Protein AF-0000000084468101 (afdb_homodimer)

Organism: NCBI:txid879819

Structure (mmCIF, N/CA/C/O backbone):
data_AF-0000000084468101-model_v1
#
loop_
_entity.id
_entity.type
_entity.pdbx_description
1 polymer 'FAS1 domain-containing protein'
#
loop_
_atom_site.group_PDB
_atom_site.id
_atom_site.type_symbol
_atom_site.label_atom_id
_atom_site.label_alt_id
_atom_site.label_comp_id
_atom_site.label_asym_id
_atom_site.label_entity_id
_atom_site.label_seq_id
_atom_site.pdbx_PDB_ins_code
_atom_site.Cartn_x
_atom_site.Cartn_y
_atom_site.Cartn_z
_atom_site.occupancy
_atom_site.B_iso_or_equiv
_atom_site.auth_seq_id
_atom_site.auth_comp_id
_atom_site.auth_asym_id
_atom_site.auth_atom_id
_atom_site.pdbx_PDB_model_num
ATOM 1 N N . MET A 1 1 ? 9.148 99.188 70.125 1 25.77 1 MET A N 1
ATOM 2 C CA . MET A 1 1 ? 8.969 97.75 70.062 1 25.77 1 MET A CA 1
ATOM 3 C C . MET A 1 1 ? 7.957 97.312 71.125 1 25.77 1 MET A C 1
ATOM 5 O O . MET A 1 1 ? 8.203 97.438 72.312 1 25.77 1 MET A O 1
ATOM 9 N N . GLU A 1 2 ? 6.754 97.625 70.938 1 32.28 2 GLU A N 1
ATOM 10 C CA . GLU A 1 2 ? 5.68 97.438 71.938 1 32.28 2 GLU A CA 1
ATOM 11 C C . GLU A 1 2 ? 5.645 96.062 72.5 1 32.28 2 GLU A C 1
ATOM 13 O O . GLU A 1 2 ? 5.836 95.062 71.75 1 32.28 2 GLU A O 1
ATOM 18 N N . SER A 1 3 ? 5.938 95.875 73.688 1 40.66 3 SER A N 1
ATOM 19 C CA . SER A 1 3 ? 6.164 94.625 74.5 1 40.66 3 SER A CA 1
ATOM 20 C C . SER A 1 3 ? 4.941 93.75 74.438 1 40.66 3 SER A C 1
ATOM 22 O O . SER A 1 3 ? 3.869 94.125 74.938 1 40.66 3 SER A O 1
ATOM 24 N N . TYR A 1 4 ? 4.566 93.062 73.438 1 49.31 4 TYR A N 1
ATOM 25 C CA . TYR A 1 4 ? 3.484 92.062 73.375 1 49.31 4 TYR A CA 1
ATOM 26 C C . TYR A 1 4 ? 3.615 91.062 74.5 1 49.31 4 TYR A C 1
ATOM 28 O O . TYR A 1 4 ? 4.684 90.5 74.75 1 49.31 4 TYR A O 1
ATOM 36 N N . SER A 1 5 ? 2.881 91.062 75.562 1 61.69 5 SER A N 1
ATOM 37 C CA . SER A 1 5 ? 2.975 90.188 76.688 1 61.69 5 SER A CA 1
ATOM 38 C C . SER A 1 5 ? 2.463 88.812 76.375 1 61.69 5 SER A C 1
ATOM 40 O O . SER A 1 5 ? 2.781 87.812 77.062 1 61.69 5 SER A O 1
ATOM 42 N N . GLU A 1 6 ? 1.654 88.438 75.312 1 78.44 6 GLU A N 1
ATOM 43 C CA . GLU A 1 6 ? 1.039 87.188 75.125 1 78.44 6 GLU A CA 1
ATOM 44 C C . GLU A 1 6 ? 1.898 86.312 74.188 1 78.44 6 GLU A C 1
ATOM 46 O O . GLU A 1 6 ? 2.627 86.812 73.312 1 78.44 6 GLU A O 1
ATOM 51 N N . THR A 1 7 ? 1.947 85 74.438 1 84.38 7 THR A N 1
ATOM 52 C CA . THR A 1 7 ? 2.646 84.062 73.625 1 84.38 7 THR A CA 1
ATOM 53 C C . THR A 1 7 ? 1.667 83.312 72.688 1 84.38 7 THR A C 1
ATOM 55 O O . THR A 1 7 ? 0.452 83.5 72.812 1 84.38 7 THR A O 1
ATOM 58 N N . LEU A 1 8 ? 2.047 82.625 71.688 1 89.25 8 LEU A N 1
ATOM 59 C CA . LEU A 1 8 ? 1.233 81.812 70.75 1 89.25 8 LEU A CA 1
ATOM 60 C C . LEU A 1 8 ? 0.279 80.938 71.5 1 89.25 8 LEU A C 1
ATOM 62 O O . LEU A 1 8 ? -0.917 80.875 71.188 1 89.25 8 LEU A O 1
ATOM 66 N N . MET A 1 9 ? 0.77 80.25 72.5 1 87.88 9 MET A N 1
ATOM 67 C CA . MET A 1 9 ? -0.043 79.25 73.25 1 87.88 9 MET A CA 1
ATOM 68 C C . MET A 1 9 ? -1.073 80 74.125 1 87.88 9 MET A C 1
ATOM 70 O O . MET A 1 9 ? -2.217 79.562 74.188 1 87.88 9 MET A O 1
ATOM 74 N N . SER A 1 10 ? -0.692 81.125 74.688 1 85.81 10 SER A N 1
ATOM 75 C CA . SER A 1 10 ? -1.627 81.875 75.5 1 85.81 10 SER A CA 1
ATOM 76 C C . SER A 1 10 ? -2.775 82.438 74.688 1 85.81 10 SER A C 1
ATOM 78 O O . SER A 1 10 ? -3.922 82.438 75.125 1 85.81 10 SER A O 1
ATOM 80 N N . ALA A 1 11 ? -2.436 82.875 73.562 1 87.81 11 ALA A N 1
ATOM 81 C CA . ALA A 1 11 ? -3.479 83.375 72.688 1 87.81 11 ALA A CA 1
ATOM 82 C C . ALA A 1 11 ? -4.457 82.25 72.25 1 87.81 11 ALA A C 1
ATOM 84 O O . ALA A 1 11 ? -5.668 82.5 72.25 1 87.81 11 ALA A O 1
ATOM 85 N N . LEU A 1 12 ? -3.961 81.125 71.938 1 90.31 12 LEU A N 1
ATOM 86 C CA . LEU A 1 12 ? -4.797 80 71.562 1 90.31 12 LEU A CA 1
ATOM 87 C C . LEU A 1 12 ? -5.645 79.5 72.688 1 90.31 12 LEU A C 1
ATOM 89 O O . LEU A 1 12 ? -6.812 79.125 72.5 1 90.31 12 LEU A O 1
ATOM 93 N N . THR A 1 13 ? -5.078 79.438 73.875 1 87.06 13 THR A N 1
ATOM 94 C CA . THR A 1 13 ? -5.809 78.938 75 1 87.06 13 THR A CA 1
ATOM 95 C C . THR A 1 13 ? -6.895 79.938 75.438 1 87.06 13 THR A C 1
ATOM 97 O O . THR A 1 13 ? -7.926 79.5 76 1 87.06 13 THR A O 1
ATOM 100 N N . ALA A 1 14 ? -6.648 81.188 75.188 1 86.56 14 ALA A N 1
ATOM 101 C CA . ALA A 1 14 ? -7.609 82.25 75.562 1 86.56 14 ALA A CA 1
ATOM 102 C C . ALA A 1 14 ? -8.781 82.25 74.562 1 86.56 14 ALA A C 1
ATOM 104 O O . ALA A 1 14 ? -9.844 82.812 74.875 1 86.56 14 ALA A O 1
ATOM 105 N N . SER A 1 15 ? -8.586 81.688 73.438 1 88.06 15 SER A N 1
ATOM 106 C CA . SER A 1 15 ? -9.641 81.688 72.438 1 88.06 15 SER A CA 1
ATOM 107 C C . SER A 1 15 ? -10.711 80.688 72.812 1 88.06 15 SER A C 1
ATOM 109 O O . SER A 1 15 ? -10.398 79.562 73.25 1 88.06 15 SER A O 1
ATOM 111 N N . SER A 1 16 ? -11.961 81 72.625 1 87.44 16 SER A N 1
ATOM 112 C CA . SER A 1 16 ? -13.07 80.062 72.875 1 87.44 16 SER A CA 1
ATOM 113 C C . SER A 1 16 ? -13.32 79.125 71.75 1 87.44 16 SER A C 1
ATOM 115 O O . SER A 1 16 ? -14.078 78.188 71.875 1 87.44 16 SER A O 1
ATOM 117 N N . LYS A 1 17 ? -12.656 79.312 70.688 1 91.25 17 LYS A N 1
ATOM 118 C CA . LYS A 1 17 ? -12.992 78.5 69.5 1 91.25 17 LYS A CA 1
ATOM 119 C C . LYS A 1 17 ? -11.836 77.625 69.125 1 91.25 17 LYS A C 1
ATOM 121 O O . LYS A 1 17 ? -11.875 76.938 68.062 1 91.25 17 LYS A O 1
ATOM 126 N N . HIS A 1 18 ? -10.781 77.5 69.812 1 92.88 18 HIS A N 1
ATOM 127 C CA . HIS A 1 18 ? -9.617 76.75 69.438 1 92.88 18 HIS A CA 1
ATOM 128 C C . HIS A 1 18 ? -9.266 75.688 70.5 1 92.88 18 HIS A C 1
ATOM 130 O O . HIS A 1 18 ? -8.086 75.375 70.688 1 92.88 18 HIS A O 1
ATOM 136 N N . GLY A 1 19 ? -10.25 75.188 71.188 1 88.25 19 GLY A N 1
ATOM 137 C CA . GLY A 1 19 ? -10.023 74.188 72.188 1 88.25 19 GLY A CA 1
ATOM 138 C C . GLY A 1 19 ? -9.516 72.875 71.688 1 88.25 19 GLY A C 1
ATOM 139 O O . GLY A 1 19 ? -8.602 72.312 72.25 1 88.25 19 GLY A O 1
ATOM 140 N N . THR A 1 20 ? -10.07 72.438 70.688 1 91.12 20 THR A N 1
ATOM 141 C CA . THR A 1 20 ? -9.68 71.188 70.062 1 91.12 20 THR A CA 1
ATOM 142 C C . THR A 1 20 ? -8.234 71.25 69.625 1 91.12 20 THR A C 1
ATOM 144 O O . THR A 1 20 ? -7.465 70.312 69.812 1 91.12 20 THR A O 1
ATOM 147 N N . PHE A 1 21 ? -7.852 72.25 68.875 1 92.81 21 PHE A N 1
ATOM 148 C CA . PHE A 1 21 ? -6.508 72.375 68.375 1 92.81 21 PHE A CA 1
ATOM 149 C C . PHE A 1 21 ? -5.473 72.375 69.5 1 92.81 21 PHE A C 1
ATOM 151 O O . PHE A 1 21 ? -4.422 71.75 69.375 1 92.81 21 PHE A O 1
ATOM 158 N N . VAL A 1 22 ? -5.789 73.125 70.562 1 89.69 22 VAL A N 1
ATOM 159 C CA . VAL A 1 22 ? -4.887 73.188 71.688 1 89.69 22 VAL A CA 1
ATOM 160 C C . VAL A 1 22 ? -4.699 71.75 72.312 1 89.69 22 VAL A C 1
ATOM 162 O O . VAL A 1 22 ? -3.58 71.375 72.625 1 89.69 22 VAL A O 1
ATOM 165 N N . HIS A 1 23 ? -5.762 71.062 72.375 1 88.38 23 HIS A N 1
ATOM 166 C CA . HIS A 1 23 ? -5.672 69.688 72.875 1 88.38 23 HIS A CA 1
ATOM 167 C C . HIS A 1 23 ? -4.812 68.812 72 1 88.38 23 HIS A C 1
ATOM 169 O O . HIS A 1 23 ? -4.035 68 72.5 1 88.38 23 HIS A O 1
ATOM 175 N N . LEU A 1 24 ? -4.965 68.938 70.812 1 88.38 24 LEU A N 1
ATOM 176 C CA . LEU A 1 24 ? -4.184 68.125 69.875 1 88.38 24 LEU A CA 1
ATOM 177 C C . LEU A 1 24 ? -2.707 68.5 69.938 1 88.38 24 LEU A C 1
ATOM 179 O O . LEU A 1 24 ? -1.838 67.625 69.812 1 88.38 24 LEU A O 1
ATOM 183 N N . LEU A 1 25 ? -2.412 69.75 70 1 89.19 25 LEU A N 1
ATOM 184 C CA . LEU A 1 25 ? -1.032 70.188 70.125 1 89.19 25 LEU A CA 1
ATOM 185 C C . LEU A 1 25 ? -0.401 69.625 71.438 1 89.19 25 LEU A C 1
ATOM 187 O O . LEU A 1 25 ? 0.773 69.25 71.438 1 89.19 25 LEU A O 1
ATOM 191 N N . GLN A 1 26 ? -1.194 69.562 72.438 1 84.38 26 GLN A N 1
ATOM 192 C CA . GLN A 1 26 ? -0.723 69 73.688 1 84.38 26 GLN A CA 1
ATOM 193 C C . GLN A 1 26 ? -0.44 67.5 73.5 1 84.38 26 GLN A C 1
ATOM 195 O O . GLN A 1 26 ? 0.603 67 74 1 84.38 26 GLN A O 1
ATOM 200 N N . ARG A 1 27 ? -1.341 66.938 72.875 1 82.19 27 ARG A N 1
ATOM 201 C CA . ARG A 1 27 ? -1.179 65.5 72.688 1 82.19 27 ARG A CA 1
ATOM 202 C C . ARG A 1 27 ? 0.028 65.188 71.812 1 82.19 27 ARG A C 1
ATOM 204 O O . ARG A 1 27 ? 0.701 64.188 71.938 1 82.19 27 ARG A O 1
ATOM 211 N N . ALA A 1 28 ? 0.291 66 70.875 1 83 28 ALA A N 1
ATOM 212 C CA . ALA A 1 28 ? 1.426 65.875 70 1 83 28 ALA A CA 1
ATOM 213 C C . ALA A 1 28 ? 2.723 66.312 70.625 1 83 28 ALA A C 1
ATOM 215 O O . ALA A 1 28 ? 3.801 66.25 70.062 1 83 28 ALA A O 1
ATOM 216 N N . LYS A 1 29 ? 2.641 66.875 71.875 1 79.81 29 LYS A N 1
ATOM 217 C CA . LYS A 1 29 ? 3.777 67.375 72.625 1 79.81 29 LYS A CA 1
ATOM 218 C C . LYS A 1 29 ? 4.516 68.5 71.875 1 79.81 29 LYS A C 1
ATOM 220 O O . LYS A 1 29 ? 5.746 68.5 71.812 1 79.81 29 LYS A O 1
ATOM 225 N N . LEU A 1 30 ? 3.777 69.375 71.312 1 87.06 30 LEU A N 1
ATOM 226 C CA . LEU A 1 30 ? 4.367 70.438 70.562 1 87.06 30 LEU A CA 1
ATOM 227 C C . LEU A 1 30 ? 4.316 71.75 71.312 1 87.06 30 LEU A C 1
ATOM 229 O O . LEU A 1 30 ? 4.832 72.812 70.875 1 87.06 30 LEU A O 1
ATOM 233 N N . VAL A 1 31 ? 3.795 71.812 72.5 1 85 31 VAL A N 1
ATOM 234 C CA . VAL A 1 31 ? 3.598 73 73.25 1 85 31 VAL A CA 1
ATOM 235 C C . VAL A 1 31 ? 4.949 73.625 73.625 1 85 31 VAL A C 1
ATOM 237 O O . VAL A 1 31 ? 5.172 74.812 73.5 1 85 31 VAL A O 1
ATOM 240 N N . PRO A 1 32 ? 5.867 72.75 74.125 1 80.31 32 PRO A N 1
ATOM 241 C CA . PRO A 1 32 ? 7.172 73.312 74.5 1 80.31 32 PRO A CA 1
ATOM 242 C C . PRO A 1 32 ? 7.871 73.938 73.25 1 80.31 32 PRO A C 1
ATOM 244 O O . PRO A 1 32 ? 8.57 74.938 73.375 1 80.31 32 PRO A O 1
ATOM 247 N N . MET A 1 33 ? 7.676 73.375 72.125 1 83.94 33 MET A N 1
ATOM 248 C CA . MET A 1 33 ? 8.258 73.938 70.938 1 83.94 33 MET A CA 1
ATOM 249 C C . MET A 1 33 ? 7.629 75.25 70.562 1 83.94 33 MET A C 1
ATOM 251 O O . MET A 1 33 ? 8.336 76.188 70.25 1 83.94 33 MET A O 1
ATOM 255 N N . LEU A 1 34 ? 6.398 75.375 70.688 1 86.12 34 LEU A N 1
ATOM 256 C CA . LEU A 1 34 ? 5.676 76.562 70.312 1 86.12 34 LEU A CA 1
ATOM 257 C C . LEU A 1 34 ? 6.031 77.75 71.25 1 86.12 34 LEU A C 1
ATOM 259 O O . LEU A 1 34 ? 5.973 78.875 70.875 1 86.12 34 LEU A O 1
ATOM 263 N N . SER A 1 35 ? 6.477 77.375 72.5 1 78.88 35 SER A N 1
ATOM 264 C CA . SER A 1 35 ? 6.859 78.438 73.5 1 78.88 35 SER A CA 1
ATOM 265 C C . SER A 1 35 ? 8.211 79.062 73.125 1 78.88 35 SER A C 1
ATOM 267 O O . SER A 1 35 ? 8.5 80.188 73.5 1 78.88 35 SER A O 1
ATOM 269 N N . ARG A 1 36 ? 8.914 78.312 72.375 1 79.25 36 ARG A N 1
ATOM 270 C CA . ARG A 1 36 ? 10.242 78.812 72 1 79.25 36 ARG A CA 1
ATOM 271 C C . ARG A 1 36 ? 10.281 79.25 70.562 1 79.25 36 ARG A C 1
ATOM 273 O O . ARG A 1 36 ? 11.273 79.812 70.125 1 79.25 36 ARG A O 1
ATOM 280 N N . LEU A 1 37 ? 9.266 79 69.938 1 83.5 37 LEU A N 1
ATOM 281 C CA . LEU A 1 37 ? 9.219 79.25 68.5 1 83.5 37 LEU A CA 1
ATOM 282 C C . LEU A 1 37 ? 8.742 80.688 68.188 1 83.5 37 LEU A C 1
ATOM 284 O O . LEU A 1 37 ? 7.824 81.188 68.875 1 83.5 37 LEU A O 1
ATOM 288 N N . ASN A 1 38 ? 9.445 81.438 67.375 1 84.12 38 ASN A N 1
ATOM 289 C CA . ASN A 1 38 ? 8.898 82.625 66.75 1 84.12 38 ASN A CA 1
ATOM 290 C C . ASN A 1 38 ? 8.328 82.312 65.375 1 84.12 38 ASN A C 1
ATOM 292 O O . ASN A 1 38 ? 9.062 82.25 64.375 1 84.12 38 ASN A O 1
ATOM 296 N N . GLY A 1 39 ? 7.066 82 65.438 1 89.31 39 GLY A N 1
ATOM 297 C CA . GLY A 1 39 ? 6.551 81.562 64.125 1 89.31 39 GLY A CA 1
ATOM 298 C C . GLY A 1 39 ? 5.086 81.875 63.938 1 89.31 39 GLY A C 1
ATOM 299 O O . GLY A 1 39 ? 4.543 82.75 64.625 1 89.31 39 GLY A O 1
ATOM 300 N N . THR A 1 40 ? 4.445 81.312 62.844 1 92.62 40 THR A N 1
ATOM 301 C CA . THR A 1 40 ? 3.043 81.5 62.469 1 92.62 40 THR A CA 1
ATOM 302 C C . THR A 1 40 ? 2.291 80.188 62.656 1 92.62 40 THR A C 1
ATOM 304 O O . THR A 1 40 ? 2.791 79.062 62.312 1 92.62 40 THR A O 1
ATOM 307 N N . ILE A 1 41 ? 1.211 80.188 63.312 1 93.81 41 ILE A N 1
ATOM 308 C CA . ILE A 1 41 ? 0.389 79 63.5 1 93.81 41 ILE A CA 1
ATOM 309 C C . ILE A 1 41 ? -0.978 79.25 62.844 1 93.81 41 ILE A C 1
ATOM 311 O O . ILE A 1 41 ? -1.64 80.25 63.094 1 93.81 41 ILE A O 1
ATOM 315 N N . PHE A 1 42 ? -1.278 78.375 61.938 1 94.81 42 PHE A N 1
ATOM 316 C CA . PHE A 1 42 ? -2.629 78.312 61.406 1 94.81 42 PHE A CA 1
ATOM 317 C C . PHE A 1 42 ? -3.535 77.438 62.25 1 94.81 42 PHE A C 1
ATOM 319 O O . PHE A 1 42 ? -3.4 76.25 62.25 1 94.81 42 PHE A O 1
ATOM 326 N N . ALA A 1 43 ? -4.426 78.062 62.875 1 94.38 43 ALA A N 1
ATOM 327 C CA . ALA A 1 43 ? -5.227 77.312 63.875 1 94.38 43 ALA A CA 1
ATOM 328 C C . ALA A 1 43 ? -6.648 77.125 63.375 1 94.38 43 ALA A C 1
ATOM 330 O O . ALA A 1 43 ? -7.445 78.062 63.312 1 94.38 43 ALA A O 1
ATOM 331 N N . PRO A 1 44 ? -6.871 75.875 63.062 1 95.06 44 PRO A N 1
ATOM 332 C CA . PRO A 1 44 ? -8.258 75.625 62.688 1 95.06 44 PRO A CA 1
ATOM 333 C C . PRO A 1 44 ? -9.227 75.75 63.875 1 95.06 44 PRO A C 1
ATOM 335 O O . PRO A 1 44 ? -8.891 75.438 65 1 95.06 44 PRO A O 1
ATOM 338 N N . THR A 1 45 ? -10.414 76.188 63.562 1 93.62 45 THR A N 1
ATOM 339 C CA . THR A 1 45 ? -11.445 76.375 64.562 1 93.62 45 THR A CA 1
ATOM 340 C C . THR A 1 45 ? -12.039 75.062 65 1 93.62 45 THR A C 1
ATOM 342 O O . THR A 1 45 ? -11.812 74 64.312 1 93.62 45 THR A O 1
ATOM 345 N N . ASP A 1 46 ? -12.711 74.938 66.062 1 90.25 46 ASP A N 1
ATOM 346 C CA . ASP A 1 46 ? -13.375 73.75 66.562 1 90.25 46 ASP A CA 1
ATOM 347 C C . ASP A 1 46 ? -14.398 73.25 65.5 1 90.25 46 ASP A C 1
ATOM 349 O O . ASP A 1 46 ? -14.555 72.062 65.312 1 90.25 46 ASP A O 1
ATOM 353 N N . GLU A 1 47 ? -15.008 74.188 64.938 1 91 47 GLU A N 1
ATOM 354 C CA . GLU A 1 47 ? -15.953 73.812 63.875 1 91 47 GLU A CA 1
ATOM 355 C C . GLU A 1 47 ? -15.242 73.188 62.656 1 91 47 GLU A C 1
ATOM 357 O O . GLU A 1 47 ? -15.758 72.25 62.062 1 91 47 GLU A O 1
ATOM 362 N N . ALA A 1 48 ? -14.141 73.75 62.406 1 93.19 48 ALA A N 1
ATOM 363 C CA . ALA A 1 48 ? -13.344 73.188 61.312 1 93.19 48 ALA A CA 1
ATOM 364 C C . ALA A 1 48 ? -12.914 71.75 61.625 1 93.19 48 ALA A C 1
ATOM 366 O O . ALA A 1 48 ? -12.953 70.875 60.719 1 93.19 48 ALA A O 1
ATOM 367 N N . TRP A 1 49 ? -12.5 71.375 62.719 1 91.94 49 TRP A N 1
ATOM 368 C CA . TRP A 1 49 ? -12.094 70.062 63.125 1 91.94 49 TRP A CA 1
ATOM 369 C C . TRP A 1 49 ? -13.281 69.062 63.125 1 91.94 49 TRP A C 1
ATOM 371 O O . TRP A 1 49 ? -13.141 67.938 62.75 1 91.94 49 TRP A O 1
ATOM 381 N N . GLN A 1 50 ? -14.414 69.625 63.5 1 87.62 50 GLN A N 1
ATOM 382 C CA . GLN A 1 50 ? -15.617 68.75 63.438 1 87.62 50 GLN A CA 1
ATOM 383 C C . GLN A 1 50 ? -15.969 68.438 62 1 87.62 50 GLN A C 1
ATOM 385 O O . GLN A 1 50 ? -16.328 67.25 61.719 1 87.62 50 GLN A O 1
ATOM 390 N N . ALA A 1 51 ? -15.906 69.375 61.25 1 88.19 51 ALA A N 1
ATOM 391 C CA . ALA A 1 51 ? -16.172 69.125 59.844 1 88.19 51 ALA A CA 1
ATOM 392 C C . ALA A 1 51 ? -15.148 68.188 59.281 1 88.19 51 ALA A C 1
ATOM 394 O O . ALA A 1 51 ? -15.492 67.312 58.469 1 88.19 51 ALA A O 1
ATOM 395 N N . TRP A 1 52 ? -13.922 68.312 59.594 1 88.19 52 TRP A N 1
ATOM 396 C CA . TRP A 1 52 ? -12.844 67.438 59.156 1 88.19 52 TRP A CA 1
ATOM 397 C C . TRP A 1 52 ? -13.07 66 59.625 1 88.19 52 TRP A C 1
ATOM 399 O O . TRP A 1 52 ? -12.852 65.062 58.906 1 88.19 52 TRP A O 1
ATOM 409 N N . GLU A 1 53 ? -13.484 65.812 60.812 1 85.56 53 GLU A N 1
ATOM 410 C CA . GLU A 1 53 ? -13.812 64.5 61.344 1 85.56 53 GLU A CA 1
ATOM 411 C C . GLU A 1 53 ? -14.93 63.844 60.562 1 85.56 53 GLU A C 1
ATOM 413 O O . GLU A 1 53 ? -14.867 62.625 60.25 1 85.56 53 GLU A O 1
ATOM 418 N N . GLU A 1 54 ? -15.859 64.562 60.25 1 82.19 54 GLU A N 1
ATOM 419 C CA . GLU A 1 54 ? -17 64.062 59.5 1 82.19 54 GLU A CA 1
ATOM 420 C C . GLU A 1 54 ? -16.578 63.594 58.125 1 82.19 54 GLU A C 1
ATOM 422 O O . GLU A 1 54 ? -17.078 62.594 57.594 1 82.19 54 GLU A O 1
ATOM 427 N N . ALA A 1 55 ? -15.695 64.312 57.625 1 80.06 55 ALA A N 1
ATOM 428 C CA . ALA A 1 55 ? -15.266 64.062 56.25 1 80.06 55 ALA A CA 1
ATOM 429 C C . ALA A 1 55 ? -14.289 62.875 56.219 1 80.06 55 ALA A C 1
ATOM 431 O O . ALA A 1 55 ? -14.172 62.188 55.219 1 80.06 55 ALA A O 1
ATOM 432 N N . HIS A 1 56 ? -13.555 62.594 57.312 1 77.06 56 HIS A N 1
ATOM 433 C CA . HIS A 1 56 ? -12.484 61.594 57.281 1 77.06 56 HIS A CA 1
ATOM 434 C C . HIS A 1 56 ? -12.797 60.406 58.188 1 77.06 56 HIS A C 1
ATOM 436 O O . HIS A 1 56 ? -11.922 59.594 58.469 1 77.06 56 HIS A O 1
ATOM 442 N N . LYS A 1 57 ? -13.891 60.344 58.688 1 69.62 57 LYS A N 1
ATOM 443 C CA . LYS A 1 57 ? -14.281 59.219 59.531 1 69.62 57 LYS A CA 1
ATOM 444 C C . LYS A 1 57 ? -14.219 57.906 58.75 1 69.62 57 LYS A C 1
ATOM 446 O O . LYS A 1 57 ? -14.625 57.844 57.594 1 69.62 57 LYS A O 1
ATOM 451 N N . PRO A 1 58 ? -13.273 56.969 59.25 1 62.84 58 PRO A N 1
ATOM 452 C CA . PRO A 1 58 ? -13.172 55.688 58.594 1 62.84 58 PRO A CA 1
ATOM 453 C C . PRO A 1 58 ? -14.531 55.062 58.281 1 62.84 58 PRO A C 1
ATOM 455 O O . PRO A 1 58 ? -15.492 55.281 59 1 62.84 58 PRO A O 1
ATOM 458 N N . ASP A 1 59 ? -14.836 54.812 57.031 1 55.16 59 ASP A N 1
ATOM 459 C CA . ASP A 1 59 ? -16.078 54.156 56.625 1 55.16 59 ASP A CA 1
ATOM 460 C C . ASP A 1 59 ? -16.25 52.812 57.344 1 55.16 59 ASP A C 1
ATOM 462 O O . ASP A 1 59 ? -15.297 52.281 57.906 1 55.16 59 ASP A O 1
ATOM 466 N N . THR A 1 60 ? -17.531 52.406 57.469 1 50.62 60 THR A N 1
ATOM 467 C CA . THR A 1 60 ? -17.906 51.125 58.062 1 50.62 60 THR A CA 1
ATOM 468 C C . THR A 1 60 ? -17.016 50 57.562 1 50.62 60 THR A C 1
ATOM 470 O O . THR A 1 60 ? -16.938 48.938 58.156 1 50.62 60 THR A O 1
ATOM 473 N N . ALA A 1 61 ? -16.484 50.125 56.375 1 49.94 61 ALA A N 1
ATOM 474 C CA . ALA A 1 61 ? -15.727 49.031 55.781 1 49.94 61 ALA A CA 1
ATOM 475 C C . ALA A 1 61 ? -14.266 49.094 56.219 1 49.94 61 ALA A C 1
ATOM 477 O O . ALA A 1 61 ? -13.438 48.312 55.75 1 49.94 61 ALA A O 1
ATOM 478 N N . GLY A 1 62 ? -13.719 49.844 57.25 1 47.06 62 GLY A N 1
ATOM 479 C CA . GLY A 1 62 ? -12.445 49.812 57.938 1 47.06 62 GLY A CA 1
ATOM 480 C C . GLY A 1 62 ? -11.391 50.688 57.281 1 47.06 62 GLY A C 1
ATOM 481 O O . GLY A 1 62 ? -10.203 50.562 57.594 1 47.06 62 GLY A O 1
ATOM 482 N N . ARG A 1 63 ? -11.602 51.375 56.312 1 48.12 63 ARG A N 1
ATOM 483 C CA . ARG A 1 63 ? -10.492 52.094 55.688 1 48.12 63 ARG A CA 1
ATOM 484 C C . ARG A 1 63 ? -10.156 53.375 56.438 1 48.12 63 ARG A C 1
ATOM 486 O O . ARG A 1 63 ? -11.031 54.188 56.719 1 48.12 63 ARG A O 1
ATOM 493 N N . VAL A 1 64 ? -9.117 53.375 57.156 1 49.38 64 VAL A N 1
ATOM 494 C CA . VAL A 1 64 ? -8.578 54.438 57.969 1 49.38 64 VAL A CA 1
ATOM 495 C C . VAL A 1 64 ? -7.949 55.5 57.094 1 49.38 64 VAL A C 1
ATOM 497 O O . VAL A 1 64 ? -7.16 55.219 56.188 1 49.38 64 VAL A O 1
ATOM 500 N N . HIS A 1 65 ? -8.719 56.625 56.969 1 54.25 65 HIS A N 1
ATOM 501 C CA . HIS A 1 65 ? -8.094 57.75 56.281 1 54.25 65 HIS A CA 1
ATOM 502 C C . HIS A 1 65 ? -7.309 58.656 57.25 1 54.25 65 HIS A C 1
ATOM 504 O O . HIS A 1 65 ? -7.902 59.344 58.062 1 54.25 65 HIS A O 1
ATOM 510 N N . GLY A 1 66 ? -5.996 58.5 57.344 1 63.03 66 GLY A N 1
ATOM 511 C CA . GLY A 1 66 ? -5.105 59.312 58.156 1 63.03 66 GLY A CA 1
ATOM 512 C C . GLY A 1 66 ? -4.801 58.719 59.5 1 63.03 66 GLY A C 1
ATOM 513 O O . GLY A 1 66 ? -4.648 57.5 59.625 1 63.03 66 GLY A O 1
ATOM 514 N N . TRP A 1 67 ? -4.734 59.625 60.5 1 74.25 67 TRP A N 1
ATOM 515 C CA . TRP A 1 67 ? -4.355 59.188 61.844 1 74.25 67 TRP A CA 1
ATOM 516 C C . TRP A 1 67 ? -5.578 59.062 62.75 1 74.25 67 TRP A C 1
ATOM 518 O O . TRP A 1 67 ? -5.465 58.656 63.906 1 74.25 67 TRP A O 1
ATOM 528 N N . LEU A 1 68 ? -6.797 59.25 62.094 1 73.88 68 LEU A N 1
ATOM 529 C CA . LEU A 1 68 ? -8.016 59.219 62.906 1 73.88 68 LEU A CA 1
ATOM 530 C C . LEU A 1 68 ? -8.484 57.781 63.094 1 73.88 68 LEU A C 1
ATOM 532 O O . LEU A 1 68 ? -8.656 57.031 62.125 1 73.88 68 LEU A O 1
ATOM 536 N N . GLY A 1 69 ? -8.484 57.281 64.188 1 63 69 GLY A N 1
ATOM 537 C CA . GLY A 1 69 ? -9 55.938 64.438 1 63 69 GLY A CA 1
ATOM 538 C C . GLY A 1 69 ? -10.516 55.875 64.438 1 63 69 GLY A C 1
ATOM 539 O O . GLY A 1 69 ? -11.18 56.844 64.125 1 63 69 GLY A O 1
ATOM 540 N N . PRO A 1 70 ? -11.031 54.812 64.688 1 64.62 70 PRO A N 1
ATOM 541 C CA . PRO A 1 70 ? -12.477 54.562 64.625 1 64.62 70 PRO A CA 1
ATOM 542 C C . PRO A 1 70 ? -13.258 55.438 65.562 1 64.62 70 PRO A C 1
ATOM 544 O O . PRO A 1 70 ? -14.438 55.719 65.375 1 64.62 70 PRO A O 1
ATOM 547 N N . SER A 1 71 ? -12.672 55.906 66.688 1 67.69 71 SER A N 1
ATOM 548 C CA . SER A 1 71 ? -13.375 56.719 67.688 1 67.69 71 SER A CA 1
ATOM 549 C C . SER A 1 71 ? -13.305 58.188 67.312 1 67.69 71 SER A C 1
ATOM 551 O O . SER A 1 71 ? -13.938 59.031 68 1 67.69 71 SER A O 1
ATOM 553 N N . GLY A 1 72 ? -12.664 58.469 66.25 1 72.88 72 GLY A N 1
ATOM 554 C CA . GLY A 1 72 ? -12.594 59.844 65.812 1 72.88 72 GLY A CA 1
ATOM 555 C C . GLY A 1 72 ? -11.68 60.719 66.625 1 72.88 72 GLY A C 1
ATOM 556 O O . GLY A 1 72 ? -10.711 60.219 67.25 1 72.88 72 GLY A O 1
ATOM 557 N N . LEU A 1 73 ? -11.984 62.062 66.75 1 80.56 73 LEU A N 1
ATOM 558 C CA . LEU A 1 73 ? -11.172 63.031 67.438 1 80.56 73 LEU A CA 1
ATOM 559 C C . LEU A 1 73 ? -11.305 62.844 68.938 1 80.56 73 LEU A C 1
ATOM 561 O O . LEU A 1 73 ? -10.445 63.281 69.75 1 80.56 73 LEU A O 1
ATOM 565 N N . SER A 1 74 ? -12.477 62.188 69.375 1 74.94 74 SER A N 1
ATOM 566 C CA . SER A 1 74 ? -12.742 62 70.75 1 74.94 74 SER A CA 1
ATOM 567 C C . SER A 1 74 ? -11.672 61.156 71.438 1 74.94 74 SER A C 1
ATOM 569 O O . SER A 1 74 ? -11.414 61.281 72.625 1 74.94 74 SER A O 1
ATOM 571 N N . GLU A 1 75 ? -11.07 60.375 70.625 1 70.56 75 GLU A N 1
ATOM 572 C CA . GLU A 1 75 ? -10.008 59.531 71.125 1 70.56 75 GLU A CA 1
ATOM 573 C C . GLU A 1 75 ? -8.82 60.375 71.625 1 70.56 75 GLU A C 1
ATOM 575 O O . GLU A 1 75 ? -8.094 59.969 72.562 1 70.56 75 GLU A O 1
ATOM 580 N N . TRP A 1 76 ? -8.703 61.5 71 1 73.56 76 TRP A N 1
ATOM 581 C CA . TRP A 1 76 ? -7.527 62.344 71.25 1 73.56 76 TRP A CA 1
ATOM 582 C C . TRP A 1 76 ? -7.84 63.438 72.25 1 73.56 76 TRP A C 1
ATOM 584 O O . TRP A 1 76 ? -6.938 64.125 72.75 1 73.56 76 TRP A O 1
ATOM 594 N N . LEU A 1 77 ? -9.117 63.656 72.5 1 71.81 77 LEU A N 1
ATOM 595 C CA . LEU A 1 77 ? -9.531 64.75 73.375 1 71.81 77 LEU A CA 1
ATOM 596 C C . LEU A 1 77 ? -9.633 64.25 74.812 1 71.81 77 LEU A C 1
ATOM 598 O O . LEU A 1 77 ? -9.977 65 75.688 1 71.81 77 LEU A O 1
ATOM 602 N N . LEU A 1 78 ? -9.266 62.938 75 1 64 78 LEU A N 1
ATOM 603 C CA . LEU A 1 78 ? -9.258 62.406 76.375 1 64 78 LEU A CA 1
ATOM 604 C C . LEU A 1 78 ? -8.055 62.906 77.188 1 64 78 LEU A C 1
ATOM 606 O O . LEU A 1 78 ? -7.02 63.25 76.562 1 64 78 LEU A O 1
ATOM 610 N N . SER A 1 79 ? -8.109 63.312 78.438 1 59.62 79 SER A N 1
ATOM 611 C CA . SER A 1 79 ? -6.996 63.719 79.25 1 59.62 79 SER A CA 1
ATOM 612 C C . SER A 1 79 ? -5.848 62.719 79.188 1 59.62 79 SER A C 1
ATOM 614 O O . SER A 1 79 ? -6.051 61.562 78.875 1 59.62 79 SER A O 1
ATOM 616 N N . ASP A 1 80 ? -4.559 63.156 79.188 1 55.31 80 ASP A N 1
ATOM 617 C CA . ASP A 1 80 ? -3.377 62.281 79.125 1 55.31 80 ASP A CA 1
ATOM 618 C C . ASP A 1 80 ? -3.572 61 79.875 1 55.31 80 ASP A C 1
ATOM 620 O O . ASP A 1 80 ? -3.195 59.906 79.438 1 55.31 80 ASP A O 1
ATOM 624 N N . ILE A 1 81 ? -4.133 61.094 81.062 1 56.09 81 ILE A N 1
ATOM 625 C CA . ILE A 1 81 ? -4.336 59.969 81.938 1 56.09 81 ILE A CA 1
ATOM 626 C C . ILE A 1 81 ? -5.371 59.031 81.312 1 56.09 81 ILE A C 1
ATOM 628 O O . ILE A 1 81 ? -5.18 57.812 81.312 1 56.09 81 ILE A O 1
ATOM 632 N N . ASP A 1 82 ? -6.297 59.594 80.75 1 58.97 82 ASP A N 1
ATOM 633 C CA . ASP A 1 82 ? -7.367 58.75 80.188 1 58.97 82 ASP A CA 1
ATOM 634 C C . ASP A 1 82 ? -6.957 58.125 78.875 1 58.97 82 ASP A C 1
ATOM 636 O O . ASP A 1 82 ? -7.348 57 78.562 1 58.97 82 ASP A O 1
ATOM 640 N N . ALA A 1 83 ? -6.168 58.844 78.188 1 59.72 83 ALA A N 1
ATOM 641 C CA . ALA A 1 83 ? -5.691 58.312 76.875 1 59.72 83 ALA A CA 1
ATOM 642 C C . ALA A 1 83 ? -4.727 57.156 77.062 1 59.72 83 ALA A C 1
ATOM 644 O O . ALA A 1 83 ? -4.793 56.125 76.375 1 59.72 83 ALA A O 1
ATOM 645 N N . GLU A 1 84 ? -3.869 57.406 78 1 60.91 84 GLU A N 1
ATOM 646 C CA . GLU A 1 84 ? -2.973 56.312 78.375 1 60.91 84 GLU A CA 1
ATOM 647 C C . GLU A 1 84 ? -3.75 55.125 78.875 1 60.91 84 GLU A C 1
ATOM 649 O O . GLU A 1 84 ? -3.422 53.969 78.562 1 60.91 84 GLU A O 1
ATOM 654 N N . ALA A 1 85 ? -4.699 55.438 79.625 1 59.12 85 ALA A N 1
ATOM 655 C CA . ALA A 1 85 ? -5.543 54.375 80.125 1 59.12 85 ALA A CA 1
ATOM 656 C C . ALA A 1 85 ? -6.312 53.688 79 1 59.12 85 ALA A C 1
ATOM 658 O O . ALA A 1 85 ? -6.438 52.438 79 1 59.12 85 ALA A O 1
ATOM 659 N N . ALA A 1 86 ? -6.73 54.406 78.125 1 59.38 86 ALA A N 1
ATOM 660 C CA . ALA A 1 86 ? -7.449 53.844 77 1 59.38 86 ALA A CA 1
ATOM 661 C C . ALA A 1 86 ? -6.516 53 76.125 1 59.38 86 ALA A C 1
ATOM 663 O O . ALA A 1 86 ? -6.879 51.906 75.688 1 59.38 86 ALA A O 1
ATOM 664 N N . LEU A 1 87 ? -5.438 53.5 75.938 1 63 87 LEU A N 1
ATOM 665 C CA . LEU A 1 87 ? -4.445 52.75 75.188 1 63 87 LEU A CA 1
ATOM 666 C C . LEU A 1 87 ? -4.027 51.5 75.938 1 63 87 LEU A C 1
ATOM 668 O O . LEU A 1 87 ? -3.875 50.438 75.375 1 63 87 LEU A O 1
ATOM 672 N N . ALA A 1 88 ? -3.828 51.781 77.125 1 61.31 88 ALA A N 1
ATOM 673 C CA . ALA A 1 88 ? -3.488 50.625 78 1 61.31 88 ALA A CA 1
ATOM 674 C C . ALA A 1 88 ? -4.586 49.562 77.938 1 61.31 88 ALA A C 1
ATOM 676 O O . ALA A 1 88 ? -4.301 48.375 77.875 1 61.31 88 ALA A O 1
ATOM 677 N N . ARG A 1 89 ? -5.719 50.031 77.812 1 61.47 89 ARG A N 1
ATOM 678 C CA . ARG A 1 89 ? -6.828 49.094 77.688 1 61.47 89 ARG A CA 1
ATOM 679 C C . ARG A 1 89 ? -6.836 48.406 76.375 1 61.47 89 ARG A C 1
ATOM 681 O O . ARG A 1 89 ? -7.078 47.188 76.25 1 61.47 89 ARG A O 1
ATOM 688 N N . ARG A 1 90 ? -6.586 49.094 75.438 1 64.5 90 ARG A N 1
ATOM 689 C CA . ARG A 1 90 ? -6.523 48.5 74.062 1 64.5 90 ARG A CA 1
ATOM 690 C C . ARG A 1 90 ? -5.355 47.531 73.938 1 64.5 90 ARG A C 1
ATOM 692 O O . ARG A 1 90 ? -5.477 46.469 73.312 1 64.5 90 ARG A O 1
ATOM 699 N N . LEU A 1 91 ? -4.344 47.969 74.625 1 64.62 91 LEU A N 1
ATOM 700 C CA . LEU A 1 91 ? -3.17 47.094 74.625 1 64.62 91 LEU A CA 1
ATOM 701 C C . LEU A 1 91 ? -3.42 45.844 75.438 1 64.62 91 LEU A C 1
ATOM 703 O O . LEU A 1 91 ? -2.998 44.75 75.062 1 64.62 91 LEU A O 1
ATOM 707 N N . ALA A 1 92 ? -4.082 46.094 76.5 1 62.69 92 ALA A N 1
ATOM 708 C CA . ALA A 1 92 ? -4.426 44.969 77.375 1 62.69 92 ALA A CA 1
ATOM 709 C C . ALA A 1 92 ? -5.387 44.031 76.625 1 62.69 92 ALA A C 1
ATOM 711 O O . ALA A 1 92 ? -5.301 42.812 76.812 1 62.69 92 ALA A O 1
ATOM 712 N N . ALA A 1 93 ? -6.172 44.594 75.812 1 61.97 93 ALA A N 1
ATOM 713 C CA . ALA A 1 93 ? -7.16 43.781 75.062 1 61.97 93 ALA A CA 1
ATOM 714 C C . ALA A 1 93 ? -6.551 43.156 73.812 1 61.97 93 ALA A C 1
ATOM 716 O O . ALA A 1 93 ? -7.07 42.188 73.312 1 61.97 93 ALA A O 1
ATOM 717 N N . ALA A 1 94 ? -5.543 43.781 73.375 1 62.16 94 ALA A N 1
ATOM 718 C CA . ALA A 1 94 ? -4.969 43.344 72.062 1 62.16 94 ALA A CA 1
ATOM 719 C C . ALA A 1 94 ? -4.188 42.031 72.25 1 62.16 94 ALA A C 1
ATOM 721 O O . ALA A 1 94 ? -3.906 41.344 71.25 1 62.16 94 ALA A O 1
ATOM 722 N N . GLY A 1 95 ? -4.168 41.438 73.312 1 59.22 95 GLY A N 1
ATOM 723 C CA . GLY A 1 95 ? -3.496 40.156 73.562 1 59.22 95 GLY A CA 1
ATOM 724 C C . GLY A 1 95 ? -2.133 40.062 72.875 1 59.22 95 GLY A C 1
ATOM 725 O O . GLY A 1 95 ? -1.235 40.844 73.188 1 59.22 95 GLY A O 1
ATOM 726 N N . GLU A 1 96 ? -2.031 39.125 71.875 1 63.31 96 GLU A N 1
ATOM 727 C CA . GLU A 1 96 ? -0.814 38.844 71.125 1 63.31 96 GLU A CA 1
ATOM 728 C C . GLU A 1 96 ? -0.475 39.969 70.188 1 63.31 96 GLU A C 1
ATOM 730 O O . GLU A 1 96 ? 0.669 40.094 69.75 1 63.31 96 GLU A O 1
ATOM 735 N N . ASN A 1 97 ? -1.394 40.812 69.875 1 62.25 97 ASN A N 1
ATOM 736 C CA . ASN A 1 97 ? -1.199 41.875 68.875 1 62.25 97 ASN A CA 1
ATOM 737 C C . ASN A 1 97 ? -0.843 43.188 69.562 1 62.25 97 ASN A C 1
ATOM 739 O O . ASN A 1 97 ? -1.044 44.25 68.938 1 62.25 97 ASN A O 1
ATOM 743 N N . ARG A 1 98 ? -0.331 43.125 70.75 1 62.62 98 ARG A N 1
ATOM 744 C CA . ARG A 1 98 ? -0.011 44.312 71.562 1 62.62 98 ARG A CA 1
ATOM 745 C C . ARG A 1 98 ? 0.998 45.188 70.812 1 62.62 98 ARG A C 1
ATOM 747 O O . ARG A 1 98 ? 0.857 46.406 70.812 1 62.62 98 ARG A O 1
ATOM 754 N N . GLU A 1 99 ? 1.926 44.469 70.375 1 63.09 99 GLU A N 1
ATOM 755 C CA . GLU A 1 99 ? 2.961 45.219 69.688 1 63.09 99 GLU A CA 1
ATOM 756 C C . GLU A 1 99 ? 2.396 45.906 68.438 1 63.09 99 GLU A C 1
ATOM 758 O O . GLU A 1 99 ? 2.777 47.031 68.125 1 63.09 99 GLU A O 1
ATOM 763 N N . GLN A 1 100 ? 1.495 45.344 67.938 1 64.44 100 GLN A N 1
ATOM 764 C CA . GLN A 1 100 ? 0.901 45.906 66.75 1 64.44 100 GLN A CA 1
ATOM 765 C C . GLN A 1 100 ? 0.005 47.094 67.062 1 64.44 100 GLN A C 1
ATOM 767 O O . GLN A 1 100 ? 0.033 48.125 66.375 1 64.44 100 GLN A O 1
ATOM 772 N N . VAL A 1 101 ? -0.703 46.844 68.125 1 64.44 101 VAL A N 1
ATOM 773 C CA . VAL A 1 101 ? -1.607 47.938 68.562 1 64.44 101 VAL A CA 1
ATOM 774 C C . VAL A 1 101 ? -0.801 49.125 69 1 64.44 101 VAL A C 1
ATOM 776 O O . VAL A 1 101 ? -1.151 50.281 68.75 1 64.44 101 VAL A O 1
ATOM 779 N N . GLN A 1 102 ? 0.184 48.844 69.812 1 64.25 102 GLN A N 1
ATOM 780 C CA . GLN A 1 102 ? 1.056 49.938 70.25 1 64.25 102 GLN A CA 1
ATOM 781 C C . GLN A 1 102 ? 1.719 50.594 69 1 64.25 102 GLN A C 1
ATOM 783 O O . GLN A 1 102 ? 1.81 51.844 68.938 1 64.25 102 GLN A O 1
ATOM 788 N N . ALA A 1 103 ? 2.127 49.781 68.188 1 64.88 103 ALA A N 1
ATOM 789 C CA . ALA A 1 103 ? 2.758 50.312 67 1 64.88 103 ALA A CA 1
ATOM 790 C C . ALA A 1 103 ? 1.771 51.156 66.188 1 64.88 103 ALA A C 1
ATOM 792 O O . ALA A 1 103 ? 2.131 52.219 65.625 1 64.88 103 ALA A O 1
ATOM 793 N N . GLU A 1 104 ? 0.659 50.75 66.25 1 65.31 104 GLU A N 1
ATOM 794 C CA . GLU A 1 104 ? -0.375 51.5 65.5 1 65.31 104 GLU A CA 1
ATOM 795 C C . GLU A 1 104 ? -0.674 52.844 66.188 1 65.31 104 GLU A C 1
ATOM 797 O O . GLU A 1 104 ? -0.84 53.844 65.5 1 65.31 104 GLU A O 1
ATOM 802 N N . ALA A 1 105 ? -0.812 52.75 67.438 1 64.69 105 ALA A N 1
ATOM 803 C CA . ALA A 1 105 ? -1.09 53.969 68.188 1 64.69 105 ALA A CA 1
ATOM 804 C C . ALA A 1 105 ? 0.053 54.969 68.062 1 64.69 105 ALA A C 1
ATOM 806 O O . ALA A 1 105 ? -0.181 56.188 67.875 1 64.69 105 ALA A O 1
ATOM 807 N N . ASP A 1 106 ? 1.178 54.469 68.125 1 65.19 106 ASP A N 1
ATOM 808 C CA . ASP A 1 106 ? 2.344 55.312 68 1 65.19 106 ASP A CA 1
ATOM 809 C C . ASP A 1 106 ? 2.402 55.906 66.562 1 65.19 106 ASP A C 1
ATOM 811 O O . ASP A 1 106 ? 2.748 57.062 66.375 1 65.19 106 ASP A O 1
ATOM 815 N N . ASN A 1 107 ? 2.031 55.094 65.75 1 68.44 107 ASN A N 1
ATOM 816 C CA . ASN A 1 107 ? 2.021 55.562 64.312 1 68.44 107 ASN A CA 1
ATOM 817 C C . ASN A 1 107 ? 0.97 56.656 64.125 1 68.44 107 ASN A C 1
ATOM 819 O O . ASN A 1 107 ? 1.207 57.594 63.375 1 68.44 107 ASN A O 1
ATOM 823 N N . GLN A 1 108 ? -0.055 56.438 64.875 1 72.44 108 GLN A N 1
ATOM 824 C CA . GLN A 1 108 ? -1.101 57.438 64.688 1 72.44 108 GLN A CA 1
ATOM 825 C C . GLN A 1 108 ? -0.67 58.781 65.312 1 72.44 108 GLN A C 1
ATOM 827 O O . GLN A 1 108 ? -0.928 59.844 64.75 1 72.44 108 GLN A O 1
ATOM 832 N N . ASN A 1 109 ? -0.106 58.594 66.5 1 77.31 109 ASN A N 1
ATOM 833 C CA . ASN A 1 109 ? 0.382 59.812 67.125 1 77.31 109 ASN A CA 1
ATOM 834 C C . ASN A 1 109 ? 1.452 60.5 66.25 1 77.31 109 ASN A C 1
ATOM 836 O O . ASN A 1 109 ? 1.486 61.75 66.188 1 77.31 109 ASN A O 1
ATOM 840 N N . TRP A 1 110 ? 2.168 59.656 65.75 1 78.06 110 TRP A N 1
ATOM 841 C CA . TRP A 1 110 ? 3.199 60.188 64.812 1 78.06 110 TRP A CA 1
ATOM 842 C C . TRP A 1 110 ? 2.578 60.875 63.625 1 78.06 110 TRP A C 1
ATOM 844 O O . TRP A 1 110 ? 2.984 62 63.25 1 78.06 110 TRP A O 1
ATOM 854 N N . ALA A 1 111 ? 1.659 60.281 63.094 1 81.69 111 ALA A N 1
ATOM 855 C CA . ALA A 1 111 ? 0.977 60.844 61.906 1 81.69 111 ALA A CA 1
ATOM 856 C C . ALA A 1 111 ? 0.269 62.156 62.281 1 81.69 111 ALA A C 1
ATOM 858 O O . ALA A 1 111 ? 0.266 63.094 61.5 1 81.69 111 ALA A O 1
ATOM 859 N N . MET A 1 112 ? -0.332 62.125 63.406 1 85.38 112 MET A N 1
ATOM 860 C CA . MET A 1 112 ? -0.995 63.344 63.875 1 85.38 112 MET A CA 1
ATOM 861 C C . MET A 1 112 ? 0.014 64.5 64.125 1 85.38 112 MET A C 1
ATOM 863 O O . MET A 1 112 ? -0.252 65.625 63.75 1 85.38 112 MET A O 1
ATOM 867 N N . ARG A 1 113 ? 1.04 64.125 64.688 1 85.75 113 ARG A N 1
ATOM 868 C CA . ARG A 1 113 ? 2.09 65.125 64.875 1 85.75 113 ARG A CA 1
ATOM 869 C C . ARG A 1 113 ? 2.529 65.688 63.562 1 85.75 113 ARG A C 1
ATOM 871 O O . ARG A 1 113 ? 2.699 66.938 63.438 1 85.75 113 ARG A O 1
ATOM 878 N N . GLN A 1 114 ? 2.744 64.938 62.594 1 86.25 114 GLN A N 1
ATOM 879 C CA . GLN A 1 114 ? 3.123 65.375 61.281 1 86.25 114 GLN A CA 1
ATOM 880 C C . GLN A 1 114 ? 2.057 66.312 60.719 1 86.25 114 GLN A C 1
ATOM 882 O O . GLN A 1 114 ? 2.379 67.375 60.125 1 86.25 114 GLN A O 1
ATOM 887 N N . HIS A 1 115 ? 0.884 66 60.938 1 89.5 115 HIS A N 1
ATOM 888 C CA . HIS A 1 115 ? -0.228 66.812 60.438 1 89.5 115 HIS A CA 1
ATOM 889 C C . HIS A 1 115 ? -0.233 68.188 61.125 1 89.5 115 HIS A C 1
ATOM 891 O O . HIS A 1 115 ? -0.452 69.188 60.469 1 89.5 115 HIS A O 1
ATOM 897 N N . MET A 1 116 ? 0.043 68.188 62.375 1 90.81 116 MET A N 1
ATOM 898 C CA . MET A 1 116 ? 0.045 69.438 63.125 1 90.81 116 MET A CA 1
ATOM 899 C C . MET A 1 116 ? 1.212 70.375 62.688 1 90.81 116 MET A C 1
ATOM 901 O O . MET A 1 116 ? 1.083 71.562 62.656 1 90.81 116 MET A O 1
ATOM 905 N N . LEU A 1 117 ? 2.25 69.688 62.438 1 90.5 117 LEU A N 1
ATOM 906 C CA . LEU A 1 117 ? 3.43 70.438 62.031 1 90.5 117 LEU A CA 1
ATOM 907 C C . LEU A 1 117 ? 3.189 71.125 60.688 1 90.5 117 LEU A C 1
ATOM 909 O O . LEU A 1 117 ? 3.834 72.125 60.406 1 90.5 117 LEU A O 1
ATOM 913 N N . TYR A 1 118 ? 2.332 70.688 59.938 1 93.12 118 TYR A N 1
ATOM 914 C CA . TYR A 1 118 ? 1.998 71.312 58.656 1 93.12 118 TYR A CA 1
ATOM 915 C C . TYR A 1 118 ? 1.25 72.625 58.875 1 93.12 118 TYR A C 1
ATOM 917 O O . TYR A 1 118 ? 1.212 73.438 58 1 93.12 118 TYR A O 1
ATOM 925 N N . HIS A 1 119 ? 0.706 72.875 60.062 1 94.25 119 HIS A N 1
ATOM 926 C CA . HIS A 1 119 ? -0.042 74.062 60.375 1 94.25 119 HIS A CA 1
ATOM 927 C C . HIS A 1 119 ? 0.875 75.125 60.938 1 94.25 119 HIS A C 1
ATOM 929 O O . HIS A 1 119 ? 0.411 76.25 61.312 1 94.25 119 HIS A O 1
ATOM 935 N N . ILE A 1 120 ? 2.145 74.875 61 1 93.12 120 ILE A N 1
ATOM 936 C CA . ILE A 1 120 ? 3.041 75.75 61.719 1 93.12 120 ILE A CA 1
ATOM 937 C C . ILE A 1 120 ? 4.18 76.188 60.781 1 93.12 120 ILE A C 1
ATOM 939 O O . ILE A 1 120 ? 4.766 75.375 60.094 1 93.12 120 ILE A O 1
ATOM 943 N N . LEU A 1 121 ? 4.426 77.5 60.75 1 91.62 121 LEU A N 1
ATOM 944 C CA . LEU A 1 121 ? 5.586 78.062 60.062 1 91.62 121 LEU A CA 1
ATOM 945 C C . LEU A 1 121 ? 6.66 78.5 61.062 1 91.62 121 LEU A C 1
ATOM 947 O O . LEU A 1 121 ? 6.348 78.875 62.188 1 91.62 121 LEU A O 1
ATOM 951 N N . ASN A 1 122 ? 7.918 78.438 60.688 1 85.62 122 ASN A N 1
ATOM 952 C CA . ASN A 1 122 ? 9 78.75 61.594 1 85.62 122 ASN A CA 1
ATOM 953 C C . ASN A 1 122 ? 9.352 80.25 61.469 1 85.62 122 ASN A C 1
ATOM 955 O O . ASN A 1 122 ? 10.422 80.688 61.906 1 85.62 122 ASN A O 1
ATOM 959 N N . TYR A 1 123 ? 8.547 80.938 60.844 1 87.56 123 TYR A N 1
ATOM 960 C CA . TYR A 1 123 ? 8.711 82.375 60.781 1 87.56 123 TYR A CA 1
ATOM 961 C C . TYR A 1 123 ? 7.371 83.125 60.906 1 87.56 123 TYR A C 1
ATOM 963 O O . TYR A 1 123 ? 6.32 82.5 60.656 1 87.56 123 TYR A O 1
ATOM 971 N N . THR A 1 124 ? 7.469 84.375 61.281 1 87.81 124 THR A N 1
ATOM 972 C CA . THR A 1 124 ? 6.262 85.188 61.5 1 87.81 124 THR A CA 1
ATOM 973 C C . THR A 1 124 ? 5.836 85.875 60.25 1 87.81 124 THR A C 1
ATOM 975 O O . THR A 1 124 ? 6.641 86.625 59.625 1 87.81 124 THR A O 1
ATOM 978 N N . LEU A 1 125 ? 4.684 85.562 59.844 1 88.5 125 LEU A N 1
ATOM 979 C CA . LEU A 1 125 ? 4.121 86.312 58.719 1 88.5 125 LEU A CA 1
ATOM 980 C C . LEU A 1 125 ? 3.787 87.75 59.156 1 88.5 125 LEU A C 1
ATOM 982 O O . LEU A 1 125 ? 3.162 88 60.188 1 88.5 125 LEU A O 1
ATOM 986 N N . THR A 1 126 ? 4.281 88.625 58.312 1 84.38 126 THR A N 1
ATOM 987 C CA . THR A 1 126 ? 4.055 90.062 58.625 1 84.38 126 THR A CA 1
ATOM 988 C C . THR A 1 126 ? 2.797 90.562 57.938 1 84.38 126 THR A C 1
ATOM 990 O O . THR A 1 126 ? 2.201 89.875 57.125 1 84.38 126 THR A O 1
ATOM 993 N N . GLU A 1 127 ? 2.404 91.75 58.375 1 77.94 127 GLU A N 1
ATOM 994 C CA . GLU A 1 127 ? 1.229 92.375 57.781 1 77.94 127 GLU A CA 1
ATOM 995 C C . GLU A 1 127 ? 1.422 92.625 56.281 1 77.94 127 GLU A C 1
ATOM 997 O O . GLU A 1 127 ? 0.462 92.562 55.5 1 77.94 127 GLU A O 1
ATOM 1002 N N . GLU A 1 128 ? 2.611 92.812 55.969 1 76.81 128 GLU A N 1
ATOM 1003 C CA . GLU A 1 128 ? 2.926 93 54.531 1 76.81 128 GLU A CA 1
ATOM 1004 C C . GLU A 1 128 ? 2.75 91.75 53.75 1 76.81 128 GLU A C 1
ATOM 1006 O O . GLU A 1 128 ? 2.43 91.75 52.562 1 76.81 128 GLU A O 1
ATOM 1011 N N . ASP A 1 129 ? 2.83 90.688 54.406 1 79.19 129 ASP A N 1
ATOM 1012 C CA . ASP A 1 129 ? 2.713 89.375 53.75 1 79.19 129 ASP A CA 1
ATOM 1013 C C . ASP A 1 129 ? 1.259 89.062 53.406 1 79.19 129 ASP A C 1
ATOM 1015 O O . ASP A 1 129 ? 0.986 88.188 52.562 1 79.19 129 ASP A O 1
ATOM 1019 N N . TRP A 1 130 ? 0.426 89.688 54.031 1 76.62 130 TRP A N 1
ATOM 1020 C CA . TRP A 1 130 ? -0.997 89.5 53.781 1 76.62 130 TRP A CA 1
ATOM 1021 C C . TRP A 1 130 ? -1.562 90.562 52.875 1 76.62 130 TRP A C 1
ATOM 1023 O O . TRP A 1 130 ? -2.771 90.625 52.625 1 76.62 130 TRP A O 1
ATOM 1033 N N . ALA A 1 131 ? -0.672 91.5 52.438 1 73.69 131 ALA A N 1
ATOM 1034 C CA . ALA A 1 131 ? -1.126 92.562 51.562 1 73.69 131 ALA A CA 1
ATOM 1035 C C . ALA A 1 131 ? -1.06 92.125 50.094 1 73.69 131 ALA A C 1
ATOM 1037 O O . ALA A 1 131 ? -0.172 91.375 49.719 1 73.69 131 ALA A O 1
ATOM 1038 N N . PRO A 1 132 ? -2.115 92.375 49.312 1 70.75 132 PRO A N 1
ATOM 1039 C CA . PRO A 1 132 ? -2.131 92 47.906 1 70.75 132 PRO A CA 1
ATOM 1040 C C . PRO A 1 132 ? -0.93 92.562 47.156 1 70.75 132 PRO A C 1
ATOM 1042 O O . PRO A 1 132 ? -0.505 93.688 47.406 1 70.75 132 PRO A O 1
ATOM 1045 N N . ARG A 1 133 ? -0.111 91.688 46.531 1 69.06 133 ARG A N 1
ATOM 1046 C CA . ARG A 1 133 ? 1.044 92.125 45.75 1 69.06 133 ARG A CA 1
ATOM 1047 C C . ARG A 1 133 ? 0.698 92.188 44.25 1 69.06 133 ARG A C 1
ATOM 1049 O O . ARG A 1 133 ? -0.26 91.562 43.812 1 69.06 133 ARG A O 1
ATOM 1056 N N . GLU A 1 134 ? 1.293 93.188 43.531 1 61.62 134 GLU A N 1
ATOM 1057 C CA . GLU A 1 134 ? 1.082 93.438 42.094 1 61.62 134 GLU A CA 1
ATOM 1058 C C . GLU A 1 134 ? 1.437 92.188 41.281 1 61.62 134 GLU A C 1
ATOM 1060 O O . GLU A 1 134 ? 0.785 91.875 40.25 1 61.62 134 GLU A O 1
ATOM 1065 N N . GLU A 1 135 ? 2.363 91.375 41.656 1 64.25 135 GLU A N 1
ATOM 1066 C CA . GLU A 1 135 ? 2.848 90.375 40.75 1 64.25 135 GLU A CA 1
ATOM 1067 C C . GLU A 1 135 ? 2.057 89.062 40.938 1 64.25 135 GLU A C 1
ATOM 1069 O O . GLU A 1 135 ? 1.641 88.438 39.969 1 64.25 135 GLU A O 1
ATOM 1074 N N . SER A 1 136 ? 1.999 88.5 42.219 1 75.19 136 SER A N 1
ATOM 1075 C CA . SER A 1 136 ? 1.224 87.25 42.469 1 75.19 136 SER A CA 1
ATOM 1076 C C . SER A 1 136 ? 0.486 87.375 43.781 1 75.19 136 SER A C 1
ATOM 1078 O O . SER A 1 136 ? 1.041 87.812 44.781 1 75.19 136 SER A O 1
ATOM 1080 N N . ASN A 1 137 ? -0.817 87.062 43.625 1 81.75 137 ASN A N 1
ATOM 1081 C CA . ASN A 1 137 ? -1.636 87 44.844 1 81.75 137 ASN A CA 1
ATOM 1082 C C . ASN A 1 137 ? -1.469 85.75 45.625 1 81.75 137 ASN A C 1
ATOM 1084 O O . ASN A 1 137 ? -2.184 85.5 46.594 1 81.75 137 ASN A O 1
ATOM 1088 N N . ILE A 1 138 ? -0.555 84.875 45.094 1 85.94 138 ILE A N 1
ATOM 1089 C CA . ILE A 1 138 ? -0.32 83.625 45.75 1 85.94 138 ILE A CA 1
ATOM 1090 C C . ILE A 1 138 ? 1.133 83.562 46.219 1 85.94 138 ILE A C 1
ATOM 1092 O O . ILE A 1 138 ? 2.051 83.875 45.469 1 85.94 138 ILE A O 1
ATOM 1096 N N . THR A 1 139 ? 1.342 83.312 47.406 1 86.44 139 THR A N 1
ATOM 1097 C CA . THR A 1 139 ? 2.686 83.125 47.938 1 86.44 139 THR A CA 1
ATOM 1098 C C . THR A 1 139 ? 2.848 81.688 48.438 1 86.44 139 THR A C 1
ATOM 1100 O O . THR A 1 139 ? 1.882 81.062 48.875 1 86.44 139 THR A O 1
ATOM 1103 N N . ILE A 1 140 ? 4.008 81.125 48.312 1 89.31 140 ILE A N 1
ATOM 1104 C CA . ILE A 1 140 ? 4.32 79.812 48.781 1 89.31 140 ILE A CA 1
ATOM 1105 C C . ILE A 1 140 ? 5.133 79.875 50.062 1 89.31 140 ILE A C 1
ATOM 1107 O O . ILE A 1 140 ? 6.168 80.562 50.125 1 89.31 140 ILE A O 1
ATOM 1111 N N . GLU A 1 141 ? 4.66 79.25 51.031 1 91.19 141 GLU A N 1
ATOM 1112 C CA . GLU A 1 141 ? 5.328 79.25 52.312 1 91.19 141 GLU A CA 1
ATOM 1113 C C . GLU A 1 141 ? 5.809 77.812 52.656 1 91.19 141 GLU A C 1
ATOM 1115 O O . GLU A 1 141 ? 5.324 76.875 52.094 1 91.19 141 GLU A O 1
ATOM 1120 N N . THR A 1 142 ? 6.742 77.75 53.531 1 90.56 142 THR A N 1
ATOM 1121 C CA . THR A 1 142 ? 7.289 76.438 53.969 1 90.56 142 THR A CA 1
ATOM 1122 C C . THR A 1 142 ? 6.871 76.125 55.406 1 90.56 142 THR A C 1
ATOM 1124 O O . THR A 1 142 ? 7.109 76.938 56.312 1 90.56 142 THR A O 1
ATOM 1127 N N . SER A 1 143 ? 6.309 75.062 55.562 1 92.06 143 SER A N 1
ATOM 1128 C CA . SER A 1 143 ? 5.863 74.625 56.875 1 92.06 143 SER A CA 1
ATOM 1129 C C . SER A 1 143 ? 6.973 73.938 57.656 1 92.06 143 SER A C 1
ATOM 1131 O O . SER A 1 143 ? 8.055 73.688 57.094 1 92.06 143 SER A O 1
ATOM 1133 N N . LEU A 1 144 ? 6.711 73.562 58.875 1 89.88 144 LEU A N 1
ATOM 1134 C CA . LEU A 1 144 ? 7.672 72.875 59.719 1 89.88 144 LEU A CA 1
ATOM 1135 C C . LEU A 1 144 ? 7.555 71.375 59.531 1 89.88 144 LEU A C 1
ATOM 1137 O O . LEU A 1 144 ? 8.25 70.625 60.219 1 89.88 144 LEU A O 1
ATOM 1141 N N . LEU A 1 145 ? 6.703 71.062 58.656 1 90 145 LEU A N 1
ATOM 1142 C CA . LEU A 1 145 ? 6.574 69.625 58.375 1 90 145 LEU A CA 1
ATOM 1143 C C . LEU A 1 145 ? 7.691 69.125 57.438 1 90 145 LEU A C 1
ATOM 1145 O O . LEU A 1 145 ? 7.801 69.625 56.312 1 90 145 LEU A O 1
ATOM 1149 N N . PHE A 1 146 ? 8.508 68.312 57.906 1 87.5 146 PHE A N 1
ATOM 1150 C CA . PHE A 1 146 ? 9.461 67.5 57.125 1 87.5 146 PHE A CA 1
ATOM 1151 C C . PHE A 1 146 ? 8.977 66.062 56.938 1 87.5 146 PHE A C 1
ATOM 1153 O O . PHE A 1 146 ? 9.219 65.188 57.781 1 87.5 146 PHE A O 1
ATOM 1160 N N . PRO A 1 147 ? 8.32 65.938 55.781 1 86.88 147 PRO A N 1
ATOM 1161 C CA . PRO A 1 147 ? 7.668 64.625 55.625 1 86.88 147 PRO A CA 1
ATOM 1162 C C . PRO A 1 147 ? 8.648 63.5 55.719 1 86.88 147 PRO A C 1
ATOM 1164 O O . PRO A 1 147 ? 9.75 63.562 55.156 1 86.88 147 PRO A O 1
ATOM 1167 N N . MET A 1 148 ? 8.242 62.469 56.469 1 79.75 148 MET A N 1
ATOM 1168 C CA . MET A 1 148 ? 9.008 61.219 56.625 1 79.75 148 MET A CA 1
ATOM 1169 C C . MET A 1 148 ? 8.195 60.031 56.156 1 79.75 148 MET A C 1
ATOM 1171 O O . MET A 1 148 ? 6.98 59.969 56.344 1 79.75 148 MET A O 1
ATOM 1175 N N . GLY A 1 149 ? 8.766 59.188 55.312 1 70.12 149 GLY A N 1
ATOM 1176 C CA . GLY A 1 149 ? 8.078 58 54.844 1 70.12 149 GLY A CA 1
ATOM 1177 C C . GLY A 1 149 ? 7.723 57 55.938 1 70.12 149 GLY A C 1
ATOM 1178 O O . GLY A 1 149 ? 6.668 56.375 55.906 1 70.12 149 GLY A O 1
ATOM 1179 N N . ARG A 1 150 ? 8.625 56.719 56.781 1 67.75 150 ARG A N 1
ATOM 1180 C CA . ARG A 1 150 ? 8.422 55.812 57.906 1 67.75 150 ARG A CA 1
ATOM 1181 C C . ARG A 1 150 ? 8.773 56.5 59.219 1 67.75 150 ARG A C 1
ATOM 1183 O O . ARG A 1 150 ? 9.586 57.406 59.281 1 67.75 150 ARG A O 1
ATOM 1190 N N . ALA A 1 151 ? 8.008 56.125 60.281 1 66.38 151 ALA A N 1
ATOM 1191 C CA . ALA A 1 151 ? 8.289 56.594 61.625 1 66.38 151 ALA A CA 1
ATOM 1192 C C . ALA A 1 151 ? 9.719 56.281 62.031 1 66.38 151 ALA A C 1
ATOM 1194 O O . ALA A 1 151 ? 10.188 55.156 61.844 1 66.38 151 ALA A O 1
ATOM 1195 N N . PRO A 1 152 ? 10.539 57.281 62.219 1 59.06 152 PRO A N 1
ATOM 1196 C CA . PRO A 1 152 ? 11.906 57 62.656 1 59.06 152 PRO A CA 1
ATOM 1197 C C . PRO A 1 152 ? 11.969 56.062 63.875 1 59.06 152 PRO A C 1
ATOM 1199 O O . PRO A 1 152 ? 11.07 56.094 64.688 1 59.06 152 PRO A O 1
ATOM 1202 N N . THR A 1 153 ? 12.805 55.031 63.75 1 58.47 153 THR A N 1
ATOM 1203 C CA . THR A 1 153 ? 13.047 54.219 64.938 1 58.47 153 THR A CA 1
ATOM 1204 C C . THR A 1 153 ? 13.602 55.031 66.062 1 58.47 153 THR A C 1
ATOM 1206 O O . THR A 1 153 ? 14.5 55.875 65.875 1 58.47 153 THR A O 1
ATOM 1209 N N . PRO A 1 154 ? 12.93 55.125 67.188 1 50.25 154 PRO A N 1
ATOM 1210 C CA . PRO A 1 154 ? 13.398 55.938 68.312 1 50.25 154 PRO A CA 1
ATOM 1211 C C . PRO A 1 154 ? 14.859 55.656 68.625 1 50.25 154 PRO A C 1
ATOM 1213 O O . PRO A 1 154 ? 15.266 54.5 68.75 1 50.25 154 PRO A O 1
ATOM 1216 N N . SER A 1 155 ? 15.789 56.5 68.25 1 50.47 155 SER A N 1
ATOM 1217 C CA . SER A 1 155 ? 17.156 56.312 68.75 1 50.47 155 SER A CA 1
ATOM 1218 C C . SER A 1 155 ? 17.203 56.344 70.25 1 50.47 155 SER A C 1
ATOM 1220 O O . SER A 1 155 ? 16.5 57.094 70.875 1 50.47 155 SER A O 1
ATOM 1222 N N . PRO A 1 156 ? 17.828 55.406 70.938 1 48.38 156 PRO A N 1
ATOM 1223 C CA . PRO A 1 156 ? 17.938 55.438 72.375 1 48.38 156 PRO A CA 1
ATOM 1224 C C . PRO A 1 156 ? 18.547 56.719 72.938 1 48.38 156 PRO A C 1
ATOM 1226 O O . PRO A 1 156 ? 18.375 57.062 74.062 1 48.38 156 PRO A O 1
ATOM 1229 N N . ILE A 1 157 ? 19.641 57.344 72.25 1 49.06 157 ILE A N 1
ATOM 1230 C CA . ILE A 1 157 ? 20.297 58.562 72.75 1 49.06 157 ILE A CA 1
ATOM 1231 C C . ILE A 1 157 ? 19.578 59.781 72.188 1 49.06 157 ILE A C 1
ATOM 1233 O O . ILE A 1 157 ? 19.531 59.969 71 1 49.06 157 ILE A O 1
ATOM 1237 N N . PRO A 1 158 ? 18.906 60.5 73.062 1 45.28 158 PRO A N 1
ATOM 1238 C CA . PRO A 1 158 ? 18.188 61.688 72.562 1 45.28 158 PRO A CA 1
ATOM 1239 C C . PRO A 1 158 ? 19.109 62.688 71.875 1 45.28 158 PRO A C 1
ATOM 1241 O O . PRO A 1 158 ? 20.219 62.938 72.312 1 45.28 158 PRO A O 1
ATOM 1244 N N . GLU A 1 159 ? 19.156 62.969 70.688 1 49.12 159 GLU A N 1
ATOM 1245 C CA . GLU A 1 159 ? 20 63.938 70 1 49.12 159 GLU A CA 1
ATOM 1246 C C . GLU A 1 159 ? 19.969 65.312 70.75 1 49.12 159 GLU A C 1
ATOM 1248 O O . GLU A 1 159 ? 18.938 65.688 71.312 1 49.12 159 GLU A O 1
ATOM 1253 N N . PRO A 1 160 ? 21.125 66 71.062 1 47.81 160 PRO A N 1
ATOM 1254 C CA . PRO A 1 160 ? 21.344 67.188 71.875 1 47.81 160 PRO A CA 1
ATOM 1255 C C . PRO A 1 160 ? 20.672 68.438 71.25 1 47.81 160 PRO A C 1
ATOM 1257 O O . PRO A 1 160 ? 21.031 68.875 70.125 1 47.81 160 PRO A O 1
ATOM 1260 N N . GLY A 1 161 ? 19.422 68.688 70.812 1 46.53 161 GLY A N 1
ATOM 1261 C CA . GLY A 1 161 ? 18.594 69.812 70.5 1 46.53 161 GLY A CA 1
ATOM 1262 C C . GLY A 1 161 ? 17.234 69.812 71.125 1 46.53 161 GLY A C 1
ATOM 1263 O O . GLY A 1 161 ? 16.953 68.938 72 1 46.53 161 GLY A O 1
ATOM 1264 N N . THR A 1 162 ? 16.547 71.062 71.125 1 46.53 162 THR A N 1
ATOM 1265 C CA . THR A 1 162 ? 15.234 71.062 71.75 1 46.53 162 THR A CA 1
ATOM 1266 C C . THR A 1 162 ? 14.445 69.812 71.375 1 46.53 162 THR A C 1
ATOM 1268 O O . THR A 1 162 ? 14.336 69.438 70.25 1 46.53 162 THR A O 1
ATOM 1271 N N . PRO A 1 163 ? 14.227 69.125 72.312 1 48.03 163 PRO A N 1
ATOM 1272 C CA . PRO A 1 163 ? 13.383 67.938 72.188 1 48.03 163 PRO A CA 1
ATOM 1273 C C . PRO A 1 163 ? 12.094 68.188 71.438 1 48.03 163 PRO A C 1
ATOM 1275 O O . PRO A 1 163 ? 11.5 69.25 71.562 1 48.03 163 PRO A O 1
ATOM 1278 N N . TRP A 1 164 ? 11.836 67.75 70.25 1 57.28 164 TRP A N 1
ATOM 1279 C CA . TRP A 1 164 ? 10.57 67.625 69.5 1 57.28 164 TRP A CA 1
ATOM 1280 C C . TRP A 1 164 ? 10.594 68.562 68.25 1 57.28 164 TRP A C 1
ATOM 1282 O O . TRP A 1 164 ? 9.57 68.688 67.562 1 57.28 164 TRP A O 1
ATOM 1292 N N . THR A 1 165 ? 11.594 69.438 68.188 1 59.94 165 THR A N 1
ATOM 1293 C CA . THR A 1 165 ? 11.656 70.188 66.938 1 59.94 165 THR A CA 1
ATOM 1294 C C . THR A 1 165 ? 12.055 69.312 65.75 1 59.94 165 THR A C 1
ATOM 1296 O O . THR A 1 165 ? 12.938 68.438 65.875 1 59.94 165 THR A O 1
ATOM 1299 N N . PRO A 1 166 ? 11.266 69.312 64.75 1 65.69 166 PRO A N 1
ATOM 1300 C CA . PRO A 1 166 ? 11.57 68.375 63.625 1 65.69 166 PRO A CA 1
ATOM 1301 C C . PRO A 1 166 ? 13 68.562 63.125 1 65.69 166 PRO A C 1
ATOM 1303 O O . PRO A 1 166 ? 13.539 69.688 63.125 1 65.69 166 PRO A O 1
ATOM 1306 N N . ALA A 1 167 ? 13.938 67.5 63.188 1 58.03 167 ALA A N 1
ATOM 1307 C CA . ALA A 1 167 ? 15.344 67.438 62.812 1 58.03 167 ALA A CA 1
ATOM 1308 C C . ALA A 1 167 ? 15.492 67.688 61.312 1 58.03 167 ALA A C 1
ATOM 1310 O O . ALA A 1 167 ? 14.695 67.25 60.5 1 58.03 167 ALA A O 1
ATOM 1311 N N . HIS A 1 168 ? 16.406 68.625 60.938 1 59.34 168 HIS A N 1
ATOM 1312 C CA . HIS A 1 168 ? 16.875 68.938 59.594 1 59.34 168 HIS A CA 1
ATOM 1313 C C . HIS A 1 168 ? 17.641 67.812 59 1 59.34 168 HIS A C 1
ATOM 1315 O O . HIS A 1 168 ? 18.25 67 59.719 1 59.34 168 HIS A O 1
ATOM 1321 N N . GLY A 1 169 ? 17.344 67.25 57.656 1 60.09 169 GLY A N 1
ATOM 1322 C CA . GLY A 1 169 ? 18.234 66.438 56.875 1 60.09 169 GLY A CA 1
ATOM 1323 C C . GLY A 1 169 ? 17.625 65.062 56.5 1 60.09 169 GLY A C 1
ATOM 1324 O O . GLY A 1 169 ? 18.094 64.438 55.594 1 60.09 169 GLY A O 1
ATOM 1325 N N . HIS A 1 170 ? 16.641 64.562 57.281 1 67.31 170 HIS A N 1
ATOM 1326 C CA . HIS A 1 170 ? 16.281 63.156 57.031 1 67.31 170 HIS A CA 1
ATOM 1327 C C . HIS A 1 170 ? 14.922 63.062 56.344 1 67.31 170 HIS A C 1
ATOM 1329 O O . HIS A 1 170 ? 14.398 61.969 56.156 1 67.31 170 HIS A O 1
ATOM 1335 N N . GLY A 1 171 ? 14.383 64.062 55.938 1 76.88 171 GLY A N 1
ATOM 1336 C CA . GLY A 1 171 ? 13.039 63.938 55.375 1 76.88 171 GLY A CA 1
ATOM 1337 C C . GLY A 1 171 ? 13.023 63.656 53.906 1 76.88 171 GLY A C 1
ATOM 1338 O O . GLY A 1 171 ? 14.078 63.656 53.25 1 76.88 171 GLY A O 1
ATOM 1339 N N . LEU A 1 172 ? 11.867 63.344 53.344 1 87.62 172 LEU A N 1
ATOM 1340 C CA . LEU A 1 172 ? 11.656 63.031 51.938 1 87.62 172 LEU A CA 1
ATOM 1341 C C . LEU A 1 172 ? 11.938 64.25 51.062 1 87.62 172 LEU A C 1
ATOM 1343 O O . LEU A 1 172 ? 12.156 64.125 49.875 1 87.62 172 LEU A O 1
ATOM 1347 N N . LEU A 1 173 ? 11.953 65.438 51.688 1 89.06 173 LEU A N 1
ATOM 1348 C CA . LEU A 1 173 ? 12.195 66.688 50.938 1 89.06 173 LEU A CA 1
ATOM 1349 C C . LEU A 1 173 ? 13.562 67.25 51.281 1 89.06 173 LEU A C 1
ATOM 1351 O O . LEU A 1 173 ? 13.789 68.438 51.125 1 89.06 173 LEU A O 1
ATOM 1355 N N . GLY A 1 174 ? 14.414 66.375 51.875 1 80.31 174 GLY A N 1
ATOM 1356 C CA . GLY A 1 174 ? 15.727 66.875 52.312 1 80.31 174 GLY A CA 1
ATOM 1357 C C . GLY A 1 174 ? 15.672 67.688 53.562 1 80.31 174 GLY A C 1
ATOM 1358 O O . GLY A 1 174 ? 15.078 67.312 54.562 1 80.31 174 GLY A O 1
ATOM 1359 N N . ASP A 1 175 ? 16.188 68.938 53.438 1 81.12 175 ASP A N 1
ATOM 1360 C CA . ASP A 1 175 ? 16.203 69.812 54.594 1 81.12 175 ASP A CA 1
ATOM 1361 C C . ASP A 1 175 ? 15.133 70.938 54.438 1 81.12 175 ASP A C 1
ATOM 1363 O O . ASP A 1 175 ? 15.18 71.938 55.125 1 81.12 175 ASP A O 1
ATOM 1367 N N . HIS A 1 176 ? 14.258 70.562 53.625 1 87.44 176 HIS A N 1
ATOM 1368 C CA . HIS A 1 176 ? 13.211 71.562 53.406 1 87.44 176 HIS A CA 1
ATOM 1369 C C . HIS A 1 176 ? 11.867 71.062 53.938 1 87.44 176 HIS A C 1
ATOM 1371 O O . HIS A 1 176 ? 11.578 69.875 53.875 1 87.44 176 HIS A O 1
ATOM 1377 N N . GLY A 1 177 ? 11.094 71.938 54.438 1 88.25 177 GLY A N 1
ATOM 1378 C CA . GLY A 1 177 ? 9.75 71.625 54.906 1 88.25 177 GLY A CA 1
ATOM 1379 C C . GLY A 1 177 ? 8.742 71.562 53.781 1 88.25 177 GLY A C 1
ATOM 1380 O O . GLY A 1 177 ? 9.023 72 52.656 1 88.25 177 GLY A O 1
ATOM 1381 N N . GLN A 1 178 ? 7.68 71 54.094 1 91.75 178 GLN A N 1
ATOM 1382 C CA . GLN A 1 178 ? 6.598 70.938 53.125 1 91.75 178 GLN A CA 1
ATOM 1383 C C . GLN A 1 178 ? 6.043 72.312 52.781 1 91.75 178 GLN A C 1
ATOM 1385 O O . GLN A 1 178 ? 5.941 73.188 53.625 1 91.75 178 GLN A O 1
ATOM 1390 N N . ARG A 1 179 ? 5.652 72.438 51.562 1 91.62 179 ARG A N 1
ATOM 1391 C CA . ARG A 1 179 ? 5.215 73.75 51.062 1 91.62 179 ARG A CA 1
ATOM 1392 C C . ARG A 1 179 ? 3.701 73.938 51.156 1 91.62 179 ARG A C 1
ATOM 1394 O O . ARG A 1 179 ? 2.973 72.938 51.156 1 91.62 179 ARG A O 1
ATOM 1401 N N . LEU A 1 180 ? 3.266 75.125 51.344 1 91.75 180 LEU A N 1
ATOM 1402 C CA . LEU A 1 180 ? 1.856 75.5 51.469 1 91.75 180 LEU A CA 1
ATOM 1403 C C . LEU A 1 180 ? 1.572 76.812 50.688 1 91.75 180 LEU A C 1
ATOM 1405 O O . LEU A 1 180 ? 2.379 77.75 50.719 1 91.75 180 LEU A O 1
ATOM 1409 N N . ARG A 1 181 ? 0.435 76.875 50.094 1 91.19 181 ARG A N 1
ATOM 1410 C CA . ARG A 1 181 ? 0.039 78 49.312 1 91.19 181 ARG A CA 1
ATOM 1411 C C . ARG A 1 181 ? -0.843 78.938 50.125 1 91.19 181 ARG A C 1
ATOM 1413 O O . ARG A 1 181 ? -1.696 78.5 50.906 1 91.19 181 ARG A O 1
ATOM 1420 N N . LEU A 1 182 ? -0.54 80.25 49.969 1 90.19 182 LEU A N 1
ATOM 1421 C CA . LEU A 1 182 ? -1.327 81.312 50.594 1 90.19 182 LEU A CA 1
ATOM 1422 C C . LEU A 1 182 ? -1.852 82.312 49.562 1 90.19 182 LEU A C 1
ATOM 1424 O O . LEU A 1 182 ? -1.094 82.812 48.75 1 90.19 182 LEU A O 1
ATOM 1428 N N . ALA A 1 183 ? -3.086 82.438 49.656 1 89.44 183 ALA A N 1
ATOM 1429 C CA . ALA A 1 183 ? -3.705 83.5 48.781 1 89.44 183 ALA A CA 1
ATOM 1430 C C . ALA A 1 183 ? -4.098 84.688 49.594 1 89.44 183 ALA A C 1
ATOM 1432 O O . ALA A 1 183 ? -4.656 84.625 50.688 1 89.44 183 ALA A O 1
ATOM 1433 N N . MET A 1 184 ? -3.891 85.75 49.062 1 87.69 184 MET A N 1
ATOM 1434 C CA . MET A 1 184 ? -4.07 87 49.75 1 87.69 184 MET A CA 1
ATOM 1435 C C . MET A 1 184 ? -5.543 87.375 49.812 1 87.69 184 MET A C 1
ATOM 1437 O O . MET A 1 184 ? -6.289 87.125 48.875 1 87.69 184 MET A O 1
ATOM 1441 N N . PRO A 1 185 ? -5.816 88.062 50.969 1 84 185 PRO A N 1
ATOM 1442 C CA . PRO A 1 185 ? -7.195 88.5 51.094 1 84 185 PRO A CA 1
ATOM 1443 C C . PRO A 1 185 ? -7.547 89.562 50.062 1 84 185 PRO A C 1
ATOM 1445 O O . PRO A 1 185 ? -6.715 90.438 49.75 1 84 185 PRO A O 1
ATOM 1448 N N . GLY A 1 186 ? -8.781 89.562 49.594 1 78.25 186 GLY A N 1
ATOM 1449 C CA . GLY A 1 186 ? -9.25 90.5 48.625 1 78.25 186 GLY A CA 1
ATOM 1450 C C . GLY A 1 186 ? -8.93 90.125 47.188 1 78.25 186 GLY A C 1
ATOM 1451 O O . GLY A 1 186 ? -9.375 90.812 46.281 1 78.25 186 GLY A O 1
ATOM 1452 N N . SER A 1 187 ? -8.141 89.188 47.094 1 80.62 187 SER A N 1
ATOM 1453 C CA . SER A 1 187 ? -7.805 88.75 45.75 1 80.62 187 SER A CA 1
ATOM 1454 C C . SER A 1 187 ? -8.836 87.75 45.25 1 80.62 187 SER A C 1
ATOM 1456 O O . SER A 1 187 ? -9.688 87.25 46 1 80.62 187 SER A O 1
ATOM 1458 N N . ALA A 1 188 ? -8.797 87.5 43.969 1 79.94 188 ALA A N 1
ATOM 1459 C CA . ALA A 1 188 ? -9.719 86.562 43.344 1 79.94 188 ALA A CA 1
ATOM 1460 C C . ALA A 1 188 ? -9.516 85.188 43.906 1 79.94 188 ALA A C 1
ATOM 1462 O O . ALA A 1 188 ? -10.477 84.438 44.094 1 79.94 188 ALA A O 1
ATOM 1463 N N . GLU A 1 189 ? -8.273 84.812 44.312 1 80.69 189 GLU A N 1
ATOM 1464 C CA . GLU A 1 189 ? -7.961 83.5 44.812 1 80.69 189 GLU A CA 1
ATOM 1465 C C . GLU A 1 189 ? -8.211 83.375 46.312 1 80.69 189 GLU A C 1
ATOM 1467 O O . GLU A 1 189 ? -8.586 82.312 46.781 1 80.69 189 GLU A O 1
ATOM 1472 N N . GLY A 1 190 ? -7.945 84.375 47.031 1 83.25 190 GLY A N 1
ATOM 1473 C CA . GLY A 1 190 ? -7.996 84.375 48.469 1 83.25 190 GLY A CA 1
ATOM 1474 C C . GLY A 1 190 ? -9.359 84.75 49.031 1 83.25 190 GLY A C 1
ATOM 1475 O O . GLY A 1 190 ? -9.617 84.562 50.219 1 83.25 190 GLY A O 1
ATOM 1476 N N . GLY A 1 191 ? -10.227 85.188 48.188 1 80.56 191 GLY A N 1
ATOM 1477 C CA . GLY A 1 191 ? -11.523 85.625 48.688 1 80.56 191 GLY A CA 1
ATOM 1478 C C . GLY A 1 191 ? -11.461 86.812 49.594 1 80.56 191 GLY A C 1
ATOM 1479 O O . GLY A 1 191 ? -10.555 87.625 49.438 1 80.56 191 GLY A O 1
ATOM 1480 N N . GLU A 1 192 ? -12.312 86.938 50.531 1 82.31 192 GLU A N 1
ATOM 1481 C CA . GLU A 1 192 ? -12.453 88.125 51.375 1 82.31 192 GLU A CA 1
ATOM 1482 C C . GLU A 1 192 ? -11.391 88.125 52.469 1 82.31 192 GLU A C 1
ATOM 1484 O O . GLU A 1 192 ? -10.828 89.188 52.781 1 82.31 192 GLU A O 1
ATOM 1489 N N . ARG A 1 193 ? -11.133 87.062 53.031 1 87.19 193 ARG A N 1
ATOM 1490 C CA . ARG A 1 193 ? -10.289 87.062 54.219 1 87.19 193 ARG A CA 1
ATOM 1491 C C . ARG A 1 193 ? -8.984 86.312 53.969 1 87.19 193 ARG A C 1
ATOM 1493 O O . ARG A 1 193 ? -8.102 86.312 54.844 1 87.19 193 ARG A O 1
ATOM 1500 N N . GLY A 1 194 ? -8.789 85.75 52.781 1 87 194 GLY A N 1
ATOM 1501 C CA . GLY A 1 194 ? -7.59 85 52.5 1 87 194 GLY A CA 1
ATOM 1502 C C . GLY A 1 194 ? -7.809 83.5 52.5 1 87 194 GLY A C 1
ATOM 1503 O O . GLY A 1 194 ? -8.758 83 53.125 1 87 194 GLY A O 1
ATOM 1504 N N . LEU A 1 195 ? -7.016 82.75 51.812 1 90.19 195 LEU A N 1
ATOM 1505 C CA . LEU A 1 195 ? -7.094 81.312 51.688 1 90.19 195 LEU A CA 1
ATOM 1506 C C . LEU A 1 195 ? -5.73 80.625 51.938 1 90.19 195 LEU A C 1
ATOM 1508 O O . LEU A 1 195 ? -4.715 81.125 51.438 1 90.19 195 LEU A O 1
ATOM 1512 N N . VAL A 1 196 ? -5.727 79.562 52.75 1 92.5 196 VAL A N 1
ATOM 1513 C CA . VAL A 1 196 ? -4.465 78.875 53.094 1 92.5 196 VAL A CA 1
ATOM 1514 C C . VAL A 1 196 ? -4.535 77.438 52.719 1 92.5 196 VAL A C 1
ATOM 1516 O O . VAL A 1 196 ? -5.555 76.75 52.938 1 92.5 196 VAL A O 1
ATOM 1519 N N . GLY A 1 197 ? -3.398 76.938 52.125 1 91.19 197 GLY A N 1
ATOM 1520 C CA . GLY A 1 197 ? -3.219 75.5 51.938 1 91.19 197 GLY A CA 1
ATOM 1521 C C . GLY A 1 197 ? -4.043 74.938 50.781 1 91.19 197 GLY A C 1
ATOM 1522 O O . GLY A 1 197 ? -4.523 73.812 50.844 1 91.19 197 GLY A O 1
ATOM 1523 N N . PHE A 1 198 ? -4.383 75.625 49.812 1 87.81 198 PHE A N 1
ATOM 1524 C CA . PHE A 1 198 ? -5.168 75.125 48.688 1 87.81 198 PHE A CA 1
ATOM 1525 C C . PHE A 1 198 ? -4.273 74.438 47.688 1 87.81 198 PHE A C 1
ATOM 1527 O O . PHE A 1 198 ? -3.055 74.625 47.688 1 87.81 198 PHE A O 1
ATOM 1534 N N . ASP A 1 199 ? -4.855 73.562 47 1 84.81 199 ASP A N 1
ATOM 1535 C CA . ASP A 1 199 ? -4.117 72.75 46.031 1 84.81 199 ASP A CA 1
ATOM 1536 C C . ASP A 1 199 ? -3.854 73.5 44.75 1 84.81 199 ASP A C 1
ATOM 1538 O O . ASP A 1 199 ? -4.148 74.688 44.688 1 84.81 199 ASP A O 1
ATOM 1542 N N . HIS A 1 200 ? -3.207 72.875 43.781 1 81.38 200 HIS A N 1
ATOM 1543 C CA . HIS A 1 200 ? -2.787 73.5 42.562 1 81.38 200 HIS A CA 1
ATOM 1544 C C . HIS A 1 200 ? -3.988 73.938 41.719 1 81.38 200 HIS A C 1
ATOM 1546 O O . HIS A 1 200 ? -3.879 74.812 40.844 1 81.38 200 HIS A O 1
ATOM 1552 N N . PHE A 1 201 ? -5.105 73.312 41.969 1 79.56 201 PHE A N 1
ATOM 1553 C CA . PHE A 1 201 ? -6.328 73.688 41.25 1 79.56 201 PHE A CA 1
ATOM 1554 C C . PHE A 1 201 ? -7.082 74.812 42 1 79.56 201 PHE A C 1
ATOM 1556 O O . PHE A 1 201 ? -8.117 75.25 41.5 1 79.56 201 PHE A O 1
ATOM 1563 N N . GLY A 1 202 ? -6.57 75.188 43.062 1 78.5 202 GLY A N 1
ATOM 1564 C CA . GLY A 1 202 ? -7.23 76.188 43.875 1 78.5 202 GLY A CA 1
ATOM 1565 C C . GLY A 1 202 ? -8.312 75.625 44.781 1 78.5 202 GLY A C 1
ATOM 1566 O O . GLY A 1 202 ? -9.109 76.375 45.344 1 78.5 202 GLY A O 1
ATOM 1567 N N . ALA A 1 203 ? -8.25 74.312 44.875 1 80.56 203 ALA A N 1
ATOM 1568 C CA . ALA A 1 203 ? -9.297 73.688 45.688 1 80.56 203 ALA A CA 1
ATOM 1569 C C . ALA A 1 203 ? -8.75 73.188 47.031 1 80.56 203 ALA A C 1
ATOM 1571 O O . ALA A 1 203 ? -7.535 73.188 47.219 1 80.56 203 ALA A O 1
ATOM 1572 N N . ASN A 1 204 ? -9.57 73.062 48.062 1 80.5 204 ASN A N 1
ATOM 1573 C CA . ASN A 1 204 ? -9.312 72.375 49.344 1 80.5 204 ASN A CA 1
ATOM 1574 C C . ASN A 1 204 ? -8.492 73.312 50.25 1 80.5 204 ASN A C 1
ATOM 1576 O O . ASN A 1 204 ? -7.637 72.812 51 1 80.5 204 ASN A O 1
ATOM 1580 N N . GLY A 1 205 ? -8.648 74.5 50.125 1 87.69 205 GLY A N 1
ATOM 1581 C CA . GLY A 1 205 ? -7.996 75.438 51 1 87.69 205 GLY A CA 1
ATOM 1582 C C . GLY A 1 205 ? -8.852 75.812 52.188 1 87.69 205 GLY A C 1
ATOM 1583 O O . GLY A 1 205 ? -10.047 75.5 52.25 1 87.69 205 GLY A O 1
ATOM 1584 N N . ALA A 1 206 ? -8.172 76.375 53.219 1 92.56 206 ALA A N 1
ATOM 1585 C CA . ALA A 1 206 ? -8.867 76.875 54.406 1 92.56 206 ALA A CA 1
ATOM 1586 C C . ALA A 1 206 ? -8.922 78.375 54.438 1 92.56 206 ALA A C 1
ATOM 1588 O O . ALA A 1 206 ? -7.887 79.062 54.344 1 92.56 206 ALA A O 1
ATOM 1589 N N . ALA A 1 207 ? -10.102 78.938 54.531 1 91.88 207 ALA A N 1
ATOM 1590 C CA . ALA A 1 207 ? -10.258 80.375 54.562 1 91.88 207 ALA A CA 1
ATOM 1591 C C . ALA A 1 207 ? -9.891 80.938 55.938 1 91.88 207 ALA A C 1
ATOM 1593 O O . ALA A 1 207 ? -10.086 80.25 56.969 1 91.88 207 ALA A O 1
ATOM 1594 N N . VAL A 1 208 ? -9.375 82.062 55.969 1 91.88 208 VAL A N 1
ATOM 1595 C CA . VAL A 1 208 ? -9.055 82.688 57.219 1 91.88 208 VAL A CA 1
ATOM 1596 C C . VAL A 1 208 ? -10.344 83.062 57.969 1 91.88 208 VAL A C 1
ATOM 1598 O O . VAL A 1 208 ? -11.281 83.625 57.375 1 91.88 208 VAL A O 1
ATOM 1601 N N . TRP A 1 209 ? -10.422 82.75 59.188 1 90.25 209 TRP A N 1
ATOM 1602 C CA . TRP A 1 209 ? -11.57 82.875 60.062 1 90.25 209 TRP A CA 1
ATOM 1603 C C . TRP A 1 209 ? -11.836 84.312 60.406 1 90.25 209 TRP A C 1
ATOM 1605 O O . TRP A 1 209 ? -10.969 85.188 60.25 1 90.25 209 TRP A O 1
ATOM 1615 N N . ASP A 1 210 ? -13.023 84.688 60.906 1 84.69 210 ASP A N 1
ATOM 1616 C CA . ASP A 1 210 ? -13.461 86.062 61.156 1 84.69 210 ASP A CA 1
ATOM 1617 C C . ASP A 1 210 ? -12.93 86.562 62.5 1 84.69 210 ASP A C 1
ATOM 1619 O O . ASP A 1 210 ? -12.992 87.75 62.781 1 84.69 210 ASP A O 1
ATOM 1623 N N . GLY A 1 211 ? -12.391 85.75 63.344 1 81.81 211 GLY A N 1
ATOM 1624 C CA . GLY A 1 211 ? -11.797 86.188 64.562 1 81.81 211 GLY A CA 1
ATOM 1625 C C . GLY A 1 211 ? -12.805 86.375 65.688 1 81.81 211 GLY A C 1
ATOM 1626 O O . GLY A 1 211 ? -12.492 87 66.75 1 81.81 211 GLY A O 1
ATOM 1627 N N . SER A 1 212 ? -14.031 86.062 65.625 1 79.5 212 SER A N 1
ATOM 1628 C CA . SER A 1 212 ? -15.109 86.25 66.562 1 79.5 212 SER A CA 1
ATOM 1629 C C . SER A 1 212 ? -14.805 85.625 67.938 1 79.5 212 SER A C 1
ATOM 1631 O O . SER A 1 212 ? -15.359 86 68.938 1 79.5 212 SER A O 1
ATOM 1633 N N . GLY A 1 213 ? -13.898 84.75 68.062 1 77.94 213 GLY A N 1
ATOM 1634 C CA . GLY A 1 213 ? -13.656 84.062 69.312 1 77.94 213 GLY A CA 1
ATOM 1635 C C . GLY A 1 213 ? -12.445 84.562 70.125 1 77.94 213 GLY A C 1
ATOM 1636 O O . GLY A 1 213 ? -12.133 84.062 71.188 1 77.94 213 GLY A O 1
ATOM 1637 N N . TRP A 1 214 ? -11.797 85.688 69.625 1 80.31 214 TRP A N 1
ATOM 1638 C CA . TRP A 1 214 ? -10.656 86.312 70.375 1 80.31 214 TRP A CA 1
ATOM 1639 C C . TRP A 1 214 ? -11.117 87.125 71.562 1 80.31 214 TRP A C 1
ATOM 1641 O O . TRP A 1 214 ? -12.164 87.812 71.438 1 80.31 214 TRP A O 1
ATOM 1651 N N . ASP A 1 215 ? -10.539 87.312 72.875 1 71.38 215 ASP A N 1
ATOM 1652 C CA . ASP A 1 215 ? -10.875 88.125 74 1 71.38 215 ASP A CA 1
ATOM 1653 C C . ASP A 1 215 ? -10.68 89.625 73.688 1 71.38 215 ASP A C 1
ATOM 1655 O O . ASP A 1 215 ? -9.727 89.938 73 1 71.38 215 ASP A O 1
ATOM 1659 N N . LYS A 1 216 ? -11.594 90.562 73.938 1 58.72 216 LYS A N 1
ATOM 1660 C CA . LYS A 1 216 ? -11.68 92 73.625 1 58.72 216 LYS A CA 1
ATOM 1661 C C . LYS A 1 216 ? -10.625 92.75 74.438 1 58.72 216 LYS A C 1
ATOM 1663 O O . LYS A 1 216 ? -10.719 94 74.562 1 58.72 216 LYS A O 1
ATOM 1668 N N . GLU A 1 217 ? -9.625 92.375 75.188 1 50 217 GLU A N 1
ATOM 1669 C CA . GLU A 1 217 ? -8.867 93.375 75.938 1 50 217 GLU A CA 1
ATOM 1670 C C . GLU A 1 217 ? -8.266 94.438 75 1 50 217 GLU A C 1
ATOM 1672 O O . GLU A 1 217 ? -7.891 94.125 73.875 1 50 217 GLU A O 1
ATOM 1677 N N . PRO A 1 218 ? -8.234 95.875 75.5 1 41.28 218 PRO A N 1
ATOM 1678 C CA . PRO A 1 218 ? -7.871 97.125 74.812 1 41.28 218 PRO A CA 1
ATOM 1679 C C . PRO A 1 218 ? -6.547 96.938 74.062 1 41.28 218 PRO A C 1
ATOM 1681 O O . PRO A 1 218 ? -6.367 97.562 73 1 41.28 218 PRO A O 1
ATOM 1684 N N . ASN A 1 219 ? -5.398 96.875 74.875 1 36.28 219 ASN A N 1
ATOM 1685 C CA . ASN A 1 219 ? -4.117 97.188 74.25 1 36.28 219 ASN A CA 1
ATOM 1686 C C . ASN A 1 219 ? -3.799 96.312 73.062 1 36.28 219 ASN A C 1
ATOM 1688 O O . ASN A 1 219 ? -2.652 96.25 72.625 1 36.28 219 ASN A O 1
ATOM 1692 N N . ASN A 1 220 ? -4.234 95.25 73.062 1 34.78 220 ASN A N 1
ATOM 1693 C CA . ASN A 1 220 ? -3.691 94.375 72.062 1 34.78 220 ASN A CA 1
ATOM 1694 C C . ASN A 1 220 ? -3.979 94.938 70.625 1 34.78 220 ASN A C 1
ATOM 1696 O O . ASN A 1 220 ? -5.125 95.25 70.312 1 34.78 220 ASN A O 1
ATOM 1700 N N . THR A 1 221 ? -2.844 95.5 70.062 1 35.94 221 THR A N 1
ATOM 1701 C CA . THR A 1 221 ? -2.658 96.125 68.75 1 35.94 221 THR A CA 1
ATOM 1702 C C . THR A 1 221 ? -3.457 95.375 67.688 1 35.94 221 THR A C 1
ATOM 1704 O O . THR A 1 221 ? -3.158 94.188 67.375 1 35.94 221 THR A O 1
ATOM 1707 N N . HIS A 1 222 ? -4.645 95.5 67.75 1 34.97 222 HIS A N 1
ATOM 1708 C CA . HIS A 1 222 ? -5.234 95.375 66.438 1 34.97 222 HIS A CA 1
ATOM 1709 C C . HIS A 1 222 ? -4.441 96.188 65.375 1 34.97 222 HIS A C 1
ATOM 1711 O O . HIS A 1 222 ? -3.883 97.25 65.688 1 34.97 222 HIS A O 1
ATOM 1717 N N . ILE A 1 223 ? -3.811 95.562 64.5 1 35.31 223 ILE A N 1
ATOM 1718 C CA . ILE A 1 223 ? -3.371 96.25 63.281 1 35.31 223 ILE A CA 1
ATOM 1719 C C . ILE A 1 223 ? -4.422 97.312 62.875 1 35.31 223 ILE A C 1
ATOM 1721 O O . ILE A 1 223 ? -5.5 96.938 62.406 1 35.31 223 ILE A O 1
ATOM 1725 N N . ARG A 1 224 ? -4.719 98.312 63.812 1 33.25 224 ARG A N 1
ATOM 1726 C CA . ARG A 1 224 ? -5.43 99.438 63.219 1 33.25 224 ARG A CA 1
ATOM 1727 C C . ARG A 1 224 ? -4.621 100 62.094 1 33.25 224 ARG A C 1
ATOM 1729 O O . ARG A 1 224 ? -3.502 100.5 62.281 1 33.25 224 ARG A O 1
ATOM 1736 N N . ALA A 1 225 ? -4.676 99.438 60.844 1 32.41 225 ALA A N 1
ATOM 1737 C CA . ALA A 1 225 ? -4.316 100.375 59.781 1 32.41 225 ALA A CA 1
ATOM 1738 C C . ALA A 1 225 ? -4.906 101.75 60.031 1 32.41 225 ALA A C 1
ATOM 1740 O O . ALA A 1 225 ? -6.109 101.875 60.25 1 32.41 225 ALA A O 1
ATOM 1741 N N . GLU A 1 226 ? -4.281 102.562 60.688 1 32.59 226 GLU A N 1
ATOM 1742 C CA . GLU A 1 226 ? -4.555 104 60.719 1 32.59 226 GLU A CA 1
ATOM 1743 C C . GLU A 1 226 ? -4.918 104.5 59.312 1 32.59 226 GLU A C 1
ATOM 1745 O O . GLU A 1 226 ? -4.055 105 58.594 1 32.59 226 GLU A O 1
ATOM 1750 N N . ALA A 1 227 ? -5.477 103.688 58.312 1 30.38 227 ALA A N 1
ATOM 1751 C CA . ALA A 1 227 ? -5.871 104.562 57.219 1 30.38 227 ALA A CA 1
ATOM 1752 C C . ALA A 1 227 ? -6.773 105.688 57.719 1 30.38 227 ALA A C 1
ATOM 1754 O O . ALA A 1 227 ? -7.473 105.562 58.719 1 30.38 227 ALA A O 1
ATOM 1755 N N . GLU A 1 228 ? -6.605 107 57.344 1 33.03 228 GLU A N 1
ATOM 1756 C CA . GLU A 1 228 ? -7.418 108.188 57.438 1 33.03 228 GLU A CA 1
ATOM 1757 C C . GLU A 1 228 ? -8.906 107.875 57.5 1 33.03 228 GLU A C 1
ATOM 1759 O O . GLU A 1 228 ? -9.312 106.75 57.156 1 33.03 228 GLU A O 1
ATOM 1764 N N . ASP A 1 229 ? -9.859 108.938 57.594 1 33.78 229 ASP A N 1
ATOM 1765 C CA . ASP A 1 229 ? -11.266 109.188 57.906 1 33.78 229 ASP A CA 1
ATOM 1766 C C . ASP A 1 229 ? -12.172 108.188 57.156 1 33.78 229 ASP A C 1
ATOM 1768 O O . ASP A 1 229 ? -13.25 107.875 57.656 1 33.78 229 ASP A O 1
ATOM 1772 N N . LYS A 1 230 ? -12.219 108.25 55.719 1 37.69 230 LYS A N 1
ATOM 1773 C CA . LYS A 1 230 ? -13.516 108.062 55.062 1 37.69 230 LYS A CA 1
ATOM 1774 C C . LYS A 1 230 ? -13.992 106.625 55.25 1 37.69 230 LYS A C 1
ATOM 1776 O O . LYS A 1 230 ? -15.164 106.375 55.562 1 37.69 230 LYS A O 1
ATOM 1781 N N . ASP A 1 231 ? -13.477 105.625 54.469 1 33.97 231 ASP A N 1
ATOM 1782 C CA . ASP A 1 231 ? -14.203 104.375 54.281 1 33.97 231 ASP A CA 1
ATOM 1783 C C . ASP A 1 231 ? -13.844 103.375 55.375 1 33.97 231 ASP A C 1
ATOM 1785 O O . ASP A 1 231 ? -12.961 102.5 55.188 1 33.97 231 ASP A O 1
ATOM 1789 N N . LYS A 1 232 ? -13.797 103.625 56.625 1 39.59 232 LYS A N 1
ATOM 1790 C CA . LYS A 1 232 ? -13.57 102.938 57.875 1 39.59 232 LYS A CA 1
ATOM 1791 C C . LYS A 1 232 ? -14.438 101.688 57.969 1 39.59 232 LYS A C 1
ATOM 1793 O O . LYS A 1 232 ? -14.188 100.812 58.781 1 39.59 232 LYS A O 1
ATOM 1798 N N . ASP A 1 233 ? -15.57 101.688 57.469 1 37.19 233 ASP A N 1
ATOM 1799 C CA . ASP A 1 233 ? -16.594 100.688 57.75 1 37.19 233 ASP A CA 1
ATOM 1800 C C . ASP A 1 233 ? -16.219 99.375 57.156 1 37.19 233 ASP A C 1
ATOM 1802 O O . ASP A 1 233 ? -16.828 98.312 57.5 1 37.19 233 ASP A O 1
ATOM 1806 N N . LYS A 1 234 ? -15.516 99.25 56 1 41.19 234 LYS A N 1
ATOM 1807 C CA . LYS A 1 234 ? -15.609 98 55.25 1 41.19 234 LYS A CA 1
ATOM 1808 C C . LYS A 1 234 ? -14.516 97 55.688 1 41.19 234 LYS A C 1
ATOM 1810 O O . LYS A 1 234 ? -14.312 96 55.031 1 41.19 234 LYS A O 1
ATOM 1815 N N . GLN A 1 235 ? -13.555 97.312 56.406 1 42.41 235 GLN A N 1
ATOM 1816 C CA . GLN A 1 235 ? -12.57 96.25 56.5 1 42.41 235 GLN A CA 1
ATOM 1817 C C . GLN A 1 235 ? -13.008 95.188 57.5 1 42.41 235 GLN A C 1
ATOM 1819 O O . GLN A 1 235 ? -13.195 95.5 58.688 1 42.41 235 GLN A O 1
ATOM 1824 N N . LYS A 1 236 ? -13.688 94.188 57.094 1 53.53 236 LYS A N 1
ATOM 1825 C CA . LYS A 1 236 ? -14.211 93.062 57.875 1 53.53 236 LYS A CA 1
ATOM 1826 C C . LYS A 1 236 ? -13.117 92.438 58.75 1 53.53 236 LYS A C 1
ATOM 1828 O O . LYS A 1 236 ? -11.953 92.438 58.344 1 53.53 236 LYS A O 1
ATOM 1833 N N . GLU A 1 237 ? -13.297 92.25 60.031 1 61.56 237 GLU A N 1
ATOM 1834 C CA . GLU A 1 237 ? -12.469 91.688 61.094 1 61.56 237 GLU A CA 1
ATOM 1835 C C . GLU A 1 237 ? -11.867 90.312 60.688 1 61.56 237 GLU A C 1
ATOM 1837 O O . GLU A 1 237 ? -12.547 89.5 60.062 1 61.56 237 GLU A O 1
ATOM 1842 N N . ARG A 1 238 ? -10.461 90.25 60.562 1 75.62 238 ARG A N 1
ATOM 1843 C CA . ARG A 1 238 ? -9.719 89 60.219 1 75.62 238 ARG A CA 1
ATOM 1844 C C . ARG A 1 238 ? -9.211 88.312 61.469 1 75.62 238 ARG A C 1
ATOM 1846 O O . ARG A 1 238 ? -8.836 88.938 62.438 1 75.62 238 ARG A O 1
ATOM 1853 N N . GLY A 1 239 ? -9.391 87 61.469 1 81.69 239 GLY A N 1
ATOM 1854 C CA . GLY A 1 239 ? -8.969 86.188 62.562 1 81.69 239 GLY A CA 1
ATOM 1855 C C . GLY A 1 239 ? -7.461 86 62.656 1 81.69 239 GLY A C 1
ATOM 1856 O O . GLY A 1 239 ? -6.965 84.938 62.812 1 81.69 239 GLY A O 1
ATOM 1857 N N . VAL A 1 240 ? -6.629 87.188 62.469 1 87.56 240 VAL A N 1
ATOM 1858 C CA . VAL A 1 240 ? -5.176 87.188 62.625 1 87.56 240 VAL A CA 1
ATOM 1859 C C . VAL A 1 240 ? -4.785 87.938 63.875 1 87.56 240 VAL A C 1
ATOM 1861 O O . VAL A 1 240 ? -5.234 89.062 64.125 1 87.56 240 VAL A O 1
ATOM 1864 N N . ARG A 1 241 ? -4.105 87.25 64.688 1 86.56 241 ARG A N 1
ATOM 1865 C CA . ARG A 1 241 ? -3.678 87.875 65.938 1 86.56 241 ARG A CA 1
ATOM 1866 C C . ARG A 1 241 ? -2.16 87.812 66.062 1 86.56 241 ARG A C 1
ATOM 1868 O O . ARG A 1 241 ? -1.569 86.75 66.125 1 86.56 241 ARG A O 1
ATOM 1875 N N . TRP A 1 242 ? -1.499 88.938 66.188 1 86.94 242 TRP A N 1
ATOM 1876 C CA . TRP A 1 242 ? -0.056 89 66.375 1 86.94 242 TRP A CA 1
ATOM 1877 C C . TRP A 1 242 ? 0.296 89 67.812 1 86.94 242 TRP A C 1
ATOM 1879 O O . TRP A 1 242 ? -0.314 89.688 68.625 1 86.94 242 TRP A O 1
ATOM 1889 N N . VAL A 1 243 ? 1.139 88.188 68.25 1 87.06 243 VAL A N 1
ATOM 1890 C CA . VAL A 1 243 ? 1.566 88.062 69.625 1 87.06 243 VAL A CA 1
ATOM 1891 C C . VAL A 1 243 ? 3.072 88.25 69.75 1 87.06 243 VAL A C 1
ATOM 1893 O O . VAL A 1 243 ? 3.723 88.625 68.75 1 87.06 243 VAL A O 1
ATOM 1896 N N . ARG A 1 244 ? 3.643 88.188 70.938 1 83.75 244 ARG A N 1
ATOM 1897 C CA . ARG A 1 244 ? 5.043 88.5 71.188 1 83.75 244 ARG A CA 1
ATOM 1898 C C . ARG A 1 244 ? 5.969 87.625 70.312 1 83.75 244 ARG A C 1
ATOM 1900 O O . ARG A 1 244 ? 6.965 88.125 69.812 1 83.75 244 ARG A O 1
ATOM 1907 N N . ASN A 1 245 ? 5.633 86.375 70.25 1 86.56 245 ASN A N 1
ATOM 1908 C CA . ASN A 1 245 ? 6.551 85.5 69.562 1 86.56 245 ASN A CA 1
ATOM 1909 C C . ASN A 1 245 ? 5.98 85 68.25 1 86.56 245 ASN A C 1
ATOM 1911 O O . ASN A 1 245 ? 6.332 83.938 67.75 1 86.56 245 ASN A O 1
ATOM 1915 N N . GLY A 1 246 ? 5.082 85.688 67.688 1 89.06 246 GLY A N 1
ATOM 1916 C CA . GLY A 1 246 ? 4.617 85.312 66.375 1 89.06 246 GLY A CA 1
ATOM 1917 C C . GLY A 1 246 ? 3.211 85.75 66.062 1 89.06 246 GLY A C 1
ATOM 1918 O O . GLY A 1 246 ? 2.793 86.812 66.562 1 89.06 246 GLY A O 1
ATOM 1919 N N . VAL A 1 247 ? 2.502 85 65.062 1 90.81 247 VAL A N 1
ATOM 1920 C CA . VAL A 1 247 ? 1.146 85.375 64.688 1 90.81 247 VAL A CA 1
ATOM 1921 C C . VAL A 1 247 ? 0.275 84.125 64.688 1 90.81 247 VAL A C 1
ATOM 1923 O O . VAL A 1 247 ? 0.724 83.062 64.25 1 90.81 247 VAL A O 1
ATOM 1926 N N . VAL A 1 248 ? -0.925 84.125 65.25 1 91.69 248 VAL A N 1
ATOM 1927 C CA . VAL A 1 248 ? -1.923 83.062 65.188 1 91.69 248 VAL A CA 1
ATOM 1928 C C . VAL A 1 248 ? -3 83.438 64.188 1 91.69 248 VAL A C 1
ATOM 1930 O O . VAL A 1 248 ? -3.666 84.5 64.312 1 91.69 248 VAL A O 1
ATOM 1933 N N . VAL A 1 249 ? -3.092 82.625 63.156 1 92.69 249 VAL A N 1
ATOM 1934 C CA . VAL A 1 249 ? -4.102 82.812 62.125 1 92.69 249 VAL A CA 1
ATOM 1935 C C . VAL A 1 249 ? -5.207 81.812 62.281 1 92.69 249 VAL A C 1
ATOM 1937 O O . VAL A 1 249 ? -4.98 80.625 62.094 1 92.69 249 VAL A O 1
ATOM 1940 N N . GLY A 1 250 ? -6.363 82.25 62.688 1 92.06 250 GLY A N 1
ATOM 1941 C CA . GLY A 1 250 ? -7.496 81.312 62.719 1 92.06 250 GLY A CA 1
ATOM 1942 C C . GLY A 1 250 ? -8.008 81 61.312 1 92.06 250 GLY A C 1
ATOM 1943 O O . GLY A 1 250 ? -8.156 81.875 60.469 1 92.06 250 GLY A O 1
ATOM 1944 N N . VAL A 1 251 ? -8.156 79.75 61.094 1 93.69 251 VAL A N 1
ATOM 1945 C CA . VAL A 1 251 ? -8.625 79.25 59.781 1 93.69 251 VAL A CA 1
ATOM 1946 C C . VAL A 1 251 ? -9.891 78.438 59.969 1 93.69 251 VAL A C 1
ATOM 1948 O O . VAL A 1 251 ? -10.094 77.812 61 1 93.69 251 VAL A O 1
ATOM 1951 N N . ASP A 1 252 ? -10.766 78.375 58.969 1 91.81 252 ASP A N 1
ATOM 1952 C CA . ASP A 1 252 ? -12.047 77.625 59.031 1 91.81 252 ASP A CA 1
ATOM 1953 C C . ASP A 1 252 ? -11.945 76.25 58.406 1 91.81 252 ASP A C 1
ATOM 1955 O O . ASP A 1 252 ? -12.953 75.688 58.031 1 91.81 252 ASP A O 1
ATOM 1959 N N . GLY A 1 253 ? -10.797 75.812 58.25 1 91.12 253 GLY A N 1
ATOM 1960 C CA . GLY A 1 253 ? -10.547 74.5 57.719 1 91.12 253 GLY A CA 1
ATOM 1961 C C . GLY A 1 253 ? -9.242 73.875 58.219 1 91.12 253 GLY A C 1
ATOM 1962 O O . GLY A 1 253 ? -8.344 74.625 58.656 1 91.12 253 GLY A O 1
ATOM 1963 N N . VAL A 1 254 ? -9.211 72.5 58.125 1 92.25 254 VAL A N 1
ATOM 1964 C CA . VAL A 1 254 ? -7.988 71.812 58.531 1 92.25 254 VAL A CA 1
ATOM 1965 C C . VAL A 1 254 ? -7.062 71.688 57.312 1 92.25 254 VAL A C 1
ATOM 1967 O O . VAL A 1 254 ? -7.492 71.25 56.25 1 92.25 254 VAL A O 1
ATOM 1970 N N . LEU A 1 255 ? -5.895 72.125 57.469 1 92.06 255 LEU A N 1
ATOM 1971 C CA . LEU A 1 255 ? -4.922 72 56.375 1 92.06 255 LEU A CA 1
ATOM 1972 C C . LEU A 1 255 ? -4.469 70.562 56.219 1 92.06 255 LEU A C 1
ATOM 1974 O O . LEU A 1 255 ? -4.121 69.875 57.188 1 92.06 255 LEU A O 1
ATOM 1978 N N . THR A 1 256 ? -4.543 70.062 55.062 1 88.31 256 THR A N 1
ATOM 1979 C CA . THR A 1 256 ? -4.129 68.688 54.75 1 88.31 256 THR A CA 1
ATOM 1980 C C . THR A 1 256 ? -2.793 68.688 54.031 1 88.31 256 THR A C 1
ATOM 1982 O O . THR A 1 256 ? -2.635 69.312 53 1 88.31 256 THR A O 1
ATOM 1985 N N . PRO A 1 257 ? -1.832 67.875 54.562 1 89.19 257 PRO A N 1
ATOM 1986 C CA . PRO A 1 257 ? -0.545 67.812 53.844 1 89.19 257 PRO A CA 1
ATOM 1987 C C . PRO A 1 257 ? -0.655 67.125 52.5 1 89.19 257 PRO A C 1
ATOM 1989 O O . PRO A 1 257 ? -1.585 66.312 52.281 1 89.19 257 PRO A O 1
ATOM 1992 N N . PRO A 1 258 ? 0.245 67.438 51.594 1 90.31 258 PRO A N 1
ATOM 1993 C CA . PRO A 1 258 ? 0.255 66.812 50.281 1 90.31 258 PRO A CA 1
ATOM 1994 C C . PRO A 1 258 ? 0.381 65.312 50.375 1 90.31 258 PRO A C 1
ATOM 1996 O O . PRO A 1 258 ? 1.051 64.812 51.281 1 90.31 258 PRO A O 1
ATOM 1999 N N . LEU A 1 259 ? -0.262 64.625 49.438 1 88.06 259 LEU A N 1
ATOM 2000 C CA . LEU A 1 259 ? -0.28 63.156 49.375 1 88.06 259 LEU A CA 1
ATOM 2001 C C . LEU A 1 259 ? 1.03 62.594 48.812 1 88.06 259 LEU A C 1
ATOM 2003 O O . LEU A 1 259 ? 1.881 63.375 48.375 1 88.06 259 LEU A O 1
ATOM 2007 N N . SER A 1 260 ? 1.119 61.219 48.938 1 88.25 260 SER A N 1
ATOM 2008 C CA . SER A 1 260 ? 2.266 60.562 48.312 1 88.25 260 SER A CA 1
ATOM 2009 C C . SER A 1 260 ? 2.277 60.75 46.812 1 88.25 260 SER A C 1
ATOM 2011 O O . SER A 1 260 ? 1.272 61.188 46.219 1 88.25 260 SER A O 1
ATOM 2013 N N . LEU A 1 261 ? 3.383 60.562 46.25 1 90.75 261 LEU A N 1
ATOM 2014 C CA . LEU A 1 261 ? 3.525 60.75 44.812 1 90.75 261 LEU A CA 1
ATOM 2015 C C . LEU A 1 261 ? 2.523 59.875 44.031 1 90.75 261 LEU A C 1
ATOM 2017 O O . LEU A 1 261 ? 1.849 60.375 43.125 1 90.75 261 LEU A O 1
ATOM 2021 N N . LEU A 1 262 ? 2.385 58.594 44.312 1 88.88 262 LEU A N 1
ATOM 2022 C CA . LEU A 1 262 ? 1.494 57.688 43.625 1 88.88 262 LEU A CA 1
ATOM 2023 C C . LEU A 1 262 ? 0.036 58.062 43.844 1 88.88 262 LEU A C 1
ATOM 2025 O O . LEU A 1 262 ? -0.761 58 42.906 1 88.88 262 LEU A O 1
ATOM 2029 N N . ASP A 1 263 ? -0.315 58.406 45.031 1 86.88 263 ASP A N 1
ATOM 2030 C CA . ASP A 1 263 ? -1.688 58.812 45.312 1 86.88 263 ASP A CA 1
ATOM 2031 C C . ASP A 1 263 ? -2.037 60.125 44.562 1 86.88 263 ASP A C 1
ATOM 2033 O O . ASP A 1 263 ? -3.176 60.281 44.125 1 86.88 263 ASP A O 1
ATOM 2037 N N . THR A 1 264 ? -1.067 60.969 44.531 1 90.25 264 THR A N 1
ATOM 2038 C CA . THR A 1 264 ? -1.283 62.188 43.781 1 90.25 264 THR A CA 1
ATOM 2039 C C . THR A 1 264 ? -1.501 61.906 42.312 1 90.25 264 THR A C 1
ATOM 2041 O O . THR A 1 264 ? -2.371 62.5 41.656 1 90.25 264 THR A O 1
ATOM 2044 N N . LEU A 1 265 ? -0.75 61 41.812 1 91.5 265 LEU A N 1
ATOM 2045 C CA . LEU A 1 265 ? -0.91 60.594 40.406 1 91.5 265 LEU A CA 1
ATOM 2046 C C . LEU A 1 265 ? -2.293 60 40.156 1 91.5 265 LEU A C 1
ATOM 2048 O O . LEU A 1 265 ? -2.938 60.312 39.156 1 91.5 265 LEU A O 1
ATOM 2052 N N . ARG A 1 266 ? -2.793 59.219 41.031 1 87.88 266 ARG A N 1
ATOM 2053 C CA . ARG A 1 266 ? -4.086 58.531 40.938 1 87.88 266 ARG A CA 1
ATOM 2054 C C . ARG A 1 266 ? -5.23 59.562 40.969 1 87.88 266 ARG A C 1
ATOM 2056 O O . ARG A 1 266 ? -6.262 59.344 40.312 1 87.88 266 ARG A O 1
ATOM 2063 N N . ASN A 1 267 ? -4.996 60.562 41.656 1 85.75 267 ASN A N 1
ATOM 2064 C CA . ASN A 1 267 ? -6.066 61.531 41.844 1 85.75 267 ASN A CA 1
ATOM 2065 C C . ASN A 1 267 ? -6.008 62.656 40.812 1 85.75 267 ASN A C 1
ATOM 2067 O O . ASN A 1 267 ? -6.801 63.594 40.875 1 85.75 267 ASN A O 1
ATOM 2071 N N . THR A 1 268 ? -5.062 62.594 39.969 1 88.38 268 THR A N 1
ATOM 2072 C CA . THR A 1 268 ? -4.969 63.594 38.906 1 88.38 268 THR A CA 1
ATOM 2073 C C . THR A 1 268 ? -5.453 63.031 37.594 1 88.38 268 THR A C 1
ATOM 2075 O O . THR A 1 268 ? -4.766 62.188 36.969 1 88.38 268 THR A O 1
ATOM 2078 N N . PRO A 1 269 ? -6.562 63.375 37.125 1 87.56 269 PRO A N 1
ATOM 2079 C CA . PRO A 1 269 ? -7.172 62.781 35.906 1 87.56 269 PRO A CA 1
ATOM 2080 C C . PRO A 1 269 ? -6.262 62.875 34.688 1 87.56 269 PRO A C 1
ATOM 2082 O O . PRO A 1 269 ? -6.262 61.969 33.875 1 87.56 269 PRO A O 1
ATOM 2085 N N . GLN A 1 270 ? -5.5 63.969 34.562 1 89.56 270 GLN A N 1
ATOM 2086 C CA . GLN A 1 270 ? -4.629 64.125 33.406 1 89.56 270 GLN A CA 1
ATOM 2087 C C . GLN A 1 270 ? -3.498 63.094 33.406 1 89.56 270 GLN A C 1
ATOM 2089 O O . GLN A 1 270 ? -2.852 62.875 32.375 1 89.56 270 GLN A O 1
ATOM 2094 N N . LEU A 1 271 ? -3.295 62.531 34.562 1 92.31 271 LEU A N 1
ATOM 2095 C CA . LEU A 1 271 ? -2.18 61.594 34.719 1 92.31 271 LEU A CA 1
ATOM 2096 C C . LEU A 1 271 ? -2.684 60.188 35 1 92.31 271 LEU A C 1
ATOM 2098 O O . LEU A 1 271 ? -1.958 59.375 35.594 1 92.31 271 LEU A O 1
ATOM 2102 N N . ALA A 1 272 ? -3.844 59.938 34.656 1 89 272 ALA A N 1
ATOM 2103 C CA . ALA A 1 272 ? -4.461 58.656 34.969 1 89 272 ALA A CA 1
ATOM 2104 C C . ALA A 1 272 ? -3.705 57.531 34.312 1 89 272 ALA A C 1
ATOM 2106 O O . ALA A 1 272 ? -3.518 56.469 34.906 1 89 272 ALA A O 1
ATOM 2107 N N . TYR A 1 273 ? -3.322 57.656 33.062 1 90.56 273 TYR A N 1
ATOM 2108 C CA . TYR A 1 273 ? -2.6 56.594 32.312 1 90.56 273 TYR A CA 1
ATOM 2109 C C . TYR A 1 273 ? -1.26 56.312 33 1 90.56 273 TYR A C 1
ATOM 2111 O O . TYR A 1 273 ? -0.877 55.156 33.156 1 90.56 273 TYR A O 1
ATOM 2119 N N . LEU A 1 274 ? -0.566 57.375 33.344 1 90.62 274 LEU A N 1
ATOM 2120 C CA . LEU A 1 274 ? 0.724 57.219 34 1 90.62 274 LEU A CA 1
ATOM 2121 C C . LEU A 1 274 ? 0.558 56.5 35.344 1 90.62 274 LEU A C 1
ATOM 2123 O O . LEU A 1 274 ? 1.387 55.688 35.719 1 90.62 274 LEU A O 1
ATOM 2127 N N . ALA A 1 275 ? -0.488 56.844 36.094 1 89.06 275 ALA A N 1
ATOM 2128 C CA . ALA A 1 275 ? -0.765 56.188 37.344 1 89.06 275 ALA A CA 1
ATOM 2129 C C . ALA A 1 275 ? -0.963 54.688 37.188 1 89.06 275 ALA A C 1
ATOM 2131 O O . ALA A 1 275 ? -0.485 53.906 37.969 1 89.06 275 ALA A O 1
ATOM 2132 N N . GLN A 1 276 ? -1.621 54.406 36.156 1 87.75 276 GLN A N 1
ATOM 2133 C CA . GLN A 1 276 ? -1.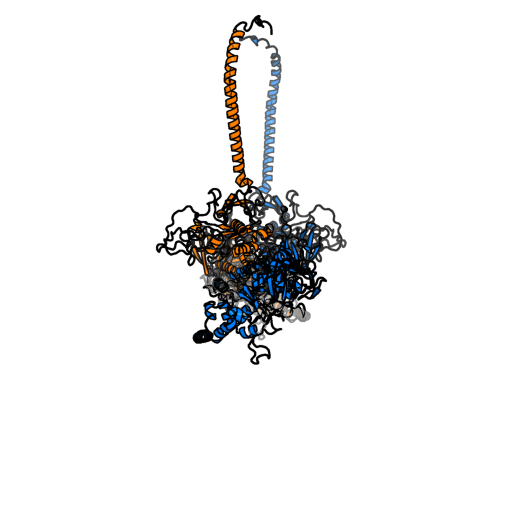877 53 35.844 1 87.75 276 GLN A CA 1
ATOM 2134 C C . GLN A 1 276 ? -0.581 52.25 35.531 1 87.75 276 GLN A C 1
ATOM 2136 O O . GLN A 1 276 ? -0.417 51.094 35.906 1 87.75 276 GLN A O 1
ATOM 2141 N N . LEU A 1 277 ? 0.317 52.844 34.844 1 88.88 277 LEU A N 1
ATOM 2142 C CA . LEU A 1 277 ? 1.576 52.219 34.438 1 88.88 277 LEU A CA 1
ATOM 2143 C C . LEU A 1 277 ? 2.482 52 35.625 1 88.88 277 LEU A C 1
ATOM 2145 O O . LEU A 1 277 ? 3.215 51.031 35.688 1 88.88 277 LEU A O 1
ATOM 2149 N N . ILE A 1 278 ? 2.453 52.938 36.531 1 86.19 278 ILE A N 1
ATOM 2150 C CA . ILE A 1 278 ? 3.389 52.906 37.656 1 86.19 278 ILE A CA 1
ATOM 2151 C C . ILE A 1 278 ? 2.836 52 38.75 1 86.19 278 ILE A C 1
ATOM 2153 O O . ILE A 1 278 ? 3.596 51.469 39.562 1 86.19 278 ILE A O 1
ATOM 2157 N N . ASP A 1 279 ? 1.543 51.875 38.688 1 78.5 279 ASP A N 1
ATOM 2158 C CA . ASP A 1 279 ? 0.903 51.094 39.719 1 78.5 279 ASP A CA 1
ATOM 2159 C C . ASP A 1 279 ? 1.098 49.594 39.5 1 78.5 279 ASP A C 1
ATOM 2161 O O . ASP A 1 279 ? 0.131 48.875 39.25 1 78.5 279 ASP A O 1
ATOM 2165 N N . VAL A 1 280 ? 2.248 49.188 39.312 1 71.81 280 VAL A N 1
ATOM 2166 C CA . VAL A 1 280 ? 2.553 47.781 39.125 1 71.81 280 VAL A CA 1
ATOM 2167 C C . VAL A 1 280 ? 3.4 47.281 40.312 1 71.81 280 VAL A C 1
ATOM 2169 O O . VAL A 1 280 ? 4.219 48.031 40.844 1 71.81 280 VAL A O 1
ATOM 2172 N N . PRO A 1 281 ? 3.094 46.125 40.656 1 65.06 281 PRO A N 1
ATOM 2173 C CA . PRO A 1 281 ? 3.783 45.562 41.844 1 65.06 281 PRO A CA 1
ATOM 2174 C C . PRO A 1 281 ? 5.25 45.25 41.562 1 65.06 281 PRO A C 1
ATOM 2176 O O . PRO A 1 281 ? 5.98 44.844 42.469 1 65.06 281 PRO A O 1
ATOM 2179 N N . GLN A 1 282 ? 5.766 45.594 40.5 1 74.88 282 GLN A N 1
ATOM 2180 C CA . GLN A 1 282 ? 7.148 45.281 40.188 1 74.88 282 GLN A CA 1
ATOM 2181 C C . GLN A 1 282 ? 8.07 46.469 40.469 1 74.88 282 GLN A C 1
ATOM 2183 O O . GLN A 1 282 ? 7.652 47.625 40.344 1 74.88 282 GLN A O 1
ATOM 2188 N N . GLU A 1 283 ? 9.273 46.125 40.844 1 79.62 283 GLU A N 1
ATOM 2189 C CA . GLU A 1 283 ? 10.281 47.125 41.094 1 79.62 283 GLU A CA 1
ATOM 2190 C C . GLU A 1 283 ? 10.789 47.75 39.781 1 79.62 283 GLU A C 1
ATOM 2192 O O . GLU A 1 283 ? 10.953 47.031 38.781 1 79.62 283 GLU A O 1
ATOM 2197 N N . MET A 1 284 ? 10.859 48.969 39.812 1 84.06 284 MET A N 1
ATOM 2198 C CA . MET A 1 284 ? 11.383 49.656 38.625 1 84.06 284 MET A CA 1
ATOM 2199 C C . MET A 1 284 ? 12.875 49.375 38.469 1 84.06 284 MET A C 1
ATOM 2201 O O . MET A 1 284 ? 13.633 49.406 39.438 1 84.06 284 MET A O 1
ATOM 2205 N N . PRO A 1 285 ? 13.25 49.031 37.312 1 81.88 285 PRO A N 1
ATOM 2206 C CA . PRO A 1 285 ? 14.68 48.812 37.062 1 81.88 285 PRO A CA 1
ATOM 2207 C C . PRO A 1 285 ? 15.477 50.125 37 1 81.88 285 PRO A C 1
ATOM 2209 O O . PRO A 1 285 ? 14.898 51.219 36.938 1 81.88 285 PRO A O 1
ATOM 2212 N N . LEU A 1 286 ? 16.875 49.969 37.031 1 81.75 286 LEU A N 1
ATOM 2213 C CA . LEU A 1 286 ? 17.781 51.125 36.938 1 81.75 286 LEU A CA 1
ATOM 2214 C C . LEU A 1 286 ? 17.578 51.844 35.625 1 81.75 286 LEU A C 1
ATOM 2216 O O . LEU A 1 286 ? 17.266 51.219 34.594 1 81.75 286 LEU A O 1
ATOM 2220 N N . PRO A 1 287 ? 17.484 53.094 35.75 1 83.25 287 PRO A N 1
ATOM 2221 C CA . PRO A 1 287 ? 18.109 54.031 36.656 1 83.25 287 PRO A CA 1
ATOM 2222 C C . PRO A 1 287 ? 17.109 54.625 37.656 1 83.25 287 PRO A C 1
ATOM 2224 O O . PRO A 1 287 ? 17.469 55.438 38.5 1 83.25 287 PRO A O 1
ATOM 2227 N N . LEU A 1 288 ? 16.031 54.188 37.625 1 87.25 288 LEU A N 1
ATOM 2228 C CA . LEU A 1 288 ? 15.047 54.719 38.562 1 87.25 288 LEU A CA 1
ATOM 2229 C C . LEU A 1 288 ? 15.055 53.938 39.875 1 87.25 288 LEU A C 1
ATOM 2231 O O . LEU A 1 288 ? 15.461 52.781 39.875 1 87.25 288 LEU A O 1
ATOM 2235 N N . PRO A 1 289 ? 14.727 54.656 40.938 1 85.88 289 PRO A N 1
ATOM 2236 C CA . PRO A 1 289 ? 14.602 53.906 42.188 1 85.88 289 PRO A CA 1
ATOM 2237 C C . PRO A 1 289 ? 13.5 52.875 42.125 1 85.88 289 PRO A C 1
ATOM 2239 O O . PRO A 1 289 ? 12.57 52.969 41.312 1 85.88 289 PRO A O 1
ATOM 2242 N N . PRO A 1 290 ? 13.648 51.781 42.906 1 86.25 290 PRO A N 1
ATOM 2243 C CA . PRO A 1 290 ? 12.672 50.688 42.875 1 86.25 290 PRO A CA 1
ATOM 2244 C C . PRO A 1 290 ? 11.242 51.156 43.094 1 86.25 290 PRO A C 1
ATOM 2246 O O . PRO A 1 290 ? 10.305 50.594 42.5 1 86.25 290 PRO A O 1
ATOM 2249 N N . SER A 1 291 ? 11.086 52.219 43.969 1 87 291 SER A N 1
ATOM 2250 C CA . SER A 1 291 ? 9.766 52.812 44.156 1 87 291 SER A CA 1
ATOM 2251 C C . SER A 1 291 ? 9.852 54.344 44.125 1 87 291 SER A C 1
ATOM 2253 O O . SER A 1 291 ? 10.602 54.938 44.906 1 87 291 SER A O 1
ATOM 2255 N N . LEU A 1 292 ? 9.117 54.844 43.188 1 86.62 292 LEU A N 1
ATOM 2256 C CA . LEU A 1 292 ? 9.117 56.281 43.094 1 86.62 292 LEU A CA 1
ATOM 2257 C C . LEU A 1 292 ? 8.398 56.906 44.312 1 86.62 292 LEU A C 1
ATOM 2259 O O . LEU A 1 292 ? 8.664 58.062 44.656 1 86.62 292 LEU A O 1
ATOM 2263 N N . ASP A 1 293 ? 7.551 56.156 44.844 1 84.81 293 ASP A N 1
ATOM 2264 C CA . ASP A 1 293 ? 6.77 56.656 45.969 1 84.81 293 ASP A CA 1
ATOM 2265 C C . ASP A 1 293 ? 7.637 56.781 47.219 1 84.81 293 ASP A C 1
ATOM 2267 O O . ASP A 1 293 ? 7.367 57.594 48.094 1 84.81 293 ASP A O 1
ATOM 2271 N N . GLU A 1 294 ? 8.617 56.031 47.281 1 82.88 294 GLU A N 1
ATOM 2272 C CA . GLU A 1 294 ? 9.469 56 48.469 1 82.88 294 GLU A CA 1
ATOM 2273 C C . GLU A 1 294 ? 10.781 56.75 48.219 1 82.88 294 GLU A C 1
ATOM 2275 O O . GLU A 1 294 ? 11.578 56.938 49.156 1 82.88 294 GLU A O 1
ATOM 2280 N N . ALA A 1 295 ? 10.938 57.188 47.094 1 88.62 295 ALA A N 1
ATOM 2281 C CA . ALA A 1 295 ? 12.172 57.875 46.75 1 88.62 295 ALA A CA 1
ATOM 2282 C C . ALA A 1 295 ? 12.195 59.281 47.375 1 88.62 295 ALA A C 1
ATOM 2284 O O . ALA A 1 295 ? 11.141 59.844 47.656 1 88.62 295 ALA A O 1
ATOM 2285 N N . LYS A 1 296 ? 13.461 59.844 47.562 1 88.75 296 LYS A N 1
ATOM 2286 C CA . LYS A 1 296 ? 13.617 61.156 48.188 1 88.75 296 LYS A CA 1
ATOM 2287 C C . LYS A 1 296 ? 13.836 62.25 47.125 1 88.75 296 LYS A C 1
ATOM 2289 O O . LYS A 1 296 ? 14.469 62 46.094 1 88.75 296 LYS A O 1
ATOM 2294 N N . HIS A 1 297 ? 13.328 63.438 47.375 1 90.19 297 HIS A N 1
ATOM 2295 C CA . HIS A 1 297 ? 13.57 64.625 46.594 1 90.19 297 HIS A CA 1
ATOM 2296 C C . HIS A 1 297 ? 13.234 64.438 45.125 1 90.19 297 HIS A C 1
ATOM 2298 O O . HIS A 1 297 ? 14.039 64.75 44.25 1 90.19 297 HIS A O 1
ATOM 2304 N N . VAL A 1 298 ? 12.125 63.875 44.875 1 92.5 298 VAL A N 1
ATOM 2305 C CA . VAL A 1 298 ? 11.766 63.5 43.5 1 92.5 298 VAL A CA 1
ATOM 2306 C C . VAL A 1 298 ? 11.172 64.688 42.781 1 92.5 298 VAL A C 1
ATOM 2308 O O . VAL A 1 298 ? 10.305 65.375 43.344 1 92.5 298 VAL A O 1
ATOM 2311 N N . THR A 1 299 ? 11.625 65.062 41.719 1 93.94 299 THR A N 1
ATOM 2312 C CA . THR A 1 299 ? 11 66 40.75 1 93.94 299 THR A CA 1
ATOM 2313 C C . THR A 1 299 ? 10.586 65.25 39.5 1 93.94 299 THR A C 1
ATOM 2315 O O . THR A 1 299 ? 11.438 64.75 38.75 1 93.94 299 THR A O 1
ATOM 2318 N N . LEU A 1 300 ? 9.406 65.062 39.281 1 94.69 300 LEU A N 1
ATOM 2319 C CA . LEU A 1 300 ? 8.898 64.312 38.156 1 94.69 300 LEU A CA 1
ATOM 2320 C C . LEU A 1 300 ? 8.227 65.188 37.125 1 94.69 300 LEU A C 1
ATOM 2322 O O . LEU A 1 300 ? 7.262 65.875 37.438 1 94.69 300 LEU A O 1
ATOM 2326 N N . PHE A 1 301 ? 8.75 65.312 36.031 1 94.12 301 PHE A N 1
ATOM 2327 C CA . PHE A 1 301 ? 8.055 65.875 34.875 1 94.12 301 PHE A CA 1
ATOM 2328 C C . PHE A 1 301 ? 7.156 64.875 34.188 1 94.12 301 PHE A C 1
ATOM 2330 O O . PHE A 1 301 ? 7.598 64.125 33.312 1 94.12 301 PHE A O 1
ATOM 2337 N N . ALA A 1 302 ? 5.93 64.75 34.625 1 94.31 302 ALA A N 1
ATOM 2338 C CA . ALA A 1 302 ? 4.977 63.75 34.219 1 94.31 302 ALA A CA 1
ATOM 2339 C C . ALA A 1 302 ? 4.246 64.188 32.938 1 94.31 302 ALA A C 1
ATOM 2341 O O . ALA A 1 302 ? 3.701 65.25 32.875 1 94.31 302 ALA A O 1
ATOM 2342 N N . ALA A 1 303 ? 4.293 63.281 32 1 93.81 303 ALA A N 1
ATOM 2343 C CA . ALA A 1 303 ? 3.578 63.531 30.75 1 93.81 303 ALA A CA 1
ATOM 2344 C C . ALA A 1 303 ? 2.08 63.281 30.906 1 93.81 303 ALA A C 1
ATOM 2346 O O . ALA A 1 303 ? 1.667 62.375 31.625 1 93.81 303 ALA A O 1
ATOM 2347 N N . SER A 1 304 ? 1.271 64.125 30.234 1 92.69 304 SER A N 1
ATOM 2348 C CA . SER A 1 304 ? -0.181 63.969 30.266 1 92.69 304 SER A CA 1
ATOM 2349 C C . SER A 1 304 ? -0.632 62.75 29.469 1 92.69 304 SER A C 1
ATOM 2351 O O . SER A 1 304 ? 0.143 62.188 28.703 1 92.69 304 SER A O 1
ATOM 2353 N N . GLU A 1 305 ? -1.849 62.312 29.75 1 91.19 305 GLU A N 1
ATOM 2354 C CA . GLU A 1 305 ? -2.432 61.188 29.016 1 91.19 305 GLU A CA 1
ATOM 2355 C C . GLU A 1 305 ? -2.412 61.438 27.516 1 91.19 305 GLU A C 1
ATOM 2357 O O . GLU A 1 305 ? -2.133 60.5 26.734 1 91.19 305 GLU A O 1
ATOM 2362 N N . ASP A 1 306 ? -2.678 62.656 27.094 1 90.5 306 ASP A N 1
ATOM 2363 C CA . ASP A 1 306 ? -2.662 63.031 25.688 1 90.5 306 ASP A CA 1
ATOM 2364 C C . ASP A 1 306 ? -1.252 62.906 25.109 1 90.5 306 ASP A C 1
ATOM 2366 O O . ASP A 1 306 ? -1.077 62.562 23.938 1 90.5 306 ASP A O 1
ATOM 2370 N N . ALA A 1 307 ? -0.347 63.281 25.938 1 92.5 307 ALA A N 1
ATOM 2371 C CA . ALA A 1 307 ? 1.043 63.188 25.5 1 92.5 307 ALA A CA 1
ATOM 2372 C C . ALA A 1 307 ? 1.441 61.75 25.234 1 92.5 307 ALA A C 1
ATOM 2374 O O . ALA A 1 307 ? 2.15 61.469 24.266 1 92.5 307 ALA A O 1
ATOM 2375 N N . PHE A 1 308 ? 0.994 60.812 26.047 1 92.38 308 PHE A N 1
ATOM 2376 C CA . PHE A 1 308 ? 1.297 59.406 25.859 1 92.38 308 PHE A CA 1
ATOM 2377 C C . PHE A 1 308 ? 0.638 58.875 24.594 1 92.38 308 PHE A C 1
ATOM 2379 O O . PHE A 1 308 ? 1.237 58.094 23.844 1 92.38 308 PHE A O 1
ATOM 2386 N N . THR A 1 309 ? -0.586 59.156 24.359 1 90 309 THR A N 1
ATOM 2387 C CA . THR A 1 309 ? -1.321 58.719 23.172 1 90 309 THR A CA 1
ATOM 2388 C C . THR A 1 309 ? -0.679 59.281 21.906 1 90 309 THR A C 1
ATOM 2390 O O . THR A 1 309 ? -0.726 58.625 20.859 1 90 309 THR A O 1
ATOM 2393 N N . ALA A 1 310 ? -0.088 60.438 22.031 1 88.12 310 ALA A N 1
ATOM 2394 C CA . ALA A 1 310 ? 0.577 61.062 20.875 1 88.12 310 ALA A CA 1
ATOM 2395 C C . ALA A 1 310 ? 1.951 60.438 20.641 1 88.12 310 ALA A C 1
ATOM 2397 O O . ALA A 1 310 ? 2.408 60.344 19.5 1 88.12 310 ALA A O 1
ATOM 2398 N N . ALA A 1 311 ? 2.568 60.062 21.656 1 89.5 311 ALA A N 1
ATOM 2399 C CA . ALA A 1 311 ? 3.949 59.594 21.562 1 89.5 311 ALA A CA 1
ATOM 2400 C C . ALA A 1 311 ? 4.008 58.094 21.219 1 89.5 311 ALA A C 1
ATOM 2402 O O . ALA A 1 311 ? 4.957 57.656 20.562 1 89.5 311 ALA A O 1
ATOM 2403 N N . PHE A 1 312 ? 3.111 57.344 21.672 1 89.19 312 PHE A N 1
ATOM 2404 C CA . PHE A 1 312 ? 3.195 55.906 21.5 1 89.19 312 PHE A CA 1
ATOM 2405 C C . PHE A 1 312 ? 1.949 55.344 20.812 1 89.19 312 PHE A C 1
ATOM 2407 O O . PHE A 1 312 ? 0.837 55.812 21.078 1 89.19 312 PHE A O 1
ATOM 2414 N N . ASP A 1 313 ? 2.17 54.406 19.859 1 81.88 313 ASP A N 1
ATOM 2415 C CA . ASP A 1 313 ? 1.045 53.781 19.188 1 81.88 313 ASP A CA 1
ATOM 2416 C C . ASP A 1 313 ? 0.395 52.719 20.078 1 81.88 313 ASP A C 1
ATOM 2418 O O . ASP A 1 313 ? 0.813 52.531 21.219 1 81.88 313 ASP A O 1
ATOM 2422 N N . ASP A 1 314 ? -0.625 52.188 19.609 1 78.19 314 ASP A N 1
ATOM 2423 C CA . ASP A 1 314 ? -1.41 51.25 20.422 1 78.19 314 ASP A CA 1
ATOM 2424 C C . ASP A 1 314 ? -0.577 50.031 20.828 1 78.19 314 ASP A C 1
ATOM 2426 O O . ASP A 1 314 ? -0.718 49.531 21.953 1 78.19 314 ASP A O 1
ATOM 2430 N N . LEU A 1 315 ? 0.27 49.656 20 1 75.44 315 LEU A N 1
ATOM 2431 C CA . LEU A 1 315 ? 1.111 48.5 20.297 1 75.44 315 LEU A CA 1
ATOM 2432 C C . LEU A 1 315 ? 2.092 48.844 21.422 1 75.44 315 LEU A C 1
ATOM 2434 O O . LEU A 1 315 ? 2.314 48 22.312 1 75.44 315 LEU A O 1
ATOM 2438 N N . GLU A 1 316 ? 2.637 49.938 21.266 1 82.56 316 GLU A N 1
ATOM 2439 C CA . GLU A 1 316 ? 3.605 50.375 22.266 1 82.56 316 GLU A CA 1
ATOM 2440 C C . GLU A 1 316 ? 2.939 50.594 23.625 1 82.56 316 GLU A C 1
ATOM 2442 O O . GLU A 1 316 ? 3.502 50.219 24.656 1 82.56 316 GLU A O 1
ATOM 2447 N N . ARG A 1 317 ? 1.798 51.125 23.547 1 83.62 317 ARG A N 1
ATOM 2448 C CA . ARG A 1 317 ? 1.074 51.344 24.797 1 83.62 317 ARG A CA 1
ATOM 2449 C C . ARG A 1 317 ? 0.678 50 25.438 1 83.62 317 ARG A C 1
ATOM 2451 O O . ARG A 1 317 ? 0.696 49.875 26.656 1 83.62 317 ARG A O 1
ATOM 2458 N N . GLY A 1 318 ? 0.371 49.156 24.547 1 77.62 318 GLY A N 1
ATOM 2459 C CA . GLY A 1 318 ? 0.069 47.844 25.062 1 77.62 318 GLY A CA 1
ATOM 2460 C C . GLY A 1 318 ? 1.251 47.188 25.766 1 77.62 318 GLY A C 1
ATOM 2461 O O . GLY A 1 318 ? 1.084 46.5 26.766 1 77.62 318 GLY A O 1
ATOM 2462 N N . TYR A 1 319 ? 2.414 47.375 25.188 1 80.94 319 TYR A N 1
ATOM 2463 C CA . TYR A 1 319 ? 3.635 46.875 25.812 1 80.94 319 TYR A CA 1
ATOM 2464 C C . TYR A 1 319 ? 3.867 47.5 27.172 1 80.94 319 TYR A C 1
ATOM 2466 O O . TYR A 1 319 ? 4.215 46.812 28.125 1 80.94 319 TYR A O 1
ATOM 2474 N N . LEU A 1 320 ? 3.645 48.781 27.188 1 85.19 320 LEU A N 1
ATOM 2475 C CA . LEU A 1 320 ? 3.891 49.5 28.438 1 85.19 320 LEU A CA 1
ATOM 2476 C C . LEU A 1 320 ? 2.936 49.031 29.531 1 85.19 320 LEU A C 1
ATOM 2478 O O . LEU A 1 320 ? 3.295 49 30.719 1 85.19 320 LEU A O 1
ATOM 2482 N N . GLN A 1 321 ? 1.774 48.625 29.141 1 79.44 321 GLN A N 1
ATOM 2483 C CA . GLN A 1 321 ? 0.771 48.188 30.094 1 79.44 321 GLN A CA 1
ATOM 2484 C C . GLN A 1 321 ? 0.964 46.719 30.453 1 79.44 321 GLN A C 1
ATOM 2486 O O . GLN A 1 321 ? 0.44 46.25 31.469 1 79.44 321 GLN A O 1
ATOM 2491 N N . GLY A 1 322 ? 1.74 46.125 29.656 1 72.62 322 GLY A N 1
ATOM 2492 C CA . GLY A 1 322 ? 1.893 44.688 29.859 1 72.62 322 GLY A CA 1
ATOM 2493 C C . GLY A 1 322 ? 2.826 44.344 31 1 72.62 322 GLY A C 1
ATOM 2494 O O . GLY A 1 322 ? 3.49 45.219 31.562 1 72.62 322 GLY A O 1
ATOM 2495 N N . MET A 1 323 ? 2.85 43.062 31.359 1 67.19 323 MET A N 1
ATOM 2496 C CA . MET A 1 323 ? 3.619 42.531 32.5 1 67.19 323 MET A CA 1
ATOM 2497 C C . MET A 1 323 ? 5.117 42.719 32.25 1 67.19 323 MET A C 1
ATOM 2499 O O . MET A 1 323 ? 5.891 42.812 33.219 1 67.19 323 MET A O 1
ATOM 2503 N N . PHE A 1 324 ? 5.516 42.938 31 1 71 324 PHE A N 1
ATOM 2504 C CA . PHE A 1 324 ? 6.941 43 30.703 1 71 324 PHE A CA 1
ATOM 2505 C C . PHE A 1 324 ? 7.344 44.406 30.297 1 71 324 PHE A C 1
ATOM 2507 O O . PHE A 1 324 ? 8.469 44.656 29.844 1 71 324 PHE A O 1
ATOM 2514 N N . GLY A 1 325 ? 6.496 45.25 30.516 1 77.12 325 GLY A N 1
ATOM 2515 C CA . GLY A 1 325 ? 6.73 46.625 30.062 1 77.12 325 GLY A CA 1
ATOM 2516 C C . GLY A 1 325 ? 7.449 47.469 31.078 1 77.12 325 GLY A C 1
ATOM 2517 O O . GLY A 1 325 ? 7.738 48.656 30.812 1 77.12 325 GLY A O 1
ATOM 2518 N N . VAL A 1 326 ? 7.863 46.906 32.281 1 80.62 326 VAL A N 1
ATOM 2519 C CA . VAL A 1 326 ? 8.414 47.688 33.344 1 80.62 326 VAL A CA 1
ATOM 2520 C C . VAL A 1 326 ? 9.758 48.312 32.938 1 80.62 326 VAL A C 1
ATOM 2522 O O . VAL A 1 326 ? 10.078 49.438 33.281 1 80.62 326 VAL A O 1
ATOM 2525 N N . GLU A 1 327 ? 10.469 47.5 32.219 1 80.12 327 GLU A N 1
ATOM 2526 C CA . GLU A 1 327 ? 11.742 48.031 31.719 1 80.12 327 GLU A CA 1
ATOM 2527 C C . GLU A 1 327 ? 11.516 49.188 30.766 1 80.12 327 GLU A C 1
ATOM 2529 O O . GLU A 1 327 ? 12.25 50.188 30.812 1 80.12 327 GLU A O 1
ATOM 2534 N N . GLY A 1 328 ? 10.594 49.062 29.891 1 83.88 328 GLY A N 1
ATOM 2535 C CA . GLY A 1 328 ? 10.258 50.156 28.984 1 83.88 328 GLY A CA 1
ATOM 2536 C C . GLY A 1 328 ? 9.75 51.406 29.703 1 83.88 328 GLY A C 1
ATOM 2537 O O . GLY A 1 328 ? 10.07 52.531 29.312 1 83.88 328 GLY A O 1
ATOM 2538 N N . LEU A 1 329 ? 9.016 51.094 30.688 1 88.12 329 LEU A N 1
ATOM 2539 C CA . LEU A 1 329 ? 8.492 52.219 31.484 1 88.12 329 LEU A CA 1
ATOM 2540 C C . LEU A 1 329 ? 9.617 52.969 32.156 1 88.12 329 LEU A C 1
ATOM 2542 O O . LEU A 1 329 ? 9.602 54.219 32.188 1 88.12 329 LEU A O 1
ATOM 2546 N N . SER A 1 330 ? 10.523 52.25 32.719 1 88.19 330 SER A N 1
ATOM 2547 C CA . SER A 1 330 ? 11.664 52.906 33.344 1 88.19 330 SER A CA 1
ATOM 2548 C C . SER A 1 330 ? 12.438 53.781 32.375 1 88.19 330 SER A C 1
ATOM 2550 O O . SER A 1 330 ? 12.859 54.875 32.688 1 88.19 330 SER A O 1
ATOM 2552 N N . ARG A 1 331 ? 12.508 53.344 31.219 1 87.44 331 ARG A N 1
ATOM 2553 C CA . ARG A 1 331 ? 13.234 54.094 30.203 1 87.44 331 ARG A CA 1
ATOM 2554 C C . ARG A 1 331 ? 12.461 55.344 29.781 1 87.44 331 ARG A C 1
ATOM 2556 O O . ARG A 1 331 ? 13.055 56.344 29.422 1 87.44 331 ARG A O 1
ATOM 2563 N N . VAL A 1 332 ? 11.211 55.219 29.781 1 90.25 332 VAL A N 1
ATOM 2564 C CA . VAL A 1 332 ? 10.359 56.312 29.359 1 90.25 332 VAL A CA 1
ATOM 2565 C C . VAL A 1 332 ? 10.312 57.375 30.453 1 90.25 332 VAL A C 1
ATOM 2567 O O . VAL A 1 332 ? 10.289 58.594 30.172 1 90.25 332 VAL A O 1
ATOM 2570 N N . LEU A 1 333 ? 10.359 56.938 31.688 1 90.69 333 LEU A N 1
ATOM 2571 C CA . LEU A 1 333 ? 10.18 57.844 32.812 1 90.69 333 LEU A CA 1
ATOM 2572 C C . LEU A 1 333 ? 11.508 58.438 33.25 1 90.69 333 LEU A C 1
ATOM 2574 O O . LEU A 1 333 ? 11.547 59.531 33.844 1 90.69 333 LEU A O 1
ATOM 2578 N N . ALA A 1 334 ? 12.562 57.844 33.031 1 90.25 334 ALA A N 1
ATOM 2579 C CA . ALA A 1 334 ? 13.867 58.219 33.562 1 90.25 334 ALA A CA 1
ATOM 2580 C C . ALA A 1 334 ? 14.289 59.594 33.062 1 90.25 334 ALA A C 1
ATOM 2582 O O . ALA A 1 334 ? 14.773 60.406 33.844 1 90.25 334 ALA A O 1
ATOM 2583 N N . PRO A 1 335 ? 14.055 59.875 31.859 1 89.44 335 PRO A N 1
ATOM 2584 C CA . PRO A 1 335 ? 14.492 61.219 31.391 1 89.44 335 PRO A CA 1
ATOM 2585 C C . PRO A 1 335 ? 13.727 62.344 32.062 1 89.44 335 PRO A C 1
ATOM 2587 O O . PRO A 1 335 ? 14.258 63.469 32.219 1 89.44 335 PRO A O 1
ATOM 2590 N N . GLY A 1 336 ? 12.578 62.125 32.5 1 90.81 336 GLY A N 1
ATOM 2591 C CA . GLY A 1 336 ? 11.766 63.156 33.125 1 90.81 336 GLY A CA 1
ATOM 2592 C C . GLY A 1 336 ? 11.789 63.125 34.625 1 90.81 336 GLY A C 1
ATOM 2593 O O . GLY A 1 336 ? 11.031 63.844 35.281 1 90.81 336 GLY A O 1
ATOM 2594 N N . THR A 1 337 ? 12.633 62.375 35.188 1 92.06 337 THR A N 1
ATOM 2595 C CA . THR A 1 337 ? 12.695 62.25 36.656 1 92.06 337 THR A CA 1
ATOM 2596 C C . THR A 1 337 ? 14.039 62.75 37.188 1 92.06 337 THR A C 1
ATOM 2598 O O . THR A 1 337 ? 15.094 62.312 36.75 1 92.06 337 THR A O 1
ATOM 2601 N N . ILE A 1 338 ? 13.922 63.656 38.094 1 91 338 ILE A N 1
ATOM 2602 C CA . ILE A 1 338 ? 15.109 64.188 38.781 1 91 338 ILE A CA 1
ATOM 2603 C C . ILE A 1 338 ? 15.078 63.75 40.25 1 91 338 ILE A C 1
ATOM 2605 O O . ILE A 1 338 ? 14.102 64 40.938 1 91 338 ILE A O 1
ATOM 2609 N N . LEU A 1 339 ? 16 63.094 40.812 1 87.5 339 LEU A N 1
ATOM 2610 C CA . LEU A 1 339 ? 16.031 62.594 42.188 1 87.5 339 LEU A CA 1
ATOM 2611 C C . LEU A 1 339 ? 16.734 63.594 43.125 1 87.5 339 LEU A C 1
ATOM 2613 O O . LEU A 1 339 ? 16.469 63.625 44.312 1 87.5 339 LEU A O 1
ATOM 2617 N N . GLN A 1 340 ? 17.609 64.312 42.688 1 84.88 340 GLN A N 1
ATOM 2618 C CA . GLN A 1 340 ? 18.281 65.375 43.469 1 84.88 340 GLN A CA 1
ATOM 2619 C C . GLN A 1 340 ? 18.781 66.5 42.562 1 84.88 340 GLN A C 1
ATOM 2621 O O . GLN A 1 340 ? 19.688 66.25 41.75 1 84.88 340 GLN A O 1
ATOM 2626 N N . LEU A 1 341 ? 18.109 67.5 42.625 1 83.69 341 LEU A N 1
ATOM 2627 C CA . LEU A 1 341 ? 18.484 68.625 41.75 1 83.69 341 LEU A CA 1
ATOM 2628 C C . LEU A 1 341 ? 19.812 69.25 42.188 1 83.69 341 LEU A C 1
ATOM 2630 O O . LEU A 1 341 ? 20.781 69.25 41.438 1 83.69 341 LEU A O 1
ATOM 2634 N N . ASP A 1 342 ? 19.859 69.812 43.406 1 79.44 342 ASP A N 1
ATOM 2635 C CA . ASP A 1 342 ? 21.062 70.438 43.969 1 79.44 342 ASP A CA 1
ATOM 2636 C C . ASP A 1 342 ? 21.078 70.312 45.469 1 79.44 342 ASP A C 1
ATOM 2638 O O . ASP A 1 342 ? 20.125 69.75 46.062 1 79.44 342 ASP A O 1
ATOM 2642 N N . GLU A 1 343 ? 22.188 70.625 46.062 1 77.56 343 GLU A N 1
ATOM 2643 C CA . GLU A 1 343 ? 22.344 70.562 47.5 1 77.56 343 GLU A CA 1
ATOM 2644 C C . GLU A 1 343 ? 21.453 71.625 48.188 1 77.56 343 GLU A C 1
ATOM 2646 O O . GLU A 1 343 ? 20.906 71.312 49.281 1 77.56 343 GLU A O 1
ATOM 2651 N N . LYS A 1 344 ? 21.297 72.75 47.5 1 77.69 344 LYS A N 1
ATOM 2652 C CA . LYS A 1 344 ? 20.516 73.812 48.094 1 77.69 344 LYS A CA 1
ATOM 2653 C C . LYS A 1 344 ? 19.016 73.625 47.875 1 77.69 344 LYS A C 1
ATOM 2655 O O . LYS A 1 344 ? 18.203 73.875 48.75 1 77.69 344 LYS A O 1
ATOM 2660 N N . HIS A 1 345 ? 18.672 73.25 46.719 1 80.81 345 HIS A N 1
ATOM 2661 C CA . HIS A 1 345 ? 17.297 72.938 46.344 1 80.81 345 HIS A CA 1
ATOM 2662 C C . HIS A 1 345 ? 17.172 71.5 45.875 1 80.81 345 HIS A C 1
ATOM 2664 O O . HIS A 1 345 ? 17.172 71.25 44.656 1 80.81 345 HIS A O 1
ATOM 2670 N N . PRO A 1 346 ? 17.016 70.625 46.781 1 87.06 346 PRO A N 1
ATOM 2671 C CA . PRO A 1 346 ? 16.969 69.188 46.375 1 87.06 346 PRO A CA 1
ATOM 2672 C C . PRO A 1 346 ? 15.75 68.875 45.5 1 87.06 346 PRO A C 1
ATOM 2674 O O . PRO A 1 346 ? 15.805 67.938 44.688 1 87.06 346 PRO A O 1
ATOM 2677 N N . VAL A 1 347 ? 14.68 69.562 45.656 1 91.69 347 VAL A N 1
ATOM 2678 C CA . VAL A 1 347 ? 13.461 69.375 44.875 1 91.69 347 VAL A CA 1
ATOM 2679 C C . VAL A 1 347 ? 13.305 70.5 43.875 1 91.69 347 VAL A C 1
ATOM 2681 O O . VAL A 1 347 ? 13.609 71.688 44.188 1 91.69 347 VAL A O 1
ATOM 2684 N N . GLY A 1 348 ? 12.844 70.125 42.688 1 89.56 348 GLY A N 1
ATOM 2685 C CA . GLY A 1 348 ? 12.75 71.125 41.594 1 89.56 348 GLY A CA 1
ATOM 2686 C C . GLY A 1 348 ? 11.422 71.875 41.562 1 89.56 348 GLY A C 1
ATOM 2687 O O . GLY A 1 348 ? 10.711 71.812 40.562 1 89.56 348 GLY A O 1
ATOM 2688 N N . TRP A 1 349 ? 11.086 72.625 42.594 1 90.19 349 TRP A N 1
ATOM 2689 C CA . TRP A 1 349 ? 9.922 73.5 42.594 1 90.19 349 TRP A CA 1
ATOM 2690 C C . TRP A 1 349 ? 10.094 74.625 41.531 1 90.19 349 TRP A C 1
ATOM 2692 O O . TRP A 1 349 ? 11.203 74.875 41.062 1 90.19 349 TRP A O 1
ATOM 2702 N N . SER A 1 350 ? 9.07 75.25 41.125 1 88.56 350 SER A N 1
ATOM 2703 C CA . SER A 1 350 ? 9.125 76.25 40.094 1 88.56 350 SER A CA 1
ATOM 2704 C C . SER A 1 350 ? 10.109 77.375 40.438 1 88.56 350 SER A C 1
ATOM 2706 O O . SER A 1 350 ? 10.734 77.938 39.562 1 88.56 350 SER A O 1
ATOM 2708 N N . ASP A 1 351 ? 10.273 77.688 41.75 1 84.25 351 ASP A N 1
ATOM 2709 C CA . ASP A 1 351 ? 11.125 78.812 42.156 1 84.25 351 ASP A CA 1
ATOM 2710 C C . ASP A 1 351 ? 12.586 78.375 42.25 1 84.25 351 ASP A C 1
ATOM 2712 O O . ASP A 1 351 ? 13.469 79.188 42.469 1 84.25 351 ASP A O 1
ATOM 2716 N N . ALA A 1 352 ? 12.836 77.125 42.156 1 85.31 352 ALA A N 1
ATOM 2717 C CA . ALA A 1 352 ? 14.211 76.625 42.25 1 85.31 352 ALA A CA 1
ATOM 2718 C C . ALA A 1 352 ? 14.953 76.812 40.938 1 85.31 352 ALA A C 1
ATOM 2720 O O . ALA A 1 352 ? 16.188 76.75 40.906 1 85.31 352 ALA A O 1
ATOM 2721 N N . TRP A 1 353 ? 14.164 77.188 39.969 1 87.44 353 TRP A N 1
ATOM 2722 C CA . TRP A 1 353 ? 14.766 77.312 38.625 1 87.44 353 TRP A CA 1
ATOM 2723 C C . TRP A 1 353 ? 15 78.75 38.25 1 87.44 353 TRP A C 1
ATOM 2725 O O . TRP A 1 353 ? 14.172 79.625 38.562 1 87.44 353 TRP A O 1
ATOM 2735 N N . GLY A 1 354 ? 16.141 79.125 37.719 1 79.69 354 GLY A N 1
ATOM 2736 C CA . GLY A 1 354 ? 16.484 80.5 37.312 1 79.69 354 GLY A CA 1
ATOM 2737 C C . GLY A 1 354 ? 16.047 80.812 35.906 1 79.69 354 GLY A C 1
ATOM 2738 O O . GLY A 1 354 ? 15.617 79.938 35.156 1 79.69 354 GLY A O 1
ATOM 2739 N N . LYS A 1 355 ? 16.156 82.062 35.562 1 76 355 LYS A N 1
ATOM 2740 C CA . LYS A 1 355 ? 15.758 82.625 34.281 1 76 355 LYS A CA 1
ATOM 2741 C C . LYS A 1 355 ? 16.719 82.188 33.156 1 76 355 LYS A C 1
ATOM 2743 O O . LYS A 1 355 ? 16.328 82.125 32 1 76 355 LYS A O 1
ATOM 2748 N N . LYS A 1 356 ? 18.016 82 33.406 1 74.06 356 LYS A N 1
ATOM 2749 C CA . LYS A 1 356 ? 18.984 81.688 32.375 1 74.06 356 LYS A CA 1
ATOM 2750 C C . LYS A 1 356 ? 19.016 80.188 32.094 1 74.06 356 LYS A C 1
ATOM 2752 O O . LYS A 1 356 ? 19.781 79.75 31.234 1 74.06 356 LYS A O 1
ATOM 2757 N N . GLY A 1 357 ? 18.062 79.438 32.312 1 71.56 357 GLY A N 1
ATOM 2758 C CA . GLY A 1 357 ? 18 78.062 32.031 1 71.56 357 GLY A CA 1
ATOM 2759 C C . GLY A 1 357 ? 19.078 77.25 32.719 1 71.56 357 GLY A C 1
ATOM 2760 O O . GLY A 1 357 ? 20.188 77.75 32.938 1 71.56 357 GLY A O 1
ATOM 2761 N N . SER A 1 358 ? 18.797 76.125 33.375 1 77.12 358 SER A N 1
ATOM 2762 C CA . SER A 1 358 ? 19.75 75.188 34.031 1 77.12 358 SER A CA 1
ATOM 2763 C C . SER A 1 358 ? 19.688 73.812 33.406 1 77.12 358 SER A C 1
ATOM 2765 O O . SER A 1 358 ? 18.609 73.25 33.156 1 77.12 358 SER A O 1
ATOM 2767 N N . ASN A 1 359 ? 20.859 73.375 32.938 1 77.31 359 ASN A N 1
ATOM 2768 C CA . ASN A 1 359 ? 20.969 72 32.469 1 77.31 359 ASN A CA 1
ATOM 2769 C C . ASN A 1 359 ? 21.125 71.062 33.656 1 77.31 359 ASN A C 1
ATOM 2771 O O . ASN A 1 359 ? 22.062 71.188 34.469 1 77.31 359 ASN A O 1
ATOM 2775 N N . VAL A 1 360 ? 20.109 70.25 33.812 1 80.81 360 VAL A N 1
ATOM 2776 C CA . VAL A 1 360 ? 20.125 69.312 34.969 1 80.81 360 VAL A CA 1
ATOM 2777 C C . VAL A 1 360 ? 20.172 67.875 34.469 1 80.81 360 VAL A C 1
ATOM 2779 O O . VAL A 1 360 ? 19.609 67.562 33.406 1 80.81 360 VAL A O 1
ATOM 2782 N N . THR A 1 361 ? 20.875 67.188 35.219 1 75.5 361 THR A N 1
ATOM 2783 C CA . THR A 1 361 ? 20.969 65.75 34.875 1 75.5 361 THR A CA 1
ATOM 2784 C C . THR A 1 361 ? 19.797 65 35.469 1 75.5 361 THR A C 1
ATOM 2786 O O . THR A 1 361 ? 19.547 65 36.656 1 75.5 361 THR A O 1
ATOM 2789 N N . SER A 1 362 ? 19.016 64.5 34.625 1 75.88 362 SER A N 1
ATOM 2790 C CA . SER A 1 362 ? 17.953 63.562 35.031 1 75.88 362 SER A CA 1
ATOM 2791 C C . SER A 1 362 ? 18.5 62.156 35.312 1 75.88 362 SER A C 1
ATOM 2793 O O . SER A 1 362 ? 19.719 61.969 35.344 1 75.88 362 SER A O 1
ATOM 2795 N N . ALA A 1 363 ? 17.562 61.188 35.625 1 75.38 363 ALA A N 1
ATOM 2796 C CA . ALA A 1 363 ? 17.984 59.812 35.906 1 75.38 363 ALA A CA 1
ATOM 2797 C C . ALA A 1 363 ? 18.703 59.219 34.719 1 75.38 363 ALA A C 1
ATOM 2799 O O . ALA A 1 363 ? 19.531 58.312 34.875 1 75.38 363 ALA A O 1
ATOM 2800 N N . SER A 1 364 ? 18.5 59.688 33.5 1 72 364 SER A N 1
ATOM 2801 C CA . SER A 1 364 ? 19.141 59.031 32.344 1 72 364 SER A CA 1
ATOM 2802 C C . SER A 1 364 ? 19.641 60.062 31.344 1 72 364 SER A C 1
ATOM 2804 O O . SER A 1 364 ? 20.391 59.719 30.422 1 72 364 SER A O 1
ATOM 2806 N N . ASP A 1 365 ? 19.188 61.375 31.469 1 80.38 365 ASP A N 1
ATOM 2807 C CA . ASP A 1 365 ? 19.484 62.344 30.422 1 80.38 365 ASP A CA 1
ATOM 2808 C C . ASP A 1 365 ? 19.734 63.719 31.031 1 80.38 365 ASP A C 1
ATOM 2810 O O . ASP A 1 365 ? 19.859 63.875 32.25 1 80.38 365 ASP A O 1
ATOM 2814 N N . THR A 1 366 ? 19.922 64.688 30.109 1 85 366 THR A N 1
ATOM 2815 C CA . THR A 1 366 ? 20.062 66.062 30.516 1 85 366 THR A CA 1
ATOM 2816 C C . THR A 1 366 ? 18.859 66.875 30.062 1 85 366 THR A C 1
ATOM 2818 O O . THR A 1 366 ? 18.391 66.75 28.938 1 85 366 THR A O 1
ATOM 2821 N N . LEU A 1 367 ? 18.328 67.625 31 1 88.5 367 LEU A N 1
ATOM 2822 C CA . LEU A 1 367 ? 17.156 68.438 30.719 1 88.5 367 LEU A CA 1
ATOM 2823 C C . LEU A 1 367 ? 17.484 69.938 30.844 1 88.5 367 LEU A C 1
ATOM 2825 O O . LEU A 1 367 ? 18.266 70.312 31.719 1 88.5 367 LEU A O 1
ATOM 2829 N N . GLU A 1 368 ? 16.953 70.625 29.938 1 88.38 368 GLU A N 1
ATOM 2830 C CA . GLU A 1 368 ? 17.016 72.062 30.047 1 88.38 368 GLU A CA 1
ATOM 2831 C C . GLU A 1 368 ? 15.727 72.625 30.641 1 88.38 368 GLU A C 1
ATOM 2833 O O . GLU A 1 368 ? 14.656 72.5 30.047 1 88.38 368 GLU A O 1
ATOM 2838 N N . VAL A 1 369 ? 15.867 73.188 31.812 1 91.12 369 VAL A N 1
ATOM 2839 C CA . VAL A 1 369 ? 14.688 73.75 32.469 1 91.12 369 VAL A CA 1
ATOM 2840 C C . VAL A 1 369 ? 14.852 75.25 32.656 1 91.12 369 VAL A C 1
ATOM 2842 O O . VAL A 1 369 ? 15.906 75.75 33.125 1 91.12 369 VAL A O 1
ATOM 2845 N N . VAL A 1 370 ? 13.852 76 32.25 1 89.56 370 VAL A N 1
ATOM 2846 C CA . VAL A 1 370 ? 13.859 77.438 32.375 1 89.56 370 VAL A CA 1
ATOM 2847 C C . VAL A 1 370 ? 12.664 77.875 33.219 1 89.56 370 VAL A C 1
ATOM 2849 O O . VAL A 1 370 ? 11.531 77.438 33 1 89.56 370 VAL A O 1
ATOM 2852 N N . GLY A 1 371 ? 12.961 78.562 34.312 1 86.25 371 GLY A N 1
ATOM 2853 C CA . GLY A 1 371 ? 11.906 79.125 35.156 1 86.25 371 GLY A CA 1
ATOM 2854 C C . GLY A 1 371 ? 11.75 80.625 35.062 1 86.25 371 GLY A C 1
ATOM 2855 O O . GLY A 1 371 ? 12.742 81.375 35.031 1 86.25 371 GLY A O 1
ATOM 2856 N N . LYS A 1 372 ? 10.57 81.062 34.625 1 77.5 372 LYS A N 1
ATOM 2857 C CA . LYS A 1 372 ? 10.273 82.5 34.594 1 77.5 372 LYS A CA 1
ATOM 2858 C C . LYS A 1 372 ? 8.977 82.812 35.312 1 77.5 372 LYS A C 1
ATOM 2860 O O . LYS A 1 372 ? 7.895 82.438 34.875 1 77.5 372 LYS A O 1
ATOM 2865 N N . HIS A 1 373 ? 8.977 83.75 36.219 1 69.75 373 HIS A N 1
ATOM 2866 C CA . HIS A 1 373 ? 7.828 84.375 36.906 1 69.75 373 HIS A CA 1
ATOM 2867 C C . HIS A 1 373 ? 6.754 83.312 37.156 1 69.75 373 HIS A C 1
ATOM 2869 O O . HIS A 1 373 ? 5.586 83.5 36.812 1 69.75 373 HIS A O 1
ATOM 2875 N N . GLY A 1 374 ? 7.098 82 37.688 1 73.31 374 GLY A N 1
ATOM 2876 C CA . GLY A 1 374 ? 6.117 81 38.031 1 73.31 374 GLY A CA 1
ATOM 2877 C C . GLY A 1 374 ? 5.879 80 36.906 1 73.31 374 GLY A C 1
ATOM 2878 O O . GLY A 1 374 ? 5.168 79 37.094 1 73.31 374 GLY A O 1
ATOM 2879 N N . SER A 1 375 ? 6.316 80.312 35.781 1 83.38 375 SER A N 1
ATOM 2880 C CA . SER A 1 375 ? 6.188 79.375 34.656 1 83.38 375 SER A CA 1
ATOM 2881 C C . SER A 1 375 ? 7.484 78.625 34.406 1 83.38 375 SER A C 1
ATOM 2883 O O . SER A 1 375 ? 8.57 79.125 34.719 1 83.38 375 SER A O 1
ATOM 2885 N N . LEU A 1 376 ? 7.309 77.375 33.969 1 90.31 376 LEU A N 1
ATOM 2886 C CA . LEU A 1 376 ? 8.453 76.5 33.719 1 90.31 376 LEU A CA 1
ATOM 2887 C C . LEU A 1 376 ? 8.445 76 32.281 1 90.31 376 LEU A C 1
ATOM 2889 O O . LEU A 1 376 ? 7.383 75.688 31.734 1 90.31 376 LEU A O 1
ATOM 2893 N N . SER A 1 377 ? 9.516 76 31.688 1 91.81 377 SER A N 1
ATOM 2894 C CA . SER A 1 377 ? 9.695 75.375 30.375 1 91.81 377 SER A CA 1
ATOM 2895 C C . SER A 1 377 ? 10.773 74.25 30.438 1 91.81 377 SER A C 1
ATOM 2897 O O . SER A 1 377 ? 11.797 74.438 31.094 1 91.81 377 SER A O 1
ATOM 2899 N N . VAL A 1 378 ? 10.453 73.125 29.891 1 91.25 378 VAL A N 1
ATOM 2900 C CA . VAL A 1 378 ? 11.398 72.062 29.844 1 91.25 378 VAL A CA 1
ATOM 2901 C C . VAL A 1 378 ? 11.742 71.75 28.391 1 91.25 378 VAL A C 1
ATOM 2903 O O . VAL A 1 378 ? 10.852 71.438 27.578 1 91.25 378 VAL A O 1
ATOM 2906 N N . ASN A 1 379 ? 13.047 71.688 28.047 1 89.25 379 ASN A N 1
ATOM 2907 C CA . ASN A 1 379 ? 13.516 71.438 26.688 1 89.25 379 ASN A CA 1
ATOM 2908 C C . ASN A 1 379 ? 12.734 72.25 25.656 1 89.25 379 ASN A C 1
ATOM 2910 O O . ASN A 1 379 ? 12.32 71.75 24.625 1 89.25 379 ASN A O 1
ATOM 2914 N N . GLY A 1 380 ? 12.305 73.438 26.031 1 82.94 380 GLY A N 1
ATOM 2915 C CA . GLY A 1 380 ? 11.648 74.375 25.125 1 82.94 380 GLY A CA 1
ATOM 2916 C C . GLY A 1 380 ? 10.141 74.25 25.141 1 82.94 380 GLY A C 1
ATOM 2917 O O . GLY A 1 380 ? 9.445 75.062 24.484 1 82.94 380 GLY A O 1
ATOM 2918 N N . THR A 1 381 ? 9.641 73.312 25.859 1 89.62 381 THR A N 1
ATOM 2919 C CA . THR A 1 381 ? 8.195 73.125 25.953 1 89.62 381 THR A CA 1
ATOM 2920 C C . THR A 1 381 ? 7.676 73.688 27.281 1 89.62 381 THR A C 1
ATOM 2922 O O . THR A 1 381 ? 8.25 73.438 28.344 1 89.62 381 THR A O 1
ATOM 2925 N N . GLN A 1 382 ? 6.625 74.375 27.141 1 91.12 382 GLN A N 1
ATOM 2926 C CA . GLN A 1 382 ? 6.031 74.938 28.328 1 91.12 382 GLN A CA 1
ATOM 2927 C C . GLN A 1 382 ? 5.297 73.938 29.156 1 91.12 382 GLN A C 1
ATOM 2929 O O . GLN A 1 382 ? 4.543 73.125 28.625 1 91.12 382 GLN A O 1
ATOM 2934 N N . VAL A 1 383 ? 5.559 73.938 30.391 1 93.06 383 VAL A N 1
ATOM 2935 C CA . VAL A 1 383 ? 4.906 73 31.344 1 93.06 383 VAL A CA 1
ATOM 2936 C C . VAL A 1 383 ? 3.441 73.375 31.5 1 93.06 383 VAL A C 1
ATOM 2938 O O . VAL A 1 383 ? 3.117 74.562 31.578 1 93.06 383 VAL A O 1
ATOM 2941 N N . GLU A 1 384 ? 2.518 72.438 31.469 1 91.75 384 GLU A N 1
ATOM 2942 C CA . GLU A 1 384 ? 1.082 72.688 31.547 1 91.75 384 GLU A CA 1
ATOM 2943 C C . GLU A 1 384 ? 0.668 73.062 32.969 1 91.75 384 GLU A C 1
ATOM 2945 O O . GLU A 1 384 ? -0.099 74 33.188 1 91.75 384 GLU A O 1
ATOM 2950 N N . VAL A 1 385 ? 1.009 72.312 33.906 1 91.88 385 VAL A N 1
ATOM 2951 C CA . VAL A 1 385 ? 0.707 72.5 35.312 1 91.88 385 VAL A CA 1
ATOM 2952 C C . VAL A 1 385 ? 1.996 72.5 36.125 1 91.88 385 VAL A C 1
ATOM 2954 O O . VAL A 1 385 ? 2.789 71.562 36 1 91.88 385 VAL A O 1
ATOM 2957 N N . VAL A 1 386 ? 2.162 73.562 36.875 1 91.88 386 VAL A N 1
ATOM 2958 C CA . VAL A 1 386 ? 3.4 73.688 37.625 1 91.88 386 VAL A CA 1
ATOM 2959 C C . VAL A 1 386 ? 3.117 73.438 39.125 1 91.88 386 VAL A C 1
ATOM 2961 O O . VAL A 1 386 ? 2.039 73.812 39.594 1 91.88 386 VAL A O 1
ATOM 2964 N N . ASP A 1 387 ? 4.07 72.75 39.75 1 91.62 387 ASP A N 1
ATOM 2965 C CA . ASP A 1 387 ? 4.164 72.625 41.188 1 91.62 387 ASP A CA 1
ATOM 2966 C C . ASP A 1 387 ? 2.975 71.875 41.781 1 91.62 387 ASP A C 1
ATOM 2968 O O . ASP A 1 387 ? 2.193 72.438 42.562 1 91.62 387 ASP A O 1
ATOM 2972 N N . ILE A 1 388 ? 2.826 70.75 41.438 1 93.94 388 ILE A N 1
ATOM 2973 C CA . ILE A 1 388 ? 1.966 69.812 42.188 1 93.94 388 ILE A CA 1
ATOM 2974 C C . ILE A 1 388 ? 2.758 69.188 43.344 1 93.94 388 ILE A C 1
ATOM 2976 O O . ILE A 1 388 ? 3.6 68.312 43.125 1 93.94 388 ILE A O 1
ATOM 2980 N N . PHE A 1 389 ? 2.516 69.688 44.531 1 93.88 389 PHE A N 1
ATOM 2981 C CA . PHE A 1 389 ? 3.309 69.25 45.688 1 93.88 389 PHE A CA 1
ATOM 2982 C C . PHE A 1 389 ? 2.961 67.812 46.094 1 93.88 389 PHE A C 1
ATOM 2984 O O . PHE A 1 389 ? 1.792 67.438 46.094 1 93.88 389 PHE A O 1
ATOM 2991 N N . THR A 1 390 ? 3.975 67 46.281 1 93.06 390 THR A N 1
ATOM 2992 C CA . THR A 1 390 ? 3.838 65.688 46.844 1 93.06 390 THR A CA 1
ATOM 2993 C C . THR A 1 390 ? 4.637 65.562 48.156 1 93.06 390 THR A C 1
ATOM 2995 O O . THR A 1 390 ? 5.418 66.438 48.5 1 93.06 390 THR A O 1
ATOM 2998 N N . ALA A 1 391 ? 4.363 64.5 48.812 1 90.44 391 ALA A N 1
ATOM 2999 C CA . ALA A 1 391 ? 5.051 64.25 50.062 1 90.44 391 ALA A CA 1
ATOM 3000 C C . ALA A 1 391 ? 6.559 64.125 49.875 1 90.44 391 ALA A C 1
ATOM 3002 O O . ALA A 1 391 ? 7.336 64.562 50.719 1 90.44 391 ALA A O 1
ATOM 3003 N N . ASN A 1 392 ? 6.949 63.594 48.781 1 92.19 392 ASN A N 1
ATOM 3004 C CA . ASN A 1 392 ? 8.383 63.344 48.594 1 92.19 392 ASN A CA 1
ATOM 3005 C C . ASN A 1 392 ? 8.961 64.25 47.5 1 92.19 392 ASN A C 1
ATOM 3007 O O . ASN A 1 392 ? 10.109 64.062 47.094 1 92.19 392 ASN A O 1
ATOM 3011 N N . GLY A 1 393 ? 8.148 65.125 47 1 93.31 393 GLY A N 1
ATOM 3012 C CA . GLY A 1 393 ? 8.688 66 45.938 1 93.31 393 GLY A CA 1
ATOM 3013 C C . GLY A 1 393 ? 7.633 66.812 45.25 1 93.31 393 GLY A C 1
ATOM 3014 O O . GLY A 1 393 ? 6.77 67.375 45.938 1 93.31 393 GLY A O 1
ATOM 3015 N N . VAL A 1 394 ? 7.855 67 43.875 1 94.56 394 VAL A N 1
ATOM 3016 C CA . VAL A 1 394 ? 6.957 67.812 43.125 1 94.56 394 VAL A CA 1
ATOM 3017 C C . VAL A 1 394 ? 6.727 67.188 41.75 1 94.56 394 VAL A C 1
ATOM 3019 O O . VAL A 1 394 ? 7.602 66.562 41.188 1 94.56 394 VAL A O 1
ATOM 3022 N N . ILE A 1 395 ? 5.582 67.312 41.219 1 95.25 395 ILE A N 1
ATOM 3023 C CA . ILE A 1 395 ? 5.215 66.875 39.906 1 95.25 395 ILE A CA 1
ATOM 3024 C C . ILE A 1 395 ? 4.906 68.062 39 1 95.25 395 ILE A C 1
ATOM 3026 O O . ILE A 1 395 ? 4.203 69 39.438 1 95.25 395 ILE A O 1
ATOM 3030 N N . HIS A 1 396 ? 5.488 68.188 37.906 1 94.56 396 HIS A N 1
ATOM 3031 C CA . HIS A 1 396 ? 5.145 69.125 36.844 1 94.56 396 HIS A CA 1
ATOM 3032 C C . HIS A 1 396 ? 4.551 68.438 35.656 1 94.56 396 HIS A C 1
ATOM 3034 O O . HIS A 1 396 ? 5.129 67.438 35.156 1 94.56 396 HIS A O 1
ATOM 3040 N N . ILE A 1 397 ? 3.385 68.75 35.188 1 95.38 397 ILE A N 1
ATOM 3041 C CA . ILE A 1 397 ? 2.756 68.062 34.031 1 95.38 397 ILE A CA 1
ATOM 3042 C C . ILE A 1 397 ? 3.248 68.688 32.75 1 95.38 397 ILE A C 1
ATOM 3044 O O . ILE A 1 397 ? 3.178 69.938 32.562 1 95.38 397 ILE A O 1
ATOM 3048 N N . VAL A 1 398 ? 3.734 67.875 31.891 1 94.44 398 VAL A N 1
ATOM 3049 C CA . VAL A 1 398 ? 4.266 68.312 30.609 1 94.44 398 VAL A CA 1
ATOM 3050 C C . VAL A 1 398 ? 3.381 67.812 29.469 1 94.44 398 VAL A C 1
ATOM 3052 O O . VAL A 1 398 ? 2.803 66.75 29.562 1 94.44 398 VAL A O 1
ATOM 3055 N N . PRO A 1 399 ? 3.252 68.562 28.438 1 92.62 399 PRO A N 1
ATOM 3056 C CA . PRO A 1 399 ? 2.391 68.188 27.312 1 92.62 399 PRO A CA 1
ATOM 3057 C C . PRO A 1 399 ? 3.076 67.188 26.344 1 92.62 399 PRO A C 1
ATOM 3059 O O . PRO A 1 399 ? 2.445 66.75 25.391 1 92.62 399 PRO A O 1
ATOM 3062 N N . ARG A 1 400 ? 4.316 66.875 26.516 1 92.25 400 ARG A N 1
ATOM 3063 C CA . ARG A 1 400 ? 5.055 65.938 25.688 1 92.25 400 ARG A CA 1
ATOM 3064 C C . ARG A 1 400 ? 5.895 65 26.531 1 92.25 400 ARG A C 1
ATOM 3066 O O . ARG A 1 400 ? 6.461 65.375 27.547 1 92.25 400 ARG A O 1
ATOM 3073 N N . VAL A 1 401 ? 5.848 63.719 26.047 1 92.81 401 VAL A N 1
ATOM 3074 C CA . VAL A 1 401 ? 6.699 62.75 26.75 1 92.81 401 VAL A CA 1
ATOM 3075 C C . VAL A 1 401 ? 8.164 63.094 26.484 1 92.81 401 VAL A C 1
ATOM 3077 O O . VAL A 1 401 ? 8.562 63.312 25.344 1 92.81 401 VAL A O 1
ATOM 3080 N N . ILE A 1 402 ? 8.961 63.188 27.516 1 91.12 402 ILE A N 1
ATOM 3081 C CA . ILE A 1 402 ? 10.383 63.5 27.391 1 91.12 402 ILE A CA 1
ATOM 3082 C C . ILE A 1 402 ? 11.164 62.219 27.109 1 91.12 402 ILE A C 1
ATOM 3084 O O . ILE A 1 402 ? 11.359 61.375 28 1 91.12 402 ILE A O 1
ATOM 3088 N N . LEU A 1 403 ? 11.555 62.062 25.859 1 89.12 403 LEU A N 1
ATOM 3089 C CA . LEU A 1 403 ? 12.281 60.875 25.438 1 89.12 403 LEU A CA 1
ATOM 3090 C C . LEU A 1 403 ? 13.672 61.25 24.938 1 89.12 403 LEU A C 1
ATOM 3092 O O . LEU A 1 403 ? 13.891 62.344 24.438 1 89.12 403 LEU A O 1
ATOM 3096 N N . PRO A 1 404 ? 14.625 60.281 25.188 1 82.44 404 PRO A N 1
ATOM 3097 C CA . PRO A 1 404 ? 15.953 60.531 24.625 1 82.44 404 PRO A CA 1
ATOM 3098 C C . PRO A 1 404 ? 15.961 60.531 23.094 1 82.44 404 PRO A C 1
ATOM 3100 O O . PRO A 1 404 ? 15 60.094 22.469 1 82.44 404 PRO A O 1
ATOM 3103 N N . GLU A 1 405 ? 16.984 61.156 22.562 1 79.19 405 GLU A N 1
ATOM 3104 C CA . GLU A 1 405 ? 17.125 61.156 21.109 1 79.19 405 GLU A CA 1
ATOM 3105 C C . GLU A 1 405 ? 17.234 59.75 20.562 1 79.19 405 GLU A C 1
ATOM 3107 O O . GLU A 1 405 ? 17.953 58.906 21.109 1 79.19 405 GLU A O 1
ATOM 3112 N N . GLY A 1 406 ? 16.5 59.469 19.547 1 76.69 406 GLY A N 1
ATOM 3113 C CA . GLY A 1 406 ? 16.547 58.156 18.906 1 76.69 406 GLY A CA 1
ATOM 3114 C C . GLY A 1 406 ? 15.859 57.062 19.719 1 76.69 406 GLY A C 1
ATOM 3115 O O . GLY A 1 406 ? 16.188 55.906 19.594 1 76.69 406 GLY A O 1
ATOM 3116 N N . PHE A 1 407 ? 14.969 57.406 20.531 1 81.75 407 PHE A N 1
ATOM 3117 C CA . PHE A 1 407 ? 14.289 56.469 21.422 1 81.75 407 PHE A CA 1
ATOM 3118 C C . PHE A 1 407 ? 13.375 55.531 20.641 1 81.75 407 PHE A C 1
ATOM 3120 O O . PHE A 1 407 ? 12.609 55.969 19.781 1 81.75 407 PHE A O 1
ATOM 3127 N N . GLU A 1 408 ? 13.656 54.156 20.781 1 78.69 408 GLU A N 1
ATOM 3128 C CA . GLU A 1 408 ? 12.75 53.125 20.312 1 78.69 408 GLU A CA 1
ATOM 3129 C C . GLU A 1 408 ? 12.297 52.219 21.453 1 78.69 408 GLU A C 1
ATOM 3131 O O . GLU A 1 408 ? 13.102 51.5 22.047 1 78.69 408 GLU A O 1
ATOM 3136 N N . LEU A 1 409 ? 10.977 52.375 21.719 1 80.81 409 LEU A N 1
ATOM 3137 C CA . LEU A 1 409 ? 10.477 51.594 22.828 1 80.81 409 LEU A CA 1
ATOM 3138 C C . LEU A 1 409 ? 10.648 50.094 22.562 1 80.81 409 LEU A C 1
ATOM 3140 O O . LEU A 1 409 ? 11.164 49.344 23.406 1 80.81 409 LEU A O 1
ATOM 3144 N N . LEU A 1 410 ? 10.156 49.688 21.359 1 77.81 410 LEU A N 1
ATOM 3145 C CA . LEU A 1 410 ? 10.258 48.281 20.969 1 77.81 410 LEU A CA 1
ATOM 3146 C C . LEU A 1 410 ? 11.523 48.031 20.156 1 77.81 410 LEU A C 1
ATOM 3148 O O . LEU A 1 410 ? 11.453 47.719 18.969 1 77.81 410 LEU A O 1
ATOM 3152 N N . ASN A 1 411 ? 12.719 48.062 20.828 1 73.56 411 ASN A N 1
ATOM 3153 C CA . ASN A 1 411 ? 14.008 48.031 20.156 1 73.56 411 ASN A CA 1
ATOM 3154 C C . ASN A 1 411 ? 14.523 46.594 20 1 73.56 411 ASN A C 1
ATOM 3156 O O . ASN A 1 411 ? 15.695 46.375 19.672 1 73.56 411 ASN A O 1
ATOM 3160 N N . SER A 1 412 ? 13.758 45.656 20.391 1 76.81 412 SER A N 1
ATOM 3161 C CA . SER A 1 412 ? 14.156 44.25 20.234 1 76.81 412 SER A CA 1
ATOM 3162 C C . SER A 1 412 ? 12.977 43.406 19.781 1 76.81 412 SER A C 1
ATOM 3164 O O . SER A 1 412 ? 11.82 43.75 20.031 1 76.81 412 SER A O 1
ATOM 3166 N N . ALA A 1 413 ? 13.398 42.312 19.125 1 82.75 413 ALA A N 1
ATOM 3167 C CA . ALA A 1 413 ? 12.359 41.375 18.688 1 82.75 413 ALA A CA 1
ATOM 3168 C C . ALA A 1 413 ? 11.617 40.781 19.875 1 82.75 413 ALA A C 1
ATOM 3170 O O . ALA A 1 413 ? 10.414 40.531 19.797 1 82.75 413 ALA A O 1
ATOM 3171 N N . GLU A 1 414 ? 12.32 40.625 20.906 1 81.88 414 GLU A N 1
ATOM 3172 C CA . GLU A 1 414 ? 11.703 40.062 22.094 1 81.88 414 GLU A CA 1
ATOM 3173 C C . GLU A 1 414 ? 10.594 40.969 22.625 1 81.88 414 GLU A C 1
ATOM 3175 O O . GLU A 1 414 ? 9.516 40.5 22.984 1 81.88 414 GLU A O 1
ATOM 3180 N N . LYS A 1 415 ? 10.836 42.219 22.688 1 79.19 415 LYS A N 1
ATOM 3181 C CA . LYS A 1 415 ? 9.852 43.156 23.219 1 79.19 415 LYS A CA 1
ATOM 3182 C C . LYS A 1 415 ? 8.625 43.219 22.312 1 79.19 415 LYS A C 1
ATOM 3184 O O . LYS A 1 415 ? 7.5 43.375 22.797 1 79.19 415 LYS A O 1
ATOM 3189 N N . VAL A 1 416 ? 8.938 43.156 21.078 1 81.56 416 VAL A N 1
ATOM 3190 C CA . VAL A 1 416 ? 7.828 43.156 20.141 1 81.56 416 VAL A CA 1
ATOM 3191 C C . VAL A 1 416 ? 6.953 41.906 20.359 1 81.56 416 VAL A C 1
ATOM 3193 O O . VAL A 1 416 ? 5.727 42 20.359 1 81.56 416 VAL A O 1
ATOM 3196 N N . LEU A 1 417 ? 7.57 40.844 20.516 1 87.19 417 LEU A N 1
ATOM 3197 C CA . LEU A 1 417 ? 6.852 39.594 20.719 1 87.19 417 LEU A CA 1
ATOM 3198 C C . LEU A 1 417 ? 6.047 39.625 22.016 1 87.19 417 LEU A C 1
ATOM 3200 O O . LEU A 1 417 ? 4.91 39.156 22.062 1 87.19 417 LEU A O 1
ATOM 3204 N N . LEU A 1 418 ? 6.59 40.125 23 1 78.44 418 LEU A N 1
ATOM 3205 C CA . LEU A 1 418 ? 5.914 40.219 24.297 1 78.44 418 LEU A CA 1
ATOM 3206 C C . LEU A 1 418 ? 4.727 41.188 24.219 1 78.44 418 LEU A C 1
ATOM 3208 O O . LEU A 1 418 ? 3.732 41 24.922 1 78.44 418 LEU A O 1
ATOM 3212 N N . SER A 1 419 ? 4.848 42.094 23.312 1 76.44 419 SER A N 1
ATOM 3213 C CA . SER A 1 419 ? 3.795 43.094 23.188 1 76.44 419 SER A CA 1
ATOM 3214 C C . SER A 1 419 ? 2.609 42.562 22.391 1 76.44 419 SER A C 1
ATOM 3216 O O . SER A 1 419 ? 1.492 43.062 22.516 1 76.44 419 SER A O 1
ATOM 3218 N N . ARG A 1 420 ? 2.82 41.656 21.516 1 77.94 420 ARG A N 1
ATOM 3219 C CA . ARG A 1 420 ? 1.786 41.188 20.609 1 77.94 420 ARG A CA 1
ATOM 3220 C C . ARG A 1 420 ? 1.3 39.812 21.031 1 77.94 420 ARG A C 1
ATOM 3222 O O . ARG A 1 420 ? 1.053 38.938 20.172 1 77.94 420 ARG A O 1
ATOM 3229 N N . ASN A 1 421 ? 1.068 39.562 22.219 1 76.31 421 ASN A N 1
ATOM 3230 C CA . ASN A 1 421 ? 0.484 38.312 22.734 1 76.31 421 ASN A CA 1
ATOM 3231 C C . ASN A 1 421 ? 1.273 37.094 22.281 1 76.31 421 ASN A C 1
ATOM 3233 O O . ASN A 1 421 ? 0.69 36.094 21.844 1 76.31 421 ASN A O 1
ATOM 3237 N N . ALA A 1 422 ? 2.539 37.188 22.109 1 87.25 422 ALA A N 1
ATOM 3238 C CA . ALA A 1 422 ? 3.402 36.031 21.812 1 87.25 422 ALA A CA 1
ATOM 3239 C C . ALA A 1 422 ? 4.352 35.75 22.969 1 87.25 422 ALA A C 1
ATOM 3241 O O . ALA A 1 422 ? 5.543 35.5 22.766 1 87.25 422 ALA A O 1
ATOM 3242 N N . THR A 1 423 ? 3.83 35.781 24.156 1 80.88 423 THR A N 1
ATOM 3243 C CA . THR A 1 423 ? 4.641 35.625 25.344 1 80.88 423 THR A CA 1
ATOM 3244 C C . THR A 1 423 ? 5.082 34.156 25.5 1 80.88 423 THR A C 1
ATOM 3246 O O . THR A 1 423 ? 6.207 33.906 25.922 1 80.88 423 THR A O 1
ATOM 3249 N N . ARG A 1 424 ? 4.207 33.312 25.219 1 83.19 424 ARG A N 1
ATOM 3250 C CA . ARG A 1 424 ? 4.527 31.891 25.344 1 83.19 424 ARG A CA 1
ATOM 3251 C C . ARG A 1 424 ? 5.609 31.484 24.344 1 83.19 424 ARG A C 1
ATOM 3253 O O . ARG A 1 424 ? 6.434 30.609 24.641 1 83.19 424 ARG A O 1
ATOM 3260 N N . PHE A 1 425 ? 5.578 32.094 23.234 1 90 425 PHE A N 1
ATOM 3261 C CA . PHE A 1 425 ? 6.613 31.812 22.25 1 90 425 PHE A CA 1
ATOM 3262 C C . PHE A 1 425 ? 7.984 32.219 22.781 1 90 425 PHE A C 1
ATOM 3264 O O . PHE A 1 425 ? 8.961 31.484 22.594 1 90 425 PHE A O 1
ATOM 3271 N N . VAL A 1 426 ? 8.031 33.312 23.359 1 85.19 426 VAL A N 1
ATOM 3272 C CA . VAL A 1 426 ? 9.289 33.781 23.938 1 85.19 426 VAL A CA 1
ATOM 3273 C C . VAL A 1 426 ? 9.742 32.812 25.031 1 85.19 426 VAL A C 1
ATOM 3275 O O . VAL A 1 426 ? 10.93 32.5 25.141 1 85.19 426 VAL A O 1
ATOM 3278 N N . SER A 1 427 ? 8.773 32.375 25.812 1 80.12 427 SER A N 1
ATOM 3279 C CA . SER A 1 427 ? 9.086 31.406 26.859 1 80.12 427 SER A CA 1
ATOM 3280 C C . SER A 1 427 ? 9.664 30.125 26.266 1 80.12 427 SER A C 1
ATOM 3282 O O . SER A 1 427 ? 10.578 29.516 26.844 1 80.12 427 SER A O 1
ATOM 3284 N N . LEU A 1 428 ? 9.117 29.688 25.219 1 84.19 428 LEU A N 1
ATOM 3285 C CA . LEU A 1 428 ? 9.609 28.484 24.547 1 84.19 428 LEU A CA 1
ATOM 3286 C C . LEU A 1 428 ? 11.008 28.703 24 1 84.19 428 LEU A C 1
ATOM 3288 O O . LEU A 1 428 ? 11.859 27.812 24.062 1 84.19 428 LEU A O 1
ATOM 3292 N N . MET A 1 429 ? 11.266 29.828 23.453 1 87.31 429 MET A N 1
ATOM 3293 C CA . MET A 1 429 ? 12.578 30.141 22.906 1 87.31 429 MET A CA 1
ATOM 3294 C C . MET A 1 429 ? 13.641 30.172 24 1 87.31 429 MET A C 1
ATOM 3296 O O . MET A 1 429 ? 14.766 29.734 23.797 1 87.31 429 MET A O 1
ATOM 3300 N N . ARG A 1 430 ? 13.234 30.641 25.062 1 78.44 430 ARG A N 1
ATOM 3301 C CA . ARG A 1 430 ? 14.148 30.672 26.188 1 78.44 430 ARG A CA 1
ATOM 3302 C C . ARG A 1 430 ? 14.438 29.266 26.703 1 78.44 430 ARG A C 1
ATOM 3304 O O . ARG A 1 430 ? 15.586 28.938 27.016 1 78.44 430 ARG A O 1
ATOM 3311 N N . SER A 1 431 ? 13.391 28.5 26.781 1 76.5 431 SER A N 1
ATOM 3312 C CA . SER A 1 431 ? 13.539 27.125 27.266 1 76.5 431 SER A CA 1
ATOM 3313 C C . SER A 1 431 ? 14.461 26.328 26.344 1 76.5 431 SER A C 1
ATOM 3315 O O . SER A 1 431 ? 15.156 25.422 26.797 1 76.5 431 SER A O 1
ATOM 3317 N N . ALA A 1 432 ? 14.438 26.688 25.109 1 83.56 432 ALA A N 1
ATOM 3318 C CA . ALA A 1 432 ? 15.266 25.969 24.141 1 83.56 432 ALA A CA 1
ATOM 3319 C C . ALA A 1 432 ? 16.625 26.656 23.969 1 83.56 432 ALA A C 1
ATOM 3321 O O . ALA A 1 432 ? 17.438 26.234 23.141 1 83.56 432 ALA A O 1
ATOM 3322 N N . ASN A 1 433 ? 16.906 27.656 24.734 1 81 433 ASN A N 1
ATOM 3323 C CA . ASN A 1 433 ? 18.156 28.406 24.703 1 81 433 ASN A CA 1
ATOM 3324 C C . ASN A 1 433 ? 18.422 29 23.312 1 81 433 ASN A C 1
ATOM 3326 O O . ASN A 1 433 ? 19.531 28.922 22.797 1 81 433 ASN A O 1
ATOM 3330 N N . LEU A 1 434 ? 17.328 29.5 22.656 1 87 434 LEU A N 1
ATOM 3331 C CA . LEU A 1 434 ? 17.453 30.078 21.312 1 87 434 LEU A CA 1
ATOM 3332 C C . LEU A 1 434 ? 17.188 31.578 21.359 1 87 434 LEU A C 1
ATOM 3334 O O . LEU A 1 434 ? 17.391 32.281 20.359 1 87 434 LEU A O 1
ATOM 3338 N N . SER A 1 435 ? 16.766 32.094 22.453 1 81.38 435 SER A N 1
ATOM 3339 C CA . SER A 1 435 ? 16.359 33.469 22.547 1 81.38 435 SER A CA 1
ATOM 3340 C C . SER A 1 435 ? 17.516 34.438 22.25 1 81.38 435 SER A C 1
ATOM 3342 O O . SER A 1 435 ? 17.344 35.406 21.516 1 81.38 435 SER A O 1
ATOM 3344 N N . ALA A 1 436 ? 18.656 34.188 22.781 1 74.81 436 ALA A N 1
ATOM 3345 C CA . ALA A 1 436 ? 19.797 35.062 22.609 1 74.81 436 ALA A CA 1
ATOM 3346 C C . ALA A 1 436 ? 20.219 35.156 21.141 1 74.81 436 ALA A C 1
ATOM 3348 O O . ALA A 1 436 ? 20.609 36.219 20.672 1 74.81 436 ALA A O 1
ATOM 3349 N N . ARG A 1 437 ? 20.062 34.125 20.469 1 80.81 437 ARG A N 1
ATOM 3350 C CA . ARG A 1 437 ? 20.531 34.062 19.094 1 80.81 437 ARG A CA 1
ATOM 3351 C C . ARG A 1 437 ? 19.531 34.75 18.156 1 80.81 437 ARG A C 1
ATOM 3353 O O . ARG A 1 437 ? 19.938 35.469 17.234 1 80.81 437 ARG A O 1
ATOM 3360 N N . TYR A 1 438 ? 18.281 34.531 18.391 1 86.12 438 TYR A N 1
ATOM 3361 C CA . TYR A 1 438 ? 17.312 34.906 17.375 1 86.12 438 TYR A CA 1
ATOM 3362 C C . TYR A 1 438 ? 16.484 36.094 17.812 1 86.12 438 TYR A C 1
ATOM 3364 O O . TYR A 1 438 ? 16.031 36.906 16.984 1 86.12 438 TYR A O 1
ATOM 3372 N N . ILE A 1 439 ? 16.172 36.188 19.047 1 78 439 ILE A N 1
ATOM 3373 C CA . ILE A 1 439 ? 15.234 37.219 19.453 1 78 439 ILE A CA 1
ATOM 3374 C C . ILE A 1 439 ? 16 38.344 20.172 1 78 439 ILE A C 1
ATOM 3376 O O . ILE A 1 439 ? 15.477 39.438 20.359 1 78 439 ILE A O 1
ATOM 3380 N N . GLY A 1 440 ? 17.234 38.25 20.281 1 65.19 440 GLY A N 1
ATOM 3381 C CA . GLY A 1 440 ? 18.047 39.281 20.875 1 65.19 440 GLY A CA 1
ATOM 3382 C C . GLY A 1 440 ? 18.031 39.281 22.391 1 65.19 440 GLY A C 1
ATOM 3383 O O . GLY A 1 440 ? 17.219 38.594 23 1 65.19 440 GLY A O 1
ATOM 3384 N N . GLU A 1 441 ? 19.094 39.5 23.016 1 54.72 441 GLU A N 1
ATOM 3385 C CA . GLU A 1 441 ? 19.188 39.719 24.453 1 54.72 441 GLU A CA 1
ATOM 3386 C C . GLU A 1 441 ? 18.453 40.969 24.875 1 54.72 441 GLU A C 1
ATOM 3388 O O . GLU A 1 441 ? 18.203 41.844 24.062 1 54.72 441 GLU A O 1
ATOM 3393 N N . ALA A 1 442 ? 17.938 40.906 26.141 1 45.03 442 ALA A N 1
ATOM 3394 C CA . ALA A 1 442 ? 17.406 42.125 26.703 1 45.03 442 ALA A CA 1
ATOM 3395 C C . ALA A 1 442 ? 18.312 43.312 26.391 1 45.03 442 ALA A C 1
ATOM 3397 O O . ALA A 1 442 ? 19.469 43.344 26.797 1 45.03 442 ALA A O 1
ATOM 3398 N N . GLY A 1 443 ? 17.938 44.281 25.453 1 46.88 443 GLY A N 1
ATOM 3399 C CA . GLY A 1 443 ? 18.625 45.531 25.125 1 46.88 443 GLY A CA 1
ATOM 3400 C C . GLY A 1 443 ? 19.438 45.438 23.859 1 46.88 443 GLY A C 1
ATOM 3401 O O . GLY A 1 443 ? 20.031 46.438 23.422 1 46.88 443 GLY A O 1
ATOM 3402 N N . GLY A 1 444 ? 19.734 44.219 23.25 1 51.31 444 GLY A N 1
ATOM 3403 C CA . GLY A 1 444 ? 20.625 44.219 22.109 1 51.31 444 GLY A CA 1
ATOM 3404 C C . GLY A 1 444 ? 19.969 43.719 20.828 1 51.31 444 GLY A C 1
ATOM 3405 O O . GLY A 1 444 ? 18.891 43.125 20.875 1 51.31 444 GLY A O 1
ATOM 3406 N N . LYS A 1 445 ? 20.453 44.312 19.609 1 53.75 445 LYS A N 1
ATOM 3407 C CA . LYS A 1 445 ? 20 44 18.266 1 53.75 445 LYS A CA 1
ATOM 3408 C C . LYS A 1 445 ? 20.344 42.531 17.906 1 53.75 445 LYS A C 1
ATOM 3410 O O . LYS A 1 445 ? 21.344 42 18.375 1 53.75 445 LYS A O 1
ATOM 3415 N N . ALA A 1 446 ? 19.375 41.812 17.391 1 56.78 446 ALA A N 1
ATOM 3416 C CA . ALA A 1 446 ? 19.672 40.469 16.844 1 56.78 446 ALA A CA 1
ATOM 3417 C C . ALA A 1 446 ? 20.875 40.531 15.906 1 56.78 446 ALA A C 1
ATOM 3419 O O . ALA A 1 446 ? 21.141 41.562 15.273 1 56.78 446 ALA A O 1
ATOM 3420 N N . LYS A 1 447 ? 21.875 39.594 16.062 1 56.81 447 LYS A N 1
ATOM 3421 C CA . LYS A 1 447 ? 23.125 39.531 15.312 1 56.81 447 LYS A CA 1
ATOM 3422 C C . LYS A 1 447 ? 22.875 39.5 13.805 1 56.81 447 LYS A C 1
ATOM 3424 O O . LYS A 1 447 ? 23.672 40.031 13.023 1 56.81 447 LYS A O 1
ATOM 3429 N N . ARG A 1 448 ? 21.797 38.844 13.32 1 68.38 448 ARG A N 1
ATOM 3430 C CA . ARG A 1 448 ? 21.531 38.656 11.898 1 68.38 448 ARG A CA 1
ATOM 3431 C C . ARG A 1 448 ? 20.062 38.938 11.578 1 68.38 448 ARG A C 1
ATOM 3433 O O . ARG A 1 448 ? 19.234 39.062 12.477 1 68.38 448 ARG A O 1
ATOM 3440 N N . ASP A 1 449 ? 19.906 39.219 10.305 1 81.94 449 ASP A N 1
ATOM 3441 C CA . ASP A 1 449 ? 18.578 39.5 9.805 1 81.94 449 ASP A CA 1
ATOM 3442 C C . ASP A 1 449 ? 17.75 38.219 9.68 1 81.94 449 ASP A C 1
ATOM 3444 O O . ASP A 1 449 ? 18.156 37.281 9.016 1 81.94 449 ASP A O 1
ATOM 3448 N N . TYR A 1 450 ? 16.75 38.094 10.562 1 90.44 450 TYR A N 1
ATOM 3449 C CA . TYR A 1 450 ? 15.867 36.938 10.523 1 90.44 450 TYR A CA 1
ATOM 3450 C C . TYR A 1 450 ? 14.422 37.375 10.32 1 90.44 450 TYR A C 1
ATOM 3452 O O . TYR A 1 450 ? 14.102 38.562 10.414 1 90.44 450 TYR A O 1
ATOM 3460 N N . THR A 1 451 ? 13.656 36.469 9.859 1 94.75 451 THR A N 1
ATOM 3461 C CA . THR A 1 451 ? 12.203 36.594 9.938 1 94.75 451 THR A CA 1
ATOM 3462 C C . THR A 1 451 ? 11.648 35.594 10.945 1 94.75 451 THR A C 1
ATOM 3464 O O . THR A 1 451 ? 11.93 34.375 10.867 1 94.75 451 THR A O 1
ATOM 3467 N N . ILE A 1 452 ? 10.945 36.094 11.891 1 94.56 452 ILE A N 1
ATOM 3468 C CA . ILE A 1 452 ? 10.414 35.25 12.953 1 94.56 452 ILE A CA 1
ATOM 3469 C C . ILE A 1 452 ? 8.93 35 12.719 1 94.56 452 ILE A C 1
ATOM 3471 O O . ILE A 1 452 ? 8.156 35.938 12.539 1 94.56 452 ILE A O 1
ATOM 3475 N N . LEU A 1 453 ? 8.594 33.75 12.641 1 95.56 453 LEU A N 1
ATOM 3476 C CA . LEU A 1 453 ? 7.203 33.344 12.586 1 95.56 453 LEU A CA 1
ATOM 3477 C C . LEU A 1 453 ? 6.703 32.938 13.969 1 95.56 453 LEU A C 1
ATOM 3479 O O . LEU A 1 453 ? 6.828 31.766 14.359 1 95.56 453 LEU A O 1
ATOM 3483 N N . ALA A 1 454 ? 6.078 33.844 14.609 1 93.94 454 ALA A N 1
ATOM 3484 C CA . ALA A 1 454 ? 5.734 33.625 16.016 1 93.94 454 ALA A CA 1
ATOM 3485 C C . ALA A 1 454 ? 4.262 33.281 16.172 1 93.94 454 ALA A C 1
ATOM 3487 O O . ALA A 1 454 ? 3.381 34.062 15.82 1 93.94 454 ALA A O 1
ATOM 3488 N N . PRO A 1 455 ? 4.051 32.062 16.688 1 90.88 455 PRO A N 1
ATOM 3489 C CA . PRO A 1 455 ? 2.652 31.75 17 1 90.88 455 PRO A CA 1
ATOM 3490 C C . PRO A 1 455 ? 2.107 32.594 18.156 1 90.88 455 PRO A C 1
ATOM 3492 O O . PRO A 1 455 ? 2.828 32.875 19.109 1 90.88 455 PRO A O 1
ATOM 3495 N N . THR A 1 456 ? 0.895 32.969 17.984 1 84.38 456 THR A N 1
ATOM 3496 C CA . THR A 1 456 ? 0.25 33.719 19.047 1 84.38 456 THR A CA 1
ATOM 3497 C C . THR A 1 456 ? -0.065 32.844 20.25 1 84.38 456 THR A C 1
ATOM 3499 O O . THR A 1 456 ? -0.027 31.609 20.141 1 84.38 456 THR A O 1
ATOM 3502 N N . ASP A 1 457 ? -0.276 33.438 21.391 1 82.38 457 ASP A N 1
ATOM 3503 C CA . ASP A 1 457 ? -0.658 32.688 22.578 1 82.38 457 ASP A CA 1
ATOM 3504 C C . ASP A 1 457 ? -1.945 31.906 22.344 1 82.38 457 ASP A C 1
ATOM 3506 O O . ASP A 1 457 ? -2.104 30.797 22.844 1 82.38 457 ASP A O 1
ATOM 3510 N N . ASP A 1 458 ? -2.789 32.5 21.547 1 74.56 458 ASP A N 1
ATOM 3511 C CA . ASP A 1 458 ? -4.031 31.812 21.203 1 74.56 458 ASP A CA 1
ATOM 3512 C C . ASP A 1 458 ? -3.748 30.531 20.422 1 74.56 458 ASP A C 1
ATOM 3514 O O . ASP A 1 458 ? -4.414 29.5 20.625 1 74.56 458 ASP A O 1
ATOM 3518 N N . ALA A 1 459 ? -2.834 30.656 19.516 1 81 459 ALA A N 1
ATOM 3519 C CA . ALA A 1 459 ? -2.463 29.5 18.703 1 81 459 ALA A CA 1
ATOM 3520 C C . ALA A 1 459 ? -1.892 28.391 19.578 1 81 459 ALA A C 1
ATOM 3522 O O . ALA A 1 459 ? -2.188 27.203 19.375 1 81 459 ALA A O 1
ATOM 3523 N N . ILE A 1 460 ? -1.139 28.75 20.484 1 79.56 460 ILE A N 1
ATOM 3524 C CA . ILE A 1 460 ? -0.501 27.781 21.375 1 79.56 460 ILE A CA 1
ATOM 3525 C C . ILE A 1 460 ? -1.542 27.172 22.312 1 79.56 460 ILE A C 1
ATOM 3527 O O . ILE A 1 460 ? -1.483 25.984 22.625 1 79.56 460 ILE A O 1
ATOM 3531 N N . ASP A 1 461 ? -2.482 27.969 22.719 1 74.56 461 ASP A N 1
ATOM 3532 C CA . ASP A 1 461 ? -3.564 27.469 23.562 1 74.56 461 ASP A CA 1
ATOM 3533 C C . ASP A 1 461 ? -4.422 26.453 22.812 1 74.56 461 ASP A C 1
ATOM 3535 O O . ASP A 1 461 ? -4.863 25.469 23.375 1 74.56 461 ASP A O 1
ATOM 3539 N N . TYR A 1 462 ? -4.676 26.781 21.609 1 75.25 462 TYR A N 1
ATOM 3540 C CA . TYR A 1 462 ? -5.445 25.859 20.797 1 75.25 462 TYR A CA 1
ATOM 3541 C C . TYR A 1 462 ? -4.734 24.516 20.656 1 75.25 462 TYR A C 1
ATOM 3543 O O . TYR A 1 462 ? -5.371 23.469 20.688 1 75.25 462 TYR A O 1
ATOM 3551 N N . MET A 1 463 ? -3.508 24.547 20.5 1 76.81 463 MET A N 1
ATOM 3552 C CA . MET A 1 463 ? -2.742 23.312 20.391 1 76.81 463 MET A CA 1
ATOM 3553 C C . MET A 1 463 ? -2.822 22.516 21.688 1 76.81 463 MET A C 1
ATOM 3555 O O . MET A 1 463 ? -2.85 21.281 21.672 1 76.81 463 MET A O 1
ATOM 3559 N N . GLY A 1 464 ? -2.795 23.25 22.734 1 68.75 464 GLY A N 1
ATOM 3560 C CA . GLY A 1 464 ? -3 22.594 24.016 1 68.75 464 GLY A CA 1
ATOM 3561 C C . GLY A 1 464 ? -4.355 21.922 24.141 1 68.75 464 GLY A C 1
ATOM 3562 O O . GLY A 1 464 ? -4.469 20.828 24.672 1 68.75 464 GLY A O 1
ATOM 3563 N N . TYR A 1 465 ? -5.266 22.625 23.625 1 69.19 465 TYR A N 1
ATOM 3564 C CA . TYR A 1 465 ? -6.609 22.062 23.594 1 69.19 465 TYR A CA 1
ATOM 3565 C C . TYR A 1 465 ? -6.652 20.766 22.781 1 69.19 465 TYR A C 1
ATOM 3567 O O . TYR A 1 465 ? -7.227 19.766 23.219 1 69.19 465 TYR A O 1
ATOM 3575 N N . LEU A 1 466 ? -6 20.766 21.672 1 71.62 466 LEU A N 1
ATOM 3576 C CA . LEU A 1 466 ? -5.969 19.578 20.812 1 71.62 466 LEU A CA 1
ATOM 3577 C C . LEU A 1 466 ? -5.258 18.422 21.516 1 71.62 466 LEU A C 1
ATOM 3579 O O . LEU A 1 466 ? -5.656 17.266 21.375 1 71.62 466 LEU A O 1
ATOM 3583 N N . GLY A 1 467 ? -4.223 18.766 22.125 1 66.69 467 GLY A N 1
ATOM 3584 C CA . GLY A 1 467 ? -3.518 17.75 22.891 1 66.69 467 GLY A CA 1
ATOM 3585 C C . GLY A 1 467 ? -4.383 17.094 23.969 1 66.69 467 GLY A C 1
ATOM 3586 O O . GLY A 1 467 ? -4.305 15.891 24.172 1 66.69 467 GLY A O 1
ATOM 3587 N N . SER A 1 468 ? -5.211 17.844 24.484 1 64.69 468 SER A N 1
ATOM 3588 C CA . SER A 1 468 ? -6.098 17.328 25.531 1 64.69 468 SER A CA 1
ATOM 3589 C C . SER A 1 468 ? -7.148 16.391 24.938 1 64.69 468 SER A C 1
ATOM 3591 O O . SER A 1 468 ? -7.648 15.492 25.609 1 64.69 468 SER A O 1
ATOM 3593 N N . GLN A 1 469 ? -7.363 16.672 23.703 1 63.5 469 GLN A N 1
ATOM 3594 C CA . GLN A 1 469 ? -8.344 15.82 23.031 1 63.5 469 GLN A CA 1
ATOM 3595 C C . GLN A 1 469 ? -7.676 14.633 22.344 1 63.5 469 GLN A C 1
ATOM 3597 O O . GLN A 1 469 ? -8.352 13.789 21.75 1 63.5 469 GLN A O 1
ATOM 3602 N N . GLY A 1 470 ? -6.359 14.578 22.469 1 61.12 470 GLY A N 1
ATOM 3603 C CA . GLY A 1 470 ? -5.621 13.461 21.891 1 61.12 470 GLY A CA 1
ATOM 3604 C C . GLY A 1 470 ? -5.477 13.547 20.391 1 61.12 470 GLY A C 1
ATOM 3605 O O . GLY A 1 470 ? -5.285 12.531 19.719 1 61.12 470 GLY A O 1
ATOM 3606 N N . VAL A 1 471 ? -5.703 14.789 19.844 1 62.91 471 VAL A N 1
ATOM 3607 C CA . VAL A 1 471 ? -5.656 14.914 18.391 1 62.91 471 VAL A CA 1
ATOM 3608 C C . VAL A 1 471 ? -4.469 15.781 17.984 1 62.91 471 VAL A C 1
ATOM 3610 O O . VAL A 1 471 ? -4.418 16.297 16.859 1 62.91 471 VAL A O 1
ATOM 3613 N N . LEU A 1 472 ? -3.561 15.898 18.938 1 66.44 472 LEU A N 1
ATOM 3614 C CA . LEU A 1 472 ? -2.367 16.672 18.594 1 66.44 472 LEU A CA 1
ATOM 3615 C C . LEU A 1 472 ? -1.515 15.914 17.578 1 66.44 472 LEU A C 1
ATOM 3617 O O . LEU A 1 472 ? -1.277 14.711 17.719 1 66.44 472 LEU A O 1
ATOM 3621 N N . PRO A 1 473 ? -1.156 16.641 16.562 1 61.75 473 PRO A N 1
ATOM 3622 C CA . PRO A 1 473 ? -0.278 15.977 15.594 1 61.75 473 PRO A CA 1
ATOM 3623 C C . PRO A 1 473 ? 0.97 15.375 16.25 1 61.75 473 PRO A C 1
ATOM 3625 O O . PRO A 1 473 ? 1.542 15.977 17.156 1 61.75 473 PRO A O 1
ATOM 3628 N N . LEU A 1 474 ? 1.189 14.188 15.906 1 55.41 474 LEU A N 1
ATOM 3629 C CA . LEU A 1 474 ? 2.305 13.445 16.484 1 55.41 474 LEU A CA 1
ATOM 3630 C C . LEU A 1 474 ? 3.604 14.234 16.359 1 55.41 474 LEU A C 1
ATOM 3632 O O . LEU A 1 474 ? 4.438 14.203 17.266 1 55.41 474 LEU A O 1
ATOM 3636 N N . GLU A 1 475 ? 3.654 15.023 15.297 1 61.41 475 GLU A N 1
ATOM 3637 C CA . GLU A 1 475 ? 4.859 15.82 15.086 1 61.41 475 GLU A CA 1
ATOM 3638 C C . GLU A 1 475 ? 5.078 16.797 16.234 1 61.41 475 GLU A C 1
ATOM 3640 O O . GLU A 1 475 ? 6.219 17.094 16.609 1 61.41 475 GLU A O 1
ATOM 3645 N N . LEU A 1 476 ? 4.008 17.203 16.734 1 63.56 476 LEU A N 1
ATOM 3646 C CA . LEU A 1 476 ? 4.086 18.203 17.797 1 63.56 476 LEU A CA 1
ATOM 3647 C C . LEU A 1 476 ? 4.133 17.531 19.172 1 63.56 476 LEU A C 1
ATOM 3649 O O . LEU A 1 476 ? 4.809 18.031 20.078 1 63.56 476 LEU A O 1
ATOM 3653 N N . SER A 1 477 ? 3.514 16.375 19.219 1 57.69 477 SER A N 1
ATOM 3654 C CA . SER A 1 477 ? 3.451 15.695 20.5 1 57.69 477 SER A CA 1
ATOM 3655 C C . SER A 1 477 ? 4.832 15.211 20.938 1 57.69 477 SER A C 1
ATOM 3657 O O . SER A 1 477 ? 5.148 15.219 22.125 1 57.69 477 SER A O 1
ATOM 3659 N N . THR A 1 478 ? 5.605 14.891 19.922 1 55.66 478 THR A N 1
ATOM 3660 C CA . THR A 1 478 ? 6.938 14.391 20.25 1 55.66 478 THR A CA 1
ATOM 3661 C C . THR A 1 478 ? 7.906 15.547 20.5 1 55.66 478 THR A C 1
ATOM 3663 O O . THR A 1 478 ? 8.883 15.391 21.234 1 55.66 478 THR A O 1
ATOM 3666 N N . LEU A 1 479 ? 7.633 16.641 19.891 1 57.75 479 LEU A N 1
ATOM 3667 C CA . LEU A 1 479 ? 8.578 17.766 19.922 1 57.75 479 LEU A CA 1
ATOM 3668 C C . LEU A 1 479 ? 8.297 18.672 21.125 1 57.75 479 LEU A C 1
ATOM 3670 O O . LEU A 1 479 ? 9.195 19.359 21.594 1 57.75 479 LEU A O 1
ATOM 3674 N N . LEU A 1 480 ? 7.012 18.641 21.531 1 57.75 480 LEU A N 1
ATOM 3675 C CA . LEU A 1 480 ? 6.672 19.516 22.641 1 57.75 480 LEU A CA 1
ATOM 3676 C C . LEU A 1 480 ? 6.812 18.781 23.969 1 57.75 480 LEU A C 1
ATOM 3678 O O . LEU A 1 480 ? 6.316 17.656 24.125 1 57.75 480 LEU A O 1
ATOM 3682 N N . PRO A 1 481 ? 7.934 19 24.797 1 46.94 481 PRO A N 1
ATOM 3683 C CA . PRO A 1 481 ? 8.086 18.328 26.094 1 46.94 481 PRO A CA 1
ATOM 3684 C C . PRO A 1 481 ? 6.758 18.188 26.844 1 46.94 481 PRO A C 1
ATOM 3686 O O . PRO A 1 481 ? 5.879 19.047 26.703 1 46.94 481 PRO A O 1
ATOM 3689 N N . GLN A 1 482 ? 6.488 17 27.344 1 46.34 482 GLN A N 1
ATOM 3690 C CA . GLN A 1 482 ? 5.293 16.719 28.125 1 46.34 482 GLN A CA 1
ATOM 3691 C C . GLN A 1 482 ? 4.996 17.859 29.109 1 46.34 482 GLN A C 1
ATOM 3693 O O . GLN A 1 482 ? 3.832 18.188 29.344 1 46.34 482 GLN A O 1
ATOM 3698 N N . SER A 1 483 ? 6.039 18.312 29.719 1 41.19 483 SER A N 1
ATOM 3699 C CA . SER A 1 483 ? 5.922 19.359 30.719 1 41.19 483 SER A CA 1
ATOM 3700 C C . SER A 1 483 ? 5.391 20.656 30.094 1 41.19 483 SER A C 1
ATOM 3702 O O . SER A 1 483 ? 4.613 21.375 30.734 1 41.19 483 SER A O 1
ATOM 3704 N N . VAL A 1 484 ? 5.883 20.938 29.062 1 43.91 484 VAL A N 1
ATOM 3705 C CA . VAL A 1 484 ? 5.426 22.141 28.391 1 43.91 484 VAL A CA 1
ATOM 3706 C C . VAL A 1 484 ? 3.977 21.969 27.938 1 43.91 484 VAL A C 1
ATOM 3708 O O . VAL A 1 484 ? 3.17 22.906 28.031 1 43.91 484 VAL A O 1
ATOM 3711 N N . ALA A 1 485 ? 3.678 20.719 27.438 1 43 485 ALA A N 1
ATOM 3712 C CA . ALA A 1 485 ? 2.295 20.438 27.062 1 43 485 ALA A CA 1
ATOM 3713 C C . ALA A 1 485 ? 1.359 20.562 28.25 1 43 485 ALA A C 1
ATOM 3715 O O . ALA A 1 485 ? 0.249 21.078 28.141 1 43 485 ALA A O 1
ATOM 3716 N N . ARG A 1 486 ? 1.721 20.031 29.531 1 38.81 486 ARG A N 1
ATOM 3717 C CA . ARG A 1 486 ? 0.998 20.234 30.781 1 38.81 486 ARG A CA 1
ATOM 3718 C C . ARG A 1 486 ? 1.087 21.672 31.25 1 38.81 486 ARG A C 1
ATOM 3720 O O . ARG A 1 486 ? 0.129 22.219 31.797 1 38.81 486 ARG A O 1
ATOM 3727 N N . THR A 1 487 ? 2.271 22.281 31.188 1 34.16 487 THR A N 1
ATOM 3728 C CA . THR A 1 487 ? 2.51 23.641 31.672 1 34.16 487 THR A CA 1
ATOM 3729 C C . THR A 1 487 ? 1.875 24.656 30.734 1 34.16 487 THR A C 1
ATOM 3731 O O . THR A 1 487 ? 1.636 25.812 31.125 1 34.16 487 THR A O 1
ATOM 3734 N N . LEU A 1 488 ? 1.856 24.422 29.484 1 36.62 488 LEU A N 1
ATOM 3735 C CA . LEU A 1 488 ? 1.09 25.375 28.688 1 36.62 488 LEU A CA 1
ATOM 3736 C C . LEU A 1 488 ? -0.337 25.5 29.203 1 36.62 488 LEU A C 1
ATOM 3738 O O . LEU A 1 488 ? -1.057 26.422 28.844 1 36.62 488 LEU A O 1
ATOM 3742 N N . GLY A 1 489 ? -1.03 24.656 29.812 1 30.16 489 GLY A N 1
ATOM 3743 C CA . GLY A 1 489 ? -2.223 24.938 30.609 1 30.16 489 GLY A CA 1
ATOM 3744 C C . GLY A 1 489 ? -1.954 25.828 31.797 1 30.16 489 GLY A C 1
ATOM 3745 O O . GLY A 1 489 ? -2.848 26.547 32.25 1 30.16 489 GLY A O 1
ATOM 3746 N N . VAL A 1 490 ? -1.176 25.422 32.844 1 26.66 490 VAL A N 1
ATOM 3747 C CA . VAL A 1 490 ? -1.098 26.156 34.094 1 26.66 490 VAL A CA 1
ATOM 3748 C C . VAL A 1 490 ? -0.135 27.344 33.938 1 26.66 490 VAL A C 1
ATOM 3750 O O . VAL A 1 490 ? 1.059 27.141 33.688 1 26.66 490 VAL A O 1
ATOM 3753 N N . ALA A 1 491 ? -0.547 28.531 33.562 1 30.78 491 ALA A N 1
ATOM 3754 C CA . ALA A 1 491 ? 0.058 29.844 33.75 1 30.78 491 ALA A CA 1
ATOM 3755 C C . ALA A 1 491 ? 0.857 29.891 35.062 1 30.78 491 ALA A C 1
ATOM 3757 O O . ALA A 1 491 ? 0.315 30.219 36.125 1 30.78 491 ALA A O 1
ATOM 3758 N N . THR A 1 492 ? 1.467 28.906 35.656 1 26.91 492 THR A N 1
ATOM 3759 C CA . THR A 1 492 ? 2.068 29.406 36.906 1 26.91 492 THR A CA 1
ATOM 3760 C C . THR A 1 492 ? 3.029 30.547 36.594 1 26.91 492 THR A C 1
ATOM 3762 O O . THR A 1 492 ? 3.596 30.625 35.5 1 26.91 492 THR A O 1
ATOM 3765 N N . ASP A 1 493 ? 2.934 31.688 37.406 1 27.73 493 ASP A N 1
ATOM 3766 C CA . ASP A 1 493 ? 3.58 32.969 37.625 1 27.73 493 ASP A CA 1
ATOM 3767 C C . ASP A 1 493 ? 5.094 32.875 37.469 1 27.73 493 ASP A C 1
ATOM 3769 O O . ASP A 1 493 ? 5.801 33.875 37.438 1 27.73 493 ASP A O 1
ATOM 3773 N N . ASP A 1 494 ? 5.691 31.703 37.875 1 26.48 494 ASP A N 1
ATOM 3774 C CA . ASP A 1 494 ? 7.109 31.828 38.219 1 26.48 494 ASP A CA 1
ATOM 3775 C C . ASP A 1 494 ? 7.973 31.828 36.969 1 26.48 494 ASP A C 1
ATOM 3777 O O . ASP A 1 494 ? 8.766 30.906 36.75 1 26.48 494 ASP A O 1
ATOM 3781 N N . THR A 1 495 ? 7.52 31.984 35.906 1 31.12 495 THR A N 1
ATOM 3782 C CA . THR A 1 495 ? 8.391 32 34.75 1 31.12 495 THR A CA 1
ATOM 3783 C C . THR A 1 495 ? 9.469 33.094 34.875 1 31.12 495 THR A C 1
ATOM 3785 O O . THR A 1 495 ? 9.969 33.625 33.906 1 31.12 495 THR A O 1
ATOM 3788 N N . ARG A 1 496 ? 9.602 33.656 36.188 1 25.08 496 ARG A N 1
ATOM 3789 C CA . ARG A 1 496 ? 10.609 34.719 36.312 1 25.08 496 ARG A CA 1
ATOM 3790 C C . ARG A 1 496 ? 11.891 34.344 35.594 1 25.08 496 ARG A C 1
ATOM 3792 O O . ARG A 1 496 ? 12.305 35 34.656 1 25.08 496 ARG A O 1
ATOM 3799 N N . THR A 1 497 ? 12.953 34.156 36.344 1 26.06 497 THR A N 1
ATOM 3800 C CA . THR A 1 497 ? 14.367 34.5 36.25 1 26.06 497 THR A CA 1
ATOM 3801 C C . THR A 1 497 ? 15.156 33.375 35.594 1 26.06 497 THR A C 1
ATOM 3803 O O . THR A 1 497 ? 16.281 33.062 36.031 1 26.06 497 THR A O 1
ATOM 3806 N N . SER A 1 498 ? 14.555 32.406 34.969 1 30.36 498 SER A N 1
ATOM 3807 C CA . SER A 1 498 ? 15.672 31.516 34.656 1 30.36 498 SER A CA 1
ATOM 3808 C C . SER A 1 498 ? 16.719 32.25 33.812 1 30.36 498 SER A C 1
ATOM 3810 O O . SER A 1 498 ? 16.375 32.969 32.875 1 30.36 498 SER A O 1
ATOM 3812 N N . THR A 1 499 ? 17.859 32.531 34.375 1 28.02 499 THR A N 1
ATOM 3813 C CA . THR A 1 499 ? 19.094 33.062 33.781 1 28.02 499 THR A CA 1
ATOM 3814 C C . THR A 1 499 ? 19.406 32.375 32.469 1 28.02 499 THR A C 1
ATOM 3816 O O . THR A 1 499 ? 19.281 31.141 32.344 1 28.02 499 THR A O 1
ATOM 3819 N N . PRO A 1 500 ? 19.469 33.125 31.438 1 31.5 500 PRO A N 1
ATOM 3820 C CA . PRO A 1 500 ? 19.938 32.625 30.141 1 31.5 500 PRO A CA 1
ATOM 3821 C C . PRO A 1 500 ? 21.188 31.781 30.219 1 31.5 500 PRO A C 1
ATOM 3823 O O . PRO A 1 500 ? 22.172 32.188 30.844 1 31.5 500 PRO A O 1
ATOM 3826 N N . ARG A 1 501 ? 21.125 30.484 30.484 1 31.89 501 ARG A N 1
ATOM 3827 C CA . ARG A 1 501 ? 22.328 29.656 30.391 1 31.89 501 ARG A CA 1
ATOM 3828 C C . ARG A 1 501 ? 23 29.828 29.016 1 31.89 501 ARG A C 1
ATOM 3830 O O . ARG A 1 501 ? 22.328 30.172 28.031 1 31.89 501 ARG A O 1
ATOM 3837 N N . PRO A 1 502 ? 24.312 29.672 28.828 1 33.44 502 PRO A N 1
ATOM 3838 C CA . PRO A 1 502 ? 25.062 29.766 27.578 1 33.44 502 PRO A CA 1
ATOM 3839 C C . PRO A 1 502 ? 24.5 28.875 26.469 1 33.44 502 PRO A C 1
ATOM 3841 O O . PRO A 1 502 ? 23.906 27.828 26.766 1 33.44 502 PRO A O 1
ATOM 3844 N N . PRO A 1 503 ? 24.484 29.297 25.141 1 38.41 503 PRO A N 1
ATOM 3845 C CA . PRO A 1 503 ? 23.922 28.75 23.906 1 38.41 503 PRO A CA 1
ATOM 3846 C C . PRO A 1 503 ? 24.391 27.312 23.641 1 38.41 503 PRO A C 1
ATOM 3848 O O . PRO A 1 503 ? 25.562 27.094 23.312 1 38.41 503 PRO A O 1
ATOM 3851 N N . VAL A 1 504 ? 24.391 26.438 24.5 1 39.94 504 VAL A N 1
ATOM 3852 C CA . VAL A 1 504 ? 24.734 25.109 24 1 39.94 504 VAL A CA 1
ATOM 3853 C C . VAL A 1 504 ? 23.766 24.688 22.906 1 39.94 504 VAL A C 1
ATOM 3855 O O . VAL A 1 504 ? 22.562 25 22.969 1 39.94 504 VAL A O 1
ATOM 3858 N N . ASP A 1 505 ? 24.203 24.406 21.609 1 48.75 505 ASP A N 1
ATOM 3859 C CA . ASP A 1 505 ? 23.484 23.906 20.453 1 48.75 505 ASP A CA 1
ATOM 3860 C C . ASP A 1 505 ? 22.5 22.812 20.844 1 48.75 505 ASP A C 1
ATOM 3862 O O . ASP A 1 505 ? 22.891 21.688 21.172 1 48.75 505 ASP A O 1
ATOM 3866 N N . ASP A 1 506 ? 21.391 23.141 21.375 1 57.53 506 ASP A N 1
ATOM 3867 C CA . ASP A 1 506 ? 20.312 22.234 21.812 1 57.53 506 ASP A CA 1
ATOM 3868 C C . ASP A 1 506 ? 19.688 21.531 20.625 1 57.53 506 ASP A C 1
ATOM 3870 O O . ASP A 1 506 ? 19.203 22.172 19.688 1 57.53 506 ASP A O 1
ATOM 3874 N N . THR A 1 507 ? 20.094 20.281 20.375 1 66.75 507 THR A N 1
ATOM 3875 C CA . THR A 1 507 ? 19.547 19.438 19.328 1 66.75 507 THR A CA 1
ATOM 3876 C C . THR A 1 507 ? 18.266 18.75 19.797 1 66.75 507 THR A C 1
ATOM 3878 O O . THR A 1 507 ? 17.875 17.703 19.266 1 66.75 507 THR A O 1
ATOM 3881 N N . SER A 1 508 ? 17.625 19.375 20.781 1 78.19 508 SER A N 1
ATOM 3882 C CA . SER A 1 508 ? 16.375 18.812 21.312 1 78.19 508 SER A CA 1
ATOM 3883 C C . SER A 1 508 ? 15.242 18.953 20.297 1 78.19 508 SER A C 1
ATOM 3885 O O . SER A 1 508 ? 15.312 19.766 19.375 1 78.19 508 SER A O 1
ATOM 3887 N N . PRO A 1 509 ? 14.273 18.109 20.375 1 81.5 509 PRO A N 1
ATOM 3888 C CA . PRO A 1 509 ? 13.109 18.203 19.484 1 81.5 509 PRO A CA 1
ATOM 3889 C C . PRO A 1 509 ? 12.438 19.578 19.547 1 81.5 509 PRO A C 1
ATOM 3891 O O . PRO A 1 509 ? 11.945 20.078 18.531 1 81.5 509 PRO A O 1
ATOM 3894 N N . LEU A 1 510 ? 12.461 20.219 20.703 1 84.81 510 LEU A N 1
ATOM 3895 C CA . LEU A 1 510 ? 11.867 21.547 20.812 1 84.81 510 LEU A CA 1
ATOM 3896 C C . LEU A 1 510 ? 12.68 22.562 20.031 1 84.81 510 LEU A C 1
ATOM 3898 O O . LEU A 1 510 ? 12.109 23.453 19.391 1 84.81 510 LEU A O 1
ATOM 3902 N N . ALA A 1 511 ? 13.969 22.469 20.203 1 88.38 511 ALA A N 1
ATOM 3903 C CA . ALA A 1 511 ? 14.82 23.391 19.469 1 88.38 511 ALA A CA 1
ATOM 3904 C C . ALA A 1 511 ? 14.594 23.266 17.953 1 88.38 511 ALA A C 1
ATOM 3906 O O . ALA A 1 511 ? 14.602 24.266 17.234 1 88.38 511 ALA A O 1
ATOM 3907 N N . GLN A 1 512 ? 14.438 22.062 17.5 1 88.94 512 GLN A N 1
ATOM 3908 C CA . GLN A 1 512 ? 14.188 21.828 16.078 1 88.94 512 GLN A CA 1
ATOM 3909 C C . GLN A 1 512 ? 12.867 22.453 15.648 1 88.94 512 GLN A C 1
ATOM 3911 O O . GLN A 1 512 ? 12.781 23.078 14.586 1 88.94 512 GLN A O 1
ATOM 3916 N N . LEU A 1 513 ? 11.852 22.266 16.484 1 89.81 513 LEU A N 1
ATOM 3917 C CA . LEU A 1 513 ? 10.547 22.828 16.203 1 89.81 513 LEU A CA 1
ATOM 3918 C C . LEU A 1 513 ? 10.633 24.359 16.094 1 89.81 513 LEU A C 1
ATOM 3920 O O . LEU A 1 513 ? 10.086 24.938 15.148 1 89.81 513 LEU A O 1
ATOM 3924 N N . LEU A 1 514 ? 11.375 24.984 17.016 1 91.62 514 LEU A N 1
ATOM 3925 C CA . LEU A 1 514 ? 11.43 26.438 17.062 1 91.62 514 LEU A CA 1
ATOM 3926 C C . LEU A 1 514 ? 12.305 27 15.945 1 91.62 514 LEU A C 1
ATOM 3928 O O . LEU A 1 514 ? 12.047 28.078 15.422 1 91.62 514 LEU A O 1
ATOM 3932 N N . ARG A 1 515 ? 13.328 26.281 15.602 1 93.5 515 ARG A N 1
ATOM 3933 C CA . ARG A 1 515 ? 14.164 26.703 14.484 1 93.5 515 ARG A CA 1
ATOM 3934 C C . ARG A 1 515 ? 13.375 26.703 13.18 1 93.5 515 ARG A C 1
ATOM 3936 O O . ARG A 1 515 ? 13.719 27.422 12.234 1 93.5 515 ARG A O 1
ATOM 3943 N N . TYR A 1 516 ? 12.344 25.859 13.117 1 94.44 516 TYR A N 1
ATOM 3944 C CA . TYR A 1 516 ? 11.469 25.828 11.953 1 94.44 516 TYR A CA 1
ATOM 3945 C C . TYR A 1 516 ? 10.578 27.062 11.906 1 94.44 516 TYR A C 1
ATOM 3947 O O . TYR A 1 516 ? 9.977 27.375 10.875 1 94.44 516 TYR A O 1
ATOM 3955 N N . HIS A 1 517 ? 10.578 27.859 12.953 1 95.56 517 HIS A N 1
ATOM 3956 C CA . HIS A 1 517 ? 9.812 29.094 13.031 1 95.56 517 HIS A CA 1
ATOM 3957 C C . HIS A 1 517 ? 10.688 30.312 12.695 1 95.56 517 HIS A C 1
ATOM 3959 O O . HIS A 1 517 ? 10.219 31.453 12.742 1 95.56 517 HIS A O 1
ATOM 3965 N N . ILE A 1 518 ? 11.93 30.078 12.422 1 95.56 518 ILE A N 1
ATOM 3966 C CA . ILE A 1 518 ? 12.859 31.141 12.094 1 95.56 518 ILE A CA 1
ATOM 3967 C C . ILE A 1 518 ? 13.328 31 10.648 1 95.56 518 ILE A C 1
ATOM 3969 O O . ILE A 1 518 ? 13.945 30 10.289 1 95.56 518 ILE A O 1
ATOM 3973 N N . LEU A 1 519 ? 12.977 32 9.867 1 96.44 519 LEU A N 1
ATOM 3974 C CA . LEU A 1 519 ? 13.422 31.969 8.484 1 96.44 519 LEU A CA 1
ATOM 3975 C C . LEU A 1 519 ? 14.828 32.562 8.359 1 96.44 519 LEU A C 1
ATOM 3977 O O . LEU A 1 519 ? 15.172 33.5 9.047 1 96.44 519 LEU A O 1
ATOM 3981 N N . ALA A 1 520 ? 15.617 31.906 7.445 1 93.25 520 ALA A N 1
ATOM 3982 C CA . ALA A 1 520 ? 16.969 32.406 7.195 1 93.25 520 ALA A CA 1
ATOM 3983 C C . ALA A 1 520 ? 16.953 33.625 6.301 1 93.25 520 ALA A C 1
ATOM 3985 O O . ALA A 1 520 ? 16.891 33.531 5.074 1 93.25 520 ALA A O 1
ATOM 3986 N N . GLY A 1 521 ? 16.844 34.781 6.816 1 90.06 521 GLY A N 1
ATOM 3987 C CA . GLY A 1 521 ? 16.812 36.031 6.082 1 90.06 521 GLY A CA 1
ATOM 3988 C C . GLY A 1 521 ? 15.625 36.906 6.461 1 90.06 521 GLY A C 1
ATOM 3989 O O . GLY A 1 521 ? 14.727 36.469 7.176 1 90.06 521 GLY A O 1
ATOM 3990 N N . SER A 1 522 ? 15.656 38.094 6.055 1 91.19 522 SER A N 1
ATOM 3991 C CA . SER A 1 522 ? 14.578 39.062 6.289 1 91.19 522 SER A CA 1
ATOM 3992 C C . SER A 1 522 ? 13.641 39.125 5.082 1 91.19 522 SER A C 1
ATOM 3994 O O . SER A 1 522 ? 14.07 39.5 3.988 1 91.19 522 SER A O 1
ATOM 3996 N N . TYR A 1 523 ? 12.43 38.75 5.297 1 92.81 523 TYR A N 1
ATOM 3997 C CA . TYR A 1 523 ? 11.453 38.719 4.207 1 92.81 523 TYR A CA 1
ATOM 3998 C C . TYR A 1 523 ? 10.289 39.656 4.504 1 92.81 523 TYR A C 1
ATOM 4000 O O . TYR A 1 523 ? 9.508 39.406 5.426 1 92.81 523 TYR A O 1
ATOM 4008 N N . ASP A 1 524 ? 10.188 40.625 3.66 1 89.19 524 ASP A N 1
ATOM 4009 C CA . ASP A 1 524 ? 9.023 41.5 3.734 1 89.19 524 ASP A CA 1
ATOM 4010 C C . ASP A 1 524 ? 7.836 40.906 2.984 1 89.19 524 ASP A C 1
ATOM 4012 O O . ASP A 1 524 ? 8.008 40.031 2.133 1 89.19 524 ASP A O 1
ATOM 4016 N N . PRO A 1 525 ? 6.629 41.312 3.312 1 86.44 525 PRO A N 1
ATOM 4017 C CA . PRO A 1 525 ? 5.453 40.781 2.635 1 86.44 525 PRO A CA 1
ATOM 4018 C C . PRO A 1 525 ? 5.555 40.844 1.114 1 86.44 525 PRO A C 1
ATOM 4020 O O . PRO A 1 525 ? 5.043 40 0.408 1 86.44 525 PRO A O 1
ATOM 4023 N N . ASP A 1 526 ? 6.219 41.844 0.605 1 84.81 526 ASP A N 1
ATOM 4024 C CA . ASP A 1 526 ? 6.336 42.031 -0.838 1 84.81 526 ASP A CA 1
ATOM 4025 C C . ASP A 1 526 ? 7.312 41 -1.44 1 84.81 526 ASP A C 1
ATOM 4027 O O . ASP A 1 526 ? 7.27 40.75 -2.643 1 84.81 526 ASP A O 1
ATOM 4031 N N . ASP A 1 527 ? 8.195 40.531 -0.564 1 89.19 527 ASP A N 1
ATOM 4032 C CA . ASP A 1 527 ? 9.188 39.562 -1.029 1 89.19 527 ASP A CA 1
ATOM 4033 C C . ASP A 1 527 ? 8.578 38.156 -1.149 1 89.19 527 ASP A C 1
ATOM 4035 O O . ASP A 1 527 ? 9.148 37.281 -1.795 1 89.19 527 ASP A O 1
ATOM 4039 N N . ILE A 1 528 ? 7.453 37.938 -0.574 1 90.75 528 ILE A N 1
ATOM 4040 C CA . ILE A 1 528 ? 6.863 36.625 -0.487 1 90.75 528 ILE A CA 1
ATOM 4041 C C . ILE A 1 528 ? 5.938 36.375 -1.678 1 90.75 528 ILE A C 1
ATOM 4043 O O . ILE A 1 528 ? 5.023 37.188 -1.925 1 90.75 528 ILE A O 1
ATOM 4047 N N . LYS A 1 529 ? 6.219 35.406 -2.445 1 87.75 529 LYS A N 1
ATOM 4048 C CA . LYS A 1 529 ? 5.402 35 -3.588 1 87.75 529 LYS A CA 1
ATOM 4049 C C . LYS A 1 529 ? 4.676 33.688 -3.316 1 87.75 529 LYS A C 1
ATOM 4051 O O . LYS A 1 529 ? 5.094 32.906 -2.457 1 87.75 529 LYS A O 1
ATOM 4056 N N . ASP A 1 530 ? 3.592 33.5 -4.051 1 85.88 530 ASP A N 1
ATOM 4057 C CA . ASP A 1 530 ? 2.812 32.281 -3.877 1 85.88 530 ASP A CA 1
ATOM 4058 C C . ASP A 1 530 ? 3.621 31.062 -4.277 1 85.88 530 ASP A C 1
ATOM 4060 O O . ASP A 1 530 ? 4.172 31 -5.379 1 85.88 530 ASP A O 1
ATOM 4064 N N . GLY A 1 531 ? 3.676 30.094 -3.371 1 86.5 531 GLY A N 1
ATOM 4065 C CA . GLY A 1 531 ? 4.371 28.844 -3.646 1 86.5 531 GLY A CA 1
ATOM 4066 C C . GLY A 1 531 ? 5.863 28.922 -3.377 1 86.5 531 GLY A C 1
ATOM 4067 O O . GLY A 1 531 ? 6.582 27.938 -3.564 1 86.5 531 GLY A O 1
ATOM 4068 N N . MET A 1 532 ? 6.297 30.016 -2.898 1 92.38 532 MET A N 1
ATOM 4069 C CA . MET A 1 532 ? 7.715 30.234 -2.627 1 92.38 532 MET A CA 1
ATOM 4070 C C . MET A 1 532 ? 8.203 29.312 -1.512 1 92.38 532 MET A C 1
ATOM 4072 O O . MET A 1 532 ? 7.492 29.094 -0.527 1 92.38 532 MET A O 1
ATOM 4076 N N . LEU A 1 533 ? 9.352 28.672 -1.751 1 95.56 533 LEU A N 1
ATOM 4077 C CA . LEU A 1 533 ? 10.016 27.875 -0.72 1 95.56 533 LEU A CA 1
ATOM 4078 C C . LEU A 1 533 ? 11.094 28.688 -0.022 1 95.56 533 LEU A C 1
ATOM 4080 O O . LEU A 1 533 ? 12.062 29.125 -0.657 1 95.56 533 LEU A O 1
ATOM 4084 N N . ILE A 1 534 ? 10.945 28.875 1.262 1 96.19 534 ILE A N 1
ATOM 4085 C CA . ILE A 1 534 ? 11.867 29.703 2.031 1 96.19 534 ILE A CA 1
ATOM 4086 C C . ILE A 1 534 ? 12.648 28.828 3.014 1 96.19 534 ILE A C 1
ATOM 4088 O O . ILE A 1 534 ? 12.055 28.062 3.77 1 96.19 534 ILE A O 1
ATOM 4092 N N . PRO A 1 535 ? 13.977 28.938 2.986 1 95.94 535 PRO A N 1
ATOM 4093 C CA . PRO A 1 535 ? 14.773 28.141 3.926 1 95.94 535 PRO A CA 1
ATOM 4094 C C . PRO A 1 535 ? 14.609 28.609 5.371 1 95.94 535 PRO A C 1
ATOM 4096 O O . PRO A 1 535 ? 14.57 29.812 5.641 1 95.94 535 PRO A O 1
ATOM 4099 N N . THR A 1 536 ? 14.406 27.672 6.258 1 97.19 536 THR A N 1
ATOM 4100 C CA . THR A 1 536 ? 14.352 27.969 7.688 1 97.19 536 THR A CA 1
ATOM 4101 C C . THR A 1 536 ? 15.703 27.688 8.344 1 97.19 536 THR A C 1
ATOM 4103 O O . THR A 1 536 ? 16.625 27.219 7.691 1 97.19 536 THR A O 1
ATOM 4106 N N . GLU A 1 537 ? 15.805 27.938 9.594 1 94.38 537 GLU A N 1
ATOM 4107 C CA . GLU A 1 537 ? 17.047 27.703 10.328 1 94.38 537 GLU A CA 1
ATOM 4108 C C . GLU A 1 537 ? 17.141 26.25 10.812 1 94.38 537 GLU A C 1
ATOM 4110 O O . GLU A 1 537 ? 18.125 25.875 11.438 1 94.38 537 GLU A O 1
ATOM 4115 N N . LEU A 1 538 ? 16.141 25.469 10.539 1 94.75 538 LEU A N 1
ATOM 4116 C CA . LEU A 1 538 ? 16.203 24.062 10.875 1 94.75 538 LEU A CA 1
ATOM 4117 C C . LEU A 1 538 ? 17.141 23.312 9.93 1 94.75 538 LEU A C 1
ATOM 4119 O O . LEU A 1 538 ? 16.844 23.188 8.742 1 94.75 538 LEU A O 1
ATOM 4123 N N . GLN A 1 539 ? 18.297 22.844 10.43 1 93.19 539 GLN A N 1
ATOM 4124 C CA . GLN A 1 539 ? 19.281 22.031 9.727 1 93.19 539 GLN A CA 1
ATOM 4125 C C . GLN A 1 539 ? 19.469 20.688 10.406 1 93.19 539 GLN A C 1
ATOM 4127 O O . GLN A 1 539 ? 19.828 20.625 11.586 1 93.19 539 GLN A O 1
ATOM 4132 N N . THR A 1 540 ? 19.125 19.688 9.703 1 90.06 540 THR A N 1
ATOM 4133 C CA . THR A 1 540 ? 19.234 18.359 10.273 1 90.06 540 THR A CA 1
ATOM 4134 C C . THR A 1 540 ? 20.156 17.484 9.422 1 90.06 540 THR A C 1
ATOM 4136 O O . THR A 1 540 ? 20.438 17.812 8.273 1 90.06 540 THR A O 1
ATOM 4139 N N . ALA A 1 541 ? 20.609 16.344 10 1 89.62 541 ALA A N 1
ATOM 4140 C CA . ALA A 1 541 ? 21.422 15.352 9.289 1 89.62 541 ALA A CA 1
ATOM 4141 C C . ALA A 1 541 ? 20.609 14.664 8.195 1 89.62 541 ALA A C 1
ATOM 4143 O O . ALA A 1 541 ? 21.172 14.195 7.207 1 89.62 541 ALA A O 1
ATOM 4144 N N . ASP A 1 542 ? 19.266 14.727 8.352 1 92.19 542 ASP A N 1
ATOM 4145 C CA . ASP A 1 542 ? 18.375 14.062 7.406 1 92.19 542 ASP A CA 1
ATOM 4146 C C . ASP A 1 542 ? 18.359 14.789 6.062 1 92.19 542 ASP A C 1
ATOM 4148 O O . ASP A 1 542 ? 17.969 14.219 5.047 1 92.19 542 ASP A O 1
ATOM 4152 N N . LEU A 1 543 ? 18.797 16.062 6.074 1 95.31 543 LEU A N 1
ATOM 4153 C CA . LEU A 1 543 ? 18.891 16.844 4.836 1 95.31 543 LEU A CA 1
ATOM 4154 C C . LEU A 1 543 ? 20.344 17.141 4.484 1 95.31 543 LEU A C 1
ATOM 4156 O O . LEU A 1 543 ? 20.625 18.078 3.742 1 95.31 543 LEU A O 1
ATOM 4160 N N . ASN A 1 544 ? 21.312 16.375 5.059 1 93.94 544 ASN A N 1
ATOM 4161 C CA . ASN A 1 544 ? 22.75 16.531 4.84 1 93.94 544 ASN A CA 1
ATOM 4162 C C . ASN A 1 544 ? 23.203 17.969 5.148 1 93.94 544 ASN A C 1
ATOM 4164 O O . ASN A 1 544 ? 24 18.547 4.402 1 93.94 544 ASN A O 1
ATOM 4168 N N . GLY A 1 545 ? 22.531 18.562 6.117 1 92 545 GLY A N 1
ATOM 4169 C CA . GLY A 1 545 ? 22.938 19.875 6.582 1 92 545 GLY A CA 1
ATOM 4170 C C . GLY A 1 545 ? 22.219 21.016 5.859 1 92 545 GLY A C 1
ATOM 4171 O O . GLY A 1 545 ? 22.422 22.188 6.191 1 92 545 GLY A O 1
ATOM 4172 N N . ALA A 1 546 ? 21.422 20.703 4.902 1 94.5 546 ALA A N 1
ATOM 4173 C CA . ALA A 1 546 ? 20.656 21.734 4.207 1 94.5 546 ALA A CA 1
ATOM 4174 C C . ALA A 1 546 ? 19.531 22.266 5.082 1 94.5 546 ALA A C 1
ATOM 4176 O O . ALA A 1 546 ? 19.094 21.578 6.016 1 94.5 546 ALA A O 1
ATOM 4177 N N . ARG A 1 547 ? 19.094 23.453 4.852 1 95.88 547 ARG A N 1
ATOM 4178 C CA . ARG A 1 547 ? 18 24.062 5.598 1 95.88 547 ARG A CA 1
ATOM 4179 C C . ARG A 1 547 ? 16.656 23.516 5.137 1 95.88 547 ARG A C 1
ATOM 4181 O O . ARG A 1 547 ? 16.438 23.344 3.939 1 95.88 547 ARG A O 1
ATOM 4188 N N . GLN A 1 548 ? 15.828 23.219 6.078 1 96.38 548 GLN A N 1
ATOM 4189 C CA . GLN A 1 548 ? 14.477 22.781 5.762 1 96.38 548 GLN A CA 1
ATOM 4190 C C . GLN A 1 548 ? 13.625 23.938 5.25 1 96.38 548 GLN A C 1
ATOM 4192 O O . GLN A 1 548 ? 13.477 24.953 5.93 1 96.38 548 GLN A O 1
ATOM 4197 N N . PRO A 1 549 ? 13.109 23.844 4.094 1 96.88 549 PRO A N 1
ATOM 4198 C CA . PRO A 1 549 ? 12.289 24.938 3.578 1 96.88 549 PRO A CA 1
ATOM 4199 C C . PRO A 1 549 ? 10.859 24.906 4.117 1 96.88 549 PRO A C 1
ATOM 4201 O O . PRO A 1 549 ? 10.406 23.875 4.613 1 96.88 549 PRO A O 1
ATOM 4204 N N . ILE A 1 550 ? 10.188 25.984 4.066 1 95.62 550 ILE A N 1
ATOM 4205 C CA . ILE A 1 550 ? 8.766 26.125 4.355 1 95.62 550 ILE A CA 1
ATOM 4206 C C . ILE A 1 550 ? 8.062 26.781 3.168 1 95.62 550 ILE A C 1
ATOM 4208 O O . ILE A 1 550 ? 8.633 27.656 2.512 1 95.62 550 ILE A O 1
ATOM 4212 N N . GLN A 1 551 ? 6.914 26.297 2.867 1 92.62 551 GLN A N 1
ATOM 4213 C CA . GLN A 1 551 ? 6.188 26.812 1.713 1 92.62 551 GLN A CA 1
ATOM 4214 C C . GLN A 1 551 ? 5.301 28 2.105 1 92.62 551 GLN A C 1
ATOM 4216 O O . GLN A 1 551 ? 4.566 27.922 3.092 1 92.62 551 GLN A O 1
ATOM 4221 N N . ALA A 1 552 ? 5.438 29.078 1.349 1 91.38 552 ALA A N 1
ATOM 4222 C CA . ALA A 1 552 ? 4.602 30.25 1.561 1 91.38 552 ALA A CA 1
ATOM 4223 C C . ALA A 1 552 ? 3.471 30.312 0.535 1 91.38 552 ALA A C 1
ATOM 4225 O O . ALA A 1 552 ? 3.656 29.938 -0.625 1 91.38 552 ALA A O 1
ATOM 4226 N N . GLU A 1 553 ? 2.336 30.672 0.983 1 84.12 553 GLU A N 1
ATOM 4227 C CA . GLU A 1 553 ? 1.175 30.844 0.115 1 84.12 553 GLU A CA 1
ATOM 4228 C C . GLU A 1 553 ? 0.618 32.25 0.21 1 84.12 553 GLU A C 1
ATOM 4230 O O . GLU A 1 553 ? 0.569 32.844 1.296 1 84.12 553 GLU A O 1
ATOM 4235 N N . VAL A 1 554 ? 0.447 32.875 -0.963 1 81 554 VAL A N 1
ATOM 4236 C CA . VAL A 1 554 ? -0.104 34.219 -1.006 1 81 554 VAL A CA 1
ATOM 4237 C C . VAL A 1 554 ? -1.428 34.219 -1.768 1 81 554 VAL A C 1
ATOM 4239 O O . VAL A 1 554 ? -1.511 33.688 -2.877 1 81 554 VAL A O 1
ATOM 4242 N N . SER A 1 555 ? -2.498 34.469 -1.168 1 68.94 555 SER A N 1
ATOM 4243 C CA . SER A 1 555 ? -3.801 34.531 -1.823 1 68.94 555 SER A CA 1
ATOM 4244 C C . SER A 1 555 ? -3.99 35.812 -2.59 1 68.94 555 SER A C 1
ATOM 4246 O O . SER A 1 555 ? -3.482 36.875 -2.182 1 68.94 555 SER A O 1
ATOM 4248 N N . GLU A 1 556 ? -4.062 35.781 -3.992 1 56.28 556 GLU A N 1
ATOM 4249 C CA . GLU A 1 556 ? -4.312 36.969 -4.809 1 56.28 556 GLU A CA 1
ATOM 4250 C C . GLU A 1 556 ? -5.535 37.719 -4.312 1 56.28 556 GLU A C 1
ATOM 4252 O O . GLU A 1 556 ? -6.613 37.156 -4.145 1 56.28 556 GLU A O 1
ATOM 4257 N N . ARG A 1 557 ? -5.344 38.531 -3.531 1 48.06 557 ARG A N 1
ATOM 4258 C CA . ARG A 1 557 ? -6.477 39.375 -3.164 1 48.06 557 ARG A CA 1
ATOM 4259 C C . ARG A 1 557 ? -7.172 39.938 -4.402 1 48.06 557 ARG A C 1
ATOM 4261 O O . ARG A 1 557 ? -6.512 40.344 -5.359 1 48.06 557 ARG A O 1
ATOM 4268 N N . ARG A 1 558 ? -8.258 39.469 -4.723 1 43.22 558 ARG A N 1
ATOM 4269 C CA . ARG A 1 558 ? -9.062 40.312 -5.602 1 43.22 558 ARG A CA 1
ATOM 4270 C C . ARG A 1 558 ? -8.969 41.781 -5.184 1 43.22 558 ARG A C 1
ATOM 4272 O O . ARG A 1 558 ? -8.727 42.062 -4.016 1 43.22 558 ARG A O 1
ATOM 4279 N N . LYS A 1 559 ? -9.023 42.719 -6.188 1 38.62 559 LYS A N 1
ATOM 4280 C CA . LYS A 1 559 ? -9.055 44.156 -6.07 1 38.62 559 LYS A CA 1
ATOM 4281 C C . LYS A 1 559 ? -9.797 44.594 -4.809 1 38.62 559 LYS A C 1
ATOM 4283 O O . LYS A 1 559 ? -10.961 44.219 -4.609 1 38.62 559 LYS A O 1
ATOM 4288 N N . PRO A 1 560 ? -9.055 44.812 -3.773 1 35.34 560 PRO A N 1
ATOM 4289 C CA . PRO A 1 560 ? -9.719 45.5 -2.666 1 35.34 560 PRO A CA 1
ATOM 4290 C C . PRO A 1 560 ? -10.68 46.594 -3.137 1 35.34 560 PRO A C 1
ATOM 4292 O O . PRO A 1 560 ? -10.445 47.219 -4.172 1 35.34 560 PRO A O 1
ATOM 4295 N N . ASP A 1 561 ? -11.844 46.656 -3.027 1 33.16 561 ASP A N 1
ATOM 4296 C CA . ASP A 1 561 ? -12.242 48 -2.697 1 33.16 561 ASP A CA 1
ATOM 4297 C C . ASP A 1 561 ? -11.211 48.688 -1.794 1 33.16 561 ASP A C 1
ATOM 4299 O O . ASP A 1 561 ? -10.492 48 -1.052 1 33.16 561 ASP A O 1
ATOM 4303 N N . SER A 1 562 ? -10.703 50.031 -1.991 1 33.34 562 SER A N 1
ATOM 4304 C CA . SER A 1 562 ? -9.688 50.969 -1.555 1 33.34 562 SER A CA 1
ATOM 4305 C C . SER A 1 562 ? -9.352 50.781 -0.079 1 33.34 562 SER A C 1
ATOM 4307 O O . SER A 1 562 ? -8.414 51.406 0.433 1 33.34 562 SER A O 1
ATOM 4309 N N . LYS A 1 563 ? -10.297 50.562 0.73 1 35.62 563 LYS A N 1
ATOM 4310 C CA . LYS A 1 563 ? -9.969 51.094 2.057 1 35.62 563 LYS A CA 1
ATOM 4311 C C . LYS A 1 563 ? -8.992 50.156 2.773 1 35.62 563 LYS A C 1
ATOM 4313 O O . LYS A 1 563 ? -8.594 50.406 3.91 1 35.62 563 LYS A O 1
ATOM 4318 N N . TRP A 1 564 ? -9.008 48.812 2.453 1 35.94 564 TRP A N 1
ATOM 4319 C CA . TRP A 1 564 ? -8.156 48.094 3.391 1 35.94 564 TRP A CA 1
ATOM 4320 C C . TRP A 1 564 ? -6.77 47.844 2.805 1 35.94 564 TRP A C 1
ATOM 4322 O O . TRP A 1 564 ? -6.633 47.531 1.626 1 35.94 564 TRP A O 1
ATOM 4332 N N . ASP A 1 565 ? -5.703 48.438 3.262 1 36.34 565 ASP A N 1
ATOM 4333 C CA . ASP A 1 565 ? -4.273 48.406 2.979 1 36.34 565 ASP A CA 1
ATOM 4334 C C . ASP A 1 565 ? -3.799 46.969 2.768 1 36.34 565 ASP A C 1
ATOM 4336 O O . ASP A 1 565 ? -4.293 46.031 3.418 1 36.34 565 ASP A O 1
ATOM 4340 N N . VAL A 1 566 ? -3.238 46.531 1.607 1 39.34 566 VAL A N 1
ATOM 4341 C CA . VAL A 1 566 ? -2.6 45.375 0.952 1 39.34 566 VAL A CA 1
ATOM 4342 C C . VAL A 1 566 ? -2 44.438 2.002 1 39.34 566 VAL A C 1
ATOM 4344 O O . VAL A 1 566 ? -1.858 43.25 1.766 1 39.34 566 VAL A O 1
ATOM 4347 N N . GLY A 1 567 ? -1.456 44.688 3.221 1 43.53 567 GLY A N 1
ATOM 4348 C CA . GLY A 1 567 ? -0.557 43.938 4.074 1 43.53 567 GLY A CA 1
ATOM 4349 C C . GLY A 1 567 ? -1.281 42.969 4.984 1 43.53 567 GLY A C 1
ATOM 4350 O O . GLY A 1 567 ? -0.648 42.219 5.754 1 43.53 567 GLY A O 1
ATOM 4351 N N . GLU A 1 568 ? -2.543 42.75 5.215 1 49.19 568 GLU A N 1
ATOM 4352 C CA . GLU A 1 568 ? -3.189 42.062 6.316 1 49.19 568 GLU A CA 1
ATOM 4353 C C . GLU A 1 568 ? -3.807 40.75 5.844 1 49.19 568 GLU A C 1
ATOM 4355 O O . GLU A 1 568 ? -4.598 40.719 4.895 1 49.19 568 GLU A O 1
ATOM 4360 N N . GLY A 1 569 ? -3.406 39.469 6.316 1 55.09 569 GLY A N 1
ATOM 4361 C CA . GLY A 1 569 ? -4.012 38.156 6.352 1 55.09 569 GLY A CA 1
ATOM 4362 C C . GLY A 1 569 ? -3.82 37.375 5.062 1 55.09 569 GLY A C 1
ATOM 4363 O O . GLY A 1 569 ? -4.27 36.219 4.945 1 55.09 569 GLY A O 1
ATOM 4364 N N . GLU A 1 570 ? -2.969 37.844 4.121 1 66.31 570 GLU A N 1
ATOM 4365 C CA . GLU A 1 570 ? -2.928 37.219 2.801 1 66.31 570 GLU A CA 1
ATOM 4366 C C . GLU A 1 570 ? -1.799 36.219 2.705 1 66.31 570 GLU A C 1
ATOM 4368 O O . GLU A 1 570 ? -1.777 35.375 1.79 1 66.31 570 GLU A O 1
ATOM 4373 N N . ILE A 1 571 ? -1.04 36.125 3.717 1 81.06 571 ILE A N 1
ATOM 4374 C CA . ILE A 1 571 ? 0.149 35.312 3.598 1 81.06 571 ILE A CA 1
ATOM 4375 C C . ILE A 1 571 ? 0.051 34.125 4.566 1 81.06 571 ILE A C 1
ATOM 4377 O O . ILE A 1 571 ? -0.398 34.281 5.703 1 81.06 571 ILE A O 1
ATOM 4381 N N . ALA A 1 572 ? 0.301 32.969 4.145 1 84.31 572 ALA A N 1
ATOM 4382 C CA . ALA A 1 572 ? 0.385 31.766 4.977 1 84.31 572 ALA A CA 1
ATOM 4383 C C . ALA A 1 572 ? 1.743 31.078 4.824 1 84.31 572 ALA A C 1
ATOM 4385 O O . ALA A 1 572 ? 2.338 31.109 3.744 1 84.31 572 ALA A O 1
ATOM 4386 N N . PHE A 1 573 ? 2.242 30.562 5.898 1 90.12 573 PHE A N 1
ATOM 4387 C CA . PHE A 1 573 ? 3.463 29.766 5.898 1 90.12 573 PHE A CA 1
ATOM 4388 C C . PHE A 1 573 ? 3.184 28.344 6.367 1 90.12 573 PHE A C 1
ATOM 4390 O O . PHE A 1 573 ? 2.631 28.141 7.449 1 90.12 573 PHE A O 1
ATOM 4397 N N . GLY A 1 574 ? 3.592 27.375 5.633 1 84.81 574 GLY A N 1
ATOM 4398 C CA . GLY A 1 574 ? 3.381 26 6.02 1 84.81 574 GLY A CA 1
ATOM 4399 C C . GLY A 1 574 ? 1.93 25.672 6.316 1 84.81 574 GLY A C 1
ATOM 4400 O O . GLY A 1 574 ? 1.633 24.922 7.25 1 84.81 574 GLY A O 1
ATOM 4401 N N . GLY A 1 575 ? 1.073 26.406 5.727 1 76.19 575 GLY A N 1
ATOM 4402 C CA . GLY A 1 575 ? -0.348 26.172 5.934 1 76.19 575 GLY A CA 1
ATOM 4403 C C . GLY A 1 575 ? -0.938 27.031 7.035 1 76.19 575 GLY A C 1
ATOM 4404 O O . GLY A 1 575 ? -2.158 27.125 7.172 1 76.19 575 GLY A O 1
ATOM 4405 N N . ALA A 1 576 ? -0.077 27.641 7.816 1 80.69 576 ALA A N 1
ATOM 4406 C CA . ALA A 1 576 ? -0.533 28.516 8.898 1 80.69 576 ALA A CA 1
ATOM 4407 C C . ALA A 1 576 ? -0.682 29.953 8.422 1 80.69 576 ALA A C 1
ATOM 4409 O O . ALA A 1 576 ? 0.214 30.484 7.766 1 80.69 576 ALA A O 1
ATOM 4410 N N . ASN A 1 577 ? -1.698 30.609 8.805 1 78.38 577 ASN A N 1
ATOM 4411 C CA . ASN A 1 577 ? -1.976 31.953 8.336 1 78.38 577 ASN A CA 1
ATOM 4412 C C . ASN A 1 577 ? -1.31 33 9.227 1 78.38 577 ASN A C 1
ATOM 4414 O O . ASN A 1 577 ? -1.129 32.781 10.422 1 78.38 577 ASN A O 1
ATOM 4418 N N . VAL A 1 578 ? -0.966 34.094 8.586 1 83.62 578 VAL A N 1
ATOM 4419 C CA . VAL A 1 578 ? -0.444 35.25 9.32 1 83.62 578 VAL A CA 1
ATOM 4420 C C . VAL A 1 578 ? -1.599 36.062 9.906 1 83.62 578 VAL A C 1
ATOM 4422 O O . VAL A 1 578 ? -2.625 36.25 9.25 1 83.62 578 VAL A O 1
ATOM 4425 N N . VAL A 1 579 ? -1.442 36.344 11.172 1 75.88 579 VAL A N 1
ATOM 4426 C CA . VAL A 1 579 ? -2.457 37.125 11.867 1 75.88 579 VAL A CA 1
ATOM 4427 C C . VAL A 1 579 ? -1.973 38.562 12.039 1 75.88 579 VAL A C 1
ATOM 4429 O O . VAL A 1 579 ? -0.933 38.781 12.656 1 75.88 579 VAL A O 1
ATOM 4432 N N . GLY A 1 580 ? -2.684 39.5 11.508 1 71.44 580 GLY A N 1
ATOM 4433 C CA . GLY A 1 580 ? -2.309 40.875 11.664 1 71.44 580 GLY A CA 1
ATOM 4434 C C . GLY A 1 580 ? -1.199 41.312 10.719 1 71.44 580 GLY A C 1
ATOM 4435 O O . GLY A 1 580 ? -0.825 40.562 9.812 1 71.44 580 GLY A O 1
ATOM 4436 N N . GLN A 1 581 ? -0.688 42.5 10.961 1 75.19 581 GLN A N 1
ATOM 4437 C CA . GLN A 1 581 ? 0.397 43.031 10.133 1 75.19 581 GLN A CA 1
ATOM 4438 C C . GLN A 1 581 ? 1.758 42.656 10.711 1 75.19 581 GLN A C 1
ATOM 4440 O O . GLN A 1 581 ? 1.932 42.625 11.93 1 75.19 581 GLN A O 1
ATOM 4445 N N . PRO A 1 582 ? 2.594 42.344 9.781 1 85.25 582 PRO A N 1
ATOM 4446 C CA . PRO A 1 582 ? 3.947 42.062 10.273 1 85.25 582 PRO A CA 1
ATOM 4447 C C . PRO A 1 582 ? 4.598 43.281 10.922 1 85.25 582 PRO A C 1
ATOM 4449 O O . PRO A 1 582 ? 4.328 44.406 10.523 1 85.25 582 PRO A O 1
ATOM 4452 N N . VAL A 1 583 ? 5.375 43 11.938 1 81.12 583 VAL A N 1
ATOM 4453 C CA . VAL A 1 583 ? 6.059 44.062 12.664 1 81.12 583 VAL A CA 1
ATOM 4454 C C . VAL A 1 583 ? 7.562 43.969 12.422 1 81.12 583 VAL A C 1
ATOM 4456 O O . VAL A 1 583 ? 8.125 42.875 12.391 1 81.12 583 VAL A O 1
ATOM 4459 N N . LYS A 1 584 ? 8.102 45.125 12.148 1 80.88 584 LYS A N 1
ATOM 4460 C CA . LYS A 1 584 ? 9.539 45.156 11.922 1 80.88 584 LYS A CA 1
ATOM 4461 C C . LYS A 1 584 ? 10.281 45.688 13.148 1 80.88 584 LYS A C 1
ATOM 4463 O O . LYS A 1 584 ? 9.844 46.656 13.781 1 80.88 584 LYS A O 1
ATOM 4468 N N . SER A 1 585 ? 11.188 44.938 13.609 1 77.94 585 SER A N 1
ATOM 4469 C CA . SER A 1 585 ? 12.141 45.375 14.641 1 77.94 585 SER A CA 1
ATOM 4470 C C . SER A 1 585 ? 13.562 45.375 14.102 1 77.94 585 SER A C 1
ATOM 4472 O O . SER A 1 585 ? 14.234 44.344 14.086 1 77.94 585 SER A O 1
ATOM 4474 N N . GLY A 1 586 ? 14.086 46.531 13.789 1 74.56 586 GLY A N 1
ATOM 4475 C CA . GLY A 1 586 ? 15.359 46.562 13.094 1 74.56 586 GLY A CA 1
ATOM 4476 C C . GLY A 1 586 ? 15.32 45.875 11.742 1 74.56 586 GLY A C 1
ATOM 4477 O O . GLY A 1 586 ? 14.492 46.25 10.891 1 74.56 586 GLY A O 1
ATOM 4478 N N . ASP A 1 587 ? 16.188 44.906 11.664 1 78.56 587 ASP A N 1
ATOM 4479 C CA . ASP A 1 587 ? 16.219 44.156 10.406 1 78.56 587 ASP A CA 1
ATOM 4480 C C . ASP A 1 587 ? 15.422 42.844 10.508 1 78.56 587 ASP A C 1
ATOM 4482 O O . ASP A 1 587 ? 15.312 42.125 9.531 1 78.56 587 ASP A O 1
ATOM 4486 N N . THR A 1 588 ? 14.906 42.656 11.633 1 86.19 588 THR A N 1
ATOM 4487 C CA . THR A 1 588 ? 14.109 41.438 11.852 1 86.19 588 THR A CA 1
ATOM 4488 C C . THR A 1 588 ? 12.633 41.719 11.57 1 86.19 588 THR A C 1
ATOM 4490 O O . THR A 1 588 ? 12.102 42.75 11.961 1 86.19 588 THR A O 1
ATOM 4493 N N . VAL A 1 589 ? 12.078 40.906 10.758 1 90.12 589 VAL A N 1
ATOM 4494 C CA . VAL A 1 589 ? 10.641 40.969 10.477 1 90.12 589 VAL A CA 1
ATOM 4495 C C . VAL A 1 589 ? 9.898 39.906 11.266 1 90.12 589 VAL A C 1
ATOM 4497 O O . VAL A 1 589 ? 10.344 38.75 11.328 1 90.12 589 VAL A O 1
ATOM 4500 N N . ILE A 1 590 ? 8.805 40.25 11.914 1 91.12 590 ILE A N 1
ATOM 4501 C CA . ILE A 1 590 ? 8.062 39.312 12.75 1 91.12 590 ILE A CA 1
ATOM 4502 C C . ILE A 1 590 ? 6.648 39.156 12.195 1 91.12 590 ILE A C 1
ATOM 4504 O O . ILE A 1 590 ? 5.926 40.125 12.008 1 91.12 590 ILE A O 1
ATOM 4508 N N . TYR A 1 591 ? 6.363 37.938 11.82 1 91.19 591 TYR A N 1
ATOM 4509 C CA . TYR A 1 591 ? 5.004 37.562 11.453 1 91.19 591 TYR A CA 1
ATOM 4510 C C . TYR A 1 591 ? 4.324 36.812 12.594 1 91.19 591 TYR A C 1
ATOM 4512 O O . TYR A 1 591 ? 4.934 35.938 13.227 1 91.19 591 TYR A O 1
ATOM 4520 N N . PHE A 1 592 ? 3.137 37.188 12.914 1 88.12 592 PHE A N 1
ATOM 4521 C CA . PHE A 1 592 ? 2.375 36.469 13.922 1 88.12 592 PHE A CA 1
ATOM 4522 C C . PHE A 1 592 ? 1.489 35.406 13.273 1 88.12 592 PHE A C 1
ATOM 4524 O O . PHE A 1 592 ? 0.758 35.688 12.328 1 88.12 592 PHE A O 1
ATOM 4531 N N . MET A 1 593 ? 1.653 34.219 13.844 1 87.44 593 MET A N 1
ATOM 4532 C CA . MET A 1 593 ? 1.045 33.062 13.18 1 87.44 593 MET A CA 1
ATOM 4533 C C . MET A 1 593 ? -0.183 32.594 13.945 1 87.44 593 MET A C 1
ATOM 4535 O O . MET A 1 593 ? -0.236 32.688 15.172 1 87.44 593 MET A O 1
ATOM 4539 N N . SER A 1 594 ? -1.03 31.953 13.219 1 76.06 594 SER A N 1
ATOM 4540 C CA . SER A 1 594 ? -2.262 31.422 13.797 1 76.06 594 SER A CA 1
ATOM 4541 C C . SER A 1 594 ? -2.037 30.031 14.391 1 76.06 594 SER A C 1
ATOM 4543 O O . SER A 1 594 ? -2.863 29.547 15.164 1 76.06 594 SER A O 1
ATOM 4545 N N . GLU A 1 595 ? -0.931 29.375 14.008 1 79.19 595 GLU A N 1
ATOM 4546 C CA . GLU A 1 595 ? -0.629 28.031 14.484 1 79.19 595 GLU A CA 1
ATOM 4547 C C . GLU A 1 595 ? 0.875 27.828 14.641 1 79.19 595 GLU A C 1
ATOM 4549 O O . GLU A 1 595 ? 1.671 28.594 14.086 1 79.19 595 GLU A O 1
ATOM 4554 N N . ILE A 1 596 ? 1.073 26.766 15.461 1 83.75 596 ILE A N 1
ATOM 4555 C CA . ILE A 1 596 ? 2.473 26.359 15.547 1 83.75 596 ILE A CA 1
ATOM 4556 C C . ILE A 1 596 ? 2.867 25.594 14.289 1 83.75 596 ILE A C 1
ATOM 4558 O O . ILE A 1 596 ? 2.094 24.781 13.781 1 83.75 596 ILE A O 1
ATOM 4562 N N . LEU A 1 597 ? 3.949 25.875 13.805 1 89.31 597 LEU A N 1
ATOM 4563 C CA . LEU A 1 597 ? 4.434 25.234 12.586 1 89.31 597 LEU A CA 1
ATOM 4564 C C . LEU A 1 597 ? 5.172 23.938 12.914 1 89.31 597 LEU A C 1
ATOM 4566 O O . LEU A 1 597 ? 6.094 23.938 13.734 1 89.31 597 LEU A O 1
ATOM 4570 N N . ALA A 1 598 ? 4.707 22.891 12.352 1 83.44 598 ALA A N 1
ATOM 4571 C CA . ALA A 1 598 ? 5.371 21.594 12.539 1 83.44 598 ALA A CA 1
ATOM 4572 C C . ALA A 1 598 ? 6.273 21.266 11.352 1 83.44 598 ALA A C 1
ATOM 4574 O O . ALA A 1 598 ? 5.91 21.516 10.195 1 83.44 598 ALA A O 1
ATOM 4575 N N . PRO A 1 599 ? 7.465 20.75 11.68 1 89.44 599 PRO A N 1
ATOM 4576 C CA . PRO A 1 599 ? 8.32 20.312 10.578 1 89.44 599 PRO A CA 1
ATOM 4577 C C . PRO A 1 599 ? 7.707 19.141 9.797 1 89.44 599 PRO A C 1
ATOM 4579 O O . PRO A 1 599 ? 6.828 18.453 10.312 1 89.44 599 PRO A O 1
ATOM 4582 N N . PRO A 1 600 ? 8.141 18.953 8.57 1 90.06 600 PRO A N 1
ATOM 4583 C CA . PRO A 1 600 ? 7.594 17.875 7.75 1 90.06 600 PRO A CA 1
ATOM 4584 C C . PRO A 1 600 ? 7.895 16.484 8.312 1 90.06 600 PRO A C 1
ATOM 4586 O O . PRO A 1 600 ? 8.891 16.312 9.023 1 90.06 600 PRO A O 1
ATOM 4589 N N . LEU A 1 601 ? 7.047 15.508 7.941 1 87.38 601 LEU A N 1
ATOM 4590 C CA . LEU A 1 601 ? 7.203 14.117 8.352 1 87.38 601 LEU A CA 1
ATOM 4591 C C . LEU A 1 601 ? 8.141 13.375 7.41 1 87.38 601 LEU A C 1
ATOM 4593 O O . LEU A 1 601 ? 8.602 13.938 6.414 1 87.38 601 LEU A O 1
ATOM 4597 N N . ASP A 1 602 ? 8.492 12.102 7.789 1 89.25 602 ASP A N 1
ATOM 4598 C CA . ASP A 1 602 ? 9.344 11.305 6.91 1 89.25 602 ASP A CA 1
ATOM 4599 C C . ASP A 1 602 ? 8.633 11 5.59 1 89.25 602 ASP A C 1
ATOM 4601 O O . ASP A 1 602 ? 7.422 11.195 5.469 1 89.25 602 ASP A O 1
ATOM 4605 N N . THR A 1 603 ? 9.383 10.57 4.672 1 93.31 603 THR A N 1
ATOM 4606 C CA . THR A 1 603 ? 8.914 10.391 3.299 1 93.31 603 THR A CA 1
ATOM 4607 C C . THR A 1 603 ? 7.746 9.406 3.248 1 93.31 603 THR A C 1
ATOM 4609 O O . THR A 1 603 ? 6.758 9.648 2.551 1 93.31 603 THR A O 1
ATOM 4612 N N . LEU A 1 604 ? 7.809 8.305 3.959 1 90 604 LEU A N 1
ATOM 4613 C CA . LEU A 1 604 ? 6.773 7.277 3.904 1 90 604 LEU A CA 1
ATOM 4614 C C . LEU A 1 604 ? 5.48 7.773 4.547 1 90 604 LEU A C 1
ATOM 4616 O O . LEU A 1 604 ? 4.391 7.543 4.016 1 90 604 LEU A O 1
ATOM 4620 N N . GLN A 1 605 ? 5.543 8.461 5.605 1 84.62 605 GLN A N 1
ATOM 4621 C CA . GLN A 1 605 ? 4.355 8.984 6.277 1 84.62 605 GLN A CA 1
ATOM 4622 C C . GLN A 1 605 ? 3.693 10.078 5.445 1 84.62 605 GLN A C 1
ATOM 4624 O O . GLN A 1 605 ? 2.467 10.203 5.441 1 84.62 605 GLN A O 1
ATOM 4629 N N . THR A 1 606 ? 4.555 10.852 4.887 1 88.94 606 THR A N 1
ATOM 4630 C CA . THR A 1 606 ? 4.012 11.883 4.008 1 88.94 606 THR A CA 1
ATOM 4631 C C . THR A 1 606 ? 3.258 11.258 2.838 1 88.94 606 THR A C 1
ATOM 463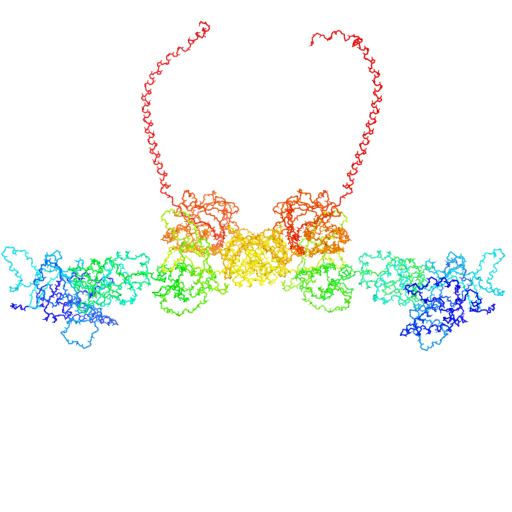3 O O . THR A 1 606 ? 2.182 11.727 2.467 1 88.94 606 THR A O 1
ATOM 4636 N N . ALA A 1 607 ? 3.766 10.195 2.293 1 92 607 ALA A N 1
ATOM 4637 C CA . ALA A 1 607 ? 3.15 9.523 1.153 1 92 607 ALA A CA 1
ATOM 4638 C C . ALA A 1 607 ? 1.874 8.797 1.569 1 92 607 ALA A C 1
ATOM 4640 O O . ALA A 1 607 ? 0.904 8.75 0.809 1 92 607 ALA A O 1
ATOM 4641 N N . VAL A 1 608 ? 1.827 8.195 2.748 1 85.5 608 VAL A N 1
ATOM 4642 C CA . VAL A 1 608 ? 0.687 7.434 3.25 1 85.5 608 VAL A CA 1
ATOM 4643 C C . VAL A 1 608 ? -0.532 8.352 3.365 1 85.5 608 VAL A C 1
ATOM 4645 O O . VAL A 1 608 ? -1.667 7.906 3.168 1 85.5 608 VAL A O 1
ATOM 4648 N N . GLY A 1 609 ? -0.26 9.609 3.588 1 81.19 609 GLY A N 1
ATOM 4649 C CA . GLY A 1 609 ? -1.345 10.562 3.76 1 81.19 609 GLY A CA 1
ATOM 4650 C C . GLY A 1 609 ? -2.055 10.898 2.461 1 81.19 609 GLY A C 1
ATOM 4651 O O . GLY A 1 609 ? -3.137 11.484 2.473 1 81.19 609 GLY A O 1
ATOM 4652 N N . ASP A 1 610 ? -1.479 10.477 1.4 1 87.56 610 ASP A N 1
ATOM 4653 C CA . ASP A 1 610 ? -2.062 10.695 0.081 1 87.56 610 ASP A CA 1
ATOM 4654 C C . ASP A 1 610 ? -2.541 9.383 -0.534 1 87.56 610 ASP A C 1
ATOM 4656 O O . ASP A 1 610 ? -1.729 8.562 -0.974 1 87.56 610 ASP A O 1
ATOM 4660 N N . LEU A 1 611 ? -3.848 9.195 -0.694 1 86.31 611 LEU A N 1
ATOM 4661 C CA . LEU A 1 611 ? -4.457 7.934 -1.108 1 86.31 611 LEU A CA 1
ATOM 4662 C C . LEU A 1 611 ? -4.082 7.598 -2.549 1 86.31 611 LEU A C 1
ATOM 4664 O O . LEU A 1 611 ? -4.211 6.445 -2.975 1 86.31 611 LEU A O 1
ATOM 4668 N N . GLN A 1 612 ? -3.609 8.555 -3.295 1 90.19 612 GLN A N 1
ATOM 4669 C CA . GLN A 1 612 ? -3.25 8.273 -4.68 1 90.19 612 GLN A CA 1
ATOM 4670 C C . GLN A 1 612 ? -1.879 7.609 -4.77 1 90.19 612 GLN A C 1
ATOM 4672 O O . GLN A 1 612 ? -1.454 7.188 -5.848 1 90.19 612 GLN A O 1
ATOM 4677 N N . LEU A 1 613 ? -1.19 7.504 -3.629 1 94.56 613 LEU A N 1
ATOM 4678 C CA . LEU A 1 613 ? 0.159 6.949 -3.643 1 94.56 613 LEU A CA 1
ATOM 4679 C C . LEU A 1 613 ? 0.2 5.605 -2.928 1 94.56 613 LEU A C 1
ATOM 4681 O O . LEU A 1 613 ? 1.277 5.109 -2.588 1 94.56 613 LEU A O 1
ATOM 4685 N N . SER A 1 614 ? -0.936 4.961 -2.74 1 91.75 614 SER A N 1
ATOM 4686 C CA . SER A 1 614 ? -1.014 3.732 -1.958 1 91.75 614 SER A CA 1
ATOM 4687 C C . SER A 1 614 ? -0.287 2.588 -2.654 1 91.75 614 SER A C 1
ATOM 4689 O O . SER A 1 614 ? 0.33 1.746 -1.997 1 91.75 614 SER A O 1
ATOM 4691 N N . THR A 1 615 ? -0.385 2.506 -3.99 1 93.31 615 THR A N 1
ATOM 4692 C CA . THR A 1 615 ? 0.295 1.436 -4.711 1 93.31 615 THR A CA 1
ATOM 4693 C C . THR A 1 615 ? 1.808 1.548 -4.547 1 93.31 615 THR A C 1
ATOM 4695 O O . THR A 1 615 ? 2.5 0.537 -4.418 1 93.31 615 THR A O 1
ATOM 4698 N N . TYR A 1 616 ? 2.354 2.838 -4.609 1 96.38 616 TYR A N 1
ATOM 4699 C CA . TYR A 1 616 ? 3.777 3.039 -4.367 1 96.38 616 TYR A CA 1
ATOM 4700 C C . TYR A 1 616 ? 4.172 2.529 -2.986 1 96.38 616 TYR A C 1
ATOM 4702 O O . TYR A 1 616 ? 5.211 1.879 -2.83 1 96.38 616 TYR A O 1
ATOM 4710 N N . ILE A 1 617 ? 3.375 2.814 -1.98 1 92.81 617 ILE A N 1
ATOM 4711 C CA . ILE A 1 617 ? 3.664 2.395 -0.613 1 92.81 617 ILE A CA 1
ATOM 4712 C C . ILE A 1 617 ? 3.67 0.871 -0.532 1 92.81 617 ILE A C 1
ATOM 4714 O O . ILE A 1 617 ? 4.582 0.278 0.048 1 92.81 617 ILE A O 1
ATOM 4718 N N . ALA A 1 618 ? 2.682 0.251 -1.126 1 89.44 618 ALA A N 1
ATOM 4719 C CA . ALA A 1 618 ? 2.621 -1.208 -1.147 1 89.44 618 ALA A CA 1
ATOM 4720 C C . ALA A 1 618 ? 3.84 -1.799 -1.849 1 89.44 618 ALA A C 1
ATOM 4722 O O . ALA A 1 618 ? 4.387 -2.814 -1.41 1 89.44 618 ALA A O 1
ATOM 4723 N N . ALA A 1 619 ? 4.238 -1.184 -2.951 1 94.25 619 ALA A N 1
ATOM 4724 C CA . ALA A 1 619 ? 5.391 -1.647 -3.717 1 94.25 619 ALA A CA 1
ATOM 4725 C C . ALA A 1 619 ? 6.672 -1.541 -2.895 1 94.25 619 ALA A C 1
ATOM 4727 O O . ALA A 1 619 ? 7.527 -2.426 -2.951 1 94.25 619 ALA A O 1
ATOM 4728 N N . VAL A 1 620 ? 6.867 -0.408 -2.115 1 95.19 620 VAL A N 1
ATOM 4729 C CA . VAL A 1 620 ? 8.055 -0.192 -1.29 1 95.19 620 VAL A CA 1
ATOM 4730 C C . VAL A 1 620 ? 8.172 -1.313 -0.261 1 95.19 620 VAL A C 1
ATOM 4732 O O . VAL A 1 620 ? 9.266 -1.859 -0.057 1 95.19 620 VAL A O 1
ATOM 4735 N N . TYR A 1 621 ? 7.078 -1.678 0.3 1 86.5 621 TYR A N 1
ATOM 4736 C CA . TYR A 1 621 ? 7.105 -2.725 1.316 1 86.5 621 TYR A CA 1
ATOM 4737 C C . TYR A 1 621 ? 7.324 -4.094 0.684 1 86.5 621 TYR A C 1
ATOM 4739 O O . TYR A 1 621 ? 8.062 -4.922 1.221 1 86.5 621 TYR A O 1
ATOM 4747 N N . ALA A 1 622 ? 6.703 -4.32 -0.494 1 86.81 622 ALA A N 1
ATOM 4748 C CA . ALA A 1 622 ? 6.906 -5.578 -1.207 1 86.81 622 ALA A CA 1
ATOM 4749 C C . ALA A 1 622 ? 8.367 -5.75 -1.609 1 86.81 622 ALA A C 1
ATOM 4751 O O . ALA A 1 622 ? 8.883 -6.871 -1.629 1 86.81 622 ALA A O 1
ATOM 4752 N N . ALA A 1 623 ? 9.016 -4.625 -1.944 1 92.75 623 ALA A N 1
ATOM 4753 C CA . ALA A 1 623 ? 10.406 -4.645 -2.381 1 92.75 623 ALA A CA 1
ATOM 4754 C C . ALA A 1 623 ? 11.359 -4.684 -1.188 1 92.75 623 ALA A C 1
ATOM 4756 O O . ALA A 1 623 ? 12.555 -4.922 -1.348 1 92.75 623 ALA A O 1
ATOM 4757 N N . GLY A 1 624 ? 10.914 -4.465 0.058 1 88.75 624 GLY A N 1
ATOM 4758 C CA . GLY A 1 624 ? 11.75 -4.418 1.245 1 88.75 624 GLY A CA 1
ATOM 4759 C C . GLY A 1 624 ? 12.602 -3.162 1.325 1 88.75 624 GLY A C 1
ATOM 4760 O O . GLY A 1 624 ? 13.75 -3.209 1.772 1 88.75 624 GLY A O 1
ATOM 4761 N N . LEU A 1 625 ? 12.055 -2.029 0.838 1 94.31 625 LEU A N 1
ATOM 4762 C CA . LEU A 1 625 ? 12.828 -0.795 0.774 1 94.31 625 LEU A CA 1
ATOM 4763 C C . LEU A 1 625 ? 12.305 0.227 1.779 1 94.31 625 LEU A C 1
ATOM 4765 O O . LEU A 1 625 ? 12.641 1.411 1.696 1 94.31 625 LEU A O 1
ATOM 4769 N N . GLU A 1 626 ? 11.484 -0.122 2.82 1 91.06 626 GLU A N 1
ATOM 4770 C CA . GLU A 1 626 ? 10.844 0.813 3.744 1 91.06 626 GLU A CA 1
ATOM 4771 C C . GLU A 1 626 ? 11.891 1.608 4.527 1 91.06 626 GLU A C 1
ATOM 4773 O O . GLU A 1 626 ? 11.734 2.816 4.719 1 91.06 626 GLU A O 1
ATOM 4778 N N . ARG A 1 627 ? 12.977 1.004 4.934 1 90.75 627 ARG A N 1
ATOM 4779 C CA . ARG A 1 627 ? 14 1.683 5.719 1 90.75 627 ARG A CA 1
ATOM 4780 C C . ARG A 1 627 ? 14.75 2.709 4.871 1 90.75 627 ARG A C 1
ATOM 4782 O O . ARG A 1 627 ? 15 3.828 5.324 1 90.75 627 ARG A O 1
ATOM 4789 N N . SER A 1 628 ? 15.031 2.295 3.656 1 93 628 SER A N 1
ATOM 4790 C CA . SER A 1 628 ? 15.742 3.199 2.76 1 93 628 SER A CA 1
ATOM 4791 C C . SER A 1 628 ? 14.898 4.422 2.422 1 93 628 SER A C 1
ATOM 4793 O O . SER A 1 628 ? 15.391 5.555 2.463 1 93 628 SER A O 1
ATOM 4795 N N . VAL A 1 629 ? 13.672 4.246 2.127 1 94.44 629 VAL A N 1
ATOM 4796 C CA . VAL A 1 629 ? 12.789 5.34 1.728 1 94.44 629 VAL A CA 1
ATOM 4797 C C . VAL A 1 629 ? 12.547 6.27 2.916 1 94.44 629 VAL A C 1
ATOM 4799 O O . VAL A 1 629 ? 12.438 7.484 2.748 1 94.44 629 VAL A O 1
ATOM 4802 N N . LYS A 1 630 ? 12.531 5.711 4.109 1 90 630 LYS A N 1
ATOM 4803 C CA . LYS A 1 630 ? 12.266 6.488 5.316 1 90 630 LYS A CA 1
ATOM 4804 C C . LYS A 1 630 ? 13.508 7.27 5.75 1 90 630 LYS A C 1
ATOM 4806 O O . LYS A 1 630 ? 13.398 8.383 6.266 1 90 630 LYS A O 1
ATOM 4811 N N . ARG A 1 631 ? 14.742 6.793 5.469 1 91.38 631 ARG A N 1
ATOM 4812 C CA . ARG A 1 631 ? 15.891 7.312 6.195 1 91.38 631 ARG A CA 1
ATOM 4813 C C . ARG A 1 631 ? 16.938 7.887 5.242 1 91.38 631 ARG A C 1
ATOM 4815 O O . ARG A 1 631 ? 17.828 8.633 5.656 1 91.38 631 ARG A O 1
ATOM 4822 N N . ASN A 1 632 ? 16.859 7.59 3.988 1 94 632 ASN A N 1
ATOM 4823 C CA . ASN A 1 632 ? 17.859 8.125 3.074 1 94 632 ASN A CA 1
ATOM 4824 C C . ASN A 1 632 ? 17.875 9.656 3.107 1 94 632 ASN A C 1
ATOM 4826 O O . ASN A 1 632 ? 16.859 10.305 2.859 1 94 632 ASN A O 1
ATOM 4830 N N . PRO A 1 633 ? 19 10.266 3.385 1 95.44 633 PRO A N 1
ATOM 4831 C CA . PRO A 1 633 ? 19.078 11.719 3.549 1 95.44 633 PRO A CA 1
ATOM 4832 C C . PRO A 1 633 ? 19.062 12.461 2.217 1 95.44 633 PRO A C 1
ATOM 4834 O O . PRO A 1 633 ? 19.531 11.938 1.206 1 95.44 633 PRO A O 1
ATOM 4837 N N . ALA A 1 634 ? 18.562 13.672 2.207 1 97 634 ALA A N 1
ATOM 4838 C CA . ALA A 1 634 ? 18.594 14.609 1.087 1 97 634 ALA A CA 1
ATOM 4839 C C . ALA A 1 634 ? 18.234 13.914 -0.223 1 97 634 ALA A C 1
ATOM 4841 O O . ALA A 1 634 ? 18.984 13.984 -1.197 1 97 634 ALA A O 1
ATOM 4842 N N . THR A 1 635 ? 17.078 13.258 -0.228 1 97.5 635 THR A N 1
ATOM 4843 C CA . THR A 1 635 ? 16.656 12.469 -1.381 1 97.5 635 THR A CA 1
ATOM 4844 C C . THR A 1 635 ? 15.367 13.031 -1.979 1 97.5 635 THR A C 1
ATOM 4846 O O . THR A 1 635 ? 14.461 13.445 -1.247 1 97.5 635 THR A O 1
ATOM 4849 N N . THR A 1 636 ? 15.312 13.156 -3.262 1 98.31 636 THR A N 1
ATOM 4850 C CA . THR A 1 636 ? 14.117 13.531 -4 1 98.31 636 THR A CA 1
ATOM 4851 C C . THR A 1 636 ? 13.445 12.297 -4.594 1 98.31 636 THR A C 1
ATOM 4853 O O . THR A 1 636 ? 14.086 11.492 -5.273 1 98.31 636 THR A O 1
ATOM 4856 N N . TYR A 1 637 ? 12.203 12.102 -4.309 1 98.38 637 TYR A N 1
ATOM 4857 C CA . TYR A 1 637 ? 11.438 10.977 -4.836 1 98.38 637 TYR A CA 1
ATOM 4858 C C . TYR A 1 637 ? 10.43 11.438 -5.883 1 98.38 637 TYR A C 1
ATOM 4860 O O . TYR A 1 637 ? 9.672 12.375 -5.648 1 98.38 637 TYR A O 1
ATOM 4868 N N . PHE A 1 638 ? 10.445 10.883 -7.066 1 98.31 638 PHE A N 1
ATOM 4869 C CA . PHE A 1 638 ? 9.414 11.031 -8.086 1 98.31 638 PHE A CA 1
ATOM 4870 C C . PHE A 1 638 ? 8.414 9.883 -8.016 1 98.31 638 PHE A C 1
ATOM 4872 O O . PHE A 1 638 ? 8.625 8.828 -8.625 1 98.31 638 PHE A O 1
ATOM 4879 N N . ILE A 1 639 ? 7.32 10.047 -7.273 1 98.06 639 ILE A N 1
ATOM 4880 C CA . ILE A 1 639 ? 6.422 8.945 -6.941 1 98.06 639 ILE A CA 1
ATOM 4881 C C . ILE A 1 639 ? 5.25 8.93 -7.922 1 98.06 639 ILE A C 1
ATOM 4883 O O . ILE A 1 639 ? 4.516 9.914 -8.039 1 98.06 639 ILE A O 1
ATOM 4887 N N . PRO A 1 640 ? 5.07 7.801 -8.656 1 97.19 640 PRO A N 1
ATOM 4888 C CA . PRO A 1 640 ? 3.926 7.695 -9.562 1 97.19 640 PRO A CA 1
ATOM 4889 C C . PRO A 1 640 ? 2.605 7.488 -8.828 1 97.19 640 PRO A C 1
ATOM 4891 O O . PRO A 1 640 ? 2.58 6.867 -7.762 1 97.19 640 PRO A O 1
ATOM 4894 N N . ARG A 1 641 ? 1.571 7.938 -9.406 1 95.31 641 ARG A N 1
ATOM 4895 C CA . ARG A 1 641 ? 0.23 7.754 -8.859 1 95.31 641 ARG A CA 1
ATOM 4896 C C . ARG A 1 641 ? -0.25 6.32 -9.062 1 95.31 641 ARG A C 1
ATOM 4898 O O . ARG A 1 641 ? 0.329 5.57 -9.852 1 95.31 641 ARG A O 1
ATOM 4905 N N . ASN A 1 642 ? -1.335 5.938 -8.352 1 93.5 642 ASN A N 1
ATOM 4906 C CA . ASN A 1 642 ? -1.908 4.602 -8.461 1 93.5 642 ASN A CA 1
ATOM 4907 C C . ASN A 1 642 ? -2.244 4.254 -9.906 1 93.5 642 ASN A C 1
ATOM 4909 O O . ASN A 1 642 ? -1.982 3.137 -10.359 1 93.5 642 ASN A O 1
ATOM 4913 N N . LYS A 1 643 ? -2.824 5.184 -10.625 1 91.5 643 LYS A N 1
ATOM 4914 C CA . LYS A 1 643 ? -3.213 4.941 -12.008 1 91.5 643 LYS A CA 1
ATOM 4915 C C . LYS A 1 643 ? -1.998 4.613 -12.875 1 91.5 643 LYS A C 1
ATOM 4917 O O . LYS A 1 643 ? -2.088 3.811 -13.805 1 91.5 643 LYS A O 1
ATOM 4922 N N . ALA A 1 644 ? -0.876 5.281 -12.586 1 94.31 644 ALA A N 1
ATOM 4923 C CA . ALA A 1 644 ? 0.358 5.031 -13.328 1 94.31 644 ALA A CA 1
ATOM 4924 C C . ALA A 1 644 ? 0.801 3.58 -13.188 1 94.31 644 ALA A C 1
ATOM 4926 O O . ALA A 1 644 ? 1.199 2.945 -14.164 1 94.31 644 ALA A O 1
ATOM 4927 N N . PHE A 1 645 ? 0.722 3.025 -12.008 1 94.19 645 PHE A N 1
ATOM 4928 C CA . PHE A 1 645 ? 1.098 1.638 -11.766 1 94.19 645 PHE A CA 1
ATOM 4929 C C . PHE A 1 645 ? 0.112 0.685 -12.43 1 94.19 645 PHE A C 1
ATOM 4931 O O . PHE A 1 645 ? 0.505 -0.366 -12.938 1 94.19 645 PHE A O 1
ATOM 4938 N N . ASN A 1 646 ? -1.144 1.024 -12.344 1 91 646 ASN A N 1
ATOM 4939 C CA . ASN A 1 646 ? -2.166 0.21 -12.992 1 91 646 ASN A CA 1
ATOM 4940 C C . ASN A 1 646 ? -1.936 0.113 -14.5 1 91 646 ASN A C 1
ATOM 4942 O O . ASN A 1 646 ? -2.232 -0.913 -15.117 1 91 646 ASN A O 1
ATOM 4946 N N . ASN A 1 647 ? -1.405 1.164 -15.086 1 91.12 647 ASN A N 1
ATOM 4947 C CA . ASN A 1 647 ? -1.177 1.215 -16.516 1 91.12 647 ASN A CA 1
ATOM 4948 C C . ASN A 1 647 ? -0.06 0.265 -16.953 1 91.12 647 ASN A C 1
ATOM 4950 O O . ASN A 1 647 ? 0.055 -0.077 -18.125 1 91.12 647 ASN A O 1
ATOM 4954 N N . LEU A 1 648 ? 0.757 -0.192 -16.031 1 92.75 648 LEU A N 1
ATOM 4955 C CA . LEU A 1 648 ? 1.798 -1.163 -16.344 1 92.75 648 LEU A CA 1
ATOM 4956 C C . LEU A 1 648 ? 1.198 -2.545 -16.578 1 92.75 648 LEU A C 1
ATOM 4958 O O . LEU A 1 648 ? 1.86 -3.428 -17.141 1 92.75 648 LEU A O 1
ATOM 4962 N N . GLY A 1 649 ? -0.036 -2.793 -16.141 1 91.69 649 GLY A N 1
ATOM 4963 C CA . GLY A 1 649 ? -0.757 -4.027 -16.406 1 91.69 649 GLY A CA 1
ATOM 4964 C C . GLY A 1 649 ? -0.063 -5.254 -15.844 1 91.69 649 GLY A C 1
ATOM 4965 O O . GLY A 1 649 ? 0.27 -5.301 -14.664 1 91.69 649 GLY A O 1
ATOM 4966 N N . LEU A 1 650 ? 0.297 -6.211 -16.734 1 93.75 650 LEU A N 1
ATOM 4967 C CA . LEU A 1 650 ? 0.878 -7.488 -16.328 1 93.75 650 LEU A CA 1
ATOM 4968 C C . LEU A 1 650 ? 2.305 -7.301 -15.828 1 93.75 650 LEU A C 1
ATOM 4970 O O . LEU A 1 650 ? 2.787 -8.094 -15.008 1 93.75 650 LEU A O 1
ATOM 4974 N N . ALA A 1 651 ? 2.953 -6.27 -16.266 1 93.75 651 ALA A N 1
ATOM 4975 C CA . ALA A 1 651 ? 4.297 -5.984 -15.773 1 93.75 651 ALA A CA 1
ATOM 4976 C C . ALA A 1 651 ? 4.277 -5.691 -14.281 1 93.75 651 ALA A C 1
ATOM 4978 O O . ALA A 1 651 ? 5.117 -6.203 -13.531 1 93.75 651 ALA A O 1
ATOM 4979 N N . MET A 1 652 ? 3.305 -4.871 -13.938 1 94.38 652 MET A N 1
ATOM 4980 C CA . MET A 1 652 ? 3.215 -4.539 -12.516 1 94.38 652 MET A CA 1
ATOM 4981 C C . MET A 1 652 ? 2.811 -5.762 -11.695 1 94.38 652 MET A C 1
ATOM 4983 O O . MET A 1 652 ? 3.297 -5.957 -10.586 1 94.38 652 MET A O 1
ATOM 4987 N N . LYS A 1 653 ? 1.891 -6.492 -12.242 1 91.25 653 LYS A N 1
ATOM 4988 C CA . LYS A 1 653 ? 1.458 -7.703 -11.547 1 91.25 653 LYS A CA 1
ATOM 4989 C C . LYS A 1 653 ? 2.631 -8.648 -11.305 1 91.25 653 LYS A C 1
ATOM 4991 O O . LYS A 1 653 ? 2.713 -9.297 -10.258 1 91.25 653 LYS A O 1
ATOM 4996 N N . TYR A 1 654 ? 3.543 -8.797 -12.289 1 91.94 654 TYR A N 1
ATOM 4997 C CA . TYR A 1 654 ? 4.738 -9.617 -12.125 1 91.94 654 TYR A CA 1
ATOM 4998 C C . TYR A 1 654 ? 5.668 -9.023 -11.07 1 91.94 654 TYR A C 1
ATOM 5000 O O . TYR A 1 654 ? 6.195 -9.742 -10.227 1 91.94 654 TYR A O 1
ATOM 5008 N N . LEU A 1 655 ? 5.844 -7.684 -11.141 1 93.19 655 LEU A N 1
ATOM 5009 C CA . LEU A 1 655 ? 6.793 -7.008 -10.266 1 93.19 655 LEU A CA 1
ATOM 5010 C C . LEU A 1 655 ? 6.398 -7.184 -8.797 1 93.19 655 LEU A C 1
ATOM 5012 O O . LEU A 1 655 ? 7.254 -7.148 -7.914 1 93.19 655 LEU A O 1
ATOM 5016 N N . LEU A 1 656 ? 5.129 -7.371 -8.57 1 89.25 656 LEU A N 1
ATOM 5017 C CA . LEU A 1 656 ? 4.641 -7.469 -7.195 1 89.25 656 LEU A CA 1
ATOM 5018 C C . LEU A 1 656 ? 4.738 -8.906 -6.684 1 89.25 656 LEU A C 1
ATOM 5020 O O . LEU A 1 656 ? 4.523 -9.156 -5.496 1 89.25 656 LEU A O 1
ATOM 5024 N N . LEU A 1 657 ? 5.102 -9.82 -7.59 1 84.5 657 LEU A N 1
ATOM 5025 C CA . LEU A 1 657 ? 5.34 -11.195 -7.16 1 84.5 657 LEU A CA 1
ATOM 5026 C C . LEU A 1 657 ? 6.711 -11.336 -6.508 1 84.5 657 LEU A C 1
ATOM 5028 O O . LEU A 1 657 ? 7.602 -10.508 -6.742 1 84.5 657 LEU A O 1
ATOM 5032 N N . PRO A 1 658 ? 6.891 -12.375 -5.672 1 78.5 658 PRO A N 1
ATOM 5033 C CA . PRO A 1 658 ? 8.18 -12.547 -5.004 1 78.5 658 PRO A CA 1
ATOM 5034 C C . PRO A 1 658 ? 9.336 -12.727 -5.988 1 78.5 658 PRO A C 1
ATOM 5036 O O . PRO A 1 658 ? 10.445 -12.25 -5.734 1 78.5 658 PRO A O 1
ATOM 5039 N N . GLU A 1 659 ? 9.055 -13.352 -7.137 1 80.38 659 GLU A N 1
ATOM 5040 C CA . GLU A 1 659 ? 10.117 -13.578 -8.117 1 80.38 659 GLU A CA 1
ATOM 5041 C C . GLU A 1 659 ? 10.484 -12.281 -8.836 1 80.38 659 GLU A C 1
ATOM 5043 O O . GLU A 1 659 ? 11.57 -12.172 -9.414 1 80.38 659 GLU A O 1
ATOM 5048 N N . GLY A 1 660 ? 9.609 -11.289 -8.789 1 89 660 GLY A N 1
ATOM 5049 C CA . GLY A 1 660 ? 9.867 -10.016 -9.445 1 89 660 GLY A CA 1
ATOM 5050 C C . GLY A 1 660 ? 10.445 -8.969 -8.516 1 89 660 GLY A C 1
ATOM 5051 O O . GLY A 1 660 ? 10.57 -7.797 -8.883 1 89 660 GLY A O 1
ATOM 5052 N N . ARG A 1 661 ? 10.891 -9.336 -7.297 1 88.5 661 ARG A N 1
ATOM 5053 C CA . ARG A 1 661 ? 11.297 -8.406 -6.246 1 88.5 661 ARG A CA 1
ATOM 5054 C C . ARG A 1 661 ? 12.523 -7.602 -6.676 1 88.5 661 ARG A C 1
ATOM 5056 O O . ARG A 1 661 ? 12.602 -6.402 -6.41 1 88.5 661 ARG A O 1
ATOM 5063 N N . ASP A 1 662 ? 13.469 -8.258 -7.336 1 90.5 662 ASP A N 1
ATOM 5064 C CA . ASP A 1 662 ? 14.68 -7.559 -7.754 1 90.5 662 ASP A CA 1
ATOM 5065 C C . ASP A 1 662 ? 14.375 -6.512 -8.82 1 90.5 662 ASP A C 1
ATOM 5067 O O . ASP A 1 662 ? 14.93 -5.414 -8.797 1 90.5 662 ASP A O 1
ATOM 5071 N N . GLU A 1 663 ? 13.539 -6.875 -9.75 1 93.25 663 GLU A N 1
ATOM 5072 C CA . GLU A 1 663 ? 13.148 -5.91 -10.773 1 93.25 663 GLU A CA 1
ATOM 5073 C C . GLU A 1 663 ? 12.344 -4.758 -10.164 1 93.25 663 GLU A C 1
ATOM 5075 O O . GLU A 1 663 ? 12.492 -3.607 -10.578 1 93.25 663 GLU A O 1
ATOM 5080 N N . LEU A 1 664 ? 11.484 -5.086 -9.18 1 95.31 664 LEU A N 1
ATOM 5081 C CA . LEU A 1 664 ? 10.711 -4.051 -8.508 1 95.31 664 LEU A CA 1
ATOM 5082 C C . LEU A 1 664 ? 11.625 -3.066 -7.793 1 95.31 664 LEU A C 1
ATOM 5084 O O . LEU A 1 664 ? 11.398 -1.854 -7.836 1 95.31 664 LEU A O 1
ATOM 5088 N N . ARG A 1 665 ? 12.68 -3.533 -7.141 1 96 665 ARG A N 1
ATOM 5089 C CA . ARG A 1 665 ? 13.664 -2.686 -6.477 1 96 665 ARG A CA 1
ATOM 5090 C C . ARG A 1 665 ? 14.328 -1.737 -7.469 1 96 665 ARG A C 1
ATOM 5092 O O . ARG A 1 665 ? 14.523 -0.556 -7.176 1 96 665 ARG A O 1
ATOM 5099 N N . LYS A 1 666 ? 14.609 -2.287 -8.625 1 95.44 666 LYS A N 1
ATOM 5100 C CA . LYS A 1 666 ? 15.227 -1.472 -9.664 1 95.44 666 LYS A CA 1
ATOM 5101 C C . LYS A 1 666 ? 14.305 -0.33 -10.086 1 95.44 666 LYS A C 1
ATOM 5103 O O . LYS A 1 666 ? 14.75 0.811 -10.227 1 95.44 666 LYS A O 1
ATOM 5108 N N . VAL A 1 667 ? 13.102 -0.666 -10.281 1 96.62 667 VAL A N 1
ATOM 5109 C CA . VAL A 1 667 ? 12.125 0.326 -10.727 1 96.62 667 VAL A CA 1
ATOM 5110 C C . VAL A 1 667 ? 11.961 1.409 -9.664 1 96.62 667 VAL A C 1
ATOM 5112 O O . VAL A 1 667 ? 11.969 2.602 -9.984 1 96.62 667 VAL A O 1
ATOM 5115 N N . LEU A 1 668 ? 11.82 1.062 -8.383 1 97.75 668 LEU A N 1
ATOM 5116 C CA . LEU A 1 668 ? 11.594 2.018 -7.305 1 97.75 668 LEU A CA 1
ATOM 5117 C C . LEU A 1 668 ? 12.836 2.875 -7.074 1 97.75 668 LEU A C 1
ATOM 5119 O O . LEU A 1 668 ? 12.727 4.082 -6.852 1 97.75 668 LEU A O 1
ATOM 5123 N N . ARG A 1 669 ? 14.016 2.293 -7.164 1 97.12 669 ARG A N 1
ATOM 5124 C CA . ARG A 1 669 ? 15.266 3.033 -6.984 1 97.12 669 ARG A CA 1
ATOM 5125 C C . ARG A 1 669 ? 15.5 3.994 -8.148 1 97.12 669 ARG A C 1
ATOM 5127 O O . ARG A 1 669 ? 16.141 5.031 -7.977 1 97.12 669 ARG A O 1
ATOM 5134 N N . TYR A 1 670 ? 14.938 3.654 -9.312 1 97.06 670 TYR A N 1
ATOM 5135 C CA . TYR A 1 670 ? 15.055 4.52 -10.477 1 97.06 670 TYR A CA 1
ATOM 5136 C C . TYR A 1 670 ? 14.234 5.789 -10.305 1 97.06 670 TYR A C 1
ATOM 5138 O O . TYR A 1 670 ? 14.461 6.793 -10.984 1 97.06 670 TYR A O 1
ATOM 5146 N N . HIS A 1 671 ? 13.352 5.82 -9.352 1 98 671 HIS A N 1
ATOM 5147 C CA . HIS A 1 671 ? 12.5 6.969 -9.094 1 98 671 HIS A CA 1
ATOM 5148 C C . HIS A 1 671 ? 12.992 7.766 -7.891 1 98 671 HIS A C 1
ATOM 5150 O O . HIS A 1 671 ? 12.258 8.586 -7.336 1 98 671 HIS A O 1
ATOM 5156 N N . ALA A 1 672 ? 14.195 7.523 -7.426 1 97.94 672 ALA A N 1
ATOM 5157 C CA . ALA A 1 672 ? 14.812 8.227 -6.309 1 97.94 672 ALA A CA 1
ATOM 5158 C C . ALA A 1 672 ? 16.172 8.812 -6.707 1 97.94 672 ALA A C 1
ATOM 5160 O O . ALA A 1 672 ? 16.969 8.148 -7.367 1 97.94 672 ALA A O 1
ATOM 5161 N N . VAL A 1 673 ? 16.391 10.086 -6.395 1 97.44 673 VAL A N 1
ATOM 5162 C CA . VAL A 1 673 ? 17.641 10.781 -6.652 1 97.44 673 VAL A CA 1
ATOM 5163 C C . VAL A 1 673 ? 18.203 11.336 -5.348 1 97.44 673 VAL A C 1
ATOM 5165 O O . VAL A 1 673 ? 17.531 12.062 -4.629 1 97.44 673 VAL A O 1
ATOM 5168 N N . GLU A 1 674 ? 19.469 11.047 -4.996 1 95.12 674 GLU A N 1
ATOM 5169 C CA . GLU A 1 674 ? 20.094 11.508 -3.762 1 95.12 674 GLU A CA 1
ATOM 5170 C C . GLU A 1 674 ? 20.578 12.953 -3.904 1 95.12 674 GLU A C 1
ATOM 5172 O O . GLU A 1 674 ? 21.781 13.219 -3.77 1 95.12 674 GLU A O 1
ATOM 5177 N N . GLN A 1 675 ? 19.719 13.82 -4.211 1 95.31 675 GLN A N 1
ATOM 5178 C CA . GLN A 1 675 ? 19.859 15.266 -4.32 1 95.31 675 GLN A CA 1
ATOM 5179 C C . GLN A 1 675 ? 18.547 15.969 -4.008 1 95.31 675 GLN A C 1
ATOM 5181 O O . GLN A 1 675 ? 17.469 15.43 -4.273 1 95.31 675 GLN A O 1
ATOM 5186 N N . LEU A 1 676 ? 18.688 17.141 -3.35 1 96.38 676 LEU A N 1
ATOM 5187 C CA . LEU A 1 676 ? 17.484 17.938 -3.105 1 96.38 676 LEU A CA 1
ATOM 5188 C C . LEU A 1 676 ? 17.109 18.75 -4.34 1 96.38 676 LEU A C 1
ATOM 5190 O O . LEU A 1 676 ? 17.859 19.656 -4.742 1 96.38 676 LEU A O 1
ATOM 5194 N N . ILE A 1 677 ? 16.031 18.391 -4.926 1 96.19 677 ILE A N 1
ATOM 5195 C CA . ILE A 1 677 ? 15.578 19.062 -6.141 1 96.19 677 ILE A CA 1
ATOM 5196 C C . ILE A 1 677 ? 14.211 19.703 -5.902 1 96.19 677 ILE A C 1
ATOM 5198 O O . ILE A 1 677 ? 13.18 19.031 -6.02 1 96.19 677 ILE A O 1
ATOM 5202 N N . TYR A 1 678 ? 14.211 21 -5.664 1 95.88 678 TYR A N 1
ATOM 5203 C CA . TYR A 1 678 ? 12.977 21.766 -5.562 1 95.88 678 TYR A CA 1
ATOM 5204 C C . TYR A 1 678 ? 12.633 22.438 -6.891 1 95.88 678 TYR A C 1
ATOM 5206 O O . TYR A 1 678 ? 13.531 22.766 -7.68 1 95.88 678 TYR A O 1
ATOM 5214 N N . THR A 1 679 ? 11.383 22.562 -7.227 1 93 679 THR A N 1
ATOM 5215 C CA . THR A 1 679 ? 10.945 23.016 -8.539 1 93 679 THR A CA 1
ATOM 5216 C C . THR A 1 679 ? 11.547 24.391 -8.867 1 93 679 THR A C 1
ATOM 5218 O O . THR A 1 679 ? 11.906 24.656 -10.016 1 93 679 THR A O 1
ATOM 5221 N N . PRO A 1 680 ? 11.68 25.297 -7.902 1 89.31 680 PRO A N 1
ATOM 5222 C CA . PRO A 1 680 ? 12.266 26.594 -8.25 1 89.31 680 PRO A CA 1
ATOM 5223 C C . PRO A 1 680 ? 13.734 26.484 -8.633 1 89.31 680 PRO A C 1
ATOM 5225 O O . PRO A 1 680 ? 14.258 27.375 -9.32 1 89.31 680 PRO A O 1
ATOM 5228 N N . ASP A 1 681 ? 14.438 25.453 -8.227 1 88.5 681 ASP A N 1
ATOM 5229 C CA . ASP A 1 681 ? 15.867 25.297 -8.477 1 88.5 681 ASP A CA 1
ATOM 5230 C C . ASP A 1 681 ? 16.125 24.641 -9.828 1 88.5 681 ASP A C 1
ATOM 5232 O O . ASP A 1 681 ? 17.266 24.578 -10.297 1 88.5 681 ASP A O 1
ATOM 5236 N N . ILE A 1 682 ? 15.008 24.188 -10.453 1 92.25 682 ILE A N 1
ATOM 5237 C CA . ILE A 1 682 ? 15.172 23.5 -11.727 1 92.25 682 ILE A CA 1
ATOM 5238 C C . ILE A 1 682 ? 15.289 24.516 -12.852 1 92.25 682 ILE A C 1
ATOM 5240 O O . ILE A 1 682 ? 14.398 25.359 -13.031 1 92.25 682 ILE A O 1
ATOM 5244 N N . GLU A 1 683 ? 16.375 24.484 -13.586 1 90.62 683 GLU A N 1
ATOM 5245 C CA . GLU A 1 683 ? 16.594 25.391 -14.703 1 90.62 683 GLU A CA 1
ATOM 5246 C C . GLU A 1 683 ? 15.781 24.969 -15.93 1 90.62 683 GLU A C 1
ATOM 5248 O O . GLU A 1 683 ? 15.438 23.797 -16.078 1 90.62 683 GLU A O 1
ATOM 5253 N N . VAL A 1 684 ? 15.477 25.922 -16.688 1 92.5 684 VAL A N 1
ATOM 5254 C CA . VAL A 1 684 ? 14.781 25.609 -17.938 1 92.5 684 VAL A CA 1
ATOM 5255 C C . VAL A 1 684 ? 15.688 24.781 -18.844 1 92.5 684 VAL A C 1
ATOM 5257 O O . VAL A 1 684 ? 16.875 25.062 -18.953 1 92.5 684 VAL A O 1
ATOM 5260 N N . GLY A 1 685 ? 15.102 23.734 -19.375 1 91.56 685 GLY A N 1
ATOM 5261 C CA . GLY A 1 685 ? 15.859 22.828 -20.219 1 91.56 685 GLY A CA 1
ATOM 5262 C C . GLY A 1 685 ? 16.016 21.438 -19.609 1 91.56 685 GLY A C 1
ATOM 5263 O O . GLY A 1 685 ? 15.25 21.047 -18.734 1 91.56 685 GLY A O 1
ATOM 5264 N N . LEU A 1 686 ? 17 20.734 -20.203 1 90.56 686 LEU A N 1
ATOM 5265 C CA . LEU A 1 686 ? 17.172 19.328 -19.844 1 90.56 686 LEU A CA 1
ATOM 5266 C C . LEU A 1 686 ? 18.234 19.172 -18.75 1 90.56 686 LEU A C 1
ATOM 5268 O O . LEU A 1 686 ? 19.312 19.766 -18.844 1 90.56 686 LEU A O 1
ATOM 5272 N N . SER A 1 687 ? 17.875 18.516 -17.688 1 92.19 687 SER A N 1
ATOM 5273 C CA . SER A 1 687 ? 18.797 18.156 -16.609 1 92.19 687 SER A CA 1
ATOM 5274 C C . SER A 1 687 ? 18.938 16.641 -16.5 1 92.19 687 SER A C 1
ATOM 5276 O O . SER A 1 687 ? 17.953 15.898 -16.609 1 92.19 687 SER A O 1
ATOM 5278 N N . VAL A 1 688 ? 20.172 16.188 -16.406 1 92.56 688 VAL A N 1
ATOM 5279 C CA . VAL A 1 688 ? 20.453 14.766 -16.25 1 92.56 688 VAL A CA 1
ATOM 5280 C C . VAL A 1 688 ? 20.656 14.438 -14.773 1 92.56 688 VAL A C 1
ATOM 5282 O O . VAL A 1 688 ? 21.516 15.023 -14.117 1 92.56 688 VAL A O 1
ATOM 5285 N N . LEU A 1 689 ? 19.875 13.57 -14.242 1 94.62 689 LEU A N 1
ATOM 5286 C CA . LEU A 1 689 ? 19.938 13.172 -12.844 1 94.62 689 LEU A CA 1
ATOM 5287 C C . LEU A 1 689 ? 20.391 11.727 -12.703 1 94.62 689 LEU A C 1
ATOM 5289 O O . LEU A 1 689 ? 19.969 10.859 -13.469 1 94.62 689 LEU A O 1
ATOM 5293 N N . LYS A 1 690 ? 21.25 11.516 -11.781 1 94.62 690 LYS A N 1
ATOM 5294 C CA . LYS A 1 690 ? 21.656 10.148 -11.469 1 94.62 690 LYS A CA 1
ATOM 5295 C C . LYS A 1 690 ? 20.766 9.547 -10.391 1 94.62 690 LYS A C 1
ATOM 5297 O O . LYS A 1 690 ? 20.688 10.078 -9.273 1 94.62 690 LYS A O 1
ATOM 5302 N N . THR A 1 691 ? 20.094 8.445 -10.664 1 96.25 691 THR A N 1
ATOM 5303 C CA . THR A 1 691 ? 19.156 7.836 -9.727 1 96.25 691 THR A CA 1
ATOM 5304 C C . THR A 1 691 ? 19.891 6.914 -8.758 1 96.25 691 THR A C 1
ATOM 5306 O O . THR A 1 691 ? 21.094 6.645 -8.922 1 96.25 691 THR A O 1
ATOM 5309 N N . THR A 1 692 ? 19.25 6.469 -7.707 1 95.31 692 THR A N 1
ATOM 5310 C CA . THR A 1 692 ? 19.844 5.559 -6.73 1 95.31 692 THR A CA 1
ATOM 5311 C C . THR A 1 692 ? 20.031 4.168 -7.328 1 95.31 692 THR A C 1
ATOM 5313 O O . THR A 1 692 ? 20.766 3.348 -6.785 1 95.31 692 THR A O 1
ATOM 5316 N N . GLU A 1 693 ? 19.234 3.883 -8.398 1 92.31 693 GLU A N 1
ATOM 5317 C CA . GLU A 1 693 ? 19.438 2.646 -9.148 1 92.31 693 GLU A CA 1
ATOM 5318 C C . GLU A 1 693 ? 20.766 2.664 -9.906 1 92.31 693 GLU A C 1
ATOM 5320 O O . GLU A 1 693 ? 21.375 1.614 -10.125 1 92.31 693 GLU A O 1
ATOM 5325 N N . GLY A 1 694 ? 21.25 3.758 -10.312 1 90.75 694 GLY A N 1
ATOM 5326 C CA . GLY A 1 694 ? 22.484 3.9 -11.062 1 90.75 694 GLY A CA 1
ATOM 5327 C C . GLY A 1 694 ? 22.281 4.441 -12.461 1 90.75 694 GLY A C 1
ATOM 5328 O O . GLY A 1 694 ? 23.203 4.988 -13.062 1 90.75 694 GLY A O 1
ATOM 5329 N N . GLY A 1 695 ? 21.062 4.359 -12.977 1 89.44 695 GLY A N 1
ATOM 5330 C CA . GLY A 1 695 ? 20.766 4.883 -14.297 1 89.44 695 GLY A CA 1
ATOM 5331 C C . GLY A 1 695 ? 20.453 6.367 -14.297 1 89.44 695 GLY A C 1
ATOM 5332 O O . GLY A 1 695 ? 20.203 6.953 -13.242 1 89.44 695 GLY A O 1
ATOM 5333 N N . ASN A 1 696 ? 20.469 6.961 -15.523 1 91.5 696 ASN A N 1
ATOM 5334 C CA . ASN A 1 696 ? 20.188 8.383 -15.664 1 91.5 696 ASN A CA 1
ATOM 5335 C C . ASN A 1 696 ? 18.703 8.633 -15.914 1 91.5 696 ASN A C 1
ATOM 5337 O O . ASN A 1 696 ? 18.047 7.855 -16.594 1 91.5 696 ASN A O 1
ATOM 5341 N N . LEU A 1 697 ? 18.203 9.609 -15.297 1 93.25 697 LEU A N 1
ATOM 5342 C CA . LEU A 1 697 ? 16.859 10.125 -15.484 1 93.25 697 LEU A CA 1
ATOM 5343 C C . LEU A 1 697 ? 16.875 11.555 -16.016 1 93.25 697 LEU A C 1
ATOM 5345 O O . LEU A 1 697 ? 17.641 12.391 -15.523 1 93.25 697 LEU A O 1
ATOM 5349 N N . LEU A 1 698 ? 16.156 11.828 -17.078 1 93.06 698 LEU A N 1
ATOM 5350 C CA . LEU A 1 698 ? 16.125 13.156 -17.688 1 93.06 698 LEU A CA 1
ATOM 5351 C C . LEU A 1 698 ? 14.938 13.969 -17.172 1 93.06 698 LEU A C 1
ATOM 5353 O O . LEU A 1 698 ? 13.789 13.523 -17.266 1 93.06 698 LEU A O 1
ATOM 5357 N N . LEU A 1 699 ? 15.242 15.07 -16.594 1 95.38 699 LEU A N 1
ATOM 5358 C CA . LEU A 1 699 ? 14.234 16.031 -16.125 1 95.38 699 LEU A CA 1
ATOM 5359 C C . LEU A 1 699 ? 14.219 17.266 -17.031 1 95.38 699 LEU A C 1
ATOM 5361 O O . LEU A 1 699 ? 15.25 17.906 -17.219 1 95.38 699 LEU A O 1
ATOM 5365 N N . ASP A 1 700 ? 13.016 17.5 -17.578 1 93.5 700 ASP A N 1
ATOM 5366 C CA . ASP A 1 700 ? 12.867 18.625 -18.5 1 93.5 700 ASP A CA 1
ATOM 5367 C C . ASP A 1 700 ? 11.875 19.656 -17.953 1 93.5 700 ASP A C 1
ATOM 5369 O O . ASP A 1 700 ? 10.773 19.297 -17.531 1 93.5 700 ASP A O 1
ATOM 5373 N N . ARG A 1 701 ? 12.32 20.891 -17.906 1 94.06 701 ARG A N 1
ATOM 5374 C CA . ARG A 1 701 ? 11.43 22.016 -17.562 1 94.06 701 ARG A CA 1
ATOM 5375 C C . ARG A 1 701 ? 11.148 22.875 -18.781 1 94.06 701 ARG A C 1
ATOM 5377 O O . ARG A 1 701 ? 12.078 23.375 -19.422 1 94.06 701 ARG A O 1
ATOM 5384 N N . SER A 1 702 ? 9.922 23.016 -19.031 1 91.06 702 SER A N 1
ATOM 5385 C CA . SER A 1 702 ? 9.531 23.859 -20.156 1 91.06 702 SER A CA 1
ATOM 5386 C C . SER A 1 702 ? 9.477 25.328 -19.75 1 91.06 702 SER A C 1
ATOM 5388 O O . SER A 1 702 ? 9.562 25.656 -18.562 1 91.06 702 SER A O 1
ATOM 5390 N N . ASP A 1 703 ? 9.289 26.172 -20.75 1 85.31 703 ASP A N 1
ATOM 5391 C CA . ASP A 1 703 ? 9.156 27.594 -20.516 1 85.31 703 ASP A CA 1
ATOM 5392 C C . ASP A 1 703 ? 7.871 27.922 -19.75 1 85.31 703 ASP A C 1
ATOM 5394 O O . ASP A 1 703 ? 7.805 28.906 -19.016 1 85.31 703 ASP A O 1
ATOM 5398 N N . SER A 1 704 ? 6.922 27.016 -19.906 1 84.38 704 SER A N 1
ATOM 5399 C CA . SER A 1 704 ? 5.645 27.203 -19.219 1 84.38 704 SER A CA 1
ATOM 5400 C C . SER A 1 704 ? 5.645 26.547 -17.844 1 84.38 704 SER A C 1
ATOM 5402 O O . SER A 1 704 ? 4.586 26.375 -17.234 1 84.38 704 SER A O 1
ATOM 5404 N N . ASN A 1 705 ? 6.781 26.156 -17.359 1 85.94 705 ASN A N 1
ATOM 5405 C CA . ASN A 1 705 ? 6.984 25.594 -16.031 1 85.94 705 ASN A CA 1
ATOM 5406 C C . ASN A 1 705 ? 6.324 24.219 -15.891 1 85.94 705 ASN A C 1
ATOM 5408 O O . ASN A 1 705 ? 5.746 23.906 -14.844 1 85.94 705 ASN A O 1
ATOM 5412 N N . ASN A 1 706 ? 6.27 23.578 -17.062 1 92 706 ASN A N 1
ATOM 5413 C CA . ASN A 1 706 ? 5.898 22.172 -17.016 1 92 706 ASN A CA 1
ATOM 5414 C C . ASN A 1 706 ? 7.121 21.266 -16.844 1 92 706 ASN A C 1
ATOM 5416 O O . ASN A 1 706 ? 8.172 21.531 -17.438 1 92 706 ASN A O 1
ATOM 5420 N N . PHE A 1 707 ? 6.98 20.281 -15.992 1 95.62 707 PHE A N 1
ATOM 5421 C CA . PHE A 1 707 ? 8.086 19.391 -15.688 1 95.62 707 PHE A CA 1
ATOM 5422 C C . PHE A 1 707 ? 7.801 17.984 -16.203 1 95.62 707 PHE A C 1
ATOM 5424 O O . PHE A 1 707 ? 6.723 17.438 -15.969 1 95.62 707 PHE A O 1
ATOM 5431 N N . THR A 1 708 ? 8.711 17.422 -16.984 1 94.62 708 THR A N 1
ATOM 5432 C CA . THR A 1 708 ? 8.555 16.078 -17.516 1 94.62 708 THR A CA 1
ATOM 5433 C C . THR A 1 708 ? 9.789 15.227 -17.219 1 94.62 708 THR A C 1
ATOM 5435 O O . THR A 1 708 ? 10.891 15.766 -17.078 1 94.62 708 THR A O 1
ATOM 5438 N N . LEU A 1 709 ? 9.594 13.969 -17 1 95.19 709 LEU A N 1
ATOM 5439 C CA . LEU A 1 709 ? 10.648 13 -16.75 1 95.19 709 LEU A CA 1
ATOM 5440 C C . LEU A 1 709 ? 10.656 11.914 -17.828 1 95.19 709 LEU A C 1
ATOM 5442 O O . LEU A 1 709 ? 9.602 11.469 -18.266 1 95.19 709 LEU A O 1
ATOM 5446 N N . ARG A 1 710 ? 11.844 11.492 -18.281 1 91.38 710 ARG A N 1
ATOM 5447 C CA . ARG A 1 710 ? 11.969 10.398 -19.234 1 91.38 710 ARG A CA 1
ATOM 5448 C C . ARG A 1 710 ? 13.32 9.703 -19.094 1 91.38 710 ARG A C 1
ATOM 5450 O O . ARG A 1 710 ? 14.25 10.242 -18.5 1 91.38 710 ARG A O 1
ATOM 5457 N N . SER A 1 711 ? 13.312 8.477 -19.594 1 88.5 711 SER A N 1
ATOM 5458 C CA . SER A 1 711 ? 14.586 7.754 -19.688 1 88.5 711 SER A CA 1
ATOM 5459 C C . SER A 1 711 ? 15.438 8.281 -20.828 1 88.5 711 SER A C 1
ATOM 5461 O O . SER A 1 711 ? 14.922 8.852 -21.781 1 88.5 711 SER A O 1
ATOM 5463 N N . PRO A 1 712 ? 16.75 8.117 -20.703 1 85.44 712 PRO A N 1
ATOM 5464 C CA . PRO A 1 712 ? 17.625 8.609 -21.75 1 85.44 712 PRO A CA 1
ATOM 5465 C C . PRO A 1 712 ? 17.469 7.844 -23.062 1 85.44 712 PRO A C 1
ATOM 5467 O O . PRO A 1 712 ? 16.984 6.703 -23.062 1 85.44 712 PRO A O 1
ATOM 5470 N N . SER A 1 713 ? 17.812 8.586 -24.047 1 73.94 713 SER A N 1
ATOM 5471 C CA . SER A 1 713 ? 17.766 7.973 -25.375 1 73.94 713 SER A CA 1
ATOM 5472 C C . SER A 1 713 ? 19 7.125 -25.641 1 73.94 713 SER A C 1
ATOM 5474 O O . SER A 1 713 ? 19.016 6.281 -26.531 1 73.94 713 SER A O 1
ATOM 5476 N N . LYS A 1 714 ? 20.047 7.453 -24.844 1 65.56 714 LYS A N 1
ATOM 5477 C CA . LYS A 1 714 ? 21.312 6.73 -25 1 65.56 714 LYS A CA 1
ATOM 5478 C C . LYS A 1 714 ? 21.625 5.895 -23.781 1 65.56 714 LYS A C 1
ATOM 5480 O O . LYS A 1 714 ? 21.469 6.352 -22.641 1 65.56 714 LYS A O 1
ATOM 5485 N N . TRP A 1 715 ? 21.688 4.711 -23.953 1 64.44 715 TRP A N 1
ATOM 5486 C CA . TRP A 1 715 ? 22.094 3.781 -22.891 1 64.44 715 TRP A CA 1
ATOM 5487 C C . TRP A 1 715 ? 23.312 2.977 -23.328 1 64.44 715 TRP A C 1
ATOM 5489 O O . TRP A 1 715 ? 23.609 2.879 -24.516 1 64.44 715 TRP A O 1
ATOM 5499 N N . PRO A 1 716 ? 24.141 2.699 -22.25 1 57.09 716 PRO A N 1
ATOM 5500 C CA . PRO A 1 716 ? 25.344 1.99 -22.703 1 57.09 716 PRO A CA 1
ATOM 5501 C C . PRO A 1 716 ? 25.047 0.951 -23.781 1 57.09 716 PRO A C 1
ATOM 5503 O O . PRO A 1 716 ? 24.172 0.102 -23.594 1 57.09 716 PRO A O 1
ATOM 5506 N N . LYS A 1 717 ? 25.547 1.021 -24.766 1 56.44 717 LYS A N 1
ATOM 5507 C CA . LYS A 1 717 ? 25.531 0.118 -25.922 1 56.44 717 LYS A CA 1
ATOM 5508 C C . LYS A 1 717 ? 24.266 0.322 -26.75 1 56.44 717 LYS A C 1
ATOM 5510 O O . LYS A 1 717 ? 23.984 -0.447 -27.672 1 56.44 717 LYS A O 1
ATOM 5515 N N . HIS A 1 718 ? 23.422 1.315 -26.234 1 60.59 718 HIS A N 1
ATOM 5516 C CA . HIS A 1 718 ? 22.203 1.524 -27 1 60.59 718 HIS A CA 1
ATOM 5517 C C . HIS A 1 718 ? 21.938 3.01 -27.234 1 60.59 718 HIS A C 1
ATOM 5519 O O . HIS A 1 718 ? 22.062 3.818 -26.312 1 60.59 718 HIS A O 1
ATOM 5525 N N . ASP A 1 719 ? 21.984 3.367 -28.469 1 59.53 719 ASP A N 1
ATOM 5526 C CA . ASP A 1 719 ? 21.719 4.75 -28.859 1 59.53 719 ASP A CA 1
ATOM 5527 C C . ASP A 1 719 ? 20.562 4.828 -29.844 1 59.53 719 ASP A C 1
ATOM 5529 O O . ASP A 1 719 ? 20.609 4.227 -30.922 1 59.53 719 ASP A O 1
ATOM 5533 N N . SER A 1 720 ? 19.406 5.398 -29.328 1 59.78 720 SER A N 1
ATOM 5534 C CA . SER A 1 720 ? 18.234 5.484 -30.203 1 59.78 720 SER A CA 1
ATOM 5535 C C . SER A 1 720 ? 18.484 6.465 -31.344 1 59.78 720 SER A C 1
ATOM 5537 O O . SER A 1 720 ? 17.594 6.715 -32.156 1 59.78 720 SER A O 1
ATOM 5539 N N . GLY A 1 721 ? 19.703 6.891 -31.438 1 52.84 721 GLY A N 1
ATOM 5540 C CA . GLY A 1 721 ? 20.109 7.734 -32.562 1 52.84 721 GLY A CA 1
ATOM 5541 C C . GLY A 1 721 ? 19.344 9.047 -32.625 1 52.84 721 GLY A C 1
ATOM 5542 O O . GLY A 1 721 ? 19.109 9.688 -31.578 1 52.84 721 GLY A O 1
ATOM 5543 N N . SER A 1 722 ? 18.984 9.383 -33.812 1 48.5 722 SER A N 1
ATOM 5544 C CA . SER A 1 722 ? 18.375 10.672 -34.125 1 48.5 722 SER A CA 1
ATOM 5545 C C . SER A 1 722 ? 16.938 10.742 -33.625 1 48.5 722 SER A C 1
ATOM 5547 O O . SER A 1 722 ? 16.375 11.828 -33.469 1 48.5 722 SER A O 1
ATOM 5549 N N . ALA A 1 723 ? 16.359 9.547 -33.312 1 51.47 723 ALA A N 1
ATOM 5550 C CA . ALA A 1 723 ? 14.93 9.539 -32.969 1 51.47 723 ALA A CA 1
ATOM 5551 C C . ALA A 1 723 ? 14.727 9.945 -31.5 1 51.47 723 ALA A C 1
ATOM 5553 O O . ALA A 1 723 ? 13.625 10.359 -31.125 1 51.47 723 ALA A O 1
ATOM 5554 N N . SER A 1 724 ? 15.797 10.008 -30.844 1 61.44 724 SER A N 1
ATOM 5555 C CA . SER A 1 724 ? 15.789 10.414 -29.438 1 61.44 724 SER A CA 1
ATOM 5556 C C . SER A 1 724 ? 14.664 9.727 -28.672 1 61.44 724 SER A C 1
ATOM 5558 O O . SER A 1 724 ? 13.945 10.375 -27.906 1 61.44 724 SER A O 1
ATOM 5560 N N . LEU A 1 725 ? 14.43 8.43 -29.094 1 69.56 725 LEU A N 1
ATOM 5561 C CA . LEU A 1 725 ? 13.445 7.66 -28.344 1 69.56 725 LEU A CA 1
ATOM 5562 C C . LEU A 1 725 ? 14.023 7.184 -27.016 1 69.56 725 LEU A C 1
ATOM 5564 O O . LEU A 1 725 ? 15.195 6.793 -26.953 1 69.56 725 LEU A O 1
ATOM 5568 N N . PRO A 1 726 ? 13.086 7.223 -26.047 1 78.25 726 PRO A N 1
ATOM 5569 C CA . PRO A 1 726 ? 13.578 6.73 -24.766 1 78.25 726 PRO A CA 1
ATOM 5570 C C . PRO A 1 726 ? 14 5.266 -24.812 1 78.25 726 PRO A C 1
ATOM 5572 O O . PRO A 1 726 ? 13.344 4.453 -25.469 1 78.25 726 PRO A O 1
ATOM 5575 N N . SER A 1 727 ? 15.008 4.945 -24.172 1 72.75 727 SER A N 1
ATOM 5576 C CA . SER A 1 727 ? 15.633 3.627 -24.234 1 72.75 727 SER A CA 1
ATOM 5577 C C . SER A 1 727 ? 14.727 2.561 -23.625 1 72.75 727 SER A C 1
ATOM 5579 O O . SER A 1 727 ? 14.922 1.366 -23.844 1 72.75 727 SER A O 1
ATOM 5581 N N . ASN A 1 728 ? 13.742 2.959 -22.875 1 75.88 728 ASN A N 1
ATOM 5582 C CA . ASN A 1 728 ? 12.844 1.992 -22.25 1 75.88 728 ASN A CA 1
ATOM 5583 C C . ASN A 1 728 ? 11.562 1.802 -23.062 1 75.88 728 ASN A C 1
ATOM 5585 O O . ASN A 1 728 ? 10.695 1.016 -22.688 1 75.88 728 ASN A O 1
ATOM 5589 N N . GLY A 1 729 ? 11.438 2.539 -24.141 1 76.62 729 GLY A N 1
ATOM 5590 C CA . GLY A 1 729 ? 10.289 2.371 -25.016 1 76.62 729 GLY A CA 1
ATOM 5591 C C . GLY A 1 729 ? 9.078 3.174 -24.562 1 76.62 729 GLY A C 1
ATOM 5592 O O . GLY A 1 729 ? 8.008 3.066 -25.172 1 76.62 729 GLY A O 1
ATOM 5593 N N . ASP A 1 730 ? 9.234 3.99 -23.516 1 80 730 ASP A N 1
ATOM 5594 C CA . ASP A 1 730 ? 8.141 4.844 -23.078 1 80 730 ASP A CA 1
ATOM 5595 C C . ASP A 1 730 ? 7.922 6.008 -24.031 1 80 730 ASP A C 1
ATOM 5597 O O . ASP A 1 730 ? 8.656 6.996 -24 1 80 730 ASP A O 1
ATOM 5601 N N . LEU A 1 731 ? 6.922 5.996 -24.828 1 75.31 731 LEU A N 1
ATOM 5602 C CA . LEU A 1 731 ? 6.723 6.98 -25.875 1 75.31 731 LEU A CA 1
ATOM 5603 C C . LEU A 1 731 ? 6.277 8.32 -25.297 1 75.31 731 LEU A C 1
ATOM 5605 O O . LEU A 1 731 ? 6.449 9.367 -25.922 1 75.31 731 LEU A O 1
ATOM 5609 N N . ARG A 1 732 ? 5.688 8.289 -24.172 1 82.94 732 ARG A N 1
ATOM 5610 C CA . ARG A 1 732 ? 5.246 9.508 -23.516 1 82.94 732 ARG A CA 1
ATOM 5611 C C . ARG A 1 732 ? 6.016 9.742 -22.219 1 82.94 732 ARG A C 1
ATOM 5613 O O . ARG A 1 732 ? 6.16 8.82 -21.406 1 82.94 732 ARG A O 1
ATOM 5620 N N . PRO A 1 733 ? 6.562 10.945 -22.125 1 89.88 733 PRO A N 1
ATOM 5621 C CA . PRO A 1 733 ? 7.25 11.234 -20.859 1 89.88 733 PRO A CA 1
ATOM 5622 C C . PRO A 1 733 ? 6.289 11.336 -19.672 1 89.88 733 PRO A C 1
ATOM 5624 O O . PRO A 1 733 ? 5.094 11.57 -19.859 1 89.88 733 PRO A O 1
ATOM 5627 N N . ALA A 1 734 ? 6.82 11.109 -18.531 1 94.56 734 ALA A N 1
ATOM 5628 C CA . ALA A 1 734 ? 6.043 11.297 -17.312 1 94.56 734 ALA A CA 1
ATOM 5629 C C . ALA A 1 734 ? 5.914 12.773 -16.969 1 94.56 734 ALA A C 1
ATOM 5631 O O . ALA A 1 734 ? 6.879 13.531 -17.062 1 94.56 734 ALA A O 1
ATOM 5632 N N . VAL A 1 735 ? 4.754 13.219 -16.594 1 95.88 735 VAL A N 1
ATOM 5633 C CA . VAL A 1 735 ? 4.504 14.609 -16.234 1 95.88 735 VAL A CA 1
ATOM 5634 C C . VAL A 1 735 ? 4.355 14.734 -14.719 1 95.88 735 VAL A C 1
ATOM 5636 O O . VAL A 1 735 ? 3.709 13.906 -14.078 1 95.88 735 VAL A O 1
ATOM 5639 N N . MET A 1 736 ? 5.016 15.734 -14.18 1 95.94 736 MET A N 1
ATOM 5640 C CA . MET A 1 736 ? 4.84 16.016 -12.758 1 95.94 736 MET A CA 1
ATOM 5641 C C . MET A 1 736 ? 3.506 16.719 -12.508 1 95.94 736 MET A C 1
ATOM 5643 O O . MET A 1 736 ? 3.256 17.797 -13.047 1 95.94 736 MET A O 1
ATOM 5647 N N . ARG A 1 737 ? 2.678 16.141 -11.68 1 93.62 737 ARG A N 1
ATOM 5648 C CA . ARG A 1 737 ? 1.336 16.656 -11.453 1 93.62 737 ARG A CA 1
ATOM 5649 C C . ARG A 1 737 ? 1.265 17.438 -10.141 1 93.62 737 ARG A C 1
ATOM 5651 O O . ARG A 1 737 ? 0.441 18.344 -9.992 1 93.62 737 ARG A O 1
ATOM 5658 N N . ALA A 1 738 ? 1.948 17.062 -9.148 1 92.06 738 ALA A N 1
ATOM 5659 C CA . ALA A 1 738 ? 2.078 17.766 -7.871 1 92.06 738 ALA A CA 1
ATOM 5660 C C . ALA A 1 738 ? 3.543 17.906 -7.469 1 92.06 738 ALA A C 1
ATOM 5662 O O . ALA A 1 738 ? 4.344 17 -7.691 1 92.06 738 ALA A O 1
ATOM 5663 N N . HIS A 1 739 ? 3.818 19.125 -6.883 1 92.31 739 HIS A N 1
ATOM 5664 C CA . HIS A 1 739 ? 5.227 19.438 -6.672 1 92.31 739 HIS A CA 1
ATOM 5665 C C . HIS A 1 739 ? 5.504 19.75 -5.207 1 92.31 739 HIS A C 1
ATOM 5667 O O . HIS A 1 739 ? 4.609 20.203 -4.48 1 92.31 739 HIS A O 1
ATOM 5673 N N . ASN A 1 740 ? 6.758 19.438 -4.832 1 94.88 740 ASN A N 1
ATOM 5674 C CA . ASN A 1 740 ? 7.375 19.969 -3.619 1 94.88 740 ASN A CA 1
ATOM 5675 C C . ASN A 1 740 ? 6.613 19.531 -2.369 1 94.88 740 ASN A C 1
ATOM 5677 O O . ASN A 1 740 ? 6.285 20.375 -1.521 1 94.88 740 ASN A O 1
ATOM 5681 N N . ALA A 1 741 ? 6.168 18.328 -2.281 1 94.31 741 ALA A N 1
ATOM 5682 C CA . ALA A 1 741 ? 5.75 17.812 -0.982 1 94.31 741 ALA A CA 1
ATOM 5683 C C . ALA A 1 741 ? 6.953 17.578 -0.071 1 94.31 741 ALA A C 1
ATOM 5685 O O . ALA A 1 741 ? 7.715 16.641 -0.264 1 94.31 741 ALA A O 1
ATOM 5686 N N . LEU A 1 742 ? 7.129 18.484 0.872 1 95.38 742 LEU A N 1
ATOM 5687 C CA . LEU A 1 742 ? 8.312 18.484 1.719 1 95.38 742 LEU A CA 1
ATOM 5688 C C . LEU A 1 742 ? 8.281 17.328 2.709 1 95.38 742 LEU A C 1
ATOM 5690 O O . LEU A 1 742 ? 7.215 16.969 3.225 1 95.38 742 LEU A O 1
ATOM 5694 N N . THR A 1 743 ? 9.406 16.672 2.898 1 94.75 743 THR A N 1
ATOM 5695 C CA . THR A 1 743 ? 9.562 15.594 3.873 1 94.75 743 THR A CA 1
ATOM 5696 C C . THR A 1 743 ? 10.766 15.859 4.777 1 94.75 743 THR A C 1
ATOM 5698 O O . THR A 1 743 ? 11.547 16.781 4.527 1 94.75 743 THR A O 1
ATOM 5701 N N . GLU A 1 744 ? 10.875 15.117 5.812 1 92.75 744 GLU A N 1
ATOM 5702 C CA . GLU A 1 744 ? 11.977 15.234 6.762 1 92.75 744 GLU A CA 1
ATOM 5703 C C . GLU A 1 744 ? 13.32 14.977 6.082 1 92.75 744 GLU A C 1
ATOM 5705 O O . GLU A 1 744 ? 14.32 15.609 6.418 1 92.75 744 GLU A O 1
ATOM 5710 N N . THR A 1 745 ? 13.312 14.094 5.074 1 95.69 745 THR A N 1
ATOM 5711 C CA . THR A 1 745 ? 14.57 13.648 4.477 1 95.69 745 THR A CA 1
ATOM 5712 C C . THR A 1 745 ? 14.727 14.211 3.066 1 95.69 745 THR A C 1
ATOM 5714 O O . THR A 1 745 ? 15.727 13.953 2.398 1 95.69 745 THR A O 1
ATOM 5717 N N . GLY A 1 746 ? 13.711 14.945 2.602 1 97 746 GLY A N 1
ATOM 5718 C CA . GLY A 1 746 ? 13.828 15.508 1.264 1 97 746 GLY A CA 1
ATOM 5719 C C . GLY A 1 746 ? 12.516 16.031 0.712 1 97 746 GLY A C 1
ATOM 5720 O O . GLY A 1 746 ? 11.836 16.812 1.364 1 97 746 GLY A O 1
ATOM 5721 N N . VAL A 1 747 ? 12.195 15.602 -0.577 1 97.5 747 VAL A N 1
ATOM 5722 C CA . VAL A 1 747 ? 11.016 16.156 -1.234 1 97.5 747 VAL A CA 1
ATOM 5723 C C . VAL A 1 747 ? 10.398 15.102 -2.15 1 97.5 747 VAL A C 1
ATOM 5725 O O . VAL A 1 747 ? 11.102 14.242 -2.691 1 97.5 747 VAL A O 1
ATOM 5728 N N . ILE A 1 748 ? 9.062 15.094 -2.234 1 97.75 748 ILE A N 1
ATOM 5729 C CA . ILE A 1 748 ? 8.32 14.195 -3.105 1 97.75 748 ILE A CA 1
ATOM 5730 C C . ILE A 1 748 ? 7.695 14.992 -4.254 1 97.75 748 ILE A C 1
ATOM 5732 O O . ILE A 1 748 ? 7.074 16.031 -4.031 1 97.75 748 ILE A O 1
ATOM 5736 N N . HIS A 1 749 ? 7.934 14.609 -5.461 1 97.94 749 HIS A N 1
ATOM 5737 C CA . HIS A 1 749 ? 7.188 15.047 -6.637 1 97.94 749 HIS A CA 1
ATOM 5738 C C . HIS A 1 749 ? 6.301 13.93 -7.172 1 97.94 749 HIS A C 1
ATOM 5740 O O . HIS A 1 749 ? 6.754 12.789 -7.336 1 97.94 749 HIS A O 1
ATOM 5746 N N . ILE A 1 750 ? 5.02 14.188 -7.418 1 97.69 750 ILE A N 1
ATOM 5747 C CA . ILE A 1 750 ? 4.094 13.164 -7.887 1 97.69 750 ILE A CA 1
ATOM 5748 C C . ILE A 1 750 ? 4.027 13.188 -9.414 1 97.69 750 ILE A C 1
ATOM 5750 O O . ILE A 1 750 ? 3.848 14.25 -10.016 1 97.69 750 ILE A O 1
ATOM 5754 N N . ILE A 1 751 ? 4.176 12 -10.031 1 97.56 751 ILE A N 1
ATOM 5755 C CA . ILE A 1 751 ? 4.191 11.922 -11.492 1 97.56 751 ILE A CA 1
ATOM 5756 C C . ILE A 1 751 ? 3.039 11.039 -11.969 1 97.56 751 ILE A C 1
ATOM 5758 O O . ILE A 1 751 ? 2.455 10.289 -11.188 1 97.56 751 ILE A O 1
ATOM 5762 N N . ASP A 1 752 ? 2.727 11.109 -13.266 1 95.75 752 ASP A N 1
ATOM 5763 C CA . ASP A 1 752 ? 1.514 10.461 -13.766 1 95.75 752 ASP A CA 1
ATOM 5764 C C . ASP A 1 752 ? 1.843 9.18 -14.523 1 95.75 752 ASP A C 1
ATOM 5766 O O . ASP A 1 752 ? 0.949 8.523 -15.062 1 95.75 752 ASP A O 1
ATOM 5770 N N . SER A 1 753 ? 3.115 8.828 -14.594 1 94.5 753 SER A N 1
ATOM 5771 C CA . SER A 1 753 ? 3.535 7.602 -15.266 1 94.5 753 SER A CA 1
ATOM 5772 C C . SER A 1 753 ? 4.781 7.012 -14.617 1 94.5 753 SER A C 1
ATOM 5774 O O . SER A 1 753 ? 5.621 7.746 -14.094 1 94.5 753 SER A O 1
ATOM 5776 N N . VAL A 1 754 ? 4.824 5.656 -14.641 1 95.56 754 VAL A N 1
ATOM 5777 C CA . VAL A 1 754 ? 6.035 5 -14.156 1 95.56 754 VAL A CA 1
ATOM 5778 C C . VAL A 1 754 ? 7.117 5.047 -15.234 1 95.56 754 VAL A C 1
ATOM 5780 O O . VAL A 1 754 ? 6.855 4.742 -16.391 1 95.56 754 VAL A O 1
ATOM 5783 N N . VAL A 1 755 ? 8.289 5.535 -14.891 1 95.12 755 VAL A N 1
ATOM 5784 C CA . VAL A 1 755 ? 9.414 5.547 -15.82 1 95.12 755 VAL A CA 1
ATOM 5785 C C . VAL A 1 755 ? 10.281 4.309 -15.594 1 95.12 755 VAL A C 1
ATOM 5787 O O . VAL A 1 755 ? 10.953 4.191 -14.57 1 95.12 755 VAL A O 1
ATOM 5790 N N . LEU A 1 756 ? 10.281 3.438 -16.547 1 92.56 756 LEU A N 1
ATOM 5791 C CA . LEU A 1 756 ? 11.055 2.207 -16.406 1 92.56 756 LEU A CA 1
ATOM 5792 C C . LEU A 1 756 ? 12.523 2.451 -16.75 1 92.56 756 LEU A C 1
ATOM 5794 O O . LEU A 1 756 ? 12.836 3.232 -17.641 1 92.56 756 LEU A O 1
ATOM 5798 N N . PRO A 1 757 ? 13.391 1.788 -15.945 1 91.69 757 PRO A N 1
ATOM 5799 C CA . PRO A 1 757 ? 14.812 1.892 -16.297 1 91.69 757 PRO A CA 1
ATOM 5800 C C . PRO A 1 757 ? 15.141 1.223 -17.641 1 91.69 757 PRO A C 1
ATOM 5802 O O . PRO A 1 757 ? 14.453 0.28 -18.047 1 91.69 757 PRO A O 1
ATOM 5805 N N . SER A 1 758 ? 16.172 1.642 -18.219 1 83.69 758 SER A N 1
ATOM 5806 C CA . SER A 1 758 ? 16.547 1.135 -19.531 1 83.69 758 SER A CA 1
ATOM 5807 C C . SER A 1 758 ? 17.016 -0.313 -19.453 1 83.69 758 SER A C 1
ATOM 5809 O O . SER A 1 758 ? 16.906 -1.064 -20.422 1 83.69 758 SER A O 1
ATOM 5811 N N . ASP A 1 759 ? 17.469 -0.706 -18.328 1 83.25 759 ASP A N 1
ATOM 5812 C CA . ASP A 1 759 ? 18.078 -2.033 -18.219 1 83.25 759 ASP A CA 1
ATOM 5813 C C . ASP A 1 759 ? 17.094 -3.031 -17.594 1 83.25 759 ASP A C 1
ATOM 5815 O O . ASP A 1 759 ? 17.484 -4.137 -17.219 1 83.25 759 ASP A O 1
ATOM 5819 N N . ILE A 1 760 ? 15.875 -2.621 -17.516 1 88.69 760 ILE A N 1
ATOM 5820 C CA . ILE A 1 760 ? 14.898 -3.555 -16.953 1 88.69 760 ILE A CA 1
ATOM 5821 C C . ILE A 1 760 ? 14.664 -4.699 -17.938 1 88.69 760 ILE A C 1
ATOM 5823 O O . ILE A 1 760 ? 14.695 -4.496 -19.156 1 88.69 760 ILE A O 1
ATOM 5827 N N . ASN A 1 761 ? 14.594 -5.887 -17.453 1 87.94 761 ASN A N 1
ATOM 5828 C CA . ASN A 1 761 ? 14.328 -7.059 -18.281 1 87.94 761 ASN A CA 1
ATOM 5829 C C . ASN A 1 761 ? 12.945 -7.648 -18 1 87.94 761 ASN A C 1
ATOM 5831 O O . ASN A 1 761 ? 12.797 -8.484 -17.094 1 87.94 761 ASN A O 1
ATOM 5835 N N . LEU A 1 762 ? 12 -7.281 -18.734 1 91.12 762 LEU A N 1
ATOM 5836 C CA . LEU A 1 762 ? 10.656 -7.84 -18.703 1 91.12 762 LEU A CA 1
ATOM 5837 C C . LEU A 1 762 ? 10.391 -8.703 -19.922 1 91.12 762 LEU A C 1
ATOM 5839 O O . LEU A 1 762 ? 9.992 -8.188 -20.984 1 91.12 762 LEU A O 1
ATOM 5843 N N . SER A 1 763 ? 10.5 -9.992 -19.781 1 89.94 763 SER A N 1
ATOM 5844 C CA . SER A 1 763 ? 10.281 -10.914 -20.891 1 89.94 763 SER A CA 1
ATOM 5845 C C . SER A 1 763 ? 8.812 -11.32 -20.984 1 89.94 763 SER A C 1
ATOM 5847 O O . SER A 1 763 ? 8.023 -11.031 -20.078 1 89.94 763 SER A O 1
ATOM 5849 N N . ILE A 1 764 ? 8.547 -11.945 -22.047 1 92.06 764 ILE A N 1
ATOM 5850 C CA . ILE A 1 764 ? 7.184 -12.438 -22.25 1 92.06 764 ILE A CA 1
ATOM 5851 C C . ILE A 1 764 ? 6.844 -13.484 -21.203 1 92.06 764 ILE A C 1
ATOM 5853 O O . ILE A 1 764 ? 5.723 -13.523 -20.688 1 92.06 764 ILE A O 1
ATOM 5857 N N . ALA A 1 765 ? 7.824 -14.273 -20.859 1 88.56 765 ALA A N 1
ATOM 5858 C CA . ALA A 1 765 ? 7.621 -15.289 -19.828 1 88.56 765 ALA A CA 1
ATOM 5859 C C . ALA A 1 765 ? 7.238 -14.641 -18.5 1 88.56 765 ALA A C 1
ATOM 5861 O O . ALA A 1 765 ? 6.359 -15.141 -17.797 1 88.56 765 ALA A O 1
ATOM 5862 N N . LYS A 1 766 ? 7.914 -13.602 -18.188 1 90.44 766 LYS A N 1
ATOM 5863 C CA . LYS A 1 766 ? 7.656 -12.891 -16.938 1 90.44 766 LYS A CA 1
ATOM 5864 C C . LYS A 1 766 ? 6.277 -12.242 -16.953 1 90.44 766 LYS A C 1
ATOM 5866 O O . LYS A 1 766 ? 5.582 -12.234 -15.93 1 90.44 766 LYS A O 1
ATOM 5871 N N . LEU A 1 767 ? 5.879 -11.734 -18.078 1 93.44 767 LEU A N 1
ATOM 5872 C CA . LEU A 1 767 ? 4.559 -11.133 -18.188 1 93.44 767 LEU A CA 1
ATOM 5873 C C . LEU A 1 767 ? 3.461 -12.18 -18.047 1 93.44 767 LEU A C 1
ATOM 5875 O O . LEU A 1 767 ? 2.432 -11.922 -17.422 1 93.44 767 LEU A O 1
ATOM 5879 N N . ILE A 1 768 ? 3.688 -13.305 -18.625 1 91.62 768 ILE A N 1
ATOM 5880 C CA . ILE A 1 768 ? 2.697 -14.367 -18.5 1 91.62 768 ILE A CA 1
ATOM 5881 C C . ILE A 1 768 ? 2.592 -14.812 -17.047 1 91.62 768 ILE A C 1
ATOM 5883 O O . ILE A 1 768 ? 1.503 -15.141 -16.562 1 91.62 768 ILE A O 1
ATOM 5887 N N . ARG A 1 769 ? 3.697 -14.859 -16.422 1 86.06 769 ARG A N 1
ATOM 5888 C CA . ARG A 1 769 ? 3.672 -15.18 -15.008 1 86.06 769 ARG A CA 1
ATOM 5889 C C . ARG A 1 769 ? 2.809 -14.188 -14.234 1 86.06 769 ARG A C 1
ATOM 5891 O O . ARG A 1 769 ? 2.174 -14.547 -13.242 1 86.06 769 ARG A O 1
ATOM 5898 N N . GLY A 1 770 ? 2.906 -12.977 -14.617 1 87.19 770 GLY A N 1
ATOM 5899 C CA . GLY A 1 770 ? 2.086 -11.953 -14 1 87.19 770 GLY A CA 1
ATOM 5900 C C . GLY A 1 770 ? 0.597 -12.195 -14.172 1 87.19 770 GLY A C 1
ATOM 5901 O O . GLY A 1 770 ? -0.204 -11.797 -13.32 1 87.19 770 GLY A O 1
ATOM 5902 N N . SER A 1 771 ? 0.252 -12.828 -15.25 1 88.94 771 SER A N 1
ATOM 5903 C CA . SER A 1 771 ? -1.152 -13.133 -15.508 1 88.94 771 SER A CA 1
ATOM 5904 C C . SER A 1 771 ? -1.608 -14.352 -14.727 1 88.94 771 SER A C 1
ATOM 5906 O O . SER A 1 771 ? -2.807 -14.625 -14.633 1 88.94 771 SER A O 1
ATOM 5908 N N . LYS A 1 772 ? -0.691 -15.133 -14.164 1 77.69 772 LYS A N 1
ATOM 5909 C CA . LYS A 1 772 ? -0.934 -16.328 -13.367 1 77.69 772 LYS A CA 1
ATOM 5910 C C . LYS A 1 772 ? -1.524 -17.453 -14.219 1 77.69 772 LYS A C 1
ATOM 5912 O O . LYS A 1 772 ? -2.229 -18.328 -13.711 1 77.69 772 LYS A O 1
ATOM 5917 N N . GLN A 1 773 ? -1.272 -17.266 -15.578 1 81.81 773 GLN A N 1
ATOM 5918 C CA . GLN A 1 773 ? -1.657 -18.344 -16.484 1 81.81 773 GLN A CA 1
ATOM 5919 C C . GLN A 1 773 ? -0.501 -19.312 -16.688 1 81.81 773 GLN A C 1
ATOM 5921 O O . GLN A 1 773 ? 0.657 -18.906 -16.781 1 81.81 773 GLN A O 1
ATOM 5926 N N . HIS A 1 774 ? -0.82 -20.625 -16.875 1 76.5 774 HIS A N 1
ATOM 5927 C CA . HIS A 1 774 ? 0.266 -21.594 -16.922 1 76.5 774 HIS A CA 1
ATOM 5928 C C . HIS A 1 774 ? 0.158 -22.484 -18.156 1 76.5 774 HIS A C 1
ATOM 5930 O O . HIS A 1 774 ? 1.156 -23.062 -18.609 1 76.5 774 HIS A O 1
ATOM 5936 N N . THR A 1 775 ? -0.987 -22.578 -18.703 1 80.19 775 THR A N 1
ATOM 5937 C CA . THR A 1 775 ? -1.199 -23.547 -19.781 1 80.19 775 THR A CA 1
ATOM 5938 C C . THR A 1 775 ? -0.492 -23.109 -21.062 1 80.19 775 THR A C 1
ATOM 5940 O O . THR A 1 775 ? 0.217 -23.906 -21.688 1 80.19 775 THR A O 1
ATOM 5943 N N . MET A 1 776 ? -0.623 -21.891 -21.375 1 89 776 MET A N 1
ATOM 5944 C CA . MET A 1 776 ? -0.087 -21.406 -22.656 1 89 776 MET A CA 1
ATOM 5945 C C . MET A 1 776 ? 1.434 -21.516 -22.672 1 89 776 MET A C 1
ATOM 5947 O O . MET A 1 776 ? 2.006 -22.016 -23.641 1 89 776 MET A O 1
ATOM 5951 N N . PRO A 1 777 ? 2.117 -21.047 -21.719 1 87.81 777 PRO A N 1
ATOM 5952 C CA . PRO A 1 777 ? 3.576 -21.156 -21.797 1 87.81 777 PRO A CA 1
ATOM 5953 C C . PRO A 1 777 ? 4.066 -22.594 -21.828 1 87.81 777 PRO A C 1
ATOM 5955 O O . PRO A 1 777 ? 5.086 -22.891 -22.469 1 87.81 777 PRO A O 1
ATOM 5958 N N . GLU A 1 778 ? 3.42 -23.453 -21.219 1 81.12 778 GLU A N 1
ATOM 5959 C CA . GLU A 1 778 ? 3.779 -24.875 -21.297 1 81.12 778 GLU A CA 1
ATOM 5960 C C . GLU A 1 778 ? 3.625 -25.406 -22.719 1 81.12 778 GLU A C 1
ATOM 5962 O O . GLU A 1 778 ? 4.488 -26.125 -23.219 1 81.12 778 GLU A O 1
ATOM 5967 N N . LEU A 1 779 ? 2.502 -25.094 -23.25 1 86.12 779 LEU A N 1
ATOM 5968 C CA . LEU A 1 779 ? 2.25 -25.531 -24.625 1 86.12 779 LEU A CA 1
ATOM 5969 C C . LEU A 1 779 ? 3.273 -24.938 -25.578 1 86.12 779 LEU A C 1
ATOM 5971 O O . LEU A 1 779 ? 3.693 -25.578 -26.547 1 86.12 779 LEU A O 1
ATOM 5975 N N . LEU A 1 780 ? 3.662 -23.75 -25.359 1 91.31 780 LEU A N 1
ATOM 5976 C CA . LEU A 1 780 ? 4.641 -23.078 -26.219 1 91.31 780 LEU A CA 1
ATOM 5977 C C . LEU A 1 780 ? 5.988 -23.781 -26.156 1 91.31 780 LEU A C 1
ATOM 5979 O O . LEU A 1 780 ? 6.645 -23.984 -27.188 1 91.31 780 LEU A O 1
ATOM 5983 N N . VAL A 1 781 ? 6.387 -24.125 -25.016 1 84.44 781 VAL A N 1
ATOM 5984 C CA . VAL A 1 781 ? 7.664 -24.812 -24.859 1 84.44 781 VAL A CA 1
ATOM 5985 C C . VAL A 1 781 ? 7.59 -26.203 -25.516 1 84.44 781 VAL A C 1
ATOM 5987 O O . VAL A 1 781 ? 8.531 -26.609 -26.203 1 84.44 781 VAL A O 1
ATOM 5990 N N . LYS A 1 782 ? 6.488 -26.859 -25.312 1 81 782 LYS A N 1
ATOM 5991 C CA . LYS A 1 782 ? 6.309 -28.188 -25.875 1 81 782 LYS A CA 1
ATOM 5992 C C . LYS A 1 782 ? 6.348 -28.156 -27.406 1 81 782 LYS A C 1
ATOM 5994 O O . LYS A 1 782 ? 6.859 -29.078 -28.047 1 81 782 LYS A O 1
ATOM 5999 N N . ALA A 1 783 ? 5.785 -27.125 -27.938 1 89.19 783 ALA A N 1
ATOM 6000 C CA . ALA A 1 783 ? 5.68 -27.016 -29.391 1 89.19 783 ALA A CA 1
ATOM 6001 C C . ALA A 1 783 ? 6.957 -26.453 -30 1 89.19 783 ALA A C 1
ATOM 6003 O O . ALA A 1 783 ? 7.117 -26.422 -31.219 1 89.19 783 ALA A O 1
ATOM 6004 N N . GLY A 1 784 ? 7.852 -25.938 -29.172 1 87.19 784 GLY A N 1
ATOM 6005 C CA . GLY A 1 784 ? 9.125 -25.438 -29.672 1 87.19 784 GLY A CA 1
ATOM 6006 C C . GLY A 1 784 ? 9.172 -23.922 -29.781 1 87.19 784 GLY A C 1
ATOM 6007 O O . GLY A 1 784 ? 10.055 -23.375 -30.453 1 87.19 784 GLY A O 1
ATOM 6008 N N . PHE A 1 785 ? 8.242 -23.25 -29.203 1 92.06 785 PHE A N 1
ATOM 6009 C CA . PHE A 1 785 ? 8.219 -21.781 -29.234 1 92.06 785 PHE A CA 1
ATOM 6010 C C . PHE A 1 785 ? 8.906 -21.203 -28.016 1 92.06 785 PHE A C 1
ATOM 6012 O O . PHE A 1 785 ? 8.703 -20.031 -27.672 1 92.06 785 PHE A O 1
ATOM 6019 N N . GLY A 1 786 ? 9.758 -21.875 -27.297 1 87.31 786 GLY A N 1
ATOM 6020 C CA . GLY A 1 786 ? 10.398 -21.422 -26.078 1 87.31 786 GLY A CA 1
ATOM 6021 C C . GLY A 1 786 ? 11.219 -20.156 -26.25 1 87.31 786 GLY A C 1
ATOM 6022 O O . GLY A 1 786 ? 11.344 -19.359 -25.328 1 87.31 786 GLY A O 1
ATOM 6023 N N . TRP A 1 787 ? 11.711 -19.969 -27.484 1 86.69 787 TRP A N 1
ATOM 6024 C CA . TRP A 1 787 ? 12.555 -18.812 -27.75 1 86.69 787 TRP A CA 1
ATOM 6025 C C . TRP A 1 787 ? 11.758 -17.516 -27.641 1 86.69 787 TRP A C 1
ATOM 6027 O O . TRP A 1 787 ? 12.305 -16.469 -27.297 1 86.69 787 TRP A O 1
ATOM 6037 N N . ILE A 1 788 ? 10.484 -17.516 -27.844 1 90.44 788 ILE A N 1
ATOM 6038 C CA . ILE A 1 788 ? 9.633 -16.344 -27.703 1 90.44 788 ILE A CA 1
ATOM 6039 C C . ILE A 1 788 ? 9.5 -15.977 -26.219 1 90.44 788 ILE A C 1
ATOM 6041 O O . ILE A 1 788 ? 9.508 -14.789 -25.875 1 90.44 788 ILE A O 1
ATOM 6045 N N . LEU A 1 789 ? 9.367 -16.953 -25.359 1 89.38 789 LEU A N 1
ATOM 6046 C CA . LEU A 1 789 ? 9.242 -16.719 -23.922 1 89.38 789 LEU A CA 1
ATOM 6047 C C . LEU A 1 789 ? 10.531 -16.141 -23.344 1 89.38 789 LEU A C 1
ATOM 6049 O O . LEU A 1 789 ? 10.492 -15.297 -22.438 1 89.38 789 LEU A O 1
ATOM 6053 N N . GLU A 1 790 ? 11.602 -16.531 -23.938 1 82.88 790 GLU A N 1
ATOM 6054 C CA . GLU A 1 790 ? 12.906 -16.094 -23.453 1 82.88 790 GLU A CA 1
ATOM 6055 C C . GLU A 1 790 ? 13.297 -14.742 -24.047 1 82.88 790 GLU A C 1
ATOM 6057 O O . GLU A 1 790 ? 14.164 -14.055 -23.5 1 82.88 790 GLU A O 1
ATOM 6062 N N . GLY A 1 791 ? 12.703 -14.445 -25.047 1 79.56 791 GLY A N 1
ATOM 6063 C CA . GLY A 1 791 ? 13.055 -13.203 -25.719 1 79.56 791 GLY A CA 1
ATOM 6064 C C . GLY A 1 791 ? 14.305 -13.32 -26.578 1 79.56 791 GLY A C 1
ATOM 6065 O O . GLY A 1 791 ? 15.023 -12.336 -26.766 1 79.56 791 GLY A O 1
ATOM 6066 N N . ARG A 1 792 ? 14.57 -14.539 -27.031 1 79.25 792 ARG A N 1
ATOM 6067 C CA . ARG A 1 792 ? 15.734 -14.734 -27.875 1 79.25 792 ARG A CA 1
ATOM 6068 C C . ARG A 1 792 ? 15.312 -15.062 -29.312 1 79.25 792 ARG A C 1
ATOM 6070 O O . ARG A 1 792 ? 14.141 -15.32 -29.578 1 79.25 792 ARG A O 1
ATOM 6077 N N . GLU A 1 793 ? 16.297 -15.055 -30.156 1 79.44 793 GLU A N 1
ATOM 6078 C CA . GLU A 1 793 ? 16.047 -15.469 -31.531 1 79.44 793 GLU A CA 1
ATOM 6079 C C . GLU A 1 793 ? 16.047 -16.984 -31.656 1 79.44 793 GLU A C 1
ATOM 6081 O O . GLU A 1 793 ? 16.812 -17.672 -30.969 1 79.44 793 GLU A O 1
ATOM 6086 N N . PRO A 1 794 ? 15.172 -17.469 -32.5 1 85.88 794 PRO A N 1
ATOM 6087 C CA . PRO A 1 794 ? 15.133 -18.922 -32.688 1 85.88 794 PRO A CA 1
ATOM 6088 C C . PRO A 1 794 ? 16.359 -19.453 -33.438 1 85.88 794 PRO A C 1
ATOM 6090 O O . PRO A 1 794 ? 16.922 -18.75 -34.281 1 85.88 794 PRO A O 1
ATOM 6093 N N . THR A 1 795 ? 16.75 -20.641 -33.156 1 82.62 795 THR A N 1
ATOM 6094 C CA . THR A 1 795 ? 17.797 -21.344 -33.906 1 82.62 795 THR A CA 1
ATOM 6095 C C . THR A 1 795 ? 17.266 -21.891 -35.219 1 82.62 795 THR A C 1
ATOM 6097 O O . THR A 1 795 ? 16.062 -21.938 -35.438 1 82.62 795 THR A O 1
ATOM 6100 N N . ASP A 1 796 ? 18.125 -22.25 -36.062 1 82 796 ASP A N 1
ATOM 6101 C CA . ASP A 1 796 ? 17.719 -22.812 -37.344 1 82 796 ASP A CA 1
ATOM 6102 C C . ASP A 1 796 ? 16.922 -24.094 -37.156 1 82 796 ASP A C 1
ATOM 6104 O O . ASP A 1 796 ? 15.984 -24.359 -37.906 1 82 796 ASP A O 1
ATOM 6108 N N . GLU A 1 797 ? 17.297 -24.766 -36.25 1 82.88 797 GLU A N 1
ATOM 6109 C CA . GLU A 1 797 ? 16.594 -26.016 -35.969 1 82.88 797 GLU A CA 1
ATOM 6110 C C . GLU A 1 797 ? 15.164 -25.75 -35.469 1 82.88 797 GLU A C 1
ATOM 6112 O O . GLU A 1 797 ? 14.234 -26.469 -35.844 1 82.88 797 GLU A O 1
ATOM 6117 N N . GLU A 1 798 ? 15.078 -24.734 -34.781 1 87.44 798 GLU A N 1
ATOM 6118 C CA . GLU A 1 798 ? 13.758 -24.391 -34.25 1 87.44 798 GLU A CA 1
ATOM 6119 C C . GLU A 1 798 ? 12.852 -23.844 -35.344 1 87.44 798 GLU A C 1
ATOM 6121 O O . GLU A 1 798 ? 11.656 -24.156 -35.375 1 87.44 798 GLU A O 1
ATOM 6126 N N . VAL A 1 799 ? 13.398 -23.062 -36.219 1 87.12 799 VAL A N 1
ATOM 6127 C CA . VAL A 1 799 ? 12.641 -22.5 -37.344 1 87.12 799 VAL A CA 1
ATOM 6128 C C . VAL A 1 799 ? 12.172 -23.625 -38.25 1 87.12 799 VAL A C 1
ATOM 6130 O O . VAL A 1 799 ? 11.023 -23.625 -38.719 1 87.12 799 VAL A O 1
ATOM 6133 N N . ALA A 1 800 ? 13.016 -24.562 -38.438 1 84.69 800 ALA A N 1
ATOM 6134 C CA . ALA A 1 800 ? 12.672 -25.688 -39.281 1 84.69 800 ALA A CA 1
ATOM 6135 C C . ALA A 1 800 ? 11.609 -26.578 -38.656 1 84.69 800 ALA A C 1
ATOM 6137 O O . ALA A 1 800 ? 10.695 -27.047 -39.312 1 84.69 800 ALA A O 1
ATOM 6138 N N . HIS A 1 801 ? 11.805 -26.703 -37.406 1 87.88 801 HIS A N 1
ATOM 6139 C CA . HIS A 1 801 ? 10.859 -27.531 -36.656 1 87.88 801 HIS A CA 1
ATOM 6140 C C . HIS A 1 801 ? 9.453 -26.938 -36.688 1 87.88 801 HIS A C 1
ATOM 6142 O O . HIS A 1 801 ? 8.469 -27.672 -36.719 1 87.88 801 HIS A O 1
ATOM 6148 N N . LEU A 1 802 ? 9.375 -25.625 -36.812 1 90.31 802 LEU A N 1
ATOM 6149 C CA . LEU A 1 802 ? 8.086 -24.953 -36.719 1 90.31 802 LEU A CA 1
ATOM 6150 C C . LEU A 1 802 ? 7.551 -24.656 -38.125 1 90.31 802 LEU A C 1
ATOM 6152 O O . LEU A 1 802 ? 6.434 -24.156 -38.281 1 90.31 802 LEU A O 1
ATOM 6156 N N . GLY A 1 803 ? 8.273 -25.031 -39.125 1 83.38 803 GLY A N 1
ATOM 6157 C CA . GLY A 1 803 ? 7.836 -24.828 -40.5 1 83.38 803 GLY A CA 1
ATOM 6158 C C . GLY A 1 803 ? 7.781 -23.359 -40.906 1 83.38 803 GLY A C 1
ATOM 6159 O O . GLY A 1 803 ? 6.91 -22.953 -41.656 1 83.38 803 GLY A O 1
ATOM 6160 N N . LEU A 1 804 ? 8.562 -22.562 -40.312 1 84.31 804 LEU A N 1
ATOM 6161 C CA . LEU A 1 804 ? 8.625 -21.141 -40.656 1 84.31 804 LEU A CA 1
ATOM 6162 C C . LEU A 1 804 ? 9.586 -20.906 -41.812 1 84.31 804 LEU A C 1
ATOM 6164 O O . LEU A 1 804 ? 10.484 -21.719 -42.062 1 84.31 804 LEU A O 1
ATOM 6168 N N . PRO A 1 805 ? 9.195 -19.875 -42.531 1 75.5 805 PRO A N 1
ATOM 6169 C CA . PRO A 1 805 ? 10.086 -19.609 -43.656 1 75.5 805 PRO A CA 1
ATOM 6170 C C . PRO A 1 805 ? 11.523 -19.344 -43.219 1 75.5 805 PRO A C 1
ATOM 6172 O O . PRO A 1 805 ? 11.758 -18.859 -42.125 1 75.5 805 PRO A O 1
ATOM 6175 N N . GLU A 1 806 ? 12.359 -19.781 -44 1 62 806 GLU A N 1
ATOM 6176 C CA . GLU A 1 806 ? 13.789 -19.672 -43.719 1 62 806 GLU A CA 1
ATOM 6177 C C . GLU A 1 806 ? 14.188 -18.219 -43.469 1 62 806 GLU A C 1
ATOM 6179 O O . GLU A 1 806 ? 15.133 -17.953 -42.719 1 62 806 GLU A O 1
ATOM 6184 N N . ASP A 1 807 ? 13.539 -17.312 -44.094 1 58.38 807 ASP A N 1
ATOM 6185 C CA . ASP A 1 807 ? 13.883 -15.898 -43.969 1 58.38 807 ASP A CA 1
ATOM 6186 C C . ASP A 1 807 ? 13.312 -15.312 -42.656 1 58.38 807 ASP A C 1
ATOM 6188 O O . ASP A 1 807 ? 13.391 -14.102 -42.438 1 58.38 807 ASP A O 1
ATOM 6192 N N . PHE A 1 808 ? 12.836 -16.281 -42 1 61.72 808 PHE A N 1
ATOM 6193 C CA . PHE A 1 808 ? 12.234 -15.828 -40.75 1 61.72 808 PHE A CA 1
ATOM 6194 C C . PHE A 1 808 ? 13.297 -15.289 -39.812 1 61.72 808 PHE A C 1
ATOM 6196 O O . PHE A 1 808 ? 13.023 -14.406 -39 1 61.72 808 PHE A O 1
ATOM 6203 N N . ARG A 1 809 ? 14.57 -16 -40.031 1 53.94 809 ARG A N 1
ATOM 6204 C CA . ARG A 1 809 ? 15.703 -15.5 -39.25 1 53.94 809 ARG A CA 1
ATOM 6205 C C . ARG A 1 809 ? 16.281 -14.234 -39.875 1 53.94 809 ARG A C 1
ATOM 6207 O O . ARG A 1 809 ? 17.016 -14.312 -40.875 1 53.94 809 ARG A O 1
ATOM 6214 N N . ILE A 1 810 ? 15.75 -13.344 -40.062 1 42 810 ILE A N 1
ATOM 6215 C CA . ILE A 1 810 ? 16.25 -12.234 -40.875 1 42 810 ILE A CA 1
ATOM 6216 C C . ILE A 1 810 ? 17.75 -12.055 -40.625 1 42 810 ILE A C 1
ATOM 6218 O O . ILE A 1 810 ? 18.516 -11.844 -41.562 1 42 810 ILE A O 1
ATOM 6222 N N . LEU A 1 811 ? 18.375 -11.82 -39.375 1 42.25 811 LEU A N 1
ATOM 6223 C CA . LEU A 1 811 ? 19.516 -10.93 -39.594 1 42.25 811 LEU A CA 1
ATOM 6224 C C . LEU A 1 811 ? 20.75 -11.703 -40.031 1 42.25 811 LEU A C 1
ATOM 6226 O O . LEU A 1 811 ? 21.609 -11.164 -40.719 1 42.25 811 LEU A O 1
ATOM 6230 N N . GLY A 1 812 ? 21.203 -13.008 -39.438 1 39.5 812 GLY A N 1
ATOM 6231 C CA . GLY A 1 812 ? 22.641 -13.234 -39.5 1 39.5 812 GLY A CA 1
ATOM 6232 C C . GLY A 1 812 ? 23.078 -14 -40.719 1 39.5 812 GLY A C 1
ATOM 6233 O O . GLY A 1 812 ? 24.281 -14.273 -40.906 1 39.5 812 GLY A O 1
ATOM 6234 N N . LYS A 1 813 ? 22.359 -14.719 -41.438 1 37.75 813 LYS A N 1
ATOM 6235 C CA . LYS A 1 813 ? 23.094 -15.641 -42.281 1 37.75 813 LYS A CA 1
ATOM 6236 C C . LYS A 1 813 ? 23.875 -14.883 -43.375 1 37.75 813 LYS A C 1
ATOM 6238 O O . LYS A 1 813 ? 24.672 -15.469 -44.094 1 37.75 813 LYS A O 1
ATOM 6243 N N . ASN A 1 814 ? 23.453 -13.805 -43.906 1 33.16 814 ASN A N 1
ATOM 6244 C CA . ASN A 1 814 ? 24.312 -13.539 -45.062 1 33.16 814 ASN A CA 1
ATOM 6245 C C . ASN A 1 814 ? 25.719 -13.18 -44.625 1 33.16 814 ASN A C 1
ATOM 6247 O O . ASN A 1 814 ? 26.172 -12.055 -44.844 1 33.16 814 ASN A O 1
ATOM 6251 N N . GLY A 1 815 ? 26.297 -13.562 -43.531 1 34.06 815 GLY A N 1
ATOM 6252 C CA . GLY A 1 815 ? 27.703 -13.258 -43.406 1 34.06 815 GLY A CA 1
ATOM 6253 C C . GLY A 1 815 ? 28.578 -13.969 -44.438 1 34.06 815 GLY A C 1
ATOM 6254 O O . GLY A 1 815 ? 29.781 -14.148 -44.219 1 34.06 815 GLY A O 1
ATOM 6255 N N . LYS A 1 816 ? 28.25 -14.656 -45.375 1 33.19 816 LYS A N 1
ATOM 6256 C CA . LYS A 1 816 ? 29.484 -15.008 -46.094 1 33.19 816 LYS A CA 1
ATOM 6257 C C . LYS A 1 816 ? 30.266 -13.758 -46.469 1 33.19 816 LYS A C 1
ATOM 6259 O O . LYS A 1 816 ? 31.5 -13.781 -46.531 1 33.19 816 LYS A O 1
ATOM 6264 N N . GLY A 1 817 ? 29.938 -13.031 -47.625 1 30.25 817 GLY A N 1
ATOM 6265 C CA . GLY A 1 817 ? 30.938 -12.109 -48.094 1 30.25 817 GLY A CA 1
ATOM 6266 C C . GLY A 1 817 ? 31.312 -11.031 -47.094 1 30.25 817 GLY A C 1
ATOM 6267 O O . GLY A 1 817 ? 30.562 -10.789 -46.156 1 30.25 817 GLY A O 1
ATOM 6268 N N . GLU A 1 818 ? 32.75 -10.523 -46.969 1 33.31 818 GLU A N 1
ATOM 6269 C CA . GLU A 1 818 ? 33.406 -9.406 -46.312 1 33.31 818 GLU A CA 1
ATOM 6270 C C . GLU A 1 818 ? 32.438 -8.227 -46.125 1 33.31 818 GLU A C 1
ATOM 6272 O O . GLU A 1 818 ? 32.562 -7.48 -45.156 1 33.31 818 GLU A O 1
ATOM 6277 N N . ASP A 1 819 ? 31.953 -7.73 -47.406 1 30.55 819 ASP A N 1
ATOM 6278 C CA . ASP A 1 819 ? 31.266 -6.441 -47.5 1 30.55 819 ASP A CA 1
ATOM 6279 C C . ASP A 1 819 ? 29.891 -6.5 -46.812 1 30.55 819 ASP A C 1
ATOM 6281 O O . ASP A 1 819 ? 28.891 -6.766 -47.469 1 30.55 819 ASP A O 1
ATOM 6285 N N . ASP A 1 820 ? 29.703 -7.285 -45.969 1 34.28 820 ASP A N 1
ATOM 6286 C CA . ASP A 1 820 ? 28.438 -7.344 -45.219 1 34.28 820 ASP A CA 1
ATOM 6287 C C . ASP A 1 820 ? 27.984 -5.949 -44.812 1 34.28 820 ASP A C 1
ATOM 6289 O O . ASP A 1 820 ? 28.469 -5.395 -43.844 1 34.28 820 ASP A O 1
ATOM 6293 N N . ASP A 1 821 ? 27.812 -5.07 -45.906 1 33.41 821 ASP A N 1
ATOM 6294 C CA . ASP A 1 821 ? 27.141 -3.777 -45.812 1 33.41 821 ASP A CA 1
ATOM 6295 C C . ASP A 1 821 ? 25.859 -3.885 -45.031 1 33.41 821 ASP A C 1
ATOM 6297 O O . ASP A 1 821 ? 24.859 -4.453 -45.469 1 33.41 821 ASP A O 1
ATOM 6301 N N . SER A 1 822 ? 25.875 -4.172 -43.781 1 36.78 822 SER A N 1
ATOM 6302 C CA . SER A 1 822 ? 24.781 -3.908 -42.844 1 36.78 822 SER A CA 1
ATOM 6303 C C . SER A 1 822 ? 24.031 -2.629 -43.219 1 36.78 822 SER A C 1
ATOM 6305 O O . SER A 1 822 ? 24.609 -1.536 -43.156 1 36.78 822 SER A O 1
ATOM 6307 N N . HIS A 1 823 ? 23.297 -2.717 -44.344 1 34.81 823 HIS A N 1
ATOM 6308 C CA . HIS A 1 823 ? 22.5 -1.531 -44.656 1 34.81 823 HIS A CA 1
ATOM 6309 C C . HIS A 1 823 ? 21.859 -0.972 -43.375 1 34.81 823 HIS A C 1
ATOM 6311 O O . HIS A 1 823 ? 21.5 -1.728 -42.469 1 34.81 823 HIS A O 1
ATOM 6317 N N . PRO A 1 824 ? 22.188 0.29 -43.094 1 36.09 824 PRO A N 1
ATOM 6318 C CA . PRO A 1 824 ? 21.656 1.037 -41.969 1 36.09 824 PRO A CA 1
ATOM 6319 C C . PRO A 1 824 ? 20.203 0.685 -41.656 1 36.09 824 PRO A C 1
ATOM 6321 O O . PRO A 1 824 ? 19.719 0.955 -40.531 1 36.09 824 PRO A O 1
ATOM 6324 N N . ASP A 1 825 ? 19.469 0.473 -42.75 1 34.84 825 ASP A N 1
ATOM 6325 C CA . ASP A 1 825 ? 18.047 0.173 -42.594 1 34.84 825 ASP A CA 1
ATOM 6326 C C . ASP A 1 825 ? 17.828 -1.222 -42.031 1 34.84 825 ASP A C 1
ATOM 6328 O O . ASP A 1 825 ? 16.734 -1.763 -42.062 1 34.84 825 ASP A O 1
ATOM 6332 N N . ASP A 1 826 ? 18.672 -2 -41.875 1 40.97 826 ASP A N 1
ATOM 6333 C CA . ASP A 1 826 ? 18.484 -3.379 -41.438 1 40.97 826 ASP A CA 1
ATOM 6334 C C . ASP A 1 826 ? 17.766 -3.434 -40.094 1 40.97 826 ASP A C 1
ATOM 6336 O O . ASP A 1 826 ? 18.141 -2.736 -39.156 1 40.97 826 ASP A O 1
ATOM 6340 N N . LEU A 1 827 ? 16.438 -3.791 -40.062 1 42.78 827 LEU A N 1
ATOM 6341 C CA . LEU A 1 827 ? 15.25 -3.865 -39.219 1 42.78 827 LEU A CA 1
ATOM 6342 C C . LEU A 1 827 ? 15.586 -4.438 -37.844 1 42.78 827 LEU A C 1
ATOM 6344 O O . LEU A 1 827 ? 16.531 -5.223 -37.688 1 42.78 827 LEU A O 1
ATOM 6348 N N . ALA A 1 828 ? 15.008 -3.717 -36.656 1 53.53 828 ALA A N 1
ATOM 6349 C CA . ALA A 1 828 ? 14.852 -4.078 -35.25 1 53.53 828 ALA A CA 1
ATOM 6350 C C . ALA A 1 828 ? 14.5 -5.555 -35.094 1 53.53 828 ALA A C 1
ATOM 6352 O O . ALA A 1 828 ? 13.977 -6.172 -36.031 1 53.53 828 ALA A O 1
ATOM 6353 N N . LEU A 1 829 ? 15.195 -6.27 -34.094 1 63.44 829 LEU A N 1
ATOM 6354 C CA . LEU A 1 829 ? 14.828 -7.641 -33.719 1 63.44 829 LEU A CA 1
ATOM 6355 C C . LEU A 1 829 ? 13.312 -7.785 -33.625 1 63.44 829 LEU A C 1
ATOM 6357 O O . LEU A 1 829 ? 12.648 -6.898 -33.062 1 63.44 829 LEU A O 1
ATOM 6361 N N . PRO A 1 830 ? 12.828 -8.719 -34.406 1 72.62 830 PRO A N 1
ATOM 6362 C CA . PRO A 1 830 ? 11.383 -8.898 -34.281 1 72.62 830 PRO A CA 1
ATOM 6363 C C . PRO A 1 830 ? 10.914 -9.125 -32.875 1 72.62 830 PRO A C 1
ATOM 6365 O O . PRO A 1 830 ? 11.664 -9.648 -32.031 1 72.62 830 PRO A O 1
ATOM 6368 N N . ALA A 1 831 ? 9.859 -8.492 -32.562 1 83.44 831 ALA A N 1
ATOM 6369 C CA . ALA A 1 831 ? 9.188 -8.719 -31.281 1 83.44 831 ALA A CA 1
ATOM 6370 C C . ALA A 1 831 ? 7.852 -9.43 -31.484 1 83.44 831 ALA A C 1
ATOM 6372 O O . ALA A 1 831 ? 7.305 -9.438 -32.594 1 83.44 831 ALA A O 1
ATOM 6373 N N . TYR A 1 832 ? 7.395 -10.086 -30.5 1 90.56 832 TYR A N 1
ATOM 6374 C CA . TYR A 1 832 ? 6.188 -10.898 -30.609 1 90.56 832 TYR A CA 1
ATOM 6375 C C . TYR A 1 832 ? 5.203 -10.578 -29.5 1 90.56 832 TYR A C 1
ATOM 6377 O O . TYR A 1 832 ? 5.605 -10.344 -28.344 1 90.56 832 TYR A O 1
ATOM 6385 N N . THR A 1 833 ? 4 -10.461 -29.875 1 94 833 THR A N 1
ATOM 6386 C CA . THR A 1 833 ? 2.92 -10.367 -28.906 1 94 833 THR A CA 1
ATOM 6387 C C . THR A 1 833 ? 2.152 -11.68 -28.812 1 94 833 THR A C 1
ATOM 6389 O O . THR A 1 833 ? 1.679 -12.195 -29.828 1 94 833 THR A O 1
ATOM 6392 N N . VAL A 1 834 ? 2.09 -12.195 -27.672 1 96.56 834 VAL A N 1
ATOM 6393 C CA . VAL A 1 834 ? 1.425 -13.484 -27.469 1 96.56 834 VAL A CA 1
ATOM 6394 C C . VAL A 1 834 ? 0.045 -13.258 -26.859 1 96.56 834 VAL A C 1
ATOM 6396 O O . VAL A 1 834 ? -0.083 -12.594 -25.828 1 96.56 834 VAL A O 1
ATOM 6399 N N . LEU A 1 835 ? -0.989 -13.719 -27.531 1 96.88 835 LEU A N 1
ATOM 6400 C CA . LEU A 1 835 ? -2.322 -13.781 -26.938 1 96.88 835 LEU A CA 1
ATOM 6401 C C . LEU A 1 835 ? -2.461 -15 -26.031 1 96.88 835 LEU A C 1
ATOM 6403 O O . LEU A 1 835 ? -2.4 -16.141 -26.5 1 96.88 835 LEU A O 1
ATOM 6407 N N . VAL A 1 836 ? -2.629 -14.727 -24.766 1 96.12 836 VAL A N 1
ATOM 6408 C CA . VAL A 1 836 ? -2.637 -15.805 -23.781 1 96.12 836 VAL A CA 1
ATOM 6409 C C . VAL A 1 836 ? -4.059 -16.031 -23.281 1 96.12 836 VAL A C 1
ATOM 6411 O O . VAL A 1 836 ? -4.574 -15.242 -22.484 1 96.12 836 VAL A O 1
ATOM 6414 N N . PRO A 1 837 ? -4.676 -17.109 -23.75 1 93.12 837 PRO A N 1
ATOM 6415 C CA . PRO A 1 837 ? -5.977 -17.438 -23.156 1 93.12 837 PRO A CA 1
ATOM 6416 C C . PRO A 1 837 ? -5.879 -17.844 -21.688 1 93.12 837 PRO A C 1
ATOM 6418 O O . PRO A 1 837 ? -4.848 -18.375 -21.266 1 93.12 837 PRO A O 1
ATOM 6421 N N . THR A 1 838 ? -6.941 -17.625 -21.047 1 88 838 THR A N 1
ATOM 6422 C CA . THR A 1 838 ? -6.984 -18.062 -19.656 1 88 838 THR A CA 1
ATOM 6423 C C . THR A 1 838 ? -6.945 -19.578 -19.562 1 88 838 THR A C 1
ATOM 6425 O O . THR A 1 838 ? -7.316 -20.281 -20.5 1 88 838 THR A O 1
ATOM 6428 N N . ASP A 1 839 ? -6.418 -20.047 -18.469 1 79.69 839 ASP A N 1
ATOM 6429 C CA . ASP A 1 839 ? -6.371 -21.5 -18.266 1 79.69 839 ASP A CA 1
ATOM 6430 C C . ASP A 1 839 ? -7.77 -22.109 -18.328 1 79.69 839 ASP A C 1
ATOM 6432 O O . ASP A 1 839 ? -7.941 -23.234 -18.812 1 79.69 839 ASP A O 1
ATOM 6436 N N . LYS A 1 840 ? -8.742 -21.391 -17.875 1 73.38 840 LYS A N 1
ATOM 6437 C CA . LYS A 1 840 ? -10.125 -21.844 -17.953 1 73.38 840 LYS A CA 1
ATOM 6438 C C . LYS A 1 840 ? -10.578 -21.984 -19.406 1 73.38 840 LYS A C 1
ATOM 6440 O O . LYS A 1 840 ? -11.367 -22.875 -19.734 1 73.38 840 LYS A O 1
ATOM 6445 N N . ALA A 1 841 ? -10.102 -21.094 -20.25 1 82.12 841 ALA A N 1
ATOM 6446 C CA . ALA A 1 841 ? -10.469 -21.141 -21.656 1 82.12 841 ALA A CA 1
ATOM 6447 C C . ALA A 1 841 ? -9.977 -22.422 -22.312 1 82.12 841 ALA A C 1
ATOM 6449 O O . ALA A 1 841 ? -10.633 -22.953 -23.219 1 82.12 841 ALA A O 1
ATOM 6450 N N . PHE A 1 842 ? -8.875 -22.938 -21.891 1 80.5 842 PHE A N 1
ATOM 6451 C CA . PHE A 1 842 ? -8.297 -24.141 -22.484 1 80.5 842 PHE A CA 1
ATOM 6452 C C . PHE A 1 842 ? -9.109 -25.375 -22.094 1 80.5 842 PHE A C 1
ATOM 6454 O O . PHE A 1 842 ? -9.016 -26.422 -22.766 1 80.5 842 PHE A O 1
ATOM 6461 N N . SER A 1 843 ? -9.836 -25.266 -21.078 1 68.38 843 SER A N 1
ATOM 6462 C CA . SER A 1 843 ? -10.688 -26.391 -20.672 1 68.38 843 SER A CA 1
ATOM 6463 C C . SER A 1 843 ? -11.852 -26.562 -21.641 1 68.38 843 SER A C 1
ATOM 6465 O O . SER A 1 843 ? -12.461 -27.641 -21.703 1 68.38 843 SER A O 1
ATOM 6467 N N . ARG A 1 844 ? -12.07 -25.516 -22.438 1 70 844 ARG A N 1
ATOM 6468 C CA . ARG A 1 844 ? -13.18 -25.547 -23.391 1 70 844 ARG A CA 1
ATOM 6469 C C . ARG A 1 844 ? -12.734 -26.094 -24.734 1 70 844 ARG A C 1
ATOM 6471 O O . ARG A 1 844 ? -13.547 -26.25 -25.656 1 70 844 ARG A O 1
ATOM 6478 N N . VAL A 1 845 ? -11.453 -26.422 -24.812 1 73.62 845 VAL A N 1
ATOM 6479 C CA . VAL A 1 845 ? -10.875 -26.938 -26.047 1 73.62 845 VAL A CA 1
ATOM 6480 C C . VAL A 1 845 ? -10.383 -28.359 -25.828 1 73.62 845 VAL A C 1
ATOM 6482 O O . VAL A 1 845 ? -10.031 -28.734 -24.703 1 73.62 845 VAL A O 1
ATOM 6485 N N . ASN A 1 846 ? -10.445 -29.156 -26.859 1 66.62 846 ASN A N 1
ATOM 6486 C CA . ASN A 1 846 ? -9.953 -30.531 -26.797 1 66.62 846 ASN A CA 1
ATOM 6487 C C . ASN A 1 846 ? -8.43 -30.578 -26.734 1 66.62 846 ASN A C 1
ATOM 6489 O O . ASN A 1 846 ? -7.77 -30.766 -27.766 1 66.62 846 ASN A O 1
ATOM 6493 N N . MET A 1 847 ? -7.957 -30.578 -25.594 1 71.69 847 MET A N 1
ATOM 6494 C CA . MET A 1 847 ? -6.508 -30.5 -25.406 1 71.69 847 MET A CA 1
ATOM 6495 C C . MET A 1 847 ? -5.844 -31.828 -25.734 1 71.69 847 MET A C 1
ATOM 6497 O O . MET A 1 847 ? -4.68 -31.859 -26.141 1 71.69 847 MET A O 1
ATOM 6501 N N . THR A 1 848 ? -6.59 -32.906 -25.578 1 62.41 848 THR A N 1
ATOM 6502 C CA . THR A 1 848 ? -6.031 -34.219 -25.906 1 62.41 848 THR A CA 1
ATOM 6503 C C . THR A 1 848 ? -5.668 -34.312 -27.375 1 62.41 848 THR A C 1
ATOM 6505 O O . THR A 1 848 ? -4.621 -34.844 -27.734 1 62.41 848 THR A O 1
ATOM 6508 N N . TYR A 1 849 ? -6.586 -33.75 -28.141 1 68.44 849 TYR A N 1
ATOM 6509 C CA . TYR A 1 849 ? -6.32 -33.719 -29.578 1 68.44 849 TYR A CA 1
ATOM 6510 C C . TYR A 1 849 ? -5.055 -32.938 -29.875 1 68.44 849 TYR A C 1
ATOM 6512 O O . TYR A 1 849 ? -4.168 -33.406 -30.578 1 68.44 849 TYR A O 1
ATOM 6520 N N . TYR A 1 850 ? -4.883 -31.844 -29.359 1 78.44 850 TYR A N 1
ATOM 6521 C CA . TYR A 1 850 ? -3.771 -30.969 -29.672 1 78.44 850 TYR A CA 1
ATOM 6522 C C . TYR A 1 850 ? -2.469 -31.484 -29.078 1 78.44 850 TYR A C 1
ATOM 6524 O O . TYR A 1 850 ? -1.393 -31.281 -29.656 1 78.44 850 TYR A O 1
ATOM 6532 N N . LEU A 1 851 ? -2.602 -32.219 -28.062 1 71.81 851 LEU A N 1
ATOM 6533 C CA . LEU A 1 851 ? -1.39 -32.719 -27.453 1 71.81 851 LEU A CA 1
ATOM 6534 C C . LEU A 1 851 ? -0.913 -34 -28.156 1 71.81 851 LEU A C 1
ATOM 6536 O O . LEU A 1 851 ? 0.273 -34.312 -28.109 1 71.81 851 LEU A O 1
ATOM 6540 N N . SER A 1 852 ? -1.89 -34.656 -28.781 1 68.38 852 SER A N 1
ATOM 6541 C CA . SER A 1 852 ? -1.532 -35.875 -29.5 1 68.38 852 SER A CA 1
ATOM 6542 C C . SER A 1 852 ? -1.033 -35.594 -30.906 1 68.38 852 SER A C 1
ATOM 6544 O O . SER A 1 852 ? -0.244 -36.344 -31.469 1 68.38 852 SER A O 1
ATOM 6546 N N . ASP A 1 853 ? -1.507 -34.469 -31.453 1 77.44 853 ASP A N 1
ATOM 6547 C CA . ASP A 1 853 ? -1.11 -34.031 -32.781 1 77.44 853 ASP A CA 1
ATOM 6548 C C . ASP A 1 853 ? -0.221 -32.812 -32.75 1 77.44 853 ASP A C 1
ATOM 6550 O O . ASP A 1 853 ? -0.719 -31.672 -32.688 1 77.44 853 ASP A O 1
ATOM 6554 N N . PRO A 1 854 ? 1.064 -33.031 -32.938 1 86.5 854 PRO A N 1
ATOM 6555 C CA . PRO A 1 854 ? 1.974 -31.891 -32.812 1 86.5 854 PRO A CA 1
ATOM 6556 C C . PRO A 1 854 ? 1.732 -30.828 -33.906 1 86.5 854 PRO A C 1
ATOM 6558 O O . PRO A 1 854 ? 1.934 -29.641 -33.656 1 86.5 854 PRO A O 1
ATOM 6561 N N . GLU A 1 855 ? 1.344 -31.234 -35.062 1 88.94 855 GLU A N 1
ATOM 6562 C CA . GLU A 1 855 ? 1.117 -30.234 -36.125 1 88.94 855 GLU A CA 1
ATOM 6563 C C . GLU A 1 855 ? -0.115 -29.391 -35.812 1 88.94 855 GLU A C 1
ATOM 6565 O O . GLU A 1 855 ? -0.126 -28.188 -36.094 1 88.94 855 GLU A O 1
ATOM 6570 N N . ALA A 1 856 ? -1.088 -30.047 -35.312 1 88.5 856 ALA A N 1
ATOM 6571 C CA . ALA A 1 856 ? -2.283 -29.297 -34.938 1 88.5 856 ALA A CA 1
ATOM 6572 C C . ALA A 1 856 ? -1.982 -28.328 -33.812 1 88.5 856 ALA A C 1
ATOM 6574 O O . ALA A 1 856 ? -2.529 -27.219 -33.75 1 88.5 856 ALA A O 1
ATOM 6575 N N . LEU A 1 857 ? -1.155 -28.75 -32.938 1 90.25 857 LEU A N 1
ATOM 6576 C CA . LEU A 1 857 ? -0.778 -27.891 -31.828 1 90.25 857 LEU A CA 1
ATOM 6577 C C . LEU A 1 857 ? -0.001 -26.672 -32.312 1 90.25 857 LEU A C 1
ATOM 6579 O O . LEU A 1 857 ? -0.226 -25.547 -31.844 1 90.25 857 LEU A O 1
ATOM 6583 N N . LYS A 1 858 ? 0.882 -26.906 -33.25 1 93.69 858 LYS A N 1
ATOM 6584 C CA . LYS A 1 858 ? 1.656 -25.797 -33.812 1 93.69 858 LYS A CA 1
ATOM 6585 C C . LYS A 1 858 ? 0.746 -24.766 -34.469 1 93.69 858 LYS A C 1
ATOM 6587 O O . LYS A 1 858 ? 0.936 -23.562 -34.312 1 93.69 858 LYS A O 1
ATOM 6592 N N . ARG A 1 859 ? -0.235 -25.25 -35.188 1 92.44 859 ARG A N 1
ATOM 6593 C CA . ARG A 1 859 ? -1.153 -24.344 -35.875 1 92.44 859 ARG A CA 1
ATOM 6594 C C . ARG A 1 859 ? -1.983 -23.547 -34.875 1 92.44 859 ARG A C 1
ATOM 6596 O O . ARG A 1 859 ? -2.209 -22.344 -35.094 1 92.44 859 ARG A O 1
ATOM 6603 N N . LEU A 1 860 ? -2.414 -24.203 -33.938 1 93.06 860 LEU A N 1
ATOM 6604 C CA . LEU A 1 860 ? -3.188 -23.531 -32.906 1 93.06 860 LEU A CA 1
ATOM 6605 C C . LEU A 1 860 ? -2.379 -22.422 -32.25 1 93.06 860 LEU A C 1
ATOM 6607 O O . LEU A 1 860 ? -2.885 -21.297 -32.094 1 93.06 860 LEU A O 1
ATOM 6611 N N . LEU A 1 861 ? -1.131 -22.688 -31.906 1 95.62 861 LEU A N 1
ATOM 6612 C CA . LEU A 1 861 ? -0.298 -21.734 -31.188 1 95.62 861 LEU A CA 1
ATOM 6613 C C . LEU A 1 861 ? 0.14 -20.594 -32.125 1 95.62 861 LEU A C 1
ATOM 6615 O O . LEU A 1 861 ? 0.273 -19.453 -31.688 1 95.62 861 LEU A O 1
ATOM 6619 N N . LYS A 1 862 ? 0.377 -20.891 -33.375 1 94.31 862 LYS A N 1
ATOM 6620 C CA . LYS A 1 862 ? 0.743 -19.859 -34.344 1 94.31 862 LYS A CA 1
ATOM 6621 C C . LYS A 1 862 ? -0.356 -18.812 -34.5 1 94.31 862 LYS A C 1
ATOM 6623 O O . LYS A 1 862 ? -0.074 -17.641 -34.75 1 94.31 862 LYS A O 1
ATOM 6628 N N . LEU A 1 863 ? -1.555 -19.219 -34.25 1 94.38 863 LEU A N 1
ATOM 6629 C CA . LEU A 1 863 ? -2.688 -18.312 -34.344 1 94.38 863 LEU A CA 1
ATOM 6630 C C . LEU A 1 863 ? -2.711 -17.344 -33.156 1 94.38 863 LEU A C 1
ATOM 6632 O O . LEU A 1 863 ? -3.371 -16.297 -33.219 1 94.38 863 LEU A O 1
ATOM 6636 N N . HIS A 1 864 ? -1.973 -17.594 -32.156 1 96.81 864 HIS A N 1
ATOM 6637 C CA . HIS A 1 864 ? -1.976 -16.766 -30.938 1 96.81 864 HIS A CA 1
ATOM 6638 C C . HIS A 1 864 ? -0.708 -15.922 -30.844 1 96.81 864 HIS A C 1
ATOM 6640 O O . HIS A 1 864 ? -0.437 -15.32 -29.797 1 96.81 864 HIS A O 1
ATOM 6646 N N . ILE A 1 865 ? 0.114 -15.922 -31.828 1 95 865 ILE A N 1
ATOM 6647 C CA . ILE A 1 865 ? 1.36 -15.164 -31.828 1 95 865 ILE A CA 1
ATOM 6648 C C . ILE A 1 865 ? 1.336 -14.117 -32.938 1 95 865 ILE A C 1
ATOM 6650 O O . ILE A 1 865 ? 1.214 -14.461 -34.125 1 95 865 ILE A O 1
ATOM 6654 N N . ILE A 1 866 ? 1.411 -12.844 -32.5 1 91.56 866 ILE A N 1
ATOM 6655 C CA . ILE A 1 866 ? 1.403 -11.727 -33.438 1 91.56 866 ILE A CA 1
ATOM 6656 C C . ILE A 1 866 ? 2.799 -11.109 -33.531 1 91.56 866 ILE A C 1
ATOM 6658 O O . ILE A 1 866 ? 3.293 -10.547 -32.531 1 91.56 866 ILE A O 1
ATOM 6662 N N . PRO A 1 867 ? 3.396 -11.117 -34.594 1 85.81 867 PRO A N 1
ATOM 6663 C CA . PRO A 1 867 ? 4.699 -10.461 -34.75 1 85.81 867 PRO A CA 1
ATOM 6664 C C . PRO A 1 867 ? 4.578 -8.961 -34.969 1 85.81 867 PRO A C 1
ATOM 6666 O O . PRO A 1 867 ? 3.617 -8.508 -35.594 1 85.81 867 PRO A O 1
ATOM 6669 N N . SER A 1 868 ? 5.211 -8.133 -34.25 1 70 868 SER A N 1
ATOM 6670 C CA . SER A 1 868 ? 5.137 -6.688 -34.406 1 70 868 SER A CA 1
ATOM 6671 C C . SER A 1 868 ? 5.609 -6.254 -35.781 1 70 868 SER A C 1
ATOM 6673 O O . SER A 1 868 ? 4.969 -5.43 -36.438 1 70 868 SER A O 1
ATOM 6675 N N . ASP A 1 869 ? 7 -6.133 -36.188 1 57.34 869 ASP A N 1
ATOM 6676 C CA . ASP A 1 869 ? 7.504 -5.609 -37.438 1 57.34 869 ASP A CA 1
ATOM 6677 C C . ASP A 1 869 ? 7.988 -6.738 -38.344 1 57.34 869 ASP A C 1
ATOM 6679 O O . ASP A 1 869 ? 9.109 -7.23 -38.188 1 57.34 869 ASP A O 1
ATOM 6683 N N . LEU A 1 870 ? 7.059 -7.531 -38.688 1 44.88 870 LEU A N 1
ATOM 6684 C CA . LEU A 1 870 ? 7.715 -8.562 -39.5 1 44.88 870 LEU A CA 1
ATOM 6685 C C . LEU A 1 870 ? 8.172 -8.008 -40.844 1 44.88 870 LEU A C 1
ATOM 6687 O O . LEU A 1 870 ? 7.379 -7.406 -41.562 1 44.88 870 LEU A O 1
ATOM 6691 N N . GLY A 1 871 ? 9.148 -7.535 -40.906 1 41.94 871 GLY A N 1
ATOM 6692 C CA . GLY A 1 871 ? 9.805 -7.242 -42.156 1 41.94 871 GLY A CA 1
ATOM 6693 C C . GLY A 1 871 ? 8.922 -7.488 -43.375 1 41.94 871 GLY A C 1
ATOM 6694 O O . GLY A 1 871 ? 7.711 -7.645 -43.25 1 41.94 871 GLY A O 1
ATOM 6695 N N . ALA A 1 872 ? 9.445 -7.57 -44.594 1 40.69 872 ALA A N 1
ATOM 6696 C CA . ALA A 1 872 ? 8.93 -7.715 -45.938 1 40.69 872 ALA A CA 1
ATOM 6697 C C . ALA A 1 872 ? 8.086 -8.977 -46.094 1 40.69 872 ALA A C 1
ATOM 6699 O O . ALA A 1 872 ? 7.355 -9.141 -47.062 1 40.69 872 ALA A O 1
ATOM 6700 N N . SER A 1 873 ? 8.18 -9.984 -45.219 1 43.75 873 SER A N 1
ATOM 6701 C CA . SER A 1 873 ? 7.609 -11.273 -45.594 1 43.75 873 SER A CA 1
ATOM 6702 C C . SER A 1 873 ? 6.18 -11.414 -45.094 1 43.75 873 SER A C 1
ATOM 6704 O O . SER A 1 873 ? 5.5 -12.398 -45.406 1 43.75 873 SER A O 1
ATOM 6706 N N . LEU A 1 874 ? 5.656 -10.609 -44.156 1 50.16 874 LEU A N 1
ATOM 6707 C CA . LEU A 1 874 ? 4.289 -10.812 -43.688 1 50.16 874 LEU A CA 1
ATOM 6708 C C . LEU A 1 874 ? 3.309 -9.992 -44.531 1 50.16 874 LEU A C 1
ATOM 6710 O O . LEU A 1 874 ? 3.631 -8.883 -44.969 1 50.16 874 LEU A O 1
ATOM 6714 N N . PRO A 1 875 ? 2.299 -10.641 -45.062 1 48.38 875 PRO A N 1
ATOM 6715 C CA . PRO A 1 875 ? 1.303 -9.867 -45.781 1 48.38 875 PRO A CA 1
ATOM 6716 C C . PRO A 1 875 ? 0.842 -8.625 -45.031 1 48.38 875 PRO A C 1
ATOM 6718 O O . PRO A 1 875 ? 0.594 -8.688 -43.844 1 48.38 875 PRO A O 1
ATOM 6721 N N . LYS A 1 876 ? 1.273 -7.547 -45.438 1 50.19 876 LYS A N 1
ATOM 6722 C CA . LYS A 1 876 ? 0.916 -6.258 -44.844 1 50.19 876 LYS A CA 1
ATOM 6723 C C . LYS A 1 876 ? -0.599 -6.086 -44.781 1 50.19 876 LYS A C 1
ATOM 6725 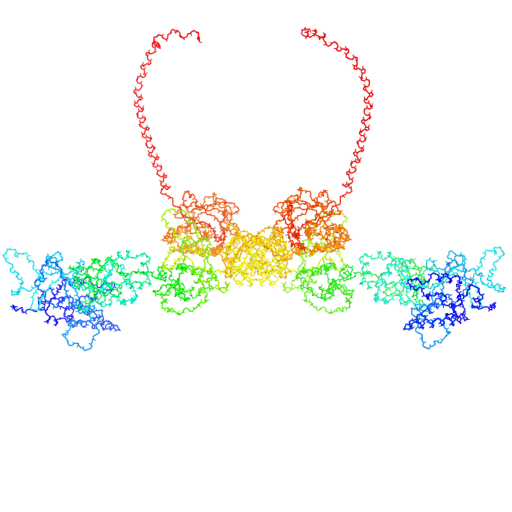O O . LYS A 1 876 ? -1.305 -6.367 -45.75 1 50.19 876 LYS A O 1
ATOM 6730 N N . ALA A 1 877 ? -1.201 -6.102 -43.5 1 51.78 877 ALA A N 1
ATOM 6731 C CA . ALA A 1 877 ? -2.613 -5.75 -43.375 1 51.78 877 ALA A CA 1
ATOM 6732 C C . ALA A 1 877 ? -2.971 -4.602 -44.344 1 51.78 877 ALA A C 1
ATOM 6734 O O . ALA A 1 877 ? -2.125 -3.762 -44.656 1 51.78 877 ALA A O 1
ATOM 6735 N N . SER A 1 878 ? -4.039 -4.664 -45.031 1 54.84 878 SER A N 1
ATOM 6736 C CA . SER A 1 878 ? -4.52 -3.568 -45.875 1 54.84 878 SER A CA 1
ATOM 6737 C C . SER A 1 878 ? -4.465 -2.24 -45.125 1 54.84 878 SER A C 1
ATOM 6739 O O . SER A 1 878 ? -4.586 -2.205 -43.906 1 54.84 878 SER A O 1
ATOM 6741 N N . SER A 1 879 ? -3.814 -1.181 -45.688 1 60.03 879 SER A N 1
ATOM 6742 C CA . SER A 1 879 ? -3.635 0.175 -45.156 1 60.03 879 SER A CA 1
ATOM 6743 C C . SER A 1 879 ? -4.879 0.659 -44.438 1 60.03 879 SER A C 1
ATOM 6745 O O . SER A 1 879 ? -4.781 1.438 -43.469 1 60.03 879 SER A O 1
ATOM 6747 N N . GLU A 1 880 ? -6.035 0.063 -44.719 1 67.69 880 GLU A N 1
ATOM 6748 C CA . GLU A 1 880 ? -7.273 0.535 -44.125 1 67.69 880 GLU A CA 1
ATOM 6749 C C . GLU A 1 880 ? -7.445 -0.034 -42.719 1 67.69 880 GLU A C 1
ATOM 6751 O O . GLU A 1 880 ? -8.062 0.598 -41.844 1 67.69 880 GLU A O 1
ATOM 6756 N N . HIS A 1 881 ? -6.762 -1.104 -42.406 1 80.31 881 HIS A N 1
ATOM 6757 C CA . HIS A 1 881 ? -6.984 -1.752 -41.094 1 80.31 881 HIS A CA 1
ATOM 6758 C C . HIS A 1 881 ? -5.715 -1.746 -40.25 1 80.31 881 HIS A C 1
ATOM 6760 O O . HIS A 1 881 ? -5.566 -2.562 -39.344 1 80.31 881 HIS A O 1
ATOM 6766 N N . ALA A 1 882 ? -4.84 -0.818 -40.594 1 77.56 882 ALA A N 1
ATOM 6767 C CA . ALA A 1 882 ? -3.619 -0.667 -39.812 1 77.56 882 ALA A CA 1
ATOM 6768 C C . ALA A 1 882 ? -3.809 0.359 -38.719 1 77.56 882 ALA A C 1
ATOM 6770 O O . ALA A 1 882 ? -4.609 1.288 -38.844 1 77.56 882 ALA A O 1
ATOM 6771 N N . PRO A 1 883 ? -3.064 0.158 -37.594 1 79.31 883 PRO A N 1
ATOM 6772 C CA . PRO A 1 883 ? -3.209 1.111 -36.5 1 79.31 883 PRO A CA 1
ATOM 6773 C C . PRO A 1 883 ? -2.727 2.514 -36.875 1 79.31 883 PRO A C 1
ATOM 6775 O O . PRO A 1 883 ? -1.714 2.662 -37.562 1 79.31 883 PRO A O 1
ATOM 6778 N N . ARG A 1 884 ? -3.402 3.516 -36.469 1 71.19 884 ARG A N 1
ATOM 6779 C CA . ARG A 1 884 ? -3.104 4.914 -36.75 1 71.19 884 ARG A CA 1
ATOM 6780 C C . ARG A 1 884 ? -2.115 5.488 -35.75 1 71.19 884 ARG A C 1
ATOM 6782 O O . ARG A 1 884 ? -1.438 6.48 -36.031 1 71.19 884 ARG A O 1
ATOM 6789 N N . TYR A 1 885 ? -2.193 4.918 -34.469 1 73 885 TYR A N 1
ATOM 6790 C CA . TYR A 1 885 ? -1.354 5.418 -33.375 1 73 885 TYR A CA 1
ATOM 6791 C C . TYR A 1 885 ? -0.502 4.297 -32.781 1 73 885 TYR A C 1
ATOM 6793 O O . TYR A 1 885 ? -0.85 3.121 -32.906 1 73 885 TYR A O 1
ATOM 6801 N N . PRO A 1 886 ? 0.694 4.754 -32.281 1 76.38 886 PRO A N 1
ATOM 6802 C CA . PRO A 1 886 ? 1.474 3.744 -31.578 1 76.38 886 PRO A CA 1
ATOM 6803 C C . PRO A 1 886 ? 0.784 3.268 -30.297 1 76.38 886 PRO A C 1
ATOM 6805 O O . PRO A 1 886 ? -0.151 3.914 -29.812 1 76.38 886 PRO A O 1
ATOM 6808 N N . PRO A 1 887 ? 1.215 2.15 -29.844 1 80.69 887 PRO A N 1
ATOM 6809 C CA . PRO A 1 887 ? 0.609 1.642 -28.609 1 80.69 887 PRO A CA 1
ATOM 6810 C C . PRO A 1 887 ? 0.793 2.59 -27.422 1 80.69 887 PRO A C 1
ATOM 6812 O O . PRO A 1 887 ? 1.849 3.213 -27.281 1 80.69 887 PRO A O 1
ATOM 6815 N N . ALA A 1 888 ? -0.318 2.76 -26.734 1 73.88 888 ALA A N 1
ATOM 6816 C CA . ALA A 1 888 ? -0.292 3.656 -25.578 1 73.88 888 ALA A CA 1
ATOM 6817 C C . ALA A 1 888 ? -0.264 2.871 -24.266 1 73.88 888 ALA A C 1
ATOM 6819 O O . ALA A 1 888 ? -0.632 1.693 -24.234 1 73.88 888 ALA A O 1
ATOM 6820 N N . ASP A 1 889 ? 0.197 3.477 -23.188 1 73.25 889 ASP A N 1
ATOM 6821 C CA . ASP A 1 889 ? 0.047 3.061 -21.797 1 73.25 889 ASP A CA 1
ATOM 6822 C C . ASP A 1 889 ? 0.61 1.659 -21.578 1 73.25 889 ASP A C 1
ATOM 6824 O O . ASP A 1 889 ? -0.027 0.822 -20.938 1 73.25 889 ASP A O 1
ATOM 6828 N N . ASN A 1 890 ? 1.722 1.302 -22.203 1 81.88 890 ASN A N 1
ATOM 6829 C CA . ASN A 1 890 ? 2.469 0.068 -21.984 1 81.88 890 ASN A CA 1
ATOM 6830 C C . ASN A 1 890 ? 1.708 -1.147 -22.5 1 81.88 890 ASN A C 1
ATOM 6832 O O . ASN A 1 890 ? 1.829 -2.244 -21.953 1 81.88 890 ASN A O 1
ATOM 6836 N N . THR A 1 891 ? 0.887 -0.92 -23.469 1 87.31 891 THR A N 1
ATOM 6837 C CA . THR A 1 891 ? 0.276 -2.025 -24.188 1 87.31 891 THR A CA 1
ATOM 6838 C C . THR A 1 891 ? 1.177 -2.482 -25.344 1 87.31 891 THR A C 1
ATOM 6840 O O . THR A 1 891 ? 1.879 -1.671 -25.938 1 87.31 891 THR A O 1
ATOM 6843 N N . PRO A 1 892 ? 1.099 -3.742 -25.562 1 89.88 892 PRO A N 1
ATOM 6844 C CA . PRO A 1 892 ? 2.014 -4.25 -26.578 1 89.88 892 PRO A CA 1
ATOM 6845 C C . PRO A 1 892 ? 1.554 -3.916 -28 1 89.88 892 PRO A C 1
ATOM 6847 O O . PRO A 1 892 ? 2.373 -3.855 -28.922 1 89.88 892 PRO A O 1
ATOM 6850 N N . LEU A 1 893 ? 0.217 -3.748 -28.219 1 88.69 893 LEU A N 1
ATOM 6851 C CA . LEU A 1 893 ? -0.343 -3.463 -29.547 1 88.69 893 LEU A CA 1
ATOM 6852 C C . LEU A 1 893 ? -1.236 -2.229 -29.5 1 88.69 893 LEU A C 1
ATOM 6854 O O . LEU A 1 893 ? -1.848 -1.936 -28.469 1 88.69 893 LEU A O 1
ATOM 6858 N N . ALA A 1 894 ? -1.161 -1.568 -30.625 1 86.38 894 ALA A N 1
ATOM 6859 C CA . ALA A 1 894 ? -2.141 -0.494 -30.766 1 86.38 894 ALA A CA 1
ATOM 6860 C C . ALA A 1 894 ? -3.527 -1.053 -31.078 1 86.38 894 ALA A C 1
ATOM 6862 O O . ALA A 1 894 ? -3.717 -1.745 -32.094 1 86.38 894 ALA A O 1
ATOM 6863 N N . LEU A 1 895 ? -4.434 -0.901 -30.141 1 86.69 895 LEU A N 1
ATOM 6864 C CA . LEU A 1 895 ? -5.77 -1.46 -30.328 1 86.69 895 LEU A CA 1
ATOM 6865 C C . LEU A 1 895 ? -6.785 -0.361 -30.625 1 86.69 895 LEU A C 1
ATOM 6867 O O . LEU A 1 895 ? -6.934 0.581 -29.844 1 86.69 895 LEU A O 1
ATOM 6871 N N . GLU A 1 896 ? -7.246 -0.36 -31.781 1 85.31 896 GLU A N 1
ATOM 6872 C CA . GLU A 1 896 ? -8.328 0.504 -32.25 1 85.31 896 GLU A CA 1
ATOM 6873 C C . GLU A 1 896 ? -9.453 -0.31 -32.906 1 85.31 896 GLU A C 1
ATOM 6875 O O . GLU A 1 896 ? -9.336 -1.528 -33.031 1 85.31 896 GLU A O 1
ATOM 6880 N N . ASP A 1 897 ? -10.547 0.334 -33.156 1 87.19 897 ASP A N 1
ATOM 6881 C CA . ASP A 1 897 ? -11.672 -0.381 -33.781 1 87.19 897 ASP A CA 1
ATOM 6882 C C . ASP A 1 897 ? -11.352 -0.803 -35.219 1 87.19 897 ASP A C 1
ATOM 6884 O O . ASP A 1 897 ? -10.867 0.003 -36 1 87.19 897 ASP A O 1
ATOM 6888 N N . ASP A 1 898 ? -11.523 -2.016 -35.5 1 86.38 898 ASP A N 1
ATOM 6889 C CA . ASP A 1 898 ? -11.438 -2.607 -36.844 1 86.38 898 ASP A CA 1
ATOM 6890 C C . ASP A 1 898 ? -9.984 -2.693 -37.312 1 86.38 898 ASP A C 1
ATOM 6892 O O . ASP A 1 898 ? -9.68 -2.357 -38.469 1 86.38 898 ASP A O 1
ATOM 6896 N N . ILE A 1 899 ? -9.117 -3.062 -36.469 1 88.75 899 ILE A N 1
ATOM 6897 C CA . ILE A 1 899 ? -7.719 -3.291 -36.844 1 88.75 899 ILE A CA 1
ATOM 6898 C C . ILE A 1 899 ? -7.48 -4.781 -37.062 1 88.75 899 ILE A C 1
ATOM 6900 O O . ILE A 1 899 ? -8.141 -5.621 -36.438 1 88.75 899 ILE A O 1
ATOM 6904 N N . VAL A 1 900 ? -6.578 -5.086 -37.969 1 89.31 900 VAL A N 1
ATOM 6905 C CA . VAL A 1 900 ? -6.266 -6.473 -38.312 1 89.31 900 VAL A CA 1
ATOM 6906 C C . VAL A 1 900 ? -4.766 -6.719 -38.156 1 89.31 900 VAL A C 1
ATOM 6908 O O . VAL A 1 900 ? -3.947 -5.91 -38.594 1 89.31 900 VAL A O 1
ATOM 6911 N N . TYR A 1 901 ? -4.398 -7.711 -37.438 1 89.81 901 TYR A N 1
ATOM 6912 C CA . TYR A 1 901 ? -3.006 -8.117 -37.281 1 89.81 901 TYR A CA 1
ATOM 6913 C C . TYR A 1 901 ? -2.779 -9.523 -37.844 1 89.81 901 TYR A C 1
ATOM 6915 O O . TYR A 1 901 ? -3.586 -10.422 -37.594 1 89.81 901 TYR A O 1
ATOM 6923 N N . PRO A 1 902 ? -1.762 -9.703 -38.594 1 88.81 902 PRO A N 1
ATOM 6924 C CA . PRO A 1 902 ? -1.399 -11.055 -39 1 88.81 902 PRO A CA 1
ATOM 6925 C C . PRO A 1 902 ? -0.725 -11.852 -37.906 1 88.81 902 PRO A C 1
ATOM 6927 O O . PRO A 1 902 ? 0.038 -11.289 -37.094 1 88.81 902 PRO A O 1
ATOM 6930 N N . THR A 1 903 ? -0.996 -13.148 -37.844 1 92.62 903 THR A N 1
ATOM 6931 C CA . THR A 1 903 ? -0.337 -14.047 -36.906 1 92.62 903 THR A CA 1
ATOM 6932 C C . THR A 1 903 ? 0.69 -14.922 -37.625 1 92.62 903 THR A C 1
ATOM 6934 O O . THR A 1 903 ? 0.869 -14.82 -38.844 1 92.62 903 THR A O 1
ATOM 6937 N N . LEU A 1 904 ? 1.35 -15.719 -36.875 1 89.88 904 LEU A N 1
ATOM 6938 C CA . LEU A 1 904 ? 2.336 -16.609 -37.5 1 89.88 904 LEU A CA 1
ATOM 6939 C C . LEU A 1 904 ? 1.657 -17.672 -38.344 1 89.88 904 LEU A C 1
ATOM 6941 O O . LEU A 1 904 ? 2.307 -18.328 -39.156 1 89.88 904 LEU A O 1
ATOM 6945 N N . LEU A 1 905 ? 0.382 -17.844 -38.125 1 91 905 LEU A N 1
ATOM 6946 C CA . LEU A 1 905 ? -0.347 -18.859 -38.875 1 91 905 LEU A CA 1
ATOM 6947 C C . LEU A 1 905 ? -0.54 -18.438 -40.312 1 91 905 LEU A C 1
ATOM 6949 O O . LEU A 1 905 ? -0.914 -19.25 -41.156 1 91 905 LEU A O 1
ATOM 6953 N N . VAL A 1 906 ? -0.281 -17.219 -40.688 1 86.19 906 VAL A N 1
ATOM 6954 C CA . VAL A 1 906 ? -0.496 -16.703 -42.031 1 86.19 906 VAL A CA 1
ATOM 6955 C C . VAL A 1 906 ? 0.404 -17.453 -43 1 86.19 906 VAL A C 1
ATOM 6957 O O . VAL A 1 906 ? 0.073 -17.578 -44.188 1 86.19 906 VAL A O 1
ATOM 6960 N N . PHE A 1 907 ? 1.456 -18.016 -42.531 1 81.62 907 PHE A N 1
ATOM 6961 C CA . PHE A 1 907 ? 2.385 -18.719 -43.406 1 81.62 907 PHE A CA 1
ATOM 6962 C C . PHE A 1 907 ? 1.83 -20.094 -43.781 1 81.62 907 PHE A C 1
ATOM 6964 O O . PHE A 1 907 ? 2.25 -20.688 -44.781 1 81.62 907 PHE A O 1
ATOM 6971 N N . ASP A 1 908 ? 0.894 -20.609 -43 1 81.56 908 ASP A N 1
ATOM 6972 C CA . ASP A 1 908 ? 0.343 -21.953 -43.219 1 81.56 908 ASP A CA 1
ATOM 6973 C C . ASP A 1 908 ? -1.079 -21.875 -43.781 1 81.56 908 ASP A C 1
ATOM 6975 O O . ASP A 1 908 ? -1.572 -22.828 -44.375 1 81.56 908 ASP A O 1
ATOM 6979 N N . SER A 1 909 ? -1.746 -20.781 -43.375 1 82.44 909 SER A N 1
ATOM 6980 C CA . SER A 1 909 ? -3.164 -20.703 -43.719 1 82.44 909 SER A CA 1
ATOM 6981 C C . SER A 1 909 ? -3.566 -19.281 -44.094 1 82.44 909 SER A C 1
ATOM 6983 O O . SER A 1 909 ? -2.99 -18.312 -43.594 1 82.44 909 SER A O 1
ATOM 6985 N N . ALA A 1 910 ? -4.527 -19.125 -44.969 1 79.5 910 ALA A N 1
ATOM 6986 C CA . ALA A 1 910 ? -5.059 -17.828 -45.375 1 79.5 910 ALA A CA 1
ATOM 6987 C C . ALA A 1 910 ? -5.891 -17.203 -44.25 1 79.5 910 ALA A C 1
ATOM 6989 O O . ALA A 1 910 ? -6.156 -15.992 -44.281 1 79.5 910 ALA A O 1
ATOM 6990 N N . TYR A 1 911 ? -6.219 -18.016 -43.344 1 82.75 911 TYR A N 1
ATOM 6991 C CA . TYR A 1 911 ? -7.027 -17.516 -42.219 1 82.75 911 TYR A CA 1
ATOM 6992 C C . TYR A 1 911 ? -6.168 -17.281 -41 1 82.75 911 TYR A C 1
ATOM 6994 O O . TYR A 1 911 ? -6.586 -17.578 -39.875 1 82.75 911 TYR A O 1
ATOM 7002 N N . GLY A 1 912 ? -5 -16.812 -41.188 1 87.88 912 GLY A N 1
ATOM 7003 C CA . GLY A 1 912 ? -4.086 -16.547 -40.094 1 87.88 912 GLY A CA 1
ATOM 7004 C C . GLY A 1 912 ? -4.09 -15.102 -39.625 1 87.88 912 GLY A C 1
ATOM 7005 O O . GLY A 1 912 ? -3.162 -14.656 -38.969 1 87.88 912 GLY A O 1
ATOM 7006 N N . GLU A 1 913 ? -5.18 -14.32 -40 1 89.5 913 GLU A N 1
ATOM 7007 C CA . GLU A 1 913 ? -5.289 -12.922 -39.562 1 89.5 913 GLU A CA 1
ATOM 7008 C C . GLU A 1 913 ? -6.359 -12.75 -38.5 1 89.5 913 GLU A C 1
ATOM 7010 O O . GLU A 1 913 ? -7.398 -13.414 -38.531 1 89.5 913 GLU A O 1
ATOM 7015 N N . LEU A 1 914 ? -6.027 -11.906 -37.531 1 92.06 914 LEU A N 1
ATOM 7016 C CA . LEU A 1 914 ? -6.965 -11.641 -36.469 1 92.06 914 LEU A CA 1
ATOM 7017 C C . LEU A 1 914 ? -7.52 -10.219 -36.562 1 92.06 914 LEU A C 1
ATOM 7019 O O . LEU A 1 914 ? -6.785 -9.281 -36.875 1 92.06 914 LEU A O 1
ATOM 7023 N N . GLY A 1 915 ? -8.82 -10.031 -36.344 1 90.12 915 GLY A N 1
ATOM 7024 C CA . GLY A 1 915 ? -9.484 -8.742 -36.281 1 90.12 915 GLY A CA 1
ATOM 7025 C C . GLY A 1 915 ? -9.852 -8.32 -34.875 1 90.12 915 GLY A C 1
ATOM 7026 O O . GLY A 1 915 ? -10.273 -9.141 -34.062 1 90.12 915 GLY A O 1
ATOM 7027 N N . PHE A 1 916 ? -9.57 -7.039 -34.562 1 91.12 916 PHE A N 1
ATOM 7028 C CA . PHE A 1 916 ? -9.922 -6.473 -33.25 1 91.12 916 PHE A CA 1
ATOM 7029 C C . PHE A 1 916 ? -11.062 -5.473 -33.406 1 91.12 916 PHE A C 1
ATOM 7031 O O . PHE A 1 916 ? -11.039 -4.617 -34.281 1 91.12 916 PHE A O 1
ATOM 7038 N N . ARG A 1 917 ? -12.117 -5.605 -32.469 1 89.81 917 ARG A N 1
ATOM 7039 C CA . ARG A 1 917 ? -13.266 -4.703 -32.469 1 89.81 917 ARG A CA 1
ATOM 7040 C C . ARG A 1 917 ? -13.469 -4.109 -31.062 1 89.81 917 ARG A C 1
ATOM 7042 O O . ARG A 1 917 ? -13.352 -4.812 -30.062 1 89.81 917 ARG A O 1
ATOM 7049 N N . ALA A 1 918 ? -13.797 -2.836 -31.031 1 89.19 918 ALA A N 1
ATOM 7050 C CA . ALA A 1 918 ? -13.969 -2.148 -29.75 1 89.19 918 ALA A CA 1
ATOM 7051 C C . ALA A 1 918 ? -15.375 -2.369 -29.203 1 89.19 918 ALA A C 1
ATOM 7053 O O . ALA A 1 918 ? -16.359 -2.357 -29.953 1 89.19 918 ALA A O 1
ATOM 7054 N N . GLN A 1 919 ? -15.57 -2.881 -27.906 1 81.19 919 GLN A N 1
ATOM 7055 C CA . GLN A 1 919 ? -16.844 -3.078 -27.234 1 81.19 919 GLN A CA 1
ATOM 7056 C C . GLN A 1 919 ? -17.062 -2.035 -26.141 1 81.19 919 GLN A C 1
ATOM 7058 O O . GLN A 1 919 ? -17.891 -2.225 -25.25 1 81.19 919 GLN A O 1
ATOM 7063 N N . GLY A 1 920 ? -16.594 -0.884 -26.125 1 69.44 920 GLY A N 1
ATOM 7064 C CA . GLY A 1 920 ? -16.766 0.144 -25.109 1 69.44 920 GLY A CA 1
ATOM 7065 C C . GLY A 1 920 ? -15.758 0.024 -23.984 1 69.44 920 GLY A C 1
ATOM 7066 O O . GLY A 1 920 ? -15.141 -1.028 -23.797 1 69.44 920 GLY A O 1
ATOM 7067 N N . ASP A 1 921 ? -15.594 1.003 -23.047 1 65.62 921 ASP A N 1
ATOM 7068 C CA . ASP A 1 921 ? -14.789 1.167 -21.844 1 65.62 921 ASP A CA 1
ATOM 7069 C C . ASP A 1 921 ? -13.414 0.52 -22 1 65.62 921 ASP A C 1
ATOM 7071 O O . ASP A 1 921 ? -12.961 -0.218 -21.125 1 65.62 921 ASP A O 1
ATOM 7075 N N . ASP A 1 922 ? -12.703 0.495 -23.219 1 67.5 922 ASP A N 1
ATOM 7076 C CA . ASP A 1 922 ? -11.352 0.059 -23.547 1 67.5 922 ASP A CA 1
ATOM 7077 C C . ASP A 1 922 ? -11.266 -1.463 -23.641 1 67.5 922 ASP A C 1
ATOM 7079 O O . ASP A 1 922 ? -10.219 -2.053 -23.375 1 67.5 922 ASP A O 1
ATOM 7083 N N . ASP A 1 923 ? -12.43 -2.107 -23.828 1 83.69 923 ASP A N 1
ATOM 7084 C CA . ASP A 1 923 ? -12.469 -3.547 -24.062 1 83.69 923 ASP A CA 1
ATOM 7085 C C . ASP A 1 923 ? -12.555 -3.854 -25.562 1 83.69 923 ASP A C 1
ATOM 7087 O O . ASP A 1 923 ? -13.195 -3.115 -26.312 1 83.69 923 ASP A O 1
ATOM 7091 N N . PHE A 1 924 ? -11.82 -4.918 -25.938 1 91.06 924 PHE A N 1
ATOM 7092 C CA . PHE A 1 924 ? -11.789 -5.289 -27.359 1 91.06 924 PHE A CA 1
ATOM 7093 C C . PHE A 1 924 ? -12.18 -6.75 -27.531 1 91.06 924 PHE A C 1
ATOM 7095 O O . PHE A 1 924 ? -11.961 -7.57 -26.641 1 91.06 924 PHE A O 1
ATOM 7102 N N . LEU A 1 925 ? -12.789 -7.016 -28.688 1 92.38 925 LEU A N 1
ATOM 7103 C CA . LEU A 1 925 ? -13.047 -8.383 -29.125 1 92.38 925 LEU A CA 1
ATOM 7104 C C . LEU A 1 925 ? -12.078 -8.797 -30.234 1 92.38 925 LEU A C 1
ATOM 7106 O O . LEU A 1 925 ? -11.766 -7.992 -31.109 1 92.38 925 LEU A O 1
ATOM 7110 N N . VAL A 1 926 ? -11.531 -9.945 -30.109 1 93.31 926 VAL A N 1
ATOM 7111 C CA . VAL A 1 926 ? -10.586 -10.445 -31.109 1 93.31 926 VAL A CA 1
ATOM 7112 C C . VAL A 1 926 ? -11.125 -11.734 -31.719 1 93.31 926 VAL A C 1
ATOM 7114 O O . VAL A 1 926 ? -11.656 -12.594 -31.016 1 93.31 926 VAL A O 1
ATOM 7117 N N . GLY A 1 927 ? -11.102 -11.859 -33 1 90.56 927 GLY A N 1
ATOM 7118 C CA . GLY A 1 927 ? -11.523 -13.039 -33.719 1 90.56 927 GLY A CA 1
ATOM 7119 C C . GLY A 1 927 ? -10.789 -13.211 -35.031 1 90.56 927 GLY A C 1
ATOM 7120 O O . GLY A 1 927 ? -10.062 -12.312 -35.469 1 90.56 927 GLY A O 1
ATOM 7121 N N . VAL A 1 928 ? -10.961 -14.445 -35.594 1 89.06 928 VAL A N 1
ATOM 7122 C CA . VAL A 1 928 ? -10.344 -14.734 -36.906 1 89.06 928 VAL A CA 1
ATOM 7123 C C . VAL A 1 928 ? -11.078 -13.969 -38 1 89.06 928 VAL A C 1
ATOM 7125 O O . VAL A 1 928 ? -12.305 -14.062 -38.125 1 89.06 928 VAL A O 1
ATOM 7128 N N . ARG A 1 929 ? -10.25 -13.219 -38.719 1 85.06 929 ARG A N 1
ATOM 7129 C CA . ARG A 1 929 ? -10.844 -12.398 -39.781 1 85.06 929 ARG A CA 1
ATOM 7130 C C . ARG A 1 929 ? -11.523 -13.273 -40.812 1 85.06 929 ARG A C 1
ATOM 7132 O O . ARG A 1 929 ? -10.945 -14.266 -41.281 1 85.06 929 ARG A O 1
ATOM 7139 N N . ASN A 1 930 ? -12.719 -12.938 -41.188 1 74.19 930 ASN A N 1
ATOM 7140 C CA . ASN A 1 930 ? -13.492 -13.531 -42.281 1 74.19 930 ASN A CA 1
ATOM 7141 C C . ASN A 1 930 ? -13.945 -14.945 -41.938 1 74.19 930 ASN A C 1
ATOM 7143 O O . ASN A 1 930 ? -14.281 -15.727 -42.844 1 74.19 930 ASN A O 1
ATOM 7147 N N . ALA A 1 931 ? -13.625 -15.359 -40.719 1 70.06 931 ALA A N 1
ATOM 7148 C CA . ALA A 1 931 ? -14.133 -16.672 -40.312 1 70.06 931 ALA A CA 1
ATOM 7149 C C . ALA A 1 931 ? -15.641 -16.641 -40.094 1 70.06 931 ALA A C 1
ATOM 7151 O O . ALA A 1 931 ? -16.125 -15.93 -39.219 1 70.06 931 ALA A O 1
ATOM 7152 N N . ARG A 1 932 ? -16.5 -16.812 -41.188 1 58.06 932 ARG A N 1
ATOM 7153 C CA . ARG A 1 932 ? -17.953 -16.812 -41.094 1 58.06 932 ARG A CA 1
ATOM 7154 C C . ARG A 1 932 ? -18.484 -18.25 -40.906 1 58.06 932 ARG A C 1
ATOM 7156 O O . ARG A 1 932 ? -18.125 -19.141 -41.688 1 58.06 932 ARG A O 1
ATOM 7163 N N . GLY A 1 933 ? -19.109 -18.703 -39.688 1 51.22 933 GLY A N 1
ATOM 7164 C CA . GLY A 1 933 ? -19.75 -20 -39.562 1 51.22 933 GLY A CA 1
ATOM 7165 C C . GLY A 1 933 ? -18.891 -21 -38.812 1 51.22 933 GLY A C 1
ATOM 7166 O O . GLY A 1 933 ? -17.672 -20.844 -38.719 1 51.22 933 GLY A O 1
ATOM 7167 N N . GLY A 1 934 ? -19.344 -21.641 -37.625 1 49.59 934 GLY A N 1
ATOM 7168 C CA . GLY A 1 934 ? -18.844 -22.797 -36.875 1 49.59 934 GLY A CA 1
ATOM 7169 C C . GLY A 1 934 ? -18.344 -22.453 -35.5 1 49.59 934 GLY A C 1
ATOM 7170 O O . GLY A 1 934 ? -18.625 -21.375 -34.969 1 49.59 934 GLY A O 1
ATOM 7171 N N . SER A 1 935 ? -17.703 -23.422 -34.844 1 45.75 935 SER A N 1
ATOM 7172 C CA . SER A 1 935 ? -17.281 -23.359 -33.469 1 45.75 935 SER A CA 1
ATOM 7173 C C . SER A 1 935 ? -16.234 -22.266 -33.25 1 45.75 935 SER A C 1
ATOM 7175 O O . SER A 1 935 ? -15.992 -21.844 -32.125 1 45.75 935 SER A O 1
ATOM 7177 N N . SER A 1 936 ? -15.555 -21.828 -34.344 1 51.09 936 SER A N 1
ATOM 7178 C CA . SER A 1 936 ? -14.469 -20.859 -34.281 1 51.09 936 SER A CA 1
ATOM 7179 C C . SER A 1 936 ? -14.992 -19.438 -34.25 1 51.09 936 SER A C 1
ATOM 7181 O O . SER A 1 936 ? -14.219 -18.469 -34.188 1 51.09 936 SER A O 1
ATOM 7183 N N . ASP A 1 937 ? -16.281 -19.25 -34.25 1 56 937 ASP A N 1
ATOM 7184 C CA . ASP A 1 937 ? -16.844 -17.922 -34.438 1 56 937 ASP A CA 1
ATOM 7185 C C . ASP A 1 937 ? -16.984 -17.203 -33.094 1 56 937 ASP A C 1
ATOM 7187 O O . ASP A 1 937 ? -17.734 -16.234 -32.969 1 56 937 ASP A O 1
ATOM 7191 N N . ARG A 1 938 ? -16.406 -17.688 -32.188 1 68.31 938 ARG A N 1
ATOM 7192 C CA . ARG A 1 938 ? -16.594 -16.953 -30.953 1 68.31 938 ARG A CA 1
ATOM 7193 C C . ARG A 1 938 ? -15.422 -15.992 -30.703 1 68.31 938 ARG A C 1
ATOM 7195 O O . ARG A 1 938 ? -14.297 -16.422 -30.469 1 68.31 938 ARG A O 1
ATOM 7202 N N . PRO A 1 939 ? -15.703 -14.789 -30.75 1 84.25 939 PRO A N 1
ATOM 7203 C CA . PRO A 1 939 ? -14.656 -13.805 -30.453 1 84.25 939 PRO A CA 1
ATOM 7204 C C . PRO A 1 939 ? -14.227 -13.82 -29 1 84.25 939 PRO A C 1
ATOM 7206 O O . PRO A 1 939 ? -14.969 -14.289 -28.125 1 84.25 939 PRO A O 1
ATOM 7209 N N . ALA A 1 940 ? -12.984 -13.656 -28.844 1 91.25 940 ALA A N 1
ATOM 7210 C CA . ALA A 1 940 ? -12.406 -13.586 -27.5 1 91.25 940 ALA A CA 1
ATOM 7211 C C . ALA A 1 940 ? -12.344 -12.141 -27.016 1 91.25 940 ALA A C 1
ATOM 7213 O O . ALA A 1 940 ? -12.078 -11.227 -27.797 1 91.25 940 ALA A O 1
ATOM 7214 N N . ARG A 1 941 ? -12.648 -11.961 -25.781 1 91.88 941 ARG A N 1
ATOM 7215 C CA . ARG A 1 941 ? -12.508 -10.648 -25.156 1 91.88 941 ARG A CA 1
ATOM 7216 C C . ARG A 1 941 ? -11.109 -10.461 -24.594 1 91.88 941 ARG A C 1
ATOM 7218 O O . ARG A 1 941 ? -10.547 -11.383 -24 1 91.88 941 ARG A O 1
ATOM 7225 N N . THR A 1 942 ? -10.594 -9.258 -24.766 1 91.75 942 THR A N 1
ATOM 7226 C CA . THR A 1 942 ? -9.258 -8.984 -24.25 1 91.75 942 THR A CA 1
ATOM 7227 C C . THR A 1 942 ? -9.32 -8.531 -22.797 1 91.75 942 THR A C 1
ATOM 7229 O O . THR A 1 942 ? -10.297 -7.91 -22.375 1 91.75 942 THR A O 1
ATOM 7232 N N . GLY A 1 943 ? -8.328 -8.984 -22.047 1 90.38 943 GLY A N 1
ATOM 7233 C CA . GLY A 1 943 ? -8.195 -8.594 -20.641 1 90.38 943 GLY A CA 1
ATOM 7234 C C . GLY A 1 943 ? -6.926 -7.82 -20.359 1 90.38 943 GLY A C 1
ATOM 7235 O O . GLY A 1 943 ? -6.59 -6.879 -21.078 1 90.38 943 GLY A O 1
ATOM 7236 N N . ALA A 1 944 ? -6.262 -8.18 -19.312 1 90.44 944 ALA A N 1
ATOM 7237 C CA . ALA A 1 944 ? -5.039 -7.5 -18.906 1 90.44 944 ALA A CA 1
ATOM 7238 C C . ALA A 1 944 ? -3.939 -7.66 -19.938 1 90.44 944 ALA A C 1
ATOM 7240 O O . ALA A 1 944 ? -3.879 -8.68 -20.641 1 90.44 944 ALA A O 1
ATOM 7241 N N . ALA A 1 945 ? -3.137 -6.629 -20.062 1 93.69 945 ALA A N 1
ATOM 7242 C CA . ALA A 1 945 ? -2.035 -6.648 -21.016 1 93.69 945 ALA A CA 1
ATOM 7243 C C . ALA A 1 945 ? -0.762 -6.078 -20.406 1 93.69 945 ALA A C 1
ATOM 7245 O O . ALA A 1 945 ? -0.807 -5.441 -19.344 1 93.69 945 ALA A O 1
ATOM 7246 N N . GLY A 1 946 ? 0.329 -6.445 -20.938 1 93.88 946 GLY A N 1
ATOM 7247 C CA . GLY A 1 946 ? 1.629 -5.934 -20.531 1 93.88 946 GLY A CA 1
ATOM 7248 C C . GLY A 1 946 ? 2.645 -5.934 -21.656 1 93.88 946 GLY A C 1
ATOM 7249 O O . GLY A 1 946 ? 2.621 -6.812 -22.516 1 93.88 946 GLY A O 1
ATOM 7250 N N . ARG A 1 947 ? 3.531 -4.984 -21.641 1 92.31 947 ARG A N 1
ATOM 7251 C CA . ARG A 1 947 ? 4.562 -4.859 -22.656 1 92.31 947 ARG A CA 1
ATOM 7252 C C . ARG A 1 947 ? 5.91 -5.355 -22.141 1 92.31 947 ARG A C 1
ATOM 7254 O O . ARG A 1 947 ? 6.277 -5.09 -21 1 92.31 947 ARG A O 1
ATOM 7261 N N . ALA A 1 948 ? 6.586 -6.035 -23.016 1 91.5 948 ALA A N 1
ATOM 7262 C CA . ALA A 1 948 ? 7.93 -6.508 -22.688 1 91.5 948 ALA A CA 1
ATOM 7263 C C . ALA A 1 948 ? 8.969 -5.418 -22.922 1 91.5 948 ALA A C 1
ATOM 7265 O O . ALA A 1 948 ? 8.672 -4.391 -23.547 1 91.5 948 ALA A O 1
ATOM 7266 N N . SER A 1 949 ? 10.156 -5.676 -22.359 1 88.75 949 SER A N 1
ATOM 7267 C CA . SER A 1 949 ? 11.258 -4.727 -22.531 1 88.75 949 SER A CA 1
ATOM 7268 C C . SER A 1 949 ? 11.656 -4.594 -24 1 88.75 949 SER A C 1
ATOM 7270 O O . SER A 1 949 ? 11.445 -5.516 -24.797 1 88.75 949 SER A O 1
ATOM 7272 N N . VAL A 1 950 ? 12.219 -3.479 -24.328 1 82.38 950 VAL A N 1
ATOM 7273 C CA . VAL A 1 950 ? 12.609 -3.172 -25.703 1 82.38 950 VAL A CA 1
ATOM 7274 C C . VAL A 1 950 ? 13.766 -4.074 -26.125 1 82.38 950 VAL A C 1
ATOM 7276 O O . VAL A 1 950 ? 14.508 -4.574 -25.281 1 82.38 950 VAL A O 1
ATOM 7279 N N . ARG A 1 951 ? 13.75 -4.285 -27.375 1 77.5 951 ARG A N 1
ATOM 7280 C CA . ARG A 1 951 ? 14.836 -5.066 -27.969 1 77.5 951 ARG A CA 1
ATOM 7281 C C . ARG A 1 951 ? 15.703 -4.195 -28.875 1 77.5 951 ARG A C 1
ATOM 7283 O O . ARG A 1 951 ? 15.188 -3.352 -29.609 1 77.5 951 ARG A O 1
ATOM 7290 N N . TRP A 1 952 ? 17.078 -4.312 -28.625 1 71.31 952 TRP A N 1
ATOM 7291 C CA . TRP A 1 952 ? 18.031 -3.5 -29.375 1 71.31 952 TRP A CA 1
ATOM 7292 C C . TRP A 1 952 ? 18.812 -4.355 -30.375 1 71.31 952 TRP A C 1
ATOM 7294 O O . TRP A 1 952 ? 19.172 -5.492 -30.062 1 71.31 952 TRP A O 1
ATOM 7304 N N . LYS A 1 953 ? 18.922 -3.848 -31.547 1 62.22 953 LYS A N 1
ATOM 7305 C CA . LYS A 1 953 ? 19.844 -4.473 -32.5 1 62.22 953 LYS A CA 1
ATOM 7306 C C . LYS A 1 953 ? 21.281 -4.039 -32.25 1 62.22 953 LYS A C 1
ATOM 7308 O O . LYS A 1 953 ? 21.531 -2.869 -31.953 1 62.22 953 LYS A O 1
ATOM 7313 N N . ALA A 1 954 ? 22.125 -4.941 -31.875 1 49 954 ALA A N 1
ATOM 7314 C CA . ALA A 1 954 ? 23.547 -4.613 -31.672 1 49 954 ALA A CA 1
ATOM 7315 C C . ALA A 1 954 ? 24.078 -3.746 -32.812 1 49 954 ALA A C 1
ATOM 7317 O O . ALA A 1 954 ? 23.938 -4.098 -33.969 1 49 954 ALA A O 1
ATOM 7318 N N . SER A 1 955 ? 23.969 -2.365 -32.688 1 44.09 955 SER A N 1
ATOM 7319 C CA . SER A 1 955 ? 24.484 -1.475 -33.75 1 44.09 955 SER A CA 1
ATOM 7320 C C . SER A 1 955 ? 25.969 -1.669 -33.938 1 44.09 955 SER A C 1
ATOM 7322 O O . SER A 1 955 ? 26.75 -1.67 -33 1 44.09 955 SER A O 1
ATOM 7324 N N . LYS A 1 956 ? 26.562 -2.18 -35.062 1 37.03 956 LYS A N 1
ATOM 7325 C CA . LYS A 1 956 ? 27.922 -1.766 -35.406 1 37.03 956 LYS A CA 1
ATOM 7326 C C . LYS A 1 956 ? 28 -0.254 -35.625 1 37.03 956 LYS A C 1
ATOM 7328 O O . LYS A 1 956 ? 26.984 0.4 -35.844 1 37.03 956 LYS A O 1
ATOM 7333 N N . SER A 1 957 ? 29.141 0.475 -35.656 1 33.38 957 SER A N 1
ATOM 7334 C CA . SER A 1 957 ? 29.625 1.849 -35.656 1 33.38 957 SER A CA 1
ATOM 7335 C C . SER A 1 957 ? 28.797 2.736 -36.594 1 33.38 957 SER A C 1
ATOM 7337 O O . SER A 1 957 ? 29.047 3.938 -36.688 1 33.38 957 SER A O 1
ATOM 7339 N N . SER A 1 958 ? 28.469 2.377 -37.875 1 31.55 958 SER A N 1
ATOM 7340 C CA . SER A 1 958 ? 28.453 3.457 -38.844 1 31.55 958 SER A CA 1
ATOM 7341 C C . SER A 1 958 ? 27.156 4.254 -38.75 1 31.55 958 SER A C 1
ATOM 7343 O O . SER A 1 958 ? 26.078 3.684 -38.562 1 31.55 958 SER A O 1
ATOM 7345 N N . ALA A 1 959 ? 27.281 5.613 -38.844 1 31.44 959 ALA A N 1
ATOM 7346 C CA . ALA A 1 959 ? 26.406 6.785 -38.969 1 31.44 959 ALA A CA 1
ATOM 7347 C C . ALA A 1 959 ? 25.406 6.629 -40.094 1 31.44 959 ALA A C 1
ATOM 7349 O O . ALA A 1 959 ? 25.75 6.766 -41.25 1 31.44 959 ALA A O 1
ATOM 7350 N N . VAL A 1 960 ? 24.453 5.824 -40.094 1 29.67 960 VAL A N 1
ATOM 7351 C CA . VAL A 1 960 ? 23.562 5.828 -41.25 1 29.67 960 VAL A CA 1
ATOM 7352 C C . VAL A 1 960 ? 22.703 7.086 -41.25 1 29.67 960 VAL A C 1
ATOM 7354 O O . VAL A 1 960 ? 22.188 7.484 -40.188 1 29.67 960 VAL A O 1
ATOM 7357 N N . SER A 1 961 ? 22.656 7.91 -42.281 1 28.05 961 SER A N 1
ATOM 7358 C CA . SER A 1 961 ? 21.891 9.078 -42.688 1 28.05 961 SER A CA 1
ATOM 7359 C C . SER A 1 961 ? 20.391 8.812 -42.594 1 28.05 961 SER A C 1
ATOM 7361 O O . SER A 1 961 ? 19.906 7.75 -43 1 28.05 961 SER A O 1
ATOM 7363 N N . ILE A 1 962 ? 19.609 9.602 -41.875 1 31.17 962 ILE A N 1
ATOM 7364 C CA . ILE A 1 962 ? 18.188 9.797 -41.562 1 31.17 962 ILE A CA 1
ATOM 7365 C C . ILE A 1 962 ? 17.391 9.906 -42.844 1 31.17 962 ILE A C 1
ATOM 7367 O O . ILE A 1 962 ? 17.422 10.938 -43.531 1 31.17 962 ILE A O 1
ATOM 7371 N N . LEU A 1 963 ? 17.25 8.906 -43.688 1 28.3 963 LEU A N 1
ATOM 7372 C CA . LEU A 1 963 ? 16.281 9.172 -44.75 1 28.3 963 LEU A CA 1
ATOM 7373 C C . LEU A 1 963 ? 14.875 9.32 -44.156 1 28.3 963 LEU A C 1
ATOM 7375 O O . LEU A 1 963 ? 14.539 8.664 -43.156 1 28.3 963 LEU A O 1
ATOM 7379 N N . GLU A 1 964 ? 14.031 10.359 -44.469 1 31.77 964 GLU A N 1
ATOM 7380 C CA . GLU A 1 964 ? 12.695 10.898 -44.25 1 31.77 964 GLU A CA 1
ATOM 7381 C C . GLU A 1 964 ? 11.633 9.805 -44.344 1 31.77 964 GLU A C 1
ATOM 7383 O O . GLU A 1 964 ? 10.953 9.68 -45.344 1 31.77 964 GLU A O 1
ATOM 7388 N N . SER A 1 965 ? 11.906 8.523 -44.156 1 33.41 965 SER A N 1
ATOM 7389 C CA . SER A 1 965 ? 10.773 7.652 -44.438 1 33.41 965 SER A CA 1
ATOM 7390 C C . SER A 1 965 ? 9.656 7.848 -43.406 1 33.41 965 SER A C 1
ATOM 7392 O O . SER A 1 965 ? 9.914 8.273 -42.281 1 33.41 965 SER A O 1
ATOM 7394 N N . THR A 1 966 ? 8.367 8.016 -43.875 1 33.84 966 THR A N 1
ATOM 7395 C CA . THR A 1 966 ? 7.043 8.164 -43.281 1 33.84 966 THR A CA 1
ATOM 7396 C C . THR A 1 966 ? 6.816 7.113 -42.188 1 33.84 966 THR A C 1
ATOM 7398 O O . THR A 1 966 ? 5.711 6.98 -41.656 1 33.84 966 THR A O 1
ATOM 7401 N N . GLU A 1 967 ? 7.629 6.176 -42.125 1 38.56 967 GLU A N 1
ATOM 7402 C CA . GLU A 1 967 ? 7.34 5.125 -41.156 1 38.56 967 GLU A CA 1
ATOM 7403 C C . GLU A 1 967 ? 7.473 5.641 -39.75 1 38.56 967 GLU A C 1
ATOM 7405 O O . GLU A 1 967 ? 8.273 6.539 -39.469 1 38.56 967 GLU A O 1
ATOM 7410 N N . PRO A 1 968 ? 6.461 5.332 -38.875 1 42.47 968 PRO A N 1
ATOM 7411 C CA . PRO A 1 968 ? 6.52 5.852 -37.5 1 42.47 968 PRO A CA 1
ATOM 7412 C C . PRO A 1 968 ? 7.898 5.695 -36.875 1 42.47 968 PRO A C 1
ATOM 7414 O O . PRO A 1 968 ? 8.586 4.695 -37.125 1 42.47 968 PRO A O 1
ATOM 7417 N N . PRO A 1 969 ? 8.57 6.73 -36.375 1 45.44 969 PRO A N 1
ATOM 7418 C CA . PRO A 1 969 ? 9.93 6.934 -35.875 1 45.44 969 PRO A CA 1
ATOM 7419 C C . PRO A 1 969 ? 10.352 5.863 -34.875 1 45.44 969 PRO A C 1
ATOM 7421 O O . PRO A 1 969 ? 11.516 5.812 -34.469 1 45.44 969 PRO A O 1
ATOM 7424 N N . LEU A 1 970 ? 9.477 5.289 -34.219 1 47 970 LEU A N 1
ATOM 7425 C CA . LEU A 1 970 ? 9.836 4.434 -33.094 1 47 970 LEU A CA 1
ATOM 7426 C C . LEU A 1 970 ? 10.953 3.469 -33.469 1 47 970 LEU A C 1
ATOM 7428 O O . LEU A 1 970 ? 11.781 3.102 -32.656 1 47 970 LEU A O 1
ATOM 7432 N N . TRP A 1 971 ? 11.055 2.906 -34.875 1 49.19 971 TRP A N 1
ATOM 7433 C CA . TRP A 1 971 ? 11.867 1.781 -35.344 1 49.19 971 TRP A CA 1
ATOM 7434 C C . TRP A 1 971 ? 13.172 2.266 -35.969 1 49.19 971 TRP A C 1
ATOM 7436 O O . TRP A 1 971 ? 14.039 1.46 -36.312 1 49.19 971 TRP A O 1
ATOM 7446 N N . ARG A 1 972 ? 13.273 3.43 -36.062 1 49.16 972 ARG A N 1
ATOM 7447 C CA . ARG A 1 972 ? 14.398 3.873 -36.875 1 49.16 972 ARG A CA 1
ATOM 7448 C C . ARG A 1 972 ? 15.711 3.777 -36.094 1 49.16 972 ARG A C 1
ATOM 7450 O O . ARG A 1 972 ? 16.766 3.551 -36.688 1 49.16 972 ARG A O 1
ATOM 7457 N N . GLY A 1 973 ? 15.711 3.686 -34.75 1 54.59 973 GLY A N 1
ATOM 7458 C CA . GLY A 1 973 ? 16.969 3.635 -34.031 1 54.59 973 GLY A CA 1
ATOM 7459 C C . GLY A 1 973 ? 17.359 2.23 -33.625 1 54.59 973 GLY A C 1
ATOM 7460 O O . GLY A 1 973 ? 18.266 2.049 -32.812 1 54.59 973 GLY A O 1
ATOM 7461 N N . GLY A 1 974 ? 16.906 1.261 -34.312 1 61.88 974 GLY A N 1
ATOM 7462 C CA . GLY A 1 974 ? 17.219 -0.128 -34.031 1 61.88 974 GLY A CA 1
ATOM 7463 C C . GLY A 1 974 ? 16.469 -0.676 -32.812 1 61.88 974 GLY A C 1
ATOM 7464 O O . GLY A 1 974 ? 16.781 -1.762 -32.344 1 61.88 974 GLY A O 1
ATOM 7465 N N . MET A 1 975 ? 15.609 0.217 -32.281 1 71.75 975 MET A N 1
ATOM 7466 C CA . MET A 1 975 ? 14.844 -0.237 -31.141 1 71.75 975 MET A CA 1
ATOM 7467 C C . MET A 1 975 ? 13.469 -0.732 -31.562 1 71.75 975 MET A C 1
ATOM 7469 O O . MET A 1 975 ? 12.82 -0.132 -32.438 1 71.75 975 MET A O 1
ATOM 7473 N N . THR A 1 976 ? 13.148 -1.938 -31.141 1 73.38 976 THR A N 1
ATOM 7474 C CA . THR A 1 976 ? 11.789 -2.436 -31.297 1 73.38 976 THR A CA 1
ATOM 7475 C C . THR A 1 976 ? 11.086 -2.566 -29.953 1 73.38 976 THR A C 1
ATOM 7477 O O . THR A 1 976 ? 11.711 -2.949 -28.953 1 73.38 976 THR A O 1
ATOM 7480 N N . LEU A 1 977 ? 9.828 -2.162 -30.031 1 75.38 977 LEU A N 1
ATOM 7481 C CA . LEU A 1 977 ? 9.062 -2.402 -28.812 1 75.38 977 LEU A CA 1
ATOM 7482 C C . LEU A 1 977 ? 8.953 -3.895 -28.531 1 75.38 977 LEU A C 1
ATOM 7484 O O . LEU A 1 977 ? 8.797 -4.699 -29.453 1 75.38 977 LEU A O 1
ATOM 7488 N N . GLY A 1 978 ? 9.398 -4.414 -27.453 1 72.38 978 GLY A N 1
ATOM 7489 C CA . GLY A 1 978 ? 9.594 -5.801 -27.047 1 72.38 978 GLY A CA 1
ATOM 7490 C C . GLY A 1 978 ? 8.336 -6.637 -27.172 1 72.38 978 GLY A C 1
ATOM 7491 O O . GLY A 1 978 ? 8.305 -7.789 -26.734 1 72.38 978 GLY A O 1
ATOM 7492 N N . GLY A 1 979 ? 7.191 -6.125 -27.922 1 88.38 979 GLY A N 1
ATOM 7493 C CA . GLY A 1 979 ? 5.965 -6.91 -27.891 1 88.38 979 GLY A CA 1
ATOM 7494 C C . GLY A 1 979 ? 5.363 -7.016 -26.5 1 88.38 979 GLY A C 1
ATOM 7495 O O . GLY A 1 979 ? 5.414 -6.066 -25.719 1 88.38 979 GLY A O 1
ATOM 7496 N N . GLY A 1 980 ? 4.68 -8.195 -26.312 1 93.88 980 GLY A N 1
ATOM 7497 C CA . GLY A 1 980 ? 4.094 -8.344 -24.984 1 93.88 980 GLY A CA 1
ATOM 7498 C C . GLY A 1 980 ? 3.041 -9.438 -24.922 1 93.88 980 GLY A C 1
ATOM 7499 O O . GLY A 1 980 ? 3.131 -10.438 -25.625 1 93.88 980 GLY A O 1
ATOM 7500 N N . VAL A 1 981 ? 2.217 -9.336 -23.938 1 96.31 981 VAL A N 1
ATOM 7501 C CA . VAL A 1 981 ? 1.197 -10.344 -23.672 1 96.31 981 VAL A CA 1
ATOM 7502 C C . VAL A 1 981 ? -0.169 -9.68 -23.531 1 96.31 981 VAL A C 1
ATOM 7504 O O . VAL A 1 981 ? -0.287 -8.602 -22.938 1 96.31 981 VAL A O 1
ATOM 7507 N N . ILE A 1 982 ? -1.154 -10.227 -24.188 1 95.81 982 ILE A N 1
ATOM 7508 C CA . ILE A 1 982 ? -2.551 -9.852 -24 1 95.81 982 ILE A CA 1
ATOM 7509 C C . ILE A 1 982 ? -3.363 -11.07 -23.578 1 95.81 982 ILE A C 1
ATOM 7511 O O . ILE A 1 982 ? -3.387 -12.078 -24.281 1 95.81 982 ILE A O 1
ATOM 7515 N N . VAL A 1 983 ? -3.986 -11.008 -22.469 1 95.62 983 VAL A N 1
ATOM 7516 C CA . VAL A 1 983 ? -4.797 -12.117 -21.984 1 95.62 983 VAL A CA 1
ATOM 7517 C C . VAL A 1 983 ? -6.164 -12.094 -22.672 1 95.62 983 VAL A C 1
ATOM 7519 O O . VAL A 1 983 ? -6.762 -11.031 -22.844 1 95.62 983 VAL A O 1
ATOM 7522 N N . ILE A 1 984 ? -6.605 -13.219 -23.109 1 94.81 984 ILE A N 1
ATOM 7523 C CA . ILE A 1 984 ? -7.922 -13.336 -23.734 1 94.81 984 ILE A CA 1
ATOM 7524 C C . ILE A 1 984 ? -8.75 -14.391 -23 1 94.81 984 ILE A C 1
ATOM 7526 O O . ILE A 1 984 ? -8.195 -15.242 -22.312 1 94.81 984 ILE A O 1
ATOM 7530 N N . ASP A 1 985 ? -10.047 -14.391 -23.172 1 90.25 985 ASP A N 1
ATOM 7531 C CA . ASP A 1 985 ? -10.906 -15.234 -22.359 1 90.25 985 ASP A CA 1
ATOM 7532 C C . ASP A 1 985 ? -11.344 -16.484 -23.125 1 90.25 985 ASP A C 1
ATOM 7534 O O . ASP A 1 985 ? -12.07 -17.328 -22.594 1 90.25 985 ASP A O 1
ATOM 7538 N N . THR A 1 986 ? -10.922 -16.547 -24.406 1 89.56 986 THR A N 1
ATOM 7539 C CA . THR A 1 986 ? -11.273 -17.688 -25.25 1 89.56 986 THR A CA 1
ATOM 7540 C C . THR A 1 986 ? -10.086 -18.109 -26.125 1 89.56 986 THR A C 1
ATOM 7542 O O . THR A 1 986 ? -9.305 -17.266 -26.562 1 89.56 986 THR A O 1
ATOM 7545 N N . VAL A 1 987 ? -9.945 -19.453 -26.281 1 90.25 987 VAL A N 1
ATOM 7546 C CA . VAL A 1 987 ? -8.891 -19.953 -27.172 1 90.25 987 VAL A CA 1
ATOM 7547 C C . VAL A 1 987 ? -9.312 -19.781 -28.625 1 90.25 987 VAL A C 1
ATOM 7549 O O . VAL A 1 987 ? -10.445 -20.125 -28.984 1 90.25 987 VAL A O 1
ATOM 7552 N N . LEU A 1 988 ? -8.453 -19.234 -29.391 1 91.62 988 LEU A N 1
ATOM 7553 C CA . LEU A 1 988 ? -8.719 -19.078 -30.812 1 91.62 988 LEU A CA 1
ATOM 7554 C C . LEU A 1 988 ? -8.383 -20.359 -31.562 1 91.62 988 LEU A C 1
ATOM 7556 O O . LEU A 1 988 ? -7.23 -20.797 -31.562 1 91.62 988 LEU A O 1
ATOM 7560 N N . GLU A 1 989 ? -9.312 -20.922 -32.156 1 88.5 989 GLU A N 1
ATOM 7561 C CA . GLU A 1 989 ? -9.094 -22.156 -32.938 1 88.5 989 GLU A CA 1
ATOM 7562 C C . GLU A 1 989 ? -8.961 -21.859 -34.406 1 88.5 989 GLU A C 1
ATOM 7564 O O . GLU A 1 989 ? -9.664 -20.984 -34.938 1 88.5 989 GLU A O 1
ATOM 7569 N N . PRO A 1 990 ? -7.973 -22.562 -35.031 1 86.88 990 PRO A N 1
ATOM 7570 C CA . PRO A 1 990 ? -7.793 -22.328 -36.469 1 86.88 990 PRO A CA 1
ATOM 7571 C C . PRO A 1 990 ? -9.016 -22.75 -37.281 1 86.88 990 PRO A C 1
ATOM 7573 O O . PRO A 1 990 ? -9.617 -23.781 -37 1 86.88 990 PRO A O 1
ATOM 7576 N N . TYR A 1 991 ? -9.383 -21.875 -38.156 1 81.31 991 TYR A N 1
ATOM 7577 C CA . TYR A 1 991 ? -10.539 -22.109 -39.031 1 81.31 991 TYR A CA 1
ATOM 7578 C C . TYR A 1 991 ? -10.156 -22.922 -40.25 1 81.31 991 TYR A C 1
ATOM 7580 O O . TYR A 1 991 ? -9.141 -22.641 -40.906 1 81.31 991 TYR A O 1
ATOM 7588 N N . ALA A 1 992 ? -10.781 -24.062 -40.375 1 71.06 992 ALA A N 1
ATOM 7589 C CA . ALA A 1 992 ? -10.641 -24.812 -41.625 1 71.06 992 ALA A CA 1
ATOM 7590 C C . ALA A 1 992 ? -11.945 -24.797 -42.406 1 71.06 992 ALA A C 1
ATOM 7592 O O . ALA A 1 992 ? -12.992 -25.219 -41.938 1 71.06 992 ALA A O 1
ATOM 7593 N N . PRO A 1 993 ? -11.945 -23.984 -43.531 1 62.62 993 PRO A N 1
ATOM 7594 C CA . PRO A 1 993 ? -13.195 -23.906 -44.281 1 62.62 993 PRO A CA 1
ATOM 7595 C C . PRO A 1 993 ? -13.734 -25.297 -44.688 1 62.62 993 PRO A C 1
ATOM 7597 O O . PRO A 1 993 ? -12.953 -26.219 -44.906 1 62.62 993 PRO A O 1
ATOM 7600 N N . GLY A 1 994 ? -14.938 -25.594 -44.312 1 56.19 994 GLY A N 1
ATOM 7601 C CA . GLY A 1 994 ? -15.578 -26.812 -44.719 1 56.19 994 GLY A CA 1
ATOM 7602 C C . GLY A 1 994 ? -15.539 -27.016 -46.25 1 56.19 994 GLY A C 1
ATOM 7603 O O . GLY A 1 994 ? -15.219 -26.078 -46.969 1 56.19 994 GLY A O 1
ATOM 7604 N N . TRP A 1 995 ? -15.586 -28.25 -46.719 1 54.81 995 TRP A N 1
ATOM 7605 C CA . TRP A 1 995 ? -15.547 -28.625 -48.125 1 54.81 995 TRP A CA 1
ATOM 7606 C C . TRP A 1 995 ? -16.438 -27.734 -48.938 1 54.81 995 TRP A C 1
ATOM 7608 O O . TRP A 1 995 ? -16.062 -27.281 -50.031 1 54.81 995 TRP A O 1
ATOM 7618 N N . PHE A 1 996 ? -17.469 -27.344 -48.344 1 53.84 996 PHE A N 1
ATOM 7619 C CA . PHE A 1 996 ? -18.453 -26.625 -49.156 1 53.84 996 PHE A CA 1
ATOM 7620 C C . PHE A 1 996 ? -18.047 -25.156 -49.312 1 53.84 996 PHE A C 1
ATOM 7622 O O . PHE A 1 996 ? -18.297 -24.562 -50.344 1 53.84 996 PHE A O 1
ATOM 7629 N N . THR A 1 997 ? -17.438 -24.547 -48.344 1 55.78 997 THR A N 1
ATOM 7630 C CA . THR A 1 997 ? -17.047 -23.141 -48.469 1 55.78 997 THR A CA 1
ATOM 7631 C C . THR A 1 997 ? -15.883 -22.969 -49.406 1 55.78 997 THR A C 1
ATOM 7633 O O . THR A 1 997 ? -15.797 -21.969 -50.125 1 55.78 997 THR A O 1
ATOM 7636 N N . LEU A 1 998 ? -15.008 -23.906 -49.406 1 54.03 998 LEU A N 1
ATOM 7637 C CA . LEU A 1 998 ? -13.875 -23.844 -50.312 1 54.03 998 LEU A CA 1
ATOM 7638 C C . LEU A 1 998 ? -14.305 -24.141 -51.75 1 54.03 998 LEU A C 1
ATOM 7640 O O . LEU A 1 998 ? -13.852 -23.469 -52.688 1 54.03 998 LEU A O 1
ATOM 7644 N N . TRP A 1 999 ? -15.188 -25.188 -51.938 1 54.75 999 TRP A N 1
ATOM 7645 C CA . TRP A 1 999 ? -15.484 -25.688 -53.25 1 54.75 999 TRP A CA 1
ATOM 7646 C C . TRP A 1 999 ? -16.922 -25.359 -53.656 1 54.75 999 TRP A C 1
ATOM 7648 O O . TRP A 1 999 ? -17.328 -25.625 -54.812 1 54.75 999 TRP A O 1
ATOM 7658 N N . GLY A 1 1000 ? -17.547 -24.641 -52.781 1 55.72 1000 GLY A N 1
ATOM 7659 C CA . GLY A 1 1000 ? -18.938 -24.375 -53.125 1 55.72 1000 GLY A CA 1
ATOM 7660 C C . GLY A 1 1000 ? -19.094 -23.391 -54.25 1 55.72 1000 GLY A C 1
ATOM 7661 O O . GLY A 1 1000 ? -19.953 -23.578 -55.125 1 55.72 1000 GLY A O 1
ATOM 7662 N N . TRP A 1 1001 ? -18.281 -22.359 -54.156 1 59.16 1001 TRP A N 1
ATOM 7663 C CA . TRP A 1 1001 ? -18.391 -21.406 -55.219 1 59.16 1001 TRP A CA 1
ATOM 7664 C C . TRP A 1 1001 ? -18.062 -22.062 -56.562 1 59.16 1001 TRP A C 1
ATOM 7666 O O . TRP A 1 1001 ? -18.703 -21.766 -57.594 1 59.16 1001 TRP A O 1
ATOM 7676 N N . LEU A 1 1002 ? -17.094 -22.938 -56.469 1 56.5 1002 LEU A N 1
ATOM 7677 C CA . LEU A 1 1002 ? -16.812 -23.688 -57.688 1 56.5 1002 LEU A CA 1
ATOM 7678 C C . LEU A 1 1002 ? -18 -24.562 -58.094 1 56.5 1002 LEU A C 1
ATOM 7680 O O . LEU A 1 1002 ? -18.359 -24.641 -59.25 1 56.5 1002 LEU A O 1
ATOM 7684 N N . ALA A 1 1003 ? -18.656 -24.984 -57.094 1 60.34 1003 ALA A N 1
ATOM 7685 C CA . ALA A 1 1003 ? -19.844 -25.781 -57.375 1 60.34 1003 ALA A CA 1
ATOM 7686 C C . ALA A 1 1003 ? -20.984 -24.922 -57.906 1 60.34 1003 ALA A C 1
ATOM 7688 O O . ALA A 1 1003 ? -21.672 -25.281 -58.844 1 60.34 1003 ALA A O 1
ATOM 7689 N N . LEU A 1 1004 ? -21.062 -23.734 -57.406 1 62.94 1004 LEU A N 1
ATOM 7690 C CA . LEU A 1 1004 ? -22.109 -22.812 -57.875 1 62.94 1004 LEU A CA 1
ATOM 7691 C C . LEU A 1 1004 ? -21.781 -22.281 -59.25 1 62.94 1004 LEU A C 1
ATOM 7693 O O . LEU A 1 1004 ? -22.688 -22.141 -60.094 1 62.94 1004 LEU A O 1
ATOM 7697 N N . THR A 1 1005 ? -20.547 -22.016 -59.469 1 61.06 1005 THR A N 1
ATOM 7698 C CA . THR A 1 1005 ? -20.172 -21.562 -60.812 1 61.06 1005 THR A CA 1
ATOM 7699 C C . THR A 1 1005 ? -20.375 -22.672 -61.844 1 61.06 1005 THR A C 1
ATOM 7701 O O . THR A 1 1005 ? -20.828 -22.406 -62.969 1 61.06 1005 THR A O 1
ATOM 7704 N N . ILE A 1 1006 ? -20.188 -23.875 -61.375 1 60.53 1006 ILE A N 1
ATOM 7705 C CA . ILE A 1 1006 ? -20.438 -24.984 -62.312 1 60.53 1006 ILE A CA 1
ATOM 7706 C C . ILE A 1 1006 ? -21.938 -25.172 -62.5 1 60.53 1006 ILE A C 1
ATOM 7708 O O . ILE A 1 1006 ? -22.406 -25.344 -63.625 1 60.53 1006 ILE A O 1
ATOM 7712 N N . VAL A 1 1007 ? -22.656 -24.875 -61.531 1 63.78 1007 VAL A N 1
ATOM 7713 C CA . VAL A 1 1007 ? -24.094 -24.984 -61.656 1 63.78 1007 VAL A CA 1
ATOM 7714 C C . VAL A 1 1007 ? -24.656 -23.812 -62.438 1 63.78 1007 VAL A C 1
ATOM 7716 O O . VAL A 1 1007 ? -25.516 -24 -63.312 1 63.78 1007 VAL A O 1
ATOM 7719 N N . GLY A 1 1008 ? -24.094 -22.688 -62.344 1 63.19 1008 GLY A N 1
ATOM 7720 C CA . GLY A 1 1008 ? -24.484 -21.531 -63.125 1 63.19 1008 GLY A CA 1
ATOM 7721 C C . GLY A 1 1008 ? -24.078 -21.625 -64.625 1 63.19 1008 GLY A C 1
ATOM 7722 O O . GLY A 1 1008 ? -24.875 -21.312 -65.5 1 63.19 1008 GLY A O 1
ATOM 7723 N N . ALA A 1 1009 ? -22.953 -22.125 -64.812 1 62 1009 ALA A N 1
ATOM 7724 C CA . ALA A 1 1009 ? -22.5 -22.328 -66.188 1 62 1009 ALA A CA 1
ATOM 7725 C C . ALA A 1 1009 ? -23.375 -23.359 -66.875 1 62 1009 ALA A C 1
ATOM 7727 O O . ALA A 1 1009 ? -23.734 -23.172 -68.062 1 62 1009 ALA A O 1
ATOM 7728 N N . VAL A 1 1010 ? -23.812 -24.297 -66.125 1 64.31 1010 VAL A N 1
ATOM 7729 C CA . VAL A 1 1010 ? -24.703 -25.297 -66.688 1 64.31 1010 VAL A CA 1
ATOM 7730 C C . VAL A 1 1010 ? -26.094 -24.688 -66.938 1 64.31 1010 VAL A C 1
ATOM 7732 O O . VAL A 1 1010 ? -26.719 -24.938 -67.938 1 64.31 1010 VAL A O 1
ATOM 7735 N N . ALA A 1 1011 ? -26.422 -23.688 -66.125 1 63.84 1011 ALA A N 1
ATOM 7736 C CA . ALA A 1 1011 ? -27.719 -23.031 -66.25 1 63.84 1011 ALA A CA 1
ATOM 7737 C C . ALA A 1 1011 ? -27.703 -22.047 -67.438 1 63.84 1011 ALA A C 1
ATOM 7739 O O . ALA A 1 1011 ? -28.656 -21.969 -68.188 1 63.84 1011 ALA A O 1
ATOM 7740 N N . VAL A 1 1012 ? -26.688 -21.344 -67.625 1 65 1012 VAL A N 1
ATOM 7741 C CA . VAL A 1 1012 ? -26.562 -20.406 -68.75 1 65 1012 VAL A CA 1
ATOM 7742 C C . VAL A 1 1012 ? -26.469 -21.188 -70.062 1 65 1012 VAL A C 1
ATOM 7744 O O . VAL A 1 1012 ? -27.094 -20.812 -71.062 1 65 1012 VAL A O 1
ATOM 7747 N N . MET A 1 1013 ? -25.828 -22.328 -70.062 1 63.66 1013 MET A N 1
ATOM 7748 C CA . MET A 1 1013 ? -25.766 -23.172 -71.25 1 63.66 1013 MET A CA 1
ATOM 7749 C C . MET A 1 1013 ? -27.141 -23.766 -71.562 1 63.66 1013 MET A C 1
ATOM 7751 O O . MET A 1 1013 ? -27.531 -23.844 -72.75 1 63.66 1013 MET A O 1
ATOM 7755 N N . SER A 1 1014 ? -27.891 -23.953 -70.562 1 63.72 1014 SER A N 1
ATOM 7756 C CA . SER A 1 1014 ? -29.234 -24.453 -70.75 1 63.72 1014 SER A CA 1
ATOM 7757 C C . SER A 1 1014 ? -30.172 -23.344 -71.25 1 63.72 1014 SER A C 1
ATOM 7759 O O . SER A 1 1014 ? -31 -23.578 -72.125 1 63.72 1014 SER A O 1
ATOM 7761 N N . LEU A 1 1015 ? -30 -22.109 -70.75 1 63.81 1015 LEU A N 1
ATOM 7762 C CA . LEU A 1 1015 ? -30.812 -20.984 -71.188 1 63.81 1015 LEU A CA 1
ATOM 7763 C C . LEU A 1 1015 ? -30.438 -20.562 -72.625 1 63.81 1015 LEU A C 1
ATOM 7765 O O . LEU A 1 1015 ? -31.312 -20.203 -73.375 1 63.81 1015 LEU A O 1
ATOM 7769 N N . ALA A 1 1016 ? -29.172 -20.625 -73 1 62.34 1016 ALA A N 1
ATOM 7770 C CA . ALA A 1 1016 ? -28.75 -20.359 -74.375 1 62.34 1016 ALA A CA 1
ATOM 7771 C C . ALA A 1 1016 ? -29.344 -21.406 -75.312 1 62.34 1016 ALA A C 1
ATOM 7773 O O . ALA A 1 1016 ? -29.766 -21.062 -76.438 1 62.34 1016 ALA A O 1
ATOM 7774 N N . GLY A 1 1017 ? -29.469 -22.609 -74.812 1 62.41 1017 GLY A N 1
ATOM 7775 C CA . GLY A 1 1017 ? -30.125 -23.641 -75.562 1 62.41 1017 GLY A CA 1
ATOM 7776 C C . GLY A 1 1017 ? -31.609 -23.375 -75.75 1 62.41 1017 GLY A C 1
ATOM 7777 O O . GLY A 1 1017 ? -32.125 -23.531 -76.875 1 62.41 1017 GLY A O 1
ATOM 7778 N N . VAL A 1 1018 ? -32.25 -22.859 -74.75 1 63.97 1018 VAL A N 1
ATOM 7779 C CA . VAL A 1 1018 ? -33.688 -22.562 -74.875 1 63.97 1018 VAL A CA 1
ATOM 7780 C C . VAL A 1 1018 ? -33.906 -21.312 -75.688 1 63.97 1018 VAL A C 1
ATOM 7782 O O . VAL A 1 1018 ? -34.812 -21.266 -76.5 1 63.97 1018 VAL A O 1
ATOM 7785 N N . SER A 1 1019 ? -32.969 -20.312 -75.688 1 59.38 1019 SER A N 1
ATOM 7786 C CA . SER A 1 1019 ? -33.094 -19.109 -76.5 1 59.38 1019 SER A CA 1
ATOM 7787 C C . SER A 1 1019 ? -32.875 -19.422 -77.938 1 59.38 1019 SER A C 1
ATOM 7789 O O . SER A 1 1019 ? -33.562 -18.891 -78.812 1 59.38 1019 SER A O 1
ATOM 7791 N N . VAL A 1 1020 ? -31.938 -20.281 -78.25 1 61.47 1020 VAL A N 1
ATOM 7792 C CA . VAL A 1 1020 ? -31.75 -20.688 -79.625 1 61.47 1020 VAL A CA 1
ATOM 7793 C C . VAL A 1 1020 ? -32.969 -21.469 -80.125 1 61.47 1020 VAL A C 1
ATOM 7795 O O . VAL A 1 1020 ? -33.438 -21.266 -81.25 1 61.47 1020 VAL A O 1
ATOM 7798 N N . TRP A 1 1021 ? -33.594 -22.266 -79.188 1 60.22 1021 TRP A N 1
ATOM 7799 C CA . TRP A 1 1021 ? -34.812 -22.984 -79.562 1 60.22 1021 TRP A CA 1
ATOM 7800 C C . TRP A 1 1021 ? -35.969 -22.031 -79.75 1 60.22 1021 TRP A C 1
ATOM 7802 O O . TRP A 1 1021 ? -36.719 -22.125 -80.75 1 60.22 1021 TRP A O 1
ATOM 7812 N N . TRP A 1 1022 ? -36.062 -20.953 -78.875 1 57.38 1022 TRP A N 1
ATOM 7813 C CA . TRP A 1 1022 ? -37.125 -19.969 -79 1 57.38 1022 TRP A CA 1
ATOM 7814 C C . TRP A 1 1022 ? -36.938 -19.078 -80.25 1 57.38 1022 TRP A C 1
ATOM 7816 O O . TRP A 1 1022 ? -37.875 -18.812 -80.938 1 57.38 1022 TRP A O 1
ATOM 7826 N N . TRP A 1 1023 ? -35.656 -18.719 -80.562 1 56.41 1023 TRP A N 1
ATOM 7827 C CA . TRP A 1 1023 ? -35.375 -17.938 -81.75 1 56.41 1023 TRP A CA 1
ATOM 7828 C C . TRP A 1 1023 ? -35.688 -18.75 -83 1 56.41 1023 TRP A C 1
ATOM 7830 O O . TRP A 1 1023 ? -36.312 -18.234 -83.938 1 56.41 1023 TRP A O 1
ATOM 7840 N N . TRP A 1 1024 ? -35.406 -20.094 -83 1 56.59 1024 TRP A N 1
ATOM 7841 C CA . TRP A 1 1024 ? -35.719 -20.922 -84.188 1 56.59 1024 TRP A CA 1
ATOM 7842 C C . TRP A 1 1024 ? -37.25 -21.062 -84.312 1 56.59 1024 TRP A C 1
ATOM 7844 O O . TRP A 1 1024 ? -37.781 -20.938 -85.438 1 56.59 1024 TRP A O 1
ATOM 7854 N N . SER A 1 1025 ? -37.969 -21.172 -83.188 1 56.03 1025 SER A N 1
ATOM 7855 C CA . SER A 1 1025 ? -39.406 -21.328 -83.312 1 56.03 1025 SER A CA 1
ATOM 7856 C C . SER A 1 1025 ? -40.094 -20.031 -83.688 1 56.03 1025 SER A C 1
ATOM 7858 O O . SER A 1 1025 ? -41.062 -20.047 -84.438 1 56.03 1025 SER A O 1
ATOM 7860 N N . THR A 1 1026 ? -39.5 -18.859 -83.125 1 54.88 1026 THR A N 1
ATOM 7861 C CA . THR A 1 1026 ? -40.156 -17.594 -83.438 1 54.88 1026 THR A CA 1
ATOM 7862 C C . THR A 1 1026 ? -39.812 -17.109 -84.875 1 54.88 1026 THR A C 1
ATOM 7864 O O . THR A 1 1026 ? -40.562 -16.359 -85.438 1 54.88 1026 THR A O 1
ATOM 7867 N N . THR A 1 1027 ? -38.594 -17.484 -85.375 1 52.5 1027 THR A N 1
ATOM 7868 C CA . THR A 1 1027 ? -38.312 -17.031 -86.75 1 52.5 1027 THR A CA 1
ATOM 7869 C C . THR A 1 1027 ? -39.219 -17.734 -87.75 1 52.5 1027 THR A C 1
ATOM 7871 O O . THR A 1 1027 ? -39.594 -17.156 -88.812 1 52.5 1027 THR A O 1
ATOM 7874 N N . LYS A 1 1028 ? -39.625 -19.031 -87.562 1 51.66 1028 LYS A N 1
ATOM 7875 C CA . LYS A 1 1028 ? -40.562 -19.672 -88.438 1 51.66 1028 LYS A CA 1
ATOM 7876 C C . LYS A 1 1028 ? -41.938 -19 -88.375 1 51.66 1028 LYS A C 1
ATOM 7878 O O . LYS A 1 1028 ? -42.594 -18.844 -89.438 1 51.66 1028 LYS A O 1
ATOM 7883 N N . LYS A 1 1029 ? -42.281 -18.469 -87.188 1 46.34 1029 LYS A N 1
ATOM 7884 C CA . LYS A 1 1029 ? -43.594 -17.844 -87.062 1 46.34 1029 LYS A CA 1
ATOM 7885 C C . LYS A 1 1029 ? -43.625 -16.484 -87.75 1 46.34 1029 LYS A C 1
ATOM 7887 O O . LYS A 1 1029 ? -44.625 -16.109 -88.375 1 46.34 1029 LYS A O 1
ATOM 7892 N N . LYS A 1 1030 ? -42.438 -15.766 -87.75 1 42.56 1030 LYS A N 1
ATOM 7893 C CA . LYS A 1 1030 ? -42.438 -14.414 -88.25 1 42.56 1030 LYS A CA 1
ATOM 7894 C C . LYS A 1 1030 ? -42.469 -14.445 -89.812 1 42.56 1030 LYS A C 1
ATOM 7896 O O . LYS A 1 1030 ? -42.844 -13.461 -90.438 1 42.56 1030 LYS A O 1
ATOM 7901 N N . GLN A 1 1031 ? -41.969 -15.531 -90.438 1 45.41 1031 GLN A N 1
ATOM 7902 C CA . GLN A 1 1031 ? -42.094 -15.516 -91.938 1 45.41 1031 GLN A CA 1
ATOM 7903 C C . GLN A 1 1031 ? -43.562 -15.453 -92.312 1 45.41 1031 GLN A C 1
ATOM 7905 O O . GLN A 1 1031 ? -43.938 -14.773 -93.25 1 45.41 1031 GLN A O 1
ATOM 7910 N N . GLU A 1 1032 ? -44.438 -16.234 -91.562 1 45.94 1032 GLU A N 1
ATOM 7911 C CA . GLU A 1 1032 ? -45.844 -16.25 -91.875 1 45.94 1032 GLU A CA 1
ATOM 7912 C C . GLU A 1 1032 ? -46.5 -14.898 -91.625 1 45.94 1032 GLU A C 1
ATOM 7914 O O . GLU A 1 1032 ? -47.469 -14.523 -92.25 1 45.94 1032 GLU A O 1
ATOM 7919 N N . GLY A 1 1033 ? -45.844 -14.164 -90.562 1 37.44 1033 GLY A N 1
ATOM 7920 C CA . GLY A 1 1033 ? -46.438 -12.883 -90.188 1 37.44 1033 GLY A CA 1
ATOM 7921 C C . GLY A 1 1033 ? -46.125 -11.781 -91.188 1 37.44 1033 GLY A C 1
ATOM 7922 O O . GLY A 1 1033 ? -46.75 -10.719 -91.188 1 37.44 1033 GLY A O 1
ATOM 7923 N N . TYR A 1 1034 ? -44.938 -11.914 -91.938 1 41.34 1034 TYR A N 1
ATOM 7924 C CA . TYR A 1 1034 ? -44.594 -10.828 -92.812 1 41.34 1034 TYR A CA 1
ATOM 7925 C C . TYR A 1 1034 ? -45.594 -10.703 -94 1 41.34 1034 TYR A C 1
ATOM 7927 O O . TYR A 1 1034 ? -45.812 -9.609 -94.5 1 41.34 1034 TYR A O 1
ATOM 7935 N N . GLU A 1 1035 ? -46.156 -11.797 -94.5 1 42.5 1035 GLU A N 1
ATOM 7936 C CA . GLU A 1 1035 ? -47.125 -11.742 -95.562 1 42.5 1035 GLU A CA 1
ATOM 7937 C C . GLU A 1 1035 ? -48.344 -10.93 -95.188 1 42.5 1035 GLU A C 1
ATOM 7939 O O . GLU A 1 1035 ? -49 -10.32 -96.062 1 42.5 1035 GLU A O 1
ATOM 7944 N N . ARG A 1 1036 ? -48.594 -10.984 -93.875 1 37.47 1036 ARG A N 1
ATOM 7945 C CA . ARG A 1 1036 ? -49.844 -10.32 -93.5 1 37.47 1036 ARG A CA 1
ATOM 7946 C C . ARG A 1 1036 ? -49.719 -8.805 -93.562 1 37.47 1036 ARG A C 1
ATOM 7948 O O . ARG A 1 1036 ? -50.688 -8.109 -93.875 1 37.47 1036 ARG A O 1
ATOM 7955 N N . VAL A 1 1037 ? -48.438 -8.375 -93.25 1 37 1037 VAL A N 1
ATOM 7956 C CA . VAL A 1 1037 ? -48.375 -6.922 -93.125 1 37 1037 VAL A CA 1
ATOM 7957 C C . VAL A 1 1037 ? -48.406 -6.27 -94.5 1 37 1037 VAL A C 1
ATOM 7959 O O . VAL A 1 1037 ? -48.719 -5.082 -94.625 1 37 1037 VAL A O 1
ATOM 7962 N N . ALA A 1 1038 ? -47.938 -6.934 -95.625 1 36.06 1038 ALA A N 1
ATOM 7963 C CA . ALA A 1 1038 ? -48 -6.23 -96.875 1 36.06 1038 ALA A CA 1
ATOM 7964 C C . ALA A 1 1038 ? -49.406 -5.785 -97.25 1 36.06 1038 ALA A C 1
ATOM 7966 O O . ALA A 1 1038 ? -49.625 -4.684 -97.75 1 36.06 1038 ALA A O 1
ATOM 7967 N N . THR A 1 1039 ? -50.344 -6.711 -97.062 1 38.72 1039 THR A N 1
ATOM 7968 C CA . THR A 1 1039 ? -51.688 -6.418 -97.625 1 38.72 1039 THR A CA 1
ATOM 7969 C C . THR A 1 1039 ? -52.312 -5.242 -96.875 1 38.72 1039 THR A C 1
ATOM 7971 O O . THR A 1 1039 ? -53.031 -4.43 -97.438 1 38.72 1039 THR A O 1
ATOM 7974 N N . ALA A 1 1040 ? -52 -5.156 -95.5 1 35.09 1040 ALA A N 1
ATOM 7975 C CA . ALA A 1 1040 ? -52.812 -4.176 -94.812 1 35.09 1040 ALA A CA 1
ATOM 7976 C C . ALA A 1 1040 ? -52.344 -2.756 -95.125 1 35.09 1040 ALA A C 1
ATOM 7978 O O . ALA A 1 1040 ? -53 -1.785 -94.688 1 35.09 1040 ALA A O 1
ATOM 7979 N N . GLU A 1 1041 ? -51.094 -2.5 -95.625 1 37.38 1041 GLU A N 1
ATOM 7980 C CA . GLU A 1 1041 ? -50.781 -1.102 -95.875 1 37.38 1041 GLU A CA 1
ATOM 7981 C C . GLU A 1 1041 ? -51.719 -0.542 -97 1 37.38 1041 GLU A C 1
ATOM 7983 O O . GLU A 1 1041 ? -51.969 0.666 -97 1 37.38 1041 GLU A O 1
ATOM 7988 N N . GLU A 1 1042 ? -52.094 -1.217 -98 1 38.56 1042 GLU A N 1
ATOM 7989 C CA . GLU A 1 1042 ? -53.062 -0.779 -99 1 38.56 1042 GLU A CA 1
ATOM 7990 C C . GLU A 1 1042 ? -54.344 -0.275 -98.375 1 38.56 1042 GLU A C 1
ATOM 7992 O O . GLU A 1 1042 ? -54.938 0.701 -98.812 1 38.56 1042 GLU A O 1
ATOM 7997 N N . GLU A 1 1043 ? -54.781 -0.894 -97.25 1 37.44 1043 GLU A N 1
ATOM 7998 C CA . GLU A 1 1043 ? -56.125 -0.43 -96.938 1 37.44 1043 GLU A CA 1
ATOM 7999 C C . GLU A 1 1043 ? -56.094 0.957 -96.312 1 37.44 1043 GLU A C 1
ATOM 8001 O O . GLU A 1 1043 ? -56.938 1.792 -96.562 1 37.44 1043 GLU A O 1
ATOM 8006 N N . ALA A 1 1044 ? -55.094 1.328 -95.562 1 34.03 1044 ALA A N 1
ATOM 8007 C CA . ALA A 1 1044 ? -55.281 2.609 -94.875 1 34.03 1044 ALA A CA 1
ATOM 8008 C C . ALA A 1 1044 ? -55.031 3.773 -95.812 1 34.03 1044 ALA A C 1
ATOM 8010 O O . ALA A 1 1044 ? -55.031 4.934 -95.438 1 34.03 1044 ALA A O 1
ATOM 8011 N N . ARG A 1 1045 ? -54.781 3.934 -97.25 1 35.34 1045 ARG A N 1
ATOM 8012 C CA . ARG A 1 1045 ? -55.344 4.91 -98.188 1 35.34 1045 ARG A CA 1
ATOM 8013 C C . ARG A 1 1045 ? -56.812 5.219 -97.812 1 35.34 1045 ARG A C 1
ATOM 8015 O O . ARG A 1 1045 ? -57.25 6.352 -97.938 1 35.34 1045 ARG A O 1
ATOM 8022 N N . GLN A 1 1046 ? -57.562 4.281 -97.312 1 32.88 1046 GLN A N 1
ATOM 8023 C CA . GLN A 1 1046 ? -58.875 4.73 -96.938 1 32.88 1046 GLN A CA 1
ATOM 8024 C C . GLN A 1 1046 ? -58.812 5.66 -95.688 1 32.88 1046 GLN A C 1
ATOM 8026 O O . GLN A 1 1046 ? -59.844 6.055 -95.188 1 32.88 1046 GLN A O 1
ATOM 8031 N N . GLU A 1 1047 ? -57.875 6.082 -95.125 1 31.62 1047 GLU A N 1
ATOM 8032 C CA . GLU A 1 1047 ? -57.781 6.816 -93.875 1 31.62 1047 GLU A CA 1
ATOM 8033 C C . GLU A 1 1047 ? -58.344 8.227 -94 1 31.62 1047 GLU A C 1
ATOM 8035 O O . GLU A 1 1047 ? -58.906 8.781 -93.062 1 31.62 1047 GLU A O 1
ATOM 8040 N N . GLU A 1 1048 ? -57.969 9.047 -95.062 1 35.25 1048 GLU A N 1
ATOM 8041 C CA . GLU A 1 1048 ? -58.281 10.406 -95.5 1 35.25 1048 GLU A CA 1
ATOM 8042 C C . GLU A 1 1048 ? -59.812 10.578 -95.625 1 35.25 1048 GLU A C 1
ATOM 8044 O O . GLU A 1 1048 ? -60.375 11.594 -95.25 1 35.25 1048 GLU A O 1
ATOM 8049 N N . GLU A 1 1049 ? -60.438 9.984 -96.625 1 31.2 1049 GLU A N 1
ATOM 8050 C CA . GLU A 1 1049 ? -61.719 10.164 -97.312 1 31.2 1049 GLU A CA 1
ATOM 8051 C C . GLU A 1 1049 ? -62.875 9.836 -96.375 1 31.2 1049 GLU A C 1
ATOM 8053 O O . GLU A 1 1049 ? -64 10.258 -96.562 1 31.2 1049 GLU A O 1
ATOM 8058 N N . ASN A 1 1050 ? -62.812 8.969 -95.5 1 27.62 1050 ASN A N 1
ATOM 8059 C CA . ASN A 1 1050 ? -63.969 8.953 -94.562 1 27.62 1050 ASN A CA 1
ATOM 8060 C C . ASN A 1 1050 ? -63.938 10.156 -93.625 1 27.62 1050 ASN A C 1
ATOM 8062 O O . ASN A 1 1050 ? -63.25 10.148 -92.625 1 27.62 1050 ASN A O 1
ATOM 8066 N N . ARG A 1 1051 ? -63.625 11.492 -93.875 1 32.47 1051 ARG A N 1
ATOM 8067 C CA . ARG A 1 1051 ? -64 12.867 -93.625 1 32.47 1051 ARG A CA 1
ATOM 8068 C C . ARG A 1 1051 ? -65.5 12.977 -93.438 1 32.47 1051 ARG A C 1
ATOM 8070 O O . ARG A 1 1051 ? -66 13.805 -92.688 1 32.47 1051 ARG A O 1
ATOM 8077 N N . HIS A 1 1052 ? -66.312 12.602 -94.5 1 30.23 1052 HIS A N 1
ATOM 8078 C CA . HIS A 1 1052 ? -67.688 13.055 -94.5 1 30.23 1052 HIS A CA 1
ATOM 8079 C C . HIS A 1 1052 ? -68.375 12.703 -93.188 1 30.23 1052 HIS A C 1
ATOM 8081 O O . HIS A 1 1052 ? -69 13.539 -92.562 1 30.23 1052 HIS A O 1
ATOM 8087 N N . TRP A 1 1053 ? -68.5 11.328 -93 1 26.41 1053 TRP A N 1
ATOM 8088 C CA . TRP A 1 1053 ? -69.688 10.875 -92.188 1 26.41 1053 TRP A CA 1
ATOM 8089 C C . TRP A 1 1053 ? -69.438 11.148 -90.688 1 26.41 1053 TRP A C 1
ATOM 8091 O O . TRP A 1 1053 ? -69.75 10.305 -89.875 1 26.41 1053 TRP A O 1
ATOM 8101 N N . ARG A 1 1054 ? -68.625 12.023 -90.375 1 24.8 1054 ARG A N 1
ATOM 8102 C CA . ARG A 1 1054 ? -68.625 12.523 -89 1 24.8 1054 ARG A CA 1
ATOM 8103 C C . ARG A 1 1054 ? -69.938 13.109 -88.562 1 24.8 1054 ARG A C 1
ATOM 8105 O O . ARG A 1 1054 ? -70.125 13.586 -87.438 1 24.8 1054 ARG A O 1
ATOM 8112 N N . ARG A 1 1055 ? -70.688 13.68 -89.5 1 26.06 1055 ARG A N 1
ATOM 8113 C CA . ARG A 1 1055 ? -71.875 14.516 -89.312 1 26.06 1055 ARG A CA 1
ATOM 8114 C C . ARG A 1 1055 ? -72.938 13.773 -88.562 1 26.06 1055 ARG A C 1
ATOM 8116 O O . ARG A 1 1055 ? -73.625 14.352 -87.75 1 26.06 1055 ARG A O 1
ATOM 8123 N N . MET A 1 1056 ? -73.5 12.734 -89.188 1 23.11 1056 MET A N 1
ATOM 8124 C CA . MET A 1 1056 ? -74.938 12.609 -88.938 1 23.11 1056 MET A CA 1
ATOM 8125 C C . MET A 1 1056 ? -75.25 12.297 -87.5 1 23.11 1056 MET A C 1
ATOM 8127 O O . MET A 1 1056 ? -76.125 12.914 -86.875 1 23.11 1056 MET A O 1
ATOM 8131 N N . SER A 1 1057 ? -75.188 11.117 -87 1 21.91 1057 SER A N 1
ATOM 8132 C CA . SER A 1 1057 ? -76.312 10.555 -86.25 1 21.91 1057 SER A CA 1
ATOM 8133 C C . SER A 1 1057 ? -76.375 11.125 -84.812 1 21.91 1057 SER A C 1
ATOM 8135 O O . SER A 1 1057 ? -75.5 10.867 -84 1 21.91 1057 SER A O 1
ATOM 8137 N N . ARG A 1 1058 ? -76.562 12.57 -84.562 1 22.25 1058 ARG A N 1
ATOM 8138 C CA . ARG A 1 1058 ? -77.688 13.477 -84.688 1 22.25 1058 ARG A CA 1
ATOM 8139 C C . ARG A 1 1058 ? -77.938 13.805 -86.188 1 22.25 1058 ARG A C 1
ATOM 8141 O O . ARG A 1 1058 ? -77.438 14.789 -86.688 1 22.25 1058 ARG A O 1
ATOM 8148 N N . GLY A 1 1059 ? -78.25 13.195 -87.375 1 18.53 1059 GLY A N 1
ATOM 8149 C CA . GLY A 1 1059 ? -79.562 12.688 -87.562 1 18.53 1059 GLY A CA 1
ATOM 8150 C C . GLY A 1 1059 ? -79.938 11.625 -86.5 1 18.53 1059 GLY A C 1
ATOM 8151 O O . GLY A 1 1059 ? -80.625 11.914 -85.5 1 18.53 1059 GLY A O 1
ATOM 8152 N N . GLY A 1 1060 ? -80.375 10.578 -86.938 1 19.62 1060 GLY A N 1
ATOM 8153 C CA . GLY A 1 1060 ? -81.438 9.555 -87 1 19.62 1060 GLY A CA 1
ATOM 8154 C C . GLY A 1 1060 ? -81.188 8.375 -86.062 1 19.62 1060 GLY A C 1
ATOM 8155 O O . GLY A 1 1060 ? -80 8.102 -85.75 1 19.62 1060 GLY A O 1
ATOM 8156 N N . MET B 1 1 ? 20.109 -113.312 -39.562 1 26.72 1 MET B N 1
ATOM 8157 C CA . MET B 1 1 ? 20.703 -112 -39.25 1 26.72 1 MET B CA 1
ATOM 8158 C C . MET B 1 1 ? 21.859 -111.688 -40.188 1 26.72 1 MET B C 1
ATOM 8160 O O . MET B 1 1 ? 22.875 -112.375 -40.188 1 26.72 1 MET B O 1
ATOM 8164 N N . GLU B 1 2 ? 21.609 -111.375 -41.375 1 33.34 2 GLU B N 1
ATOM 8165 C CA . GLU B 1 2 ? 22.578 -111.25 -42.469 1 33.34 2 GLU B CA 1
ATOM 8166 C C . GLU B 1 2 ? 23.703 -110.312 -42.062 1 33.34 2 GLU B C 1
ATOM 8168 O O . GLU B 1 2 ? 23.453 -109.25 -41.469 1 33.34 2 GLU B O 1
ATOM 8173 N N . SER B 1 3 ? 24.906 -110.75 -41.875 1 41.59 3 SER B N 1
ATOM 8174 C CA . SER B 1 3 ? 26.125 -110.125 -41.312 1 41.59 3 SER B CA 1
ATOM 8175 C C . SER B 1 3 ? 26.562 -108.938 -42.094 1 41.59 3 SER B C 1
ATOM 8177 O O . SER B 1 3 ? 26.875 -109 -43.281 1 41.59 3 SER B O 1
ATOM 8179 N N . TYR B 1 4 ? 25.984 -107.812 -42.062 1 50.22 4 TYR B N 1
ATOM 8180 C CA . TYR B 1 4 ? 26.438 -106.562 -42.688 1 50.22 4 TYR B CA 1
ATOM 8181 C C . TYR B 1 4 ? 27.891 -106.25 -42.312 1 50.22 4 TYR B C 1
ATOM 8183 O O . TYR B 1 4 ? 28.25 -106.312 -41.156 1 50.22 4 TYR B O 1
ATOM 8191 N N . SER B 1 5 ? 28.875 -106.438 -43.125 1 62.19 5 SER B N 1
ATOM 8192 C CA . SER B 1 5 ? 30.297 -106.25 -42.844 1 62.19 5 SER B CA 1
ATOM 8193 C C . SER B 1 5 ? 30.625 -104.75 -42.75 1 62.19 5 SER B C 1
ATOM 8195 O O . SER B 1 5 ? 31.625 -104.375 -42.125 1 62.19 5 SER B O 1
ATOM 8197 N N . GLU B 1 6 ? 29.891 -103.75 -43.25 1 78.38 6 GLU B N 1
ATOM 8198 C CA . GLU B 1 6 ? 30.281 -102.375 -43.281 1 78.38 6 GLU B CA 1
ATOM 8199 C C . GLU B 1 6 ? 29.75 -101.625 -42.031 1 78.38 6 GLU B C 1
ATOM 8201 O O . GLU B 1 6 ? 28.719 -101.938 -41.469 1 78.38 6 GLU B O 1
ATOM 8206 N N . THR B 1 7 ? 30.609 -100.688 -41.531 1 84.12 7 THR B N 1
ATOM 8207 C CA . THR B 1 7 ? 30.234 -99.875 -40.406 1 84.12 7 THR B CA 1
ATOM 8208 C C . THR B 1 7 ? 29.797 -98.5 -40.906 1 84.12 7 THR B C 1
ATOM 8210 O O . THR B 1 7 ? 29.938 -98.125 -42.062 1 84.12 7 THR B O 1
ATOM 8213 N N . LEU B 1 8 ? 29.156 -97.625 -40.125 1 89.12 8 LEU B N 1
ATOM 8214 C CA . LEU B 1 8 ? 28.703 -96.25 -40.469 1 89.12 8 LEU B CA 1
ATOM 8215 C C . LEU B 1 8 ? 29.828 -95.438 -41.062 1 89.12 8 LEU B C 1
ATOM 8217 O O . LEU B 1 8 ? 29.656 -94.812 -42.094 1 89.12 8 LEU B O 1
ATOM 8221 N N . MET B 1 9 ? 31.031 -95.562 -40.469 1 88 9 MET B N 1
ATOM 8222 C CA . MET B 1 9 ? 32.156 -94.75 -40.938 1 88 9 MET B CA 1
ATOM 8223 C C . MET B 1 9 ? 32.688 -95.25 -42.281 1 88 9 MET B C 1
ATOM 8225 O O . MET B 1 9 ? 33.062 -94.5 -43.156 1 88 9 MET B O 1
ATOM 8229 N N . SER B 1 10 ? 32.656 -96.562 -42.438 1 85.94 10 SER B N 1
ATOM 8230 C CA . SER B 1 10 ? 33.188 -97.125 -43.688 1 85.94 10 SER B CA 1
ATOM 8231 C C . SER B 1 10 ? 32.25 -96.812 -44.844 1 85.94 10 SER B C 1
ATOM 8233 O O . SER B 1 10 ? 32.719 -96.5 -45.969 1 85.94 10 SER B O 1
ATOM 8235 N N . ALA B 1 11 ? 31.031 -96.75 -44.562 1 87.75 11 ALA B N 1
ATOM 8236 C CA . ALA B 1 11 ? 30.094 -96.438 -45.625 1 87.75 11 ALA B CA 1
ATOM 8237 C C . ALA B 1 11 ? 30.25 -94.938 -46 1 87.75 11 ALA B C 1
ATOM 8239 O O . ALA B 1 11 ? 30.188 -94.625 -47.188 1 87.75 11 ALA B O 1
ATOM 8240 N N . LEU B 1 12 ? 30.453 -94.062 -45.062 1 90.25 12 LEU B N 1
ATOM 8241 C CA . LEU B 1 12 ? 30.594 -92.688 -45.344 1 90.25 12 LEU B CA 1
ATOM 8242 C C . LEU B 1 12 ? 31.922 -92.375 -46.062 1 90.25 12 LEU B C 1
ATOM 8244 O O . LEU B 1 12 ? 31.969 -91.562 -46.938 1 90.25 12 LEU B O 1
ATOM 8248 N N . THR B 1 13 ? 32.969 -93.062 -45.656 1 87.12 13 THR B N 1
ATOM 8249 C CA . THR B 1 13 ? 34.25 -92.875 -46.281 1 87.12 13 THR B CA 1
ATOM 8250 C C . THR B 1 13 ? 34.25 -93.375 -47.719 1 87.12 13 THR B C 1
ATOM 8252 O O . THR B 1 13 ? 34.969 -92.875 -48.594 1 87.12 13 THR B O 1
ATOM 8255 N N . ALA B 1 14 ? 33.5 -94.438 -47.969 1 86.12 14 ALA B N 1
ATOM 8256 C CA . ALA B 1 14 ? 33.406 -95 -49.281 1 86.12 14 ALA B CA 1
ATOM 8257 C C . ALA B 1 14 ? 32.594 -94.125 -50.25 1 86.12 14 ALA B C 1
ATOM 8259 O O . ALA B 1 14 ? 32.719 -94.25 -51.469 1 86.12 14 ALA B O 1
ATOM 8260 N N . SER B 1 15 ? 31.812 -93.312 -49.719 1 88 15 SER B N 1
ATOM 8261 C CA . SER B 1 15 ? 30.984 -92.438 -50.562 1 88 15 SER B CA 1
ATOM 8262 C C . SER B 1 15 ? 31.797 -91.312 -51.156 1 88 15 SER B C 1
ATOM 8264 O O . SER B 1 15 ? 32.625 -90.75 -50.5 1 88 15 SER B O 1
ATOM 8266 N N . SER B 1 16 ? 31.594 -91 -52.406 1 87.38 16 SER B N 1
ATOM 8267 C CA . SER B 1 16 ? 32.312 -89.938 -53.094 1 87.38 16 SER B CA 1
ATOM 8268 C C . SER B 1 16 ? 31.719 -88.562 -52.781 1 87.38 16 SER B C 1
ATOM 8270 O O . SER B 1 16 ? 32.281 -87.562 -53.125 1 87.38 16 SER B O 1
ATOM 8272 N N . LYS B 1 17 ? 30.625 -88.562 -52.125 1 91.12 17 LYS B N 1
ATOM 8273 C CA . LYS B 1 17 ? 29.938 -87.25 -51.969 1 91.12 17 LYS B CA 1
ATOM 8274 C C . LYS B 1 17 ? 29.906 -86.812 -50.5 1 91.12 17 LYS B C 1
ATOM 8276 O O . LYS B 1 17 ? 29.25 -85.812 -50.156 1 91.12 17 LYS B O 1
ATOM 8281 N N . HIS B 1 18 ? 30.531 -87.5 -49.594 1 92.81 18 HIS B N 1
ATOM 8282 C CA . HIS B 1 18 ? 30.453 -87.125 -48.156 1 92.81 18 HIS B CA 1
ATOM 8283 C C . HIS B 1 18 ? 31.828 -86.938 -47.562 1 92.81 18 HIS B C 1
ATOM 8285 O O . HIS B 1 18 ? 32.062 -87.25 -46.406 1 92.81 18 HIS B O 1
ATOM 8291 N N . GLY B 1 19 ? 32.719 -86.375 -48.375 1 88.31 19 GLY B N 1
ATOM 8292 C CA . GLY B 1 19 ? 34.094 -86.125 -47.906 1 88.31 19 GLY B CA 1
ATOM 8293 C C . GLY B 1 19 ? 34.156 -85.062 -46.875 1 88.31 19 GLY B C 1
ATOM 8294 O O . GLY B 1 19 ? 34.875 -85.188 -45.875 1 88.31 19 GLY B O 1
ATOM 8295 N N . THR B 1 20 ? 33.469 -84 -47.062 1 91 20 THR B N 1
ATOM 8296 C CA . THR B 1 20 ? 33.469 -82.875 -46.125 1 91 20 THR B CA 1
ATOM 8297 C C . THR B 1 20 ? 32.906 -83.312 -44.781 1 91 20 THR B C 1
ATOM 8299 O O . THR B 1 20 ? 33.469 -82.938 -43.719 1 91 20 THR B O 1
ATOM 8302 N N . PHE B 1 21 ? 31.828 -84 -44.719 1 92.56 21 PHE B N 1
ATOM 8303 C CA . PHE B 1 21 ? 31.188 -84.438 -43.469 1 92.56 21 PHE B CA 1
ATOM 8304 C C . PHE B 1 21 ? 32.125 -85.375 -42.688 1 92.56 21 PHE B C 1
ATOM 8306 O O . PHE B 1 21 ? 32.25 -85.25 -41.469 1 92.56 21 PHE B O 1
ATOM 8313 N N . VAL B 1 22 ? 32.812 -86.25 -43.406 1 89.94 22 VAL B N 1
ATOM 8314 C CA . VAL B 1 22 ? 33.75 -87.125 -42.75 1 89.94 22 VAL B CA 1
ATOM 8315 C C . VAL B 1 22 ? 34.875 -86.312 -42.094 1 89.94 22 VAL B C 1
ATOM 8317 O O . VAL B 1 22 ? 35.281 -86.625 -40.969 1 89.94 22 VAL B O 1
ATOM 8320 N N . HIS B 1 23 ? 35.344 -85.375 -42.781 1 88.38 23 HIS B N 1
ATOM 8321 C CA . HIS B 1 23 ? 36.406 -84.5 -42.25 1 88.38 23 HIS B CA 1
ATOM 8322 C C . HIS B 1 23 ? 35.906 -83.75 -41 1 88.38 23 HIS B C 1
ATOM 8324 O O . HIS B 1 23 ? 36.656 -83.625 -40.031 1 88.38 23 HIS B O 1
ATOM 8330 N N . LEU B 1 24 ? 34.781 -83.312 -41.031 1 88.5 24 LEU B N 1
ATOM 8331 C CA . LEU B 1 24 ? 34.219 -82.562 -39.875 1 88.5 24 LEU B CA 1
ATOM 8332 C C . LEU B 1 24 ? 34.031 -83.5 -38.688 1 88.5 24 LEU B C 1
ATOM 8334 O O . LEU B 1 24 ? 34.25 -83.125 -37.531 1 88.5 24 LEU B O 1
ATOM 8338 N N . LEU B 1 25 ? 33.562 -84.688 -38.938 1 89.06 25 LEU B N 1
ATOM 8339 C CA . LEU B 1 25 ? 33.406 -85.625 -37.875 1 89.06 25 LEU B CA 1
ATOM 8340 C C . LEU B 1 25 ? 34.75 -86 -37.219 1 89.06 25 LEU B C 1
ATOM 8342 O O . LEU B 1 25 ? 34.844 -86.188 -36 1 89.06 25 LEU B O 1
ATOM 8346 N N . GLN B 1 26 ? 35.719 -86 -38.031 1 84.56 26 GLN B N 1
ATOM 8347 C CA . GLN B 1 26 ? 37.062 -86.25 -37.531 1 84.56 26 GLN B CA 1
ATOM 8348 C C . GLN B 1 26 ? 37.562 -85.125 -36.688 1 84.56 26 GLN B C 1
ATOM 8350 O O . GLN B 1 26 ? 38.125 -85.312 -35.594 1 84.56 26 GLN B O 1
ATOM 8355 N N . ARG B 1 27 ? 37.281 -84 -37.188 1 82.38 27 ARG B N 1
ATOM 8356 C CA . ARG B 1 27 ? 37.719 -82.812 -36.438 1 82.38 27 ARG B CA 1
ATOM 8357 C C . ARG B 1 27 ? 36.969 -82.688 -35.125 1 82.38 27 ARG B C 1
ATOM 8359 O O . ARG B 1 27 ? 37.531 -82.25 -34.125 1 82.38 27 ARG B O 1
ATOM 8366 N N . ALA B 1 28 ? 35.75 -83.125 -35.094 1 83.12 28 ALA B N 1
ATOM 8367 C CA . ALA B 1 28 ? 34.938 -83.062 -33.875 1 83.12 28 ALA B CA 1
ATOM 8368 C C . ALA B 1 28 ? 35.25 -84.25 -32.969 1 83.12 28 ALA B C 1
ATOM 8370 O O . ALA B 1 28 ? 34.688 -84.375 -31.859 1 83.12 28 ALA B O 1
ATOM 8371 N N . LYS B 1 29 ? 36.125 -85.188 -33.438 1 79.56 29 LYS B N 1
ATOM 8372 C CA . LYS B 1 29 ? 36.531 -86.375 -32.688 1 79.56 29 LYS B CA 1
ATOM 8373 C C . LYS B 1 29 ? 35.344 -87.25 -32.344 1 79.56 29 LYS B C 1
ATOM 8375 O O . LYS B 1 29 ? 35.219 -87.75 -31.234 1 79.56 29 LYS B O 1
ATOM 8380 N N . LEU B 1 30 ? 34.469 -87.438 -33.312 1 87.19 30 LEU B N 1
ATOM 8381 C CA . LEU B 1 30 ? 33.281 -88.25 -33.094 1 87.19 30 LEU B CA 1
ATOM 8382 C C . LEU B 1 30 ? 33.406 -89.625 -33.75 1 87.19 30 LEU B C 1
ATOM 8384 O O . LEU B 1 30 ? 32.5 -90.438 -33.625 1 87.19 30 LEU B O 1
ATOM 8388 N N . VAL B 1 31 ? 34.5 -89.875 -34.375 1 85.12 31 VAL B N 1
ATOM 8389 C CA . VAL B 1 31 ? 34.688 -91.125 -35.125 1 85.12 31 VAL B CA 1
ATOM 8390 C C . VAL B 1 31 ? 34.688 -92.312 -34.188 1 85.12 31 VAL B C 1
ATOM 8392 O O . VAL B 1 31 ? 34 -93.312 -34.438 1 85.12 31 VAL B O 1
ATOM 8395 N N . PRO B 1 32 ? 35.438 -92.188 -33.062 1 80.31 32 PRO B N 1
ATOM 8396 C CA . PRO B 1 32 ? 35.406 -93.375 -32.156 1 80.31 32 PRO B CA 1
ATOM 8397 C C . PRO B 1 32 ? 34 -93.625 -31.609 1 80.31 32 PRO B C 1
ATOM 8399 O O . PRO B 1 32 ? 33.625 -94.75 -31.391 1 80.31 32 PRO B O 1
ATOM 8402 N N . MET B 1 33 ? 33.25 -92.625 -31.438 1 83.88 33 MET B N 1
ATOM 8403 C CA . MET B 1 33 ? 31.859 -92.75 -30.969 1 83.88 33 MET B CA 1
ATOM 8404 C C . MET B 1 33 ? 31 -93.438 -32.031 1 83.88 33 MET B C 1
ATOM 8406 O O . MET B 1 33 ? 30.234 -94.375 -31.703 1 83.88 33 MET B O 1
ATOM 8410 N N . LEU B 1 34 ? 31.172 -93.125 -33.188 1 86.19 34 LEU B N 1
ATOM 8411 C CA . LEU B 1 34 ? 30.359 -93.625 -34.281 1 86.19 34 LEU B CA 1
ATOM 8412 C C . LEU B 1 34 ? 30.672 -95.125 -34.531 1 86.19 34 LEU B C 1
ATOM 8414 O O . LEU B 1 34 ? 29.812 -95.875 -35 1 86.19 34 LEU B O 1
ATOM 8418 N N . SER B 1 35 ? 31.922 -95.562 -34.156 1 79.25 35 SER B N 1
ATOM 8419 C CA . SER B 1 35 ? 32.312 -96.938 -34.312 1 79.25 35 SER B CA 1
ATOM 8420 C C . SER B 1 35 ? 31.641 -97.812 -33.281 1 79.25 35 SER B C 1
ATOM 8422 O O . SER B 1 35 ? 31.469 -99.062 -33.5 1 79.25 35 SER B O 1
ATOM 8424 N N . ARG B 1 36 ? 31.25 -97.25 -32.281 1 79 36 ARG B N 1
ATOM 8425 C CA . ARG B 1 36 ? 30.625 -98 -31.203 1 79 36 ARG B CA 1
ATOM 8426 C C . ARG B 1 36 ? 29.125 -97.812 -31.156 1 79 36 ARG B C 1
ATOM 8428 O O . ARG B 1 36 ? 28.406 -98.5 -30.422 1 79 36 ARG B O 1
ATOM 8435 N N . LEU B 1 37 ? 28.688 -96.875 -31.906 1 83.56 37 LEU B N 1
ATOM 8436 C CA . LEU B 1 37 ? 27.281 -96.5 -31.875 1 83.56 37 LEU B CA 1
ATOM 8437 C C . LEU B 1 37 ? 26.453 -97.312 -32.844 1 83.56 37 LEU B C 1
ATOM 8439 O O . LEU B 1 37 ? 26.906 -97.625 -33.938 1 83.56 37 LEU B O 1
ATOM 8443 N N . ASN B 1 38 ? 25.328 -97.875 -32.406 1 84.12 38 ASN B N 1
ATOM 8444 C CA . ASN B 1 38 ? 24.281 -98.375 -33.281 1 84.12 38 ASN B CA 1
ATOM 8445 C C . ASN B 1 38 ? 23.219 -97.312 -33.5 1 84.12 38 ASN B C 1
ATOM 8447 O O . ASN B 1 38 ? 22.297 -97.125 -32.688 1 84.12 38 ASN B O 1
ATOM 8451 N N . GLY B 1 39 ? 23.484 -96.562 -34.531 1 89.19 39 GLY B N 1
ATOM 8452 C CA . GLY B 1 39 ? 22.578 -95.438 -34.656 1 89.19 39 GLY B CA 1
ATOM 8453 C C . GLY B 1 39 ? 22.344 -95 -36.094 1 89.19 39 GLY B C 1
ATOM 8454 O O . GLY B 1 39 ? 22.609 -95.75 -37.031 1 89.19 39 GLY B O 1
ATOM 8455 N N . THR B 1 40 ? 21.656 -93.875 -36.344 1 92.5 40 THR B N 1
ATOM 8456 C CA . THR B 1 40 ? 21.359 -93.25 -37.625 1 92.5 40 THR B CA 1
ATOM 8457 C C . THR B 1 40 ? 22.141 -91.938 -37.812 1 92.5 40 THR B C 1
ATOM 8459 O O . THR B 1 40 ? 22.25 -91.125 -36.906 1 92.5 40 THR B O 1
ATOM 8462 N N . ILE B 1 41 ? 22.797 -91.812 -38.906 1 93.75 41 ILE B N 1
ATOM 8463 C CA . ILE B 1 41 ? 23.531 -90.625 -39.188 1 93.75 41 ILE B CA 1
ATOM 8464 C C . ILE B 1 41 ? 22.953 -89.938 -40.438 1 93.75 41 ILE B C 1
ATOM 8466 O O . ILE B 1 41 ? 22.781 -90.625 -41.469 1 93.75 41 ILE B O 1
ATOM 8470 N N . PHE B 1 42 ? 22.5 -88.75 -40.281 1 94.69 42 PHE B N 1
ATOM 8471 C CA . PHE B 1 42 ? 22.109 -87.938 -41.438 1 94.69 42 PHE B CA 1
ATOM 8472 C C . PHE B 1 42 ? 23.312 -87.188 -42.031 1 94.69 42 PHE B C 1
ATOM 8474 O O . PHE B 1 42 ? 23.844 -86.25 -41.406 1 94.69 42 PHE B O 1
ATOM 8481 N N . ALA B 1 43 ? 23.719 -87.562 -43.125 1 94.25 43 ALA B N 1
ATOM 8482 C CA . ALA B 1 43 ? 24.969 -87.125 -43.719 1 94.25 43 ALA B CA 1
ATOM 8483 C C . ALA B 1 43 ? 24.703 -86.125 -44.844 1 94.25 43 ALA B C 1
ATOM 8485 O O . ALA B 1 43 ? 24.281 -86.562 -45.938 1 94.25 43 ALA B O 1
ATOM 8486 N N . PRO B 1 44 ? 24.953 -84.938 -44.562 1 95.06 44 PRO B N 1
ATOM 8487 C CA . PRO B 1 44 ? 24.828 -83.938 -45.656 1 95.06 44 PRO B CA 1
ATOM 8488 C C . PRO B 1 44 ? 25.859 -84.188 -46.75 1 95.06 44 PRO B C 1
ATOM 8490 O O . PRO B 1 44 ? 27.016 -84.562 -46.469 1 95.06 44 PRO B O 1
ATOM 8493 N N . THR B 1 45 ? 25.484 -83.938 -47.969 1 93.5 45 THR B N 1
ATOM 8494 C CA . THR B 1 45 ? 26.391 -84.125 -49.094 1 93.5 45 THR B CA 1
ATOM 8495 C C . THR B 1 45 ? 27.375 -82.938 -49.156 1 93.5 45 THR B C 1
ATOM 8497 O O . THR B 1 45 ? 27.203 -81.938 -48.5 1 93.5 45 THR B O 1
ATOM 8500 N N . ASP B 1 46 ? 28.453 -83.062 -49.906 1 90.44 46 ASP B N 1
ATOM 8501 C CA . ASP B 1 46 ? 29.438 -82 -50.062 1 90.44 46 ASP B CA 1
ATOM 8502 C C . ASP B 1 46 ? 28.812 -80.75 -50.688 1 90.44 46 ASP B C 1
ATOM 8504 O O . ASP B 1 46 ? 29.156 -79.625 -50.312 1 90.44 46 ASP B O 1
ATOM 8508 N N . GLU B 1 47 ? 27.875 -81 -51.531 1 90.94 47 GLU B N 1
ATOM 8509 C CA . GLU B 1 47 ? 27.156 -79.875 -52.094 1 90.94 47 GLU B CA 1
ATOM 8510 C C . GLU B 1 47 ? 26.312 -79.125 -51.062 1 90.94 47 GLU B C 1
ATOM 8512 O O . GLU B 1 47 ? 26.203 -77.938 -51.062 1 90.94 47 GLU B O 1
ATOM 8517 N N . ALA B 1 48 ? 25.75 -79.938 -50.219 1 93.19 48 ALA B N 1
ATOM 8518 C CA . ALA B 1 48 ? 24.953 -79.375 -49.156 1 93.19 48 ALA B CA 1
ATOM 8519 C C . ALA B 1 48 ? 25.812 -78.5 -48.219 1 93.19 48 ALA B C 1
ATOM 8521 O O . ALA B 1 48 ? 25.406 -77.438 -47.812 1 93.19 48 ALA B O 1
ATOM 8522 N N . TRP B 1 49 ? 26.984 -78.812 -47.875 1 92 49 TRP B N 1
ATOM 8523 C CA . TRP B 1 49 ? 27.906 -78.062 -47 1 92 49 TRP B CA 1
ATOM 8524 C C . TRP B 1 49 ? 28.391 -76.812 -47.719 1 92 49 TRP B C 1
ATOM 8526 O O . TRP B 1 49 ? 28.547 -75.75 -47.062 1 92 49 TRP B O 1
ATOM 8536 N N . GLN B 1 50 ? 28.578 -76.938 -49 1 87.38 50 GLN B N 1
ATOM 8537 C CA . GLN B 1 50 ? 28.969 -75.75 -49.75 1 87.38 50 GLN B CA 1
ATOM 8538 C C . GLN B 1 50 ? 27.859 -74.688 -49.75 1 87.38 50 GLN B C 1
ATOM 8540 O O . GLN B 1 50 ? 28.109 -73.5 -49.562 1 87.38 50 GLN B O 1
ATOM 8545 N N . ALA B 1 51 ? 26.734 -75.188 -50 1 88.12 51 ALA B N 1
ATOM 8546 C CA . ALA B 1 51 ? 25.594 -74.312 -49.969 1 88.12 51 ALA B CA 1
ATOM 8547 C C . ALA B 1 51 ? 25.438 -73.688 -48.562 1 88.12 51 ALA B C 1
ATOM 8549 O O . ALA B 1 51 ? 25.109 -72.5 -48.438 1 88.12 51 ALA B O 1
ATOM 8550 N N . TRP B 1 52 ? 25.609 -74.438 -47.562 1 88.12 52 TRP B N 1
ATOM 8551 C CA . TRP B 1 52 ? 25.516 -74 -46.156 1 88.12 52 TRP B CA 1
ATOM 8552 C C . TRP B 1 52 ? 26.594 -72.938 -45.875 1 88.12 52 TRP B C 1
ATOM 8554 O O . TRP B 1 52 ? 26.328 -71.938 -45.219 1 88.12 52 TRP B O 1
ATOM 8564 N N . GLU B 1 53 ? 27.75 -73.125 -46.344 1 85.62 53 GLU B N 1
ATOM 8565 C CA . GLU B 1 53 ? 28.828 -72.125 -46.156 1 85.62 53 GLU B CA 1
ATOM 8566 C C . GLU B 1 53 ? 28.484 -70.812 -46.844 1 85.62 53 GLU B C 1
ATOM 8568 O O . GLU B 1 53 ? 28.719 -69.75 -46.25 1 85.62 53 GLU B O 1
ATOM 8573 N N . GLU B 1 54 ? 27.922 -70.875 -47.969 1 82.06 54 GLU B N 1
ATOM 8574 C CA . GLU B 1 54 ? 27.578 -69.688 -48.688 1 82.06 54 GLU B CA 1
ATOM 8575 C C . GLU B 1 54 ? 26.469 -68.938 -47.969 1 82.06 54 GLU B C 1
ATOM 8577 O O . GLU B 1 54 ? 26.484 -67.688 -47.938 1 82.06 54 GLU B O 1
ATOM 8582 N N . ALA B 1 55 ? 25.672 -69.688 -47.344 1 80.44 55 ALA B N 1
ATOM 8583 C CA . ALA B 1 55 ? 24.531 -69.062 -46.688 1 80.44 55 ALA B CA 1
ATOM 8584 C C . ALA B 1 55 ? 24.953 -68.438 -45.344 1 80.44 55 ALA B C 1
ATOM 8586 O O . ALA B 1 55 ? 24.328 -67.5 -44.844 1 80.44 55 ALA B O 1
ATOM 8587 N N . HIS B 1 56 ? 25.984 -69 -44.688 1 77.5 56 HIS B N 1
ATOM 8588 C CA . HIS B 1 56 ? 26.328 -68.562 -43.344 1 77.5 56 HIS B CA 1
ATOM 8589 C C . HIS B 1 56 ? 27.672 -67.875 -43.281 1 77.5 56 HIS B C 1
ATOM 8591 O O . HIS B 1 56 ? 28.234 -67.688 -42.188 1 77.5 56 HIS B O 1
ATOM 8597 N N . LYS B 1 57 ? 28.188 -67.625 -44.312 1 69.56 57 LYS B N 1
ATOM 8598 C CA . LYS B 1 57 ? 29.453 -66.875 -44.344 1 69.56 57 LYS B CA 1
ATOM 8599 C C . LYS B 1 57 ? 29.344 -65.5 -43.688 1 69.56 57 LYS B C 1
ATOM 8601 O O . LYS B 1 57 ? 28.344 -64.812 -43.875 1 69.56 57 LYS B O 1
ATOM 8606 N N . PRO B 1 58 ? 30.094 -65.375 -42.531 1 63.41 58 PRO B N 1
ATOM 8607 C CA . PRO B 1 58 ? 30.062 -64.062 -41.844 1 63.41 58 PRO B CA 1
ATOM 8608 C C . PRO B 1 58 ? 30.078 -62.875 -42.812 1 63.41 58 PRO B C 1
ATOM 8610 O O . PRO B 1 58 ? 30.703 -62.938 -43.844 1 63.41 58 PRO B O 1
ATOM 8613 N N . ASP B 1 59 ? 29.031 -62.031 -42.812 1 55.41 59 ASP B N 1
ATOM 8614 C CA . ASP B 1 59 ? 29 -60.844 -43.656 1 55.41 59 ASP B CA 1
ATOM 8615 C C . ASP B 1 59 ? 30.219 -59.969 -43.438 1 55.41 59 ASP B C 1
ATOM 8617 O O . ASP B 1 59 ? 30.938 -60.156 -42.438 1 55.41 59 ASP B O 1
ATOM 8621 N N . THR B 1 60 ? 30.5 -59.156 -44.469 1 51.22 60 THR B N 1
ATOM 8622 C CA . THR B 1 60 ? 31.609 -58.219 -44.406 1 51.22 60 THR B CA 1
ATOM 8623 C C . THR B 1 60 ? 31.594 -57.438 -43.094 1 51.22 60 THR B C 1
ATOM 8625 O O . THR B 1 60 ? 32.594 -56.844 -42.719 1 51.22 60 THR B O 1
ATOM 8628 N N . ALA B 1 61 ? 30.406 -57.312 -42.531 1 50.69 61 ALA B N 1
ATOM 8629 C CA . ALA B 1 61 ? 30.344 -56.469 -41.312 1 50.69 61 ALA B CA 1
ATOM 8630 C C . ALA B 1 61 ? 30.656 -57.281 -40.062 1 50.69 61 ALA B C 1
ATOM 8632 O O . ALA B 1 61 ? 30.562 -56.781 -38.969 1 50.69 61 ALA B O 1
ATOM 8633 N N . GLY B 1 62 ? 31.203 -58.562 -40.031 1 48.06 62 GLY B N 1
ATOM 8634 C CA . GLY B 1 62 ? 31.797 -59.344 -38.969 1 48.06 62 GLY B CA 1
ATOM 8635 C C . GLY B 1 62 ? 30.781 -60.219 -38.219 1 48.06 62 GLY B C 1
ATOM 8636 O O . GLY B 1 62 ? 31.078 -60.75 -37.156 1 48.06 62 GLY B O 1
ATOM 8637 N N . ARG B 1 63 ? 29.609 -60.25 -38.531 1 48.88 63 ARG B N 1
ATOM 8638 C CA . ARG B 1 63 ? 28.672 -61 -37.719 1 48.88 63 ARG B CA 1
ATOM 8639 C C . ARG B 1 63 ? 28.797 -62.5 -37.969 1 48.88 63 ARG B C 1
ATOM 8641 O O . ARG B 1 63 ? 28.734 -62.938 -39.125 1 48.88 63 ARG B O 1
ATOM 8648 N N . VAL B 1 64 ? 29.375 -63.219 -37.125 1 50.12 64 VAL B N 1
ATOM 8649 C CA . VAL B 1 64 ? 29.641 -64.688 -37.156 1 50.12 64 VAL B CA 1
ATOM 8650 C C . VAL B 1 64 ? 28.344 -65.438 -36.875 1 50.12 64 VAL B C 1
ATOM 8652 O O . VAL B 1 64 ? 27.625 -65.125 -35.906 1 50.12 64 VAL B O 1
ATOM 8655 N N . HIS B 1 65 ? 27.828 -66 -37.969 1 55.59 65 HIS B N 1
ATOM 8656 C CA . HIS B 1 65 ? 26.688 -66.875 -37.75 1 55.59 65 HIS B CA 1
ATOM 8657 C C . HIS B 1 65 ? 27.125 -68.312 -37.5 1 55.59 65 HIS B C 1
ATOM 8659 O O . HIS B 1 65 ? 27.609 -69 -38.406 1 55.59 65 HIS B O 1
ATOM 8665 N N . GLY B 1 66 ? 27.188 -68.812 -36.25 1 63.59 66 GLY B N 1
ATOM 8666 C CA . GLY B 1 66 ? 27.531 -70.125 -35.875 1 63.59 66 GLY B CA 1
ATOM 8667 C C . GLY B 1 66 ? 28.984 -70.312 -35.5 1 63.59 66 GLY B C 1
ATOM 8668 O O . GLY B 1 66 ? 29.594 -69.438 -34.906 1 63.59 66 GLY B O 1
ATOM 8669 N N . TRP B 1 67 ? 29.516 -71.5 -35.906 1 74.88 67 TRP B N 1
ATOM 8670 C CA . TRP B 1 67 ? 30.891 -71.875 -35.531 1 74.88 67 TRP B CA 1
ATOM 8671 C C . TRP B 1 67 ? 31.844 -71.625 -36.719 1 74.88 67 TRP B C 1
ATOM 8673 O O . TRP B 1 67 ? 33.062 -71.875 -36.562 1 74.88 67 TRP B O 1
ATOM 8683 N N . LEU B 1 68 ? 31.281 -71 -37.844 1 74.38 68 LEU B N 1
ATOM 8684 C CA . LEU B 1 68 ? 32.125 -70.812 -39 1 74.38 68 LEU B CA 1
ATOM 8685 C C . LEU B 1 68 ? 32.938 -69.562 -38.875 1 74.38 68 LEU B C 1
ATOM 8687 O O . LEU B 1 68 ? 32.406 -68.5 -38.625 1 74.38 68 LEU B O 1
ATOM 8691 N N . GLY B 1 69 ? 34.125 -69.625 -38.844 1 63.5 69 GLY B N 1
ATOM 8692 C CA . GLY B 1 69 ? 35 -68.5 -38.812 1 63.5 69 GLY B CA 1
ATOM 8693 C C . GLY B 1 69 ? 35.125 -67.812 -40.156 1 63.5 69 GLY B C 1
ATOM 8694 O O . GLY B 1 69 ? 34.438 -68.188 -41.125 1 63.5 69 GLY B O 1
ATOM 8695 N N . PRO B 1 70 ? 35.844 -66.812 -40.25 1 65.06 70 PRO B N 1
ATOM 8696 C CA . PRO B 1 70 ? 36 -66 -41.438 1 65.06 70 PRO B CA 1
ATOM 8697 C C . PRO B 1 70 ? 36.531 -66.812 -42.625 1 65.06 70 PRO B C 1
ATOM 8699 O O . PRO B 1 70 ? 36.281 -66.438 -43.781 1 65.06 70 PRO B O 1
ATOM 8702 N N . SER B 1 71 ? 37.25 -67.875 -42.438 1 68.06 71 SER B N 1
ATOM 8703 C CA . SER B 1 71 ? 37.844 -68.688 -43.5 1 68.06 71 SER B CA 1
ATOM 8704 C C . SER B 1 71 ? 36.875 -69.75 -44 1 68.06 71 SER B C 1
ATOM 8706 O O . SER B 1 71 ? 37.156 -70.438 -44.969 1 68.06 71 SER B O 1
ATOM 8708 N N . GLY B 1 72 ? 35.75 -69.812 -43.375 1 73.19 72 GLY B N 1
ATOM 8709 C CA . GLY B 1 72 ? 34.75 -70.75 -43.812 1 73.19 72 GLY B CA 1
ATOM 8710 C C . GLY B 1 72 ? 35.062 -72.188 -43.438 1 73.19 72 GLY B C 1
ATOM 8711 O O . GLY B 1 72 ? 35.719 -72.438 -42.406 1 73.19 72 GLY B O 1
ATOM 8712 N N . LEU B 1 73 ? 34.562 -73.125 -44.25 1 80.62 73 LEU B N 1
ATOM 8713 C CA . LEU B 1 73 ? 34.75 -74.562 -43.969 1 80.62 73 LEU B CA 1
ATOM 8714 C C . LEU B 1 73 ? 36.188 -75 -44.219 1 80.62 73 LEU B C 1
ATOM 8716 O O . LEU B 1 73 ? 36.625 -76 -43.688 1 80.62 73 LEU B O 1
ATOM 8720 N N . SER B 1 74 ? 36.875 -74.188 -45.094 1 75.62 74 SER B N 1
ATOM 8721 C CA . SER B 1 74 ? 38.25 -74.5 -45.438 1 75.62 74 SER B CA 1
ATOM 8722 C C . SER B 1 74 ? 39.156 -74.5 -44.219 1 75.62 74 SER B C 1
ATOM 8724 O O . SER B 1 74 ? 40.156 -75.25 -44.188 1 75.62 74 SER B O 1
ATOM 8726 N N . GLU B 1 75 ? 38.75 -73.812 -43.25 1 71.5 75 GLU B N 1
ATOM 8727 C CA . GLU B 1 75 ? 39.531 -73.75 -42.031 1 71.5 75 GLU B CA 1
ATOM 8728 C C . GLU B 1 75 ? 39.5 -75.125 -41.344 1 71.5 75 GLU B C 1
ATOM 8730 O O . GLU B 1 75 ? 40.438 -75.5 -40.656 1 71.5 75 GLU B O 1
ATOM 8735 N N . TRP B 1 76 ? 38.438 -75.875 -41.594 1 74.5 76 TRP B N 1
ATOM 8736 C CA . TRP B 1 76 ? 38.219 -77.125 -40.906 1 74.5 76 TRP B CA 1
ATOM 8737 C C . TRP B 1 76 ? 38.656 -78.312 -41.75 1 74.5 76 TRP B C 1
ATOM 8739 O O . TRP B 1 76 ? 38.688 -79.438 -41.281 1 74.5 76 TRP B O 1
ATOM 8749 N N . LEU B 1 77 ? 38.844 -78.062 -43.031 1 73 77 LEU B N 1
ATOM 8750 C CA . LEU B 1 77 ? 39.188 -79.125 -43.969 1 73 77 LEU B CA 1
ATOM 8751 C C . LEU B 1 77 ? 40.688 -79.312 -44.062 1 73 77 LEU B C 1
ATOM 8753 O O . LEU B 1 77 ? 41.156 -80.188 -44.781 1 73 77 LEU B O 1
ATOM 8757 N N . LEU B 1 78 ? 41.406 -78.5 -43.219 1 65.31 78 LEU B N 1
ATOM 8758 C CA . LEU B 1 78 ? 42.844 -78.625 -43.188 1 65.31 78 LEU B CA 1
ATOM 8759 C C . LEU B 1 78 ? 43.25 -79.812 -42.375 1 65.31 78 LEU B C 1
ATOM 8761 O O . LEU B 1 78 ? 42.531 -80.25 -41.5 1 65.31 78 LEU B O 1
ATOM 8765 N N . SER B 1 79 ? 44.219 -80.625 -42.75 1 61.09 79 SER B N 1
ATOM 8766 C CA . SER B 1 79 ? 44.719 -81.812 -42 1 61.09 79 SER B CA 1
ATOM 8767 C C . SER B 1 79 ? 45.031 -81.375 -40.531 1 61.09 79 SER B C 1
ATOM 8769 O O . SER B 1 79 ? 45.219 -80.188 -40.25 1 61.09 79 SER B O 1
ATOM 8771 N N . ASP B 1 80 ? 44.75 -82.25 -39.562 1 56.78 80 ASP B N 1
ATOM 8772 C CA . ASP B 1 80 ? 44.969 -82 -38.156 1 56.78 80 ASP B CA 1
ATOM 8773 C C . ASP B 1 80 ? 46.25 -81.188 -37.938 1 56.78 80 ASP B C 1
ATOM 8775 O O . ASP B 1 80 ? 46.281 -80.25 -37.094 1 56.78 80 ASP B O 1
ATOM 8779 N N . ILE B 1 81 ? 47.25 -81.5 -38.625 1 57.38 81 ILE B N 1
ATOM 8780 C CA . ILE B 1 81 ? 48.531 -80.875 -38.5 1 57.38 81 ILE B CA 1
ATOM 8781 C C . ILE B 1 81 ? 48.469 -79.438 -39.031 1 57.38 81 ILE B C 1
ATOM 8783 O O . ILE B 1 81 ? 48.969 -78.5 -38.375 1 57.38 81 ILE B O 1
ATOM 8787 N N . ASP B 1 82 ? 47.75 -79.312 -40 1 60.09 82 ASP B N 1
ATOM 8788 C CA . ASP B 1 82 ? 47.688 -77.938 -40.594 1 60.09 82 ASP B CA 1
ATOM 8789 C C . ASP B 1 82 ? 46.719 -77.062 -39.812 1 60.09 82 ASP B C 1
ATOM 8791 O O . ASP B 1 82 ? 46.969 -75.875 -39.688 1 60.09 82 ASP B O 1
ATOM 8795 N N . ALA B 1 83 ? 45.75 -77.625 -39.281 1 60.84 83 ALA B N 1
ATOM 8796 C CA . ALA B 1 83 ? 44.781 -76.875 -38.469 1 60.84 83 ALA B CA 1
ATOM 8797 C C . ALA B 1 83 ? 45.438 -76.438 -37.156 1 60.84 83 ALA B C 1
ATOM 8799 O O . ALA B 1 83 ? 45.219 -75.25 -36.75 1 60.84 83 ALA B O 1
ATOM 8800 N N . GLU B 1 84 ? 46.062 -77.375 -36.594 1 61.84 84 GLU B N 1
ATOM 8801 C CA . GLU B 1 84 ? 46.812 -77 -35.406 1 61.84 84 GLU B CA 1
ATOM 8802 C C . GLU B 1 84 ? 47.875 -75.875 -35.719 1 61.84 84 GLU B C 1
ATOM 8804 O O . GLU B 1 84 ? 48.062 -74.938 -34.938 1 61.84 84 GLU B O 1
ATOM 8809 N N . ALA B 1 85 ? 48.438 -76.062 -36.812 1 59.91 85 ALA B N 1
ATOM 8810 C CA . ALA B 1 85 ? 49.406 -75.062 -37.25 1 59.91 85 ALA B CA 1
ATOM 8811 C C . ALA B 1 85 ? 48.719 -73.75 -37.531 1 59.91 85 ALA B C 1
ATOM 8813 O O . ALA B 1 85 ? 49.25 -72.688 -37.188 1 59.91 85 ALA B O 1
ATOM 8814 N N . ALA B 1 86 ? 47.625 -73.812 -38.094 1 60.16 86 ALA B N 1
ATOM 8815 C CA . ALA B 1 86 ? 46.938 -72.562 -38.375 1 60.16 86 ALA B CA 1
ATOM 8816 C C . ALA B 1 86 ? 46.438 -71.875 -37.094 1 60.16 86 ALA B C 1
ATOM 8818 O O . ALA B 1 86 ? 46.531 -70.688 -36.938 1 60.16 86 ALA B O 1
ATOM 8819 N N . LEU B 1 87 ? 45.969 -72.688 -36.25 1 63.28 87 LEU B N 1
ATOM 8820 C CA . LEU B 1 87 ? 45.562 -72.125 -34.969 1 63.28 87 LEU B CA 1
ATOM 8821 C C . LEU B 1 87 ? 46.781 -71.625 -34.188 1 63.28 87 LEU B C 1
ATOM 8823 O O . LEU B 1 87 ? 46.688 -70.562 -33.562 1 63.28 87 LEU B O 1
ATOM 8827 N N . ALA B 1 88 ? 47.719 -72.438 -34.281 1 61.66 88 ALA B N 1
ATOM 8828 C CA . ALA B 1 88 ? 48.969 -72 -33.656 1 61.66 88 ALA B CA 1
ATOM 8829 C C . ALA B 1 88 ? 49.438 -70.625 -34.25 1 61.66 88 ALA B C 1
ATOM 8831 O O . ALA B 1 88 ? 49.906 -69.75 -33.531 1 61.66 88 ALA B O 1
ATOM 8832 N N . ARG B 1 89 ? 49.188 -70.5 -35.438 1 61.5 89 ARG B N 1
ATOM 8833 C CA . ARG B 1 89 ? 49.562 -69.25 -36.062 1 61.5 89 ARG B CA 1
ATOM 8834 C C . ARG B 1 89 ? 48.625 -68.125 -35.656 1 61.5 89 ARG B C 1
ATOM 8836 O O . ARG B 1 89 ? 49.062 -67 -35.375 1 61.5 89 ARG B O 1
ATOM 8843 N N . ARG B 1 90 ? 47.469 -68.438 -35.562 1 65 90 ARG B N 1
ATOM 8844 C CA . ARG B 1 90 ? 46.5 -67.438 -35.125 1 65 90 ARG B CA 1
ATOM 8845 C C . ARG B 1 90 ? 46.781 -67 -33.656 1 65 90 ARG B C 1
ATOM 8847 O O . ARG B 1 90 ? 46.656 -65.875 -33.281 1 65 90 ARG B O 1
ATOM 8854 N N . LEU B 1 91 ? 47.094 -68.062 -32.969 1 65.38 91 LEU B N 1
ATOM 8855 C CA . LEU B 1 91 ? 47.406 -67.812 -31.578 1 65.38 91 LEU B CA 1
ATOM 8856 C C . LEU B 1 91 ? 48.719 -67 -31.438 1 65.38 91 LEU B C 1
ATOM 8858 O O . LEU B 1 91 ? 48.812 -66.125 -30.578 1 65.38 91 LEU B O 1
ATOM 8862 N N . ALA B 1 92 ? 49.594 -67.375 -32.281 1 63.16 92 ALA B N 1
ATOM 8863 C CA . ALA B 1 92 ? 50.844 -66.688 -32.281 1 63.16 92 ALA B CA 1
ATOM 8864 C C . ALA B 1 92 ? 50.656 -65.25 -32.688 1 63.16 92 ALA B C 1
ATOM 8866 O O . ALA B 1 92 ? 51.312 -64.312 -32.156 1 63.16 92 ALA B O 1
ATOM 8867 N N . ALA B 1 93 ? 49.719 -65.062 -33.5 1 62.41 93 ALA B N 1
ATOM 8868 C CA . ALA B 1 93 ? 49.438 -63.688 -34 1 62.41 93 ALA B CA 1
ATOM 8869 C C . ALA B 1 93 ? 48.562 -62.906 -33.031 1 62.41 93 ALA B C 1
ATOM 8871 O O . ALA B 1 93 ? 48.562 -61.688 -33.062 1 62.41 93 ALA B O 1
ATOM 8872 N N . ALA B 1 94 ? 47.844 -63.625 -32.312 1 62.78 94 ALA B N 1
ATOM 8873 C CA . ALA B 1 94 ? 46.844 -62.969 -31.438 1 62.78 94 ALA B CA 1
ATOM 8874 C C . ALA B 1 94 ? 47.531 -62.312 -30.25 1 62.78 94 ALA B C 1
ATOM 8876 O O . ALA B 1 94 ? 46.969 -61.469 -29.578 1 62.78 94 ALA B O 1
ATOM 8877 N N . GLY B 1 95 ? 48.75 -62.281 -30.141 1 60.16 95 GLY B N 1
ATOM 8878 C CA . GLY B 1 95 ? 49.5 -61.625 -29.078 1 60.16 95 GLY B CA 1
ATOM 8879 C C . GLY B 1 95 ? 48.875 -61.812 -27.703 1 60.16 95 GLY B C 1
ATOM 8880 O O . GLY B 1 95 ? 48.781 -62.969 -27.234 1 60.16 95 GLY B O 1
ATOM 8881 N N . GLU B 1 96 ? 48.375 -60.688 -27.094 1 63.84 96 GLU B N 1
ATOM 8882 C CA . GLU B 1 96 ? 47.812 -60.625 -25.766 1 63.84 96 GLU B CA 1
ATOM 8883 C C . GLU B 1 96 ? 46.438 -61.312 -25.734 1 63.84 96 GLU B C 1
ATOM 8885 O O . GLU B 1 96 ? 45.938 -61.688 -24.688 1 63.84 96 GLU B O 1
ATOM 8890 N N . ASN B 1 97 ? 45.812 -61.469 -26.859 1 62.5 97 ASN B N 1
ATOM 8891 C CA . ASN B 1 97 ? 44.469 -62 -26.938 1 62.5 97 ASN B CA 1
ATOM 8892 C C . ASN B 1 97 ? 44.469 -63.5 -27.203 1 62.5 97 ASN B C 1
ATOM 8894 O O . ASN B 1 97 ? 43.469 -64.062 -27.719 1 62.5 97 ASN B O 1
ATOM 8898 N N . ARG B 1 98 ? 45.562 -64.125 -26.875 1 63.09 98 ARG B N 1
ATOM 8899 C CA . ARG B 1 98 ? 45.75 -65.562 -27.141 1 63.09 98 ARG B CA 1
ATOM 8900 C C . ARG B 1 98 ? 44.656 -66.375 -26.469 1 63.09 98 ARG B C 1
ATOM 8902 O O . ARG B 1 98 ? 44.125 -67.312 -27.062 1 63.09 98 ARG B O 1
ATOM 8909 N N . GLU B 1 99 ? 44.531 -66 -25.266 1 63.31 99 GLU B N 1
ATOM 8910 C CA . GLU B 1 99 ? 43.531 -66.75 -24.516 1 63.31 99 GLU B CA 1
ATOM 8911 C C . GLU B 1 99 ? 42.156 -66.562 -25.125 1 63.31 99 GLU B C 1
ATOM 8913 O O . GLU B 1 99 ? 41.344 -67.5 -25.172 1 63.31 99 GLU B O 1
ATOM 8918 N N . GLN B 1 100 ? 42 -65.5 -25.641 1 64.25 100 GLN B N 1
ATOM 8919 C CA . GLN B 1 100 ? 40.688 -65.25 -26.25 1 64.25 100 GLN B CA 1
ATOM 8920 C C . GLN B 1 100 ? 40.531 -65.938 -27.578 1 64.25 100 GLN B C 1
ATOM 8922 O O . GLN B 1 100 ? 39.469 -66.5 -27.859 1 64.25 100 GLN B O 1
ATOM 8927 N N . VAL B 1 101 ? 41.656 -65.938 -28.266 1 64.62 101 VAL B N 1
ATOM 8928 C CA . VAL B 1 101 ? 41.594 -66.562 -29.562 1 64.62 101 VAL B CA 1
ATOM 8929 C C . VAL B 1 101 ? 41.438 -68.125 -29.359 1 64.62 101 VAL B C 1
ATOM 8931 O O . VAL B 1 101 ? 40.688 -68.75 -30.078 1 64.62 101 VAL B O 1
ATOM 8934 N N . GLN B 1 102 ? 42.219 -68.625 -28.453 1 64.31 102 GLN B N 1
ATOM 8935 C CA . GLN B 1 102 ? 42.062 -70 -28.141 1 64.31 102 GLN B CA 1
ATOM 8936 C C . GLN B 1 102 ? 40.656 -70.312 -27.641 1 64.31 102 GLN B C 1
ATOM 8938 O O . GLN B 1 102 ? 40.062 -71.375 -28.016 1 64.31 102 GLN B O 1
ATOM 8943 N N . ALA B 1 103 ? 40.25 -69.5 -26.828 1 65.12 103 ALA B N 1
ATOM 8944 C CA . ALA B 1 103 ? 38.906 -69.688 -26.297 1 65.12 103 ALA B CA 1
ATOM 8945 C C . ALA B 1 103 ? 37.875 -69.625 -27.406 1 65.12 103 ALA B C 1
ATOM 8947 O O . ALA B 1 103 ? 36.906 -70.375 -27.422 1 65.12 103 ALA B O 1
ATOM 8948 N N . GLU B 1 104 ? 38.188 -68.875 -28.266 1 66.12 104 GLU B N 1
ATOM 8949 C CA . GLU B 1 104 ? 37.281 -68.75 -29.406 1 66.12 104 GLU B CA 1
ATOM 8950 C C . GLU B 1 104 ? 37.312 -70 -30.281 1 66.12 104 GLU B C 1
ATOM 8952 O O . GLU B 1 104 ? 36.25 -70.438 -30.75 1 66.12 104 GLU B O 1
ATOM 8957 N N . ALA B 1 105 ? 38.5 -70.375 -30.531 1 65.06 105 ALA B N 1
ATOM 8958 C CA . ALA B 1 105 ? 38.625 -71.562 -31.359 1 65.06 105 ALA B CA 1
ATOM 8959 C C . ALA B 1 105 ? 38 -72.812 -30.688 1 65.06 105 ALA B C 1
ATOM 8961 O O . ALA B 1 105 ? 37.344 -73.625 -31.328 1 65.06 105 ALA B O 1
ATOM 8962 N N . ASP B 1 106 ? 38.25 -72.875 -29.453 1 65.12 106 ASP B N 1
ATOM 8963 C CA . ASP B 1 106 ? 37.656 -74 -28.703 1 65.12 106 ASP B CA 1
ATOM 8964 C C . ASP B 1 106 ? 36.125 -73.875 -28.703 1 65.12 106 ASP B C 1
ATOM 8966 O O . ASP B 1 106 ? 35.438 -74.938 -28.812 1 65.12 106 ASP B O 1
ATOM 8970 N N . ASN B 1 107 ? 35.75 -72.75 -28.609 1 68.94 107 ASN B N 1
ATOM 8971 C CA . ASN B 1 107 ? 34.281 -72.5 -28.625 1 68.94 107 ASN B CA 1
ATOM 8972 C C . ASN B 1 107 ? 33.688 -72.875 -29.984 1 68.94 107 ASN B C 1
ATOM 8974 O O . ASN B 1 107 ? 32.594 -73.438 -30.047 1 68.94 107 ASN B O 1
ATOM 8978 N N . GLN B 1 108 ? 34.531 -72.625 -30.922 1 72.44 108 GLN B N 1
ATOM 8979 C CA . GLN B 1 108 ? 34.031 -73 -32.25 1 72.44 108 GLN B CA 1
ATOM 8980 C C . GLN B 1 108 ? 34 -74.5 -32.438 1 72.44 108 GLN B C 1
ATOM 8982 O O . GLN B 1 108 ? 33.031 -75 -33.031 1 72.44 108 GLN B O 1
ATOM 8987 N N . ASN B 1 109 ? 35.062 -75.062 -32 1 77.56 109 ASN B N 1
ATOM 8988 C CA . ASN B 1 109 ? 35.062 -76.5 -32.094 1 77.56 109 ASN B CA 1
ATOM 8989 C C . ASN B 1 109 ? 33.938 -77.125 -31.297 1 77.56 109 ASN B C 1
ATOM 8991 O O . ASN B 1 109 ? 33.312 -78.125 -31.734 1 77.56 109 ASN B O 1
ATOM 8995 N N . TRP B 1 110 ? 33.781 -76.5 -30.219 1 77.94 110 TRP B N 1
ATOM 8996 C CA . TRP B 1 110 ? 32.688 -77 -29.375 1 77.94 110 TRP B CA 1
ATOM 8997 C C . TRP B 1 110 ? 31.344 -76.812 -30.062 1 77.94 110 TRP B C 1
ATOM 8999 O O . TRP B 1 110 ? 30.5 -77.688 -30.078 1 77.94 110 TRP B O 1
ATOM 9009 N N . ALA B 1 111 ? 31.172 -75.688 -30.609 1 81.88 111 ALA B N 1
ATOM 9010 C CA . ALA B 1 111 ? 29.922 -75.438 -31.312 1 81.88 111 ALA B CA 1
ATOM 9011 C C . ALA B 1 111 ? 29.734 -76.312 -32.5 1 81.88 111 ALA B C 1
ATOM 9013 O O . ALA B 1 111 ? 28.625 -76.75 -32.781 1 81.88 111 ALA B O 1
ATOM 9014 N N . MET B 1 112 ? 30.812 -76.562 -33.188 1 85.44 112 MET B N 1
ATOM 9015 C CA . MET B 1 112 ? 30.75 -77.438 -34.312 1 85.44 112 MET B CA 1
ATOM 9016 C C . MET B 1 112 ? 30.391 -78.875 -33.875 1 85.44 112 MET B C 1
ATOM 9018 O O . MET B 1 112 ? 29.578 -79.562 -34.531 1 85.44 112 MET B O 1
ATOM 9022 N N . ARG B 1 113 ? 31 -79.25 -32.875 1 85.62 113 ARG B N 1
ATOM 9023 C CA . ARG B 1 113 ? 30.672 -80.562 -32.344 1 85.62 113 ARG B CA 1
ATOM 9024 C C . ARG B 1 113 ? 29.188 -80.688 -32 1 85.62 113 ARG B C 1
ATOM 9026 O O . ARG B 1 113 ? 28.562 -81.688 -32.312 1 85.62 113 ARG B O 1
ATOM 9033 N N . GLN B 1 114 ? 28.672 -79.75 -31.375 1 86.31 114 GLN B N 1
ATOM 9034 C CA . GLN B 1 114 ? 27.234 -79.75 -31.062 1 86.31 114 GLN B CA 1
ATOM 9035 C C . GLN B 1 114 ? 26.406 -79.812 -32.312 1 86.31 114 GLN B C 1
ATOM 9037 O O . GLN B 1 114 ? 25.406 -80.562 -32.375 1 86.31 114 GLN B O 1
ATOM 9042 N N . HIS B 1 115 ? 26.828 -79.125 -33.281 1 89.75 115 HIS B N 1
ATOM 9043 C CA . HIS B 1 115 ? 26.125 -79.188 -34.531 1 89.75 115 HIS B CA 1
ATOM 9044 C C . HIS B 1 115 ? 26.141 -80.562 -35.188 1 89.75 115 HIS B C 1
ATOM 9046 O O . HIS B 1 115 ? 25.109 -81 -35.688 1 89.75 115 HIS B O 1
ATOM 9052 N N . MET B 1 116 ? 27.219 -81.25 -35.125 1 90.94 116 MET B N 1
ATOM 9053 C CA . MET B 1 116 ? 27.344 -82.562 -35.688 1 90.94 116 MET B CA 1
ATOM 9054 C C . MET B 1 116 ? 26.5 -83.562 -34.938 1 90.94 116 MET B C 1
ATOM 9056 O O . MET B 1 116 ? 25.938 -84.5 -35.531 1 90.94 116 MET B O 1
ATOM 9060 N N . LEU B 1 117 ? 26.5 -83.375 -33.688 1 90.44 117 LEU B N 1
ATOM 9061 C CA . LEU B 1 117 ? 25.719 -84.25 -32.844 1 90.44 117 LEU B CA 1
ATOM 9062 C C . LEU B 1 117 ? 24.234 -84.188 -33.188 1 90.44 117 LEU B C 1
ATOM 9064 O O . LEU B 1 117 ? 23.484 -85.125 -32.969 1 90.44 117 LEU B O 1
ATOM 9068 N N . TYR B 1 118 ? 23.812 -83.125 -33.688 1 93.12 118 TYR B N 1
ATOM 9069 C CA . TYR B 1 118 ? 22.422 -82.938 -34.094 1 93.12 118 TYR B CA 1
ATOM 9070 C C . TYR B 1 118 ? 22.094 -83.812 -35.312 1 93.12 118 TYR B C 1
ATOM 9072 O O . TYR B 1 118 ? 20.938 -84.125 -35.562 1 93.12 118 TYR B O 1
ATOM 9080 N N . HIS B 1 119 ? 23.078 -84.312 -36.031 1 94.25 119 HIS B N 1
ATOM 9081 C CA . HIS B 1 119 ? 22.891 -85.125 -37.25 1 94.25 119 HIS B CA 1
ATOM 9082 C C . HIS B 1 119 ? 22.875 -86.562 -36.906 1 94.25 119 HIS B C 1
ATOM 9084 O O . HIS B 1 119 ? 22.766 -87.438 -37.812 1 94.25 119 HIS B O 1
ATOM 9090 N N . ILE B 1 120 ? 22.953 -86.875 -35.625 1 93.06 120 ILE B N 1
ATOM 9091 C CA . ILE B 1 120 ? 23.141 -88.312 -35.281 1 93.06 120 ILE B CA 1
ATOM 9092 C C . ILE B 1 120 ? 22.047 -88.688 -34.281 1 93.06 120 ILE B C 1
ATOM 9094 O O . ILE B 1 120 ? 21.75 -88 -33.344 1 93.06 120 ILE B O 1
ATOM 9098 N N . LEU B 1 121 ? 21.438 -89.875 -34.562 1 91.44 121 LEU B N 1
ATOM 9099 C CA . LEU B 1 121 ? 20.5 -90.5 -33.656 1 91.44 121 LEU B CA 1
ATOM 9100 C C . LEU B 1 121 ? 21.141 -91.688 -32.969 1 91.44 121 LEU B C 1
ATOM 9102 O O . LEU B 1 121 ? 21.984 -92.375 -33.531 1 91.44 121 LEU B O 1
ATOM 9106 N N . ASN B 1 122 ? 20.719 -92 -31.734 1 85.38 122 ASN B N 1
ATOM 9107 C CA . ASN B 1 122 ? 21.312 -93.125 -31 1 85.38 122 ASN B CA 1
ATOM 9108 C C . ASN B 1 122 ? 20.547 -94.375 -31.266 1 85.38 122 ASN B C 1
ATOM 9110 O O . ASN B 1 122 ? 20.703 -95.375 -30.516 1 85.38 122 ASN B O 1
ATOM 9114 N N . TYR B 1 123 ? 19.734 -94.375 -32.188 1 87.5 123 TYR B N 1
ATOM 9115 C CA . TYR B 1 123 ? 19.031 -95.562 -32.625 1 87.5 123 TYR B CA 1
ATOM 9116 C C . TYR B 1 123 ? 18.922 -95.688 -34.125 1 87.5 123 TYR B C 1
ATOM 9118 O O . TYR B 1 123 ? 19.062 -94.625 -34.812 1 87.5 123 TYR B O 1
ATOM 9126 N N . THR B 1 124 ? 18.719 -96.875 -34.594 1 87.62 124 THR B N 1
ATOM 9127 C CA . THR B 1 124 ? 18.672 -97.125 -36.031 1 87.62 124 THR B CA 1
ATOM 9128 C C . THR B 1 124 ? 17.25 -97.062 -36.531 1 87.62 124 THR B C 1
ATOM 9130 O O . THR B 1 124 ? 16.344 -97.688 -36.031 1 87.62 124 THR B O 1
ATOM 9133 N N . LEU B 1 125 ? 17.078 -96.125 -37.406 1 88.19 125 LEU B N 1
ATOM 9134 C CA . LEU B 1 125 ? 15.781 -96.062 -38.094 1 88.19 125 LEU B CA 1
ATOM 9135 C C . LEU B 1 125 ? 15.547 -97.25 -39 1 88.19 125 LEU B C 1
ATOM 9137 O O . LEU B 1 125 ? 16.438 -97.625 -39.75 1 88.19 125 LEU B O 1
ATOM 9141 N N . THR B 1 126 ? 14.406 -97.812 -38.812 1 83.94 126 THR B N 1
ATOM 9142 C CA . THR B 1 126 ? 14.094 -99 -39.594 1 83.94 126 THR B CA 1
ATOM 9143 C C . THR B 1 126 ? 13.328 -98.625 -40.844 1 83.94 126 THR B C 1
ATOM 9145 O O . THR B 1 126 ? 12.93 -97.438 -41.031 1 83.94 126 THR B O 1
ATOM 9148 N N . GLU B 1 127 ? 13.211 -99.625 -41.719 1 77.5 127 GLU B N 1
ATOM 9149 C CA . GLU B 1 127 ? 12.477 -99.375 -42.969 1 77.5 127 GLU B CA 1
ATOM 9150 C C . GLU B 1 127 ? 11.016 -99 -42.688 1 77.5 127 GLU B C 1
ATOM 9152 O O . GLU B 1 127 ? 10.422 -98.25 -43.438 1 77.5 127 GLU B O 1
ATOM 9157 N N . GLU B 1 128 ? 10.57 -99.5 -41.656 1 76.38 128 GLU B N 1
ATOM 9158 C CA . GLU B 1 128 ? 9.195 -99.188 -41.25 1 76.38 128 GLU B CA 1
ATOM 9159 C C . GLU B 1 128 ? 9.055 -97.75 -40.812 1 76.38 128 GLU B C 1
ATOM 9161 O O . GLU B 1 128 ? 7.984 -97.125 -40.969 1 76.38 128 GLU B O 1
ATOM 9166 N N . ASP B 1 129 ? 10.117 -97.188 -40.406 1 78.88 129 ASP B N 1
ATOM 9167 C CA . ASP B 1 129 ? 10.086 -95.812 -39.938 1 78.88 129 ASP B CA 1
ATOM 9168 C C . ASP B 1 129 ? 10 -94.812 -41.094 1 78.88 129 ASP B C 1
ATOM 9170 O O . ASP B 1 129 ? 9.648 -93.688 -40.906 1 78.88 129 ASP B O 1
ATOM 9174 N N . TRP B 1 130 ? 10.344 -95.312 -42.188 1 75.94 130 TRP B N 1
ATOM 9175 C CA . TRP B 1 130 ? 10.312 -94.438 -43.375 1 75.94 130 TRP B CA 1
ATOM 9176 C C . TRP B 1 130 ? 9.055 -94.688 -44.188 1 75.94 130 TRP B C 1
ATOM 9178 O O . TRP B 1 130 ? 8.898 -94.125 -45.281 1 75.94 130 TRP B O 1
ATOM 9188 N N . ALA B 1 131 ? 8.219 -95.625 -43.688 1 72.94 131 ALA B N 1
ATOM 9189 C CA . ALA B 1 131 ? 6.988 -95.938 -44.406 1 72.94 131 ALA B CA 1
ATOM 9190 C C . ALA B 1 131 ? 5.852 -95 -44 1 72.94 131 ALA B C 1
ATOM 9192 O O . ALA B 1 131 ? 5.77 -94.562 -42.844 1 72.94 131 ALA B O 1
ATOM 9193 N N . PRO B 1 132 ? 5.129 -94.438 -44.938 1 70.38 132 PRO B N 1
ATOM 9194 C CA . PRO B 1 132 ? 3.998 -93.562 -44.656 1 70.38 132 PRO B CA 1
ATOM 9195 C C . PRO B 1 132 ? 2.994 -94.188 -43.688 1 70.38 132 PRO B C 1
ATOM 9197 O O . PRO B 1 132 ? 2.707 -95.375 -43.781 1 70.38 132 PRO B O 1
ATOM 9200 N N . ARG B 1 133 ? 2.777 -93.562 -42.5 1 68.31 133 ARG B N 1
ATOM 9201 C CA . ARG B 1 133 ? 1.813 -94.062 -41.531 1 68.31 133 ARG B CA 1
ATOM 9202 C C . ARG B 1 133 ? 0.474 -93.312 -41.656 1 68.31 133 ARG B C 1
ATOM 9204 O O . ARG B 1 133 ? 0.407 -92.25 -42.219 1 68.31 133 ARG B O 1
ATOM 9211 N N . GLU B 1 134 ? -0.65 -94.062 -41.438 1 61.22 134 GLU B N 1
ATOM 9212 C CA . GLU B 1 134 ? -2.02 -93.562 -41.531 1 61.22 134 GLU B CA 1
ATOM 9213 C C . GLU B 1 134 ? -2.242 -92.375 -40.625 1 61.22 134 GLU B C 1
ATOM 9215 O O . GLU B 1 134 ? -2.986 -91.438 -40.969 1 61.22 134 GLU B O 1
ATOM 9220 N N . GLU B 1 135 ? -1.609 -92.25 -39.531 1 64.62 135 GLU B N 1
ATOM 9221 C CA . GLU B 1 135 ? -1.991 -91.25 -38.562 1 64.62 135 GLU B CA 1
ATOM 9222 C C . GLU B 1 135 ? -1.219 -89.938 -38.781 1 64.62 135 GLU B C 1
ATOM 9224 O O . GLU B 1 135 ? -1.803 -88.875 -38.781 1 64.62 135 GLU B O 1
ATOM 9229 N N . SER B 1 136 ? 0.175 -90 -38.781 1 75.25 136 SER B N 1
ATOM 9230 C CA . SER B 1 136 ? 0.963 -88.812 -39.062 1 75.25 136 SER B CA 1
ATOM 9231 C C . SER B 1 136 ? 2.172 -89.125 -39.938 1 75.25 136 SER B C 1
ATOM 9233 O O . SER B 1 136 ? 2.83 -90.125 -39.75 1 75.25 136 SER B O 1
ATOM 9235 N N . ASN B 1 137 ? 2.271 -88.25 -41 1 81.69 137 ASN B N 1
ATOM 9236 C CA . ASN B 1 137 ? 3.406 -88.375 -41.906 1 81.69 137 ASN B CA 1
ATOM 9237 C C . ASN B 1 137 ? 4.672 -87.75 -41.344 1 81.69 137 ASN B C 1
ATOM 9239 O O . ASN B 1 137 ? 5.691 -87.688 -42.031 1 81.69 137 ASN B O 1
ATOM 9243 N N . ILE B 1 138 ? 4.484 -87.25 -40.094 1 85.69 138 ILE B N 1
ATOM 9244 C CA . ILE B 1 138 ? 5.629 -86.562 -39.469 1 85.69 138 ILE B CA 1
ATOM 9245 C C . ILE B 1 138 ? 5.984 -87.312 -38.156 1 85.69 138 ILE B C 1
ATOM 9247 O O . ILE B 1 138 ? 5.109 -87.625 -37.344 1 85.69 138 ILE B O 1
ATOM 9251 N N . THR B 1 139 ? 7.156 -87.688 -38.062 1 86.31 139 THR B N 1
ATOM 9252 C CA . THR B 1 139 ? 7.633 -88.312 -36.812 1 86.31 139 THR B CA 1
ATOM 9253 C C . THR B 1 139 ? 8.688 -87.375 -36.156 1 86.31 139 THR B C 1
ATOM 9255 O O . THR B 1 139 ? 9.422 -86.688 -36.844 1 86.31 139 THR B O 1
ATOM 9258 N N . ILE B 1 140 ? 8.727 -87.375 -34.844 1 89.25 140 ILE B N 1
ATOM 9259 C CA . ILE B 1 140 ? 9.703 -86.625 -34.094 1 89.25 140 ILE B CA 1
ATOM 9260 C C . ILE B 1 140 ? 10.781 -87.562 -33.531 1 89.25 140 ILE B C 1
ATOM 9262 O O . ILE B 1 140 ? 10.469 -88.562 -32.875 1 89.25 140 ILE B O 1
ATOM 9266 N N . GLU B 1 141 ? 11.945 -87.312 -33.875 1 91.06 141 GLU B N 1
ATOM 9267 C CA . GLU B 1 141 ? 13.078 -88.125 -33.406 1 91.06 141 GLU B CA 1
ATOM 9268 C C . GLU B 1 141 ? 13.969 -87.312 -32.469 1 91.06 141 GLU B C 1
ATOM 9270 O O . GLU B 1 141 ? 13.914 -86.062 -32.438 1 91.06 141 GLU B O 1
ATOM 9275 N N . THR B 1 142 ? 14.711 -88 -31.672 1 90.56 142 THR B N 1
ATOM 9276 C CA . THR B 1 142 ? 15.617 -87.375 -30.719 1 90.56 142 THR B CA 1
ATOM 9277 C C . THR B 1 142 ? 17.062 -87.562 -31.156 1 90.56 142 THR B C 1
ATOM 9279 O O . THR B 1 142 ? 17.516 -88.688 -31.375 1 90.56 142 THR B O 1
ATOM 9282 N N . SER B 1 143 ? 17.719 -86.5 -31.266 1 92 143 SER B N 1
ATOM 9283 C CA . SER B 1 143 ? 19.125 -86.5 -31.672 1 92 143 SER B CA 1
ATOM 9284 C C . SER B 1 143 ? 20.047 -86.688 -30.469 1 92 143 SER B C 1
ATOM 9286 O O . SER B 1 143 ? 19.578 -86.75 -29.328 1 92 143 SER B O 1
ATOM 9288 N N . LEU B 1 144 ? 21.297 -86.812 -30.703 1 89.88 144 LEU B N 1
ATOM 9289 C CA . LEU B 1 144 ? 22.297 -87 -29.656 1 89.88 144 LEU B CA 1
ATOM 9290 C C . LEU B 1 144 ? 22.812 -85.688 -29.141 1 89.88 144 LEU B C 1
ATOM 9292 O O . LEU B 1 144 ? 23.688 -85.625 -28.297 1 89.88 144 LEU B O 1
ATOM 9296 N N . LEU B 1 145 ? 22.188 -84.688 -29.688 1 89.94 145 LEU B N 1
ATOM 9297 C CA . LEU B 1 145 ? 22.578 -83.375 -29.219 1 89.94 145 LEU B CA 1
ATOM 9298 C C . LEU B 1 145 ? 21.891 -83.062 -27.891 1 89.94 145 LEU B C 1
ATOM 9300 O O . LEU B 1 145 ? 20.656 -83 -27.828 1 89.94 145 LEU B O 1
ATOM 9304 N N . PHE B 1 146 ? 22.609 -82.875 -26.844 1 87.62 146 PHE B N 1
ATOM 9305 C CA . PHE B 1 146 ? 22.172 -82.312 -25.562 1 87.62 146 PHE B CA 1
ATOM 9306 C C . PHE B 1 146 ? 22.656 -80.875 -25.422 1 87.62 146 PHE B C 1
ATOM 9308 O O . PHE B 1 146 ? 23.766 -80.625 -24.953 1 87.62 146 PHE B O 1
ATOM 9315 N N . PRO B 1 147 ? 21.75 -80 -25.844 1 87.19 147 PRO B N 1
ATOM 9316 C CA . PRO B 1 147 ? 22.203 -78.625 -25.906 1 87.19 147 PRO B CA 1
ATOM 9317 C C . PRO B 1 147 ? 22.734 -78.125 -24.562 1 87.19 147 PRO B C 1
ATOM 9319 O O . PRO B 1 147 ? 22.125 -78.375 -23.516 1 87.19 147 PRO B O 1
ATOM 9322 N N . MET B 1 148 ? 23.891 -77.438 -24.609 1 80 148 MET B N 1
ATOM 9323 C CA . MET B 1 148 ? 24.516 -76.812 -23.438 1 80 148 MET B CA 1
ATOM 9324 C C . MET B 1 148 ? 24.688 -75.312 -23.656 1 80 148 MET B C 1
ATOM 9326 O O . MET B 1 148 ? 24.969 -74.875 -24.766 1 80 148 MET B O 1
ATOM 9330 N N . GLY B 1 149 ? 24.234 -74.5 -22.719 1 71.19 149 GLY B N 1
ATOM 9331 C CA . GLY B 1 149 ? 24.359 -73.062 -22.828 1 71.19 149 GLY B CA 1
ATOM 9332 C C . GLY B 1 149 ? 25.797 -72.562 -22.875 1 71.19 149 GLY B C 1
ATOM 9333 O O . GLY B 1 149 ? 26.109 -71.562 -23.562 1 71.19 149 GLY B O 1
ATOM 9334 N N . ARG B 1 150 ? 26.609 -73.062 -22.031 1 69.25 150 ARG B N 1
ATOM 9335 C CA . ARG B 1 150 ? 28.016 -72.688 -21.984 1 69.25 150 ARG B CA 1
ATOM 9336 C C . ARG B 1 150 ? 28.906 -73.938 -22.078 1 69.25 150 ARG B C 1
ATOM 9338 O O . ARG B 1 150 ? 28.484 -75.062 -21.719 1 69.25 150 ARG B O 1
ATOM 9345 N N . ALA B 1 151 ? 30.078 -73.75 -22.781 1 66.44 151 ALA B N 1
ATOM 9346 C CA . ALA B 1 151 ? 31.062 -74.875 -22.875 1 66.44 151 ALA B CA 1
ATOM 9347 C C . ALA B 1 151 ? 31.484 -75.312 -21.484 1 66.44 151 ALA B C 1
ATOM 9349 O O . ALA B 1 151 ? 31.734 -74.562 -20.594 1 66.44 151 ALA B O 1
ATOM 9350 N N . PRO B 1 152 ? 31.156 -76.562 -21.172 1 59.31 152 PRO B N 1
ATOM 9351 C CA . PRO B 1 152 ? 31.562 -77.125 -19.859 1 59.31 152 PRO B CA 1
ATOM 9352 C C . PRO B 1 152 ? 33.031 -76.875 -19.578 1 59.31 152 PRO B C 1
ATOM 9354 O O . PRO B 1 152 ? 33.875 -76.875 -20.5 1 59.31 152 PRO B O 1
ATOM 9357 N N . THR B 1 153 ? 33.344 -76.312 -18.406 1 58.81 153 THR B N 1
ATOM 9358 C CA . THR B 1 153 ? 34.75 -76.188 -17.984 1 58.81 153 THR B CA 1
ATOM 9359 C C . THR B 1 153 ? 35.375 -77.562 -17.969 1 58.81 153 THR B C 1
ATOM 9361 O O . THR B 1 153 ? 34.812 -78.562 -17.453 1 58.81 153 THR B O 1
ATOM 9364 N N . PRO B 1 154 ? 36.375 -77.812 -18.75 1 50.25 154 PRO B N 1
ATOM 9365 C CA . PRO B 1 154 ? 37.031 -79.125 -18.781 1 50.25 154 PRO B CA 1
ATOM 9366 C C . PRO B 1 154 ? 37.375 -79.688 -17.391 1 50.25 154 PRO B C 1
ATOM 9368 O O . PRO B 1 154 ? 37.938 -78.938 -16.562 1 50.25 154 PRO B O 1
ATOM 9371 N N . SER B 1 155 ? 36.562 -80.562 -16.812 1 50.31 155 SER B N 1
ATOM 9372 C CA . SER B 1 155 ? 37 -81.188 -15.555 1 50.31 155 SER B CA 1
ATOM 9373 C C . SER B 1 155 ? 38.375 -81.812 -15.68 1 50.31 155 SER B C 1
ATOM 9375 O O . SER B 1 155 ? 38.656 -82.438 -16.703 1 50.31 155 SER B O 1
ATOM 9377 N N . PRO B 1 156 ? 39.312 -81.562 -14.836 1 48.28 156 PRO B N 1
ATOM 9378 C CA . PRO B 1 156 ? 40.625 -82.188 -14.922 1 48.28 156 PRO B CA 1
ATOM 9379 C C . PRO B 1 156 ? 40.5 -83.75 -14.93 1 48.28 156 PRO B C 1
ATOM 9381 O O . PRO B 1 156 ? 41.438 -84.438 -15.344 1 48.28 156 PRO B O 1
ATOM 9384 N N . ILE B 1 157 ? 39.594 -84.438 -14.125 1 48.91 157 ILE B N 1
ATOM 9385 C CA . ILE B 1 157 ? 39.469 -85.875 -14.062 1 48.91 157 ILE B CA 1
ATOM 9386 C C . ILE B 1 157 ? 38.5 -86.375 -15.133 1 48.91 157 ILE B C 1
ATOM 9388 O O . ILE B 1 157 ? 37.344 -86 -15.133 1 48.91 157 ILE B O 1
ATOM 9392 N N . PRO B 1 158 ? 39.031 -87 -16.156 1 45.19 158 PRO B N 1
ATOM 9393 C CA . PRO B 1 158 ? 38.188 -87.5 -17.234 1 45.19 158 PRO B CA 1
ATOM 9394 C C . PRO B 1 158 ? 37.031 -88.375 -16.703 1 45.19 158 PRO B C 1
ATOM 9396 O O . PRO B 1 158 ? 37.219 -89.25 -15.844 1 45.19 158 PRO B O 1
ATOM 9399 N N . GLU B 1 159 ? 35.844 -88.062 -16.609 1 48.69 159 GLU B N 1
ATOM 9400 C CA . GLU B 1 159 ? 34.719 -88.875 -16.156 1 48.69 159 GLU B CA 1
ATOM 9401 C C . GLU B 1 159 ? 34.781 -90.312 -16.781 1 48.69 159 GLU B C 1
ATOM 9403 O O . GLU B 1 159 ? 35.188 -90.438 -17.938 1 48.69 159 GLU B O 1
ATOM 9408 N N . PRO B 1 160 ? 34.625 -91.5 -16.031 1 44.47 160 PRO B N 1
ATOM 9409 C CA . PRO B 1 160 ? 34.562 -92.875 -16.469 1 44.47 160 PRO B CA 1
ATOM 9410 C C . PRO B 1 160 ? 33.406 -93.188 -17.406 1 44.47 160 PRO B C 1
ATOM 9412 O O . PRO B 1 160 ? 32.25 -92.812 -17.109 1 44.47 160 PRO B O 1
ATOM 9415 N N . GLY B 1 161 ? 33.469 -93.312 -18.969 1 46.5 161 GLY B N 1
ATOM 9416 C CA . GLY B 1 161 ? 32.688 -93.688 -20.141 1 46.5 161 GLY B CA 1
ATOM 9417 C C . GLY B 1 161 ? 33.375 -93.312 -21.438 1 46.5 161 GLY B C 1
ATOM 9418 O O . GLY B 1 161 ? 34.531 -92.875 -21.453 1 46.5 161 GLY B O 1
ATOM 9419 N N . THR B 1 162 ? 32.875 -94 -22.516 1 46.22 162 THR B N 1
ATOM 9420 C CA . THR B 1 162 ? 33.531 -93.688 -23.781 1 46.22 162 THR B CA 1
ATOM 9421 C C . THR B 1 162 ? 33.781 -92.188 -23.922 1 46.22 162 THR B C 1
ATOM 9423 O O . THR B 1 162 ? 32.875 -91.375 -23.703 1 46.22 162 THR B O 1
ATOM 9426 N N . PRO B 1 163 ? 34.938 -91.875 -23.906 1 48.22 163 PRO B N 1
ATOM 9427 C CA . PRO B 1 163 ? 35.344 -90.5 -24.172 1 48.22 163 PRO B CA 1
ATOM 9428 C C . PRO B 1 163 ? 34.625 -89.875 -25.344 1 48.22 163 PRO B C 1
ATOM 9430 O O . PRO B 1 163 ? 34.312 -90.5 -26.344 1 48.22 163 PRO B O 1
ATOM 9433 N N . TRP B 1 164 ? 33.75 -88.875 -25.219 1 57.5 164 TRP B N 1
ATOM 9434 C CA . TRP B 1 164 ? 33.188 -87.938 -26.234 1 57.5 164 TRP B CA 1
ATOM 9435 C C . TRP B 1 164 ? 31.703 -88.188 -26.391 1 57.5 164 TRP B C 1
ATOM 9437 O O . TRP B 1 164 ? 31.078 -87.625 -27.297 1 57.5 164 TRP B O 1
ATOM 9447 N N . THR B 1 165 ? 31.172 -89.312 -25.812 1 59.69 165 THR B N 1
ATOM 9448 C CA . THR B 1 165 ? 29.719 -89.438 -25.891 1 59.69 165 THR B CA 1
ATOM 9449 C C . THR B 1 165 ? 29.047 -88.375 -25.031 1 59.69 165 THR B C 1
ATOM 9451 O O . THR B 1 165 ? 29.484 -88.062 -23.922 1 59.69 165 THR B O 1
ATOM 9454 N N . PRO B 1 166 ? 28.172 -87.625 -25.609 1 65.5 166 PRO B N 1
ATOM 9455 C CA . PRO B 1 166 ? 27.531 -86.562 -24.844 1 65.5 166 PRO B CA 1
ATOM 9456 C C . PRO B 1 166 ? 26.938 -87.062 -23.531 1 65.5 166 PRO B C 1
ATOM 9458 O O . PRO B 1 166 ? 26.422 -88.188 -23.438 1 65.5 166 PRO B O 1
ATOM 9461 N N . ALA B 1 167 ? 27.391 -86.562 -22.281 1 57.78 167 ALA B N 1
ATOM 9462 C CA . ALA B 1 167 ? 26.984 -86.938 -20.922 1 57.78 167 ALA B CA 1
ATOM 9463 C C . ALA B 1 167 ? 25.516 -86.625 -20.688 1 57.78 167 ALA B C 1
ATOM 9465 O O . ALA B 1 167 ? 25.031 -85.562 -21.125 1 57.78 167 ALA B O 1
ATOM 9466 N N . HIS B 1 168 ? 24.734 -87.562 -20.172 1 58.97 168 HIS B N 1
ATOM 9467 C CA . HIS B 1 168 ? 23.359 -87.5 -19.703 1 58.97 168 HIS B CA 1
ATOM 9468 C C . HIS B 1 168 ? 23.266 -86.625 -18.469 1 58.97 168 HIS B C 1
ATOM 9470 O O . HIS B 1 168 ? 24.203 -86.5 -17.688 1 58.97 168 HIS B O 1
ATOM 9476 N N . GLY B 1 169 ? 22.312 -85.5 -18.375 1 59.88 169 GLY B N 1
ATOM 9477 C CA . GLY B 1 169 ? 21.906 -84.812 -17.141 1 59.88 169 GLY B CA 1
ATOM 9478 C C . GLY B 1 169 ? 22.219 -83.312 -17.125 1 59.88 169 GLY B C 1
ATOM 9479 O O . GLY B 1 169 ? 21.641 -82.562 -16.344 1 59.88 169 GLY B O 1
ATOM 9480 N N . HIS B 1 170 ? 23.188 -82.812 -17.906 1 67.19 170 HIS B N 1
ATOM 9481 C CA . HIS B 1 170 ? 23.578 -81.438 -17.672 1 67.19 170 HIS B CA 1
ATOM 9482 C C . HIS B 1 170 ? 23.078 -80.562 -18.781 1 67.19 170 HIS B C 1
ATOM 9484 O O . HIS B 1 170 ? 23.406 -79.375 -18.812 1 67.19 170 HIS B O 1
ATOM 9490 N N . GLY B 1 171 ? 22.312 -81 -19.625 1 77 171 GLY B N 1
ATOM 9491 C CA . GLY B 1 171 ? 21.938 -80.125 -20.734 1 77 171 GLY B CA 1
ATOM 9492 C C . GLY B 1 171 ? 20.719 -79.312 -20.453 1 77 171 GLY B C 1
ATOM 9493 O O . GLY B 1 171 ? 20.078 -79.438 -19.391 1 77 171 GLY B O 1
ATOM 9494 N N . LEU B 1 172 ? 20.438 -78.312 -21.281 1 87.62 172 LEU B N 1
ATOM 9495 C CA . LEU B 1 172 ? 19.328 -77.375 -21.172 1 87.62 172 LEU B CA 1
ATOM 9496 C C . LEU B 1 172 ? 18 -78.125 -21.297 1 87.62 172 LEU B C 1
ATOM 9498 O O . LEU B 1 172 ? 16.953 -77.562 -20.906 1 87.62 172 LEU B O 1
ATOM 9502 N N . LEU B 1 173 ? 18.016 -79.375 -21.844 1 89.06 173 LEU B N 1
ATOM 9503 C CA . LEU B 1 173 ? 16.797 -80.125 -22.016 1 89.06 173 LEU B CA 1
ATOM 9504 C C . LEU B 1 173 ? 16.75 -81.312 -21.047 1 89.06 173 LEU B C 1
ATOM 9506 O O . LEU B 1 173 ? 16.078 -82.312 -21.297 1 89.06 173 LEU B O 1
ATOM 9510 N N . GLY B 1 174 ? 17.609 -81.188 -19.984 1 79.81 174 GLY B N 1
ATOM 9511 C CA . GLY B 1 174 ? 17.703 -82.25 -19.016 1 79.81 174 GLY B CA 1
ATOM 9512 C C . GLY B 1 174 ? 18.453 -83.5 -19.547 1 79.81 174 GLY B C 1
ATOM 9513 O O . GLY B 1 174 ? 19.562 -83.375 -20.047 1 79.81 174 GLY B O 1
ATOM 9514 N N . ASP B 1 175 ? 17.797 -84.625 -19.562 1 80.81 175 ASP B N 1
ATOM 9515 C CA . ASP B 1 175 ? 18.422 -85.875 -20.047 1 80.81 175 ASP B CA 1
ATOM 9516 C C . ASP B 1 175 ? 17.891 -86.25 -21.422 1 80.81 175 ASP B C 1
ATOM 9518 O O . ASP B 1 175 ? 18.047 -87.375 -21.859 1 80.81 175 ASP B O 1
ATOM 9522 N N . HIS B 1 176 ? 17.391 -85.25 -22 1 87.44 176 HIS B N 1
ATOM 9523 C CA . HIS B 1 176 ? 16.828 -85.562 -23.328 1 87.44 176 HIS B CA 1
ATOM 9524 C C . HIS B 1 176 ? 17.609 -84.812 -24.422 1 87.44 176 HIS B C 1
ATOM 9526 O O . HIS B 1 176 ? 18.094 -83.688 -24.203 1 87.44 176 HIS B O 1
ATOM 9532 N N . GLY B 1 177 ? 17.75 -85.438 -25.531 1 88.25 177 GLY B N 1
ATOM 9533 C CA . GLY B 1 177 ? 18.375 -84.812 -26.688 1 88.25 177 GLY B CA 1
ATOM 9534 C C . GLY B 1 177 ? 17.469 -83.875 -27.438 1 88.25 177 GLY B C 1
ATOM 9535 O O . GLY B 1 177 ? 16.25 -83.875 -27.219 1 88.25 177 GLY B O 1
ATOM 9536 N N . GLN B 1 178 ? 18.062 -83.125 -28.234 1 91.81 178 GLN B N 1
ATOM 9537 C CA . GLN B 1 178 ? 17.297 -82.188 -29.062 1 91.81 178 GLN B CA 1
ATOM 9538 C C . GLN B 1 178 ? 16.438 -82.938 -30.078 1 91.81 178 GLN B C 1
ATOM 9540 O O . GLN B 1 178 ? 16.844 -84 -30.625 1 91.81 178 GLN B O 1
ATOM 9545 N N . ARG B 1 179 ? 15.305 -82.438 -30.344 1 91.62 179 ARG B N 1
ATOM 9546 C CA . ARG B 1 179 ? 14.32 -83.062 -31.188 1 91.62 179 ARG B CA 1
ATOM 9547 C C . ARG B 1 179 ? 14.461 -82.625 -32.656 1 91.62 179 ARG B C 1
ATOM 9549 O O . ARG B 1 179 ? 14.914 -81.5 -32.906 1 91.62 179 ARG B O 1
ATOM 9556 N N . LEU B 1 180 ? 14.117 -83.562 -33.531 1 91.81 180 LEU B N 1
ATOM 9557 C CA . LEU B 1 180 ? 14.148 -83.312 -34.969 1 91.81 180 LEU B CA 1
ATOM 9558 C C . LEU B 1 180 ? 12.93 -83.875 -35.656 1 91.81 180 LEU B C 1
ATOM 9560 O O . LEU B 1 180 ? 12.5 -85 -35.312 1 91.81 180 LEU B O 1
ATOM 9564 N N . ARG B 1 181 ? 12.438 -83.188 -36.656 1 91.19 181 ARG B N 1
ATOM 9565 C CA . ARG B 1 181 ? 11.25 -83.688 -37.375 1 91.19 181 ARG B CA 1
ATOM 9566 C C . ARG B 1 181 ? 11.641 -84.438 -38.656 1 91.19 181 ARG B C 1
ATOM 9568 O O . ARG B 1 181 ? 12.578 -84 -39.344 1 91.19 181 ARG B O 1
ATOM 9575 N N . LEU B 1 182 ? 10.898 -85.5 -38.875 1 90.06 182 LEU B N 1
ATOM 9576 C CA . LEU B 1 182 ? 11.078 -86.312 -40.062 1 90.06 182 LEU B CA 1
ATOM 9577 C C . LEU B 1 182 ? 9.758 -86.5 -40.812 1 90.06 182 LEU B C 1
ATOM 9579 O O . LEU B 1 182 ? 8.742 -86.812 -40.219 1 90.06 182 LEU B O 1
ATOM 9583 N N . ALA B 1 183 ? 9.812 -86.125 -42.031 1 89.38 183 ALA B N 1
ATOM 9584 C CA . ALA B 1 183 ? 8.648 -86.312 -42.875 1 89.38 183 ALA B CA 1
ATOM 9585 C C . ALA B 1 183 ? 8.852 -87.5 -43.812 1 89.38 183 ALA B C 1
ATOM 9587 O O . ALA B 1 183 ? 9.922 -87.688 -44.438 1 89.38 183 ALA B O 1
ATOM 9588 N N . MET B 1 184 ? 7.914 -88.188 -43.938 1 87.62 184 MET B N 1
ATOM 9589 C CA . MET B 1 184 ? 8.008 -89.438 -44.688 1 87.62 184 MET B CA 1
ATOM 9590 C C . MET B 1 184 ? 7.98 -89.188 -46.188 1 87.62 184 MET B C 1
ATOM 9592 O O . MET B 1 184 ? 7.277 -88.312 -46.656 1 87.62 184 MET B O 1
ATOM 9596 N N . PRO B 1 185 ? 8.734 -90.125 -46.844 1 83.44 185 PRO B N 1
ATOM 9597 C CA . PRO B 1 185 ? 8.734 -90 -48.312 1 83.44 185 PRO B CA 1
ATOM 9598 C C . PRO B 1 185 ? 7.367 -90.25 -48.906 1 83.44 185 PRO B C 1
ATOM 9600 O O . PRO B 1 185 ? 6.656 -91.188 -48.469 1 83.44 185 PRO B O 1
ATOM 9603 N N . GLY B 1 186 ? 7.027 -89.562 -49.969 1 78.12 186 GLY B N 1
ATOM 9604 C CA . GLY B 1 186 ? 5.77 -89.75 -50.656 1 78.12 186 GLY B CA 1
ATOM 9605 C C . GLY B 1 186 ? 4.617 -88.938 -50.031 1 78.12 186 GLY B C 1
ATOM 9606 O O . GLY B 1 186 ? 3.514 -88.938 -50.594 1 78.12 186 GLY B O 1
ATOM 9607 N N . SER B 1 187 ? 4.91 -88.438 -48.938 1 80.69 187 SER B N 1
ATOM 9608 C CA . SER B 1 187 ? 3.877 -87.625 -48.281 1 80.69 187 SER B CA 1
ATOM 9609 C C . SER B 1 187 ? 3.916 -86.188 -48.75 1 80.69 187 SER B C 1
ATOM 9611 O O . SER B 1 187 ? 4.855 -85.812 -49.438 1 80.69 187 SER B O 1
ATOM 9613 N N . ALA B 1 188 ? 2.859 -85.5 -48.469 1 80.44 188 ALA B N 1
ATOM 9614 C CA . ALA B 1 188 ? 2.775 -84.125 -48.875 1 80.44 188 ALA B CA 1
ATOM 9615 C C . ALA B 1 188 ? 3.865 -83.312 -48.188 1 80.44 188 ALA B C 1
ATOM 9617 O O . ALA B 1 188 ? 4.426 -82.375 -48.812 1 80.44 188 ALA B O 1
ATOM 9618 N N . GLU B 1 189 ? 4.309 -83.688 -47 1 81 189 GLU B N 1
ATOM 9619 C CA . GLU B 1 189 ? 5.309 -82.938 -46.25 1 81 189 GLU B CA 1
ATOM 9620 C C . GLU B 1 189 ? 6.723 -83.375 -46.625 1 81 189 GLU B C 1
ATOM 9622 O O . GLU B 1 189 ? 7.652 -82.562 -46.594 1 81 189 GLU B O 1
ATOM 9627 N N . GLY B 1 190 ? 6.922 -84.625 -46.875 1 83.44 190 GLY B N 1
ATOM 9628 C CA . GLY B 1 190 ? 8.25 -85.188 -47.094 1 83.44 190 GLY B CA 1
ATOM 9629 C C . GLY B 1 190 ? 8.672 -85.188 -48.531 1 83.44 190 GLY B C 1
ATOM 9630 O O . GLY B 1 190 ? 9.836 -85.438 -48.844 1 83.44 190 GLY B O 1
ATOM 9631 N N . GLY B 1 191 ? 7.742 -84.812 -49.406 1 80.81 191 GLY B N 1
ATOM 9632 C CA . GLY B 1 191 ? 8.094 -84.812 -50.812 1 80.81 191 GLY B CA 1
ATOM 9633 C C . GLY B 1 191 ? 8.367 -86.25 -51.344 1 80.81 191 GLY B C 1
ATOM 9634 O O . GLY B 1 191 ? 7.828 -87.25 -50.844 1 80.81 191 GLY B O 1
ATOM 9635 N N . GLU B 1 192 ? 9.258 -86.375 -52.281 1 82.31 192 GLU B N 1
ATOM 9636 C CA . GLU B 1 192 ? 9.5 -87.625 -52.969 1 82.31 192 GLU B CA 1
ATOM 9637 C C . GLU B 1 192 ? 10.406 -88.5 -52.156 1 82.31 192 GLU B C 1
ATOM 9639 O O . GLU B 1 192 ? 10.18 -89.75 -52.094 1 82.31 192 GLU B O 1
ATOM 9644 N N . ARG B 1 193 ? 11.359 -88 -51.562 1 87.19 193 ARG B N 1
ATOM 9645 C CA . ARG B 1 193 ? 12.375 -88.875 -50.938 1 87.19 193 ARG B CA 1
ATOM 9646 C C . ARG B 1 193 ? 12.391 -88.688 -49.438 1 87.19 193 ARG B C 1
ATOM 9648 O O . ARG B 1 193 ? 13.109 -89.375 -48.719 1 87.19 193 ARG B O 1
ATOM 9655 N N . GLY B 1 194 ? 11.57 -87.812 -48.906 1 86.94 194 GLY B N 1
ATOM 9656 C CA . GLY B 1 194 ? 11.547 -87.562 -47.469 1 86.94 194 GLY B CA 1
ATOM 9657 C C . GLY B 1 194 ? 12.242 -86.25 -47.062 1 86.94 194 GLY B C 1
ATOM 9658 O O . GLY B 1 194 ? 13.086 -85.75 -47.812 1 86.94 194 GLY B O 1
ATOM 9659 N N . LEU B 1 195 ? 11.883 -85.688 -45.969 1 90.19 195 LEU B N 1
ATOM 9660 C CA . LEU B 1 195 ? 12.43 -84.438 -45.438 1 90.19 195 LEU B CA 1
ATOM 9661 C C . LEU B 1 195 ? 12.836 -84.562 -43.969 1 90.19 195 LEU B C 1
ATOM 9663 O O . LEU B 1 195 ? 12.109 -85.188 -43.188 1 90.19 195 LEU B O 1
ATOM 9667 N N . VAL B 1 196 ? 14.062 -84 -43.656 1 92.44 196 VAL B N 1
ATOM 9668 C CA . VAL B 1 196 ? 14.57 -84.125 -42.312 1 92.44 196 VAL B CA 1
ATOM 9669 C C . VAL B 1 196 ? 14.898 -82.75 -41.719 1 92.44 196 VAL B C 1
ATOM 9671 O O . VAL B 1 196 ? 15.469 -81.938 -42.438 1 92.44 196 VAL B O 1
ATOM 9674 N N . GLY B 1 197 ? 14.492 -82.562 -40.438 1 91.25 197 GLY B N 1
ATOM 9675 C CA . GLY B 1 197 ? 14.922 -81.438 -39.688 1 91.25 197 GLY B CA 1
ATOM 9676 C C . GLY B 1 197 ? 14.195 -80.125 -40.062 1 91.25 197 GLY B C 1
ATOM 9677 O O . GLY B 1 197 ? 14.773 -79.062 -40.062 1 91.25 197 GLY B O 1
ATOM 9678 N N . PHE B 1 198 ? 13.055 -80.188 -40.531 1 88 198 PHE B N 1
ATOM 9679 C CA . PHE B 1 198 ? 12.312 -78.938 -40.906 1 88 198 PHE B CA 1
ATOM 9680 C C . PHE B 1 198 ? 11.641 -78.312 -39.719 1 88 198 PHE B C 1
ATOM 9682 O O . PHE B 1 198 ? 11.484 -79 -38.656 1 88 198 PHE B O 1
ATOM 9689 N N . ASP B 1 199 ? 11.477 -77.062 -39.781 1 84.94 199 ASP B N 1
ATOM 9690 C CA . ASP B 1 199 ? 10.906 -76.312 -38.688 1 84.94 199 ASP B CA 1
ATOM 9691 C C . ASP B 1 199 ? 9.398 -76.5 -38.594 1 84.94 199 ASP B C 1
ATOM 9693 O O . ASP B 1 199 ? 8.828 -77.312 -39.344 1 84.94 199 ASP B O 1
ATOM 9697 N N . HIS B 1 200 ? 8.773 -75.812 -37.594 1 81.69 200 HIS B N 1
ATOM 9698 C CA . HIS B 1 200 ? 7.355 -76 -37.344 1 81.69 200 HIS B CA 1
ATOM 9699 C C . HIS B 1 200 ? 6.5 -75.5 -38.469 1 81.69 200 HIS B C 1
ATOM 9701 O O . HIS B 1 200 ? 5.336 -75.875 -38.625 1 81.69 200 HIS B O 1
ATOM 9707 N N . PHE B 1 201 ? 7.062 -74.688 -39.312 1 79.56 201 PHE B N 1
ATOM 9708 C CA . PHE B 1 201 ? 6.344 -74.188 -40.469 1 79.56 201 PHE B CA 1
ATOM 9709 C C . PHE B 1 201 ? 6.574 -75.062 -41.688 1 79.56 201 PHE B C 1
ATOM 9711 O O . PHE B 1 201 ? 6.008 -74.875 -42.75 1 79.56 201 PHE B O 1
ATOM 9718 N N . GLY B 1 202 ? 7.344 -76.062 -41.5 1 78.5 202 GLY B N 1
ATOM 9719 C CA . GLY B 1 202 ? 7.648 -76.938 -42.594 1 78.5 202 GLY B CA 1
ATOM 9720 C C . GLY B 1 202 ? 8.773 -76.438 -43.5 1 78.5 202 GLY B C 1
ATOM 9721 O O . GLY B 1 202 ? 8.992 -77 -44.594 1 78.5 202 GLY B O 1
ATOM 9722 N N . ALA B 1 203 ? 9.438 -75.438 -42.906 1 80.94 203 ALA B N 1
ATOM 9723 C CA . ALA B 1 203 ? 10.5 -74.875 -43.719 1 80.94 203 ALA B CA 1
ATOM 9724 C C . ALA B 1 203 ? 11.875 -75.25 -43.188 1 80.94 203 ALA B C 1
ATOM 9726 O O . ALA B 1 203 ? 11.992 -75.812 -42.125 1 80.94 203 ALA B O 1
ATOM 9727 N N . ASN B 1 204 ? 12.93 -75.188 -44 1 80.62 204 ASN B N 1
ATOM 9728 C CA . ASN B 1 204 ? 14.344 -75.312 -43.688 1 80.62 204 ASN B CA 1
ATOM 9729 C C . ASN B 1 204 ? 14.727 -76.75 -43.406 1 80.62 204 ASN B C 1
ATOM 9731 O O . ASN B 1 204 ? 15.547 -77.062 -42.531 1 80.62 204 ASN B O 1
ATOM 9735 N N . GLY B 1 205 ? 14.086 -77.625 -44 1 87.69 205 GLY B N 1
ATOM 9736 C CA . GLY B 1 205 ? 14.453 -79 -43.875 1 87.69 205 GLY B CA 1
ATOM 9737 C C . GLY B 1 205 ? 15.406 -79.5 -44.969 1 87.69 205 GLY B C 1
ATOM 9738 O O . GLY B 1 205 ? 15.633 -78.75 -45.938 1 87.69 205 GLY B O 1
ATOM 9739 N N . ALA B 1 206 ? 16.016 -80.625 -44.688 1 92.25 206 ALA B N 1
ATOM 9740 C CA . ALA B 1 206 ? 16.922 -81.25 -45.656 1 92.25 206 ALA B CA 1
ATOM 9741 C C . ALA B 1 206 ? 16.266 -82.5 -46.312 1 92.25 206 ALA B C 1
ATOM 9743 O O . ALA B 1 206 ? 15.836 -83.438 -45.625 1 92.25 206 ALA B O 1
ATOM 9744 N N . ALA B 1 207 ? 16.219 -82.5 -47.625 1 91.81 207 ALA B N 1
ATOM 9745 C CA . ALA B 1 207 ? 15.641 -83.625 -48.344 1 91.81 207 ALA B CA 1
ATOM 9746 C C . ALA B 1 207 ? 16.609 -84.75 -48.406 1 91.81 207 ALA B C 1
ATOM 9748 O O . ALA B 1 207 ? 17.828 -84.562 -48.438 1 91.81 207 ALA B O 1
ATOM 9749 N N . VAL B 1 208 ? 16.047 -85.938 -48.375 1 91.56 208 VAL B N 1
ATOM 9750 C CA . VAL B 1 208 ? 16.875 -87.125 -48.5 1 91.56 208 VAL B CA 1
ATOM 9751 C C . VAL B 1 208 ? 17.469 -87.188 -49.906 1 91.56 208 VAL B C 1
ATOM 9753 O O . VAL B 1 208 ? 16.766 -87 -50.906 1 91.56 208 VAL B O 1
ATOM 9756 N N . TRP B 1 209 ? 18.703 -87.438 -50 1 90.38 209 TRP B N 1
ATOM 9757 C CA . TRP B 1 209 ? 19.516 -87.438 -51.219 1 90.38 209 TRP B CA 1
ATOM 9758 C C . TRP B 1 209 ? 19.203 -88.625 -52.062 1 90.38 209 TRP B C 1
ATOM 9760 O O . TRP B 1 209 ? 18.625 -89.625 -51.594 1 90.38 209 TRP B O 1
ATOM 9770 N N . ASP B 1 210 ? 19.547 -88.625 -53.375 1 84.88 210 ASP B N 1
ATOM 9771 C CA . ASP B 1 210 ? 19.203 -89.688 -54.312 1 84.88 210 ASP B CA 1
ATOM 9772 C C . ASP B 1 210 ? 20.156 -90.875 -54.219 1 84.88 210 ASP B C 1
ATOM 9774 O O . ASP B 1 210 ? 19.891 -91.938 -54.781 1 84.88 210 ASP B O 1
ATOM 9778 N N . GLY B 1 211 ? 21.219 -90.812 -53.5 1 81.62 211 GLY B N 1
ATOM 9779 C CA . GLY B 1 211 ? 22.094 -91.938 -53.312 1 81.62 211 GLY B CA 1
ATOM 9780 C C . GLY B 1 211 ? 23.078 -92.125 -54.438 1 81.62 211 GLY B C 1
ATOM 9781 O O . GLY B 1 211 ? 23.734 -93.188 -54.5 1 81.62 211 GLY B O 1
ATOM 9782 N N . SER B 1 212 ? 23.203 -91.312 -55.406 1 79.56 212 SER B N 1
ATOM 9783 C CA . SER B 1 212 ? 24.031 -91.5 -56.594 1 79.56 212 SER B CA 1
ATOM 9784 C C . SER B 1 212 ? 25.5 -91.688 -56.25 1 79.56 212 SER B C 1
ATOM 9786 O O . SER B 1 212 ? 26.297 -92.188 -57.031 1 79.56 212 SER B O 1
ATOM 9788 N N . GLY B 1 213 ? 25.969 -91.375 -55.094 1 78.06 213 GLY B N 1
ATOM 9789 C CA . GLY B 1 213 ? 27.375 -91.438 -54.75 1 78.06 213 GLY B CA 1
ATOM 9790 C C . GLY B 1 213 ? 27.766 -92.688 -53.938 1 78.06 213 GLY B C 1
ATOM 9791 O O . GLY B 1 213 ? 28.922 -92.875 -53.594 1 78.06 213 GLY B O 1
ATOM 9792 N N . TRP B 1 214 ? 26.844 -93.688 -53.75 1 80.75 214 TRP B N 1
ATOM 9793 C CA . TRP B 1 214 ? 27.141 -94.875 -53 1 80.75 214 TRP B CA 1
ATOM 9794 C C . TRP B 1 214 ? 27.875 -95.875 -53.906 1 80.75 214 TRP B C 1
ATOM 9796 O O . TRP B 1 214 ? 27.594 -96 -55.094 1 80.75 214 TRP B O 1
ATOM 9806 N N . ASP B 1 215 ? 28.906 -96.812 -53.594 1 71.88 215 ASP B N 1
ATOM 9807 C CA . ASP B 1 215 ? 29.578 -97.812 -54.375 1 71.88 215 ASP B CA 1
ATOM 9808 C C . ASP B 1 215 ? 28.625 -99 -54.719 1 71.88 215 ASP B C 1
ATOM 9810 O O . ASP B 1 215 ? 27.797 -99.375 -53.906 1 71.88 215 ASP B O 1
ATOM 9814 N N . LYS B 1 216 ? 28.422 -99.562 -55.969 1 59.47 216 LYS B N 1
ATOM 9815 C CA . LYS B 1 216 ? 27.547 -100.562 -56.562 1 59.47 216 LYS B CA 1
ATOM 9816 C C . LYS B 1 216 ? 27.844 -101.938 -55.969 1 59.47 216 LYS B C 1
ATOM 9818 O O . LYS B 1 216 ? 27.438 -102.938 -56.531 1 59.47 216 LYS B O 1
ATOM 9823 N N . GLU B 1 217 ? 28.531 -102.312 -55 1 51.03 217 GLU B N 1
ATOM 9824 C CA . GLU B 1 217 ? 28.719 -103.75 -54.75 1 51.03 217 GLU B CA 1
ATOM 9825 C C . GLU B 1 217 ? 27.375 -104.438 -54.5 1 51.03 217 GLU B C 1
ATOM 9827 O O . GLU B 1 217 ? 26.453 -103.875 -53.969 1 51.03 217 GLU B O 1
ATOM 9832 N N . PRO B 1 218 ? 27.25 -105.938 -55.094 1 42.47 218 PRO B N 1
ATOM 9833 C CA . PRO B 1 218 ? 26.047 -106.75 -55.156 1 42.47 218 PRO B CA 1
ATOM 9834 C C . PRO B 1 218 ? 25.312 -106.812 -53.812 1 42.47 218 PRO B C 1
ATOM 9836 O O . PRO B 1 218 ? 24.078 -106.875 -53.781 1 42.47 218 PRO B O 1
ATOM 9839 N N . ASN B 1 219 ? 25.984 -107.5 -52.781 1 36.94 219 ASN B N 1
ATOM 9840 C CA . ASN B 1 219 ? 25.188 -107.938 -51.656 1 36.94 219 ASN B CA 1
ATOM 9841 C C . ASN B 1 219 ? 24.531 -106.75 -50.938 1 36.94 219 ASN B C 1
ATOM 9843 O O . ASN B 1 219 ? 24.141 -106.875 -49.781 1 36.94 219 ASN B O 1
ATOM 9847 N N . ASN B 1 220 ? 24.875 -105.688 -51.188 1 35.66 220 ASN B N 1
ATOM 9848 C CA . ASN B 1 220 ? 24.328 -104.625 -50.406 1 35.66 220 ASN B CA 1
ATOM 9849 C C . ASN B 1 220 ? 22.812 -104.5 -50.531 1 35.66 220 ASN B C 1
ATOM 9851 O O . ASN B 1 220 ? 22.297 -104.312 -51.656 1 35.66 220 ASN B O 1
ATOM 9855 N N . THR B 1 221 ? 22.141 -105.375 -49.656 1 36.5 221 THR B N 1
ATOM 9856 C CA . THR B 1 221 ? 20.703 -105.5 -49.5 1 36.5 221 THR B CA 1
ATOM 9857 C C . THR B 1 221 ? 20.031 -104.125 -49.625 1 36.5 221 THR B C 1
ATOM 9859 O O . THR B 1 221 ? 20.188 -103.25 -48.781 1 36.5 221 THR B O 1
ATOM 9862 N N . HIS B 1 222 ? 20.047 -103.688 -50.75 1 35.5 222 HIS B N 1
ATOM 9863 C CA . HIS B 1 222 ? 18.984 -102.688 -50.969 1 35.5 222 HIS B CA 1
ATOM 9864 C C . HIS B 1 222 ? 17.641 -103.25 -50.469 1 35.5 222 HIS B C 1
ATOM 9866 O O . HIS B 1 222 ? 17.391 -104.438 -50.5 1 35.5 222 HIS B O 1
ATOM 9872 N N . ILE B 1 223 ? 17.078 -102.688 -49.531 1 35.97 223 ILE B N 1
ATOM 9873 C CA . ILE B 1 223 ? 15.68 -103 -49.219 1 35.97 223 ILE B CA 1
ATOM 9874 C C . ILE B 1 223 ? 14.891 -103.188 -50.5 1 35.97 223 ILE B C 1
ATOM 9876 O O . ILE B 1 223 ? 14.664 -102.25 -51.25 1 35.97 223 ILE B O 1
ATOM 9880 N N . ARG B 1 224 ? 15.234 -104.312 -51.281 1 33.31 224 ARG B N 1
ATOM 9881 C CA . ARG B 1 224 ? 14.227 -104.688 -52.281 1 33.31 224 ARG B CA 1
ATOM 9882 C C . ARG B 1 224 ? 12.891 -104.938 -51.594 1 33.31 224 ARG B C 1
ATOM 9884 O O . ARG B 1 224 ? 12.789 -105.875 -50.781 1 33.31 224 ARG B O 1
ATOM 9891 N N . ALA B 1 225 ? 12.07 -104 -51.25 1 32.84 225 ALA B N 1
ATOM 9892 C CA . ALA B 1 225 ? 10.68 -104.438 -51.125 1 32.84 225 ALA B CA 1
ATOM 9893 C C . ALA B 1 225 ? 10.273 -105.375 -52.219 1 32.84 225 ALA B C 1
ATOM 9895 O O . ALA B 1 225 ? 10.453 -105.062 -53.406 1 32.84 225 ALA B O 1
ATOM 9896 N N . GLU B 1 226 ? 10.453 -106.562 -52.062 1 32.62 226 GLU B N 1
ATOM 9897 C CA . GLU B 1 226 ? 9.852 -107.625 -52.844 1 32.62 226 GLU B CA 1
ATOM 9898 C C . GLU B 1 226 ? 8.391 -107.312 -53.156 1 32.62 226 GLU B C 1
ATOM 9900 O O . GLU B 1 226 ? 7.492 -107.688 -52.375 1 32.62 226 GLU B O 1
ATOM 9905 N N . ALA B 1 227 ? 7.895 -106.062 -53.344 1 30.64 227 ALA B N 1
ATOM 9906 C CA . ALA B 1 227 ? 6.543 -106.125 -53.875 1 30.64 227 ALA B CA 1
ATOM 9907 C C . ALA B 1 227 ? 6.5 -106.938 -55.156 1 30.64 227 ALA B C 1
ATOM 9909 O O . ALA B 1 227 ? 7.504 -107.062 -55.844 1 30.64 227 ALA B O 1
ATOM 9910 N N . GLU B 1 228 ? 5.555 -107.875 -55.375 1 32.91 228 GLU B N 1
ATOM 9911 C CA . GLU B 1 228 ? 5.105 -108.562 -56.562 1 32.91 228 GLU B CA 1
ATOM 9912 C C . GLU B 1 228 ? 5.43 -107.812 -57.844 1 32.91 228 GLU B C 1
ATOM 9914 O O . GLU B 1 228 ? 5.637 -106.562 -57.781 1 32.91 228 GLU B O 1
ATOM 9919 N N . ASP B 1 229 ? 5.34 -108.438 -59.125 1 34.41 229 ASP B N 1
ATOM 9920 C CA . ASP B 1 229 ? 5.734 -108.312 -60.531 1 34.41 229 ASP B CA 1
ATOM 9921 C C . ASP B 1 229 ? 5.465 -106.875 -61.031 1 34.41 229 ASP B C 1
ATOM 9923 O O . ASP B 1 229 ? 6.051 -106.438 -62.031 1 34.41 229 ASP B O 1
ATOM 9927 N N . LYS B 1 230 ? 4.152 -106.312 -60.938 1 37.53 230 LYS B N 1
ATOM 9928 C CA . LYS B 1 230 ? 3.736 -105.375 -61.969 1 37.53 230 LYS B CA 1
ATOM 9929 C C . LYS B 1 230 ? 4.566 -104.062 -61.906 1 37.53 230 LYS B C 1
ATOM 9931 O O . LYS B 1 230 ? 5.031 -103.625 -62.969 1 37.53 230 LYS B O 1
ATOM 9936 N N . ASP B 1 231 ? 4.312 -103.062 -61.062 1 34.31 231 ASP B N 1
ATOM 9937 C CA . ASP B 1 231 ? 4.762 -101.688 -61.281 1 34.31 231 ASP B CA 1
ATOM 9938 C C . ASP B 1 231 ? 6.16 -101.438 -60.719 1 34.31 231 ASP B C 1
ATOM 9940 O O . ASP B 1 231 ? 6.301 -101.062 -59.562 1 34.31 231 ASP B O 1
ATOM 9944 N N . LYS B 1 232 ? 7.188 -102.188 -60.938 1 39.41 232 LYS B N 1
ATOM 9945 C CA . LYS B 1 232 ? 8.617 -102.25 -60.656 1 39.41 232 LYS B CA 1
ATOM 9946 C C . LYS B 1 232 ? 9.297 -100.938 -60.938 1 39.41 232 LYS B C 1
ATOM 9948 O O . LYS B 1 232 ? 10.422 -100.688 -60.5 1 39.41 232 LYS B O 1
ATOM 9953 N N . ASP B 1 233 ? 8.906 -100.188 -61.906 1 37.22 233 ASP B N 1
ATOM 9954 C CA . ASP B 1 233 ? 9.672 -99.125 -62.469 1 37.22 233 ASP B CA 1
ATOM 9955 C C . ASP B 1 233 ? 9.758 -97.938 -61.5 1 37.22 233 ASP B C 1
ATOM 9957 O O . ASP B 1 233 ? 10.555 -97 -61.719 1 37.22 233 ASP B O 1
ATOM 9961 N N . LYS B 1 234 ? 8.742 -97.562 -60.719 1 41.53 234 LYS B N 1
ATOM 9962 C CA . LYS B 1 234 ? 8.648 -96.188 -60.219 1 41.53 234 LYS B CA 1
ATOM 9963 C C . LYS B 1 234 ? 9.383 -96.062 -58.906 1 41.53 234 LYS B C 1
ATOM 9965 O O . LYS B 1 234 ? 9.242 -95 -58.219 1 41.53 234 LYS B O 1
ATOM 9970 N N . GLN B 1 235 ? 9.891 -96.938 -58.25 1 43.06 235 GLN B N 1
ATOM 9971 C CA . GLN B 1 235 ? 10.359 -96.562 -56.938 1 43.06 235 GLN B CA 1
ATOM 9972 C C . GLN B 1 235 ? 11.75 -95.938 -57.031 1 43.06 235 GLN B C 1
ATOM 9974 O O . GLN B 1 235 ? 12.703 -96.562 -57.469 1 43.06 235 GLN B O 1
ATOM 9979 N N . LYS B 1 236 ? 11.875 -94.625 -57.188 1 54 236 LYS B N 1
ATOM 9980 C CA . LYS B 1 236 ? 13.086 -93.812 -57.312 1 54 236 LYS B CA 1
ATOM 9981 C C . LYS B 1 236 ? 14.07 -94.125 -56.188 1 54 236 LYS B C 1
ATOM 9983 O O . LYS B 1 236 ? 13.656 -94.375 -55.062 1 54 236 LYS B O 1
ATOM 9988 N N . GLU B 1 237 ? 15.375 -94.312 -56.406 1 62.53 237 GLU B N 1
ATOM 9989 C CA . GLU B 1 237 ? 16.531 -94.688 -55.594 1 62.53 237 GLU B CA 1
ATOM 9990 C C . GLU B 1 237 ? 16.719 -93.625 -54.469 1 62.53 237 GLU B C 1
ATOM 9992 O O . GLU B 1 237 ? 16.578 -92.438 -54.688 1 62.53 237 GLU B O 1
ATOM 9997 N N . ARG B 1 238 ? 16.562 -94.062 -53.125 1 76.31 238 ARG B N 1
ATOM 9998 C CA . ARG B 1 238 ? 16.75 -93.25 -51.938 1 76.31 238 ARG B CA 1
ATOM 9999 C C . ARG B 1 238 ? 18.156 -93.375 -51.344 1 76.31 238 ARG B C 1
ATOM 10001 O O . ARG B 1 238 ? 18.703 -94.5 -51.375 1 76.31 238 ARG B O 1
ATOM 10008 N N . GLY B 1 239 ? 18.75 -92.312 -51 1 81.31 239 GLY B N 1
ATOM 10009 C CA . GLY B 1 239 ? 20.094 -92.25 -50.438 1 81.31 239 GLY B CA 1
ATOM 10010 C C . GLY B 1 239 ? 20.141 -92.75 -49 1 81.31 239 GLY B C 1
ATOM 10011 O O . GLY B 1 239 ? 20.75 -92.125 -48.156 1 81.31 239 GLY B O 1
ATOM 10012 N N . VAL B 1 240 ? 19.469 -93.938 -48.688 1 87.44 240 VAL B N 1
ATOM 10013 C CA . VAL B 1 240 ? 19.5 -94.625 -47.375 1 87.44 240 VAL B CA 1
ATOM 10014 C C . VAL B 1 240 ? 20.297 -95.875 -47.469 1 87.44 240 VAL B C 1
ATOM 10016 O O . VAL B 1 240 ? 20.047 -96.75 -48.344 1 87.44 240 VAL B O 1
ATOM 10019 N N . ARG B 1 241 ? 21.266 -96 -46.719 1 86.5 241 ARG B N 1
ATOM 10020 C CA . ARG B 1 241 ? 22.109 -97.188 -46.719 1 86.5 241 ARG B CA 1
ATOM 10021 C C . ARG B 1 241 ? 22.172 -97.812 -45.344 1 86.5 241 ARG B C 1
ATOM 10023 O O . ARG B 1 241 ? 22.609 -97.188 -44.375 1 86.5 241 ARG B O 1
ATOM 10030 N N . TRP B 1 242 ? 21.703 -99 -45.188 1 86.94 242 TRP B N 1
ATOM 10031 C CA . TRP B 1 242 ? 21.75 -99.75 -43.938 1 86.94 242 TRP B CA 1
ATOM 10032 C C . TRP B 1 242 ? 23.078 -100.5 -43.781 1 86.94 242 TRP B C 1
ATOM 10034 O O . TRP B 1 242 ? 23.531 -101.188 -44.719 1 86.94 242 TRP B O 1
ATOM 10044 N N . VAL B 1 243 ? 23.703 -100.375 -42.719 1 86.88 243 VAL B N 1
ATOM 10045 C CA . VAL B 1 243 ? 25 -101 -42.438 1 86.88 243 VAL B CA 1
ATOM 10046 C C . VAL B 1 243 ? 24.891 -101.812 -41.188 1 86.88 243 VAL B C 1
ATOM 10048 O O . VAL B 1 243 ? 23.812 -101.938 -40.594 1 86.88 243 VAL B O 1
ATOM 10051 N N . ARG B 1 244 ? 25.953 -102.5 -40.781 1 84 244 ARG B N 1
ATOM 10052 C CA . ARG B 1 244 ? 25.969 -103.438 -39.656 1 84 244 ARG B CA 1
ATOM 10053 C C . ARG B 1 244 ? 25.531 -102.75 -38.375 1 84 244 ARG B C 1
ATOM 10055 O O . ARG B 1 244 ? 24.766 -103.312 -37.594 1 84 244 ARG B O 1
ATOM 10062 N N . ASN B 1 245 ? 26.031 -101.562 -38.188 1 86.69 245 ASN B N 1
ATOM 10063 C CA . ASN B 1 245 ? 25.75 -100.938 -36.906 1 86.69 245 ASN B CA 1
ATOM 10064 C C . ASN B 1 245 ? 24.812 -99.75 -37.062 1 86.69 245 ASN B C 1
ATOM 10066 O O . ASN B 1 245 ? 24.828 -98.812 -36.281 1 86.69 245 ASN B O 1
ATOM 10070 N N . GLY B 1 246 ? 24.062 -99.688 -38.094 1 89.06 246 GLY B N 1
ATOM 10071 C CA . GLY B 1 246 ? 23.094 -98.625 -38.188 1 89.06 246 GLY B CA 1
ATOM 10072 C C . GLY B 1 246 ? 22.703 -98.312 -39.625 1 89.06 246 GLY B C 1
ATOM 10073 O O . GLY B 1 246 ? 22.703 -99.188 -40.469 1 89.06 246 GLY B O 1
ATOM 10074 N N . VAL B 1 247 ? 22.188 -97 -39.844 1 90.56 247 VAL B N 1
ATOM 10075 C CA . VAL B 1 247 ? 21.766 -96.562 -41.156 1 90.56 247 VAL B CA 1
ATOM 10076 C C . VAL B 1 247 ? 22.344 -95.188 -41.469 1 90.56 247 VAL B C 1
ATOM 10078 O O . VAL B 1 247 ? 22.406 -94.312 -40.594 1 90.56 247 VAL B O 1
ATOM 10081 N N . VAL B 1 248 ? 22.953 -94.938 -42.656 1 91.62 248 VAL B N 1
ATOM 10082 C CA . VAL B 1 248 ? 23.422 -93.688 -43.125 1 91.62 248 VAL B CA 1
ATOM 10083 C C . VAL B 1 248 ? 22.422 -93.062 -44.125 1 91.62 248 VAL B C 1
ATOM 10085 O O . VAL B 1 248 ? 22.125 -93.688 -45.156 1 91.62 248 VAL B O 1
ATOM 10088 N N . VAL B 1 249 ? 21.859 -92 -43.781 1 92.5 249 VAL B N 1
ATOM 10089 C CA . VAL B 1 249 ? 20.906 -91.312 -44.625 1 92.5 249 VAL B CA 1
ATOM 10090 C C . VAL B 1 249 ? 21.578 -90.062 -45.25 1 92.5 249 VAL B C 1
ATOM 10092 O O . VAL B 1 249 ? 21.891 -89.125 -44.562 1 92.5 249 VAL B O 1
ATOM 10095 N N . GLY B 1 250 ? 21.812 -90.125 -46.531 1 91.88 250 GLY B N 1
ATOM 10096 C CA . GLY B 1 250 ? 22.312 -88.938 -47.219 1 91.88 250 GLY B CA 1
ATOM 10097 C C . GLY B 1 250 ? 21.25 -87.875 -47.375 1 91.88 250 GLY B C 1
ATOM 10098 O O . GLY B 1 250 ? 20.109 -88.125 -47.75 1 91.88 250 GLY B O 1
ATOM 10099 N N . VAL B 1 251 ? 21.578 -86.688 -46.969 1 93.56 251 VAL B N 1
ATOM 10100 C CA . VAL B 1 251 ? 20.641 -85.562 -47.062 1 93.56 251 VAL B CA 1
ATOM 10101 C C . VAL B 1 251 ? 21.25 -84.438 -47.906 1 93.56 251 VAL B C 1
ATOM 10103 O O . VAL B 1 251 ? 22.469 -84.312 -47.969 1 93.56 251 VAL B O 1
ATOM 10106 N N . ASP B 1 252 ? 20.469 -83.562 -48.531 1 91.69 252 ASP B N 1
ATOM 10107 C CA . ASP B 1 252 ? 20.922 -82.562 -49.438 1 91.69 252 ASP B CA 1
ATOM 10108 C C . ASP B 1 252 ? 20.969 -81.188 -48.719 1 91.69 252 ASP B C 1
ATOM 10110 O O . ASP B 1 252 ? 20.953 -80.125 -49.375 1 91.69 252 ASP B O 1
ATOM 10114 N N . GLY B 1 253 ? 20.922 -81.25 -47.5 1 91 253 GLY B N 1
ATOM 10115 C CA . GLY B 1 253 ? 21.016 -80.062 -46.656 1 91 253 GLY B CA 1
ATOM 10116 C C . GLY B 1 253 ? 21.641 -80.312 -45.312 1 91 253 GLY B C 1
ATOM 10117 O O . GLY B 1 253 ? 21.656 -81.438 -44.844 1 91 253 GLY B O 1
ATOM 10118 N N . VAL B 1 254 ? 22.156 -79.125 -44.719 1 92.25 254 VAL B N 1
ATOM 10119 C CA . VAL B 1 254 ? 22.734 -79.25 -43.375 1 92.25 254 VAL B CA 1
ATOM 10120 C C . VAL B 1 254 ? 21.656 -79 -42.312 1 92.25 254 VAL B C 1
ATOM 10122 O O . VAL B 1 254 ? 20.906 -78 -42.406 1 92.25 254 VAL B O 1
ATOM 10125 N N . LEU B 1 255 ? 21.516 -79.938 -41.438 1 92.12 255 LEU B N 1
ATOM 10126 C CA . LEU B 1 255 ? 20.531 -79.75 -40.375 1 92.12 255 LEU B CA 1
ATOM 10127 C C . LEU B 1 255 ? 20.984 -78.688 -39.375 1 92.12 255 LEU B C 1
ATOM 10129 O O . LEU B 1 255 ? 22.125 -78.75 -38.906 1 92.12 255 LEU B O 1
ATOM 10133 N N . THR B 1 256 ? 20.172 -77.75 -39.094 1 88.38 256 THR B N 1
ATOM 10134 C CA . THR B 1 256 ? 20.469 -76.688 -38.125 1 88.38 256 THR B CA 1
ATOM 10135 C C . THR B 1 256 ? 19.734 -76.938 -36.812 1 88.38 256 THR B C 1
ATOM 10137 O O . THR B 1 256 ? 18.516 -77.125 -36.812 1 88.38 256 THR B O 1
ATOM 10140 N N . PRO B 1 257 ? 20.5 -76.875 -35.688 1 89.31 257 PRO B N 1
ATOM 10141 C CA . PRO B 1 257 ? 19.828 -77.062 -34.406 1 89.31 257 PRO B CA 1
ATOM 10142 C C . PRO B 1 257 ? 18.922 -75.875 -34.062 1 89.31 257 PRO B C 1
ATOM 10144 O O . PRO B 1 257 ? 19.125 -74.75 -34.562 1 89.31 257 PRO B O 1
ATOM 10147 N N . PRO B 1 258 ? 17.875 -76.188 -33.281 1 90.44 258 PRO B N 1
ATOM 10148 C CA . PRO B 1 258 ? 16.984 -75.062 -32.844 1 90.44 258 PRO B CA 1
ATOM 10149 C C . PRO B 1 258 ? 17.719 -73.938 -32.125 1 90.44 258 PRO B C 1
ATOM 10151 O O . PRO B 1 258 ? 18.703 -74.188 -31.438 1 90.44 258 PRO B O 1
ATOM 10154 N N . LEU B 1 259 ? 17.219 -72.75 -32.312 1 88.12 259 LEU B N 1
ATOM 10155 C CA . LEU B 1 259 ? 17.812 -71.5 -31.75 1 88.12 259 LEU B CA 1
ATOM 10156 C C . LEU B 1 259 ? 17.453 -71.375 -30.281 1 88.12 259 LEU B C 1
ATOM 10158 O O . LEU B 1 259 ? 16.656 -72.188 -29.75 1 88.12 259 LEU B O 1
ATOM 10162 N N . SER B 1 260 ? 18.141 -70.375 -29.656 1 88.44 260 SER B N 1
ATOM 10163 C CA . SER B 1 260 ? 17.797 -70.062 -28.281 1 88.44 260 SER B CA 1
ATOM 10164 C C . SER B 1 260 ? 16.359 -69.562 -28.172 1 88.44 260 SER B C 1
ATOM 10166 O O . SER B 1 260 ? 15.719 -69.25 -29.172 1 88.44 260 SER B O 1
ATOM 10168 N N . LEU B 1 261 ? 15.859 -69.625 -27 1 90.88 261 LEU B N 1
ATOM 10169 C CA . LEU B 1 261 ? 14.477 -69.188 -26.766 1 90.88 261 LEU B CA 1
ATOM 10170 C C . LEU B 1 261 ? 14.234 -67.812 -27.25 1 90.88 261 LEU B C 1
ATOM 10172 O O . LEU B 1 261 ? 13.258 -67.5 -27.953 1 90.88 261 LEU B O 1
ATOM 10176 N N . LEU B 1 262 ? 15.055 -66.812 -26.891 1 88.94 262 LEU B N 1
ATOM 10177 C CA . LEU B 1 262 ? 14.898 -65.375 -27.25 1 88.94 262 LEU B CA 1
ATOM 10178 C C . LEU B 1 262 ? 15.016 -65.188 -28.75 1 88.94 262 LEU B C 1
ATOM 10180 O O . LEU B 1 262 ? 14.234 -64.438 -29.344 1 88.94 262 LEU B O 1
ATOM 10184 N N . ASP B 1 263 ? 15.961 -65.812 -29.359 1 86.94 263 ASP B N 1
ATOM 10185 C CA . ASP B 1 263 ? 16.141 -65.75 -30.812 1 86.94 263 ASP B CA 1
ATOM 10186 C C . ASP B 1 263 ? 14.938 -66.312 -31.547 1 86.94 263 ASP B C 1
ATOM 10188 O O . ASP B 1 263 ? 14.539 -65.812 -32.594 1 86.94 263 ASP B O 1
ATOM 10192 N N . THR B 1 264 ? 14.477 -67.375 -31 1 90.38 264 THR B N 1
ATOM 10193 C CA . THR B 1 264 ? 13.289 -68 -31.609 1 90.38 264 THR B CA 1
ATOM 10194 C C . THR B 1 264 ? 12.102 -67.062 -31.516 1 90.38 264 THR B C 1
ATOM 10196 O O . THR B 1 264 ? 11.344 -66.875 -32.469 1 90.38 264 THR B O 1
ATOM 10199 N N . LEU B 1 265 ? 12 -66.375 -30.391 1 91.56 265 LEU B N 1
ATOM 10200 C CA . LEU B 1 265 ? 10.922 -65.438 -30.219 1 91.56 265 LEU B CA 1
ATOM 10201 C C . LEU B 1 265 ? 11.062 -64.312 -31.203 1 91.56 265 LEU B C 1
ATOM 10203 O O . LEU B 1 265 ? 10.07 -63.844 -31.797 1 91.56 265 LEU B O 1
ATOM 10207 N N . ARG B 1 266 ? 12.227 -63.812 -31.453 1 88 266 ARG B N 1
ATOM 10208 C CA . ARG B 1 266 ? 12.508 -62.688 -32.344 1 88 266 ARG B CA 1
ATOM 10209 C C . ARG B 1 266 ? 12.188 -63.031 -33.781 1 88 266 ARG B C 1
ATOM 10211 O O . ARG B 1 266 ? 11.766 -62.188 -34.562 1 88 266 ARG B O 1
ATOM 10218 N N . ASN B 1 267 ? 12.336 -64.25 -34.062 1 85.81 267 ASN B N 1
ATOM 10219 C CA . ASN B 1 267 ? 12.188 -64.688 -35.469 1 85.81 267 ASN B CA 1
ATOM 10220 C C . ASN B 1 267 ? 10.773 -65.188 -35.75 1 85.81 267 ASN B C 1
ATOM 10222 O O . ASN B 1 267 ? 10.477 -65.625 -36.844 1 85.81 267 ASN B O 1
ATOM 10226 N N . THR B 1 268 ? 9.977 -65.188 -34.719 1 88.38 268 THR B N 1
ATOM 10227 C CA . THR B 1 268 ? 8.586 -65.562 -34.938 1 88.38 268 THR B CA 1
ATOM 10228 C C . THR B 1 268 ? 7.676 -64.375 -34.969 1 88.38 268 THR B C 1
ATOM 10230 O O . THR B 1 268 ? 7.441 -63.719 -33.969 1 88.38 268 THR B O 1
ATOM 10233 N N . PRO B 1 269 ? 7.203 -64 -36.094 1 87.62 269 PRO B N 1
ATOM 10234 C CA . PRO B 1 269 ? 6.426 -62.75 -36.25 1 87.62 269 PRO B CA 1
ATOM 10235 C C . PRO B 1 269 ? 5.223 -62.688 -35.312 1 87.62 269 PRO B C 1
ATOM 10237 O O . PRO B 1 269 ? 4.867 -61.594 -34.844 1 87.62 269 PRO B O 1
ATOM 10240 N N . GLN B 1 270 ? 4.559 -63.812 -35.062 1 89.56 270 GLN B N 1
ATOM 10241 C CA . GLN B 1 270 ? 3.381 -63.812 -34.188 1 89.56 270 GLN B CA 1
ATOM 10242 C C . GLN B 1 270 ? 3.752 -63.469 -32.75 1 89.56 270 GLN B C 1
ATOM 10244 O O . GLN B 1 270 ? 2.883 -63.125 -31.953 1 89.56 270 GLN B O 1
ATOM 10249 N N . LEU B 1 271 ? 5.051 -63.562 -32.469 1 92.38 271 LEU B N 1
ATOM 10250 C CA . LEU B 1 271 ? 5.504 -63.344 -31.109 1 92.38 271 LEU B CA 1
ATOM 10251 C C . LEU B 1 271 ? 6.406 -62.125 -31.031 1 92.38 271 LEU B C 1
ATOM 10253 O O . LEU B 1 271 ? 7.219 -62 -30.109 1 92.38 271 LEU B O 1
ATOM 10257 N N . ALA B 1 272 ? 6.285 -61.281 -31.938 1 89.19 272 ALA B N 1
ATOM 10258 C CA . ALA B 1 272 ? 7.164 -60.125 -32.031 1 89.19 272 ALA B CA 1
ATOM 10259 C C . ALA B 1 272 ? 6.996 -59.219 -30.797 1 89.19 272 ALA B C 1
ATOM 10261 O O . ALA B 1 272 ? 7.98 -58.719 -30.266 1 89.19 272 ALA B O 1
ATOM 10262 N N . TYR B 1 273 ? 5.789 -58.969 -30.359 1 90.62 273 TYR B N 1
ATOM 10263 C CA . TYR B 1 273 ? 5.535 -58.125 -29.203 1 90.62 273 TYR B CA 1
ATOM 10264 C C . TYR B 1 273 ? 6.156 -58.719 -27.953 1 90.62 273 TYR B C 1
ATOM 10266 O O . TYR B 1 273 ? 6.77 -58 -27.156 1 90.62 273 TYR B O 1
ATOM 10274 N N . LEU B 1 274 ? 5.961 -60 -27.781 1 90.69 274 LEU B N 1
ATOM 10275 C CA . LEU B 1 274 ? 6.527 -60.688 -26.625 1 90.69 274 LEU B CA 1
ATOM 10276 C C . LEU B 1 274 ? 8.055 -60.625 -26.641 1 90.69 274 LEU B C 1
ATOM 10278 O O . LEU B 1 274 ? 8.688 -60.438 -25.594 1 90.69 274 LEU B O 1
ATOM 10282 N N . ALA B 1 275 ? 8.648 -60.75 -27.812 1 89.25 275 ALA B N 1
ATOM 10283 C CA . ALA B 1 275 ? 10.102 -60.656 -27.953 1 89.25 275 ALA B CA 1
ATOM 10284 C C . ALA B 1 275 ? 10.594 -59.281 -27.5 1 89.25 275 ALA B C 1
ATOM 10286 O O . ALA B 1 275 ? 11.617 -59.156 -26.828 1 89.25 275 ALA B O 1
ATOM 10287 N N . GLN B 1 276 ? 9.852 -58.344 -27.859 1 87.69 276 GLN B N 1
ATOM 10288 C CA . GLN B 1 276 ? 10.203 -56.969 -27.5 1 87.69 276 GLN B CA 1
ATOM 10289 C C . GLN B 1 276 ? 10.141 -56.781 -25.984 1 87.69 276 GLN B C 1
ATOM 10291 O O . GLN B 1 276 ? 10.953 -56.062 -25.406 1 87.69 276 GLN B O 1
ATOM 10296 N N . LEU B 1 277 ? 9.18 -57.312 -25.328 1 88.94 277 LEU B N 1
ATOM 10297 C CA . LEU B 1 277 ? 8.984 -57.188 -23.891 1 88.94 277 LEU B CA 1
ATOM 10298 C C . LEU B 1 277 ? 10.102 -57.875 -23.109 1 88.94 277 LEU B C 1
ATOM 10300 O O . LEU B 1 277 ? 10.531 -57.406 -22.062 1 88.94 277 LEU B O 1
ATOM 10304 N N . ILE B 1 278 ? 10.5 -59 -23.625 1 86.44 278 ILE B N 1
ATOM 10305 C CA . ILE B 1 278 ? 11.453 -59.844 -22.891 1 86.44 278 ILE B CA 1
ATOM 10306 C C . ILE B 1 278 ? 12.875 -59.344 -23.156 1 86.44 278 ILE B C 1
ATOM 10308 O O . ILE B 1 278 ? 13.773 -59.562 -22.344 1 86.44 278 ILE B O 1
ATOM 10312 N N . ASP B 1 279 ? 12.961 -58.656 -24.266 1 78.5 279 ASP B N 1
ATOM 10313 C CA . ASP B 1 279 ? 14.297 -58.188 -24.656 1 78.5 279 ASP B CA 1
ATOM 10314 C C . ASP B 1 279 ? 14.711 -56.969 -23.844 1 78.5 279 ASP B C 1
ATOM 10316 O O . ASP B 1 279 ? 14.875 -55.875 -24.406 1 78.5 279 ASP B O 1
ATOM 10320 N N . VAL B 1 280 ? 14.617 -57.031 -22.609 1 72.31 280 VAL B N 1
ATOM 10321 C CA . VAL B 1 280 ? 15.039 -55.938 -21.734 1 72.31 280 VAL B CA 1
ATOM 10322 C C . VAL B 1 280 ? 16.234 -56.375 -20.906 1 72.31 280 VAL B C 1
ATOM 10324 O O . VAL B 1 280 ? 16.344 -57.562 -20.516 1 72.31 280 VAL B O 1
ATOM 10327 N N . PRO B 1 281 ? 17.109 -55.469 -20.766 1 65.56 281 PRO B N 1
ATOM 10328 C CA . PRO B 1 281 ? 18.344 -55.781 -20.047 1 65.56 281 PRO B CA 1
ATOM 10329 C C . PRO B 1 281 ? 18.109 -56.031 -18.547 1 65.56 281 PRO B C 1
ATOM 10331 O O . PRO B 1 281 ? 19.047 -56.344 -17.828 1 65.56 281 PRO B O 1
ATOM 10334 N N . GLN B 1 282 ? 16.953 -56.094 -18.109 1 75.12 282 GLN B N 1
ATOM 10335 C CA . GLN B 1 282 ? 16.688 -56.281 -16.688 1 75.12 282 GLN B CA 1
ATOM 10336 C C . GLN B 1 282 ? 16.359 -57.719 -16.359 1 75.12 282 GLN B C 1
ATOM 10338 O O . GLN B 1 282 ? 15.797 -58.438 -17.188 1 75.12 282 GLN B O 1
ATOM 10343 N N . GLU B 1 283 ? 16.766 -58.094 -15.148 1 79.69 283 GLU B N 1
ATOM 10344 C CA . GLU B 1 283 ? 16.469 -59.438 -14.672 1 79.69 283 GLU B CA 1
ATOM 10345 C C . GLU B 1 283 ? 14.992 -59.562 -14.305 1 79.69 283 GLU B C 1
ATOM 10347 O O . GLU B 1 283 ? 14.398 -58.656 -13.742 1 79.69 283 GLU B O 1
ATOM 10352 N N . MET B 1 284 ? 14.484 -60.625 -14.758 1 84.38 284 MET B N 1
ATOM 10353 C CA . MET B 1 284 ? 13.094 -60.906 -14.422 1 84.38 284 MET B CA 1
ATOM 10354 C C . MET B 1 284 ? 12.938 -61.219 -12.938 1 84.38 284 MET B C 1
ATOM 10356 O O . MET B 1 284 ? 13.75 -61.938 -12.359 1 84.38 284 MET B O 1
ATOM 10360 N N . PRO B 1 285 ? 12.016 -60.594 -12.32 1 81.81 285 PRO B N 1
ATOM 10361 C CA . PRO B 1 285 ? 11.773 -60.906 -10.914 1 81.81 285 PRO B CA 1
ATOM 10362 C C . PRO B 1 285 ? 11.109 -62.281 -10.703 1 81.81 285 PRO B C 1
ATOM 10364 O O . PRO B 1 285 ? 10.641 -62.875 -11.664 1 81.81 285 PRO B O 1
ATOM 10367 N N . LEU B 1 286 ? 11.086 -62.75 -9.367 1 81.75 286 LEU B N 1
ATOM 10368 C CA . LEU B 1 286 ? 10.422 -64 -9 1 81.75 286 LEU B CA 1
ATOM 10369 C C . LEU B 1 286 ? 8.93 -63.938 -9.336 1 81.75 286 LEU B C 1
ATOM 10371 O O . LEU B 1 286 ? 8.312 -62.875 -9.258 1 81.75 286 LEU B O 1
ATOM 10375 N N . PRO B 1 287 ? 8.547 -64.938 -9.93 1 83.44 287 PRO B N 1
ATOM 10376 C CA . PRO B 1 287 ? 8.922 -66.375 -9.867 1 83.44 287 PRO B CA 1
ATOM 10377 C C . PRO B 1 287 ? 9.656 -66.875 -11.117 1 83.44 287 PRO B C 1
ATOM 10379 O O . PRO B 1 287 ? 10.023 -68 -11.219 1 83.44 287 PRO B O 1
ATOM 10382 N N . LEU B 1 288 ? 9.883 -66.062 -11.922 1 87.25 288 LEU B N 1
ATOM 10383 C CA . LEU B 1 288 ? 10.578 -66.438 -13.141 1 87.25 288 LEU B CA 1
ATOM 10384 C C . LEU B 1 288 ? 12.086 -66.375 -12.961 1 87.25 288 LEU B C 1
ATOM 10386 O O . LEU B 1 288 ? 12.578 -65.625 -12.125 1 87.25 288 LEU B O 1
ATOM 10390 N N . PRO B 1 289 ? 12.758 -67.25 -13.672 1 86.06 289 PRO B N 1
ATOM 10391 C CA . PRO B 1 289 ? 14.211 -67.125 -13.633 1 86.06 289 PRO B CA 1
ATOM 10392 C C . PRO B 1 289 ? 14.703 -65.812 -14.195 1 86.06 289 PRO B C 1
ATOM 10394 O O . PRO B 1 289 ? 14 -65.188 -14.992 1 86.06 289 PRO B O 1
ATOM 10397 N N . PRO B 1 290 ? 15.859 -65.312 -13.711 1 86.5 290 PRO B N 1
ATOM 10398 C CA . PRO B 1 290 ? 16.391 -64 -14.156 1 86.5 290 PRO B CA 1
ATOM 10399 C C . PRO B 1 290 ? 16.469 -63.906 -15.68 1 86.5 290 PRO B C 1
ATOM 10401 O O . PRO B 1 290 ? 16.25 -62.844 -16.234 1 86.5 290 PRO B O 1
ATOM 10404 N N . SER B 1 291 ? 16.812 -65.062 -16.359 1 87.19 291 SER B N 1
ATOM 10405 C CA . SER B 1 291 ? 16.812 -65.062 -17.812 1 87.19 291 SER B CA 1
ATOM 10406 C C . SER B 1 291 ? 16.141 -66.375 -18.344 1 87.19 291 SER B C 1
ATOM 10408 O O . SER B 1 291 ? 16.531 -67.438 -18 1 87.19 291 SER B O 1
ATOM 10410 N N . LEU B 1 292 ? 15.141 -66.062 -19.094 1 86.75 292 LEU B N 1
ATOM 10411 C CA . LEU B 1 292 ? 14.438 -67.188 -19.672 1 86.75 292 LEU B CA 1
ATOM 10412 C C . LEU B 1 292 ? 15.289 -67.875 -20.719 1 86.75 292 LEU B C 1
ATOM 10414 O O . LEU B 1 292 ? 15.102 -69.062 -20.984 1 86.75 292 LEU B O 1
ATOM 10418 N N . ASP B 1 293 ? 16.156 -67.188 -21.266 1 85 293 ASP B N 1
ATOM 10419 C CA . ASP B 1 293 ? 17.016 -67.688 -22.312 1 85 293 ASP B CA 1
ATOM 10420 C C . ASP B 1 293 ? 18.031 -68.688 -21.719 1 85 293 ASP B C 1
ATOM 10422 O O . ASP B 1 293 ? 18.469 -69.625 -22.406 1 85 293 ASP B O 1
ATOM 10426 N N . GLU B 1 294 ? 18.359 -68.5 -20.531 1 82.94 294 GLU B N 1
ATOM 10427 C CA . GLU B 1 294 ? 19.375 -69.375 -19.906 1 82.94 294 GLU B CA 1
ATOM 10428 C C . GLU B 1 294 ? 18.75 -70.375 -18.969 1 82.94 294 GLU B C 1
ATOM 10430 O O . GLU B 1 294 ? 19.438 -71.25 -18.438 1 82.94 294 GLU B O 1
ATOM 10435 N N . ALA B 1 295 ? 17.516 -70.312 -18.859 1 88.75 295 ALA B N 1
ATOM 10436 C CA . ALA B 1 295 ? 16.828 -71.25 -17.984 1 88.75 295 ALA B CA 1
ATOM 10437 C C . ALA B 1 295 ? 16.781 -72.688 -18.594 1 88.75 295 ALA B C 1
ATOM 10439 O O . ALA B 1 295 ? 16.859 -72.812 -19.812 1 88.75 295 ALA B O 1
ATOM 10440 N N . LYS B 1 296 ? 16.609 -73.75 -17.703 1 88.69 296 LYS B N 1
ATOM 10441 C CA . LYS B 1 296 ? 16.594 -75.125 -18.156 1 88.69 296 LYS B CA 1
ATOM 10442 C C . LYS B 1 296 ? 15.164 -75.625 -18.266 1 88.69 296 LYS B C 1
ATOM 10444 O O . LYS B 1 296 ? 14.297 -75.25 -17.469 1 88.69 296 LYS B O 1
ATOM 10449 N N . HIS B 1 297 ? 14.906 -76.5 -19.234 1 90.25 297 HIS B N 1
ATOM 10450 C CA . HIS B 1 297 ? 13.672 -77.25 -19.406 1 90.25 297 HIS B CA 1
ATOM 10451 C C . HIS B 1 297 ? 12.461 -76.312 -19.453 1 90.25 297 HIS B C 1
ATOM 10453 O O . HIS B 1 297 ? 11.469 -76.562 -18.766 1 90.25 297 HIS B O 1
ATOM 10459 N N . VAL B 1 298 ? 12.562 -75.312 -20.219 1 92.44 298 VAL B N 1
ATOM 10460 C CA . VAL B 1 298 ? 11.516 -74.312 -20.234 1 92.44 298 VAL B CA 1
ATOM 10461 C C . VAL B 1 298 ? 10.391 -74.688 -21.172 1 92.44 298 VAL B C 1
ATOM 10463 O O . VAL B 1 298 ? 10.648 -75.125 -22.297 1 92.44 298 VAL B O 1
ATOM 10466 N N . THR B 1 299 ? 9.242 -74.75 -20.781 1 94 299 THR B N 1
ATOM 10467 C CA . THR B 1 299 ? 8.039 -74.812 -21.594 1 94 299 THR B CA 1
ATOM 10468 C C . THR B 1 299 ? 7.246 -73.562 -21.531 1 94 299 THR B C 1
ATOM 10470 O O . THR B 1 299 ? 6.73 -73.188 -20.469 1 94 299 THR B O 1
ATOM 10473 N N . LEU B 1 300 ? 7.223 -72.812 -22.516 1 94.75 300 LEU B N 1
ATOM 10474 C CA . LEU B 1 300 ? 6.59 -71.5 -22.531 1 94.75 300 LEU B CA 1
ATOM 10475 C C . LEU B 1 300 ? 5.324 -71.562 -23.391 1 94.75 300 LEU B C 1
ATOM 10477 O O . LEU B 1 300 ? 5.379 -71.812 -24.578 1 94.75 300 LEU B O 1
ATOM 10481 N N . PHE B 1 301 ? 4.23 -71.375 -22.812 1 94.12 301 PHE B N 1
ATOM 10482 C CA . PHE B 1 301 ? 3.002 -71.062 -23.547 1 94.12 301 PHE B CA 1
ATOM 10483 C C . PHE B 1 301 ? 2.908 -69.562 -23.859 1 94.12 301 PHE B C 1
ATOM 10485 O O . PHE B 1 301 ? 2.418 -68.812 -23.047 1 94.12 301 PHE B O 1
ATOM 10492 N N . ALA B 1 302 ? 3.438 -69.188 -25 1 94.38 302 ALA B N 1
ATOM 10493 C CA . ALA B 1 302 ? 3.572 -67.812 -25.406 1 94.38 302 ALA B CA 1
ATOM 10494 C C . ALA B 1 302 ? 2.303 -67.312 -26.094 1 94.38 302 ALA B C 1
ATOM 10496 O O . ALA B 1 302 ? 1.809 -67.938 -27.031 1 94.38 302 ALA B O 1
ATOM 10497 N N . ALA B 1 303 ? 1.832 -66.188 -25.594 1 93.81 303 ALA B N 1
ATOM 10498 C CA . ALA B 1 303 ? 0.65 -65.562 -26.203 1 93.81 303 ALA B CA 1
ATOM 10499 C C . ALA B 1 303 ? 1.014 -64.875 -27.484 1 93.81 303 ALA B C 1
ATOM 10501 O O . ALA B 1 303 ? 2.08 -64.25 -27.562 1 93.81 303 ALA B O 1
ATOM 10502 N N . SER B 1 304 ? 0.113 -64.938 -28.469 1 92.81 304 SER B N 1
ATOM 10503 C CA . SER B 1 304 ? 0.318 -64.188 -29.734 1 92.81 304 SER B CA 1
ATOM 10504 C C . SER B 1 304 ? 0.161 -62.688 -29.562 1 92.81 304 SER B C 1
ATOM 10506 O O . SER B 1 304 ? -0.351 -62.25 -28.547 1 92.81 304 SER B O 1
ATOM 10508 N N . GLU B 1 305 ? 0.708 -61.969 -30.531 1 91.12 305 GLU B N 1
ATOM 10509 C CA . GLU B 1 305 ? 0.583 -60.5 -30.516 1 91.12 305 GLU B CA 1
ATOM 10510 C C . GLU B 1 305 ? -0.88 -60.062 -30.438 1 91.12 305 GLU B C 1
ATOM 10512 O O . GLU B 1 305 ? -1.212 -59.125 -29.719 1 91.12 305 GLU B O 1
ATOM 10517 N N . ASP B 1 306 ? -1.768 -60.781 -31.125 1 90.56 306 ASP B N 1
ATOM 10518 C CA . ASP B 1 306 ? -3.197 -60.5 -31.094 1 90.56 306 ASP B CA 1
ATOM 10519 C C . ASP B 1 306 ? -3.783 -60.75 -29.719 1 90.56 306 ASP B C 1
ATOM 10521 O O . ASP B 1 306 ? -4.684 -60.031 -29.266 1 90.56 306 ASP B O 1
ATOM 10525 N N . ALA B 1 307 ? -3.256 -61.75 -29.125 1 92.5 307 ALA B N 1
ATOM 10526 C CA . ALA B 1 307 ? -3.721 -62.062 -27.781 1 92.5 307 ALA B CA 1
ATOM 10527 C C . ALA B 1 307 ? -3.373 -60.969 -26.797 1 92.5 307 ALA B C 1
ATOM 10529 O O . ALA B 1 307 ? -4.18 -60.594 -25.938 1 92.5 307 ALA B O 1
ATOM 10530 N N . PHE B 1 308 ? -2.199 -60.375 -26.938 1 92.31 308 PHE B N 1
ATOM 10531 C CA . PHE B 1 308 ? -1.787 -59.25 -26.062 1 92.31 308 PHE B CA 1
ATOM 10532 C C . PHE B 1 308 ? -2.648 -58.031 -26.312 1 92.31 308 PHE B C 1
ATOM 10534 O O . PHE B 1 308 ? -3.029 -57.344 -25.359 1 92.31 308 PHE B O 1
ATOM 10541 N N . THR B 1 309 ? -2.891 -57.656 -27.516 1 90 309 THR B N 1
ATOM 10542 C CA . THR B 1 309 ? -3.701 -56.5 -27.859 1 90 309 THR B CA 1
ATOM 10543 C C . THR B 1 309 ? -5.133 -56.688 -27.359 1 90 309 THR B C 1
ATOM 10545 O O . THR B 1 309 ? -5.793 -55.688 -27.016 1 90 309 THR B O 1
ATOM 10548 N N . ALA B 1 310 ? -5.562 -57.938 -27.328 1 88.25 310 ALA B N 1
ATOM 10549 C CA . ALA B 1 310 ? -6.91 -58.219 -26.828 1 88.25 310 ALA B CA 1
ATOM 10550 C C . ALA B 1 310 ? -6.961 -58.188 -25.312 1 88.25 310 ALA B C 1
ATOM 10552 O O . ALA B 1 310 ? -7.98 -57.812 -24.719 1 88.25 310 ALA B O 1
ATOM 10553 N N . ALA B 1 311 ? -5.918 -58.531 -24.703 1 89.69 311 ALA B N 1
ATOM 10554 C CA . ALA B 1 311 ? -5.91 -58.688 -23.25 1 89.69 311 ALA B CA 1
ATOM 10555 C C . ALA B 1 311 ? -5.602 -57.375 -22.562 1 89.69 311 ALA B C 1
ATOM 10557 O O . ALA B 1 311 ? -6.059 -57.125 -21.438 1 89.69 311 ALA B O 1
ATOM 10558 N N . PHE B 1 312 ? -4.793 -56.562 -23.141 1 89.12 312 PHE B N 1
ATOM 10559 C CA . PHE B 1 312 ? -4.32 -55.375 -22.453 1 89.12 312 PHE B CA 1
ATOM 10560 C C . PHE B 1 312 ? -4.605 -54.125 -23.297 1 89.12 312 PHE B C 1
ATOM 10562 O O . PHE B 1 312 ? -4.469 -54.156 -24.516 1 89.12 312 PHE B O 1
ATOM 10569 N N . ASP B 1 313 ? -5.082 -53.062 -22.625 1 81.81 313 ASP B N 1
ATOM 10570 C CA . ASP B 1 313 ? -5.324 -51.781 -23.312 1 81.81 313 ASP B CA 1
ATOM 10571 C C . ASP B 1 313 ? -4.016 -51.031 -23.578 1 81.81 313 ASP B C 1
ATOM 10573 O O . ASP B 1 313 ? -2.936 -51.531 -23.25 1 81.81 313 ASP B O 1
ATOM 10577 N N . ASP B 1 314 ? -4.113 -50 -24.234 1 77.94 314 ASP B N 1
ATOM 10578 C CA . ASP B 1 314 ? -2.926 -49.281 -24.656 1 77.94 314 ASP B CA 1
ATOM 10579 C C . ASP B 1 314 ? -2.105 -48.812 -23.453 1 77.94 314 ASP B C 1
ATOM 10581 O O . ASP B 1 314 ? -0.874 -48.812 -23.5 1 77.94 314 ASP B O 1
ATOM 10585 N N . LEU B 1 315 ? -2.756 -48.469 -22.438 1 75 315 LEU B N 1
ATOM 10586 C CA . LEU B 1 315 ? -2.053 -48.031 -21.234 1 75 315 LEU B CA 1
ATOM 10587 C C . LEU B 1 315 ? -1.266 -49.156 -20.594 1 75 315 LEU B C 1
ATOM 10589 O O . LEU B 1 315 ? -0.126 -48.969 -20.172 1 75 315 LEU B O 1
ATOM 10593 N N . GLU B 1 316 ? -1.936 -50.188 -20.547 1 82.44 316 GLU B N 1
ATOM 10594 C CA . GLU B 1 316 ? -1.3 -51.375 -19.953 1 82.44 316 GLU B CA 1
ATOM 10595 C C . GLU B 1 316 ? -0.116 -51.844 -20.781 1 82.44 316 GLU B C 1
ATOM 10597 O O . GLU B 1 316 ? 0.924 -52.219 -20.25 1 82.44 316 GLU B O 1
ATOM 10602 N N . ARG B 1 317 ? -0.314 -51.781 -22.031 1 83.62 317 ARG B N 1
ATOM 10603 C CA . ARG B 1 317 ? 0.782 -52.188 -22.906 1 83.62 317 ARG B CA 1
ATOM 10604 C C . ARG B 1 317 ? 1.953 -51.219 -22.797 1 83.62 317 ARG B C 1
ATOM 10606 O O . ARG B 1 317 ? 3.113 -51.625 -22.859 1 83.62 317 ARG B O 1
ATOM 10613 N N . GLY B 1 318 ? 1.544 -50.031 -22.641 1 77.62 318 GLY B N 1
ATOM 10614 C CA . GLY B 1 318 ? 2.596 -49.062 -22.438 1 77.62 318 GLY B CA 1
ATOM 10615 C C . GLY B 1 318 ? 3.4 -49.281 -21.172 1 77.62 318 GLY B C 1
ATOM 10616 O O . GLY B 1 318 ? 4.617 -49.125 -21.156 1 77.62 318 GLY B O 1
ATOM 10617 N N . TYR B 1 319 ? 2.699 -49.688 -20.125 1 80.81 319 TYR B N 1
ATOM 10618 C CA . TYR B 1 319 ? 3.367 -50.031 -18.875 1 80.81 319 TYR B CA 1
ATOM 10619 C C . TYR B 1 319 ? 4.309 -51.219 -19.078 1 80.81 319 TYR B C 1
ATOM 10621 O O . TYR B 1 319 ? 5.441 -51.219 -18.594 1 80.81 319 TYR B O 1
ATOM 10629 N N . LEU B 1 320 ? 3.812 -52.156 -19.797 1 85.38 320 LEU B N 1
ATOM 10630 C CA . LEU B 1 320 ? 4.609 -53.375 -20 1 85.38 320 LEU B CA 1
ATOM 10631 C C . LEU B 1 320 ? 5.871 -53.062 -20.797 1 85.38 320 LEU B C 1
ATOM 10633 O O . LEU B 1 320 ? 6.91 -53.688 -20.594 1 85.38 320 LEU B O 1
ATOM 10637 N N . GLN B 1 321 ? 5.777 -52.094 -21.656 1 79.69 321 GLN B N 1
ATOM 10638 C CA . GLN B 1 321 ? 6.914 -51.719 -22.484 1 79.69 321 GLN B CA 1
ATOM 10639 C C . GLN B 1 321 ? 7.848 -50.781 -21.75 1 79.69 321 GLN B C 1
ATOM 10641 O O . GLN B 1 321 ? 9 -50.594 -22.141 1 79.69 321 GLN B O 1
ATOM 10646 N N . GLY B 1 322 ? 7.309 -50.281 -20.703 1 72.56 322 GLY B N 1
ATOM 10647 C CA . GLY B 1 322 ? 8.086 -49.281 -20.016 1 72.56 322 GLY B CA 1
ATOM 10648 C C . GLY B 1 322 ? 9.188 -49.875 -19.156 1 72.56 322 GLY B C 1
ATOM 10649 O O . GLY B 1 322 ? 9.266 -51.094 -18.969 1 72.56 322 GLY B O 1
ATOM 10650 N N . MET B 1 323 ? 10.07 -48.969 -18.641 1 67.31 323 MET B N 1
ATOM 10651 C CA . MET B 1 323 ? 11.242 -49.344 -17.859 1 67.31 323 MET B CA 1
ATOM 10652 C C . MET B 1 323 ? 10.828 -50.031 -16.547 1 67.31 323 MET B C 1
ATOM 10654 O O . MET B 1 323 ? 11.586 -50.812 -15.984 1 67.31 323 MET B O 1
ATOM 10658 N N . PHE B 1 324 ? 9.562 -49.844 -16.125 1 70.94 324 PHE B N 1
ATOM 10659 C CA . PHE B 1 324 ? 9.141 -50.344 -14.836 1 70.94 324 PHE B CA 1
ATOM 10660 C C . PHE B 1 324 ? 8.148 -51.5 -15.008 1 70.94 324 PHE B C 1
ATOM 10662 O O . PHE B 1 324 ? 7.539 -51.938 -14.039 1 70.94 324 PHE B O 1
ATOM 10669 N N . GLY B 1 325 ? 8.07 -51.906 -16.156 1 77.25 325 GLY B N 1
ATOM 10670 C CA . GLY B 1 325 ? 7.059 -52.906 -16.453 1 77.25 325 GLY B CA 1
ATOM 10671 C C . GLY B 1 325 ? 7.551 -54.344 -16.266 1 77.25 325 GLY B C 1
ATOM 10672 O O . GLY B 1 325 ? 6.793 -55.281 -16.453 1 77.25 325 GLY B O 1
ATOM 10673 N N . VAL B 1 326 ? 8.828 -54.531 -15.781 1 80.56 326 VAL B N 1
ATOM 10674 C CA . VAL B 1 326 ? 9.422 -55.875 -15.719 1 80.56 326 VAL B CA 1
ATOM 10675 C C . VAL B 1 326 ? 8.672 -56.719 -14.695 1 80.56 326 VAL B C 1
ATOM 10677 O O . VAL B 1 326 ? 8.484 -57.938 -14.898 1 80.56 326 VAL B O 1
ATOM 10680 N N . GLU B 1 327 ? 8.312 -56.094 -13.656 1 80.19 327 GLU B N 1
ATOM 10681 C CA . GLU B 1 327 ? 7.531 -56.812 -12.664 1 80.19 327 GLU B CA 1
ATOM 10682 C C . GLU B 1 327 ? 6.191 -57.281 -13.234 1 80.19 327 GLU B C 1
ATOM 10684 O O . GLU B 1 327 ? 5.742 -58.406 -12.977 1 80.19 327 GLU B O 1
ATOM 10689 N N . GLY B 1 328 ? 5.539 -56.438 -13.93 1 84.12 328 GLY B N 1
ATOM 10690 C CA . GLY B 1 328 ? 4.285 -56.781 -14.57 1 84.12 328 GLY B CA 1
ATOM 10691 C C . GLY B 1 328 ? 4.441 -57.875 -15.617 1 84.12 328 GLY B C 1
ATOM 10692 O O . GLY B 1 328 ? 3.59 -58.781 -15.727 1 84.12 328 GLY B O 1
ATOM 10693 N N . LEU B 1 329 ? 5.527 -57.75 -16.266 1 88.19 329 LEU B N 1
ATOM 10694 C CA . LEU B 1 329 ? 5.801 -58.75 -17.281 1 88.19 329 LEU B CA 1
ATOM 10695 C C . LEU B 1 329 ? 5.988 -60.125 -16.641 1 88.19 329 LEU B C 1
ATOM 10697 O O . LEU B 1 329 ? 5.488 -61.125 -17.156 1 88.19 329 LEU B O 1
ATOM 10701 N N . SER B 1 330 ? 6.727 -60.156 -15.586 1 88.19 330 SER B N 1
ATOM 10702 C CA . SER B 1 330 ? 6.934 -61.438 -14.883 1 88.19 330 SER B CA 1
ATOM 10703 C C . SER B 1 330 ? 5.609 -62.031 -14.43 1 88.19 330 SER B C 1
ATOM 10705 O O . SER B 1 330 ? 5.402 -63.25 -14.531 1 88.19 330 SER B O 1
ATOM 10707 N N . ARG B 1 331 ? 4.738 -61.219 -14.055 1 87.38 331 ARG B N 1
ATOM 10708 C CA . ARG B 1 331 ? 3.443 -61.719 -13.594 1 87.38 331 ARG B CA 1
ATOM 10709 C C . ARG B 1 331 ? 2.6 -62.219 -14.75 1 87.38 331 ARG B C 1
ATOM 10711 O O . ARG B 1 331 ? 1.787 -63.125 -14.586 1 87.38 331 ARG B O 1
ATOM 10718 N N . VAL B 1 332 ? 2.76 -61.594 -15.828 1 90.25 332 VAL B N 1
ATOM 10719 C CA . VAL B 1 332 ? 1.977 -61.969 -17 1 90.25 332 VAL B CA 1
ATOM 10720 C C . VAL B 1 332 ? 2.52 -63.25 -17.594 1 90.25 332 VAL B C 1
ATOM 10722 O O . VAL B 1 332 ? 1.753 -64.125 -18.062 1 90.25 332 VAL B O 1
ATOM 10725 N N . LEU B 1 333 ? 3.824 -63.438 -17.516 1 90.69 333 LEU B N 1
ATOM 10726 C CA . LEU B 1 333 ? 4.465 -64.562 -18.172 1 90.69 333 LEU B CA 1
ATOM 10727 C C . LEU B 1 333 ? 4.5 -65.812 -17.25 1 90.69 333 LEU B C 1
ATOM 10729 O O . LEU B 1 333 ? 4.547 -66.938 -17.719 1 90.69 333 LEU B O 1
ATOM 10733 N N . ALA B 1 334 ? 4.461 -65.625 -16.016 1 90.31 334 ALA B N 1
ATOM 10734 C CA . ALA B 1 334 ? 4.684 -66.688 -15.039 1 90.31 334 ALA B CA 1
ATOM 10735 C C . ALA B 1 334 ? 3.617 -67.75 -15.156 1 90.31 334 ALA B C 1
ATOM 10737 O O . ALA B 1 334 ? 3.934 -68.938 -15.141 1 90.31 334 ALA B O 1
ATOM 10738 N N . PRO B 1 335 ? 2.404 -67.438 -15.352 1 89.56 335 PRO B N 1
ATOM 10739 C CA . PRO B 1 335 ? 1.395 -68.5 -15.438 1 89.56 335 PRO B CA 1
ATOM 10740 C C . PRO B 1 335 ? 1.575 -69.375 -16.672 1 89.56 335 PRO B C 1
ATOM 10742 O O . PRO B 1 335 ? 1.19 -70.562 -16.641 1 89.56 335 PRO B O 1
ATOM 10745 N N . GLY B 1 336 ? 2.154 -68.875 -17.672 1 90.81 336 GLY B N 1
ATOM 10746 C CA . GLY B 1 336 ? 2.32 -69.625 -18.906 1 90.81 336 GLY B CA 1
ATOM 10747 C C . GLY B 1 336 ? 3.697 -70.25 -19.031 1 90.81 336 GLY B C 1
ATOM 10748 O O . GLY B 1 336 ? 4.043 -70.812 -20.094 1 90.81 336 GLY B O 1
ATOM 10749 N N . THR B 1 337 ? 4.465 -70.25 -18.016 1 92.12 337 THR B N 1
ATOM 10750 C CA . THR B 1 337 ? 5.824 -70.75 -18.062 1 92.12 337 THR B CA 1
ATOM 10751 C C . THR B 1 337 ? 5.984 -71.938 -17.125 1 92.12 337 THR B C 1
ATOM 10753 O O . THR B 1 337 ? 5.691 -71.875 -15.93 1 92.12 337 THR B O 1
ATOM 10756 N N . ILE B 1 338 ? 6.426 -73.062 -17.703 1 91.19 338 ILE B N 1
ATOM 10757 C CA . ILE B 1 338 ? 6.73 -74.25 -16.906 1 91.19 338 ILE B CA 1
ATOM 10758 C C . ILE B 1 338 ? 8.234 -74.5 -16.938 1 91.19 338 ILE B C 1
ATOM 10760 O O . ILE B 1 338 ? 8.836 -74.562 -18.016 1 91.19 338 ILE B O 1
ATOM 10764 N N . LEU B 1 339 ? 8.977 -74.562 -15.891 1 87.56 339 LEU B N 1
ATOM 10765 C CA . LEU B 1 339 ? 10.422 -74.75 -15.828 1 87.56 339 LEU B CA 1
ATOM 10766 C C . LEU B 1 339 ? 10.773 -76.25 -15.703 1 87.56 339 LEU B C 1
ATOM 10768 O O . LEU B 1 339 ? 11.836 -76.688 -16.156 1 87.56 339 LEU B O 1
ATOM 10772 N N . GLN B 1 340 ? 10.016 -77 -15.148 1 84.88 340 GLN B N 1
ATOM 10773 C CA . GLN B 1 340 ? 10.211 -78.438 -15.047 1 84.88 340 GLN B CA 1
ATOM 10774 C C . GLN B 1 340 ? 8.875 -79.188 -14.93 1 84.88 340 GLN B C 1
ATOM 10776 O O . GLN B 1 340 ? 8.18 -79.062 -13.922 1 84.88 340 GLN B O 1
ATOM 10781 N N . LEU B 1 341 ? 8.539 -79.812 -15.969 1 83.44 341 LEU B N 1
ATOM 10782 C CA . LEU B 1 341 ? 7.254 -80.5 -15.961 1 83.44 341 LEU B CA 1
ATOM 10783 C C . LEU B 1 341 ? 7.301 -81.688 -15.047 1 83.44 341 LEU B C 1
ATOM 10785 O O . LEU B 1 341 ? 6.57 -81.75 -14.055 1 83.44 341 LEU B O 1
ATOM 10789 N N . ASP B 1 342 ? 8.117 -82.688 -15.391 1 79.19 342 ASP B N 1
ATOM 10790 C CA . ASP B 1 342 ? 8.297 -83.875 -14.586 1 79.19 342 ASP B CA 1
ATOM 10791 C C . ASP B 1 342 ? 9.719 -84.438 -14.719 1 79.19 342 ASP B C 1
ATOM 10793 O O . ASP B 1 342 ? 10.539 -83.875 -15.453 1 79.19 342 ASP B O 1
ATOM 10797 N N . GLU B 1 343 ? 10.023 -85.438 -13.898 1 77.44 343 GLU B N 1
ATOM 10798 C CA . GLU B 1 343 ? 11.344 -86.062 -13.914 1 77.44 343 GLU B CA 1
ATOM 10799 C C . GLU B 1 343 ? 11.586 -86.812 -15.211 1 77.44 343 GLU B C 1
ATOM 10801 O O . GLU B 1 343 ? 12.695 -86.812 -15.75 1 77.44 343 GLU B O 1
ATOM 10806 N N . LYS B 1 344 ? 10.461 -87.375 -15.742 1 77.62 344 LYS B N 1
ATOM 10807 C CA . LYS B 1 344 ? 10.602 -88.188 -16.953 1 77.62 344 LYS B CA 1
ATOM 10808 C C . LYS B 1 344 ? 10.594 -87.312 -18.203 1 77.62 344 LYS B C 1
ATOM 10810 O O . LYS B 1 344 ? 11.344 -87.5 -19.156 1 77.62 344 LYS B O 1
ATOM 10815 N N . HIS B 1 345 ? 9.734 -86.375 -18.234 1 80.69 345 HIS B N 1
ATOM 10816 C CA . HIS B 1 345 ? 9.633 -85.438 -19.312 1 80.69 345 HIS B CA 1
ATOM 10817 C C . HIS B 1 345 ? 9.82 -84 -18.812 1 80.69 345 HIS B C 1
ATOM 10819 O O . HIS B 1 345 ? 8.836 -83.312 -18.547 1 80.69 345 HIS B O 1
ATOM 10825 N N . PRO B 1 346 ? 11.047 -83.562 -18.688 1 87.12 346 PRO B N 1
ATOM 10826 C CA . PRO B 1 346 ? 11.289 -82.25 -18.125 1 87.12 346 PRO B CA 1
ATOM 10827 C C . PRO B 1 346 ? 10.727 -81.125 -18.984 1 87.12 346 PRO B C 1
ATOM 10829 O O . PRO B 1 346 ? 10.383 -80.062 -18.484 1 87.12 346 PRO B O 1
ATOM 10832 N N . VAL B 1 347 ? 10.656 -81.312 -20.281 1 91.69 347 VAL B N 1
ATOM 10833 C CA . VAL B 1 347 ? 10.125 -80.312 -21.203 1 91.69 347 VAL B CA 1
ATOM 10834 C C . VAL B 1 347 ? 8.734 -80.75 -21.688 1 91.69 347 VAL B C 1
ATOM 10836 O O . VAL B 1 347 ? 8.484 -81.938 -21.906 1 91.69 347 VAL B O 1
ATOM 10839 N N . GLY B 1 348 ? 7.84 -79.75 -21.812 1 89.56 348 GLY B N 1
ATOM 10840 C CA . GLY B 1 348 ? 6.457 -80.062 -22.141 1 89.56 348 GLY B CA 1
ATOM 10841 C C . GLY B 1 348 ? 6.199 -80.062 -23.641 1 89.56 348 GLY B C 1
ATOM 10842 O O . GLY B 1 348 ? 5.352 -79.375 -24.156 1 89.56 348 GLY B O 1
ATOM 10843 N N . TRP B 1 349 ? 6.836 -81 -24.375 1 90.06 349 TRP B N 1
ATOM 10844 C CA . TRP B 1 349 ? 6.52 -81.25 -25.781 1 90.06 349 TRP B CA 1
ATOM 10845 C C . TRP B 1 349 ? 5.102 -81.75 -25.938 1 90.06 349 TRP B C 1
ATOM 10847 O O . TRP B 1 349 ? 4.48 -82.188 -24.969 1 90.06 349 TRP B O 1
ATOM 10857 N N . SER B 1 350 ? 4.527 -81.688 -27.078 1 88.44 350 SER B N 1
ATOM 10858 C CA . SER B 1 350 ? 3.143 -82.062 -27.297 1 88.44 350 SER B CA 1
ATOM 10859 C C . SER B 1 350 ? 2.912 -83.562 -26.891 1 88.44 350 SER B C 1
ATOM 10861 O O . SER B 1 350 ? 1.822 -83.875 -26.438 1 88.44 350 SER B O 1
ATOM 10863 N N . ASP B 1 351 ? 3.936 -84.438 -27.031 1 83.88 351 ASP B N 1
ATOM 10864 C CA . ASP B 1 351 ? 3.787 -85.875 -26.75 1 83.88 351 ASP B CA 1
ATOM 10865 C C . A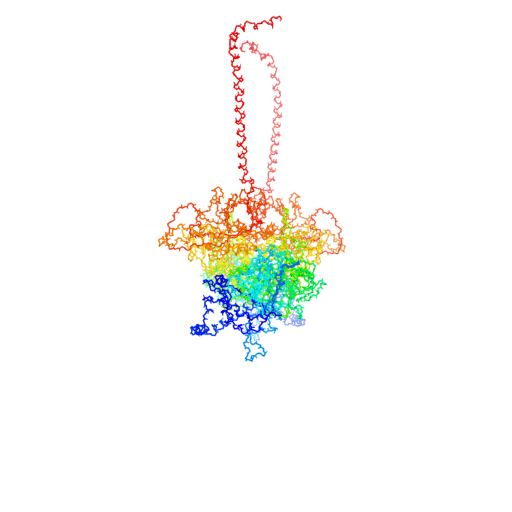SP B 1 351 ? 3.951 -86.125 -25.266 1 83.88 351 ASP B C 1
ATOM 10867 O O . ASP B 1 351 ? 3.754 -87.25 -24.812 1 83.88 351 ASP B O 1
ATOM 10871 N N . ALA B 1 352 ? 4.391 -85.188 -24.516 1 84.94 352 ALA B N 1
ATOM 10872 C CA . ALA B 1 352 ? 4.586 -85.375 -23.078 1 84.94 352 ALA B CA 1
ATOM 10873 C C . ALA B 1 352 ? 3.254 -85.312 -22.328 1 84.94 352 ALA B C 1
ATOM 10875 O O . ALA B 1 352 ? 3.164 -85.75 -21.172 1 84.94 352 ALA B O 1
ATOM 10876 N N . TRP B 1 353 ? 2.262 -84.875 -23.078 1 87.25 353 TRP B N 1
ATOM 10877 C CA . TRP B 1 353 ? 0.983 -84.688 -22.406 1 87.25 353 TRP B CA 1
ATOM 10878 C C . TRP B 1 353 ? -0.001 -85.812 -22.734 1 87.25 353 TRP B C 1
ATOM 10880 O O . TRP B 1 353 ? -0.054 -86.312 -23.859 1 87.25 353 TRP B O 1
ATOM 10890 N N . GLY B 1 354 ? -0.716 -86.312 -21.766 1 79.44 354 GLY B N 1
ATOM 10891 C CA . GLY B 1 354 ? -1.674 -87.375 -21.938 1 79.44 354 GLY B CA 1
ATOM 10892 C C . GLY B 1 354 ? -3.061 -86.938 -22.312 1 79.44 354 GLY B C 1
ATOM 10893 O O . GLY B 1 354 ? -3.33 -85.688 -22.281 1 79.44 354 GLY B O 1
ATOM 10894 N N . LYS B 1 355 ? -3.93 -87.875 -22.688 1 75.44 355 LYS B N 1
ATOM 10895 C CA . LYS B 1 355 ? -5.297 -87.562 -23.109 1 75.44 355 LYS B CA 1
ATOM 10896 C C . LYS B 1 355 ? -6.168 -87.125 -21.938 1 75.44 355 LYS B C 1
ATOM 10898 O O . LYS B 1 355 ? -7.168 -86.438 -22.125 1 75.44 355 LYS B O 1
ATOM 10903 N N . LYS B 1 356 ? -5.953 -87.625 -20.703 1 73.5 356 LYS B N 1
ATOM 10904 C CA . LYS B 1 356 ? -6.824 -87.375 -19.562 1 73.5 356 LYS B CA 1
ATOM 10905 C C . LYS B 1 356 ? -6.438 -86.062 -18.906 1 73.5 356 LYS B C 1
ATOM 10907 O O . LYS B 1 356 ? -7.035 -85.625 -17.906 1 73.5 356 LYS B O 1
ATOM 10912 N N . GLY B 1 357 ? -5.863 -85.125 -19.516 1 71.38 357 GLY B N 1
ATOM 10913 C CA . GLY B 1 357 ? -5.512 -83.812 -18.969 1 71.38 357 GLY B CA 1
ATOM 10914 C C . GLY B 1 357 ? -4.609 -83.875 -17.75 1 71.38 357 GLY B C 1
ATOM 10915 O O . GLY B 1 357 ? -4.707 -84.812 -16.969 1 71.38 357 GLY B O 1
ATOM 10916 N N . SER B 1 358 ? -3.498 -83.125 -17.641 1 76.94 358 SER B N 1
ATOM 10917 C CA . SER B 1 358 ? -2.592 -83.062 -16.5 1 76.94 358 SER B CA 1
ATOM 10918 C C . SER B 1 358 ? -2.539 -81.688 -15.93 1 76.94 358 SER B C 1
ATOM 10920 O O . SER B 1 358 ? -2.461 -80.688 -16.672 1 76.94 358 SER B O 1
ATOM 10922 N N . ASN B 1 359 ? -2.936 -81.625 -14.641 1 77.19 359 ASN B N 1
ATOM 10923 C CA . ASN B 1 359 ? -2.742 -80.375 -13.945 1 77.19 359 ASN B CA 1
ATOM 10924 C C . ASN B 1 359 ? -1.28 -80.125 -13.562 1 77.19 359 ASN B C 1
ATOM 10926 O O . ASN B 1 359 ? -0.692 -80.938 -12.852 1 77.19 359 ASN B O 1
ATOM 10930 N N . VAL B 1 360 ? -0.702 -79.125 -14.195 1 80.56 360 VAL B N 1
ATOM 10931 C CA . VAL B 1 360 ? 0.713 -78.875 -13.945 1 80.56 360 VAL B CA 1
ATOM 10932 C C . VAL B 1 360 ? 0.883 -77.5 -13.273 1 80.56 360 VAL B C 1
ATOM 10934 O O . VAL B 1 360 ? 0.113 -76.562 -13.539 1 80.56 360 VAL B O 1
ATOM 10937 N N . THR B 1 361 ? 1.814 -77.5 -12.406 1 75.44 361 THR B N 1
ATOM 10938 C CA . THR B 1 361 ? 2.125 -76.25 -11.719 1 75.44 361 THR B CA 1
ATOM 10939 C C . THR B 1 361 ? 3.061 -75.375 -12.555 1 75.44 361 THR B C 1
ATOM 10941 O O . THR B 1 361 ? 4.145 -75.875 -12.945 1 75.44 361 THR B O 1
ATOM 10944 N N . SER B 1 362 ? 2.568 -74.312 -12.961 1 76 362 SER B N 1
ATOM 10945 C CA . SER B 1 362 ? 3.422 -73.312 -13.609 1 76 362 SER B CA 1
ATOM 10946 C C . SER B 1 362 ? 4.215 -72.5 -12.586 1 76 362 SER B C 1
ATOM 10948 O O . SER B 1 362 ? 4.258 -72.875 -11.406 1 76 362 SER B O 1
ATOM 10950 N N . ALA B 1 363 ? 4.98 -71.5 -13.102 1 75.5 363 ALA B N 1
ATOM 10951 C CA . ALA B 1 363 ? 5.797 -70.688 -12.211 1 75.5 363 ALA B CA 1
ATOM 10952 C C . ALA B 1 363 ? 4.934 -69.938 -11.164 1 75.5 363 ALA B C 1
ATOM 10954 O O . ALA B 1 363 ? 5.414 -69.625 -10.078 1 75.5 363 ALA B O 1
ATOM 10955 N N . SER B 1 364 ? 3.643 -69.75 -11.406 1 72.06 364 SER B N 1
ATOM 10956 C CA . SER B 1 364 ? 2.857 -69 -10.422 1 72.06 364 SER B CA 1
ATOM 10957 C C . SER B 1 364 ? 1.461 -69.625 -10.273 1 72.06 364 SER B C 1
ATOM 10959 O O . SER B 1 364 ? 0.717 -69.25 -9.359 1 72.06 364 SER B O 1
ATOM 10961 N N . ASP B 1 365 ? 1.055 -70.562 -11.211 1 80.56 365 ASP B N 1
ATOM 10962 C CA . ASP B 1 365 ? -0.324 -71 -11.219 1 80.56 365 ASP B CA 1
ATOM 10963 C C . ASP B 1 365 ? -0.394 -72.5 -11.609 1 80.56 365 ASP B C 1
ATOM 10965 O O . ASP B 1 365 ? 0.633 -73.188 -11.68 1 80.56 365 ASP B O 1
ATOM 10969 N N . THR B 1 366 ? -1.636 -72.938 -11.727 1 85.12 366 THR B N 1
ATOM 10970 C CA . THR B 1 366 ? -1.88 -74.312 -12.203 1 85.12 366 THR B CA 1
ATOM 10971 C C . THR B 1 366 ? -2.555 -74.312 -13.57 1 85.12 366 THR B C 1
ATOM 10973 O O . THR B 1 366 ? -3.467 -73.5 -13.812 1 85.12 366 THR B O 1
ATOM 10976 N N . LEU B 1 367 ? -1.979 -75.062 -14.461 1 88.5 367 LEU B N 1
ATOM 10977 C CA . LEU B 1 367 ? -2.492 -75.125 -15.82 1 88.5 367 LEU B CA 1
ATOM 10978 C C . LEU B 1 367 ? -3.035 -76.5 -16.125 1 88.5 367 LEU B C 1
ATOM 10980 O O . LEU B 1 367 ? -2.477 -77.5 -15.664 1 88.5 367 LEU B O 1
ATOM 10984 N N . GLU B 1 368 ? -4.133 -76.5 -16.781 1 88.5 368 GLU B N 1
ATOM 10985 C CA . GLU B 1 368 ? -4.652 -77.75 -17.312 1 88.5 368 GLU B CA 1
ATOM 10986 C C . GLU B 1 368 ? -4.27 -77.938 -18.781 1 88.5 368 GLU B C 1
ATOM 10988 O O . GLU B 1 368 ? -4.664 -77.125 -19.625 1 88.5 368 GLU B O 1
ATOM 10993 N N . VAL B 1 369 ? -3.463 -78.938 -19 1 91.06 369 VAL B N 1
ATOM 10994 C CA . VAL B 1 369 ? -3.012 -79.188 -20.359 1 91.06 369 VAL B CA 1
ATOM 10995 C C . VAL B 1 369 ? -3.502 -80.562 -20.828 1 91.06 369 VAL B C 1
ATOM 10997 O O . VAL B 1 369 ? -3.373 -81.5 -20.125 1 91.06 369 VAL B O 1
ATOM 11000 N N . VAL B 1 370 ? -4.113 -80.5 -21.969 1 89.69 370 VAL B N 1
ATOM 11001 C CA . VAL B 1 370 ? -4.621 -81.75 -22.562 1 89.69 370 VAL B CA 1
ATOM 11002 C C . VAL B 1 370 ? -3.969 -82 -23.938 1 89.69 370 VAL B C 1
ATOM 11004 O O . VAL B 1 370 ? -3.928 -81.062 -24.766 1 89.69 370 VAL B O 1
ATOM 11007 N N . GLY B 1 371 ? -3.314 -83.125 -24.062 1 86.31 371 GLY B N 1
ATOM 11008 C CA . GLY B 1 371 ? -2.707 -83.5 -25.328 1 86.31 371 GLY B CA 1
ATOM 11009 C C . GLY B 1 371 ? -3.455 -84.625 -26.047 1 86.31 371 GLY B C 1
ATOM 11010 O O . GLY B 1 371 ? -3.855 -85.562 -25.438 1 86.31 371 GLY B O 1
ATOM 11011 N N . LYS B 1 372 ? -3.961 -84.312 -27.25 1 77.81 372 LYS B N 1
ATOM 11012 C CA . LYS B 1 372 ? -4.605 -85.312 -28.078 1 77.81 372 LYS B CA 1
ATOM 11013 C C . LYS B 1 372 ? -3.996 -85.375 -29.484 1 77.81 372 LYS B C 1
ATOM 11015 O O . LYS B 1 372 ? -4.148 -84.375 -30.25 1 77.81 372 LYS B O 1
ATOM 11020 N N . HIS B 1 373 ? -3.6 -86.5 -29.953 1 69.94 373 HIS B N 1
ATOM 11021 C CA . HIS B 1 373 ? -3.135 -86.812 -31.297 1 69.94 373 HIS B CA 1
ATOM 11022 C C . HIS B 1 373 ? -2.383 -85.625 -31.891 1 69.94 373 HIS B C 1
ATOM 11024 O O . HIS B 1 373 ? -2.688 -85.125 -33 1 69.94 373 HIS B O 1
ATOM 11030 N N . GLY B 1 374 ? -1.358 -84.938 -31.125 1 73.38 374 GLY B N 1
ATOM 11031 C CA . GLY B 1 374 ? -0.54 -83.875 -31.656 1 73.38 374 GLY B CA 1
ATOM 11032 C C . GLY B 1 374 ? -1.099 -82.5 -31.359 1 73.38 374 GLY B C 1
ATOM 11033 O O . GLY B 1 374 ? -0.455 -81.438 -31.625 1 73.38 374 GLY B O 1
ATOM 11034 N N . SER B 1 375 ? -2.285 -82.438 -30.953 1 83.25 375 SER B N 1
ATOM 11035 C CA . SER B 1 375 ? -2.883 -81.125 -30.578 1 83.25 375 SER B CA 1
ATOM 11036 C C . SER B 1 375 ? -2.869 -80.938 -29.062 1 83.25 375 SER B C 1
ATOM 11038 O O . SER B 1 375 ? -2.867 -81.938 -28.312 1 83.25 375 SER B O 1
ATOM 11040 N N . LEU B 1 376 ? -2.691 -79.688 -28.688 1 90.25 376 LEU B N 1
ATOM 11041 C CA . LEU B 1 376 ? -2.625 -79.375 -27.266 1 90.25 376 LEU B CA 1
ATOM 11042 C C . LEU B 1 376 ? -3.693 -78.312 -26.906 1 90.25 376 LEU B C 1
ATOM 11044 O O . LEU B 1 376 ? -4.008 -77.438 -27.703 1 90.25 376 LEU B O 1
ATOM 11048 N N . SER B 1 377 ? -4.32 -78.5 -25.875 1 91.75 377 SER B N 1
ATOM 11049 C CA . SER B 1 377 ? -5.23 -77.5 -25.297 1 91.75 377 SER B CA 1
ATOM 11050 C C . SER B 1 377 ? -4.797 -77.125 -23.891 1 91.75 377 SER B C 1
ATOM 11052 O O . SER B 1 377 ? -4.355 -77.938 -23.109 1 91.75 377 SER B O 1
ATOM 11054 N N . VAL B 1 378 ? -4.762 -75.875 -23.688 1 91.31 378 VAL B N 1
ATOM 11055 C CA . VAL B 1 378 ? -4.402 -75.312 -22.375 1 91.31 378 VAL B CA 1
ATOM 11056 C C . VAL B 1 378 ? -5.602 -74.625 -21.766 1 91.31 378 VAL B C 1
ATOM 11058 O O . VAL B 1 378 ? -6.129 -73.625 -22.359 1 91.31 378 VAL B O 1
ATOM 11061 N N . ASN B 1 379 ? -6.004 -74.938 -20.531 1 89.31 379 ASN B N 1
ATOM 11062 C CA . ASN B 1 379 ? -7.156 -74.375 -19.844 1 89.31 379 ASN B CA 1
ATOM 11063 C C . ASN B 1 379 ? -8.367 -74.312 -20.766 1 89.31 379 ASN B C 1
ATOM 11065 O O . ASN B 1 379 ? -9.031 -73.25 -20.812 1 89.31 379 ASN B O 1
ATOM 11069 N N . GLY B 1 380 ? -8.523 -75.25 -21.656 1 83.19 380 GLY B N 1
ATOM 11070 C CA . GLY B 1 380 ? -9.688 -75.312 -22.516 1 83.19 380 GLY B CA 1
ATOM 11071 C C . GLY B 1 380 ? -9.508 -74.625 -23.859 1 83.19 380 GLY B C 1
ATOM 11072 O O . GLY B 1 380 ? -10.391 -74.688 -24.719 1 83.19 380 GLY B O 1
ATOM 11073 N N . THR B 1 381 ? -8.414 -73.938 -24.016 1 89.62 381 THR B N 1
ATOM 11074 C CA . THR B 1 381 ? -8.156 -73.25 -25.266 1 89.62 381 THR B CA 1
ATOM 11075 C C . THR B 1 381 ? -7.156 -74.062 -26.125 1 89.62 381 THR B C 1
ATOM 11077 O O . THR B 1 381 ? -6.129 -74.5 -25.609 1 89.62 381 THR B O 1
ATOM 11080 N N . GLN B 1 382 ? -7.484 -74.125 -27.328 1 91.12 382 GLN B N 1
ATOM 11081 C CA . GLN B 1 382 ? -6.621 -74.875 -28.25 1 91.12 382 GLN B CA 1
ATOM 11082 C C . GLN B 1 382 ? -5.371 -74.062 -28.594 1 91.12 382 GLN B C 1
ATOM 11084 O O . GLN B 1 382 ? -5.457 -72.875 -28.891 1 91.12 382 GLN B O 1
ATOM 11089 N N . VAL B 1 383 ? -4.277 -74.688 -28.5 1 93.06 383 VAL B N 1
ATOM 11090 C CA . VAL B 1 383 ? -2.994 -74.062 -28.828 1 93.06 383 VAL B CA 1
ATOM 11091 C C . VAL B 1 383 ? -2.902 -73.875 -30.344 1 93.06 383 VAL B C 1
ATOM 11093 O O . VAL B 1 383 ? -3.309 -74.75 -31.125 1 93.06 383 VAL B O 1
ATOM 11096 N N . GLU B 1 384 ? -2.479 -72.688 -30.797 1 91.81 384 GLU B N 1
ATOM 11097 C CA . GLU B 1 384 ? -2.408 -72.312 -32.219 1 91.81 384 GLU B CA 1
ATOM 11098 C C . GLU B 1 384 ? -1.25 -73.062 -32.906 1 91.81 384 GLU B C 1
ATOM 11100 O O . GLU B 1 384 ? -1.412 -73.625 -34 1 91.81 384 GLU B O 1
ATOM 11105 N N . VAL B 1 385 ? -0.098 -72.938 -32.375 1 91.88 385 VAL B N 1
ATOM 11106 C CA . VAL B 1 385 ? 1.091 -73.625 -32.906 1 91.88 385 VAL B CA 1
ATOM 11107 C C . VAL B 1 385 ? 1.746 -74.438 -31.828 1 91.88 385 VAL B C 1
ATOM 11109 O O . VAL B 1 385 ? 1.989 -73.938 -30.719 1 91.88 385 VAL B O 1
ATOM 11112 N N . VAL B 1 386 ? 1.902 -75.75 -32.188 1 91.94 386 VAL B N 1
ATOM 11113 C CA . VAL B 1 386 ? 2.451 -76.625 -31.203 1 91.94 386 VAL B CA 1
ATOM 11114 C C . VAL B 1 386 ? 3.908 -76.938 -31.547 1 91.94 386 VAL B C 1
ATOM 11116 O O . VAL B 1 386 ? 4.285 -77 -32.719 1 91.94 386 VAL B O 1
ATOM 11119 N N . ASP B 1 387 ? 4.719 -77 -30.469 1 91.62 387 ASP B N 1
ATOM 11120 C CA . ASP B 1 387 ? 6.059 -77.625 -30.531 1 91.62 387 ASP B CA 1
ATOM 11121 C C . ASP B 1 387 ? 6.996 -76.75 -31.375 1 91.62 387 ASP B C 1
ATOM 11123 O O . ASP B 1 387 ? 7.508 -77.188 -32.406 1 91.62 387 ASP B O 1
ATOM 11127 N N . ILE B 1 388 ? 7.199 -75.625 -30.984 1 93.88 388 ILE B N 1
ATOM 11128 C CA . ILE B 1 388 ? 8.328 -74.812 -31.5 1 93.88 388 ILE B CA 1
ATOM 11129 C C . ILE B 1 388 ? 9.57 -75.125 -30.672 1 93.88 388 ILE B C 1
ATOM 11131 O O . ILE B 1 388 ? 9.68 -74.688 -29.516 1 93.88 388 ILE B O 1
ATOM 11135 N N . PHE B 1 389 ? 10.453 -75.938 -31.234 1 93.94 389 PHE B N 1
ATOM 11136 C CA . PHE B 1 389 ? 11.617 -76.375 -30.484 1 93.94 389 PHE B CA 1
ATOM 11137 C C . PHE B 1 389 ? 12.625 -75.25 -30.281 1 93.94 389 PHE B C 1
ATOM 11139 O O . PHE B 1 389 ? 12.867 -74.438 -31.188 1 93.94 389 PHE B O 1
ATOM 11146 N N . THR B 1 390 ? 13.062 -75.125 -29.062 1 93.12 390 THR B N 1
ATOM 11147 C CA . THR B 1 390 ? 14.156 -74.25 -28.719 1 93.12 390 THR B CA 1
ATOM 11148 C C . THR B 1 390 ? 15.312 -75 -28.094 1 93.12 390 THR B C 1
ATOM 11150 O O . THR B 1 390 ? 15.188 -76.188 -27.766 1 93.12 390 THR B O 1
ATOM 11153 N N . ALA B 1 391 ? 16.406 -74.25 -27.969 1 90.56 391 ALA B N 1
ATOM 11154 C CA . ALA B 1 391 ? 17.594 -74.875 -27.422 1 90.56 391 ALA B CA 1
ATOM 11155 C C . ALA B 1 391 ? 17.344 -75.312 -25.984 1 90.56 391 ALA B C 1
ATOM 11157 O O . ALA B 1 391 ? 17.859 -76.375 -25.547 1 90.56 391 ALA B O 1
ATOM 11158 N N . ASN B 1 392 ? 16.562 -74.562 -25.266 1 92.19 392 ASN B N 1
ATOM 11159 C CA . ASN B 1 392 ? 16.406 -74.938 -23.859 1 92.19 392 ASN B CA 1
ATOM 11160 C C . ASN B 1 392 ? 14.984 -75.375 -23.547 1 92.19 392 ASN B C 1
ATOM 11162 O O . ASN B 1 392 ? 14.617 -75.562 -22.391 1 92.19 392 ASN B O 1
ATOM 11166 N N . GLY B 1 393 ? 14.211 -75.562 -24.578 1 93.31 393 GLY B N 1
ATOM 11167 C CA . GLY B 1 393 ? 12.867 -76.062 -24.312 1 93.31 393 GLY B CA 1
ATOM 11168 C C . GLY B 1 393 ? 11.961 -76 -25.516 1 93.31 393 GLY B C 1
ATOM 11169 O O . GLY B 1 393 ? 12.367 -76.375 -26.625 1 93.31 393 GLY B O 1
ATOM 11170 N N . VAL B 1 394 ? 10.648 -75.625 -25.234 1 94.56 394 VAL B N 1
ATOM 11171 C CA . VAL B 1 394 ? 9.656 -75.625 -26.297 1 94.56 394 VAL B CA 1
ATOM 11172 C C . VAL B 1 394 ? 8.688 -74.5 -26.094 1 94.56 394 VAL B C 1
ATOM 11174 O O . VAL B 1 394 ? 8.414 -74.062 -24.969 1 94.56 394 VAL B O 1
ATOM 11177 N N . ILE B 1 395 ? 8.289 -73.875 -27.109 1 95.12 395 ILE B N 1
ATOM 11178 C CA . ILE B 1 395 ? 7.305 -72.812 -27.109 1 95.12 395 ILE B CA 1
ATOM 11179 C C . ILE B 1 395 ? 6.012 -73.312 -27.766 1 95.12 395 ILE B C 1
ATOM 11181 O O . ILE B 1 395 ? 6.043 -73.938 -28.828 1 95.12 395 ILE B O 1
ATOM 11185 N N . HIS B 1 396 ? 4.941 -73.188 -27.141 1 94.62 396 HIS B N 1
ATOM 11186 C CA . HIS B 1 396 ? 3.611 -73.312 -27.719 1 94.62 396 HIS B CA 1
ATOM 11187 C C . HIS B 1 396 ? 2.877 -72 -27.828 1 94.62 396 HIS B C 1
ATOM 11189 O O . HIS B 1 396 ? 2.797 -71.25 -26.844 1 94.62 396 HIS B O 1
ATOM 11195 N N . ILE B 1 397 ? 2.408 -71.562 -28.953 1 95.44 397 ILE B N 1
ATOM 11196 C CA . ILE B 1 397 ? 1.72 -70.312 -29.125 1 95.44 397 ILE B CA 1
ATOM 11197 C C . ILE B 1 397 ? 0.241 -70.5 -28.781 1 95.44 397 ILE B C 1
ATOM 11199 O O . ILE B 1 397 ? -0.435 -71.375 -29.312 1 95.44 397 ILE B O 1
ATOM 11203 N N . VAL B 1 398 ? -0.206 -69.688 -27.906 1 94.44 398 VAL B N 1
ATOM 11204 C CA . VAL B 1 398 ? -1.597 -69.75 -27.469 1 94.44 398 VAL B CA 1
ATOM 11205 C C . VAL B 1 398 ? -2.338 -68.5 -27.938 1 94.44 398 VAL B C 1
ATOM 11207 O O . VAL B 1 398 ? -1.753 -67.375 -28.016 1 94.44 398 VAL B O 1
ATOM 11210 N N . PRO B 1 399 ? -3.557 -68.562 -28.234 1 92.75 399 PRO B N 1
ATOM 11211 C CA . PRO B 1 399 ? -4.34 -67.438 -28.75 1 92.75 399 PRO B CA 1
ATOM 11212 C C . PRO B 1 399 ? -4.855 -66.5 -27.625 1 92.75 399 PRO B C 1
ATOM 11214 O O . PRO B 1 399 ? -5.449 -65.5 -27.906 1 92.75 399 PRO B O 1
ATOM 11217 N N . ARG B 1 400 ? -4.645 -66.812 -26.375 1 92.31 400 ARG B N 1
ATOM 11218 C CA . ARG B 1 400 ? -5.051 -66 -25.234 1 92.31 400 ARG B CA 1
ATOM 11219 C C . ARG B 1 400 ? -3.941 -65.938 -24.188 1 92.31 400 ARG B C 1
ATOM 11221 O O . ARG B 1 400 ? -3.242 -66.938 -23.953 1 92.31 400 ARG B O 1
ATOM 11228 N N . VAL B 1 401 ? -3.822 -64.688 -23.688 1 92.88 401 VAL B N 1
ATOM 11229 C CA . VAL B 1 401 ? -2.844 -64.562 -22.609 1 92.88 401 VAL B CA 1
ATOM 11230 C C . VAL B 1 401 ? -3.332 -65.312 -21.375 1 92.88 401 VAL B C 1
ATOM 11232 O O . VAL B 1 401 ? -4.488 -65.188 -20.969 1 92.88 401 VAL B O 1
ATOM 11235 N N . ILE B 1 402 ? -2.514 -66.188 -20.812 1 91.19 402 ILE B N 1
ATOM 11236 C CA . ILE B 1 402 ? -2.861 -66.938 -19.641 1 91.19 402 ILE B CA 1
ATOM 11237 C C . ILE B 1 402 ? -2.623 -66.125 -18.375 1 91.19 402 ILE B C 1
ATOM 11239 O O . ILE B 1 402 ? -1.478 -65.875 -17.984 1 91.19 402 ILE B O 1
ATOM 11243 N N . LEU B 1 403 ? -3.727 -65.625 -17.828 1 89.12 403 LEU B N 1
ATOM 11244 C CA . LEU B 1 403 ? -3.654 -64.812 -16.641 1 89.12 403 LEU B CA 1
ATOM 11245 C C . LEU B 1 403 ? -4.367 -65.438 -15.469 1 89.12 403 LEU B C 1
ATOM 11247 O O . LEU B 1 403 ? -5.309 -66.25 -15.664 1 89.12 403 LEU B O 1
ATOM 11251 N N . PRO B 1 404 ? -3.799 -65.188 -14.242 1 82.5 404 PRO B N 1
ATOM 11252 C CA . PRO B 1 404 ? -4.512 -65.688 -13.07 1 82.5 404 PRO B CA 1
ATOM 11253 C C . PRO B 1 404 ? -5.887 -65.062 -12.891 1 82.5 404 PRO B C 1
ATOM 11255 O O . PRO B 1 404 ? -6.184 -64 -13.516 1 82.5 404 PRO B O 1
ATOM 11258 N N . GLU B 1 405 ? -6.715 -65.75 -12.164 1 79.06 405 GLU B N 1
ATOM 11259 C CA . GLU B 1 405 ? -8.039 -65.188 -11.883 1 79.06 405 GLU B CA 1
ATOM 11260 C C . GLU B 1 405 ? -7.941 -63.875 -11.148 1 79.06 405 GLU B C 1
ATOM 11262 O O . GLU B 1 405 ? -7.152 -63.75 -10.211 1 79.06 405 GLU B O 1
ATOM 11267 N N . GLY B 1 406 ? -8.664 -62.938 -11.602 1 76.88 406 GLY B N 1
ATOM 11268 C CA . GLY B 1 406 ? -8.68 -61.625 -10.953 1 76.88 406 GLY B CA 1
ATOM 11269 C C . GLY B 1 406 ? -7.445 -60.812 -11.25 1 76.88 406 GLY B C 1
ATOM 11270 O O . GLY B 1 406 ? -7.082 -59.906 -10.461 1 76.88 406 GLY B O 1
ATOM 11271 N N . PHE B 1 407 ? -6.785 -61.031 -12.281 1 81.81 407 PHE B N 1
ATOM 11272 C CA . PHE B 1 407 ? -5.531 -60.375 -12.625 1 81.81 407 PHE B CA 1
ATOM 11273 C C . PHE B 1 407 ? -5.77 -58.906 -13 1 81.81 407 PHE B C 1
ATOM 11275 O O . PHE B 1 407 ? -6.668 -58.594 -13.781 1 81.81 407 PHE B O 1
ATOM 11282 N N . GLU B 1 408 ? -5.086 -57.969 -12.227 1 78.75 408 GLU B N 1
ATOM 11283 C CA . GLU B 1 408 ? -5 -56.562 -12.578 1 78.75 408 GLU B CA 1
ATOM 11284 C C . GLU B 1 408 ? -3.549 -56.125 -12.742 1 78.75 408 GLU B C 1
ATOM 11286 O O . GLU B 1 408 ? -2.777 -56.125 -11.781 1 78.75 408 GLU B O 1
ATOM 11291 N N . LEU B 1 409 ? -3.264 -55.812 -14.039 1 80.88 409 LEU B N 1
ATOM 11292 C CA . LEU B 1 409 ? -1.879 -55.438 -14.289 1 80.88 409 LEU B CA 1
ATOM 11293 C C . LEU B 1 409 ? -1.51 -54.188 -13.484 1 80.88 409 LEU B C 1
ATOM 11295 O O . LEU B 1 409 ? -0.489 -54.156 -12.797 1 80.88 409 LEU B O 1
ATOM 11299 N N . LEU B 1 410 ? -2.373 -53.156 -13.656 1 77.81 410 LEU B N 1
ATOM 11300 C CA . LEU B 1 410 ? -2.133 -51.906 -12.945 1 77.81 410 LEU B CA 1
ATOM 11301 C C . LEU B 1 410 ? -2.867 -51.875 -11.609 1 77.81 410 LEU B C 1
ATOM 11303 O O . LEU B 1 410 ? -3.799 -51.094 -11.422 1 77.81 410 LEU B O 1
ATOM 11307 N N . ASN B 1 411 ? -2.395 -52.688 -10.617 1 73.5 411 ASN B N 1
ATOM 11308 C CA . ASN B 1 411 ? -3.104 -52.906 -9.367 1 73.5 411 ASN B CA 1
ATOM 11309 C C . ASN B 1 411 ? -2.676 -51.906 -8.289 1 73.5 411 ASN B C 1
ATOM 11311 O O . ASN B 1 411 ? -2.984 -52.094 -7.113 1 73.5 411 ASN B O 1
ATOM 11315 N N . SER B 1 412 ? -1.847 -50.969 -8.656 1 76.81 412 SER B N 1
ATOM 11316 C CA . SER B 1 412 ? -1.434 -49.938 -7.707 1 76.81 412 SER B CA 1
ATOM 11317 C C . SER B 1 412 ? -1.373 -48.562 -8.367 1 76.81 412 SER B C 1
ATOM 11319 O O . SER B 1 412 ? -1.195 -48.469 -9.586 1 76.81 412 SER B O 1
ATOM 11321 N N . ALA B 1 413 ? -1.556 -47.594 -7.48 1 82.56 413 ALA B N 1
ATOM 11322 C CA . ALA B 1 413 ? -1.463 -46.25 -7.992 1 82.56 413 ALA B CA 1
ATOM 11323 C C . ALA B 1 413 ? -0.067 -45.938 -8.539 1 82.56 413 ALA B C 1
ATOM 11325 O O . ALA B 1 413 ? 0.084 -45.219 -9.508 1 82.56 413 ALA B O 1
ATOM 11326 N N . GLU B 1 414 ? 0.864 -46.562 -7.945 1 81.75 414 GLU B N 1
ATOM 11327 C CA . GLU B 1 414 ? 2.238 -46.344 -8.398 1 81.75 414 GLU B CA 1
ATOM 11328 C C . GLU B 1 414 ? 2.43 -46.812 -9.828 1 81.75 414 GLU B C 1
ATOM 11330 O O . GLU B 1 414 ? 3.057 -46.156 -10.641 1 81.75 414 GLU B O 1
ATOM 11335 N N . LYS B 1 415 ? 1.95 -47.938 -10.125 1 79.12 415 LYS B N 1
ATOM 11336 C CA . LYS B 1 415 ? 2.107 -48.531 -11.461 1 79.12 415 LYS B CA 1
ATOM 11337 C C . LYS B 1 415 ? 1.376 -47.688 -12.508 1 79.12 415 LYS B C 1
ATOM 11339 O O . LYS B 1 415 ? 1.85 -47.531 -13.633 1 79.12 415 LYS B O 1
ATOM 11344 N N . VAL B 1 416 ? 0.268 -47.25 -12.062 1 81.56 416 VAL B N 1
ATOM 11345 C CA . VAL B 1 416 ? -0.481 -46.375 -12.977 1 81.56 416 VAL B CA 1
ATOM 11346 C C . VAL B 1 416 ? 0.326 -45.125 -13.273 1 81.56 416 VAL B C 1
ATOM 11348 O O . VAL B 1 416 ? 0.407 -44.688 -14.422 1 81.56 416 VAL B O 1
ATOM 11351 N N . LEU B 1 417 ? 0.864 -44.562 -12.281 1 87.06 417 LEU B N 1
ATOM 11352 C CA . LEU B 1 417 ? 1.645 -43.344 -12.438 1 87.06 417 LEU B CA 1
ATOM 11353 C C . LEU B 1 417 ? 2.869 -43.594 -13.312 1 87.06 417 LEU B C 1
ATOM 11355 O O . LEU B 1 417 ? 3.211 -42.75 -14.148 1 87.06 417 LEU B O 1
ATOM 11359 N N . LEU B 1 418 ? 3.488 -44.625 -13.133 1 78.5 418 LEU B N 1
ATOM 11360 C CA . LEU B 1 418 ? 4.676 -44.969 -13.914 1 78.5 418 LEU B CA 1
ATOM 11361 C C . LEU B 1 418 ? 4.32 -45.219 -15.375 1 78.5 418 LEU B C 1
ATOM 11363 O O . LEU B 1 418 ? 5.129 -44.938 -16.266 1 78.5 418 LEU B O 1
ATOM 11367 N N . SER B 1 419 ? 3.102 -45.625 -15.555 1 76.38 419 SER B N 1
ATOM 11368 C CA . SER B 1 419 ? 2.668 -45.938 -16.906 1 76.38 419 SER B CA 1
ATOM 11369 C C . SER B 1 419 ? 2.277 -44.688 -17.672 1 76.38 419 SER B C 1
ATOM 11371 O O . SER B 1 419 ? 2.262 -44.688 -18.906 1 76.38 419 SER B O 1
ATOM 11373 N N . ARG B 1 420 ? 1.855 -43.688 -17.016 1 77.69 420 ARG B N 1
ATOM 11374 C CA . ARG B 1 420 ? 1.33 -42.469 -17.656 1 77.69 420 ARG B CA 1
ATOM 11375 C C . ARG B 1 420 ? 2.326 -41.344 -17.578 1 77.69 420 ARG B C 1
ATOM 11377 O O . ARG B 1 420 ? 1.938 -40.188 -17.344 1 77.69 420 ARG B O 1
ATOM 11384 N N . ASN B 1 421 ? 3.541 -41.531 -17.812 1 76.12 421 ASN B N 1
ATOM 11385 C CA . ASN B 1 421 ? 4.57 -40.5 -17.891 1 76.12 421 ASN B CA 1
ATOM 11386 C C . ASN B 1 421 ? 4.605 -39.656 -16.609 1 76.12 421 ASN B C 1
ATOM 11388 O O . ASN B 1 421 ? 4.672 -38.406 -16.672 1 76.12 421 ASN B O 1
ATOM 11392 N N . ALA B 1 422 ? 4.305 -40.188 -15.477 1 87.31 422 ALA B N 1
ATOM 11393 C CA . ALA B 1 422 ? 4.438 -39.5 -14.195 1 87.31 422 ALA B CA 1
ATOM 11394 C C . ALA B 1 422 ? 5.52 -40.156 -13.336 1 87.31 422 ALA B C 1
ATOM 11396 O O . ALA B 1 422 ? 5.328 -40.375 -12.141 1 87.31 422 ALA B O 1
ATOM 11397 N N . THR B 1 423 ? 6.613 -40.469 -13.945 1 80.81 423 THR B N 1
ATOM 11398 C CA . THR B 1 423 ? 7.695 -41.156 -13.266 1 80.81 423 THR B CA 1
ATOM 11399 C C . THR B 1 423 ? 8.406 -40.219 -12.281 1 80.81 423 THR B C 1
ATOM 11401 O O . THR B 1 423 ? 8.805 -40.656 -11.195 1 80.81 423 THR B O 1
ATOM 11404 N N . ARG B 1 424 ? 8.57 -39.062 -12.688 1 83.19 424 ARG B N 1
ATOM 11405 C CA . ARG B 1 424 ? 9.258 -38.094 -11.82 1 83.19 424 ARG B CA 1
ATOM 11406 C C . ARG B 1 424 ? 8.43 -37.781 -10.578 1 83.19 424 ARG B C 1
ATOM 11408 O O . ARG B 1 424 ? 8.984 -37.562 -9.5 1 83.19 424 ARG B O 1
ATOM 11415 N N . PHE B 1 425 ? 7.176 -37.812 -10.734 1 90.06 425 PHE B N 1
ATOM 11416 C CA . PHE B 1 425 ? 6.305 -37.594 -9.586 1 90.06 425 PHE B CA 1
ATOM 11417 C C . PHE B 1 425 ? 6.48 -38.719 -8.562 1 90.06 425 PHE B C 1
ATOM 11419 O O . PHE B 1 425 ? 6.547 -38.469 -7.359 1 90.06 425 PHE B O 1
ATOM 11426 N N . VAL B 1 426 ? 6.551 -39.875 -9.039 1 85.12 426 VAL B N 1
ATOM 11427 C CA . VAL B 1 426 ? 6.77 -41 -8.156 1 85.12 426 VAL B CA 1
ATOM 11428 C C . VAL B 1 426 ? 8.117 -40.875 -7.457 1 85.12 426 VAL B C 1
ATOM 11430 O O . VAL B 1 426 ? 8.234 -41.156 -6.262 1 85.12 426 VAL B O 1
ATOM 11433 N N . SER B 1 427 ? 9.086 -40.438 -8.234 1 80 427 SER B N 1
ATOM 11434 C CA . SER B 1 427 ? 10.406 -40.25 -7.648 1 80 427 SER B CA 1
ATOM 11435 C C . SER B 1 427 ? 10.367 -39.188 -6.535 1 80 427 SER B C 1
ATOM 11437 O O . SER B 1 427 ? 11.055 -39.344 -5.523 1 80 427 SER B O 1
ATOM 11439 N N . LEU B 1 428 ? 9.656 -38.188 -6.75 1 84 428 LEU B N 1
ATOM 11440 C CA . LEU B 1 428 ? 9.523 -37.125 -5.742 1 84 428 LEU B CA 1
ATOM 11441 C C . LEU B 1 428 ? 8.797 -37.656 -4.508 1 84 428 LEU B C 1
ATOM 11443 O O . LEU B 1 428 ? 9.164 -37.312 -3.377 1 84 428 LEU B O 1
ATOM 11447 N N . MET B 1 429 ? 7.805 -38.438 -4.688 1 87.31 429 MET B N 1
ATOM 11448 C CA . MET B 1 429 ? 7.051 -39.031 -3.58 1 87.31 429 MET B CA 1
ATOM 11449 C C . MET B 1 429 ? 7.934 -39.938 -2.746 1 87.31 429 MET B C 1
ATOM 11451 O O . MET B 1 429 ? 7.824 -39.969 -1.519 1 87.31 429 MET B O 1
ATOM 11455 N N . ARG B 1 430 ? 8.719 -40.594 -3.406 1 78.44 430 ARG B N 1
ATOM 11456 C CA . ARG B 1 430 ? 9.648 -41.469 -2.709 1 78.44 430 ARG B CA 1
ATOM 11457 C C . ARG B 1 430 ? 10.68 -40.688 -1.913 1 78.44 430 ARG B C 1
ATOM 11459 O O . ARG B 1 430 ? 10.984 -41.031 -0.77 1 78.44 430 ARG B O 1
ATOM 11466 N N . SER B 1 431 ? 11.18 -39.656 -2.551 1 76.5 431 SER B N 1
ATOM 11467 C CA . SER B 1 431 ? 12.172 -38.812 -1.894 1 76.5 431 SER B CA 1
ATOM 11468 C C . SER B 1 431 ? 11.602 -38.188 -0.637 1 76.5 431 SER B C 1
ATOM 11470 O O . SER B 1 431 ? 12.328 -37.938 0.326 1 76.5 431 SER B O 1
ATOM 11472 N N . ALA B 1 432 ? 10.32 -37.938 -0.682 1 83.44 432 ALA B N 1
ATOM 11473 C CA . ALA B 1 432 ? 9.672 -37.312 0.461 1 83.44 432 ALA B CA 1
ATOM 11474 C C . ALA B 1 432 ? 9.109 -38.344 1.426 1 83.44 432 ALA B C 1
ATOM 11476 O O . ALA B 1 432 ? 8.469 -38 2.418 1 83.44 432 ALA B O 1
ATOM 11477 N N . ASN B 1 433 ? 9.344 -39.562 1.186 1 81 433 ASN B N 1
ATOM 11478 C CA . ASN B 1 433 ? 8.891 -40.688 2.008 1 81 433 ASN B CA 1
ATOM 11479 C C . ASN B 1 433 ? 7.367 -40.719 2.139 1 81 433 ASN B C 1
ATOM 11481 O O . ASN B 1 433 ? 6.836 -40.875 3.236 1 81 433 ASN B O 1
ATOM 11485 N N . LEU B 1 434 ? 6.66 -40.375 1.016 1 87.06 434 LEU B N 1
ATOM 11486 C CA . LEU B 1 434 ? 5.203 -40.344 1.021 1 87.06 434 LEU B CA 1
ATOM 11487 C C . LEU B 1 434 ? 4.621 -41.469 0.16 1 87.06 434 LEU B C 1
ATOM 11489 O O . LEU B 1 434 ? 3.41 -41.688 0.157 1 87.06 434 LEU B O 1
ATOM 11493 N N . SER B 1 435 ? 5.434 -42.125 -0.538 1 81.44 435 SER B N 1
ATOM 11494 C CA . SER B 1 435 ? 4.98 -43.125 -1.506 1 81.44 435 SER B CA 1
ATOM 11495 C C . SER B 1 435 ? 4.211 -44.25 -0.825 1 81.44 435 SER B C 1
ATOM 11497 O O . SER B 1 435 ? 3.146 -44.656 -1.298 1 81.44 435 SER B O 1
ATOM 11499 N N . ALA B 1 436 ? 4.688 -44.75 0.257 1 74.88 436 ALA B N 1
ATOM 11500 C CA . ALA B 1 436 ? 4.059 -45.875 0.947 1 74.88 436 ALA B CA 1
ATOM 11501 C C . ALA B 1 436 ? 2.66 -45.5 1.432 1 74.88 436 ALA B C 1
ATOM 11503 O O . ALA B 1 436 ? 1.748 -46.344 1.398 1 74.88 436 ALA B O 1
ATOM 11504 N N . ARG B 1 437 ? 2.502 -44.344 1.802 1 80.81 437 ARG B N 1
ATOM 11505 C CA . ARG B 1 437 ? 1.236 -43.906 2.389 1 80.81 437 ARG B CA 1
ATOM 11506 C C . ARG B 1 437 ? 0.194 -43.625 1.308 1 80.81 437 ARG B C 1
ATOM 11508 O O . ARG B 1 437 ? -0.973 -44 1.458 1 80.81 437 ARG B O 1
ATOM 11515 N N . TYR B 1 438 ? 0.623 -43.031 0.24 1 86.25 438 TYR B N 1
ATOM 11516 C CA . TYR B 1 438 ? -0.379 -42.531 -0.679 1 86.25 438 TYR B CA 1
ATOM 11517 C C . TYR B 1 438 ? -0.407 -43.312 -1.975 1 86.25 438 TYR B C 1
ATOM 11519 O O . TYR B 1 438 ? -1.448 -43.406 -2.629 1 86.25 438 TYR B O 1
ATOM 11527 N N . ILE B 1 439 ? 0.701 -43.75 -2.432 1 77.88 439 ILE B N 1
ATOM 11528 C CA . ILE B 1 439 ? 0.721 -44.375 -3.744 1 77.88 439 ILE B CA 1
ATOM 11529 C C . ILE B 1 439 ? 0.797 -45.906 -3.582 1 77.88 439 ILE B C 1
ATOM 11531 O O . ILE B 1 439 ? 0.488 -46.656 -4.516 1 77.88 439 ILE B O 1
ATOM 11535 N N . GLY B 1 440 ? 0.863 -46.406 -2.445 1 65.25 440 GLY B N 1
ATOM 11536 C CA . GLY B 1 440 ? 0.868 -47.844 -2.209 1 65.25 440 GLY B CA 1
ATOM 11537 C C . GLY B 1 440 ? 2.236 -48.469 -2.385 1 65.25 440 GLY B C 1
ATOM 11538 O O . GLY B 1 440 ? 3.15 -47.844 -2.922 1 65.25 440 GLY B O 1
ATOM 11539 N N . GLU B 1 441 ? 2.613 -49.344 -1.58 1 54.53 441 GLU B N 1
ATOM 11540 C CA . GLU B 1 441 ? 3.816 -50.156 -1.745 1 54.53 441 GLU B CA 1
ATOM 11541 C C . GLU B 1 441 ? 3.713 -51.062 -2.975 1 54.53 441 GLU B C 1
ATOM 11543 O O . GLU B 1 441 ? 2.613 -51.312 -3.471 1 54.53 441 GLU B O 1
ATOM 11548 N N . ALA B 1 442 ? 4.91 -51.312 -3.568 1 45.16 442 ALA B N 1
ATOM 11549 C CA . ALA B 1 442 ? 4.945 -52.312 -4.617 1 45.16 442 ALA B CA 1
ATOM 11550 C C . ALA B 1 442 ? 4.074 -53.5 -4.254 1 45.16 442 ALA B C 1
ATOM 11552 O O . ALA B 1 442 ? 4.328 -54.188 -3.258 1 45.16 442 ALA B O 1
ATOM 11553 N N . GLY B 1 443 ? 2.838 -53.719 -4.887 1 47.12 443 GLY B N 1
ATOM 11554 C CA . GLY B 1 443 ? 1.956 -54.875 -4.758 1 47.12 443 GLY B CA 1
ATOM 11555 C C . GLY B 1 443 ? 0.775 -54.625 -3.842 1 47.12 443 GLY B C 1
ATOM 11556 O O . GLY B 1 443 ? -0.089 -55.469 -3.682 1 47.12 443 GLY B O 1
ATOM 11557 N N . GLY B 1 444 ? 0.73 -53.5 -3.02 1 51.59 444 GLY B N 1
ATOM 11558 C CA . GLY B 1 444 ? -0.364 -53.406 -2.068 1 51.59 444 GLY B CA 1
ATOM 11559 C C . GLY B 1 444 ? -1.245 -52.188 -2.311 1 51.59 444 GLY B C 1
ATOM 11560 O O . GLY B 1 444 ? -0.866 -51.281 -3.047 1 51.59 444 GLY B O 1
ATOM 11561 N N . LYS B 1 445 ? -2.66 -52.375 -2.006 1 53.72 445 LYS B N 1
ATOM 11562 C CA . LYS B 1 445 ? -3.701 -51.344 -2.117 1 53.72 445 LYS B CA 1
ATOM 11563 C C . LYS B 1 445 ? -3.43 -50.188 -1.174 1 53.72 445 LYS B C 1
ATOM 11565 O O . LYS B 1 445 ? -2.873 -50.375 -0.09 1 53.72 445 LYS B O 1
ATOM 11570 N N . ALA B 1 446 ? -3.504 -48.969 -1.682 1 57.16 446 ALA B N 1
ATOM 11571 C CA . ALA B 1 446 ? -3.453 -47.812 -0.799 1 57.16 446 ALA B CA 1
ATOM 11572 C C . ALA B 1 446 ? -4.426 -47.938 0.365 1 57.16 446 ALA B C 1
ATOM 11574 O O . ALA B 1 446 ? -5.453 -48.625 0.24 1 57.16 446 ALA B O 1
ATOM 11575 N N . LYS B 1 447 ? -3.977 -47.656 1.645 1 56.84 447 LYS B N 1
ATOM 11576 C CA . LYS B 1 447 ? -4.742 -47.812 2.877 1 56.84 447 LYS B CA 1
ATOM 11577 C C . LYS B 1 447 ? -6.066 -47.062 2.805 1 56.84 447 LYS B C 1
ATOM 11579 O O . LYS B 1 447 ? -7.066 -47.5 3.391 1 56.84 447 LYS B O 1
ATOM 11584 N N . ARG B 1 448 ? -6.129 -45.875 2.146 1 68.12 448 ARG B N 1
ATOM 11585 C CA . ARG B 1 448 ? -7.312 -45.031 2.125 1 68.12 448 ARG B CA 1
ATOM 11586 C C . ARG B 1 448 ? -7.582 -44.5 0.721 1 68.12 448 ARG B C 1
ATOM 11588 O O . ARG B 1 448 ? -6.738 -44.625 -0.169 1 68.12 448 ARG B O 1
ATOM 11595 N N . ASP B 1 449 ? -8.836 -44.125 0.59 1 81.88 449 ASP B N 1
ATOM 11596 C CA . ASP B 1 449 ? -9.281 -43.562 -0.69 1 81.88 449 ASP B CA 1
ATOM 11597 C C . ASP B 1 449 ? -8.766 -42.156 -0.898 1 81.88 449 ASP B C 1
ATOM 11599 O O . ASP B 1 449 ? -8.992 -41.281 -0.058 1 81.88 449 ASP B O 1
ATOM 11603 N N . TYR B 1 450 ? -7.828 -42.031 -1.842 1 90.56 450 TYR B N 1
ATOM 11604 C CA . TYR B 1 450 ? -7.289 -40.688 -2.164 1 90.56 450 TYR B CA 1
ATOM 11605 C C . TYR B 1 450 ? -7.52 -40.375 -3.633 1 90.56 450 TYR B C 1
ATOM 11607 O O . TYR B 1 450 ? -7.902 -41.219 -4.422 1 90.56 450 TYR B O 1
ATOM 11615 N N . THR B 1 451 ? -7.484 -39.125 -3.902 1 94.81 451 THR B N 1
ATOM 11616 C CA . THR B 1 451 ? -7.324 -38.625 -5.266 1 94.81 451 THR B CA 1
ATOM 11617 C C . THR B 1 451 ? -5.941 -38 -5.461 1 94.81 451 THR B C 1
ATOM 11619 O O . THR B 1 451 ? -5.535 -37.125 -4.699 1 94.81 451 THR B O 1
ATOM 11622 N N . ILE B 1 452 ? -5.238 -38.531 -6.395 1 94.56 452 ILE B N 1
ATOM 11623 C CA . ILE B 1 452 ? -3.875 -38.062 -6.629 1 94.56 452 ILE B CA 1
ATOM 11624 C C . ILE B 1 452 ? -3.844 -37.125 -7.844 1 94.56 452 ILE B C 1
ATOM 11626 O O . ILE B 1 452 ? -4.32 -37.5 -8.922 1 94.56 452 ILE B O 1
ATOM 11630 N N . LEU B 1 453 ? -3.367 -35.969 -7.625 1 95.56 453 LEU B N 1
ATOM 11631 C CA . LEU B 1 453 ? -3.111 -35.031 -8.703 1 95.56 453 LEU B CA 1
ATOM 11632 C C . LEU B 1 453 ? -1.648 -35.062 -9.133 1 95.56 453 LEU B C 1
ATOM 11634 O O . LEU B 1 453 ? -0.814 -34.344 -8.586 1 95.56 453 LEU B O 1
ATOM 11638 N N . ALA B 1 454 ? -1.393 -35.812 -10.125 1 94 454 ALA B N 1
ATOM 11639 C CA . ALA B 1 454 ? -0.008 -36.094 -10.5 1 94 454 ALA B CA 1
ATOM 11640 C C . ALA B 1 454 ? 0.424 -35.25 -11.695 1 94 454 ALA B C 1
ATOM 11642 O O . ALA B 1 454 ? -0.136 -35.375 -12.781 1 94 454 ALA B O 1
ATOM 11643 N N . PRO B 1 455 ? 1.427 -34.406 -11.445 1 90.94 455 PRO B N 1
ATOM 11644 C CA . PRO B 1 455 ? 1.971 -33.688 -12.617 1 90.94 455 PRO B CA 1
ATOM 11645 C C . PRO B 1 455 ? 2.697 -34.625 -13.578 1 90.94 455 PRO B C 1
ATOM 11647 O O . PRO B 1 455 ? 3.375 -35.562 -13.141 1 90.94 455 PRO B O 1
ATOM 11650 N N . THR B 1 456 ? 2.506 -34.344 -14.805 1 84.25 456 THR B N 1
ATOM 11651 C CA . THR B 1 456 ? 3.199 -35.156 -15.812 1 84.25 456 THR B CA 1
ATOM 11652 C C . THR B 1 456 ? 4.684 -34.812 -15.852 1 84.25 456 THR B C 1
ATOM 11654 O O . THR B 1 456 ? 5.102 -33.781 -15.297 1 84.25 456 THR B O 1
ATOM 11657 N N . ASP B 1 457 ? 5.473 -35.688 -16.422 1 82.38 457 ASP B N 1
ATOM 11658 C CA . ASP B 1 457 ? 6.898 -35.406 -16.578 1 82.38 457 ASP B CA 1
ATOM 11659 C C . ASP B 1 457 ? 7.133 -34.156 -17.391 1 82.38 457 ASP B C 1
ATOM 11661 O O . ASP B 1 457 ? 8.07 -33.406 -17.125 1 82.38 457 ASP B O 1
ATOM 11665 N N . ASP B 1 458 ? 6.258 -33.938 -18.312 1 74.75 458 ASP B N 1
ATOM 11666 C CA . ASP B 1 458 ? 6.359 -32.719 -19.109 1 74.75 458 ASP B CA 1
ATOM 11667 C C . ASP B 1 458 ? 6.164 -31.469 -18.234 1 74.75 458 ASP B C 1
ATOM 11669 O O . ASP B 1 458 ? 6.836 -30.453 -18.438 1 74.75 458 ASP B O 1
ATOM 11673 N N . ALA B 1 459 ? 5.191 -31.594 -17.375 1 81.12 459 ALA B N 1
ATOM 11674 C CA . ALA B 1 459 ? 4.922 -30.469 -16.484 1 81.12 459 ALA B CA 1
ATOM 11675 C C . ALA B 1 459 ? 6.129 -30.188 -15.586 1 81.12 459 ALA B C 1
ATOM 11677 O O . ALA B 1 459 ? 6.465 -29.016 -15.344 1 81.12 459 ALA B O 1
ATOM 11678 N N . ILE B 1 460 ? 6.723 -31.172 -15.156 1 79.69 460 ILE B N 1
ATOM 11679 C CA . ILE B 1 460 ? 7.871 -31.016 -14.266 1 79.69 460 ILE B CA 1
ATOM 11680 C C . ILE B 1 460 ? 9.07 -30.484 -15.055 1 79.69 460 ILE B C 1
ATOM 11682 O O . ILE B 1 460 ? 9.844 -29.688 -14.539 1 79.69 460 ILE B O 1
ATOM 11686 N N . ASP B 1 461 ? 9.195 -30.906 -16.281 1 74.81 461 ASP B N 1
ATOM 11687 C CA . ASP B 1 461 ? 10.258 -30.406 -17.141 1 74.81 461 ASP B CA 1
ATOM 11688 C C . ASP B 1 461 ? 10.078 -28.906 -17.406 1 74.81 461 ASP B C 1
ATOM 11690 O O . ASP B 1 461 ? 11.055 -28.156 -17.453 1 74.81 461 ASP B O 1
ATOM 11694 N N . TYR B 1 462 ? 8.891 -28.578 -17.641 1 75.44 462 TYR B N 1
ATOM 11695 C CA . TYR B 1 462 ? 8.602 -27.156 -17.875 1 75.44 462 TYR B CA 1
ATOM 11696 C C . TYR B 1 462 ? 8.977 -26.328 -16.656 1 75.44 462 TYR B C 1
ATOM 11698 O O . TYR B 1 462 ? 9.508 -25.219 -16.797 1 75.44 462 TYR B O 1
ATOM 11706 N N . MET B 1 463 ? 8.719 -26.781 -15.539 1 77.06 463 MET B N 1
ATOM 11707 C CA . MET B 1 463 ? 9.078 -26.062 -14.32 1 77.06 463 MET B CA 1
ATOM 11708 C C . MET B 1 463 ? 10.586 -25.922 -14.195 1 77.06 463 MET B C 1
ATOM 11710 O O . MET B 1 463 ? 11.086 -24.906 -13.711 1 77.06 463 MET B O 1
ATOM 11714 N N . GLY B 1 464 ? 11.219 -26.969 -14.594 1 69.25 464 GLY B N 1
ATOM 11715 C CA . GLY B 1 464 ? 12.664 -26.875 -14.641 1 69.25 464 GLY B CA 1
ATOM 11716 C C . GLY B 1 464 ? 13.172 -25.812 -15.594 1 69.25 464 GLY B C 1
ATOM 11717 O O . GLY B 1 464 ? 14.133 -25.109 -15.297 1 69.25 464 GLY B O 1
ATOM 11718 N N . TYR B 1 465 ? 12.5 -25.781 -16.641 1 69.38 465 TYR B N 1
ATOM 11719 C CA . TYR B 1 465 ? 12.836 -24.75 -17.625 1 69.38 465 TYR B CA 1
ATOM 11720 C C . TYR B 1 465 ? 12.633 -23.359 -17.047 1 69.38 465 TYR B C 1
ATOM 11722 O O . TYR B 1 465 ? 13.492 -22.5 -17.188 1 69.38 465 TYR B O 1
ATOM 11730 N N . LEU B 1 466 ? 11.562 -23.172 -16.344 1 72 466 LEU B N 1
ATOM 11731 C CA . LEU B 1 466 ? 11.281 -21.875 -15.734 1 72 466 LEU B CA 1
ATOM 11732 C C . LEU B 1 466 ? 12.336 -21.531 -14.688 1 72 466 LEU B C 1
ATOM 11734 O O . LEU B 1 466 ? 12.727 -20.375 -14.555 1 72 466 LEU B O 1
ATOM 11738 N N . GLY B 1 467 ? 12.664 -22.484 -13.969 1 67.31 467 GLY B N 1
ATOM 11739 C CA . GLY B 1 467 ? 13.719 -22.281 -12.992 1 67.31 467 GLY B CA 1
ATOM 11740 C C . GLY B 1 467 ? 15.031 -21.844 -13.609 1 67.31 467 GLY B C 1
ATOM 11741 O O . GLY B 1 467 ? 15.719 -20.984 -13.062 1 67.31 467 GLY B O 1
ATOM 11742 N N . SER B 1 468 ? 15.273 -22.312 -14.727 1 65.12 468 SER B N 1
ATOM 11743 C CA . SER B 1 468 ? 16.5 -21.953 -15.422 1 65.12 468 SER B CA 1
ATOM 11744 C C . SER B 1 468 ? 16.438 -20.516 -15.93 1 65.12 468 SER B C 1
ATOM 11746 O O . SER B 1 468 ? 17.484 -19.859 -16.078 1 65.12 468 SER B O 1
ATOM 11748 N N . GLN B 1 469 ? 15.242 -20.125 -16.109 1 63.66 469 GLN B N 1
ATOM 11749 C CA . GLN B 1 469 ? 15.07 -18.75 -16.578 1 63.66 469 GLN B CA 1
ATOM 11750 C C . GLN B 1 469 ? 14.898 -17.781 -15.406 1 63.66 469 GLN B C 1
ATOM 11752 O O . GLN B 1 469 ? 14.773 -16.578 -15.602 1 63.66 469 GLN B O 1
ATOM 11757 N N . GLY B 1 470 ? 14.906 -18.328 -14.195 1 61.12 470 GLY B N 1
ATOM 11758 C CA . GLY B 1 470 ? 14.797 -17.5 -13.008 1 61.12 470 GLY B CA 1
ATOM 11759 C C . GLY B 1 470 ? 13.383 -17 -12.758 1 61.12 470 GLY B C 1
ATOM 11760 O O . GLY B 1 470 ? 13.188 -15.977 -12.102 1 61.12 470 GLY B O 1
ATOM 11761 N N . VAL B 1 471 ? 12.391 -17.703 -13.414 1 62.59 471 VAL B N 1
ATOM 11762 C CA . VAL B 1 471 ? 11.023 -17.219 -13.266 1 62.59 471 VAL B CA 1
ATOM 11763 C C . VAL B 1 471 ? 10.188 -18.25 -12.516 1 62.59 471 VAL B C 1
ATOM 11765 O O . VAL B 1 471 ? 8.953 -18.234 -12.586 1 62.59 471 VAL B O 1
ATOM 11768 N N . LEU B 1 472 ? 10.93 -19.094 -11.844 1 66.56 472 LEU B N 1
ATOM 11769 C CA . LEU B 1 472 ? 10.195 -20.078 -11.047 1 66.56 472 LEU B CA 1
ATOM 11770 C C . LEU B 1 472 ? 9.5 -19.406 -9.859 1 66.56 472 LEU B C 1
ATOM 11772 O O . LEU B 1 472 ? 10.109 -18.578 -9.164 1 66.56 472 LEU B O 1
ATOM 11776 N N . PRO B 1 473 ? 8.242 -19.719 -9.734 1 61.78 473 PRO B N 1
ATOM 11777 C CA . PRO B 1 473 ? 7.562 -19.141 -8.57 1 61.78 473 PRO B CA 1
ATOM 11778 C C . PRO B 1 473 ? 8.273 -19.453 -7.258 1 61.78 473 PRO B C 1
ATOM 11780 O O . PRO B 1 473 ? 8.805 -20.547 -7.078 1 61.78 473 PRO B O 1
ATOM 11783 N N . LEU B 1 474 ? 8.453 -18.438 -6.535 1 55.31 474 LEU B N 1
ATOM 11784 C CA . LEU B 1 474 ? 9.18 -18.531 -5.273 1 55.31 474 LEU B CA 1
ATOM 11785 C C . LEU B 1 474 ? 8.625 -19.672 -4.414 1 55.31 474 LEU B C 1
ATOM 11787 O O . LEU B 1 474 ? 9.375 -20.359 -3.736 1 55.31 474 LEU B O 1
ATOM 11791 N N . GLU B 1 475 ? 7.32 -19.891 -4.59 1 61.47 475 GLU B N 1
ATOM 11792 C CA . GLU B 1 475 ? 6.688 -20.938 -3.812 1 61.47 475 GLU B CA 1
ATOM 11793 C C . GLU B 1 475 ? 7.297 -22.312 -4.133 1 61.47 475 GLU B C 1
ATOM 11795 O O . GLU B 1 475 ? 7.418 -23.156 -3.254 1 61.47 475 GLU B O 1
ATOM 11800 N N . LEU B 1 476 ? 7.688 -22.391 -5.316 1 63.5 476 LEU B N 1
ATOM 11801 C CA . LEU B 1 476 ? 8.227 -23.672 -5.766 1 63.5 476 LEU B CA 1
ATOM 11802 C C . LEU B 1 476 ? 9.742 -23.719 -5.582 1 63.5 476 LEU B C 1
ATOM 11804 O O . LEU B 1 476 ? 10.297 -24.781 -5.27 1 63.5 476 LEU B O 1
ATOM 11808 N N . SER B 1 477 ? 10.32 -22.547 -5.66 1 57.94 477 SER B N 1
ATOM 11809 C CA . SER B 1 477 ? 11.773 -22.5 -5.559 1 57.94 477 SER B CA 1
ATOM 11810 C C . SER B 1 477 ? 12.242 -22.875 -4.156 1 57.94 477 SER B C 1
ATOM 11812 O O . SER B 1 477 ? 13.289 -23.5 -3.992 1 57.94 477 SER B O 1
ATOM 11814 N N . THR B 1 478 ? 11.391 -22.516 -3.215 1 55.97 478 THR B N 1
ATOM 11815 C CA . THR B 1 478 ? 11.758 -22.797 -1.833 1 55.97 478 THR B CA 1
ATOM 11816 C C . THR B 1 478 ? 11.422 -24.25 -1.47 1 55.97 478 THR B C 1
ATOM 11818 O O . THR B 1 478 ? 12.047 -24.828 -0.589 1 55.97 478 THR B O 1
ATOM 11821 N N . LEU B 1 479 ? 10.43 -24.766 -2.127 1 58.22 479 LEU B N 1
ATOM 11822 C CA . LEU B 1 479 ? 9.906 -26.078 -1.742 1 58.22 479 LEU B CA 1
ATOM 11823 C C . LEU B 1 479 ? 10.633 -27.188 -2.488 1 58.22 479 LEU B C 1
ATOM 11825 O O . LEU B 1 479 ? 10.688 -28.328 -2.018 1 58.22 479 LEU B O 1
ATOM 11829 N N . LEU B 1 480 ? 11.148 -26.797 -3.684 1 58.09 480 LEU B N 1
ATOM 11830 C CA . LEU B 1 480 ? 11.82 -27.828 -4.465 1 58.09 480 LEU B CA 1
ATOM 11831 C C . LEU B 1 480 ? 13.32 -27.844 -4.164 1 58.09 480 LEU B C 1
ATOM 11833 O O . LEU B 1 480 ? 13.969 -26.797 -4.164 1 58.09 480 LEU B O 1
ATOM 11837 N N . PRO B 1 481 ? 13.852 -28.828 -3.328 1 47.41 481 PRO B N 1
ATOM 11838 C CA . PRO B 1 481 ? 15.281 -28.891 -3.047 1 47.41 481 PRO B CA 1
ATOM 11839 C C . PRO B 1 481 ? 16.141 -28.531 -4.258 1 47.41 481 PRO B C 1
ATOM 11841 O O . PRO B 1 481 ? 15.742 -28.797 -5.398 1 47.41 481 PRO B O 1
ATOM 11844 N N . GLN B 1 482 ? 17.109 -27.672 -4.055 1 46.72 482 GLN B N 1
ATOM 11845 C CA . GLN B 1 482 ? 18.047 -27.25 -5.098 1 46.72 482 GLN B CA 1
ATOM 11846 C C . GLN B 1 482 ? 18.484 -28.438 -5.945 1 46.72 482 GLN B C 1
ATOM 11848 O O . GLN B 1 482 ? 18.672 -28.312 -7.156 1 46.72 482 GLN B O 1
ATOM 11853 N N . SER B 1 483 ? 18.734 -29.5 -5.25 1 41.59 483 SER B N 1
ATOM 11854 C CA . SER B 1 483 ? 19.203 -30.719 -5.91 1 41.59 483 SER B CA 1
ATOM 11855 C C . SER B 1 483 ? 18.156 -31.281 -6.859 1 41.59 483 SER B C 1
ATOM 11857 O O . SER B 1 483 ? 18.484 -31.797 -7.93 1 41.59 483 SER B O 1
ATOM 11859 N N . VAL B 1 484 ? 17.047 -31.297 -6.414 1 44.38 484 VAL B N 1
ATOM 11860 C CA . VAL B 1 484 ? 15.961 -31.781 -7.258 1 44.38 484 VAL B CA 1
ATOM 11861 C C . VAL B 1 484 ? 15.742 -30.844 -8.43 1 44.38 484 VAL B C 1
ATOM 11863 O O . VAL B 1 484 ? 15.516 -31.281 -9.562 1 44.38 484 VAL B O 1
ATOM 11866 N N . ALA B 1 485 ? 15.844 -29.516 -8.102 1 43.81 485 ALA B N 1
ATOM 11867 C CA . ALA B 1 485 ? 15.734 -28.531 -9.18 1 43.81 485 ALA B CA 1
ATOM 11868 C C . ALA B 1 485 ? 16.844 -28.734 -10.219 1 43.81 485 ALA B C 1
ATOM 11870 O O . ALA B 1 485 ? 16.594 -28.641 -11.422 1 43.81 485 ALA B O 1
ATOM 11871 N N . ARG B 1 486 ? 18.172 -29 -9.812 1 39.56 486 ARG B N 1
ATOM 11872 C CA . ARG B 1 486 ? 19.266 -29.375 -10.688 1 39.56 486 ARG B CA 1
ATOM 11873 C C . ARG B 1 486 ? 19.062 -30.766 -11.273 1 39.56 486 ARG B C 1
ATOM 11875 O O . ARG B 1 486 ? 19.422 -31.016 -12.422 1 39.56 486 ARG B O 1
ATOM 11882 N N . THR B 1 487 ? 18.672 -31.75 -10.461 1 34.72 487 THR B N 1
ATOM 11883 C CA . THR B 1 487 ? 18.5 -33.125 -10.867 1 34.72 487 THR B CA 1
ATOM 11884 C C . THR B 1 487 ? 17.266 -33.281 -11.766 1 34.72 487 THR B C 1
ATOM 11886 O O . THR B 1 487 ? 17.172 -34.25 -12.516 1 34.72 487 THR B O 1
ATOM 11889 N N . LEU B 1 488 ? 16.266 -32.562 -11.516 1 37.44 488 LEU B N 1
ATOM 11890 C CA . LEU B 1 488 ? 15.211 -32.656 -12.516 1 37.44 488 LEU B CA 1
ATOM 11891 C C . LEU B 1 488 ? 15.766 -32.406 -13.914 1 37.44 488 LEU B C 1
ATOM 11893 O O . LEU B 1 488 ? 15.117 -32.719 -14.914 1 37.44 488 LEU B O 1
ATOM 11897 N N . GLY B 1 489 ? 16.734 -31.703 -14.266 1 30.83 489 GLY B N 1
ATOM 11898 C CA . GLY B 1 489 ? 17.422 -31.734 -15.539 1 30.83 489 GLY B CA 1
ATOM 11899 C C . GLY B 1 489 ? 18.125 -33.062 -15.805 1 30.83 489 GLY B C 1
ATOM 11900 O O . GLY B 1 489 ? 18.344 -33.438 -16.953 1 30.83 489 GLY B O 1
ATOM 11901 N N . VAL B 1 490 ? 19.156 -33.5 -15.031 1 26.89 490 VAL B N 1
ATOM 11902 C CA . VAL B 1 490 ? 19.984 -34.656 -15.398 1 26.89 490 VAL B CA 1
ATOM 11903 C C . VAL B 1 490 ? 19.281 -35.938 -15 1 26.89 490 VAL B C 1
ATOM 11905 O O . VAL B 1 490 ? 19.031 -36.188 -13.82 1 26.89 490 VAL B O 1
ATOM 11908 N N . ALA B 1 491 ? 18.5 -36.625 -15.836 1 31.11 491 ALA B N 1
ATOM 11909 C CA . ALA B 1 491 ? 18.109 -38.031 -15.852 1 31.11 491 ALA B CA 1
ATOM 11910 C C . ALA B 1 491 ? 19.219 -38.906 -15.266 1 31.11 491 ALA B C 1
ATOM 11912 O O . ALA B 1 491 ? 20.109 -39.344 -15.984 1 31.11 491 ALA B O 1
ATOM 11913 N N . THR B 1 492 ? 20.094 -38.625 -14.344 1 27.56 492 THR B N 1
ATOM 11914 C CA . THR B 1 492 ? 20.953 -39.781 -14.125 1 27.56 492 THR B CA 1
ATOM 11915 C C . THR B 1 492 ? 20.141 -41 -13.734 1 27.56 492 THR B C 1
ATOM 11917 O O . THR B 1 492 ? 19.062 -40.875 -13.148 1 27.56 492 THR B O 1
ATOM 11920 N N . ASP B 1 493 ? 20.438 -42.188 -14.406 1 28 493 ASP B N 1
ATOM 11921 C CA . ASP B 1 493 ? 20.047 -43.594 -14.406 1 28 493 ASP B CA 1
ATOM 11922 C C . ASP B 1 493 ? 19.812 -44.094 -12.977 1 28 493 ASP B C 1
ATOM 11924 O O . ASP B 1 493 ? 19.406 -45.25 -12.781 1 28 493 ASP B O 1
ATOM 11928 N N . ASP B 1 494 ? 20.531 -43.531 -11.984 1 27.11 494 ASP B N 1
ATOM 11929 C CA . ASP B 1 494 ? 20.625 -44.344 -10.781 1 27.11 494 ASP B CA 1
ATOM 11930 C C . ASP B 1 494 ? 19.344 -44.25 -9.945 1 27.11 494 ASP B C 1
ATOM 11932 O O . ASP B 1 494 ? 19.344 -43.625 -8.891 1 27.11 494 ASP B O 1
ATOM 11936 N N . THR B 1 495 ? 18.312 -43.938 -10.414 1 31.73 495 THR B N 1
ATOM 11937 C CA . THR B 1 495 ? 17.062 -43.969 -9.656 1 31.73 495 THR B CA 1
ATOM 11938 C C . THR B 1 495 ? 16.891 -45.312 -8.953 1 31.73 495 THR B C 1
ATOM 11940 O O . THR B 1 495 ? 15.781 -45.688 -8.594 1 31.73 495 THR B O 1
ATOM 11943 N N . ARG B 1 496 ? 17.969 -46.25 -9.141 1 26.27 496 ARG B N 1
ATOM 11944 C CA . ARG B 1 496 ? 17.703 -47.594 -8.602 1 26.27 496 ARG B CA 1
ATOM 11945 C C . ARG B 1 496 ? 17.031 -47.5 -7.238 1 26.27 496 ARG B C 1
ATOM 11947 O O . ARG B 1 496 ? 15.844 -47.812 -7.102 1 26.27 496 ARG B O 1
ATOM 11954 N N . THR B 1 497 ? 17.594 -48.094 -6.25 1 26.7 497 THR B N 1
ATOM 11955 C CA . THR B 1 497 ? 17.203 -48.875 -5.09 1 26.7 497 THR B CA 1
ATOM 11956 C C . THR B 1 497 ? 17.031 -48 -3.859 1 26.7 497 THR B C 1
ATOM 11958 O O . THR B 1 497 ? 17.625 -48.25 -2.807 1 26.7 497 THR B O 1
ATOM 11961 N N . SER B 1 498 ? 16.906 -46.688 -3.975 1 30.95 498 SER B N 1
ATOM 11962 C CA . SER B 1 498 ? 16.875 -46.281 -2.578 1 30.95 498 SER B CA 1
ATOM 11963 C C . SER B 1 498 ? 15.75 -46.969 -1.812 1 30.95 498 SER B C 1
ATOM 11965 O O . SER B 1 498 ? 14.617 -47.031 -2.289 1 30.95 498 SER B O 1
ATOM 11967 N N . THR B 1 499 ? 16.078 -47.875 -0.93 1 28.02 499 THR B N 1
ATOM 11968 C CA . THR B 1 499 ? 15.242 -48.562 0.056 1 28.02 499 THR B CA 1
ATOM 11969 C C . THR B 1 499 ? 14.305 -47.594 0.75 1 28.02 499 THR B C 1
ATOM 11971 O O . THR B 1 499 ? 14.711 -46.469 1.124 1 28.02 499 THR B O 1
ATOM 11974 N N . PRO B 1 500 ? 13.055 -47.812 0.629 1 31.39 500 PRO B N 1
ATOM 11975 C CA . PRO B 1 500 ? 12.016 -47.094 1.366 1 31.39 500 PRO B CA 1
ATOM 11976 C C . PRO B 1 500 ? 12.367 -46.906 2.84 1 31.39 500 PRO B C 1
ATOM 11978 O O . PRO B 1 500 ? 12.695 -47.875 3.529 1 31.39 500 PRO B O 1
ATOM 11981 N N . ARG B 1 501 ? 13.133 -45.906 3.225 1 32.19 501 ARG B N 1
ATOM 11982 C CA . ARG B 1 501 ? 13.273 -45.688 4.66 1 32.19 501 ARG B CA 1
ATOM 11983 C C . ARG B 1 501 ? 11.914 -45.531 5.332 1 32.19 501 ARG B C 1
ATOM 11985 O O . ARG B 1 501 ? 10.938 -45.156 4.688 1 32.19 501 ARG B O 1
ATOM 11992 N N . PRO B 1 502 ? 11.703 -45.844 6.633 1 33.81 502 PRO B N 1
ATOM 11993 C CA . PRO B 1 502 ? 10.461 -45.719 7.406 1 33.81 502 PRO B CA 1
ATOM 11994 C C . PRO B 1 502 ? 9.852 -44.312 7.348 1 33.81 502 PRO B C 1
ATOM 11996 O O . PRO B 1 502 ? 10.57 -43.344 7.191 1 33.81 502 PRO B O 1
ATOM 11999 N N . PRO B 1 503 ? 8.438 -44.156 7.281 1 37.97 503 PRO B N 1
ATOM 12000 C CA . PRO B 1 503 ? 7.582 -42.969 7.137 1 37.97 503 PRO B CA 1
ATOM 12001 C C . PRO B 1 503 ? 7.883 -41.906 8.172 1 37.97 503 PRO B C 1
ATOM 12003 O O . PRO B 1 503 ? 7.496 -42.031 9.336 1 37.97 503 PRO B O 1
ATOM 12006 N N . VAL B 1 504 ? 9.016 -41.531 8.477 1 39.69 504 VAL B N 1
ATOM 12007 C CA . VAL B 1 504 ? 9.062 -40.406 9.391 1 39.69 504 VAL B CA 1
ATOM 12008 C C . VAL B 1 504 ? 8.328 -39.219 8.781 1 39.69 504 VAL B C 1
ATOM 12010 O O . VAL B 1 504 ? 8.406 -38.969 7.574 1 39.69 504 VAL B O 1
ATOM 12013 N N . ASP B 1 505 ? 7.227 -38.656 9.414 1 48.56 505 ASP B N 1
ATOM 12014 C CA . ASP B 1 505 ? 6.449 -37.469 9.086 1 48.56 505 ASP B CA 1
ATOM 12015 C C . ASP B 1 505 ? 7.352 -36.312 8.609 1 48.56 505 ASP B C 1
ATOM 12017 O O . ASP B 1 505 ? 8.07 -35.719 9.406 1 48.56 505 ASP B O 1
ATOM 12021 N N . ASP B 1 506 ? 7.801 -36.344 7.438 1 57.47 506 ASP B N 1
ATOM 12022 C CA . ASP B 1 506 ? 8.672 -35.375 6.805 1 57.47 506 ASP B CA 1
ATOM 12023 C C . ASP B 1 506 ? 7.961 -34.031 6.633 1 57.47 506 ASP B C 1
ATOM 12025 O O . ASP B 1 506 ? 6.895 -33.969 6.016 1 57.47 506 ASP B O 1
ATOM 12029 N N . THR B 1 507 ? 8.195 -33.094 7.566 1 66.75 507 THR B N 1
ATOM 12030 C CA . THR B 1 507 ? 7.66 -31.75 7.523 1 66.75 507 THR B CA 1
ATOM 12031 C C . THR B 1 507 ? 8.5 -30.875 6.602 1 66.75 507 THR B C 1
ATOM 12033 O O . THR B 1 507 ? 8.5 -29.641 6.734 1 66.75 507 THR B O 1
ATOM 12036 N N . SER B 1 508 ? 9.188 -31.531 5.672 1 78.25 508 SER B N 1
ATOM 12037 C CA . SER B 1 508 ? 10.016 -30.781 4.727 1 78.25 508 SER B CA 1
ATOM 12038 C C . SER B 1 508 ? 9.156 -30 3.742 1 78.25 508 SER B C 1
ATOM 12040 O O . SER B 1 508 ? 7.977 -30.312 3.559 1 78.25 508 SER B O 1
ATOM 12042 N N . PRO B 1 509 ? 9.664 -28.953 3.211 1 81.5 509 PRO B N 1
ATOM 12043 C CA . PRO B 1 509 ? 8.93 -28.188 2.207 1 81.5 509 PRO B CA 1
ATOM 12044 C C . PRO B 1 509 ? 8.477 -29.031 1.021 1 81.5 509 PRO B C 1
ATOM 12046 O O . PRO B 1 509 ? 7.395 -28.797 0.474 1 81.5 509 PRO B O 1
ATOM 12049 N N . LEU B 1 510 ? 9.234 -30.031 0.673 1 84.75 510 LEU B N 1
ATOM 12050 C CA . LEU B 1 510 ? 8.844 -30.906 -0.423 1 84.75 510 LEU B CA 1
ATOM 12051 C C . LEU B 1 510 ? 7.629 -31.75 -0.038 1 84.75 510 LEU B C 1
ATOM 12053 O O . LEU B 1 510 ? 6.723 -31.938 -0.852 1 84.75 510 LEU B O 1
ATOM 12057 N N . ALA B 1 511 ? 7.711 -32.281 1.14 1 88.38 511 ALA B N 1
ATOM 12058 C CA . ALA B 1 511 ? 6.574 -33.062 1.606 1 88.38 511 ALA B CA 1
ATOM 12059 C C . ALA B 1 511 ? 5.293 -32.219 1.602 1 88.38 511 ALA B C 1
ATOM 12061 O O . ALA B 1 511 ? 4.219 -32.75 1.267 1 88.38 511 ALA B O 1
ATOM 12062 N N . GLN B 1 512 ? 5.402 -31.016 2.012 1 89 512 GLN B N 1
ATOM 12063 C CA . GLN B 1 512 ? 4.242 -30.125 2.025 1 89 512 GLN B CA 1
ATOM 12064 C C . GLN B 1 512 ? 3.711 -29.891 0.613 1 89 512 GLN B C 1
ATOM 12066 O O . GLN B 1 512 ? 2.5 -29.922 0.389 1 89 512 GLN B O 1
ATOM 12071 N N . LEU B 1 513 ? 4.645 -29.656 -0.305 1 89.81 513 LEU B N 1
ATOM 12072 C CA . LEU B 1 513 ? 4.266 -29.453 -1.7 1 89.81 513 LEU B CA 1
ATOM 12073 C C . LEU B 1 513 ? 3.514 -30.672 -2.238 1 89.81 513 LEU B C 1
ATOM 12075 O O . LEU B 1 513 ? 2.469 -30.516 -2.879 1 89.81 513 LEU B O 1
ATOM 12079 N N . LEU B 1 514 ? 4.012 -31.875 -1.921 1 91.62 514 LEU B N 1
ATOM 12080 C CA . LEU B 1 514 ? 3.441 -33.094 -2.479 1 91.62 514 LEU B CA 1
ATOM 12081 C C . LEU B 1 514 ? 2.119 -33.438 -1.801 1 91.62 514 LEU B C 1
ATOM 12083 O O . LEU B 1 514 ? 1.215 -34 -2.436 1 91.62 514 LEU B O 1
ATOM 12087 N N . ARG B 1 515 ? 2.018 -33.156 -0.558 1 93.56 515 ARG B N 1
ATOM 12088 C CA . ARG B 1 515 ? 0.754 -33.375 0.138 1 93.56 515 ARG B CA 1
ATOM 12089 C C . ARG B 1 515 ? -0.35 -32.5 -0.442 1 93.56 515 ARG B C 1
ATOM 12091 O O . ARG B 1 515 ? -1.533 -32.844 -0.337 1 93.56 515 ARG B O 1
ATOM 12098 N N . TYR B 1 516 ? 0.038 -31.359 -1.017 1 94.44 516 TYR B N 1
ATOM 12099 C CA . TYR B 1 516 ? -0.926 -30.5 -1.679 1 94.44 516 TYR B CA 1
ATOM 12100 C C . TYR B 1 516 ? -1.401 -31.109 -2.992 1 94.44 516 TYR B C 1
ATOM 12102 O O . TYR B 1 516 ? -2.406 -30.672 -3.559 1 94.44 516 TYR B O 1
ATOM 12110 N N . HIS B 1 517 ? -0.787 -32.188 -3.418 1 95.62 517 HIS B N 1
ATOM 12111 C CA . HIS B 1 517 ? -1.172 -32.906 -4.629 1 95.62 517 HIS B CA 1
ATOM 12112 C C . HIS B 1 517 ? -2.061 -34.094 -4.309 1 95.62 517 HIS B C 1
ATOM 12114 O O . HIS B 1 517 ? -2.451 -34.844 -5.203 1 95.62 517 HIS B O 1
ATOM 12120 N N . ILE B 1 518 ? -2.324 -34.312 -3.061 1 95.56 518 ILE B N 1
ATOM 12121 C CA . ILE B 1 518 ? -3.158 -35.438 -2.631 1 95.56 518 ILE B CA 1
ATOM 12122 C C . ILE B 1 518 ? -4.445 -34.906 -2.002 1 95.56 518 ILE B C 1
ATOM 12124 O O . ILE B 1 518 ? -4.406 -34.188 -0.992 1 95.56 518 ILE B O 1
ATOM 12128 N N . LEU B 1 519 ? -5.535 -35.219 -2.662 1 96.5 519 LEU B N 1
ATOM 12129 C CA . LEU B 1 519 ? -6.82 -34.812 -2.109 1 96.5 519 LEU B CA 1
ATOM 12130 C C . LEU B 1 519 ? -7.309 -35.812 -1.068 1 96.5 519 LEU B C 1
ATOM 12132 O O . LEU B 1 519 ? -7.117 -37.031 -1.225 1 96.5 519 LEU B O 1
ATOM 12136 N N . ALA B 1 520 ? -7.938 -35.25 0.008 1 93.25 520 ALA B N 1
ATOM 12137 C CA . ALA B 1 520 ? -8.492 -36.094 1.054 1 93.25 520 ALA B CA 1
ATOM 12138 C C . ALA B 1 520 ? -9.82 -36.719 0.612 1 93.25 520 ALA B C 1
ATOM 12140 O O . ALA B 1 520 ? -10.875 -36.094 0.758 1 93.25 520 ALA B O 1
ATOM 12141 N N . GLY B 1 521 ? -9.828 -37.812 -0.019 1 90.12 521 GLY B N 1
ATOM 12142 C CA . GLY B 1 521 ? -11.008 -38.5 -0.508 1 90.12 521 GLY B CA 1
ATOM 12143 C C . GLY B 1 521 ? -10.922 -38.875 -1.976 1 90.12 521 GLY B C 1
ATOM 12144 O O . GLY B 1 521 ? -10 -38.438 -2.676 1 90.12 521 GLY B O 1
ATOM 12145 N N . SER B 1 522 ? -11.797 -39.688 -2.391 1 91.19 522 SER B N 1
ATOM 12146 C CA . SER B 1 522 ? -11.883 -40.094 -3.789 1 91.19 522 SER B CA 1
ATOM 12147 C C . SER B 1 522 ? -12.922 -39.281 -4.543 1 91.19 522 SER B C 1
ATOM 12149 O O . SER B 1 522 ? -14.109 -39.281 -4.211 1 91.19 522 SER B O 1
ATOM 12151 N N . TYR B 1 523 ? -12.453 -38.531 -5.496 1 92.88 523 TYR B N 1
ATOM 12152 C CA . TYR B 1 523 ? -13.336 -37.656 -6.258 1 92.88 523 TYR B CA 1
ATOM 12153 C C . TYR B 1 523 ? -13.352 -38.031 -7.73 1 92.88 523 TYR B C 1
ATOM 12155 O O . TYR B 1 523 ? -12.344 -37.906 -8.43 1 92.88 523 TYR B O 1
ATOM 12163 N N . ASP B 1 524 ? -14.5 -38.438 -8.141 1 89.19 524 ASP B N 1
ATOM 12164 C CA . ASP B 1 524 ? -14.695 -38.688 -9.562 1 89.19 524 ASP B CA 1
ATOM 12165 C C . ASP B 1 524 ? -15.016 -37.406 -10.32 1 89.19 524 ASP B C 1
ATOM 12167 O O . ASP B 1 524 ? -15.43 -36.406 -9.711 1 89.19 524 ASP B O 1
ATOM 12171 N N . PRO B 1 525 ? -14.781 -37.375 -11.609 1 86.44 525 PRO B N 1
ATOM 12172 C CA . PRO B 1 525 ? -15.055 -36.156 -12.375 1 86.44 525 PRO B CA 1
ATOM 12173 C C . PRO B 1 525 ? -16.469 -35.625 -12.172 1 86.44 525 PRO B C 1
ATOM 12175 O O . PRO B 1 525 ? -16.688 -34.406 -12.195 1 86.44 525 PRO B O 1
ATOM 12178 N N . ASP B 1 526 ? -17.406 -36.469 -11.922 1 84.88 526 ASP B N 1
ATOM 12179 C CA . ASP B 1 526 ? -18.797 -36.062 -11.75 1 84.88 526 ASP B CA 1
ATOM 12180 C C . ASP B 1 526 ? -19.016 -35.406 -10.383 1 84.88 526 ASP B C 1
ATOM 12182 O O . ASP B 1 526 ? -19.984 -34.688 -10.188 1 84.88 526 ASP B O 1
ATOM 12186 N N . ASP B 1 527 ? -18.094 -35.75 -9.469 1 89.25 527 ASP B N 1
ATOM 12187 C CA . ASP B 1 527 ? -18.203 -35.188 -8.125 1 89.25 527 ASP B CA 1
ATOM 12188 C C . ASP B 1 527 ? -17.672 -33.75 -8.086 1 89.25 527 ASP B C 1
ATOM 12190 O O . ASP B 1 527 ? -17.938 -33.031 -7.133 1 89.25 527 ASP B O 1
ATOM 12194 N N . ILE B 1 528 ? -16.953 -33.375 -9.07 1 90.75 528 ILE B N 1
ATOM 12195 C CA . ILE B 1 528 ? -16.266 -32.094 -9.062 1 90.75 528 ILE B CA 1
ATOM 12196 C C . ILE B 1 528 ? -17.156 -31 -9.688 1 90.75 528 ILE B C 1
ATOM 12198 O O . ILE B 1 528 ? -17.625 -31.156 -10.82 1 90.75 528 ILE B O 1
ATOM 12202 N N . LYS B 1 529 ? -17.469 -30.016 -8.945 1 87.75 529 LYS B N 1
ATOM 12203 C CA . LYS B 1 529 ? -18.266 -28.875 -9.406 1 87.75 529 LYS B CA 1
ATOM 12204 C C . LYS B 1 529 ? -17.391 -27.625 -9.547 1 87.75 529 LYS B C 1
ATOM 12206 O O . LYS B 1 529 ? -16.328 -27.531 -8.93 1 87.75 529 LYS B O 1
ATOM 12211 N N . ASP B 1 530 ? -17.891 -26.719 -10.375 1 86 530 ASP B N 1
ATOM 12212 C CA . ASP B 1 530 ? -17.141 -25.484 -10.594 1 86 530 ASP B CA 1
ATOM 12213 C C . ASP B 1 530 ? -17.062 -24.656 -9.312 1 86 530 ASP B C 1
ATOM 12215 O O . ASP B 1 530 ? -18.078 -24.391 -8.68 1 86 530 ASP B O 1
ATOM 12219 N N . GLY B 1 531 ? -15.844 -24.281 -8.953 1 86.62 531 GLY B N 1
ATOM 12220 C CA . GLY B 1 531 ? -15.625 -23.453 -7.777 1 86.62 531 GLY B CA 1
ATOM 12221 C C . GLY B 1 531 ? -15.555 -24.234 -6.488 1 86.62 531 GLY B C 1
ATOM 12222 O O . GLY B 1 531 ? -15.383 -23.672 -5.41 1 86.62 531 GLY B O 1
ATOM 12223 N N . MET B 1 532 ? -15.617 -25.5 -6.594 1 92.38 532 MET B N 1
ATOM 12224 C CA . MET B 1 532 ? -15.594 -26.375 -5.43 1 92.38 532 MET B CA 1
ATOM 12225 C C . MET B 1 532 ? -14.242 -26.312 -4.719 1 92.38 532 MET B C 1
ATOM 12227 O O . MET B 1 532 ? -13.195 -26.25 -5.367 1 92.38 532 MET B O 1
ATOM 12231 N N . LEU B 1 533 ? -14.297 -26.188 -3.4 1 95.62 533 LEU B N 1
ATOM 12232 C CA . LEU B 1 533 ? -13.094 -26.25 -2.578 1 95.62 533 LEU B CA 1
ATOM 12233 C C . LEU B 1 533 ? -12.906 -27.656 -2.006 1 95.62 533 LEU B C 1
ATOM 12235 O O . LEU B 1 533 ? -13.742 -28.141 -1.242 1 95.62 533 LEU B O 1
ATOM 12239 N N . ILE B 1 534 ? -11.805 -28.25 -2.334 1 96.19 534 ILE B N 1
ATOM 12240 C CA . ILE B 1 534 ? -11.547 -29.625 -1.927 1 96.19 534 ILE B CA 1
ATOM 12241 C C . ILE B 1 534 ? -10.367 -29.672 -0.958 1 96.19 534 ILE B C 1
ATOM 12243 O O . ILE B 1 534 ? -9.297 -29.109 -1.243 1 96.19 534 ILE B O 1
ATOM 12247 N N . PRO B 1 535 ? -10.562 -30.312 0.197 1 96 535 PRO B N 1
ATOM 12248 C CA . PRO B 1 535 ? -9.453 -30.391 1.152 1 96 535 PRO B CA 1
ATOM 12249 C C . PRO B 1 535 ? -8.32 -31.297 0.67 1 96 535 PRO B C 1
ATOM 12251 O O . PRO B 1 535 ? -8.578 -32.375 0.105 1 96 535 PRO B O 1
ATOM 12254 N N . THR B 1 536 ? -7.098 -30.828 0.785 1 97.25 536 THR B N 1
ATOM 12255 C CA . THR B 1 536 ? -5.922 -31.641 0.474 1 97.25 536 THR B CA 1
ATOM 12256 C C . THR B 1 536 ? -5.332 -32.25 1.742 1 97.25 536 THR B C 1
ATOM 12258 O O . THR B 1 536 ? -5.812 -31.984 2.846 1 97.25 536 THR B O 1
ATOM 12261 N N . GLU B 1 537 ? -4.328 -33 1.604 1 94.44 537 GLU B N 1
ATOM 12262 C CA . GLU B 1 537 ? -3.68 -33.656 2.746 1 94.44 537 GLU B CA 1
ATOM 12263 C C . GLU B 1 537 ? -2.648 -32.719 3.385 1 94.44 537 GLU B C 1
ATOM 12265 O O . GLU B 1 537 ? -2.008 -33.094 4.375 1 94.44 537 GLU B O 1
ATOM 12270 N N . LEU B 1 538 ? -2.477 -31.562 2.828 1 94.81 538 LEU B N 1
ATOM 12271 C CA . LEU B 1 538 ? -1.582 -30.594 3.438 1 94.81 538 LEU B CA 1
ATOM 12272 C C . LEU B 1 538 ? -2.209 -29.984 4.688 1 94.81 538 LEU B C 1
ATOM 12274 O O . LEU B 1 538 ? -3.205 -29.266 4.598 1 94.81 538 LEU B O 1
ATOM 12278 N N . GLN B 1 539 ? -1.68 -30.297 5.883 1 93.31 539 GLN B N 1
ATOM 12279 C CA . GLN B 1 539 ? -2.068 -29.75 7.18 1 93.31 539 GLN B CA 1
ATOM 12280 C C . GLN B 1 539 ? -0.902 -29.031 7.848 1 93.31 539 GLN B C 1
ATOM 12282 O O . GLN B 1 539 ? 0.151 -29.625 8.086 1 93.31 539 GLN B O 1
ATOM 12287 N N . THR B 1 540 ? -1.076 -27.797 8.008 1 90.19 540 THR B N 1
ATOM 12288 C CA . THR B 1 540 ? -0.007 -27 8.617 1 90.19 540 THR B CA 1
ATOM 12289 C C . THR B 1 540 ? -0.496 -26.328 9.891 1 90.19 540 THR B C 1
ATOM 12291 O O . THR B 1 540 ? -1.702 -26.234 10.133 1 90.19 540 THR B O 1
ATOM 12294 N N . ALA B 1 541 ? 0.458 -25.828 10.727 1 89.81 541 ALA B N 1
ATOM 12295 C CA . ALA B 1 541 ? 0.153 -25.078 11.945 1 89.81 541 ALA B CA 1
ATOM 12296 C C . ALA B 1 541 ? -0.473 -23.719 11.609 1 89.81 541 ALA B C 1
ATOM 12298 O O . ALA B 1 541 ? -1.225 -23.172 12.406 1 89.81 541 ALA B O 1
ATOM 12299 N N . ASP B 1 542 ? -0.227 -23.297 10.344 1 92.31 542 ASP B N 1
ATOM 12300 C CA . ASP B 1 542 ? -0.724 -21.984 9.914 1 92.31 542 ASP B CA 1
ATOM 12301 C C . ASP B 1 542 ? -2.24 -22.016 9.727 1 92.31 542 ASP B C 1
ATOM 12303 O O . ASP B 1 542 ? -2.885 -20.953 9.711 1 92.31 542 ASP B O 1
ATOM 12307 N N . LEU B 1 543 ? -2.814 -23.219 9.594 1 95.44 543 LEU B N 1
ATOM 12308 C CA . LEU B 1 543 ? -4.262 -23.375 9.477 1 95.44 543 LEU B CA 1
ATOM 12309 C C . LEU B 1 543 ? -4.836 -24.078 10.703 1 95.44 543 LEU B C 1
ATOM 12311 O O . LEU B 1 543 ? -5.93 -24.641 10.641 1 95.44 543 LEU B O 1
ATOM 12315 N N . ASN B 1 544 ? -4.086 -24.109 11.836 1 94 544 ASN B N 1
ATOM 12316 C CA . ASN B 1 544 ? -4.484 -24.75 13.086 1 94 544 ASN B CA 1
ATOM 12317 C C . ASN B 1 544 ? -4.852 -26.219 12.867 1 94 544 ASN B C 1
ATOM 12319 O O . ASN B 1 544 ? -5.844 -26.703 13.414 1 94 544 ASN B O 1
ATOM 12323 N N . GLY B 1 545 ? -4.168 -26.828 11.914 1 92.06 545 GLY B N 1
ATOM 12324 C CA . GLY B 1 545 ? -4.34 -28.25 11.688 1 92.06 545 GLY B CA 1
ATOM 12325 C C . GLY B 1 545 ? -5.402 -28.562 10.648 1 92.06 545 GLY B C 1
ATOM 12326 O O . GLY B 1 545 ? -5.617 -29.734 10.305 1 92.06 545 GLY B O 1
ATOM 12327 N N . ALA B 1 546 ? -6.066 -27.562 10.156 1 94.62 546 ALA B N 1
ATOM 12328 C CA . ALA B 1 546 ? -7.055 -27.797 9.102 1 94.62 546 ALA B CA 1
ATOM 12329 C C . ALA B 1 546 ? -6.379 -28.109 7.773 1 94.62 546 ALA B C 1
ATOM 12331 O O . ALA B 1 546 ? -5.215 -27.766 7.566 1 94.62 546 ALA B O 1
ATOM 12332 N N . ARG B 1 547 ? -7.055 -28.797 6.914 1 95.94 547 ARG B N 1
ATOM 12333 C CA . ARG B 1 547 ? -6.531 -29.141 5.594 1 95.94 547 ARG B CA 1
ATOM 12334 C C . ARG B 1 547 ? -6.59 -27.953 4.648 1 95.94 547 ARG B C 1
ATOM 12336 O O . ARG B 1 547 ? -7.578 -27.203 4.637 1 95.94 547 ARG B O 1
ATOM 12343 N N . GLN B 1 548 ? -5.535 -27.75 3.932 1 96.44 548 GLN B N 1
ATOM 12344 C CA . GLN B 1 548 ? -5.512 -26.703 2.92 1 96.44 548 GLN B CA 1
ATOM 12345 C C . GLN B 1 548 ? -6.383 -27.062 1.723 1 96.44 548 GLN B C 1
ATOM 12347 O O . GLN B 1 548 ? -6.18 -28.109 1.099 1 96.44 548 GLN B O 1
ATOM 12352 N N . PRO B 1 549 ? -7.34 -26.281 1.412 1 96.94 549 PRO B N 1
ATOM 12353 C CA . PRO B 1 549 ? -8.188 -26.609 0.264 1 96.94 549 PRO B CA 1
ATOM 12354 C C . PRO B 1 549 ? -7.555 -26.219 -1.068 1 96.94 549 PRO B C 1
ATOM 12356 O O . PRO B 1 549 ? -6.637 -25.391 -1.1 1 96.94 549 PRO B O 1
ATOM 12359 N N . ILE B 1 550 ? -7.992 -26.781 -2.119 1 95.69 550 ILE B N 1
ATOM 12360 C CA . ILE B 1 550 ? -7.664 -26.422 -3.496 1 95.69 550 ILE B CA 1
ATOM 12361 C C . ILE B 1 550 ? -8.945 -26.172 -4.285 1 95.69 550 ILE B C 1
ATOM 12363 O O . ILE B 1 550 ? -9.953 -26.844 -4.07 1 95.69 550 ILE B O 1
ATOM 12367 N N . GLN B 1 551 ? -8.906 -25.172 -5.09 1 92.62 551 GLN B N 1
ATOM 12368 C CA . GLN B 1 551 ? -10.102 -24.812 -5.844 1 92.62 551 GLN B CA 1
ATOM 12369 C C . GLN B 1 551 ? -10.164 -25.547 -7.172 1 92.62 551 GLN B C 1
ATOM 12371 O O . GLN B 1 551 ? -9.172 -25.594 -7.906 1 92.62 551 GLN B O 1
ATOM 12376 N N . ALA B 1 552 ? -11.312 -26.172 -7.422 1 91.38 552 ALA B N 1
ATOM 12377 C CA . ALA B 1 552 ? -11.539 -26.859 -8.688 1 91.38 552 ALA B CA 1
ATOM 12378 C C . ALA B 1 552 ? -12.383 -26.016 -9.633 1 91.38 552 ALA B C 1
ATOM 12380 O O . ALA B 1 552 ? -13.281 -25.297 -9.195 1 91.38 552 ALA B O 1
ATOM 12381 N N . GLU B 1 553 ? -12.016 -26.016 -10.844 1 84.06 553 GLU B N 1
ATOM 12382 C CA . GLU B 1 553 ? -12.766 -25.297 -11.883 1 84.06 553 GLU B CA 1
ATOM 12383 C C . GLU B 1 553 ? -13.219 -26.25 -12.984 1 84.06 553 GLU B C 1
ATOM 12385 O O . GLU B 1 553 ? -12.477 -27.156 -13.375 1 84.06 553 GLU B O 1
ATOM 12390 N N . VAL B 1 554 ? -14.523 -26.172 -13.266 1 80.94 554 VAL B N 1
ATOM 12391 C CA . VAL B 1 554 ? -15.07 -27.016 -14.32 1 80.94 554 VAL B CA 1
ATOM 12392 C C . VAL B 1 554 ? -15.633 -26.141 -15.445 1 80.94 554 VAL B C 1
ATOM 12394 O O . VAL B 1 554 ? -16.406 -25.203 -15.188 1 80.94 554 VAL B O 1
ATOM 12397 N N . SER B 1 555 ? -15.109 -26.156 -16.578 1 68.81 555 SER B N 1
ATOM 12398 C CA . SER B 1 555 ? -15.602 -25.375 -17.703 1 68.81 555 SER B CA 1
ATOM 12399 C C . SER B 1 555 ? -16.828 -26.031 -18.344 1 68.81 555 SER B C 1
ATOM 12401 O O . SER B 1 555 ? -16.938 -27.266 -18.359 1 68.81 555 SER B O 1
ATOM 12403 N N . GLU B 1 556 ? -18.031 -25.344 -18.281 1 55.94 556 GLU B N 1
ATOM 12404 C CA . GLU B 1 556 ? -19.25 -25.844 -18.922 1 55.94 556 GLU B CA 1
ATOM 12405 C C . GLU B 1 556 ? -19 -26.172 -20.391 1 55.94 556 GLU B C 1
ATOM 12407 O O . GLU B 1 556 ? -18.516 -25.312 -21.156 1 55.94 556 GLU B O 1
ATOM 12412 N N . ARG B 1 557 ? -18.594 -27.203 -20.656 1 48.16 557 ARG B N 1
ATOM 12413 C CA . ARG B 1 557 ? -18.5 -27.547 -22.062 1 48.16 557 ARG B CA 1
ATOM 12414 C C . ARG B 1 557 ? -19.812 -27.25 -22.781 1 48.16 557 ARG B C 1
ATOM 12416 O O . ARG B 1 557 ? -20.891 -27.516 -22.25 1 48.16 557 ARG B O 1
ATOM 12423 N N . ARG B 1 558 ? -19.828 -26.297 -23.547 1 43.44 558 ARG B N 1
ATOM 12424 C CA . ARG B 1 558 ? -20.922 -26.297 -24.531 1 43.44 558 ARG B CA 1
ATOM 12425 C C . ARG B 1 558 ? -21.172 -27.688 -25.078 1 43.44 558 ARG B C 1
ATOM 12427 O O . ARG B 1 558 ? -20.266 -28.516 -25.125 1 43.44 558 ARG B O 1
ATOM 12434 N N . LYS B 1 559 ? -22.469 -28.016 -25.359 1 39.22 559 LYS B N 1
ATOM 12435 C CA . LYS B 1 559 ? -22.969 -29.234 -25.984 1 39.22 559 LYS B CA 1
ATOM 12436 C C . LYS B 1 559 ? -21.969 -29.797 -26.984 1 39.22 559 LYS B C 1
ATOM 12438 O O . LYS B 1 559 ? -21.531 -29.109 -27.891 1 39.22 559 LYS B O 1
ATOM 12443 N N . PRO B 1 560 ? -21.203 -30.75 -26.516 1 35.41 560 PRO B N 1
ATOM 12444 C CA . PRO B 1 560 ? -20.422 -31.484 -27.516 1 35.41 560 PRO B CA 1
ATOM 12445 C C . PRO B 1 560 ? -21.188 -31.688 -28.812 1 35.41 560 PRO B C 1
ATOM 12447 O O . PRO B 1 560 ? -22.406 -31.844 -28.797 1 35.41 560 PRO B O 1
ATOM 12450 N N . ASP B 1 561 ? -20.953 -31.266 -29.859 1 33.12 561 ASP B N 1
ATOM 12451 C CA . ASP B 1 561 ? -21.203 -32.281 -30.875 1 33.12 561 ASP B CA 1
ATOM 12452 C C . ASP B 1 561 ? -20.812 -33.656 -30.359 1 33.12 561 ASP B C 1
ATOM 12454 O O . ASP B 1 561 ? -19.953 -33.812 -29.5 1 33.12 561 ASP B O 1
ATOM 12458 N N . SER B 1 562 ? -21.625 -34.812 -30.484 1 33.94 562 SER B N 1
ATOM 12459 C CA . SER B 1 562 ? -21.75 -36.219 -30.078 1 33.94 562 SER B CA 1
ATOM 12460 C C . SER B 1 562 ? -20.391 -36.844 -29.891 1 33.94 562 SER B C 1
ATOM 12462 O O . SER B 1 562 ? -20.297 -38 -29.422 1 33.94 562 SER B O 1
ATOM 12464 N N . LYS B 1 563 ? -19.453 -36.531 -30.688 1 36.22 563 LYS B N 1
ATOM 12465 C CA . LYS B 1 563 ? -18.453 -37.594 -30.766 1 36.22 563 LYS B CA 1
ATOM 12466 C C . LYS B 1 563 ? -17.516 -37.531 -29.562 1 36.22 563 LYS B C 1
ATOM 12468 O O . LYS B 1 563 ? -16.594 -38.375 -29.453 1 36.22 563 LYS B O 1
ATOM 12473 N N . TRP B 1 564 ? -17.312 -36.344 -28.938 1 36.09 564 TRP B N 1
ATOM 12474 C CA . TRP B 1 564 ? -16.234 -36.438 -27.953 1 36.09 564 TRP B CA 1
ATOM 12475 C C . TRP B 1 564 ? -16.797 -36.656 -26.547 1 36.09 564 TRP B C 1
ATOM 12477 O O . TRP B 1 564 ? -17.75 -35.969 -26.156 1 36.09 564 TRP B O 1
ATOM 12487 N N . ASP B 1 565 ? -16.703 -37.75 -25.922 1 36.47 565 ASP B N 1
ATOM 12488 C CA . ASP B 1 565 ? -17.062 -38.188 -24.578 1 36.47 565 ASP B CA 1
ATOM 12489 C C . ASP B 1 565 ? -16.672 -37.156 -23.531 1 36.47 565 ASP B C 1
ATOM 12491 O O . ASP B 1 565 ? -15.641 -36.5 -23.656 1 36.47 565 ASP B O 1
ATOM 12495 N N . VAL B 1 566 ? -17.562 -36.531 -22.766 1 39.47 566 VAL B N 1
ATOM 12496 C CA . VAL B 1 566 ? -17.688 -35.594 -21.641 1 39.47 566 VAL B CA 1
ATOM 12497 C C . VAL B 1 566 ? -16.375 -35.594 -20.844 1 39.47 566 VAL B C 1
ATOM 12499 O O . VAL B 1 566 ? -16.047 -34.594 -20.203 1 39.47 566 VAL B O 1
ATOM 12502 N N . GLY B 1 567 ? -15.594 -36.625 -20.453 1 43.53 567 GLY B N 1
ATOM 12503 C CA . GLY B 1 567 ? -14.602 -36.781 -19.406 1 43.53 567 GLY B CA 1
ATOM 12504 C C . GLY B 1 567 ? -13.289 -36.094 -19.719 1 43.53 567 GLY B C 1
ATOM 12505 O O . GLY B 1 567 ? -12.359 -36.094 -18.906 1 43.53 567 GLY B O 1
ATOM 12506 N N . GLU B 1 568 ? -12.852 -35.531 -20.797 1 48.69 568 GLU B N 1
ATOM 12507 C CA . GLU B 1 568 ? -11.484 -35.156 -21.156 1 48.69 568 GLU B CA 1
ATOM 12508 C C . GLU B 1 568 ? -11.297 -33.625 -21.094 1 48.69 568 GLU B C 1
ATOM 12510 O O . GLU B 1 568 ? -12.055 -32.875 -21.719 1 48.69 568 GLU B O 1
ATOM 12515 N N . GLY B 1 569 ? -10.375 -32.969 -20.234 1 54.5 569 GLY B N 1
ATOM 12516 C CA . GLY B 1 569 ? -9.711 -31.688 -20.219 1 54.5 569 GLY B CA 1
ATOM 12517 C C . GLY B 1 569 ? -10.555 -30.578 -19.609 1 54.5 569 GLY B C 1
ATOM 12518 O O . GLY B 1 569 ? -10.148 -29.422 -19.578 1 54.5 569 GLY B O 1
ATOM 12519 N N . GLU B 1 570 ? -11.703 -30.938 -18.922 1 66.25 570 GLU B N 1
ATOM 12520 C CA . GLU B 1 570 ? -12.625 -29.875 -18.5 1 66.25 570 GLU B CA 1
ATOM 12521 C C . GLU B 1 570 ? -12.398 -29.484 -17.047 1 66.25 570 GLU B C 1
ATOM 12523 O O . GLU B 1 570 ? -12.883 -28.453 -16.594 1 66.25 570 GLU B O 1
ATOM 12528 N N . ILE B 1 571 ? -11.516 -30.156 -16.438 1 81.19 571 ILE B N 1
ATOM 12529 C CA . ILE B 1 571 ? -11.383 -29.922 -15 1 81.19 571 ILE B CA 1
ATOM 12530 C C . ILE B 1 571 ? -10.008 -29.344 -14.695 1 81.19 571 ILE B C 1
ATOM 12532 O O . ILE B 1 571 ? -9.008 -2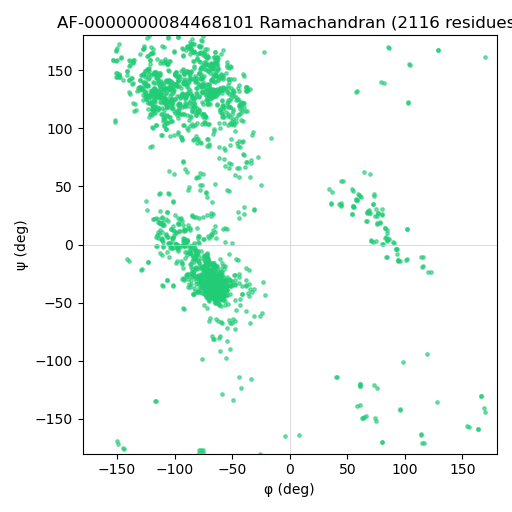9.75 -15.281 1 81.19 571 ILE B O 1
ATOM 12536 N N . ALA B 1 572 ? -9.93 -28.328 -13.938 1 84.44 572 ALA B N 1
ATOM 12537 C CA . ALA B 1 572 ? -8.688 -27.734 -13.445 1 84.44 572 ALA B CA 1
ATOM 12538 C C . ALA B 1 572 ? -8.664 -27.703 -11.922 1 84.44 572 ALA B C 1
ATOM 12540 O O . ALA B 1 572 ? -9.711 -27.516 -11.289 1 84.44 572 ALA B O 1
ATOM 12541 N N . PHE B 1 573 ? -7.523 -27.922 -11.367 1 90.12 573 PHE B N 1
ATOM 12542 C CA . PHE B 1 573 ? -7.305 -27.797 -9.938 1 90.12 573 PHE B CA 1
ATOM 12543 C C . PHE B 1 573 ? -6.258 -26.719 -9.648 1 90.12 573 PHE B C 1
ATOM 12545 O O . PHE B 1 573 ? -5.145 -26.781 -10.164 1 90.12 573 PHE B O 1
ATOM 12552 N N . GLY B 1 574 ? -6.559 -25.797 -8.812 1 85 574 GLY B N 1
ATOM 12553 C CA . GLY B 1 574 ? -5.613 -24.75 -8.469 1 85 574 GLY B CA 1
ATOM 12554 C C . GLY B 1 574 ? -5.074 -24.016 -9.68 1 85 574 GLY B C 1
ATOM 12555 O O . GLY B 1 574 ? -3.887 -23.688 -9.734 1 85 574 GLY B O 1
ATOM 12556 N N . GLY B 1 575 ? -5.832 -24.016 -10.695 1 76.25 575 GLY B N 1
ATOM 12557 C CA . GLY B 1 575 ? -5.418 -23.328 -11.906 1 76.25 575 GLY B CA 1
ATOM 12558 C C . GLY B 1 575 ? -4.73 -24.234 -12.906 1 76.25 575 GLY B C 1
ATOM 12559 O O . GLY B 1 575 ? -4.531 -23.859 -14.062 1 76.25 575 GLY B O 1
ATOM 12560 N N . ALA B 1 576 ? -4.355 -25.406 -12.453 1 80.75 576 ALA B N 1
ATOM 12561 C CA . ALA B 1 576 ? -3.695 -26.359 -13.328 1 80.75 576 ALA B CA 1
ATOM 12562 C C . ALA B 1 576 ? -4.719 -27.266 -14.016 1 80.75 576 ALA B C 1
ATOM 12564 O O . ALA B 1 576 ? -5.613 -27.812 -13.359 1 80.75 576 ALA B O 1
ATOM 12565 N N . ASN B 1 577 ? -4.559 -27.531 -15.258 1 78.44 577 ASN B N 1
ATOM 12566 C CA . ASN B 1 577 ? -5.523 -28.312 -16.016 1 78.44 577 ASN B CA 1
ATOM 12567 C C . ASN B 1 577 ? -5.223 -29.812 -15.938 1 78.44 577 ASN B C 1
ATOM 12569 O O . ASN B 1 577 ? -4.062 -30.203 -15.805 1 78.44 577 ASN B O 1
ATOM 12573 N N . VAL B 1 578 ? -6.285 -30.578 -16 1 83.69 578 VAL B N 1
ATOM 12574 C CA . VAL B 1 578 ? -6.16 -32.031 -16.078 1 83.69 578 VAL B CA 1
ATOM 12575 C C . VAL B 1 578 ? -5.859 -32.438 -17.516 1 83.69 578 VAL B C 1
ATOM 12577 O O . VAL B 1 578 ? -6.438 -31.906 -18.469 1 83.69 578 VAL B O 1
ATOM 12580 N N . VAL B 1 579 ? -4.848 -33.25 -17.625 1 75.94 579 VAL B N 1
ATOM 12581 C CA . VAL B 1 579 ? -4.453 -33.75 -18.938 1 75.94 579 VAL B CA 1
ATOM 12582 C C . VAL B 1 579 ? -4.945 -35.188 -19.109 1 75.94 579 VAL B C 1
ATOM 12584 O O . VAL B 1 579 ? -4.586 -36.094 -18.328 1 75.94 579 VAL B O 1
ATOM 12587 N N . GLY B 1 580 ? -5.758 -35.438 -20.094 1 71.38 580 GLY B N 1
ATOM 12588 C CA . GLY B 1 580 ? -6.238 -36.781 -20.344 1 71.38 580 GLY B CA 1
ATOM 12589 C C . GLY B 1 580 ? -7.375 -37.188 -19.438 1 71.38 580 GLY B C 1
ATOM 12590 O O . GLY B 1 580 ? -7.918 -36.375 -18.703 1 71.38 580 GLY B O 1
ATOM 12591 N N . GLN B 1 581 ? -7.719 -38.5 -19.484 1 74.94 581 GLN B N 1
ATOM 12592 C CA . GLN B 1 581 ? -8.781 -39 -18.641 1 74.94 581 GLN B CA 1
ATOM 12593 C C . GLN B 1 581 ? -8.234 -39.5 -17.297 1 74.94 581 GLN B C 1
ATOM 12595 O O . GLN B 1 581 ? -7.129 -40.062 -17.25 1 74.94 581 GLN B O 1
ATOM 12600 N N . PRO B 1 582 ? -9.016 -39.219 -16.328 1 85.06 582 PRO B N 1
ATOM 12601 C CA . PRO B 1 582 ? -8.586 -39.75 -15.039 1 85.06 582 PRO B CA 1
ATOM 12602 C C . PRO B 1 582 ? -8.57 -41.281 -15.016 1 85.06 582 PRO B C 1
ATOM 12604 O O . PRO B 1 582 ? -9.383 -41.938 -15.695 1 85.06 582 PRO B O 1
ATOM 12607 N N . VAL B 1 583 ? -7.613 -41.812 -14.289 1 80.81 583 VAL B N 1
ATOM 12608 C CA . VAL B 1 583 ? -7.461 -43.25 -14.18 1 80.81 583 VAL B CA 1
ATOM 12609 C C . VAL B 1 583 ? -7.777 -43.688 -12.758 1 80.81 583 VAL B C 1
ATOM 12611 O O . VAL B 1 583 ? -7.398 -43.031 -11.789 1 80.81 583 VAL B O 1
ATOM 12614 N N . LYS B 1 584 ? -8.57 -44.75 -12.727 1 80.75 584 LYS B N 1
ATOM 12615 C CA . LYS B 1 584 ? -8.914 -45.281 -11.414 1 80.75 584 LYS B CA 1
ATOM 12616 C C . LYS B 1 584 ? -8.094 -46.531 -11.086 1 80.75 584 LYS B C 1
ATOM 12618 O O . LYS B 1 584 ? -7.883 -47.375 -11.953 1 80.75 584 LYS B O 1
ATOM 12623 N N . SER B 1 585 ? -7.445 -46.5 -10.016 1 77.94 585 SER B N 1
ATOM 12624 C CA . SER B 1 585 ? -6.773 -47.656 -9.438 1 77.94 585 SER B CA 1
ATOM 12625 C C . SER B 1 585 ? -7.387 -48.031 -8.094 1 77.94 585 SER B C 1
ATOM 12627 O O . SER B 1 585 ? -7.016 -47.469 -7.059 1 77.94 585 SER B O 1
ATOM 12629 N N . GLY B 1 586 ? -8.203 -49.062 -8.07 1 74.62 586 GLY B N 1
ATOM 12630 C CA . GLY B 1 586 ? -8.953 -49.312 -6.852 1 74.62 586 GLY B CA 1
ATOM 12631 C C . GLY B 1 586 ? -9.883 -48.188 -6.469 1 74.62 586 GLY B C 1
ATOM 12632 O O . GLY B 1 586 ? -10.727 -47.781 -7.266 1 74.62 586 GLY B O 1
ATOM 12633 N N . ASP B 1 587 ? -9.617 -47.719 -5.262 1 78.56 587 ASP B N 1
ATOM 12634 C CA . ASP B 1 587 ? -10.438 -46.625 -4.789 1 78.56 587 ASP B CA 1
ATOM 12635 C C . ASP B 1 587 ? -9.727 -45.281 -4.984 1 78.56 587 ASP B C 1
ATOM 12637 O O . ASP B 1 587 ? -10.281 -44.219 -4.668 1 78.56 587 ASP B O 1
ATOM 12641 N N . THR B 1 588 ? -8.594 -45.375 -5.512 1 86.06 588 THR B N 1
ATOM 12642 C CA . THR B 1 588 ? -7.816 -44.156 -5.758 1 86.06 588 THR B CA 1
ATOM 12643 C C . THR B 1 588 ? -8.055 -43.656 -7.176 1 86.06 588 THR B C 1
ATOM 12645 O O . THR B 1 588 ? -8.102 -44.438 -8.125 1 86.06 588 THR B O 1
ATOM 12648 N N . VAL B 1 589 ? -8.391 -42.406 -7.258 1 90.12 589 VAL B N 1
ATOM 12649 C CA . VAL B 1 589 ? -8.547 -41.75 -8.555 1 90.12 589 VAL B CA 1
ATOM 12650 C C . VAL B 1 589 ? -7.312 -40.906 -8.859 1 90.12 589 VAL B C 1
ATOM 12652 O O . VAL B 1 589 ? -6.812 -40.188 -7.992 1 90.12 589 VAL B O 1
ATOM 12655 N N . ILE B 1 590 ? -6.781 -41 -10.062 1 91.12 590 ILE B N 1
ATOM 12656 C CA . ILE B 1 590 ? -5.566 -40.281 -10.438 1 91.12 590 ILE B CA 1
ATOM 12657 C C . ILE B 1 590 ? -5.867 -39.344 -11.586 1 91.12 590 ILE B C 1
ATOM 12659 O O . ILE B 1 590 ? -6.379 -39.75 -12.625 1 91.12 590 ILE B O 1
ATOM 12663 N N . TYR B 1 591 ? -5.656 -38.062 -11.305 1 91.12 591 TYR B N 1
ATOM 12664 C CA . TYR B 1 591 ? -5.703 -37.031 -12.336 1 91.12 591 TYR B CA 1
ATOM 12665 C C . TYR B 1 591 ? -4.297 -36.625 -12.758 1 91.12 591 TYR B C 1
ATOM 12667 O O . TYR B 1 591 ? -3.418 -36.438 -11.906 1 91.12 591 TYR B O 1
ATOM 12675 N N . PHE B 1 592 ? -4.055 -36.594 -14.016 1 88.31 592 PHE B N 1
ATOM 12676 C CA . PHE B 1 592 ? -2.77 -36.094 -14.5 1 88.31 592 PHE B CA 1
ATOM 12677 C C . PHE B 1 592 ? -2.828 -34.594 -14.797 1 88.31 592 PHE B C 1
ATOM 12679 O O . PHE B 1 592 ? -3.746 -34.125 -15.477 1 88.31 592 PHE B O 1
ATOM 12686 N N . MET B 1 593 ? -1.838 -33.969 -14.227 1 87.56 593 MET B N 1
ATOM 12687 C CA . MET B 1 593 ? -1.895 -32.5 -14.234 1 87.56 593 MET B CA 1
ATOM 12688 C C . MET B 1 593 ? -0.884 -31.922 -15.219 1 87.56 593 MET B C 1
ATOM 12690 O O . MET B 1 593 ? 0.185 -32.5 -15.43 1 87.56 593 MET B O 1
ATOM 12694 N N . SER B 1 594 ? -1.191 -30.75 -15.656 1 76.19 594 SER B N 1
ATOM 12695 C CA . SER B 1 594 ? -0.333 -30.047 -16.594 1 76.19 594 SER B CA 1
ATOM 12696 C C . SER B 1 594 ? 0.768 -29.266 -15.883 1 76.19 594 SER B C 1
ATOM 12698 O O . SER B 1 594 ? 1.747 -28.859 -16.5 1 76.19 594 SER B O 1
ATOM 12700 N N . GLU B 1 595 ? 0.596 -29.047 -14.562 1 79.44 595 GLU B N 1
ATOM 12701 C CA . GLU B 1 595 ? 1.566 -28.297 -13.781 1 79.44 595 GLU B CA 1
ATOM 12702 C C . GLU B 1 595 ? 1.653 -28.812 -12.352 1 79.44 595 GLU B C 1
ATOM 12704 O O . GLU B 1 595 ? 0.759 -29.531 -11.891 1 79.44 595 GLU B O 1
ATOM 12709 N N . ILE B 1 596 ? 2.818 -28.375 -11.812 1 83.81 596 ILE B N 1
ATOM 12710 C CA . ILE B 1 596 ? 2.934 -28.672 -10.391 1 83.81 596 ILE B CA 1
ATOM 12711 C C . ILE B 1 596 ? 2.08 -27.688 -9.586 1 83.81 596 ILE B C 1
ATOM 12713 O O . ILE B 1 596 ? 2.039 -26.5 -9.898 1 83.81 596 ILE B O 1
ATOM 12717 N N . LEU B 1 597 ? 1.421 -28.172 -8.672 1 89.44 597 LEU B N 1
ATOM 12718 C CA . LEU B 1 597 ? 0.548 -27.344 -7.848 1 89.44 597 LEU B CA 1
ATOM 12719 C C . LEU B 1 597 ? 1.319 -26.734 -6.676 1 89.44 597 LEU B C 1
ATOM 12721 O O . LEU B 1 597 ? 1.959 -27.453 -5.91 1 89.44 597 LEU B O 1
ATOM 12725 N N . ALA B 1 598 ? 1.303 -25.453 -6.613 1 83.5 598 ALA B N 1
ATOM 12726 C CA . ALA B 1 598 ? 1.949 -24.766 -5.5 1 83.5 598 ALA B CA 1
ATOM 12727 C C . ALA B 1 598 ? 0.933 -24.375 -4.426 1 83.5 598 ALA B C 1
ATOM 12729 O O . ALA B 1 598 ? -0.183 -23.969 -4.742 1 83.5 598 ALA B O 1
ATOM 12730 N N . PRO B 1 599 ? 1.34 -24.609 -3.172 1 89.56 599 PRO B N 1
ATOM 12731 C CA . PRO B 1 599 ? 0.454 -24.141 -2.102 1 89.56 599 PRO B CA 1
ATOM 12732 C C . PRO B 1 599 ? 0.291 -22.625 -2.09 1 89.56 599 PRO B C 1
ATOM 12734 O O . PRO B 1 599 ? 1.124 -21.906 -2.648 1 89.56 599 PRO B O 1
ATOM 12737 N N . PRO B 1 600 ? -0.778 -22.156 -1.498 1 90.31 600 PRO B N 1
ATOM 12738 C CA . PRO B 1 600 ? -1.02 -20.703 -1.464 1 90.31 600 PRO B CA 1
ATOM 12739 C C . PRO B 1 600 ? 0.042 -19.953 -0.67 1 90.31 600 PRO B C 1
ATOM 12741 O O . PRO B 1 600 ? 0.667 -20.516 0.23 1 90.31 600 PRO B O 1
ATOM 12744 N N . LEU B 1 601 ? 0.199 -18.641 -0.978 1 87.5 601 LEU B N 1
ATOM 12745 C CA . LEU B 1 601 ? 1.142 -17.75 -0.301 1 87.5 601 LEU B CA 1
ATOM 12746 C C . LEU B 1 601 ? 0.517 -17.156 0.955 1 87.5 601 LEU B C 1
ATOM 12748 O O . LEU B 1 601 ? -0.66 -17.391 1.239 1 87.5 601 LEU B O 1
ATOM 12752 N N . ASP B 1 602 ? 1.355 -16.438 1.76 1 89.44 602 ASP B N 1
ATOM 12753 C CA . ASP B 1 602 ? 0.816 -15.781 2.947 1 89.44 602 ASP B CA 1
ATOM 12754 C C . ASP B 1 602 ? -0.185 -14.688 2.566 1 89.44 602 ASP B C 1
ATOM 12756 O O . ASP B 1 602 ? -0.262 -14.289 1.402 1 89.44 602 ASP B O 1
ATOM 12760 N N . THR B 1 603 ? -0.905 -14.266 3.512 1 93.44 603 THR B N 1
ATOM 12761 C CA . THR B 1 603 ? -2.025 -13.352 3.307 1 93.44 603 THR B CA 1
ATOM 12762 C C . THR B 1 603 ? -1.554 -12.047 2.664 1 93.44 603 THR B C 1
ATOM 12764 O O . THR B 1 603 ? -2.193 -11.539 1.744 1 93.44 603 THR B O 1
ATOM 12767 N N . LEU B 1 604 ? -0.448 -11.484 3.105 1 90.06 604 LEU B N 1
ATOM 12768 C CA . LEU B 1 604 ? 0.032 -10.203 2.605 1 90.06 604 LEU B CA 1
ATOM 12769 C C . LEU B 1 604 ? 0.518 -10.328 1.165 1 90.06 604 LEU B C 1
ATOM 12771 O O . LEU B 1 604 ? 0.233 -9.469 0.331 1 90.06 604 LEU B O 1
ATOM 12775 N N . GLN B 1 605 ? 1.176 -11.352 0.833 1 84.81 605 GLN B N 1
ATOM 12776 C CA . GLN B 1 605 ? 1.673 -11.547 -0.524 1 84.81 605 GLN B CA 1
ATOM 12777 C C . GLN B 1 605 ? 0.526 -11.812 -1.497 1 84.81 605 GLN B C 1
ATOM 12779 O O . GLN B 1 605 ? 0.58 -11.391 -2.654 1 84.81 605 GLN B O 1
ATOM 12784 N N . THR B 1 606 ? -0.378 -12.562 -0.989 1 89.06 606 THR B N 1
ATOM 12785 C CA . THR B 1 606 ? -1.553 -12.797 -1.818 1 89.06 606 THR B CA 1
ATOM 12786 C C . THR B 1 606 ? -2.277 -11.492 -2.123 1 89.06 606 THR B C 1
ATOM 12788 O O . THR B 1 606 ? -2.709 -11.266 -3.256 1 89.06 606 THR B O 1
ATOM 12791 N N . ALA B 1 607 ? -2.383 -10.625 -1.176 1 92.06 607 ALA B N 1
ATOM 12792 C CA . ALA B 1 607 ? -3.074 -9.352 -1.339 1 92.06 607 ALA B CA 1
ATOM 12793 C C . ALA B 1 607 ? -2.277 -8.406 -2.232 1 92.06 607 ALA B C 1
ATOM 12795 O O . ALA B 1 607 ? -2.854 -7.645 -3.016 1 92.06 607 ALA B O 1
ATOM 12796 N N . VAL B 1 608 ? -0.948 -8.391 -2.127 1 85.44 608 VAL B N 1
ATOM 12797 C CA . VAL B 1 608 ? -0.071 -7.512 -2.895 1 85.44 608 VAL B CA 1
ATOM 12798 C C . VAL B 1 608 ? -0.235 -7.789 -4.387 1 85.44 608 VAL B C 1
ATOM 12800 O O . VAL B 1 608 ? -0.118 -6.883 -5.211 1 85.44 608 VAL B O 1
ATOM 12803 N N . GLY B 1 609 ? -0.602 -9.008 -4.684 1 81.31 609 GLY B N 1
ATOM 12804 C CA . GLY B 1 609 ? -0.747 -9.398 -6.074 1 81.31 609 GLY B CA 1
ATOM 12805 C C . GLY B 1 609 ? -1.993 -8.836 -6.73 1 81.31 609 GLY B C 1
ATOM 12806 O O . GLY B 1 609 ? -2.129 -8.867 -7.953 1 81.31 609 GLY B O 1
ATOM 12807 N N . ASP B 1 610 ? -2.816 -8.289 -5.938 1 87.62 610 ASP B N 1
ATOM 12808 C CA . ASP B 1 610 ? -4.047 -7.668 -6.426 1 87.62 610 ASP B CA 1
ATOM 12809 C C . ASP B 1 610 ? -4.008 -6.152 -6.25 1 87.62 610 ASP B C 1
ATOM 12811 O O . ASP B 1 610 ? -4.141 -5.648 -5.133 1 87.62 610 ASP B O 1
ATOM 12815 N N . LEU B 1 611 ? -3.959 -5.379 -7.34 1 86.31 611 LEU B N 1
ATOM 12816 C CA . LEU B 1 611 ? -3.75 -3.938 -7.324 1 86.31 611 LEU B CA 1
ATOM 12817 C C . LEU B 1 611 ? -4.945 -3.221 -6.703 1 86.31 611 LEU B C 1
ATOM 12819 O O . LEU B 1 611 ? -4.84 -2.062 -6.297 1 86.31 611 LEU B O 1
ATOM 12823 N N . GLN B 1 612 ? -6.074 -3.885 -6.602 1 90.19 612 GLN B N 1
ATOM 12824 C CA . GLN B 1 612 ? -7.238 -3.225 -6.02 1 90.19 612 GLN B CA 1
ATOM 12825 C C . GLN B 1 612 ? -7.164 -3.225 -4.496 1 90.19 612 GLN B C 1
ATOM 12827 O O . GLN B 1 612 ? -8 -2.611 -3.83 1 90.19 612 GLN B O 1
ATOM 12832 N N . LEU B 1 613 ? -6.148 -3.91 -3.943 1 94.56 613 LEU B N 1
ATOM 12833 C CA . LEU B 1 613 ? -6.051 -4.023 -2.492 1 94.56 613 LEU B CA 1
ATOM 12834 C C . LEU B 1 613 ? -4.848 -3.248 -1.965 1 94.56 613 LEU B C 1
ATOM 12836 O O . LEU B 1 613 ? -4.438 -3.439 -0.819 1 94.56 613 LEU B O 1
ATOM 12840 N N . SER B 1 614 ? -4.309 -2.326 -2.742 1 91.75 614 SER B N 1
ATOM 12841 C CA . SER B 1 614 ? -3.078 -1.63 -2.377 1 91.75 614 SER B CA 1
ATOM 12842 C C . SER B 1 614 ? -3.295 -0.718 -1.173 1 91.75 614 SER B C 1
ATOM 12844 O O . SER B 1 614 ? -2.408 -0.573 -0.33 1 91.75 614 SER B O 1
ATOM 12846 N N . THR B 1 615 ? -4.461 -0.062 -1.087 1 93.31 615 THR B N 1
ATOM 12847 C CA . THR B 1 615 ? -4.734 0.816 0.045 1 93.31 615 THR B CA 1
ATOM 12848 C C . THR B 1 615 ? -4.777 0.023 1.349 1 93.31 615 THR B C 1
ATOM 12850 O O . THR B 1 615 ? -4.305 0.495 2.385 1 93.31 615 THR B O 1
ATOM 12853 N N . TYR B 1 616 ? -5.41 -1.217 1.308 1 96.38 616 TYR B N 1
ATOM 12854 C CA . TYR B 1 616 ? -5.41 -2.076 2.486 1 96.38 616 TYR B CA 1
ATOM 12855 C C . TYR B 1 616 ? -3.986 -2.406 2.92 1 96.38 616 TYR B C 1
ATOM 12857 O O . TYR B 1 616 ? -3.67 -2.377 4.109 1 96.38 616 TYR B O 1
ATOM 12865 N N . ILE B 1 617 ? -3.121 -2.719 1.973 1 92.94 617 ILE B N 1
ATOM 12866 C CA . ILE B 1 617 ? -1.737 -3.07 2.271 1 92.94 617 ILE B CA 1
ATOM 12867 C C . ILE B 1 617 ? -1.025 -1.877 2.902 1 92.94 617 ILE B C 1
ATOM 12869 O O . ILE B 1 617 ? -0.335 -2.021 3.914 1 92.94 617 ILE B O 1
ATOM 12873 N N . ALA B 1 618 ? -1.212 -0.716 2.33 1 89.44 618 ALA B N 1
ATOM 12874 C CA . ALA B 1 618 ? -0.614 0.496 2.885 1 89.44 618 ALA B CA 1
ATOM 12875 C C . ALA B 1 618 ? -1.115 0.757 4.301 1 89.44 618 ALA B C 1
ATOM 12877 O O . ALA B 1 618 ? -0.345 1.167 5.172 1 89.44 618 ALA B O 1
ATOM 12878 N N . ALA B 1 619 ? -2.404 0.552 4.52 1 94.25 619 ALA B N 1
ATOM 12879 C CA . ALA B 1 619 ? -3.01 0.761 5.832 1 94.25 619 ALA B CA 1
ATOM 12880 C C . ALA B 1 619 ? -2.43 -0.203 6.863 1 94.25 619 ALA B C 1
ATOM 12882 O O . ALA B 1 619 ? -2.188 0.178 8.008 1 94.25 619 ALA B O 1
ATOM 12883 N N . VAL B 1 620 ? -2.217 -1.513 6.484 1 95.25 620 VAL B N 1
ATOM 12884 C CA . VAL B 1 620 ? -1.669 -2.525 7.379 1 95.25 620 VAL B CA 1
ATOM 12885 C C . VAL B 1 620 ? -0.28 -2.102 7.852 1 95.25 620 VAL B C 1
ATOM 12887 O O . VAL B 1 620 ? 0.034 -2.199 9.039 1 95.25 620 VAL B O 1
ATOM 12890 N N . TYR B 1 621 ? 0.477 -1.581 6.957 1 86.56 621 TYR B N 1
ATOM 12891 C CA . TYR B 1 621 ? 1.831 -1.169 7.312 1 86.56 621 TYR B CA 1
ATOM 12892 C C . TYR B 1 621 ? 1.812 0.108 8.148 1 86.56 621 TYR B C 1
ATOM 12894 O O . TYR B 1 621 ? 2.576 0.242 9.102 1 86.56 621 TYR B O 1
ATOM 12902 N N . ALA B 1 622 ? 0.899 1.028 7.805 1 86.81 622 ALA B N 1
ATOM 12903 C CA . ALA B 1 622 ? 0.762 2.256 8.586 1 86.81 622 ALA B CA 1
ATOM 12904 C C . ALA B 1 622 ? 0.335 1.95 10.016 1 86.81 622 ALA B C 1
ATOM 12906 O O . ALA B 1 622 ? 0.738 2.645 10.953 1 86.81 622 ALA B O 1
ATOM 12907 N N . ALA B 1 623 ? -0.491 0.914 10.164 1 92.81 623 ALA B N 1
ATOM 12908 C CA . ALA B 1 623 ? -1.009 0.529 11.477 1 92.81 623 ALA B CA 1
ATOM 12909 C C . ALA B 1 623 ? -0.003 -0.334 12.234 1 92.81 623 ALA B C 1
ATOM 12911 O O . ALA B 1 623 ? -0.159 -0.575 13.43 1 92.81 623 ALA B O 1
ATOM 12912 N N . GLY B 1 624 ? 1.071 -0.851 11.609 1 88.75 624 GLY B N 1
ATOM 12913 C CA . GLY B 1 624 ? 2.045 -1.736 12.227 1 88.75 624 GLY B CA 1
ATOM 12914 C C . GLY B 1 624 ? 1.513 -3.137 12.469 1 88.75 624 GLY B C 1
ATOM 12915 O O . GLY B 1 624 ? 1.828 -3.764 13.477 1 88.75 624 GLY B O 1
ATOM 12916 N N . LEU B 1 625 ? 0.652 -3.613 11.547 1 94.38 625 LEU B N 1
ATOM 12917 C CA . LEU B 1 625 ? 0.006 -4.906 11.742 1 94.38 625 LEU B CA 1
ATOM 12918 C C . LEU B 1 625 ? 0.536 -5.934 10.742 1 94.38 625 LEU B C 1
ATOM 12920 O O . LEU B 1 625 ? -0.066 -6.992 10.562 1 94.38 625 LEU B O 1
ATOM 12924 N N . GLU B 1 626 ? 1.698 -5.742 10.039 1 91.06 626 GLU B N 1
ATOM 12925 C CA . GLU B 1 626 ? 2.201 -6.617 8.984 1 91.06 626 GLU B CA 1
ATOM 12926 C C . GLU B 1 626 ? 2.477 -8.023 9.523 1 91.06 626 GLU B C 1
ATOM 12928 O O . GLU B 1 626 ? 2.16 -9.016 8.859 1 91.06 626 GLU B O 1
ATOM 12933 N N . ARG B 1 627 ? 3 -8.148 10.719 1 90.69 627 ARG B N 1
ATOM 12934 C CA . ARG B 1 627 ? 3.328 -9.453 11.289 1 90.69 627 ARG B CA 1
ATOM 12935 C C . ARG B 1 627 ? 2.064 -10.242 11.617 1 90.69 627 ARG B C 1
ATOM 12937 O O . ARG B 1 627 ? 1.981 -11.438 11.336 1 90.69 627 ARG B O 1
ATOM 12944 N N . SER B 1 628 ? 1.11 -9.523 12.156 1 93 628 SER B N 1
ATOM 12945 C CA . SER B 1 628 ? -0.143 -10.18 12.516 1 93 628 SER B CA 1
ATOM 12946 C C . SER B 1 628 ? -0.88 -10.672 11.273 1 93 628 SER B C 1
ATOM 12948 O O . SER B 1 628 ? -1.359 -11.805 11.242 1 93 628 SER B O 1
ATOM 12950 N N . VAL B 1 629 ? -0.965 -9.898 10.273 1 94.44 629 VAL B N 1
ATOM 12951 C CA . VAL B 1 629 ? -1.701 -10.25 9.062 1 94.44 629 VAL B CA 1
ATOM 12952 C C . VAL B 1 629 ? -0.993 -11.391 8.336 1 94.44 629 VAL B C 1
ATOM 12954 O O . VAL B 1 629 ? -1.643 -12.258 7.75 1 94.44 629 VAL B O 1
ATOM 12957 N N . LYS B 1 630 ? 0.327 -11.422 8.438 1 90.12 630 LYS B N 1
ATOM 12958 C CA . LYS B 1 630 ? 1.116 -12.445 7.754 1 90.12 630 LYS B CA 1
ATOM 12959 C C . LYS B 1 630 ? 1.065 -13.773 8.508 1 90.12 630 LYS B C 1
ATOM 12961 O O . LYS B 1 630 ? 1.055 -14.844 7.891 1 90.12 630 LYS B O 1
ATOM 12966 N N . ARG B 1 631 ? 0.902 -13.789 9.852 1 91.31 631 ARG B N 1
ATOM 12967 C CA . ARG B 1 631 ? 1.238 -14.992 10.602 1 91.31 631 ARG B CA 1
ATOM 12968 C C . ARG B 1 631 ? 0.037 -15.492 11.398 1 91.31 631 ARG B C 1
ATOM 12970 O O . ARG B 1 631 ? 0.018 -16.641 11.844 1 91.31 631 ARG B O 1
ATOM 12977 N N . ASN B 1 632 ? -0.959 -14.703 11.57 1 94.06 632 ASN B N 1
ATOM 12978 C CA . ASN B 1 632 ? -2.102 -15.18 12.344 1 94.06 632 ASN B CA 1
ATOM 12979 C C . ASN B 1 632 ? -2.715 -16.438 11.727 1 94.06 632 ASN B C 1
ATOM 12981 O O . ASN B 1 632 ? -3.115 -16.422 10.562 1 94.06 632 ASN B O 1
ATOM 12985 N N . PRO B 1 633 ? -2.828 -17.5 12.461 1 95.5 633 PRO B N 1
ATOM 12986 C CA . PRO B 1 633 ? -3.297 -18.781 11.906 1 95.5 633 PRO B CA 1
ATOM 12987 C C . PRO B 1 633 ? -4.812 -18.828 11.719 1 95.5 633 PRO B C 1
ATOM 12989 O O . PRO B 1 633 ? -5.547 -18.172 12.461 1 95.5 633 PRO B O 1
ATOM 12992 N N . ALA B 1 634 ? -5.277 -19.578 10.766 1 97 634 ALA B N 1
ATOM 12993 C CA . ALA B 1 634 ? -6.684 -19.891 10.531 1 97 634 ALA B CA 1
ATOM 12994 C C . ALA B 1 634 ? -7.543 -18.625 10.617 1 97 634 ALA B C 1
ATOM 12996 O O . ALA B 1 634 ? -8.523 -18.594 11.367 1 97 634 ALA B O 1
ATOM 12997 N N . THR B 1 635 ? -7.172 -17.609 9.828 1 97.56 635 THR B N 1
ATOM 12998 C CA . THR B 1 635 ? -7.84 -16.312 9.898 1 97.56 635 THR B CA 1
ATOM 12999 C C . THR B 1 635 ? -8.5 -15.984 8.562 1 97.56 635 THR B C 1
ATOM 13001 O O . THR B 1 635 ? -7.934 -16.25 7.5 1 97.56 635 THR B O 1
ATOM 13004 N N . THR B 1 636 ? -9.703 -15.523 8.594 1 98.31 636 THR B N 1
ATOM 13005 C CA . THR B 1 636 ? -10.422 -15.016 7.426 1 98.31 636 THR B CA 1
ATOM 13006 C C . THR B 1 636 ? -10.375 -13.484 7.391 1 98.31 636 THR B C 1
ATOM 13008 O O . THR B 1 636 ? -10.711 -12.828 8.383 1 98.31 636 THR B O 1
ATOM 13011 N N . TYR B 1 637 ? -9.93 -12.938 6.324 1 98.38 637 TYR B N 1
ATOM 13012 C CA . TYR B 1 637 ? -9.867 -11.484 6.156 1 98.38 637 TYR B CA 1
ATOM 13013 C C . TYR B 1 637 ? -10.914 -11 5.16 1 98.38 637 TYR B C 1
ATOM 13015 O O . TYR B 1 637 ? -11.023 -11.547 4.055 1 98.38 637 TYR B O 1
ATOM 13023 N N . PHE B 1 638 ? -11.75 -10.062 5.52 1 98.31 638 PHE B N 1
ATOM 13024 C CA . PHE B 1 638 ? -12.641 -9.32 4.629 1 98.31 638 PHE B CA 1
ATOM 13025 C C . PHE B 1 638 ? -12 -8.008 4.195 1 98.31 638 PHE B C 1
ATOM 13027 O O . PHE B 1 638 ? -12.148 -6.988 4.871 1 98.31 638 PHE B O 1
ATOM 13034 N N . ILE B 1 639 ? -11.297 -8 3.055 1 98.12 639 ILE B N 1
ATOM 13035 C CA . ILE B 1 639 ? -10.453 -6.875 2.67 1 98.12 639 ILE B CA 1
ATOM 13036 C C . ILE B 1 639 ? -11.219 -5.961 1.717 1 98.12 639 ILE B C 1
ATOM 13038 O O . ILE B 1 639 ? -11.672 -6.398 0.656 1 98.12 639 ILE B O 1
ATOM 13042 N N . PRO B 1 640 ? -11.391 -4.664 2.104 1 97.25 640 PRO B N 1
ATOM 13043 C CA . PRO B 1 640 ? -12.062 -3.721 1.204 1 97.25 640 PRO B CA 1
ATOM 13044 C C . PRO B 1 640 ? -11.188 -3.311 0.021 1 97.25 640 PRO B C 1
ATOM 13046 O O . PRO B 1 640 ? -9.961 -3.24 0.15 1 97.25 640 PRO B O 1
ATOM 13049 N N . ARG B 1 641 ? -11.805 -2.998 -1.043 1 95.38 641 ARG B N 1
ATOM 13050 C CA . ARG B 1 641 ? -11.117 -2.512 -2.232 1 95.38 641 ARG B CA 1
ATOM 13051 C C . ARG B 1 641 ? -10.656 -1.07 -2.051 1 95.38 641 ARG B C 1
ATOM 13053 O O . ARG B 1 641 ? -11.109 -0.379 -1.137 1 95.38 641 ARG B O 1
ATOM 13060 N N . ASN B 1 642 ? -9.75 -0.607 -2.939 1 93.56 642 ASN B N 1
ATOM 13061 C CA . ASN B 1 642 ? -9.242 0.758 -2.889 1 93.56 642 ASN B CA 1
ATOM 13062 C C . ASN B 1 642 ? -10.375 1.781 -2.902 1 93.56 642 ASN B C 1
ATOM 13064 O O . ASN B 1 642 ? -10.336 2.762 -2.156 1 93.56 642 ASN B O 1
ATOM 13068 N N . LYS B 1 643 ? -11.359 1.57 -3.746 1 91.62 643 LYS B N 1
ATOM 13069 C CA . LYS B 1 643 ? -12.477 2.504 -3.859 1 91.62 643 LYS B CA 1
ATOM 13070 C C . LYS B 1 643 ? -13.227 2.619 -2.539 1 91.62 643 LYS B C 1
ATOM 13072 O O . LYS B 1 643 ? -13.719 3.695 -2.193 1 91.62 643 LYS B O 1
ATOM 13077 N N . ALA B 1 644 ? -13.344 1.499 -1.824 1 94.44 644 ALA B N 1
ATOM 13078 C CA . ALA B 1 644 ? -14.023 1.492 -0.531 1 94.44 644 ALA B CA 1
ATOM 13079 C C . ALA B 1 644 ? -13.328 2.418 0.46 1 94.44 644 ALA B C 1
ATOM 13081 O O . ALA B 1 644 ? -13.984 3.176 1.18 1 94.44 644 ALA B O 1
ATOM 13082 N N . PHE B 1 645 ? -12.016 2.402 0.497 1 94.25 645 PHE B N 1
ATOM 13083 C CA . PHE B 1 645 ? -11.25 3.262 1.388 1 94.25 645 PHE B CA 1
ATOM 13084 C C . PHE B 1 645 ? -11.352 4.723 0.96 1 94.25 645 PHE B C 1
ATOM 13086 O O . PHE B 1 645 ? -11.414 5.617 1.804 1 94.25 645 PHE B O 1
ATOM 13093 N N . ASN B 1 646 ? -11.32 4.938 -0.322 1 91.12 646 ASN B N 1
ATOM 13094 C CA . ASN B 1 646 ? -11.469 6.293 -0.843 1 91.12 646 ASN B CA 1
ATOM 13095 C C . ASN B 1 646 ? -12.805 6.902 -0.446 1 91.12 646 ASN B C 1
ATOM 13097 O O . ASN B 1 646 ? -12.906 8.109 -0.226 1 91.12 646 ASN B O 1
ATOM 13101 N N . ASN B 1 647 ? -13.82 6.074 -0.35 1 91.25 647 ASN B N 1
ATOM 13102 C CA . ASN B 1 647 ? -15.164 6.535 -0.021 1 91.25 647 ASN B CA 1
ATOM 13103 C C . ASN B 1 647 ? -15.258 7.012 1.426 1 91.25 647 ASN B C 1
ATOM 13105 O O . ASN B 1 647 ? -16.188 7.727 1.79 1 91.25 647 ASN B O 1
ATOM 13109 N N . LEU B 1 648 ? -14.305 6.652 2.26 1 92.88 648 LEU B N 1
ATOM 13110 C CA . LEU B 1 648 ? -14.289 7.133 3.637 1 92.88 648 LEU B CA 1
ATOM 13111 C C . LEU B 1 648 ? -13.875 8.602 3.697 1 92.88 648 LEU B C 1
ATOM 13113 O O . LEU B 1 648 ? -14.07 9.266 4.719 1 92.88 648 LEU B O 1
ATOM 13117 N N . GLY B 1 649 ? -13.266 9.133 2.65 1 91.81 649 GLY B N 1
ATOM 13118 C CA . GLY B 1 649 ? -12.922 10.547 2.541 1 91.81 649 GLY B CA 1
ATOM 13119 C C . GLY B 1 649 ? -11.969 11.016 3.623 1 91.81 649 GLY B C 1
ATOM 13120 O O . GLY B 1 649 ? -10.914 10.422 3.824 1 91.81 649 GLY B O 1
ATOM 13121 N N . LEU B 1 650 ? -12.398 11.992 4.434 1 93.94 650 LEU B N 1
ATOM 13122 C CA . LEU B 1 650 ? -11.555 12.617 5.453 1 93.94 650 LEU B CA 1
ATOM 13123 C C . LEU B 1 650 ? -11.305 11.656 6.609 1 93.94 650 LEU B C 1
ATOM 13125 O O . LEU B 1 650 ? -10.281 11.75 7.289 1 93.94 650 LEU B O 1
ATOM 13129 N N . ALA B 1 651 ? -12.203 10.742 6.812 1 93.94 651 ALA B N 1
ATOM 13130 C CA . ALA B 1 651 ? -12 9.742 7.855 1 93.94 651 ALA B CA 1
ATOM 13131 C C . ALA B 1 651 ? -10.758 8.891 7.566 1 93.94 651 ALA B C 1
ATOM 13133 O O . ALA B 1 651 ? -9.953 8.641 8.461 1 93.94 651 ALA B O 1
ATOM 13134 N N . MET B 1 652 ? -10.703 8.492 6.312 1 94.44 652 MET B N 1
ATOM 13135 C CA . MET B 1 652 ? -9.547 7.676 5.953 1 94.44 652 MET B CA 1
ATOM 13136 C C . MET B 1 652 ? -8.266 8.492 6.016 1 94.44 652 MET B C 1
ATOM 13138 O O . MET B 1 652 ? -7.219 7.98 6.426 1 94.44 652 MET B O 1
ATOM 13142 N N . LYS B 1 653 ? -8.359 9.703 5.539 1 91.31 653 LYS B N 1
ATOM 13143 C CA . LYS B 1 653 ? -7.184 10.57 5.586 1 91.31 653 LYS B CA 1
ATOM 13144 C C . LYS B 1 653 ? -6.684 10.742 7.016 1 91.31 653 LYS B C 1
ATOM 13146 O O . LYS B 1 653 ? -5.477 10.789 7.258 1 91.31 653 LYS B O 1
ATOM 13151 N N . TYR B 1 654 ? -7.598 10.875 8 1 92 654 TYR B N 1
ATOM 13152 C CA . TYR B 1 654 ? -7.219 10.969 9.406 1 92 654 TYR B CA 1
ATOM 13153 C C . TYR B 1 654 ? -6.602 9.664 9.898 1 92 654 TYR B C 1
ATOM 13155 O O . TYR B 1 654 ? -5.586 9.672 10.594 1 92 654 TYR B O 1
ATOM 13163 N N . LEU B 1 655 ? -7.242 8.547 9.5 1 93.19 655 LEU B N 1
ATOM 13164 C CA . LEU B 1 655 ? -6.82 7.238 9.992 1 93.19 655 LEU B CA 1
ATOM 13165 C C . LEU B 1 655 ? -5.391 6.93 9.562 1 93.19 655 LEU B C 1
ATOM 13167 O O . LEU B 1 655 ? -4.684 6.176 10.227 1 93.19 655 LEU B O 1
ATOM 13171 N N . LEU B 1 656 ? -4.98 7.52 8.469 1 89.25 656 LEU B N 1
ATOM 13172 C CA . LEU B 1 656 ? -3.656 7.23 7.934 1 89.25 656 LEU B CA 1
ATOM 13173 C C . LEU B 1 656 ? -2.604 8.133 8.57 1 89.25 656 LEU B C 1
ATOM 13175 O O . LEU B 1 656 ? -1.403 7.93 8.367 1 89.25 656 LEU B O 1
ATOM 13179 N N . LEU B 1 657 ? -3.064 9.102 9.367 1 84.56 657 LEU B N 1
ATOM 13180 C CA . LEU B 1 657 ? -2.125 9.93 10.117 1 84.56 657 LEU B CA 1
ATOM 13181 C C . LEU B 1 657 ? -1.604 9.195 11.344 1 84.56 657 LEU B C 1
ATOM 13183 O O . LEU B 1 657 ? -2.238 8.25 11.82 1 84.56 657 LEU B O 1
ATOM 13187 N N . PRO B 1 658 ? -0.434 9.609 11.852 1 78.44 658 PRO B N 1
ATOM 13188 C CA . PRO B 1 658 ? 0.129 8.93 13.023 1 78.44 658 PRO B CA 1
ATOM 13189 C C . PRO B 1 658 ? -0.793 8.992 14.242 1 78.44 658 PRO B C 1
ATOM 13191 O O . PRO B 1 658 ? -0.86 8.039 15.016 1 78.44 658 PRO B O 1
ATOM 13194 N N . GLU B 1 659 ? -1.542 10.102 14.383 1 80.5 659 GLU B N 1
ATOM 13195 C CA . GLU B 1 659 ? -2.432 10.242 15.531 1 80.5 659 GLU B CA 1
ATOM 13196 C C . GLU B 1 659 ? -3.656 9.336 15.391 1 80.5 659 GLU B C 1
ATOM 13198 O O . GLU B 1 659 ? -4.32 9.031 16.391 1 80.5 659 GLU B O 1
ATOM 13203 N N . GLY B 1 660 ? -3.953 8.891 14.18 1 88.94 660 GLY B N 1
ATOM 13204 C CA . GLY B 1 660 ? -5.102 8.031 13.945 1 88.94 660 GLY B CA 1
ATOM 13205 C C . GLY B 1 660 ? -4.75 6.555 13.938 1 88.94 660 GLY B C 1
ATOM 13206 O O . GLY B 1 660 ? -5.59 5.715 13.609 1 88.94 660 GLY B O 1
ATOM 13207 N N . ARG B 1 661 ? -3.537 6.16 14.367 1 88.56 661 ARG B N 1
ATOM 13208 C CA . ARG B 1 661 ? -3.016 4.805 14.242 1 88.56 661 ARG B CA 1
ATOM 13209 C C . ARG B 1 661 ? -3.854 3.822 15.055 1 88.56 661 ARG B C 1
ATOM 13211 O O . ARG B 1 661 ? -4.125 2.707 14.609 1 88.56 661 ARG B O 1
ATOM 13218 N N . ASP B 1 662 ? -4.262 4.234 16.25 1 90.44 662 ASP B N 1
ATOM 13219 C CA . ASP B 1 662 ? -5.039 3.336 17.094 1 90.44 662 ASP B CA 1
ATOM 13220 C C . ASP B 1 662 ? -6.414 3.062 16.5 1 90.44 662 ASP B C 1
ATOM 13222 O O . ASP B 1 662 ? -6.902 1.931 16.531 1 90.44 662 ASP B O 1
ATOM 13226 N N . GLU B 1 663 ? -7.031 4.09 15.992 1 93.31 663 GLU B N 1
ATOM 13227 C CA . GLU B 1 663 ? -8.32 3.898 15.336 1 93.31 663 GLU B CA 1
ATOM 13228 C C . GLU B 1 663 ? -8.18 3.053 14.07 1 93.31 663 GLU B C 1
ATOM 13230 O O . GLU B 1 663 ? -9.047 2.234 13.766 1 93.31 663 GLU B O 1
ATOM 13235 N N . LEU B 1 664 ? -7.082 3.27 13.32 1 95.31 664 LEU B N 1
ATOM 13236 C CA . LEU B 1 664 ? -6.836 2.479 12.125 1 95.31 664 LEU B CA 1
ATOM 13237 C C . LEU B 1 664 ? -6.68 1.001 12.469 1 95.31 664 LEU B C 1
ATOM 13239 O O . LEU B 1 664 ? -7.207 0.136 11.766 1 95.31 664 LEU B O 1
ATOM 13243 N N . ARG B 1 665 ? -5.984 0.67 13.555 1 96 665 ARG B N 1
ATOM 13244 C CA . ARG B 1 665 ? -5.832 -0.704 14.016 1 96 665 ARG B CA 1
ATOM 13245 C C . ARG B 1 665 ? -7.188 -1.332 14.328 1 96 665 ARG B C 1
ATOM 13247 O O . ARG B 1 665 ? -7.434 -2.488 13.977 1 96 665 ARG B O 1
ATOM 13254 N N . LYS B 1 666 ? -8.023 -0.517 14.922 1 95.5 666 LYS B N 1
ATOM 13255 C CA . LYS B 1 666 ? -9.367 -1.001 15.25 1 95.5 666 LYS B CA 1
ATOM 13256 C C . LYS B 1 666 ? -10.141 -1.363 13.984 1 95.5 666 LYS B C 1
ATOM 13258 O O . LYS B 1 666 ? -10.789 -2.412 13.93 1 95.5 666 LYS B O 1
ATOM 13263 N N . VAL B 1 667 ? -10.062 -0.516 13.055 1 96.69 667 VAL B N 1
ATOM 13264 C CA . VAL B 1 667 ? -10.797 -0.723 11.812 1 96.69 667 VAL B CA 1
ATOM 13265 C C . VAL B 1 667 ? -10.273 -1.972 11.109 1 96.69 667 VAL B C 1
ATOM 13267 O O . VAL B 1 667 ? -11.055 -2.805 10.641 1 96.69 667 VAL B O 1
ATOM 13270 N N . LEU B 1 668 ? -8.961 -2.162 10.984 1 97.75 668 LEU B N 1
ATOM 13271 C CA . LEU B 1 668 ? -8.359 -3.291 10.281 1 97.75 668 LEU B CA 1
ATOM 13272 C C . LEU B 1 668 ? -8.625 -4.598 11.016 1 97.75 668 LEU B C 1
ATOM 13274 O O . LEU B 1 668 ? -8.922 -5.621 10.398 1 97.75 668 LEU B O 1
ATOM 13278 N N . ARG B 1 669 ? -8.57 -4.582 12.344 1 97.12 669 ARG B N 1
ATOM 13279 C CA . ARG B 1 669 ? -8.836 -5.773 13.141 1 97.12 669 ARG B CA 1
ATOM 13280 C C . ARG B 1 669 ? -10.312 -6.164 13.07 1 97.12 669 ARG B C 1
ATOM 13282 O O . ARG B 1 669 ? -10.648 -7.34 13.203 1 97.12 669 ARG B O 1
ATOM 13289 N N . TYR B 1 670 ? -11.18 -5.164 12.812 1 97.06 670 TYR B N 1
ATOM 13290 C CA . TYR B 1 670 ? -12.602 -5.43 12.68 1 97.06 670 TYR B CA 1
ATOM 13291 C C . TYR B 1 670 ? -12.898 -6.18 11.383 1 97.06 670 TYR B C 1
ATOM 13293 O O . TYR B 1 670 ? -13.953 -6.805 11.242 1 97.06 670 TYR B O 1
ATOM 13301 N N . HIS B 1 671 ? -11.961 -6.238 10.484 1 98 671 HIS B N 1
ATOM 13302 C CA . HIS B 1 671 ? -12.133 -6.914 9.203 1 98 671 HIS B CA 1
ATOM 13303 C C . HIS B 1 671 ? -11.422 -8.266 9.203 1 98 671 HIS B C 1
ATOM 13305 O O . HIS B 1 671 ? -11.195 -8.852 8.141 1 98 671 HIS B O 1
ATOM 13311 N N . ALA B 1 672 ? -11.016 -8.766 10.344 1 97.94 672 ALA B N 1
ATOM 13312 C CA . ALA B 1 672 ? -10.359 -10.055 10.492 1 97.94 672 ALA B CA 1
ATOM 13313 C C . ALA B 1 672 ? -11.086 -10.93 11.508 1 97.94 672 ALA B C 1
ATOM 13315 O O . ALA B 1 672 ? -11.484 -10.453 12.578 1 97.94 672 ALA B O 1
ATOM 13316 N N . VAL B 1 673 ? -11.344 -12.18 11.148 1 97.44 673 VAL B N 1
ATOM 13317 C CA . VAL B 1 673 ? -11.984 -13.164 12.023 1 97.44 673 VAL B CA 1
ATOM 13318 C C . VAL B 1 673 ? -11.086 -14.383 12.172 1 97.44 673 VAL B C 1
ATOM 13320 O O . VAL B 1 673 ? -10.672 -14.992 11.18 1 97.44 673 VAL B O 1
ATOM 13323 N N . GLU B 1 674 ? -10.773 -14.836 13.398 1 95.19 674 GLU B N 1
ATOM 13324 C CA . GLU B 1 674 ? -9.906 -15.984 13.648 1 95.19 674 GLU B CA 1
ATOM 13325 C C . GLU B 1 674 ? -10.68 -17.297 13.508 1 95.19 674 GLU B C 1
ATOM 13327 O O . GLU B 1 674 ? -10.781 -18.062 14.461 1 95.19 674 GLU B O 1
ATOM 13332 N N . GLN B 1 675 ? -11.25 -17.5 12.391 1 95.31 675 GLN B N 1
ATOM 13333 C CA . GLN B 1 675 ? -11.969 -18.672 11.93 1 95.31 675 GLN B CA 1
ATOM 13334 C C . GLN B 1 675 ? -11.852 -18.828 10.414 1 95.31 675 GLN B C 1
ATOM 13336 O O . GLN B 1 675 ? -11.766 -17.828 9.688 1 95.31 675 GLN B O 1
ATOM 13341 N N . LEU B 1 676 ? -11.766 -20.109 9.984 1 96.38 676 LEU B N 1
ATOM 13342 C CA . LEU B 1 676 ? -11.766 -20.359 8.547 1 96.38 676 LEU B CA 1
ATOM 13343 C C . LEU B 1 676 ? -13.195 -20.344 8 1 96.38 676 LEU B C 1
ATOM 13345 O O . LEU B 1 676 ? -14 -21.219 8.344 1 96.38 676 LEU B O 1
ATOM 13349 N N . ILE B 1 677 ? -13.469 -19.344 7.219 1 96.25 677 ILE B N 1
ATOM 13350 C CA . ILE B 1 677 ? -14.805 -19.203 6.656 1 96.25 677 ILE B CA 1
ATOM 13351 C C . ILE B 1 677 ? -14.727 -19.234 5.129 1 96.25 677 ILE B C 1
ATOM 13353 O O . ILE B 1 677 ? -14.461 -18.219 4.492 1 96.25 677 ILE B O 1
ATOM 13357 N N . TYR B 1 678 ? -15.062 -20.406 4.57 1 95.94 678 TYR B N 1
ATOM 13358 C CA . TYR B 1 678 ? -15.172 -20.547 3.121 1 95.94 678 TYR B CA 1
ATOM 13359 C C . TYR B 1 678 ? -16.625 -20.391 2.672 1 95.94 678 TYR B C 1
ATOM 13361 O O . TYR B 1 678 ? -17.547 -20.688 3.422 1 95.94 678 TYR B O 1
ATOM 13369 N N . THR B 1 679 ? -16.859 -19.812 1.523 1 93.06 679 THR B N 1
ATOM 13370 C CA . THR B 1 679 ? -18.203 -19.453 1.073 1 93.06 679 THR B CA 1
ATOM 13371 C C . THR B 1 679 ? -19.125 -20.672 1.076 1 93.06 679 THR B C 1
ATOM 13373 O O . THR B 1 679 ? -20.312 -20.562 1.412 1 93.06 679 THR B O 1
ATOM 13376 N N . PRO B 1 680 ? -18.641 -21.859 0.724 1 89.25 680 PRO B N 1
ATOM 13377 C CA . PRO B 1 680 ? -19.562 -23 0.744 1 89.25 680 PRO B CA 1
ATOM 13378 C C . PRO B 1 680 ? -20 -23.375 2.156 1 89.25 680 PRO B C 1
ATOM 13380 O O . PRO B 1 680 ? -21.031 -24.031 2.328 1 89.25 680 PRO B O 1
ATOM 13383 N N . ASP B 1 681 ? -19.266 -23 3.178 1 88.44 681 ASP B N 1
ATOM 13384 C CA . ASP B 1 681 ? -19.562 -23.375 4.559 1 88.44 681 ASP B CA 1
ATOM 13385 C C . ASP B 1 681 ? -20.531 -22.375 5.195 1 88.44 681 ASP B C 1
ATOM 13387 O O . ASP B 1 681 ? -21.031 -22.609 6.297 1 88.44 681 ASP B O 1
ATOM 13391 N N . ILE B 1 682 ? -20.797 -21.297 4.449 1 92.25 682 ILE B N 1
ATOM 13392 C CA . ILE B 1 682 ? -21.688 -20.281 5.012 1 92.25 682 ILE B CA 1
ATOM 13393 C C . ILE B 1 682 ? -23.141 -20.672 4.789 1 92.25 682 ILE B C 1
ATOM 13395 O O . ILE B 1 682 ? -23.562 -20.891 3.654 1 92.25 682 ILE B O 1
ATOM 13399 N N . GLU B 1 683 ? -23.875 -20.797 5.855 1 90.62 683 GLU B N 1
ATOM 13400 C CA . GLU B 1 683 ? -25.297 -21.156 5.781 1 90.62 683 GLU B CA 1
ATOM 13401 C C . GLU B 1 683 ? -26.141 -19.969 5.359 1 90.62 683 GLU B C 1
ATOM 13403 O O . GLU B 1 683 ? -25.75 -18.812 5.551 1 90.62 683 GLU B O 1
ATOM 13408 N N . VAL B 1 684 ? -27.203 -20.312 4.758 1 92.56 684 VAL B N 1
ATOM 13409 C CA . VAL B 1 684 ? -28.141 -19.25 4.379 1 92.56 684 VAL B CA 1
ATOM 13410 C C . VAL B 1 684 ? -28.703 -18.578 5.633 1 92.56 684 VAL B C 1
ATOM 13412 O O . VAL B 1 684 ? -29.031 -19.25 6.609 1 92.56 684 VAL B O 1
ATOM 13415 N N . GLY B 1 685 ? -28.688 -17.266 5.605 1 91.62 685 GLY B N 1
ATOM 13416 C CA . GLY B 1 685 ? -29.141 -16.5 6.758 1 91.62 685 GLY B CA 1
ATOM 13417 C C . GLY B 1 685 ? -28.016 -15.703 7.414 1 91.62 685 GLY B C 1
ATOM 13418 O O . GLY B 1 685 ? -27 -15.43 6.789 1 91.62 685 GLY B O 1
ATOM 13419 N N . LEU B 1 686 ? -28.344 -15.289 8.648 1 90.62 686 LEU B N 1
ATOM 13420 C CA . LEU B 1 686 ? -27.453 -14.383 9.352 1 90.62 686 LEU B CA 1
ATOM 13421 C C . LEU B 1 686 ? -26.5 -15.156 10.266 1 90.62 686 LEU B C 1
ATOM 13423 O O . LEU B 1 686 ? -26.938 -16.047 11.008 1 90.62 686 LEU B O 1
ATOM 13427 N N . SER B 1 687 ? -25.234 -14.898 10.117 1 92.19 687 SER B N 1
ATOM 13428 C CA . SER B 1 687 ? -24.188 -15.438 10.992 1 92.19 687 SER B CA 1
ATOM 13429 C C . SER B 1 687 ? -23.469 -14.32 11.75 1 92.19 687 SER B C 1
ATOM 13431 O O . SER B 1 687 ? -23.172 -13.273 11.172 1 92.19 687 SER B O 1
ATOM 13433 N N . VAL B 1 688 ? -23.328 -14.531 13.023 1 92.62 688 VAL B N 1
ATOM 13434 C CA . VAL B 1 688 ? -22.609 -13.562 13.844 1 92.62 688 VAL B CA 1
ATOM 13435 C C . VAL B 1 688 ? -21.156 -14 14.023 1 92.62 688 VAL B C 1
ATOM 13437 O O . VAL B 1 688 ? -20.891 -15.109 14.492 1 92.62 688 VAL B O 1
ATOM 13440 N N . LEU B 1 689 ? -20.234 -13.195 13.633 1 94.62 689 LEU B N 1
ATOM 13441 C CA . LEU B 1 689 ? -18.812 -13.477 13.711 1 94.62 689 LEU B CA 1
ATOM 13442 C C . LEU B 1 689 ? -18.125 -12.562 14.719 1 94.62 689 LEU B C 1
ATOM 13444 O O . LEU B 1 689 ? -18.406 -11.367 14.773 1 94.62 689 LEU B O 1
ATOM 13448 N N . LYS B 1 690 ? -17.281 -13.125 15.484 1 94.69 690 LYS B N 1
ATOM 13449 C CA . LYS B 1 690 ? -16.469 -12.32 16.391 1 94.69 690 LYS B CA 1
ATOM 13450 C C . LYS B 1 690 ? -15.148 -11.914 15.727 1 94.69 690 LYS B C 1
ATOM 13452 O O . LYS B 1 690 ? -14.359 -12.773 15.32 1 94.69 690 LYS B O 1
ATOM 13457 N N . THR B 1 691 ? -14.875 -10.641 15.617 1 96.25 691 THR B N 1
ATOM 13458 C CA . THR B 1 691 ? -13.688 -10.148 14.93 1 96.25 691 THR B CA 1
ATOM 13459 C C . THR B 1 691 ? -12.492 -10.117 15.883 1 96.25 691 THR B C 1
ATOM 13461 O O . THR B 1 691 ? -12.641 -10.328 17.078 1 96.25 691 THR B O 1
ATOM 13464 N N . THR B 1 692 ? -11.305 -9.914 15.391 1 95.31 692 THR B N 1
ATOM 13465 C CA . THR B 1 692 ? -10.094 -9.836 16.203 1 95.31 692 THR B CA 1
ATOM 13466 C C . THR B 1 692 ? -10.07 -8.547 17.016 1 95.31 692 THR B C 1
ATOM 13468 O O . THR B 1 692 ? -9.297 -8.422 17.969 1 95.31 692 THR B O 1
ATOM 13471 N N . GLU B 1 693 ? -10.852 -7.539 16.516 1 92.5 693 GLU B N 1
ATOM 13472 C CA . GLU B 1 693 ? -11.031 -6.312 17.297 1 92.5 693 GLU B CA 1
ATOM 13473 C C . GLU B 1 693 ? -11.852 -6.566 18.547 1 92.5 693 GLU B C 1
ATOM 13475 O O . GLU B 1 693 ? -11.664 -5.883 19.562 1 92.5 693 GLU B O 1
ATOM 13480 N N . GLY B 1 694 ? -12.711 -7.492 18.578 1 90.81 694 GLY B N 1
ATOM 13481 C CA . GLY B 1 694 ? -13.562 -7.812 19.719 1 90.81 694 GLY B CA 1
ATOM 13482 C C . GLY B 1 694 ? -15.031 -7.578 19.438 1 90.81 694 GLY B C 1
ATOM 13483 O O . GLY B 1 694 ? -15.891 -8.156 20.109 1 90.81 694 GLY B O 1
ATOM 13484 N N . GLY B 1 695 ? -15.359 -6.785 18.438 1 89.69 695 GLY B N 1
ATOM 13485 C CA . GLY B 1 695 ? -16.734 -6.527 18.078 1 89.69 695 GLY B CA 1
ATOM 13486 C C . GLY B 1 695 ? -17.328 -7.602 17.188 1 89.69 695 GLY B C 1
ATOM 13487 O O . GLY B 1 695 ? -16.609 -8.414 16.609 1 89.69 695 GLY B O 1
ATOM 13488 N N . ASN B 1 696 ? -18.688 -7.57 17.047 1 91.56 696 ASN B N 1
ATOM 13489 C CA . ASN B 1 696 ? -19.391 -8.539 16.219 1 91.56 696 ASN B CA 1
ATOM 13490 C C . ASN B 1 696 ? -19.578 -8.023 14.797 1 91.56 696 ASN B C 1
ATOM 13492 O O . ASN B 1 696 ? -19.812 -6.832 14.594 1 91.56 696 ASN B O 1
ATOM 13496 N N . LEU B 1 697 ? -19.391 -8.867 13.883 1 93.31 697 LEU B N 1
ATOM 13497 C CA . LEU B 1 697 ? -19.641 -8.641 12.461 1 93.31 697 LEU B CA 1
ATOM 13498 C C . LEU B 1 697 ? -20.734 -9.578 11.945 1 93.31 697 LEU B C 1
ATOM 13500 O O . LEU B 1 697 ? -20.703 -10.773 12.234 1 93.31 697 LEU B O 1
ATOM 13504 N N . LEU B 1 698 ? -21.734 -9.055 11.281 1 93.06 698 LEU B N 1
ATOM 13505 C CA . LEU B 1 698 ? -22.828 -9.852 10.766 1 93.06 698 LEU B CA 1
ATOM 13506 C C . LEU B 1 698 ? -22.594 -10.227 9.305 1 93.06 698 LEU B C 1
ATOM 13508 O O . LEU B 1 698 ? -22.375 -9.352 8.461 1 93.06 698 LEU B O 1
ATOM 13512 N N . LEU B 1 699 ? -22.547 -11.492 9.055 1 95.38 699 LEU B N 1
ATOM 13513 C CA . LEU B 1 699 ? -22.453 -12.031 7.703 1 95.38 699 LEU B CA 1
ATOM 13514 C C . LEU B 1 699 ? -23.766 -12.648 7.258 1 95.38 699 LEU B C 1
ATOM 13516 O O . LEU B 1 699 ? -24.312 -13.523 7.938 1 95.38 699 LEU B O 1
ATOM 13520 N N . ASP B 1 700 ? -24.25 -12.102 6.141 1 93.56 700 ASP B N 1
ATOM 13521 C CA . ASP B 1 700 ? -25.547 -12.57 5.629 1 93.56 700 ASP B CA 1
ATOM 13522 C C . ASP B 1 700 ? -25.391 -13.211 4.25 1 93.56 700 ASP B C 1
ATOM 13524 O O . ASP B 1 700 ? -24.75 -12.641 3.363 1 93.56 700 ASP B O 1
ATOM 13528 N N . ARG B 1 701 ? -25.906 -14.422 4.121 1 94.06 701 ARG B N 1
ATOM 13529 C CA . ARG B 1 701 ? -25.984 -15.086 2.826 1 94.06 701 ARG B CA 1
ATOM 13530 C C . ARG B 1 701 ? -27.422 -15.164 2.328 1 94.06 701 ARG B C 1
ATOM 13532 O O . ARG B 1 701 ? -28.297 -15.688 3.018 1 94.06 701 ARG B O 1
ATOM 13539 N N . SER B 1 702 ? -27.594 -14.648 1.188 1 91.12 702 SER B N 1
ATOM 13540 C CA . SER B 1 702 ? -28.922 -14.703 0.59 1 91.12 702 SER B CA 1
ATOM 13541 C C . SER B 1 702 ? -29.172 -16.031 -0.104 1 91.12 702 SER B C 1
ATOM 13543 O O . SER B 1 702 ? -28.234 -16.828 -0.274 1 91.12 702 SER B O 1
ATOM 13545 N N . ASP B 1 703 ? -30.391 -16.219 -0.54 1 85.5 703 ASP B N 1
ATOM 13546 C CA . ASP B 1 703 ? -30.766 -17.422 -1.277 1 85.5 703 ASP B CA 1
ATOM 13547 C C . ASP B 1 703 ? -30.094 -17.469 -2.645 1 85.5 703 ASP B C 1
ATOM 13549 O O . ASP B 1 703 ? -29.844 -18.547 -3.189 1 85.5 703 ASP B O 1
ATOM 13553 N N . SER B 1 704 ? -29.75 -16.266 -3.115 1 84.44 704 SER B N 1
ATOM 13554 C CA . SER B 1 704 ? -29.109 -16.172 -4.418 1 84.44 704 SER B CA 1
ATOM 13555 C C . SER B 1 704 ? -27.578 -16.219 -4.277 1 84.44 704 SER B C 1
ATOM 13557 O O . SER B 1 704 ? -26.859 -15.883 -5.219 1 84.44 704 SER B O 1
ATOM 13559 N N . ASN B 1 705 ? -27.078 -16.562 -3.131 1 86 705 ASN B N 1
ATOM 13560 C CA . ASN B 1 705 ? -25.656 -16.75 -2.84 1 86 705 ASN B CA 1
ATOM 13561 C C . ASN B 1 705 ? -24.906 -15.422 -2.885 1 86 705 ASN B C 1
ATOM 13563 O O . ASN B 1 705 ? -23.781 -15.359 -3.381 1 86 705 ASN B O 1
ATOM 13567 N N . ASN B 1 706 ? -25.688 -14.406 -2.539 1 92.06 706 ASN B N 1
ATOM 13568 C CA . ASN B 1 706 ? -25.047 -13.125 -2.289 1 92.06 706 ASN B CA 1
ATOM 13569 C C . ASN B 1 706 ? -24.625 -12.977 -0.829 1 92.06 706 ASN B C 1
ATOM 13571 O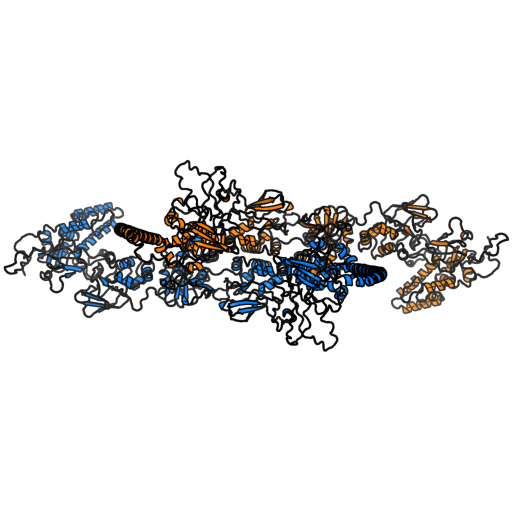 O . ASN B 1 706 ? -25.359 -13.375 0.074 1 92.06 706 ASN B O 1
ATOM 13575 N N . PHE B 1 707 ? -23.422 -12.484 -0.63 1 95.69 707 PHE B N 1
ATOM 13576 C CA . PHE B 1 707 ? -22.875 -12.344 0.716 1 95.69 707 PHE B CA 1
ATOM 13577 C C . PHE B 1 707 ? -22.734 -10.875 1.093 1 95.69 707 PHE B C 1
ATOM 13579 O O . PHE B 1 707 ? -22.172 -10.086 0.325 1 95.69 707 PHE B O 1
ATOM 13586 N N . THR B 1 708 ? -23.281 -10.477 2.227 1 94.69 708 THR B N 1
ATOM 13587 C CA . THR B 1 708 ? -23.188 -9.102 2.697 1 94.69 708 THR B CA 1
ATOM 13588 C C . THR B 1 708 ? -22.688 -9.062 4.141 1 94.69 708 THR B C 1
ATOM 13590 O O . THR B 1 708 ? -22.875 -10.016 4.895 1 94.69 708 THR B O 1
ATOM 13593 N N . LEU B 1 709 ? -21.938 -8.062 4.461 1 95.19 709 LEU B N 1
ATOM 13594 C CA . LEU B 1 709 ? -21.406 -7.82 5.797 1 95.19 709 LEU B CA 1
ATOM 13595 C C . LEU B 1 709 ? -21.922 -6.504 6.363 1 95.19 709 LEU B C 1
ATOM 13597 O O . LEU B 1 709 ? -22.047 -5.512 5.637 1 95.19 709 LEU B O 1
ATOM 13601 N N . ARG B 1 710 ? -22.266 -6.473 7.648 1 91.25 710 ARG B N 1
ATOM 13602 C CA . ARG B 1 710 ? -22.688 -5.242 8.312 1 91.25 710 ARG B CA 1
ATOM 13603 C C . ARG B 1 710 ? -22.406 -5.301 9.805 1 91.25 710 ARG B C 1
ATOM 13605 O O . ARG B 1 710 ? -22.188 -6.379 10.359 1 91.25 710 ARG B O 1
ATOM 13612 N N . SER B 1 711 ? -22.344 -4.113 10.367 1 88.5 711 SER B N 1
ATOM 13613 C CA . SER B 1 711 ? -22.234 -4.027 11.82 1 88.5 711 SER B CA 1
ATOM 13614 C C . SER B 1 711 ? -23.578 -4.34 12.484 1 88.5 711 SER B C 1
ATOM 13616 O O . SER B 1 711 ? -24.625 -4.191 11.867 1 88.5 711 SER B O 1
ATOM 13618 N N . PRO B 1 712 ? -23.516 -4.801 13.719 1 85.5 712 PRO B N 1
ATOM 13619 C CA . PRO B 1 712 ? -24.75 -5.129 14.414 1 85.5 712 PRO B CA 1
ATOM 13620 C C . PRO B 1 712 ? -25.609 -3.895 14.719 1 85.5 712 PRO B C 1
ATOM 13622 O O . PRO B 1 712 ? -25.078 -2.779 14.766 1 85.5 712 PRO B O 1
ATOM 13625 N N . SER B 1 713 ? -26.844 -4.23 14.836 1 74.62 713 SER B N 1
ATOM 13626 C CA . SER B 1 713 ? -27.766 -3.16 15.18 1 74.62 713 SER B CA 1
ATOM 13627 C C . SER B 1 713 ? -27.75 -2.877 16.688 1 74.62 713 SER B C 1
ATOM 13629 O O . SER B 1 713 ? -28.188 -1.818 17.125 1 74.62 713 SER B O 1
ATOM 13631 N N . LYS B 1 714 ? -27.234 -3.916 17.391 1 66.94 714 LYS B N 1
ATOM 13632 C CA . LYS B 1 714 ? -27.188 -3.783 18.844 1 66.94 714 LYS B CA 1
ATOM 13633 C C . LYS B 1 714 ? -25.75 -3.754 19.359 1 66.94 714 LYS B C 1
ATOM 13635 O O . LYS B 1 714 ? -24.906 -4.508 18.875 1 66.94 714 LYS B O 1
ATOM 13640 N N . TRP B 1 715 ? -25.406 -2.748 19.938 1 64.69 715 TRP B N 1
ATOM 13641 C CA . TRP B 1 715 ? -24.109 -2.615 20.578 1 64.69 715 TRP B CA 1
ATOM 13642 C C . TRP B 1 715 ? -24.266 -2.328 22.062 1 64.69 715 TRP B C 1
ATOM 13644 O O . TRP B 1 715 ? -25.328 -1.894 22.516 1 64.69 715 TRP B O 1
ATOM 13654 N N . PRO B 1 716 ? -23.266 -2.904 22.812 1 57.44 716 PRO B N 1
ATOM 13655 C CA . PRO B 1 716 ? -23.484 -2.676 24.25 1 57.44 716 PRO B CA 1
ATOM 13656 C C . PRO B 1 716 ? -23.984 -1.267 24.547 1 57.44 716 PRO B C 1
ATOM 13658 O O . PRO B 1 716 ? -23.391 -0.284 24.109 1 57.44 716 PRO B O 1
ATOM 13661 N N . LYS B 1 717 ? -24.969 -1.14 25.078 1 57.25 717 LYS B N 1
ATOM 13662 C CA . LYS B 1 717 ? -25.625 0.07 25.578 1 57.25 717 LYS B CA 1
ATOM 13663 C C . LYS B 1 717 ? -26.344 0.807 24.453 1 57.25 717 LYS B C 1
ATOM 13665 O O . LYS B 1 717 ? -26.859 1.912 24.656 1 57.25 717 LYS B O 1
ATOM 13670 N N . HIS B 1 718 ? -26.234 0.181 23.203 1 61.34 718 HIS B N 1
ATOM 13671 C CA . HIS B 1 718 ? -26.906 0.878 22.109 1 61.34 718 HIS B CA 1
ATOM 13672 C C . HIS B 1 718 ? -27.688 -0.095 21.234 1 61.34 718 HIS B C 1
ATOM 13674 O O . HIS B 1 718 ? -27.172 -1.155 20.875 1 61.34 718 HIS B O 1
ATOM 13680 N N . ASP B 1 719 ? -28.969 0.077 21.266 1 59.59 719 ASP B N 1
ATOM 13681 C CA . ASP B 1 719 ? -29.859 -0.755 20.453 1 59.59 719 ASP B CA 1
ATOM 13682 C C . ASP B 1 719 ? -30.656 0.092 19.469 1 59.59 719 ASP B C 1
ATOM 13684 O O . ASP B 1 719 ? -31.359 1.019 19.875 1 59.59 719 ASP B O 1
ATOM 13688 N N . SER B 1 720 ? -30.297 -0.109 18.141 1 60.03 720 SER B N 1
ATOM 13689 C CA . SER B 1 720 ? -31.016 0.681 17.141 1 60.03 720 SER B CA 1
ATOM 13690 C C . SER B 1 720 ? -32.469 0.287 17.062 1 60.03 720 SER B C 1
ATOM 13692 O O . SER B 1 720 ? -33.219 0.796 16.234 1 60.03 720 SER B O 1
ATOM 13694 N N . GLY B 1 721 ? -32.875 -0.481 18.062 1 52.53 721 GLY B N 1
ATOM 13695 C CA . GLY B 1 721 ? -34.281 -0.849 18.188 1 52.53 721 GLY B CA 1
ATOM 13696 C C . GLY B 1 721 ? -34.812 -1.578 16.984 1 52.53 721 GLY B C 1
ATOM 13697 O O . GLY B 1 721 ? -34.156 -2.424 16.391 1 52.53 721 GLY B O 1
ATOM 13698 N N . SER B 1 722 ? -36.031 -1.208 16.625 1 48.59 722 SER B N 1
ATOM 13699 C CA . SER B 1 722 ? -36.781 -1.877 15.586 1 48.59 722 SER B CA 1
ATOM 13700 C C . SER B 1 722 ? -36.25 -1.567 14.195 1 48.59 722 SER B C 1
ATOM 13702 O O . SER B 1 722 ? -36.562 -2.264 13.234 1 48.59 722 SER B O 1
ATOM 13704 N N . ALA B 1 723 ? -35.375 -0.485 14.109 1 51.56 723 ALA B N 1
ATOM 13705 C CA . ALA B 1 723 ? -34.969 -0.048 12.781 1 51.56 723 ALA B CA 1
ATOM 13706 C C . ALA B 1 723 ? -33.812 -0.913 12.258 1 51.56 723 ALA B C 1
ATOM 13708 O O . ALA B 1 723 ? -33.562 -0.96 11.055 1 51.56 723 ALA B O 1
ATOM 13709 N N . SER B 1 724 ? -33.375 -1.729 13.055 1 61.88 724 SER B N 1
ATOM 13710 C CA . SER B 1 724 ? -32.312 -2.654 12.719 1 61.88 724 SER B CA 1
ATOM 13711 C C . SER B 1 724 ? -31.203 -1.958 11.914 1 61.88 724 SER B C 1
ATOM 13713 O O . SER B 1 724 ? -30.719 -2.496 10.914 1 61.88 724 SER B O 1
ATOM 13715 N N . LEU B 1 725 ? -31 -0.641 12.305 1 69.56 725 LEU B N 1
ATOM 13716 C CA . LEU B 1 725 ? -29.906 0.078 11.664 1 69.56 725 LEU B CA 1
ATOM 13717 C C . LEU B 1 725 ? -28.562 -0.324 12.266 1 69.56 725 LEU B C 1
ATOM 13719 O O . LEU B 1 725 ? -28.453 -0.526 13.477 1 69.56 725 LEU B O 1
ATOM 13723 N N . PRO B 1 726 ? -27.609 -0.355 11.312 1 78.19 726 PRO B N 1
ATOM 13724 C CA . PRO B 1 726 ? -26.281 -0.693 11.844 1 78.19 726 PRO B CA 1
ATOM 13725 C C . PRO B 1 726 ? -25.781 0.334 12.852 1 78.19 726 PRO B C 1
ATOM 13727 O O . PRO B 1 726 ? -25.984 1.536 12.672 1 78.19 726 PRO B O 1
ATOM 13730 N N . SER B 1 727 ? -25.172 -0.082 13.836 1 73.62 727 SER B N 1
ATOM 13731 C CA . SER B 1 727 ? -24.734 0.74 14.961 1 73.62 727 SER B CA 1
ATOM 13732 C C . SER B 1 727 ? -23.656 1.729 14.539 1 73.62 727 SER B C 1
ATOM 13734 O O . SER B 1 727 ? -23.375 2.695 15.25 1 73.62 727 SER B O 1
ATOM 13736 N N . ASN B 1 728 ? -23.047 1.521 13.406 1 76.25 728 ASN B N 1
ATOM 13737 C CA . ASN B 1 728 ? -22 2.416 12.945 1 76.25 728 ASN B CA 1
ATOM 13738 C C . ASN B 1 728 ? -22.531 3.445 11.953 1 76.25 728 ASN B C 1
ATOM 13740 O O . ASN B 1 728 ? -21.781 4.293 11.461 1 76.25 728 ASN B O 1
ATOM 13744 N N . GLY B 1 729 ? -23.797 3.346 11.625 1 76.88 729 GLY B N 1
ATOM 13745 C CA . GLY B 1 729 ? -24.406 4.328 10.75 1 76.88 729 GLY B CA 1
ATOM 13746 C C . GLY B 1 729 ? -24.234 4.008 9.273 1 76.88 729 GLY B C 1
ATOM 13747 O O . GLY B 1 729 ? -24.609 4.797 8.414 1 76.88 729 GLY B O 1
ATOM 13748 N N . ASP B 1 730 ? -23.641 2.84 8.977 1 80.38 730 ASP B N 1
ATOM 13749 C CA . ASP B 1 730 ? -23.5 2.432 7.582 1 80.38 730 ASP B CA 1
ATOM 13750 C C . ASP B 1 730 ? -24.844 2.008 6.992 1 80.38 730 ASP B C 1
ATOM 13752 O O . ASP B 1 730 ? -25.344 0.924 7.297 1 80.38 730 ASP B O 1
ATOM 13756 N N . LEU B 1 731 ? -25.391 2.756 6.117 1 75.19 731 LEU B N 1
ATOM 13757 C CA . LEU B 1 731 ? -26.734 2.512 5.613 1 75.19 731 LEU B CA 1
ATOM 13758 C C . LEU B 1 731 ? -26.75 1.362 4.609 1 75.19 731 LEU B C 1
ATOM 13760 O O . LEU B 1 731 ? -27.781 0.732 4.387 1 75.19 731 LEU B O 1
ATOM 13764 N N . ARG B 1 732 ? -25.656 1.142 3.998 1 83.06 732 ARG B N 1
ATOM 13765 C CA . ARG B 1 732 ? -25.531 0.051 3.037 1 83.06 732 ARG B CA 1
ATOM 13766 C C . ARG B 1 732 ? -24.531 -0.992 3.512 1 83.06 732 ARG B C 1
ATOM 13768 O O . ARG B 1 732 ? -23.438 -0.646 3.955 1 83.06 732 ARG B O 1
ATOM 13775 N N . PRO B 1 733 ? -25 -2.227 3.494 1 90 733 PRO B N 1
ATOM 13776 C CA . PRO B 1 733 ? -24.062 -3.275 3.867 1 90 733 PRO B CA 1
ATOM 13777 C C . PRO B 1 733 ? -22.938 -3.447 2.844 1 90 733 PRO B C 1
ATOM 13779 O O . PRO B 1 733 ? -23.094 -3.07 1.681 1 90 733 PRO B O 1
ATOM 13782 N N . ALA B 1 734 ? -21.859 -3.955 3.297 1 94.75 734 ALA B N 1
ATOM 13783 C CA . ALA B 1 734 ? -20.766 -4.289 2.395 1 94.75 734 ALA B CA 1
ATOM 13784 C C . ALA B 1 734 ? -21.062 -5.57 1.625 1 94.75 734 ALA B C 1
ATOM 13786 O O . ALA B 1 734 ? -21.562 -6.543 2.193 1 94.75 734 ALA B O 1
ATOM 13787 N N . VAL B 1 735 ? -20.781 -5.602 0.363 1 96 735 VAL B N 1
ATOM 13788 C CA . VAL B 1 735 ? -21.031 -6.77 -0.479 1 96 735 VAL B CA 1
ATOM 13789 C C . VAL B 1 735 ? -19.703 -7.441 -0.817 1 96 735 VAL B C 1
ATOM 13791 O O . VAL B 1 735 ? -18.719 -6.766 -1.12 1 96 735 VAL B O 1
ATOM 13794 N N . MET B 1 736 ? -19.688 -8.742 -0.694 1 96 736 MET B N 1
ATOM 13795 C CA . MET B 1 736 ? -18.516 -9.5 -1.117 1 96 736 MET B CA 1
ATOM 13796 C C . MET B 1 736 ? -18.453 -9.609 -2.637 1 96 736 MET B C 1
ATOM 13798 O O . MET B 1 736 ? -19.359 -10.164 -3.258 1 96 736 MET B O 1
ATOM 13802 N N . ARG B 1 737 ? -17.391 -9.133 -3.225 1 93.62 737 ARG B N 1
ATOM 13803 C CA . ARG B 1 737 ? -17.281 -9.094 -4.68 1 93.62 737 ARG B CA 1
ATOM 13804 C C . ARG B 1 737 ? -16.406 -10.234 -5.195 1 93.62 737 ARG B C 1
ATOM 13806 O O . ARG B 1 737 ? -16.562 -10.688 -6.332 1 93.62 737 ARG B O 1
ATOM 13813 N N . ALA B 1 738 ? -15.414 -10.641 -4.535 1 92.12 738 ALA B N 1
ATOM 13814 C CA . ALA B 1 738 ? -14.57 -11.797 -4.832 1 92.12 738 ALA B CA 1
ATOM 13815 C C . ALA B 1 738 ? -14.406 -12.695 -3.607 1 92.12 738 ALA B C 1
ATOM 13817 O O . ALA B 1 738 ? -14.305 -12.203 -2.482 1 92.12 738 ALA B O 1
ATOM 13818 N N . HIS B 1 739 ? -14.414 -14.031 -3.918 1 92.38 739 HIS B N 1
ATOM 13819 C CA . HIS B 1 739 ? -14.492 -14.961 -2.801 1 92.38 739 HIS B CA 1
ATOM 13820 C C . HIS B 1 739 ? -13.32 -15.938 -2.818 1 92.38 739 HIS B C 1
ATOM 13822 O O . HIS B 1 739 ? -12.758 -16.219 -3.879 1 92.38 739 HIS B O 1
ATOM 13828 N N . ASN B 1 740 ? -12.977 -16.359 -1.603 1 94.94 740 ASN B N 1
ATOM 13829 C CA . ASN B 1 740 ? -12.156 -17.547 -1.382 1 94.94 740 ASN B CA 1
ATOM 13830 C C . ASN B 1 740 ? -10.781 -17.406 -2.02 1 94.94 740 ASN B C 1
ATOM 13832 O O . ASN B 1 740 ? -10.328 -18.297 -2.746 1 94.94 740 ASN B O 1
ATOM 13836 N N . ALA B 1 741 ? -10.148 -16.297 -1.931 1 94.38 741 ALA B N 1
ATOM 13837 C CA . ALA B 1 741 ? -8.719 -16.234 -2.221 1 94.38 741 ALA B CA 1
ATOM 13838 C C . ALA B 1 741 ? -7.91 -16.938 -1.133 1 94.38 741 ALA B C 1
ATOM 13840 O O . ALA B 1 741 ? -7.754 -16.406 -0.029 1 94.38 741 ALA B O 1
ATOM 13841 N N . LEU B 1 742 ? -7.441 -18.125 -1.433 1 95.44 742 LEU B N 1
ATOM 13842 C CA . LEU B 1 742 ? -6.789 -18.969 -0.447 1 95.44 742 LEU B CA 1
ATOM 13843 C C . LEU B 1 742 ? -5.402 -18.438 -0.097 1 95.44 742 LEU B C 1
ATOM 13845 O O . LEU B 1 742 ? -4.695 -17.922 -0.965 1 95.44 742 LEU B O 1
ATOM 13849 N N . THR B 1 743 ? -5.07 -18.453 1.167 1 94.81 743 THR B N 1
ATOM 13850 C CA . THR B 1 743 ? -3.752 -18.062 1.659 1 94.81 743 THR B CA 1
ATOM 13851 C C . THR B 1 743 ? -3.158 -19.156 2.545 1 94.81 743 THR B C 1
ATOM 13853 O O . THR B 1 743 ? -3.844 -20.125 2.896 1 94.81 743 THR B O 1
ATOM 13856 N N . GLU B 1 744 ? -1.914 -19.031 2.842 1 92.81 744 GLU B N 1
ATOM 13857 C CA . GLU B 1 744 ? -1.207 -19.984 3.699 1 92.81 744 GLU B CA 1
ATOM 13858 C C . GLU B 1 744 ? -1.841 -20.047 5.086 1 92.81 744 GLU B C 1
ATOM 13860 O O . GLU B 1 744 ? -1.905 -21.125 5.691 1 92.81 744 GLU B O 1
ATOM 13865 N N . THR B 1 745 ? -2.383 -18.922 5.559 1 95.75 745 THR B N 1
ATOM 13866 C CA . THR B 1 745 ? -2.854 -18.844 6.938 1 95.75 745 THR B CA 1
ATOM 13867 C C . THR B 1 745 ? -4.379 -18.766 6.984 1 95.75 745 THR B C 1
ATOM 13869 O O . THR B 1 745 ? -4.965 -18.703 8.062 1 95.75 745 THR B O 1
ATOM 13872 N N . GLY B 1 746 ? -5.016 -18.75 5.801 1 97.06 746 GLY B N 1
ATOM 13873 C CA . GLY B 1 746 ? -6.469 -18.703 5.816 1 97.06 746 GLY B CA 1
ATOM 13874 C C . GLY B 1 746 ? -7.062 -18.344 4.469 1 97.06 746 GLY B C 1
ATOM 13875 O O . GLY B 1 746 ? -6.746 -18.969 3.455 1 97.06 746 GLY B O 1
ATOM 13876 N N . VAL B 1 747 ? -8.016 -17.312 4.484 1 97.56 747 VAL B N 1
ATOM 13877 C CA . VAL B 1 747 ? -8.734 -16.984 3.256 1 97.56 747 VAL B CA 1
ATOM 13878 C C . VAL B 1 747 ? -9.062 -15.5 3.229 1 97.56 747 VAL B C 1
ATOM 13880 O O . VAL B 1 747 ? -9.258 -14.883 4.277 1 97.56 747 VAL B O 1
ATOM 13883 N N . ILE B 1 748 ? -9.016 -14.898 2.035 1 97.75 748 ILE B N 1
ATOM 13884 C CA . ILE B 1 748 ? -9.359 -13.5 1.822 1 97.75 748 ILE B CA 1
ATOM 13885 C C . ILE B 1 748 ? -10.664 -13.398 1.044 1 97.75 748 ILE B C 1
ATOM 13887 O O . ILE B 1 748 ? -10.844 -14.07 0.024 1 97.75 748 ILE B O 1
ATOM 13891 N N . HIS B 1 749 ? -11.617 -12.68 1.545 1 97.94 749 HIS B N 1
ATOM 13892 C CA . HIS B 1 749 ? -12.797 -12.234 0.806 1 97.94 749 HIS B CA 1
ATOM 13893 C C . HIS B 1 749 ? -12.727 -10.742 0.521 1 97.94 749 HIS B C 1
ATOM 13895 O O . HIS B 1 749 ? -12.445 -9.945 1.42 1 97.94 749 HIS B O 1
ATOM 13901 N N . ILE B 1 750 ? -12.945 -10.312 -0.729 1 97.69 750 ILE B N 1
ATOM 13902 C CA . ILE B 1 750 ? -12.859 -8.898 -1.098 1 97.69 750 ILE B CA 1
ATOM 13903 C C . ILE B 1 750 ? -14.242 -8.258 -1.015 1 97.69 750 ILE B C 1
ATOM 13905 O O . ILE B 1 750 ? -15.211 -8.789 -1.559 1 97.69 750 ILE B O 1
ATOM 13909 N N . ILE B 1 751 ? -14.32 -7.105 -0.308 1 97.62 751 ILE B N 1
ATOM 13910 C CA . ILE B 1 751 ? -15.602 -6.438 -0.119 1 97.62 751 ILE B CA 1
ATOM 13911 C C . ILE B 1 751 ? -15.555 -5.047 -0.745 1 97.62 751 ILE B C 1
ATOM 13913 O O . ILE B 1 751 ? -14.477 -4.523 -1.037 1 97.62 751 ILE B O 1
ATOM 13917 N N . ASP B 1 752 ? -16.734 -4.438 -0.932 1 95.88 752 ASP B N 1
ATOM 13918 C CA . ASP B 1 752 ? -16.797 -3.205 -1.712 1 95.88 752 ASP B CA 1
ATOM 13919 C C . ASP B 1 752 ? -16.969 -1.989 -0.805 1 95.88 752 ASP B C 1
ATOM 13921 O O . ASP B 1 752 ? -17.094 -0.861 -1.286 1 95.88 752 ASP B O 1
ATOM 13925 N N . SER B 1 753 ? -17.016 -2.205 0.507 1 94.56 753 SER B N 1
ATOM 13926 C CA . SER B 1 753 ? -17.156 -1.111 1.463 1 94.56 753 SER B CA 1
ATOM 13927 C C . SER B 1 753 ? -16.438 -1.427 2.771 1 94.56 753 SER B C 1
ATOM 13929 O O . SER B 1 753 ? -16.344 -2.59 3.17 1 94.56 753 SER B O 1
ATOM 13931 N N . VAL B 1 754 ? -15.891 -0.341 3.373 1 95.69 754 VAL B N 1
ATOM 13932 C CA . VAL B 1 754 ? -15.289 -0.521 4.691 1 95.69 754 VAL B CA 1
ATOM 13933 C C . VAL B 1 754 ? -16.391 -0.566 5.754 1 95.69 754 VAL B C 1
ATOM 13935 O O . VAL B 1 754 ? -17.297 0.269 5.758 1 95.69 754 VAL B O 1
ATOM 13938 N N . VAL B 1 755 ? -16.391 -1.583 6.586 1 95.19 755 VAL B N 1
ATOM 13939 C CA . VAL B 1 755 ? -17.344 -1.679 7.691 1 95.19 755 VAL B CA 1
ATOM 13940 C C . VAL B 1 755 ? -16.703 -1.133 8.969 1 95.19 755 VAL B C 1
ATOM 13942 O O . VAL B 1 755 ? -15.789 -1.748 9.523 1 95.19 755 VAL B O 1
ATOM 13945 N N . LEU B 1 756 ? -17.203 -0.043 9.422 1 92.69 756 LEU B N 1
ATOM 13946 C CA . LEU B 1 756 ? -16.641 0.571 10.617 1 92.69 756 LEU B CA 1
ATOM 13947 C C . LEU B 1 756 ? -17.172 -0.099 11.875 1 92.69 756 LEU B C 1
ATOM 13949 O O . LEU B 1 756 ? -18.344 -0.489 11.93 1 92.69 756 LEU B O 1
ATOM 13953 N N . PRO B 1 757 ? -16.266 -0.265 12.875 1 91.81 757 PRO B N 1
ATOM 13954 C CA . PRO B 1 757 ? -16.75 -0.793 14.148 1 91.81 757 PRO B CA 1
ATOM 13955 C C . PRO B 1 757 ? -17.703 0.167 14.859 1 91.81 757 PRO B C 1
ATOM 13957 O O . PRO B 1 757 ? -17.609 1.384 14.68 1 91.81 757 PRO B O 1
ATOM 13960 N N . SER B 1 758 ? -18.516 -0.348 15.656 1 84.12 758 SER B N 1
ATOM 13961 C CA . SER B 1 758 ? -19.531 0.455 16.344 1 84.12 758 SER B CA 1
ATOM 13962 C C . SER B 1 758 ? -18.891 1.392 17.359 1 84.12 758 SER B C 1
ATOM 13964 O O . SER B 1 758 ? -19.453 2.449 17.672 1 84.12 758 SER B O 1
ATOM 13966 N N . ASP B 1 759 ? -17.734 1.04 17.828 1 83.56 759 ASP B N 1
ATOM 13967 C CA . ASP B 1 759 ? -17.141 1.816 18.906 1 83.56 759 ASP B CA 1
ATOM 13968 C C . ASP B 1 759 ? -16.078 2.775 18.375 1 83.56 759 ASP B C 1
ATOM 13970 O O . ASP B 1 759 ? -15.312 3.35 19.156 1 83.56 759 ASP B O 1
ATOM 13974 N N . ILE B 1 760 ? -16.062 2.912 17.094 1 88.75 760 ILE B N 1
ATOM 13975 C CA . ILE B 1 760 ? -15.078 3.84 16.547 1 88.75 760 ILE B CA 1
ATOM 13976 C C . ILE B 1 760 ? -15.461 5.273 16.906 1 88.75 760 ILE B C 1
ATOM 13978 O O . ILE B 1 760 ? -16.656 5.602 16.984 1 88.75 760 ILE B O 1
ATOM 13982 N N . ASN B 1 761 ? -14.516 6.062 17.281 1 88.06 761 ASN B N 1
ATOM 13983 C CA . ASN B 1 761 ? -14.75 7.465 17.609 1 88.06 761 ASN B CA 1
ATOM 13984 C C . ASN B 1 761 ? -14.117 8.398 16.594 1 88.06 761 ASN B C 1
ATOM 13986 O O . ASN B 1 761 ? -12.945 8.758 16.719 1 88.06 761 ASN B O 1
ATOM 13990 N N . LEU B 1 762 ? -14.859 8.805 15.648 1 91.19 762 LEU B N 1
ATOM 13991 C CA . LEU B 1 762 ? -14.461 9.805 14.664 1 91.19 762 LEU B CA 1
ATOM 13992 C C . LEU B 1 762 ? -15.188 11.125 14.906 1 91.19 762 LEU B C 1
ATOM 13994 O O . LEU B 1 762 ? -16.312 11.312 14.445 1 91.19 762 LEU B O 1
ATOM 13998 N N . SER B 1 763 ? -14.523 12.062 15.539 1 90 763 SER B N 1
ATOM 13999 C CA . SER B 1 763 ? -15.117 13.359 15.836 1 90 763 SER B CA 1
ATOM 14000 C C . SER B 1 763 ? -14.891 14.344 14.688 1 90 763 SER B C 1
ATOM 14002 O O . SER B 1 763 ? -14.125 14.062 13.766 1 90 763 SER B O 1
ATOM 14004 N N . ILE B 1 764 ? -15.57 15.391 14.805 1 92.12 764 ILE B N 1
ATOM 14005 C CA . ILE B 1 764 ? -15.43 16.438 13.805 1 92.12 764 ILE B CA 1
ATOM 14006 C C . ILE B 1 764 ? -14 16.984 13.828 1 92.12 764 ILE B C 1
ATOM 14008 O O . ILE B 1 764 ? -13.422 17.281 12.781 1 92.12 764 ILE B O 1
ATOM 14012 N N . ALA B 1 765 ? -13.461 17.078 15.008 1 88.62 765 ALA B N 1
ATOM 14013 C CA . ALA B 1 765 ? -12.086 17.547 15.148 1 88.62 765 ALA B CA 1
ATOM 14014 C C . ALA B 1 765 ? -11.109 16.641 14.398 1 88.62 765 ALA B C 1
ATOM 14016 O O . ALA B 1 765 ? -10.188 17.109 13.734 1 88.62 765 ALA B O 1
ATOM 14017 N N . LYS B 1 766 ? -11.336 15.383 14.547 1 90.5 766 LYS B N 1
ATOM 14018 C CA . LYS B 1 766 ? -10.469 14.406 13.891 1 90.5 766 LYS B CA 1
ATOM 14019 C C . LYS B 1 766 ? -10.625 14.461 12.375 1 90.5 766 LYS B C 1
ATOM 14021 O O . LYS B 1 766 ? -9.641 14.32 11.641 1 90.5 766 LYS B O 1
ATOM 14026 N N . LEU B 1 767 ? -11.812 14.68 11.914 1 93.5 767 LEU B N 1
ATOM 14027 C CA . LEU B 1 767 ? -12.055 14.789 10.484 1 93.5 767 LEU B CA 1
ATOM 14028 C C . LEU B 1 767 ? -11.383 16.031 9.914 1 93.5 767 LEU B C 1
ATOM 14030 O O . LEU B 1 767 ? -10.828 15.992 8.812 1 93.5 767 LEU B O 1
ATOM 14034 N N . ILE B 1 768 ? -11.461 17.094 10.648 1 91.69 768 ILE B N 1
ATOM 14035 C CA . ILE B 1 768 ? -10.812 18.328 10.18 1 91.69 768 ILE B CA 1
ATOM 14036 C C . ILE B 1 768 ? -9.305 18.125 10.125 1 91.69 768 ILE B C 1
ATOM 14038 O O . ILE B 1 768 ? -8.633 18.641 9.227 1 91.69 768 ILE B O 1
ATOM 14042 N N . ARG B 1 769 ? -8.82 17.422 11.07 1 86.12 769 ARG B N 1
ATOM 14043 C CA . ARG B 1 769 ? -7.395 17.109 11.039 1 86.12 769 ARG B CA 1
ATOM 14044 C C . ARG B 1 769 ? -7.035 16.344 9.766 1 86.12 769 ARG B C 1
ATOM 14046 O O . ARG B 1 769 ? -5.93 16.484 9.242 1 86.12 769 ARG B O 1
ATOM 14053 N N . GLY B 1 770 ? -7.906 15.484 9.391 1 87.38 770 GLY B N 1
ATOM 14054 C CA . GLY B 1 770 ? -7.703 14.742 8.156 1 87.38 770 GLY B CA 1
ATOM 14055 C C . GLY B 1 770 ? -7.621 15.633 6.934 1 87.38 770 GLY B C 1
ATOM 14056 O O . GLY B 1 770 ? -6.949 15.297 5.957 1 87.38 770 GLY B O 1
ATOM 14057 N N . SER B 1 771 ? -8.297 16.75 7.012 1 89 771 SER B N 1
ATOM 14058 C CA . SER B 1 771 ? -8.273 17.688 5.895 1 89 771 SER B CA 1
ATOM 14059 C C . SER B 1 771 ? -7.008 18.547 5.91 1 89 771 SER B C 1
ATOM 14061 O O . SER B 1 771 ? -6.699 19.219 4.934 1 89 771 SER B O 1
ATOM 14063 N N . LYS B 1 772 ? -6.25 18.547 7.008 1 77.81 772 LYS B N 1
ATOM 14064 C CA . LYS B 1 772 ? -5.004 19.297 7.203 1 77.81 772 LYS B CA 1
ATOM 14065 C C . LYS B 1 772 ? -5.254 20.797 7.219 1 77.81 772 LYS B C 1
ATOM 14067 O O . LYS B 1 772 ? -4.363 21.578 6.887 1 77.81 772 LYS B O 1
ATOM 14072 N N . GLN B 1 773 ? -6.59 21.109 7.504 1 81.94 773 GLN B N 1
ATOM 14073 C CA . GLN B 1 773 ? -6.918 22.516 7.699 1 81.94 773 GLN B CA 1
ATOM 14074 C C . GLN B 1 773 ? -6.812 22.906 9.172 1 81.94 773 GLN B C 1
ATOM 14076 O O . GLN B 1 773 ? -7.168 22.125 10.055 1 81.94 773 GLN B O 1
ATOM 14081 N N . HIS B 1 774 ? -6.406 24.156 9.445 1 76.56 774 HIS B N 1
ATOM 14082 C CA . HIS B 1 774 ? -6.137 24.516 10.836 1 76.56 774 HIS B CA 1
ATOM 14083 C C . HIS B 1 774 ? -6.871 25.781 11.242 1 76.56 774 HIS B C 1
ATOM 14085 O O . HIS B 1 774 ? -7.141 26 12.422 1 76.56 774 HIS B O 1
ATOM 14091 N N . THR B 1 775 ? -7.238 26.562 10.297 1 80.19 775 THR B N 1
ATOM 14092 C CA . THR B 1 775 ? -7.777 27.891 10.617 1 80.19 775 THR B CA 1
ATOM 14093 C C . THR B 1 775 ? -9.18 27.766 11.203 1 80.19 775 THR B C 1
ATOM 14095 O O . THR B 1 775 ? -9.484 28.375 12.234 1 80.19 775 THR B O 1
ATOM 14098 N N . MET B 1 776 ? -9.969 26.969 10.609 1 89.12 776 MET B N 1
ATOM 14099 C CA . MET B 1 776 ? -11.367 26.891 11.023 1 89.12 776 MET B CA 1
ATOM 14100 C C . MET B 1 776 ? -11.492 26.344 12.445 1 89.12 776 MET B C 1
ATOM 14102 O O . MET B 1 776 ? -12.203 26.922 13.266 1 89.12 776 MET B O 1
ATOM 14106 N N . PRO B 1 777 ? -10.883 25.297 12.781 1 87.94 777 PRO B N 1
ATOM 14107 C CA . PRO B 1 777 ? -11.031 24.797 14.148 1 87.94 777 PRO B CA 1
ATOM 14108 C C . PRO B 1 777 ? -10.516 25.781 15.195 1 87.94 777 PRO B C 1
ATOM 14110 O O . PRO B 1 777 ? -11.062 25.844 16.297 1 87.94 777 PRO B O 1
ATOM 14113 N N . GLU B 1 778 ? -9.547 26.484 14.914 1 81.12 778 GLU B N 1
ATOM 14114 C CA . GLU B 1 778 ? -9.055 27.516 15.836 1 81.12 778 GLU B CA 1
ATOM 14115 C C . GLU B 1 778 ? -10.109 28.594 16.062 1 81.12 778 GLU B C 1
ATOM 14117 O O . GLU B 1 778 ? -10.32 29.031 17.188 1 81.12 778 GLU B O 1
ATOM 14122 N N . LEU B 1 779 ? -10.617 29.031 14.969 1 86.06 779 LEU B N 1
ATOM 14123 C CA . LEU B 1 779 ? -11.648 30.062 15.055 1 86.06 779 LEU B CA 1
ATOM 14124 C C . LEU B 1 779 ? -12.859 29.547 15.828 1 86.06 779 LEU B C 1
ATOM 14126 O O . LEU B 1 779 ? -13.492 30.297 16.578 1 86.06 779 LEU B O 1
ATOM 14130 N N . LEU B 1 780 ? -13.188 28.344 15.664 1 91.25 780 LEU B N 1
ATOM 14131 C CA . LEU B 1 780 ? -14.328 27.75 16.359 1 91.25 780 LEU B CA 1
ATOM 14132 C C . LEU B 1 780 ? -14.102 27.734 17.859 1 91.25 780 LEU B C 1
ATOM 14134 O O . LEU B 1 780 ? -15.008 28.031 18.641 1 91.25 780 LEU B O 1
ATOM 14138 N N . VAL B 1 781 ? -12.969 27.375 18.25 1 84.38 781 VAL B N 1
ATOM 14139 C CA . VAL B 1 781 ? -12.656 27.328 19.672 1 84.38 781 VAL B CA 1
ATOM 14140 C C . VAL B 1 781 ? -12.664 28.734 20.25 1 84.38 781 VAL B C 1
ATOM 14142 O O . VAL B 1 781 ? -13.195 28.969 21.344 1 84.38 781 VAL B O 1
ATOM 14145 N N . LYS B 1 782 ? -12.102 29.656 19.516 1 81 782 LYS B N 1
ATOM 14146 C CA . LYS B 1 782 ? -12.047 31.047 19.969 1 81 782 LYS B CA 1
ATOM 14147 C C . LYS B 1 782 ? -13.445 31.625 20.141 1 81 782 LYS B C 1
ATOM 14149 O O . LYS B 1 782 ? -13.68 32.406 21.047 1 81 782 LYS B O 1
ATOM 14154 N N . ALA B 1 783 ? -14.305 31.25 19.25 1 89.19 783 ALA B N 1
ATOM 14155 C CA . ALA B 1 783 ? -15.648 31.812 19.266 1 89.19 783 ALA B CA 1
ATOM 14156 C C . ALA B 1 783 ? -16.562 31.062 20.234 1 89.19 783 ALA B C 1
ATOM 14158 O O . ALA B 1 783 ? -17.688 31.484 20.484 1 89.19 783 ALA B O 1
ATOM 14159 N N . GLY B 1 784 ? -16.125 29.938 20.75 1 87.12 784 GLY B N 1
ATOM 14160 C CA . GLY B 1 784 ? -16.891 29.219 21.734 1 87.12 784 GLY B CA 1
ATOM 14161 C C . GLY B 1 784 ? -17.625 28.016 21.156 1 87.12 784 GLY B C 1
ATOM 14162 O O . GLY B 1 784 ? -18.547 27.484 21.781 1 87.12 784 GLY B O 1
ATOM 14163 N N . PHE B 1 785 ? -17.297 27.609 19.984 1 91.94 785 PHE B N 1
ATOM 14164 C CA . PHE B 1 785 ? -17.938 26.453 19.359 1 91.94 785 PHE B CA 1
ATOM 14165 C C . PHE B 1 785 ? -17.125 25.188 19.609 1 91.94 785 PHE B C 1
ATOM 14167 O O . PHE B 1 785 ? -17.297 24.188 18.906 1 91.94 785 PHE B O 1
ATOM 14174 N N . GLY B 1 786 ? -16.297 25.078 20.594 1 87.25 786 GLY B N 1
ATOM 14175 C CA . GLY B 1 786 ? -15.43 23.938 20.859 1 87.25 786 GLY B CA 1
ATOM 14176 C C . GLY B 1 786 ? -16.188 22.656 21.078 1 87.25 786 GLY B C 1
ATOM 14177 O O . GLY B 1 786 ? -15.695 21.562 20.781 1 87.25 786 GLY B O 1
ATOM 14178 N N . TRP B 1 787 ? -17.422 22.812 21.578 1 86.56 787 TRP B N 1
ATOM 14179 C CA . TRP B 1 787 ? -18.234 21.625 21.875 1 86.56 787 TRP B CA 1
ATOM 14180 C C . TRP B 1 787 ? -18.594 20.875 20.609 1 86.56 787 TRP B C 1
ATOM 14182 O O . TRP B 1 787 ? -18.766 19.656 20.625 1 86.56 787 TRP B O 1
ATOM 14192 N N . ILE B 1 788 ? -18.656 21.484 19.484 1 90.31 788 ILE B N 1
ATOM 14193 C CA . ILE B 1 788 ? -18.953 20.828 18.219 1 90.31 788 ILE B CA 1
ATOM 14194 C C . ILE B 1 788 ? -17.75 19.969 17.781 1 90.31 788 ILE B C 1
ATOM 14196 O O . ILE B 1 788 ? -17.938 18.875 17.266 1 90.31 788 ILE B O 1
ATOM 14200 N N . LEU B 1 789 ? -16.562 20.453 17.984 1 89.31 789 LEU B N 1
ATOM 14201 C CA . LEU B 1 789 ? -15.344 19.719 17.625 1 89.31 789 LEU B CA 1
ATOM 14202 C C . LEU B 1 789 ? -15.18 18.469 18.484 1 89.31 789 LEU B C 1
ATOM 14204 O O . LEU B 1 789 ? -14.727 17.438 18 1 89.31 789 LEU B O 1
ATOM 14208 N N . GLU B 1 790 ? -15.648 18.594 19.672 1 82.69 790 GLU B N 1
ATOM 14209 C CA . GLU B 1 790 ? -15.508 17.5 20.625 1 82.69 790 GLU B CA 1
ATOM 14210 C C . GLU B 1 790 ? -16.641 16.484 20.469 1 82.69 790 GLU B C 1
ATOM 14212 O O . GLU B 1 790 ? -16.516 15.344 20.922 1 82.69 790 GLU B O 1
ATOM 14217 N N . GLY B 1 791 ? -17.625 16.906 19.922 1 79.5 791 GLY B N 1
ATOM 14218 C CA . GLY B 1 791 ? -18.781 16.047 19.781 1 79.5 791 GLY B CA 1
ATOM 14219 C C . GLY B 1 791 ? -19.625 15.969 21.047 1 79.5 791 GLY B C 1
ATOM 14220 O O . GLY B 1 791 ? -20.281 14.953 21.312 1 79.5 791 GLY B O 1
ATOM 14221 N N . ARG B 1 792 ? -19.531 17.031 21.859 1 79.31 792 ARG B N 1
ATOM 14222 C CA . ARG B 1 792 ? -20.328 17.062 23.078 1 79.31 792 ARG B CA 1
ATOM 14223 C C . ARG B 1 792 ? -21.453 18.094 22.984 1 79.31 792 ARG B C 1
ATOM 14225 O O . ARG B 1 792 ? -21.469 18.891 22.047 1 79.31 792 ARG B O 1
ATOM 14232 N N . GLU B 1 793 ? -22.297 18.016 23.953 1 79.5 793 GLU B N 1
ATOM 14233 C CA . GLU B 1 793 ? -23.359 19.031 24.031 1 79.5 793 GLU B CA 1
ATOM 14234 C C . GLU B 1 793 ? -22.844 20.297 24.688 1 79.5 793 GLU B C 1
ATOM 14236 O O . GLU B 1 793 ? -22 20.25 25.578 1 79.5 793 GLU B O 1
ATOM 14241 N N . PRO B 1 794 ? -23.344 21.406 24.172 1 85.81 794 PRO B N 1
ATOM 14242 C CA . PRO B 1 794 ? -22.891 22.672 24.766 1 85.81 794 PRO B CA 1
ATOM 14243 C C . PRO B 1 794 ? -23.453 22.906 26.172 1 85.81 794 PRO B C 1
ATOM 14245 O O . PRO B 1 794 ? -24.562 22.453 26.469 1 85.81 794 PRO B O 1
ATOM 14248 N N . THR B 1 795 ? -22.75 23.578 27 1 82.75 795 THR B N 1
ATOM 14249 C CA . THR B 1 795 ? -23.219 24.016 28.312 1 82.75 795 THR B CA 1
ATOM 14250 C C . THR B 1 795 ? -24.141 25.219 28.188 1 82.75 795 THR B C 1
ATOM 14252 O O . THR B 1 795 ? -24.203 25.859 27.125 1 82.75 795 THR B O 1
ATOM 14255 N N . ASP B 1 796 ? -24.828 25.516 29.203 1 82.12 796 ASP B N 1
ATOM 14256 C CA . ASP B 1 796 ? -25.734 26.672 29.188 1 82.12 796 ASP B CA 1
ATOM 14257 C C . ASP B 1 796 ? -24.953 27.969 28.984 1 82.12 796 ASP B C 1
ATOM 14259 O O . ASP B 1 796 ? -25.453 28.891 28.328 1 82.12 796 ASP B O 1
ATOM 14263 N N . GLU B 1 797 ? -23.859 27.969 29.5 1 82.94 797 GLU B N 1
ATOM 14264 C CA . GLU B 1 797 ? -23.031 29.156 29.359 1 82.94 797 GLU B CA 1
ATOM 14265 C C . GLU B 1 797 ? -22.578 29.344 27.922 1 82.94 797 GLU B C 1
ATOM 14267 O O . GLU B 1 797 ? -22.531 30.469 27.422 1 82.94 797 GLU B O 1
ATOM 14272 N N . GLU B 1 798 ? -22.344 28.266 27.328 1 87.5 798 GLU B N 1
ATOM 14273 C CA . GLU B 1 798 ? -21.891 28.328 25.953 1 87.5 798 GLU B CA 1
ATOM 14274 C C . GLU B 1 798 ? -23.031 28.719 25.016 1 87.5 798 GLU B C 1
ATOM 14276 O O . GLU B 1 798 ? -22.828 29.484 24.062 1 87.5 798 GLU B O 1
ATOM 14281 N N . VAL B 1 799 ? -24.203 28.219 25.266 1 87.25 799 VAL B N 1
ATOM 14282 C CA . VAL B 1 799 ? -25.375 28.547 24.453 1 87.25 799 VAL B CA 1
ATOM 14283 C C . VAL B 1 799 ? -25.703 30.031 24.594 1 87.25 799 VAL B C 1
ATOM 14285 O O . VAL B 1 799 ? -26 30.703 23.609 1 87.25 799 VAL B O 1
ATOM 14288 N N . ALA B 1 800 ? -25.562 30.5 25.766 1 84.69 800 ALA B N 1
ATOM 14289 C CA . ALA B 1 800 ? -25.844 31.922 26.016 1 84.69 800 ALA B CA 1
ATOM 14290 C C . ALA B 1 800 ? -24.781 32.812 25.359 1 84.69 800 ALA B C 1
ATOM 14292 O O . ALA B 1 800 ? -25.109 33.844 24.797 1 84.69 800 ALA B O 1
ATOM 14293 N N . HIS B 1 801 ? -23.609 32.312 25.453 1 87.94 801 HIS B N 1
ATOM 14294 C CA . HIS B 1 801 ? -22.516 33.094 24.875 1 87.94 801 HIS B CA 1
ATOM 14295 C C . HIS B 1 801 ? -22.656 33.219 23.375 1 87.94 801 HIS B C 1
ATOM 14297 O O . HIS B 1 801 ? -22.281 34.219 22.781 1 87.94 801 HIS B O 1
ATOM 14303 N N . LEU B 1 802 ? -23.297 32.219 22.75 1 90.31 802 LEU B N 1
ATOM 14304 C CA . LEU B 1 802 ? -23.406 32.188 21.297 1 90.31 802 LEU B CA 1
ATOM 14305 C C . LEU B 1 802 ? -24.734 32.75 20.828 1 90.31 802 LEU B C 1
ATOM 14307 O O . LEU B 1 802 ? -24.984 32.875 19.625 1 90.31 802 LEU B O 1
ATOM 14311 N N . GLY B 1 803 ? -25.547 33.156 21.734 1 83.19 803 GLY B N 1
ATOM 14312 C CA . GLY B 1 803 ? -26.844 33.75 21.391 1 83.19 803 GLY B CA 1
ATOM 14313 C C . GLY B 1 803 ? -27.797 32.75 20.766 1 83.19 803 GLY B C 1
ATOM 14314 O O . GLY B 1 803 ? -28.594 33.094 19.891 1 83.19 803 GLY B O 1
ATOM 14315 N N . LEU B 1 804 ? -27.672 31.531 21.078 1 84.44 804 LEU B N 1
ATOM 14316 C CA . LEU B 1 804 ? -28.562 30.484 20.578 1 84.44 804 LEU B CA 1
ATOM 14317 C C . LEU B 1 804 ? -29.797 30.375 21.453 1 84.44 804 LEU B C 1
ATOM 14319 O O . LEU B 1 804 ? -29.766 30.75 22.641 1 84.44 804 LEU B O 1
ATOM 14323 N N . PRO B 1 805 ? -30.844 30 20.75 1 75.44 805 PRO B N 1
ATOM 14324 C CA . PRO B 1 805 ? -32.062 29.891 21.562 1 75.44 805 PRO B CA 1
ATOM 14325 C C . PRO B 1 805 ? -31.906 28.875 22.688 1 75.44 805 PRO B C 1
ATOM 14327 O O . PRO B 1 805 ? -31.125 27.922 22.578 1 75.44 805 PRO B O 1
ATOM 14330 N N . GLU B 1 806 ? -32.531 29.203 23.734 1 62 806 GLU B N 1
ATOM 14331 C CA . GLU B 1 806 ? -32.438 28.391 24.938 1 62 806 GLU B CA 1
ATOM 14332 C C . GLU B 1 806 ? -32.844 26.953 24.672 1 62 806 GLU B C 1
ATOM 14334 O O . GLU B 1 806 ? -32.375 26.031 25.344 1 62 806 GLU B O 1
ATOM 14339 N N . ASP B 1 807 ? -33.719 26.75 23.766 1 58.09 807 ASP B N 1
ATOM 14340 C CA . ASP B 1 807 ? -34.219 25.406 23.469 1 58.09 807 ASP B CA 1
ATOM 14341 C C . ASP B 1 807 ? -33.219 24.641 22.594 1 58.09 807 ASP B C 1
ATOM 14343 O O . ASP B 1 807 ? -33.531 23.531 22.141 1 58.09 807 ASP B O 1
ATOM 14347 N N . PHE B 1 808 ? -32.188 25.359 22.484 1 60.84 808 PHE B N 1
ATOM 14348 C CA . PHE B 1 808 ? -31.203 24.719 21.641 1 60.84 808 PHE B CA 1
ATOM 14349 C C . PHE B 1 808 ? -30.656 23.453 22.297 1 60.84 808 PHE B C 1
ATOM 14351 O O . PHE B 1 808 ? -30.25 22.516 21.609 1 60.84 808 PHE B O 1
ATOM 14358 N N . ARG B 1 809 ? -30.656 23.609 23.781 1 53.91 809 ARG B N 1
ATOM 14359 C CA . ARG B 1 809 ? -30.281 22.422 24.531 1 53.91 809 ARG B CA 1
ATOM 14360 C C . ARG B 1 809 ? -31.453 21.422 24.594 1 53.91 809 ARG B C 1
ATOM 14362 O O . ARG B 1 809 ? -32.375 21.594 25.375 1 53.91 809 ARG B O 1
ATOM 14369 N N . ILE B 1 810 ? -32.062 21.109 23.766 1 40.97 810 ILE B N 1
ATOM 14370 C CA . ILE B 1 810 ? -33.344 20.438 23.859 1 40.97 810 ILE B CA 1
ATOM 14371 C C . ILE B 1 810 ? -33.344 19.516 25.078 1 40.97 810 ILE B C 1
ATOM 14373 O O . ILE B 1 810 ? -34.312 19.484 25.844 1 40.97 810 ILE B O 1
ATOM 14377 N N . LEU B 1 811 ? -32.594 18.359 25.281 1 41.47 811 LEU B N 1
ATOM 14378 C CA . LEU B 1 811 ? -33.406 17.312 25.891 1 41.47 811 LEU B CA 1
ATOM 14379 C C . LEU B 1 811 ? -33.469 17.5 27.406 1 41.47 811 LEU B C 1
ATOM 14381 O O . LEU B 1 811 ? -34.438 17.078 28.031 1 41.47 811 LEU B O 1
ATOM 14385 N N . GLY B 1 812 ? -32.375 17.953 28.266 1 39.25 812 GLY B N 1
ATOM 14386 C CA . GLY B 1 812 ? -32.5 17.469 29.625 1 39.25 812 GLY B CA 1
ATOM 14387 C C . GLY B 1 812 ? -33.219 18.453 30.547 1 39.25 812 GLY B C 1
ATOM 14388 O O . GLY B 1 812 ? -33.344 18.188 31.75 1 39.25 812 GLY B O 1
ATOM 14389 N N . LYS B 1 813 ? -33.406 19.656 30.297 1 37.75 813 LYS B N 1
ATOM 14390 C CA . LYS B 1 813 ? -33.781 20.453 31.469 1 37.75 813 LYS B CA 1
ATOM 14391 C C . LYS B 1 813 ? -35.188 20.094 31.938 1 37.75 813 LYS B C 1
ATOM 14393 O O . LYS B 1 813 ? -35.656 20.609 32.969 1 37.75 813 LYS B O 1
ATOM 14398 N N . ASN B 1 814 ? -36.094 19.656 31.156 1 32.91 814 ASN B N 1
ATOM 14399 C CA . ASN B 1 814 ? -37.312 19.641 31.938 1 32.91 814 ASN B CA 1
ATOM 14400 C C . ASN B 1 814 ? -37.25 18.609 33.062 1 32.91 814 ASN B C 1
ATOM 14402 O O . ASN B 1 814 ? -37.969 17.625 33.062 1 32.91 814 ASN B O 1
ATOM 14406 N N . GLY B 1 815 ? -36.156 18.188 33.625 1 33.97 815 GLY B N 1
ATOM 14407 C CA . GLY B 1 815 ? -36.312 17.328 34.781 1 33.97 815 GLY B CA 1
ATOM 14408 C C . GLY B 1 815 ? -36.969 18.031 35.969 1 33.97 815 GLY B C 1
ATOM 14409 O O . GLY B 1 815 ? -36.75 17.641 37.094 1 33.97 815 GLY B O 1
ATOM 14410 N N . LYS B 1 816 ? -37.594 19.062 36 1 33.41 816 LYS B N 1
ATOM 14411 C CA . LYS B 1 816 ? -38.188 19.156 37.344 1 33.41 816 LYS B CA 1
ATOM 14412 C C . LYS B 1 816 ? -38.938 17.875 37.688 1 33.41 816 LYS B C 1
ATOM 14414 O O . LYS B 1 816 ? -38.875 17.406 38.812 1 33.41 816 LYS B O 1
ATOM 14419 N N . GLY B 1 817 ? -40.344 17.75 37.344 1 30.53 817 GLY B N 1
ATOM 14420 C CA . GLY B 1 817 ? -41.156 16.734 37.969 1 30.53 817 GLY B CA 1
ATOM 14421 C C . GLY B 1 817 ? -40.656 15.328 37.719 1 30.53 817 GLY B C 1
ATOM 14422 O O . GLY B 1 817 ? -39.875 15.094 36.812 1 30.53 817 GLY B O 1
ATOM 14423 N N . GLU B 1 818 ? -40.812 14.234 38.781 1 33.62 818 GLU B N 1
ATOM 14424 C CA . GLU B 1 818 ? -40.719 12.781 38.844 1 33.62 818 GLU B CA 1
ATOM 14425 C C . GLU B 1 818 ? -40.969 12.156 37.5 1 33.62 818 GLU B C 1
ATOM 14427 O O . GLU B 1 818 ? -40.406 11.117 37.156 1 33.62 818 GLU B O 1
ATOM 14432 N N . ASP B 1 819 ? -42.281 12.484 36.969 1 30.86 819 ASP B N 1
ATOM 14433 C CA . ASP B 1 819 ? -42.875 11.766 35.844 1 30.86 819 ASP B CA 1
ATOM 14434 C C . ASP B 1 819 ? -42.156 12.125 34.531 1 30.86 819 ASP B C 1
ATOM 14436 O O . ASP B 1 819 ? -42.562 13.023 33.812 1 30.86 819 ASP B O 1
ATOM 14440 N N . ASP B 1 820 ? -41 12.5 34.594 1 34.25 820 ASP B N 1
ATOM 14441 C CA . ASP B 1 820 ? -40.25 12.805 33.375 1 34.25 820 ASP B CA 1
ATOM 14442 C C . ASP B 1 820 ? -40.406 11.711 32.344 1 34.25 820 ASP B C 1
ATOM 14444 O O . ASP B 1 820 ? -39.75 10.664 32.406 1 34.25 820 ASP B O 1
ATOM 14448 N N . ASP B 1 821 ? -41.75 11.5 31.953 1 33.69 821 ASP B N 1
ATOM 14449 C CA . ASP B 1 821 ? -42.156 10.719 30.781 1 33.69 821 ASP B CA 1
ATOM 14450 C C . ASP B 1 821 ? -41.281 11.062 29.578 1 33.69 821 ASP B C 1
ATOM 14452 O O . ASP B 1 821 ? -41.406 12.141 29 1 33.69 821 ASP B O 1
ATOM 14456 N N . SER B 1 822 ? -40.062 10.797 29.547 1 37.03 822 SER B N 1
ATOM 14457 C CA . SER B 1 822 ? -39.25 10.711 28.344 1 37.03 822 SER B CA 1
ATOM 14458 C C . SER B 1 822 ? -40.031 10.172 27.172 1 37.03 822 SER B C 1
ATOM 14460 O O . SER B 1 822 ? -40.5 9.031 27.188 1 37.03 822 SER B O 1
ATOM 14462 N N . HIS B 1 823 ? -40.938 11.047 26.656 1 35.12 823 HIS B N 1
ATOM 14463 C CA . HIS B 1 823 ? -41.656 10.57 25.469 1 35.12 823 HIS B CA 1
ATOM 14464 C C . HIS B 1 823 ? -40.688 9.852 24.531 1 35.12 823 HIS B C 1
ATOM 14466 O O . HIS B 1 823 ? -39.531 10.219 24.422 1 35.12 823 HIS B O 1
ATOM 14472 N N . PRO B 1 824 ? -41.031 8.594 24.266 1 36.69 824 PRO B N 1
ATOM 14473 C CA . PRO B 1 824 ? -40.25 7.719 23.375 1 36.69 824 PRO B CA 1
ATOM 14474 C C . PRO B 1 824 ? -39.688 8.461 22.172 1 36.69 824 PRO B C 1
ATOM 14476 O O . PRO B 1 824 ? -38.75 7.973 21.516 1 36.69 824 PRO B O 1
ATOM 14479 N N . ASP B 1 825 ? -40.531 9.414 21.719 1 34.78 825 ASP B N 1
ATOM 14480 C CA . ASP B 1 825 ? -40.125 10.172 20.531 1 34.78 825 ASP B CA 1
ATOM 14481 C C . ASP B 1 825 ? -38.969 11.133 20.844 1 34.78 825 ASP B C 1
ATOM 14483 O O . ASP B 1 825 ? -38.688 12.039 20.062 1 34.78 825 ASP B O 1
ATOM 14487 N N . ASP B 1 826 ? -38.625 11.367 21.922 1 41.09 826 ASP B N 1
ATOM 14488 C CA . ASP B 1 826 ? -37.594 12.352 22.281 1 41.09 826 ASP B CA 1
ATOM 14489 C C . ASP B 1 826 ? -36.312 12.109 21.531 1 41.09 826 ASP B C 1
ATOM 14491 O O . ASP B 1 826 ? -35.781 10.992 21.516 1 41.09 826 ASP B O 1
ATOM 14495 N N . LEU B 1 827 ? -35.969 12.906 20.438 1 42.97 827 LEU B N 1
ATOM 14496 C CA . LEU B 1 827 ? -35.062 13.102 19.297 1 42.97 827 LEU B CA 1
ATOM 14497 C C . LEU B 1 827 ? -33.625 12.859 19.688 1 42.97 827 LEU B C 1
ATOM 14499 O O . LEU B 1 827 ? -33.25 13.062 20.844 1 42.97 827 LEU B O 1
ATOM 14503 N N . ALA B 1 828 ? -32.781 12.062 18.719 1 53.69 828 ALA B N 1
ATOM 14504 C CA . ALA B 1 828 ? -31.344 11.844 18.562 1 53.69 828 ALA B CA 1
ATOM 14505 C C . ALA B 1 828 ? -30.562 13.125 18.859 1 53.69 828 ALA B C 1
ATOM 14507 O O . ALA B 1 828 ? -31.109 14.227 18.75 1 53.69 828 ALA B O 1
ATOM 14508 N N . LEU B 1 829 ? -29.406 12.984 19.656 1 63.53 829 LEU B N 1
ATOM 14509 C CA . LEU B 1 829 ? -28.5 14.109 19.875 1 63.53 829 LEU B CA 1
ATOM 14510 C C . LEU B 1 829 ? -28.188 14.812 18.547 1 63.53 829 LEU B C 1
ATOM 14512 O O . LEU B 1 829 ? -28.016 14.156 17.516 1 63.53 829 LEU B O 1
ATOM 14516 N N . PRO B 1 830 ? -28.469 16.094 18.578 1 72.88 830 PRO B N 1
ATOM 14517 C CA . PRO B 1 830 ? -28.172 16.812 17.328 1 72.88 830 PRO B CA 1
ATOM 14518 C C . PRO B 1 830 ? -26.75 16.594 16.859 1 72.88 830 PRO B C 1
ATOM 14520 O O . PRO B 1 830 ? -25.859 16.328 17.672 1 72.88 830 PRO B O 1
ATOM 14523 N N . ALA B 1 831 ? -26.625 16.438 15.617 1 83.12 831 ALA B N 1
ATOM 14524 C CA . ALA B 1 831 ? -25.312 16.359 14.969 1 83.12 831 ALA B CA 1
ATOM 14525 C C . ALA B 1 831 ? -25.078 17.578 14.086 1 83.12 831 ALA B C 1
ATOM 14527 O O . ALA B 1 831 ? -26.016 18.281 13.719 1 83.12 831 ALA B O 1
ATOM 14528 N N . TYR B 1 832 ? -23.875 17.891 13.836 1 90.44 832 TYR B N 1
ATOM 14529 C CA . TYR B 1 832 ? -23.531 19.109 13.102 1 90.44 832 TYR B CA 1
ATOM 14530 C C . TYR B 1 832 ? -22.562 18.797 11.961 1 90.44 832 TYR B C 1
ATOM 14532 O O . TYR B 1 832 ? -21.672 17.953 12.117 1 90.44 832 TYR B O 1
ATOM 14540 N N . THR B 1 833 ? -22.844 19.359 10.867 1 94 833 THR B N 1
ATOM 14541 C CA . THR B 1 833 ? -21.906 19.328 9.758 1 94 833 THR B CA 1
ATOM 14542 C C . THR B 1 833 ? -21.203 20.672 9.602 1 94 833 THR B C 1
ATOM 14544 O O . THR B 1 833 ? -21.875 21.719 9.484 1 94 833 THR B O 1
ATOM 14547 N N . VAL B 1 834 ? -19.953 20.641 9.656 1 96.56 834 VAL B N 1
ATOM 14548 C CA . VAL B 1 834 ? -19.172 21.875 9.57 1 96.56 834 VAL B CA 1
ATOM 14549 C C . VAL B 1 834 ? -18.594 22.016 8.172 1 96.56 834 VAL B C 1
ATOM 14551 O O . VAL B 1 834 ? -17.922 21.109 7.676 1 96.56 834 VAL B O 1
ATOM 14554 N N . LEU B 1 835 ? -18.906 23.094 7.496 1 96.88 835 LEU B N 1
ATOM 14555 C CA . LEU B 1 835 ? -18.234 23.453 6.258 1 96.88 835 LEU B CA 1
ATOM 14556 C C . LEU B 1 835 ? -16.891 24.125 6.551 1 96.88 835 LEU B C 1
ATOM 14558 O O . LEU B 1 835 ? -16.844 25.203 7.125 1 96.88 835 LEU B O 1
ATOM 14562 N N . VAL B 1 836 ? -15.836 23.453 6.152 1 96.12 836 VAL B N 1
ATOM 14563 C CA . VAL B 1 836 ? -14.5 23.906 6.496 1 96.12 836 VAL B CA 1
ATOM 14564 C C . VAL B 1 836 ? -13.812 24.484 5.254 1 96.12 836 VAL B C 1
ATOM 14566 O O . VAL B 1 836 ? -13.375 23.734 4.379 1 96.12 836 VAL B O 1
ATOM 14569 N N . PRO B 1 837 ? -13.727 25.812 5.207 1 93.12 837 PRO B N 1
ATOM 14570 C CA . PRO B 1 837 ? -12.938 26.375 4.109 1 93.12 837 PRO B CA 1
ATOM 14571 C C . PRO B 1 837 ? -11.453 26.062 4.219 1 93.12 837 PRO B C 1
ATOM 14573 O O . PRO B 1 837 ? -10.938 25.859 5.324 1 93.12 837 PRO B O 1
ATOM 14576 N N . THR B 1 838 ? -10.859 26.047 3.1 1 88.12 838 THR B N 1
ATOM 14577 C CA . THR B 1 838 ? -9.414 25.844 3.098 1 88.12 838 THR B CA 1
ATOM 14578 C C . THR B 1 838 ? -8.703 27.016 3.758 1 88.12 838 THR B C 1
ATOM 14580 O O . THR B 1 838 ? -9.234 28.125 3.812 1 88.12 838 THR B O 1
ATOM 14583 N N . ASP B 1 839 ? -7.562 26.719 4.316 1 79.81 839 ASP B N 1
ATOM 14584 C CA . ASP B 1 839 ? -6.777 27.781 4.938 1 79.81 839 ASP B CA 1
ATOM 14585 C C . ASP B 1 839 ? -6.457 28.891 3.936 1 79.81 839 ASP B C 1
ATOM 14587 O O . ASP B 1 839 ? -6.406 30.062 4.301 1 79.81 839 ASP B O 1
ATOM 14591 N N . LYS B 1 840 ? -6.242 28.531 2.727 1 73.31 840 LYS B N 1
ATOM 14592 C CA . LYS B 1 840 ? -6.004 29.5 1.668 1 73.31 840 LYS B CA 1
ATOM 14593 C C . LYS B 1 840 ? -7.219 30.406 1.467 1 73.31 840 LYS B C 1
ATOM 14595 O O . LYS B 1 840 ? -7.074 31.594 1.156 1 73.31 840 LYS B O 1
ATOM 14600 N N . ALA B 1 841 ? -8.391 29.844 1.615 1 82.25 841 ALA B N 1
ATOM 14601 C CA . ALA B 1 841 ? -9.625 30.609 1.444 1 82.25 841 ALA B CA 1
ATOM 14602 C C . ALA B 1 841 ? -9.727 31.719 2.49 1 82.25 841 ALA B C 1
ATOM 14604 O O . ALA B 1 841 ? -10.266 32.812 2.213 1 82.25 841 ALA B O 1
ATOM 14605 N N . PHE B 1 842 ? -9.234 31.5 3.658 1 80.5 842 PHE B N 1
ATOM 14606 C CA . PHE B 1 842 ? -9.32 32.469 4.738 1 80.5 842 PHE B CA 1
ATOM 14607 C C . PHE B 1 842 ? -8.383 33.656 4.48 1 80.5 842 PHE B C 1
ATOM 14609 O O . PHE B 1 842 ? -8.555 34.719 5.062 1 80.5 842 PHE B O 1
ATOM 14616 N N . SER B 1 843 ? -7.434 33.438 3.67 1 68.31 843 SER B N 1
ATOM 14617 C CA . SER B 1 843 ? -6.531 34.531 3.326 1 68.31 843 SER B CA 1
ATOM 14618 C C . SER B 1 843 ? -7.223 35.562 2.449 1 68.31 843 SER B C 1
ATOM 14620 O O . SER B 1 843 ? -6.77 36.719 2.348 1 68.31 843 SER B O 1
ATOM 14622 N N . ARG B 1 844 ? -8.367 35.156 1.898 1 70 844 ARG B N 1
ATOM 14623 C CA . ARG B 1 844 ? -9.102 36.031 1.003 1 70 844 ARG B CA 1
ATOM 14624 C C . ARG B 1 844 ? -10.133 36.844 1.769 1 70 844 ARG B C 1
ATOM 14626 O O . ARG B 1 844 ? -10.828 37.688 1.187 1 70 844 ARG B O 1
ATOM 14633 N N . VAL B 1 845 ? -10.18 36.594 3.064 1 73.62 845 VAL B N 1
ATOM 14634 C CA . VAL B 1 845 ? -11.141 37.281 3.918 1 73.62 845 VAL B CA 1
ATOM 14635 C C . VAL B 1 845 ? -10.391 38.156 4.941 1 73.62 845 VAL B C 1
ATOM 14637 O O . VAL B 1 845 ? -9.258 37.844 5.305 1 73.62 845 VAL B O 1
ATOM 14640 N N . ASN B 1 846 ? -10.992 39.25 5.316 1 66.12 846 ASN B N 1
ATOM 14641 C CA . ASN B 1 846 ? -10.406 40.125 6.328 1 66.12 846 ASN B CA 1
ATOM 14642 C C . ASN B 1 846 ? -10.477 39.5 7.715 1 66.12 846 ASN B C 1
ATOM 14644 O O . ASN B 1 846 ? -11.383 39.812 8.492 1 66.12 846 ASN B O 1
ATOM 14648 N N . MET B 1 847 ? -9.477 38.812 8.031 1 71.44 847 MET B N 1
ATOM 14649 C CA . MET B 1 847 ? -9.484 38.062 9.281 1 71.44 847 MET B CA 1
ATOM 14650 C C . MET B 1 847 ? -9.281 39 10.477 1 71.44 847 MET B C 1
ATOM 14652 O O . MET B 1 847 ? -9.75 38.719 11.578 1 71.44 847 MET B O 1
ATOM 14656 N N . THR B 1 848 ? -8.617 40.125 10.242 1 62.12 848 THR B N 1
ATOM 14657 C CA . THR B 1 848 ? -8.422 41.094 11.328 1 62.12 848 THR B CA 1
ATOM 14658 C C . THR B 1 848 ? -9.758 41.625 11.844 1 62.12 848 THR B C 1
ATOM 14660 O O . THR B 1 848 ? -9.945 41.781 13.055 1 62.12 848 THR B O 1
ATOM 14663 N N . TYR B 1 849 ? -10.602 41.875 10.867 1 68.44 849 TYR B N 1
ATOM 14664 C CA . TYR B 1 849 ? -11.938 42.344 11.234 1 68.44 849 TYR B CA 1
ATOM 14665 C C . TYR B 1 849 ? -12.656 41.281 12.078 1 68.44 849 TYR B C 1
ATOM 14667 O O . TYR B 1 849 ? -13.188 41.594 13.141 1 68.44 849 TYR B O 1
ATOM 14675 N N . TYR B 1 850 ? -12.641 40.125 11.727 1 78.44 850 TYR B N 1
ATOM 14676 C CA . TYR B 1 850 ? -13.398 39.062 12.391 1 78.44 850 TYR B CA 1
ATOM 14677 C C . TYR B 1 850 ? -12.766 38.688 13.719 1 78.44 850 TYR B C 1
ATOM 14679 O O . TYR B 1 850 ? -13.461 38.312 14.664 1 78.44 850 TYR B O 1
ATOM 14687 N N . LEU B 1 851 ? -11.539 38.938 13.797 1 71.94 851 LEU B N 1
ATOM 14688 C CA . LEU B 1 851 ? -10.867 38.562 15.039 1 71.94 851 LEU B CA 1
ATOM 14689 C C . LEU B 1 851 ? -11.023 39.688 16.078 1 71.94 851 LEU B C 1
ATOM 14691 O O . LEU B 1 851 ? -10.945 39.438 17.281 1 71.94 851 LEU B O 1
ATOM 14695 N N . SER B 1 852 ? -11.227 40.906 15.539 1 68.31 852 SER B N 1
ATOM 14696 C CA . SER B 1 852 ? -11.391 42.031 16.453 1 68.31 852 SER B CA 1
ATOM 14697 C C . SER B 1 852 ? -12.836 42.156 16.906 1 68.31 852 SER B C 1
ATOM 14699 O O . SER B 1 852 ? -13.102 42.688 18 1 68.31 852 SER B O 1
ATOM 14701 N N . ASP B 1 853 ? -13.758 41.688 16.078 1 77.19 853 ASP B N 1
ATOM 14702 C CA . ASP B 1 853 ? -15.18 41.719 16.391 1 77.19 853 ASP B CA 1
ATOM 14703 C C . ASP B 1 853 ? -15.734 40.344 16.672 1 77.19 853 ASP B C 1
ATOM 14705 O O . ASP B 1 853 ? -16.109 39.625 15.75 1 77.19 853 ASP B O 1
ATOM 14709 N N . PRO B 1 854 ? -15.938 40.062 17.953 1 86.31 854 PRO B N 1
ATOM 14710 C CA . PRO B 1 854 ? -16.391 38.719 18.281 1 86.31 854 PRO B CA 1
ATOM 14711 C C . PRO B 1 854 ? -17.781 38.406 17.734 1 86.31 854 PRO B C 1
ATOM 14713 O O . PRO B 1 854 ? -18.062 37.25 17.391 1 86.31 854 PRO B O 1
ATOM 14716 N N . GLU B 1 855 ? -18.625 39.375 17.656 1 88.94 855 GLU B N 1
ATOM 14717 C CA . GLU B 1 855 ? -19.969 39.125 17.141 1 88.94 855 GLU B CA 1
ATOM 14718 C C . GLU B 1 855 ? -19.938 38.812 15.648 1 88.94 855 GLU B C 1
ATOM 14720 O O . GLU B 1 855 ? -20.688 37.969 15.164 1 88.94 855 GLU B O 1
ATOM 14725 N N . ALA B 1 856 ? -19.125 39.531 14.992 1 88.56 856 ALA B N 1
ATOM 14726 C CA . ALA B 1 856 ? -18.984 39.281 13.562 1 88.56 856 ALA B CA 1
ATOM 14727 C C . ALA B 1 856 ? -18.391 37.906 13.312 1 88.56 856 ALA B C 1
ATOM 14729 O O . ALA B 1 856 ? -18.766 37.219 12.359 1 88.56 856 ALA B O 1
ATOM 14730 N N . LEU B 1 857 ? -17.516 37.531 14.156 1 90.38 857 LEU B N 1
ATOM 14731 C CA . LEU B 1 857 ? -16.906 36.219 14.023 1 90.38 857 LEU B CA 1
ATOM 14732 C C . LEU B 1 857 ? -17.922 35.125 14.266 1 90.38 857 LEU B C 1
ATOM 14734 O O . LEU B 1 857 ? -17.938 34.125 13.555 1 90.38 857 LEU B O 1
ATOM 14738 N N . LYS B 1 858 ? -18.75 35.344 15.258 1 93.69 858 LYS B N 1
ATOM 14739 C CA . LYS B 1 858 ? -19.797 34.344 15.547 1 93.69 858 LYS B CA 1
ATOM 14740 C C . LYS B 1 858 ? -20.734 34.188 14.367 1 93.69 858 LYS B C 1
ATOM 14742 O O . LYS B 1 858 ? -21.109 33.062 14.016 1 93.69 858 LYS B O 1
ATOM 14747 N N . ARG B 1 859 ? -21.109 35.281 13.758 1 92.5 859 ARG B N 1
ATOM 14748 C CA . ARG B 1 859 ? -22.016 35.219 12.617 1 92.5 859 ARG B CA 1
ATOM 14749 C C . ARG B 1 859 ? -21.375 34.5 11.438 1 92.5 859 ARG B C 1
ATOM 14751 O O . ARG B 1 859 ? -22.031 33.719 10.75 1 92.5 859 ARG B O 1
ATOM 14758 N N . LEU B 1 860 ? -20.188 34.812 11.227 1 93.12 860 LEU B N 1
ATOM 14759 C CA . LEU B 1 860 ? -19.453 34.156 10.141 1 93.12 860 LEU B CA 1
ATOM 14760 C C . LEU B 1 860 ? -19.422 32.656 10.336 1 93.12 860 LEU B C 1
ATOM 14762 O O . LEU B 1 860 ? -19.688 31.891 9.406 1 93.12 860 LEU B O 1
ATOM 14766 N N . LEU B 1 861 ? -19.109 32.219 11.555 1 95.62 861 LEU B N 1
ATOM 14767 C CA . LEU B 1 861 ? -18.938 30.781 11.836 1 95.62 861 LEU B CA 1
ATOM 14768 C C . LEU B 1 861 ? -20.297 30.078 11.852 1 95.62 861 LEU B C 1
ATOM 14770 O O . LEU B 1 861 ? -20.391 28.922 11.445 1 95.62 861 LEU B O 1
ATOM 14774 N N . LYS B 1 862 ? -21.328 30.734 12.305 1 94.31 862 LYS B N 1
ATOM 14775 C CA . LYS B 1 862 ? -22.672 30.172 12.305 1 94.31 862 LYS B CA 1
ATOM 14776 C C . LYS B 1 862 ? -23.125 29.828 10.891 1 94.31 862 LYS B C 1
ATOM 14778 O O . LYS B 1 862 ? -23.891 28.875 10.68 1 94.31 862 LYS B O 1
ATOM 14783 N N . LEU B 1 863 ? -22.641 30.578 9.961 1 94.38 863 LEU B N 1
ATOM 14784 C CA . LEU B 1 863 ? -23.016 30.344 8.562 1 94.38 863 LEU B CA 1
ATOM 14785 C C . LEU B 1 863 ? -22.344 29.078 8.023 1 94.38 863 LEU B C 1
ATOM 14787 O O . LEU B 1 863 ? -22.781 28.547 7.004 1 94.38 863 LEU B O 1
ATOM 14791 N N . HIS B 1 864 ? -21.375 28.547 8.672 1 96.81 864 HIS B N 1
ATOM 14792 C CA . HIS B 1 864 ? -20.625 27.391 8.211 1 96.81 864 HIS B CA 1
ATOM 14793 C C . HIS B 1 864 ? -21.016 26.141 8.992 1 96.81 864 HIS B C 1
ATOM 14795 O O . HIS B 1 864 ? -20.344 25.109 8.875 1 96.81 864 HIS B O 1
ATOM 14801 N N . ILE B 1 865 ? -21.984 26.203 9.828 1 94.94 865 ILE B N 1
ATOM 14802 C CA . ILE B 1 865 ? -22.406 25.062 10.641 1 94.94 865 ILE B CA 1
ATOM 14803 C C . ILE B 1 865 ? -23.844 24.688 10.297 1 94.94 865 ILE B C 1
ATOM 14805 O O . ILE B 1 865 ? -24.766 25.516 10.453 1 94.94 865 ILE B O 1
ATOM 14809 N N . ILE B 1 866 ? -23.984 23.453 9.789 1 91.44 866 ILE B N 1
ATOM 14810 C CA . ILE B 1 866 ? -25.297 22.953 9.414 1 91.44 866 ILE B CA 1
ATOM 14811 C C . ILE B 1 866 ? -25.766 21.906 10.43 1 91.44 866 ILE B C 1
ATOM 14813 O O . ILE B 1 866 ? -25.156 20.844 10.547 1 91.44 866 ILE B O 1
ATOM 14817 N N . PRO B 1 867 ? -26.797 22.109 11.07 1 85.62 867 PRO B N 1
ATOM 14818 C CA . PRO B 1 867 ? -27.312 21.094 11.992 1 85.62 867 PRO B CA 1
ATOM 14819 C C . PRO B 1 867 ? -28.141 20.031 11.281 1 85.62 867 PRO B C 1
ATOM 14821 O O . PRO B 1 867 ? -28.828 20.312 10.297 1 85.62 867 PRO B O 1
ATOM 14824 N N . SER B 1 868 ? -27.875 18.797 11.422 1 70.12 868 SER B N 1
ATOM 14825 C CA . SER B 1 868 ? -28.609 17.719 10.758 1 70.12 868 SER B CA 1
ATOM 14826 C C . SER B 1 868 ? -30.078 17.719 11.172 1 70.12 868 SER B C 1
ATOM 14828 O O . SER B 1 868 ? -30.969 17.609 10.328 1 70.12 868 SER B O 1
ATOM 14830 N N . ASP B 1 869 ? -30.594 17.156 12.422 1 57.25 869 ASP B N 1
ATOM 14831 C CA . ASP B 1 869 ? -31.984 16.969 12.812 1 57.25 869 ASP B CA 1
ATOM 14832 C C . ASP B 1 869 ? -32.438 18.078 13.766 1 57.25 869 ASP B C 1
ATOM 14834 O O . ASP B 1 869 ? -32.25 17.969 14.977 1 57.25 869 ASP B O 1
ATOM 14838 N N . LEU B 1 870 ? -32.344 19.219 13.203 1 45.22 870 LEU B N 1
ATOM 14839 C CA . LEU B 1 870 ? -32.75 20.156 14.25 1 45.22 870 LEU B CA 1
ATOM 14840 C C . LEU B 1 870 ? -34.219 19.984 14.602 1 45.22 870 LEU B C 1
ATOM 14842 O O . LEU B 1 870 ? -35.062 19.875 13.711 1 45.22 870 LEU B O 1
ATOM 14846 N N . GLY B 1 871 ? -34.5 19.375 15.414 1 41.56 871 GLY B N 1
ATOM 14847 C CA . GLY B 1 871 ? -35.812 19.391 16.016 1 41.56 871 GLY B CA 1
ATOM 14848 C C . GLY B 1 871 ? -36.719 20.453 15.43 1 41.56 871 GLY B C 1
ATOM 14849 O O . GLY B 1 871 ? -36.406 21.062 14.406 1 41.56 871 GLY B O 1
ATOM 14850 N N . ALA B 1 872 ? -37.812 20.797 16.047 1 40.56 872 ALA B N 1
ATOM 14851 C CA . ALA B 1 872 ? -38.938 21.688 15.781 1 40.56 872 ALA B CA 1
ATOM 14852 C C . ALA B 1 872 ? -38.469 23.125 15.539 1 40.56 872 ALA B C 1
ATOM 14854 O O . ALA B 1 872 ? -39.219 23.953 15.023 1 40.56 872 ALA B O 1
ATOM 14855 N N . SER B 1 873 ? -37.281 23.547 15.969 1 44.06 873 SER B N 1
ATOM 14856 C CA . SER B 1 873 ? -37.094 25 16.031 1 44.06 873 SER B CA 1
ATOM 14857 C C . SER B 1 873 ? -36.438 25.5 14.742 1 44.06 873 SER B C 1
ATOM 14859 O O . SER B 1 873 ? -36.25 26.719 14.578 1 44.06 873 SER B O 1
ATOM 14861 N N . LEU B 1 874 ? -35.844 24.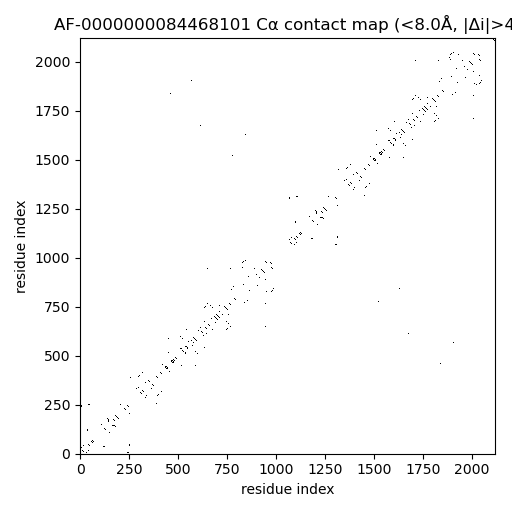688 13.836 1 50.44 874 LEU B N 1
ATOM 14862 C CA . LEU B 1 874 ? -35.219 25.25 12.641 1 50.44 874 LEU B CA 1
ATOM 14863 C C . LEU B 1 874 ? -36.219 25.344 11.5 1 50.44 874 LEU B C 1
ATOM 14865 O O . LEU B 1 874 ? -37.125 24.5 11.375 1 50.44 874 LEU B O 1
ATOM 14869 N N . PRO B 1 875 ? -36.344 26.531 10.906 1 48.41 875 PRO B N 1
ATOM 14870 C CA . PRO B 1 875 ? -37.25 26.625 9.758 1 48.41 875 PRO B CA 1
ATOM 14871 C C . PRO B 1 875 ? -37.031 25.516 8.742 1 48.41 875 PRO B C 1
ATOM 14873 O O . PRO B 1 875 ? -35.906 25.172 8.414 1 48.41 875 PRO B O 1
ATOM 14876 N N . LYS B 1 876 ? -37.875 24.594 8.719 1 50 876 LYS B N 1
ATOM 14877 C CA . LYS B 1 876 ? -37.844 23.469 7.797 1 50 876 LYS B CA 1
ATOM 14878 C C . LYS B 1 876 ? -37.719 23.938 6.352 1 50 876 LYS B C 1
ATOM 14880 O O . LYS B 1 876 ? -38.406 24.875 5.934 1 50 876 LYS B O 1
ATOM 14885 N N . ALA B 1 877 ? -36.5 23.688 5.703 1 51.59 877 ALA B N 1
ATOM 14886 C CA . ALA B 1 877 ? -36.406 23.938 4.27 1 51.59 877 ALA B CA 1
ATOM 14887 C C . ALA B 1 877 ? -37.688 23.547 3.559 1 51.59 877 ALA B C 1
ATOM 14889 O O . ALA B 1 877 ? -38.406 22.641 3.996 1 51.59 877 ALA B O 1
ATOM 14890 N N . SER B 1 878 ? -38.219 24.359 2.713 1 54.75 878 SER B N 1
ATOM 14891 C CA . SER B 1 878 ? -39.406 24.031 1.909 1 54.75 878 SER B CA 1
ATOM 14892 C C . SER B 1 878 ? -39.281 22.625 1.324 1 54.75 878 SER B C 1
ATOM 14894 O O . SER B 1 878 ? -38.188 22.141 1.07 1 54.75 878 SER B O 1
ATOM 14896 N N . SER B 1 879 ? -40.25 21.703 1.541 1 59.81 879 SER B N 1
ATOM 14897 C CA . SER B 1 879 ? -40.375 20.328 1.082 1 59.81 879 SER B CA 1
ATOM 14898 C C . SER B 1 879 ? -39.812 20.156 -0.323 1 59.81 879 SER B C 1
ATOM 14900 O O . SER B 1 879 ? -39.281 19.094 -0.663 1 59.81 879 SER B O 1
ATOM 14902 N N . GLU B 1 880 ? -39.719 21.234 -1.098 1 68 880 GLU B N 1
ATOM 14903 C CA . GLU B 1 880 ? -39.281 21.125 -2.479 1 68 880 GLU B CA 1
ATOM 14904 C C . GLU B 1 880 ? -37.75 21.062 -2.549 1 68 880 GLU B C 1
ATOM 14906 O O . GLU B 1 880 ? -37.188 20.453 -3.459 1 68 880 GLU B O 1
ATOM 14911 N N . HIS B 1 881 ? -37.062 21.516 -1.516 1 80.31 881 HIS B N 1
ATOM 14912 C CA . HIS B 1 881 ? -35.625 21.594 -1.584 1 80.31 881 HIS B CA 1
ATOM 14913 C C . HIS B 1 881 ? -34.969 20.703 -0.526 1 80.31 881 HIS B C 1
ATOM 14915 O O . HIS B 1 881 ? -33.812 20.922 -0.143 1 80.31 881 HIS B O 1
ATOM 14921 N N . ALA B 1 882 ? -35.75 19.719 -0.092 1 77.62 882 ALA B N 1
ATOM 14922 C CA . ALA B 1 882 ? -35.219 18.766 0.869 1 77.62 882 ALA B CA 1
ATOM 14923 C C . ALA B 1 882 ? -34.625 17.547 0.158 1 77.62 882 ALA B C 1
ATOM 14925 O O . ALA B 1 882 ? -35.062 17.188 -0.939 1 77.62 882 ALA B O 1
ATOM 14926 N N . PRO B 1 883 ? -33.625 16.938 0.795 1 79.5 883 PRO B N 1
ATOM 14927 C CA . PRO B 1 883 ? -33 15.773 0.157 1 79.5 883 PRO B CA 1
ATOM 14928 C C . PRO B 1 883 ? -33.969 14.594 0.042 1 79.5 883 PRO B C 1
ATOM 14930 O O . PRO B 1 883 ? -34.75 14.336 0.959 1 79.5 883 PRO B O 1
ATOM 14933 N N . ARG B 1 884 ? -33.938 13.883 -1.018 1 71.56 884 ARG B N 1
ATOM 14934 C CA . ARG B 1 884 ? -34.812 12.75 -1.304 1 71.56 884 ARG B CA 1
ATOM 14935 C C . ARG B 1 884 ? -34.219 11.453 -0.757 1 71.56 884 ARG B C 1
ATOM 14937 O O . ARG B 1 884 ? -34.938 10.484 -0.529 1 71.56 884 ARG B O 1
ATOM 14944 N N . TYR B 1 885 ? -32.844 11.422 -0.72 1 73.38 885 TYR B N 1
ATOM 14945 C CA . TYR B 1 885 ? -32.125 10.219 -0.286 1 73.38 885 TYR B CA 1
ATOM 14946 C C . TYR B 1 885 ? -31.219 10.516 0.892 1 73.38 885 TYR B C 1
ATOM 14948 O O . TYR B 1 885 ? -30.797 11.656 1.087 1 73.38 885 TYR B O 1
ATOM 14956 N N . PRO B 1 886 ? -31.047 9.438 1.739 1 76.56 886 PRO B N 1
ATOM 14957 C CA . PRO B 1 886 ? -30.047 9.625 2.795 1 76.56 886 PRO B CA 1
ATOM 14958 C C . PRO B 1 886 ? -28.641 9.773 2.246 1 76.56 886 PRO B C 1
ATOM 14960 O O . PRO B 1 886 ? -28.375 9.445 1.084 1 76.56 886 PRO B O 1
ATOM 14963 N N . PRO B 1 887 ? -27.812 10.305 3.059 1 81.25 887 PRO B N 1
ATOM 14964 C CA . PRO B 1 887 ? -26.438 10.461 2.605 1 81.25 887 PRO B CA 1
ATOM 14965 C C . PRO B 1 887 ? -25.766 9.133 2.26 1 81.25 887 PRO B C 1
ATOM 14967 O O . PRO B 1 887 ? -26 8.125 2.932 1 81.25 887 PRO B O 1
ATOM 14970 N N . ALA B 1 888 ? -25.094 9.172 1.125 1 74.44 888 ALA B N 1
ATOM 14971 C CA . ALA B 1 888 ? -24.422 7.961 0.662 1 74.44 888 ALA B CA 1
ATOM 14972 C C . ALA B 1 888 ? -22.922 8.055 0.868 1 74.44 888 ALA B C 1
ATOM 14974 O O . ALA B 1 888 ? -22.375 9.156 1.034 1 74.44 888 ALA B O 1
ATOM 14975 N N . ASP B 1 889 ? -22.219 6.938 0.924 1 73.56 889 ASP B N 1
ATOM 14976 C CA . ASP B 1 889 ? -20.781 6.773 0.821 1 73.56 889 ASP B CA 1
ATOM 14977 C C . ASP B 1 889 ? -20.062 7.574 1.904 1 73.56 889 ASP B C 1
ATOM 14979 O O . ASP B 1 889 ? -19.078 8.258 1.625 1 73.56 889 ASP B O 1
ATOM 14983 N N . ASN B 1 890 ? -20.578 7.641 3.109 1 82.25 890 ASN B N 1
ATOM 14984 C CA . ASN B 1 890 ? -19.953 8.227 4.289 1 82.25 890 ASN B CA 1
ATOM 14985 C C . ASN B 1 890 ? -19.844 9.742 4.172 1 82.25 890 ASN B C 1
ATOM 14987 O O . ASN B 1 890 ? -18.906 10.352 4.699 1 82.25 890 ASN B O 1
ATOM 14991 N N . THR B 1 891 ? -20.734 10.305 3.424 1 87.69 891 THR B N 1
ATOM 14992 C CA . THR B 1 891 ? -20.875 11.758 3.412 1 87.69 891 THR B CA 1
ATOM 14993 C C . THR B 1 891 ? -21.812 12.219 4.527 1 87.69 891 THR B C 1
ATOM 14995 O O . THR B 1 891 ? -22.766 11.516 4.879 1 87.69 891 THR B O 1
ATOM 14998 N N . PRO B 1 892 ? -21.484 13.352 5.027 1 89.94 892 PRO B N 1
ATOM 14999 C CA . PRO B 1 892 ? -22.297 13.797 6.164 1 89.94 892 PRO B CA 1
ATOM 15000 C C . PRO B 1 892 ? -23.672 14.305 5.746 1 89.94 892 PRO B C 1
ATOM 15002 O O . PRO B 1 892 ? -24.609 14.281 6.547 1 89.94 892 PRO B O 1
ATOM 15005 N N . LEU B 1 893 ? -23.812 14.828 4.484 1 88.75 893 LEU B N 1
ATOM 15006 C CA . LEU B 1 893 ? -25.062 15.383 3.99 1 88.75 893 LEU B CA 1
ATOM 15007 C C . LEU B 1 893 ? -25.453 14.742 2.662 1 88.75 893 LEU B C 1
ATOM 15009 O O . LEU B 1 893 ? -24.594 14.328 1.889 1 88.75 893 LEU B O 1
ATOM 15013 N N . ALA B 1 894 ? -26.766 14.656 2.566 1 86.56 894 ALA B N 1
ATOM 15014 C CA . ALA B 1 894 ? -27.25 14.258 1.248 1 86.56 894 ALA B CA 1
ATOM 15015 C C . ALA B 1 894 ? -27.156 15.422 0.258 1 86.56 894 ALA B C 1
ATOM 15017 O O . ALA B 1 894 ? -27.75 16.469 0.472 1 86.56 894 ALA B O 1
ATOM 15018 N N . LEU B 1 895 ? -26.297 15.289 -0.712 1 86.81 895 LEU B N 1
ATOM 15019 C CA . LEU B 1 895 ? -26.094 16.375 -1.668 1 86.81 895 LEU B CA 1
ATOM 15020 C C . LEU B 1 895 ? -26.734 16.031 -3.016 1 86.81 895 LEU B C 1
ATOM 15022 O O . LEU B 1 895 ? -26.391 15.016 -3.621 1 86.81 895 LEU B O 1
ATOM 15026 N N . GLU B 1 896 ? -27.75 16.719 -3.312 1 85.56 896 GLU B N 1
ATOM 15027 C CA . GLU B 1 896 ? -28.422 16.656 -4.602 1 85.56 896 GLU B CA 1
ATOM 15028 C C . GLU B 1 896 ? -28.562 18.047 -5.211 1 85.56 896 GLU B C 1
ATOM 15030 O O . GLU B 1 896 ? -28.203 19.047 -4.582 1 85.56 896 GLU B O 1
ATOM 15035 N N . ASP B 1 897 ? -28.984 18.109 -6.449 1 87.31 897 ASP B N 1
ATOM 15036 C CA . ASP B 1 897 ? -29.125 19.406 -7.105 1 87.31 897 ASP B CA 1
ATOM 15037 C C . ASP B 1 897 ? -30.281 20.203 -6.496 1 87.31 897 ASP B C 1
ATOM 15039 O O . ASP B 1 897 ? -31.375 19.672 -6.316 1 87.31 897 ASP B O 1
ATOM 15043 N N . ASP B 1 898 ? -30.031 21.375 -6.113 1 86.5 898 ASP B N 1
ATOM 15044 C CA . ASP B 1 898 ? -31 22.375 -5.656 1 86.5 898 ASP B CA 1
ATOM 15045 C C . ASP B 1 898 ? -31.516 22.016 -4.266 1 86.5 898 ASP B C 1
ATOM 15047 O O . ASP B 1 898 ? -32.719 22.078 -4.02 1 86.5 898 ASP B O 1
ATOM 15051 N N . ILE B 1 899 ? -30.688 21.625 -3.396 1 88.88 899 ILE B N 1
ATOM 15052 C CA . ILE B 1 899 ? -31.047 21.375 -2.004 1 88.88 899 ILE B CA 1
ATOM 15053 C C . ILE B 1 899 ? -30.641 22.562 -1.142 1 88.88 899 ILE B C 1
ATOM 15055 O O . ILE B 1 899 ? -29.672 23.25 -1.443 1 88.88 899 ILE B O 1
ATOM 15059 N N . VAL B 1 900 ? -31.438 22.812 -0.107 1 89.31 900 VAL B N 1
ATOM 15060 C CA . VAL B 1 900 ? -31.188 23.938 0.789 1 89.31 900 VAL B CA 1
ATOM 15061 C C . VAL B 1 900 ? -31.078 23.438 2.227 1 89.31 900 VAL B C 1
ATOM 15063 O O . VAL B 1 900 ? -31.891 22.625 2.674 1 89.31 900 VAL B O 1
ATOM 15066 N N . TYR B 1 901 ? -30.062 23.797 2.912 1 89.75 901 TYR B N 1
ATOM 15067 C CA . TYR B 1 901 ? -29.875 23.469 4.32 1 89.75 901 TYR B CA 1
ATOM 15068 C C . TYR B 1 901 ? -29.812 24.734 5.168 1 89.75 901 TYR B C 1
ATOM 15070 O O . TYR B 1 901 ? -29.156 25.719 4.793 1 89.75 901 TYR B O 1
ATOM 15078 N N . PRO B 1 902 ? -30.531 24.781 6.227 1 88.81 902 PRO B N 1
ATOM 15079 C CA . PRO B 1 902 ? -30.359 25.891 7.16 1 88.81 902 PRO B CA 1
ATOM 15080 C C . PRO B 1 902 ? -29.094 25.797 7.992 1 88.81 902 PRO B C 1
ATOM 15082 O O . PRO B 1 902 ? -28.672 24.688 8.359 1 88.81 902 PRO B O 1
ATOM 15085 N N . THR B 1 903 ? -28.484 26.922 8.297 1 92.56 903 THR B N 1
ATOM 15086 C CA . THR B 1 903 ? -27.328 26.984 9.164 1 92.56 903 THR B CA 1
ATOM 15087 C C . THR B 1 903 ? -27.688 27.547 10.531 1 92.56 903 THR B C 1
ATOM 15089 O O . THR B 1 903 ? -28.844 27.906 10.773 1 92.56 903 THR B O 1
ATOM 15092 N N . LEU B 1 904 ? -26.75 27.625 11.391 1 89.88 904 LEU B N 1
ATOM 15093 C CA . LEU B 1 904 ? -27.016 28.172 12.711 1 89.88 904 LEU B CA 1
ATOM 15094 C C . LEU B 1 904 ? -27.266 29.688 12.633 1 89.88 904 LEU B C 1
ATOM 15096 O O . LEU B 1 904 ? -27.797 30.281 13.578 1 89.88 904 LEU B O 1
ATOM 15100 N N . LEU B 1 905 ? -26.891 30.25 11.523 1 91.06 905 LEU B N 1
ATOM 15101 C CA . LEU B 1 905 ? -27.078 31.688 11.367 1 91.06 905 LEU B CA 1
ATOM 15102 C C . LEU B 1 905 ? -28.547 32.031 11.156 1 91.06 905 LEU B C 1
ATOM 15104 O O . LEU B 1 905 ? -28.938 33.188 11.242 1 91.06 905 LEU B O 1
ATOM 15108 N N . VAL B 1 906 ? -29.406 31.094 10.93 1 86.25 906 VAL B N 1
ATOM 15109 C CA . VAL B 1 906 ? -30.812 31.328 10.648 1 86.25 906 VAL B CA 1
ATOM 15110 C C . VAL B 1 906 ? -31.484 31.969 11.867 1 86.25 906 VAL B C 1
ATOM 15112 O O . VAL B 1 906 ? -32.469 32.688 11.727 1 86.25 906 VAL B O 1
ATOM 15115 N N . PHE B 1 907 ? -30.938 31.766 13 1 81.94 907 PHE B N 1
ATOM 15116 C CA . PHE B 1 907 ? -31.516 32.312 14.219 1 81.94 907 PHE B CA 1
ATOM 15117 C C . PHE B 1 907 ? -31.219 33.812 14.328 1 81.94 907 PHE B C 1
ATOM 15119 O O . PHE B 1 907 ? -31.922 34.531 15.047 1 81.94 907 PHE B O 1
ATOM 15126 N N . ASP B 1 908 ? -30.219 34.312 13.633 1 81.88 908 ASP B N 1
ATOM 15127 C CA . ASP B 1 908 ? -29.797 35.688 13.719 1 81.88 908 ASP B CA 1
ATOM 15128 C C . ASP B 1 908 ? -30.203 36.469 12.461 1 81.88 908 ASP B C 1
ATOM 15130 O O . ASP B 1 908 ? -30.281 37.688 12.477 1 81.88 908 ASP B O 1
ATOM 15134 N N . SER B 1 909 ? -30.234 35.688 11.352 1 82.56 909 SER B N 1
ATOM 15135 C CA . SER B 1 909 ? -30.438 36.375 10.07 1 82.56 909 SER B CA 1
ATOM 15136 C C . SER B 1 909 ? -31.344 35.562 9.156 1 82.56 909 SER B C 1
ATOM 15138 O O . SER B 1 909 ? -31.344 34.344 9.211 1 82.56 909 SER B O 1
ATOM 15140 N N . ALA B 1 910 ? -32.094 36.188 8.312 1 79.62 910 ALA B N 1
ATOM 15141 C CA . ALA B 1 910 ? -32.969 35.531 7.328 1 79.62 910 ALA B CA 1
ATOM 15142 C C . ALA B 1 910 ? -32.125 34.906 6.203 1 79.62 910 ALA B C 1
ATOM 15144 O O . ALA B 1 910 ? -32.625 34.062 5.461 1 79.62 910 ALA B O 1
ATOM 15145 N N . TYR B 1 911 ? -30.922 35.312 6.152 1 82.81 911 TYR B N 1
ATOM 15146 C CA . TYR B 1 911 ? -30.047 34.812 5.105 1 82.81 911 TYR B CA 1
ATOM 15147 C C . TYR B 1 911 ? -29.109 33.719 5.66 1 82.81 911 TYR B C 1
ATOM 15149 O O . TYR B 1 911 ? -27.938 33.688 5.301 1 82.81 911 TYR B O 1
ATOM 15157 N N . GLY B 1 912 ? -29.594 32.938 6.531 1 87.88 912 GLY B N 1
ATOM 15158 C CA . GLY B 1 912 ? -28.797 31.891 7.137 1 87.88 912 GLY B CA 1
ATOM 15159 C C . GLY B 1 912 ? -28.984 30.531 6.484 1 87.88 912 GLY B C 1
ATOM 15160 O O . GLY B 1 912 ? -28.672 29.5 7.074 1 87.88 912 GLY B O 1
ATOM 15161 N N . GLU B 1 913 ? -29.531 30.516 5.207 1 89.44 913 GLU B N 1
ATOM 15162 C CA . GLU B 1 913 ? -29.734 29.266 4.484 1 89.44 913 GLU B CA 1
ATOM 15163 C C . GLU B 1 913 ? -28.734 29.125 3.34 1 89.44 913 GLU B C 1
ATOM 15165 O O . GLU B 1 913 ? -28.391 30.109 2.68 1 89.44 913 GLU B O 1
ATOM 15170 N N . LEU B 1 914 ? -28.25 27.906 3.188 1 92.06 914 LEU B N 1
ATOM 15171 C CA . LEU B 1 914 ? -27.297 27.625 2.121 1 92.06 914 LEU B CA 1
ATOM 15172 C C . LEU B 1 914 ? -27.922 26.75 1.038 1 92.06 914 LEU B C 1
ATOM 15174 O O . LEU B 1 914 ? -28.672 25.812 1.342 1 92.06 914 LEU B O 1
ATOM 15178 N N . GLY B 1 915 ? -27.703 27.062 -0.231 1 90.25 915 GLY B N 1
ATOM 15179 C CA . GLY B 1 915 ? -28.125 26.281 -1.373 1 90.25 915 GLY B CA 1
ATOM 15180 C C . GLY B 1 915 ? -27 25.5 -2.021 1 90.25 915 GLY B C 1
ATOM 15181 O O . GLY B 1 915 ? -25.875 26.016 -2.139 1 90.25 915 GLY B O 1
ATOM 15182 N N . PHE B 1 916 ? -27.266 24.219 -2.342 1 91.12 916 PHE B N 1
ATOM 15183 C CA . PHE B 1 916 ? -26.297 23.375 -3.023 1 91.12 916 PHE B CA 1
ATOM 15184 C C . PHE B 1 916 ? -26.734 23.094 -4.461 1 91.12 916 PHE B C 1
ATOM 15186 O O . PHE B 1 916 ? -27.891 22.766 -4.711 1 91.12 916 PHE B O 1
ATOM 15193 N N . ARG B 1 917 ? -25.734 23.266 -5.453 1 89.88 917 ARG B N 1
ATOM 15194 C CA . ARG B 1 917 ? -25.984 23.016 -6.867 1 89.88 917 ARG B CA 1
ATOM 15195 C C . ARG B 1 917 ? -24.953 22.047 -7.434 1 89.88 917 ARG B C 1
ATOM 15197 O O . ARG B 1 917 ? -23.766 22.141 -7.133 1 89.88 917 ARG B O 1
ATOM 15204 N N . ALA B 1 918 ? -25.422 21.125 -8.266 1 89.25 918 ALA B N 1
ATOM 15205 C CA . ALA B 1 918 ? -24.547 20.109 -8.836 1 89.25 918 ALA B CA 1
ATOM 15206 C C . ALA B 1 918 ? -23.812 20.641 -10.07 1 89.25 918 ALA B C 1
ATOM 15208 O O . ALA B 1 918 ? -24.406 21.359 -10.891 1 89.25 918 ALA B O 1
ATOM 15209 N N . GLN B 1 919 ? -22.406 20.609 -10.172 1 81.12 919 GLN B N 1
ATOM 15210 C CA . GLN B 1 919 ? -21.594 21.031 -11.312 1 81.12 919 GLN B CA 1
ATOM 15211 C C . GLN B 1 919 ? -21.016 19.828 -12.055 1 81.12 919 GLN B C 1
ATOM 15213 O O . GLN B 1 919 ? -20.062 19.969 -12.812 1 81.12 919 GLN B O 1
ATOM 15218 N N . GLY B 1 920 ? -21.531 18.703 -12.109 1 69.56 920 GLY B N 1
ATOM 15219 C CA . GLY B 1 920 ? -21.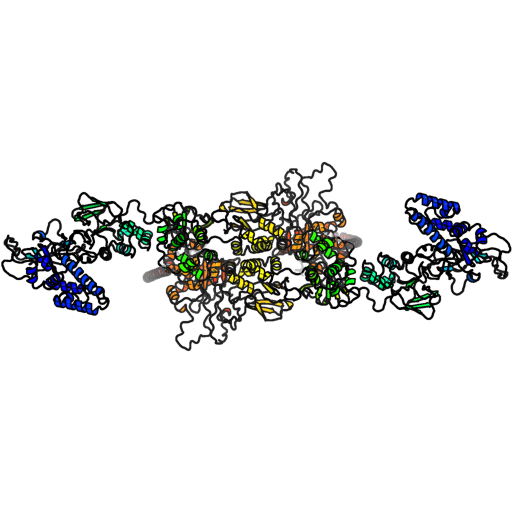031 17.516 -12.789 1 69.56 920 GLY B CA 1
ATOM 15220 C C . GLY B 1 920 ? -20.047 16.719 -11.953 1 69.56 920 GLY B C 1
ATOM 15221 O O . GLY B 1 920 ? -19.5 17.234 -10.969 1 69.56 920 GLY B O 1
ATOM 15222 N N . ASP B 1 921 ? -19.609 15.492 -12.305 1 65.81 921 ASP B N 1
ATOM 15223 C CA . ASP B 1 921 ? -18.656 14.523 -11.766 1 65.81 921 ASP B CA 1
ATOM 15224 C C . ASP B 1 921 ? -18.672 14.539 -10.242 1 65.81 921 ASP B C 1
ATOM 15226 O O . ASP B 1 921 ? -17.609 14.57 -9.609 1 65.81 921 ASP B O 1
ATOM 15230 N N . ASP B 1 922 ? -19.812 14.75 -9.461 1 67.62 922 ASP B N 1
ATOM 15231 C CA . ASP B 1 922 ? -20.047 14.664 -8.016 1 67.62 922 ASP B CA 1
ATOM 15232 C C . ASP B 1 922 ? -19.531 15.898 -7.297 1 67.62 922 ASP B C 1
ATOM 15234 O O . ASP B 1 922 ? -19.156 15.828 -6.121 1 67.62 922 ASP B O 1
ATOM 15238 N N . ASP B 1 923 ? -19.328 16.984 -8.062 1 83.75 923 ASP B N 1
ATOM 15239 C CA . ASP B 1 923 ? -18.953 18.266 -7.469 1 83.75 923 ASP B CA 1
ATOM 15240 C C . ASP B 1 923 ? -20.172 19.172 -7.27 1 83.75 923 ASP B C 1
ATOM 15242 O O . ASP B 1 923 ? -21.094 19.141 -8.07 1 83.75 923 ASP B O 1
ATOM 15246 N N . PHE B 1 924 ? -20.141 19.875 -6.117 1 91.06 924 PHE B N 1
ATOM 15247 C CA . PHE B 1 924 ? -21.266 20.75 -5.797 1 91.06 924 PHE B CA 1
ATOM 15248 C C . PHE B 1 924 ? -20.781 22.172 -5.512 1 91.06 924 PHE B C 1
ATOM 15250 O O . PHE B 1 924 ? -19.656 22.375 -5.059 1 91.06 924 PHE B O 1
ATOM 15257 N N . LEU B 1 925 ? -21.672 23.125 -5.84 1 92.25 925 LEU B N 1
ATOM 15258 C CA . LEU B 1 925 ? -21.469 24.516 -5.461 1 92.25 925 LEU B CA 1
ATOM 15259 C C . LEU B 1 925 ? -22.391 24.906 -4.305 1 92.25 925 LEU B C 1
ATOM 15261 O O . LEU B 1 925 ? -23.547 24.484 -4.262 1 92.25 925 LEU B O 1
ATOM 15265 N N . VAL B 1 926 ? -21.844 25.547 -3.33 1 93.25 926 VAL B N 1
ATOM 15266 C CA . VAL B 1 926 ? -22.625 25.969 -2.172 1 93.25 926 VAL B CA 1
ATOM 15267 C C . VAL B 1 926 ? -22.594 27.5 -2.061 1 93.25 926 VAL B C 1
ATOM 15269 O O . VAL B 1 926 ? -21.547 28.125 -2.26 1 93.25 926 VAL B O 1
ATOM 15272 N N . GLY B 1 927 ? -23.688 28.109 -1.866 1 90.5 927 GLY B N 1
ATOM 15273 C CA . GLY B 1 927 ? -23.828 29.547 -1.685 1 90.5 927 GLY B CA 1
ATOM 15274 C C . GLY B 1 927 ? -25.016 29.922 -0.817 1 90.5 927 GLY B C 1
ATOM 15275 O O . GLY B 1 927 ? -25.844 29.078 -0.484 1 90.5 927 GLY B O 1
ATOM 15276 N N . VAL B 1 928 ? -25 31.219 -0.401 1 89.06 928 VAL B N 1
ATOM 15277 C CA . VAL B 1 928 ? -26.094 31.734 0.405 1 89.06 928 VAL B CA 1
ATOM 15278 C C . VAL B 1 928 ? -27.344 31.891 -0.464 1 89.06 928 VAL B C 1
ATOM 15280 O O . VAL B 1 928 ? -27.297 32.531 -1.518 1 89.06 928 VAL B O 1
ATOM 15283 N N . ARG B 1 929 ? -28.391 31.234 0.033 1 84.81 929 ARG B N 1
ATOM 15284 C CA . ARG B 1 929 ? -29.625 31.25 -0.739 1 84.81 929 ARG B CA 1
ATOM 15285 C C . ARG B 1 929 ? -30.141 32.688 -0.886 1 84.81 929 ARG B C 1
ATOM 15287 O O . ARG B 1 929 ? -30.188 33.438 0.089 1 84.81 929 ARG B O 1
ATOM 15294 N N . ASN B 1 930 ? -30.5 33.062 -2.049 1 73.88 930 ASN B N 1
ATOM 15295 C CA . ASN B 1 930 ? -31.172 34.312 -2.393 1 73.88 930 ASN B CA 1
ATOM 15296 C C . ASN B 1 930 ? -30.219 35.5 -2.24 1 73.88 930 ASN B C 1
ATOM 15298 O O . ASN B 1 930 ? -30.672 36.656 -2.113 1 73.88 930 ASN B O 1
ATOM 15302 N N . ALA B 1 931 ? -28.969 35.188 -1.906 1 69.81 931 ALA B N 1
ATOM 15303 C CA . ALA B 1 931 ? -28.016 36.312 -1.841 1 69.81 931 ALA B CA 1
ATOM 15304 C C . ALA B 1 931 ? -27.688 36.812 -3.236 1 69.81 931 ALA B C 1
ATOM 15306 O O . ALA B 1 931 ? -27.125 36.094 -4.059 1 69.81 931 ALA B O 1
ATOM 15307 N N . ARG B 1 932 ? -28.547 37.75 -3.828 1 57.78 932 ARG B N 1
ATOM 15308 C CA . ARG B 1 932 ? -28.312 38.344 -5.145 1 57.78 932 ARG B CA 1
ATOM 15309 C C . ARG B 1 932 ? -27.531 39.656 -5.031 1 57.78 932 ARG B C 1
ATOM 15311 O O . ARG B 1 932 ? -27.891 40.531 -4.246 1 57.78 932 ARG B O 1
ATOM 15318 N N . GLY B 1 933 ? -26.172 39.781 -5.52 1 51.81 933 GLY B N 1
ATOM 15319 C CA . GLY B 1 933 ? -25.438 41.031 -5.574 1 51.81 933 GLY B CA 1
ATOM 15320 C C . GLY B 1 933 ? -24.422 41.188 -4.453 1 51.81 933 GLY B C 1
ATOM 15321 O O . GLY B 1 933 ? -24.547 40.531 -3.414 1 51.81 933 GLY B O 1
ATOM 15322 N N . GLY B 1 934 ? -23.031 41.406 -4.699 1 49.78 934 GLY B N 1
ATOM 15323 C CA . GLY B 1 934 ? -21.953 41.812 -3.824 1 49.78 934 GLY B CA 1
ATOM 15324 C C . GLY B 1 934 ? -20.875 40.781 -3.664 1 49.78 934 GLY B C 1
ATOM 15325 O O . GLY B 1 934 ? -20.812 39.812 -4.441 1 49.78 934 GLY B O 1
ATOM 15326 N N . SER B 1 935 ? -19.953 41 -2.734 1 45.66 935 SER B N 1
ATOM 15327 C CA . SER B 1 935 ? -18.75 40.219 -2.514 1 45.66 935 SER B CA 1
ATOM 15328 C C . SER B 1 935 ? -19.109 38.812 -2.064 1 45.66 935 SER B C 1
ATOM 15330 O O . SER B 1 935 ? -18.266 37.906 -2.125 1 45.66 935 SER B O 1
ATOM 15332 N N . SER B 1 936 ? -20.344 38.594 -1.548 1 50.84 936 SER B N 1
ATOM 15333 C CA . SER B 1 936 ? -20.812 37.312 -0.987 1 50.84 936 SER B CA 1
ATOM 15334 C C . SER B 1 936 ? -21.297 36.375 -2.08 1 50.84 936 SER B C 1
ATOM 15336 O O . SER B 1 936 ? -21.719 35.25 -1.796 1 50.84 936 SER B O 1
ATOM 15338 N N . ASP B 1 937 ? -21.25 36.781 -3.312 1 55.97 937 ASP B N 1
ATOM 15339 C CA . ASP B 1 937 ? -21.906 36.031 -4.371 1 55.97 937 ASP B CA 1
ATOM 15340 C C . ASP B 1 937 ? -20.969 34.969 -4.934 1 55.97 937 ASP B C 1
ATOM 15342 O O . ASP B 1 937 ? -21.172 34.469 -6.047 1 55.97 937 ASP B O 1
ATOM 15346 N N . ARG B 1 938 ? -20.016 34.688 -4.27 1 68.75 938 ARG B N 1
ATOM 15347 C CA . ARG B 1 938 ? -19.188 33.656 -4.867 1 68.75 938 ARG B CA 1
ATOM 15348 C C . ARG B 1 938 ? -19.469 32.312 -4.25 1 68.75 938 ARG B C 1
ATOM 15350 O O . ARG B 1 938 ? -19.188 32.062 -3.074 1 68.75 938 ARG B O 1
ATOM 15357 N N . PRO B 1 939 ? -20 31.484 -5.016 1 84.25 939 PRO B N 1
ATOM 15358 C CA . PRO B 1 939 ? -20.25 30.141 -4.52 1 84.25 939 PRO B CA 1
ATOM 15359 C C . PRO B 1 939 ? -18.953 29.359 -4.266 1 84.25 939 PRO B C 1
ATOM 15361 O O . PRO B 1 939 ? -17.906 29.688 -4.824 1 84.25 939 PRO B O 1
ATOM 15364 N N . ALA B 1 940 ? -19.016 28.625 -3.236 1 91.31 940 ALA B N 1
ATOM 15365 C CA . ALA B 1 940 ? -17.891 27.766 -2.877 1 91.31 940 ALA B CA 1
ATOM 15366 C C . ALA B 1 940 ? -18.047 26.375 -3.471 1 91.31 940 ALA B C 1
ATOM 15368 O O . ALA B 1 940 ? -19.156 25.844 -3.527 1 91.31 940 ALA B O 1
ATOM 15369 N N . ARG B 1 941 ? -16.984 25.844 -3.949 1 91.94 941 ARG B N 1
ATOM 15370 C CA . ARG B 1 941 ? -16.984 24.469 -4.434 1 91.94 941 ARG B CA 1
ATOM 15371 C C . ARG B 1 941 ? -16.672 23.484 -3.303 1 91.94 941 ARG B C 1
ATOM 15373 O O . ARG B 1 941 ? -15.805 23.75 -2.467 1 91.94 941 ARG B O 1
ATOM 15380 N N . THR B 1 942 ? -17.391 22.375 -3.316 1 92 942 THR B N 1
ATOM 15381 C CA . THR B 1 942 ? -17.156 21.391 -2.275 1 92 942 THR B CA 1
ATOM 15382 C C . THR B 1 942 ? -16.016 20.438 -2.664 1 92 942 THR B C 1
ATOM 15384 O O . THR B 1 942 ? -15.805 20.172 -3.85 1 92 942 THR B O 1
ATOM 15387 N N . GLY B 1 943 ? -15.242 20.078 -1.656 1 90.5 943 GLY B N 1
ATOM 15388 C CA . GLY B 1 943 ? -14.156 19.125 -1.837 1 90.5 943 GLY B CA 1
ATOM 15389 C C . GLY B 1 943 ? -14.344 17.844 -1.045 1 90.5 943 GLY B C 1
ATOM 15390 O O . GLY B 1 943 ? -15.422 17.25 -1.068 1 90.5 943 GLY B O 1
ATOM 15391 N N . ALA B 1 944 ? -13.297 17.422 -0.399 1 90.56 944 ALA B N 1
ATOM 15392 C CA . ALA B 1 944 ? -13.32 16.188 0.376 1 90.56 944 ALA B CA 1
ATOM 15393 C C . ALA B 1 944 ? -14.305 16.297 1.541 1 90.56 944 ALA B C 1
ATOM 15395 O O . ALA B 1 944 ? -14.508 17.375 2.1 1 90.56 944 ALA B O 1
ATOM 15396 N N . ALA B 1 945 ? -14.922 15.172 1.838 1 93.75 945 ALA B N 1
ATOM 15397 C CA . ALA B 1 945 ? -15.883 15.117 2.936 1 93.75 945 ALA B CA 1
ATOM 15398 C C . ALA B 1 945 ? -15.68 13.867 3.787 1 93.75 945 ALA B C 1
ATOM 15400 O O . ALA B 1 945 ? -14.984 12.938 3.373 1 93.75 945 ALA B O 1
ATOM 15401 N N . GLY B 1 946 ? -16.094 13.93 4.984 1 93.94 946 GLY B N 1
ATOM 15402 C CA . GLY B 1 946 ? -16.062 12.805 5.902 1 93.94 946 GLY B CA 1
ATOM 15403 C C . GLY B 1 946 ? -17.172 12.844 6.938 1 93.94 946 GLY B C 1
ATOM 15404 O O . GLY B 1 946 ? -17.594 13.922 7.367 1 93.94 946 GLY B O 1
ATOM 15405 N N . ARG B 1 947 ? -17.641 11.703 7.348 1 92.38 947 ARG B N 1
ATOM 15406 C CA . ARG B 1 947 ? -18.703 11.602 8.328 1 92.38 947 ARG B CA 1
ATOM 15407 C C . ARG B 1 947 ? -18.156 11.219 9.703 1 92.38 947 ARG B C 1
ATOM 15409 O O . ARG B 1 947 ? -17.266 10.375 9.805 1 92.38 947 ARG B O 1
ATOM 15416 N N . ALA B 1 948 ? -18.734 11.844 10.68 1 91.56 948 ALA B N 1
ATOM 15417 C CA . ALA B 1 948 ? -18.375 11.523 12.055 1 91.56 948 ALA B CA 1
ATOM 15418 C C . ALA B 1 948 ? -19.125 10.305 12.562 1 91.56 948 ALA B C 1
ATOM 15420 O O . ALA B 1 948 ? -20.094 9.859 11.922 1 91.56 948 ALA B O 1
ATOM 15421 N N . SER B 1 949 ? -18.625 9.773 13.688 1 88.81 949 SER B N 1
ATOM 15422 C CA . SER B 1 949 ? -19.281 8.617 14.297 1 88.81 949 SER B CA 1
ATOM 15423 C C . SER B 1 949 ? -20.688 8.953 14.75 1 88.81 949 SER B C 1
ATOM 15425 O O . SER B 1 949 ? -21 10.109 15.031 1 88.81 949 SER B O 1
ATOM 15427 N N . VAL B 1 950 ? -21.5 7.961 14.828 1 82.44 950 VAL B N 1
ATOM 15428 C CA . VAL B 1 950 ? -22.906 8.117 15.195 1 82.44 950 VAL B CA 1
ATOM 15429 C C . VAL B 1 950 ? -23.016 8.531 16.656 1 82.44 950 VAL B C 1
ATOM 15431 O O . VAL B 1 950 ? -22.094 8.273 17.453 1 82.44 950 VAL B O 1
ATOM 15434 N N . ARG B 1 951 ? -24.062 9.234 16.859 1 77.69 951 ARG B N 1
ATOM 15435 C CA . ARG B 1 951 ? -24.359 9.664 18.234 1 77.69 951 ARG B CA 1
ATOM 15436 C C . ARG B 1 951 ? -25.625 8.969 18.75 1 77.69 951 ARG B C 1
ATOM 15438 O O . ARG B 1 951 ? -26.594 8.812 18.016 1 77.69 951 ARG B O 1
ATOM 15445 N N . TRP B 1 952 ? -25.484 8.391 20.016 1 71.94 952 TRP B N 1
ATOM 15446 C CA . TRP B 1 952 ? -26.578 7.645 20.625 1 71.94 952 TRP B CA 1
ATOM 15447 C C . TRP B 1 952 ? -27.172 8.414 21.797 1 71.94 952 TRP B C 1
ATOM 15449 O O . TRP B 1 952 ? -26.453 9.062 22.562 1 71.94 952 TRP B O 1
ATOM 15459 N N . LYS B 1 953 ? -28.453 8.453 21.812 1 62.59 953 LYS B N 1
ATOM 15460 C CA . LYS B 1 953 ? -29.141 8.969 23 1 62.59 953 LYS B CA 1
ATOM 15461 C C . LYS B 1 953 ? -29.188 7.914 24.094 1 62.59 953 LYS B C 1
ATOM 15463 O O . LYS B 1 953 ? -29.438 6.738 23.828 1 62.59 953 LYS B O 1
ATOM 15468 N N . ALA B 1 954 ? -28.562 8.141 25.203 1 49.19 954 ALA B N 1
ATOM 15469 C CA . ALA B 1 954 ? -28.641 7.207 26.312 1 49.19 954 ALA B CA 1
ATOM 15470 C C . ALA B 1 954 ? -30.062 6.754 26.578 1 49.19 954 ALA B C 1
ATOM 15472 O O . ALA B 1 954 ? -30.969 7.582 26.734 1 49.19 954 ALA B O 1
ATOM 15473 N N . SER B 1 955 ? -30.562 5.648 25.875 1 44.16 955 SER B N 1
ATOM 15474 C CA . SER B 1 955 ? -31.922 5.152 26.078 1 44.16 955 SER B CA 1
ATOM 15475 C C . SER B 1 955 ? -32.156 4.754 27.531 1 44.16 955 SER B C 1
ATOM 15477 O O . SER B 1 955 ? -31.359 4.023 28.125 1 44.16 955 SER B O 1
ATOM 15479 N N . LYS B 1 956 ? -33 5.391 28.406 1 36.88 956 LYS B N 1
ATOM 15480 C CA . LYS B 1 956 ? -33.625 4.641 29.5 1 36.88 956 LYS B CA 1
ATOM 15481 C C . LYS B 1 956 ? -34.438 3.473 28.969 1 36.88 956 LYS B C 1
ATOM 15483 O O . LYS B 1 956 ? -34.844 3.465 27.797 1 36.88 956 LYS B O 1
ATOM 15488 N N . SER B 1 957 ? -34.938 2.451 29.703 1 33.44 957 SER B N 1
ATOM 15489 C CA . SER B 1 957 ? -35.594 1.14 29.594 1 33.44 957 SER B CA 1
ATOM 15490 C C . SER B 1 957 ? -36.688 1.146 28.531 1 33.44 957 SER B C 1
ATOM 15492 O O . SER B 1 957 ? -37.25 0.103 28.219 1 33.44 957 SER B O 1
ATOM 15494 N N . SER B 1 958 ? -37.688 2.076 28.484 1 31.48 958 SER B N 1
ATOM 15495 C CA . SER B 1 958 ? -39 1.61 28.109 1 31.48 958 SER B CA 1
ATOM 15496 C C . SER B 1 958 ? -39.156 1.499 26.609 1 31.48 958 SER B C 1
ATOM 15498 O O . SER B 1 958 ? -38.625 2.336 25.859 1 31.48 958 SER B O 1
ATOM 15500 N N . ALA B 1 959 ? -39.844 0.39 26.141 1 31.39 959 ALA B N 1
ATOM 15501 C CA . ALA B 1 959 ? -40.344 -0.141 24.875 1 31.39 959 ALA B CA 1
ATOM 15502 C C . ALA B 1 959 ? -41.188 0.889 24.156 1 31.39 959 ALA B C 1
ATOM 15504 O O . ALA B 1 959 ? -42.344 1.129 24.547 1 31.39 959 ALA B O 1
ATOM 15505 N N . VAL B 1 960 ? -40.781 1.938 23.625 1 29.75 960 VAL B N 1
ATOM 15506 C CA . VAL B 1 960 ? -41.719 2.824 22.953 1 29.75 960 VAL B CA 1
ATOM 15507 C C . VAL B 1 960 ? -42.156 2.193 21.641 1 29.75 960 VAL B C 1
ATOM 15509 O O . VAL B 1 960 ? -41.344 1.639 20.906 1 29.75 960 VAL B O 1
ATOM 15512 N N . SER B 1 961 ? -43.438 1.999 21.375 1 27.89 961 SER B N 1
ATOM 15513 C CA . SER B 1 961 ? -44.25 1.575 20.234 1 27.89 961 SER B CA 1
ATOM 15514 C C . SER B 1 961 ? -43.906 2.385 18.984 1 27.89 961 SER B C 1
ATOM 15516 O O . SER B 1 961 ? -43.75 3.605 19.062 1 27.89 961 SER B O 1
ATOM 15518 N N . ILE B 1 962 ? -43.562 1.785 17.844 1 31.16 962 ILE B N 1
ATOM 15519 C CA . ILE B 1 962 ? -43.219 2.092 16.469 1 31.16 962 ILE B CA 1
ATOM 15520 C C . ILE B 1 962 ? -44.344 2.893 15.812 1 31.16 962 ILE B C 1
ATOM 15522 O O . ILE B 1 962 ? -45.375 2.338 15.477 1 31.16 962 ILE B O 1
ATOM 15526 N N . LEU B 1 963 ? -44.625 4.125 16.203 1 28.56 963 LEU B N 1
ATOM 15527 C CA . LEU B 1 963 ? -45.594 4.773 15.32 1 28.56 963 LEU B CA 1
ATOM 15528 C C . LEU B 1 963 ? -44.969 5.02 13.945 1 28.56 963 LEU B C 1
ATOM 15530 O O . LEU B 1 963 ? -43.781 5.309 13.828 1 28.56 963 LEU B O 1
ATOM 15534 N N . GLU B 1 964 ? -45.594 4.66 12.758 1 31.69 964 GLU B N 1
ATOM 15535 C CA . GLU B 1 964 ? -45.469 4.711 11.305 1 31.69 964 GLU B CA 1
ATOM 15536 C C . GLU B 1 964 ? -45.031 6.102 10.844 1 31.69 964 GLU B C 1
ATOM 15538 O O . GLU B 1 964 ? -45.844 6.906 10.422 1 31.69 964 GLU B O 1
ATOM 15543 N N . SER B 1 965 ? -44.312 6.91 11.594 1 33.75 965 SER B N 1
ATOM 15544 C CA . SER B 1 965 ? -44.094 8.219 10.984 1 33.75 965 SER B CA 1
ATOM 15545 C C . SER B 1 965 ? -43.188 8.125 9.773 1 33.75 965 SER B C 1
ATOM 15547 O O . SER B 1 965 ? -42.375 7.207 9.672 1 33.75 965 SER B O 1
ATOM 15549 N N . THR B 1 966 ? -43.625 8.719 8.578 1 33.78 966 THR B N 1
ATOM 15550 C CA . THR B 1 966 ? -43.031 8.914 7.254 1 33.78 966 THR B CA 1
ATOM 15551 C C . THR B 1 966 ? -41.594 9.414 7.363 1 33.78 966 THR B C 1
ATOM 15553 O O . THR B 1 966 ? -40.969 9.766 6.355 1 33.78 966 THR B O 1
ATOM 15556 N N . GLU B 1 967 ? -41.25 9.805 8.461 1 38.38 967 GLU B N 1
ATOM 15557 C CA . GLU B 1 967 ? -39.875 10.344 8.531 1 38.38 967 GLU B CA 1
ATOM 15558 C C . GLU B 1 967 ? -38.844 9.258 8.273 1 38.38 967 GLU B C 1
ATOM 15560 O O . GLU B 1 967 ? -39.062 8.094 8.586 1 38.38 967 GLU B O 1
ATOM 15565 N N . PRO B 1 968 ? -37.844 9.531 7.363 1 42.06 968 PRO B N 1
ATOM 15566 C CA . PRO B 1 968 ? -36.875 8.469 7.043 1 42.06 968 PRO B CA 1
ATOM 15567 C C . PRO B 1 968 ? -36.406 7.715 8.281 1 42.06 968 PRO B C 1
ATOM 15569 O O . PRO B 1 968 ? -36.219 8.32 9.336 1 42.06 968 PRO B O 1
ATOM 15572 N N . PRO B 1 969 ? -36.594 6.406 8.375 1 44.09 969 PRO B N 1
ATOM 15573 C CA . PRO B 1 969 ? -36.344 5.453 9.469 1 44.09 969 PRO B CA 1
ATOM 15574 C C . PRO B 1 969 ? -35 5.66 10.156 1 44.09 969 PRO B C 1
ATOM 15576 O O . PRO B 1 969 ? -34.719 5.008 11.164 1 44.09 969 PRO B O 1
ATOM 15579 N N . LEU B 1 970 ? -34.094 6.188 9.539 1 46.12 970 LEU B N 1
ATOM 15580 C CA . LEU B 1 970 ? -32.719 6.191 10.016 1 46.12 970 LEU B CA 1
ATOM 15581 C C . LEU B 1 970 ? -32.656 6.609 11.484 1 46.12 970 LEU B C 1
ATOM 15583 O O . LEU B 1 970 ? -31.75 6.199 12.211 1 46.12 970 LEU B O 1
ATOM 15587 N N . TRP B 1 971 ? -33.75 7.613 12.055 1 49.25 971 TRP B N 1
ATOM 15588 C CA . TRP B 1 971 ? -33.625 8.305 13.336 1 49.25 971 TRP B CA 1
ATOM 15589 C C . TRP B 1 971 ? -34.5 7.633 14.391 1 49.25 971 TRP B C 1
ATOM 15591 O O . TRP B 1 971 ? -34.531 8.07 15.547 1 49.25 971 TRP B O 1
ATOM 15601 N N . ARG B 1 972 ? -35.062 6.691 14.039 1 48.88 972 ARG B N 1
ATOM 15602 C CA . ARG B 1 972 ? -36.094 6.219 14.953 1 48.88 972 ARG B CA 1
ATOM 15603 C C . ARG B 1 972 ? -35.5 5.367 16.062 1 48.88 972 ARG B C 1
ATOM 15605 O O . ARG B 1 972 ? -36.062 5.254 17.156 1 48.88 972 ARG B O 1
ATOM 15612 N N . GLY B 1 973 ? -34.156 5.086 16.062 1 54.84 973 GLY B N 1
ATOM 15613 C CA . GLY B 1 973 ? -33.594 4.262 17.109 1 54.84 973 GLY B CA 1
ATOM 15614 C C . GLY B 1 973 ? -32.656 5.027 18.031 1 54.84 973 GLY B C 1
ATOM 15615 O O . GLY B 1 973 ? -31.859 4.43 18.766 1 54.84 973 GLY B O 1
ATOM 15616 N N . GLY B 1 974 ? -32.906 6.285 18.156 1 62.03 974 GLY B N 1
ATOM 15617 C CA . GLY B 1 974 ? -32.062 7.133 19 1 62.03 974 GLY B CA 1
ATOM 15618 C C . GLY B 1 974 ? -30.703 7.41 18.438 1 62.03 974 GLY B C 1
ATOM 15619 O O . GLY B 1 974 ? -29.828 7.949 19.109 1 62.03 974 GLY B O 1
ATOM 15620 N N . MET B 1 975 ? -30.531 6.848 17.203 1 71.81 975 MET B N 1
ATOM 15621 C CA . MET B 1 975 ? -29.234 7.062 16.578 1 71.81 975 MET B CA 1
ATOM 15622 C C . MET B 1 975 ? -29.297 8.219 15.578 1 71.81 975 MET B C 1
ATOM 15624 O O . MET B 1 975 ? -30.266 8.352 14.836 1 71.81 975 MET B O 1
ATOM 15628 N N . THR B 1 976 ? -28.375 9.156 15.734 1 73.75 976 THR B N 1
ATOM 15629 C CA . THR B 1 976 ? -28.203 10.195 14.727 1 73.75 976 THR B CA 1
ATOM 15630 C C . THR B 1 976 ? -26.859 10.031 14.008 1 73.75 976 THR B C 1
ATOM 15632 O O . THR B 1 976 ? -25.859 9.656 14.625 1 73.75 976 THR B O 1
ATOM 15635 N N . LEU B 1 977 ? -26.984 10.281 12.711 1 75.38 977 LEU B N 1
ATOM 15636 C CA . LEU B 1 977 ? -25.719 10.289 11.992 1 75.38 977 LEU B CA 1
ATOM 15637 C C . LEU B 1 977 ? -24.828 11.414 12.5 1 75.38 977 LEU B C 1
ATOM 15639 O O . LEU B 1 977 ? -25.297 12.508 12.805 1 75.38 977 LEU B O 1
ATOM 15643 N N . GLY B 1 978 ? -23.672 11.195 12.992 1 72.88 978 GLY B N 1
ATOM 15644 C CA . GLY B 1 978 ? -22.75 12.062 13.703 1 72.88 978 GLY B CA 1
ATOM 15645 C C . GLY B 1 978 ? -22.391 13.312 12.922 1 72.88 978 GLY B C 1
ATOM 15646 O O . GLY B 1 978 ? -21.5 14.07 13.32 1 72.88 978 GLY B O 1
ATOM 15647 N N . GLY B 1 979 ? -23.188 13.695 11.75 1 88.44 979 GLY B N 1
ATOM 15648 C CA . GLY B 1 979 ? -22.719 14.828 10.969 1 88.44 979 GLY B CA 1
ATOM 15649 C C . GLY B 1 979 ? -21.359 14.594 10.328 1 88.44 979 GLY B C 1
ATOM 15650 O O . GLY B 1 979 ? -21.047 13.477 9.898 1 88.44 979 GLY B O 1
ATOM 15651 N N . GLY B 1 980 ? -20.625 15.75 10.18 1 93.88 980 GLY B N 1
ATOM 15652 C CA . GLY B 1 980 ? -19.312 15.562 9.586 1 93.88 980 GLY B CA 1
ATOM 15653 C C . GLY B 1 980 ? -18.703 16.859 9.078 1 93.88 980 GLY B C 1
ATOM 15654 O O . GLY B 1 980 ? -18.938 17.922 9.648 1 93.88 980 GLY B O 1
ATOM 15655 N N . VAL B 1 981 ? -17.781 16.734 8.195 1 96.38 981 VAL B N 1
ATOM 15656 C CA . VAL B 1 981 ? -17.031 17.859 7.672 1 96.38 981 VAL B CA 1
ATOM 15657 C C . VAL B 1 981 ? -17.062 17.844 6.145 1 96.38 981 VAL B C 1
ATOM 15659 O O . VAL B 1 981 ? -16.953 16.766 5.531 1 96.38 981 VAL B O 1
ATOM 15662 N N . ILE B 1 982 ? -17.312 18.969 5.555 1 95.88 982 ILE B N 1
ATOM 15663 C CA . ILE B 1 982 ? -17.172 19.156 4.117 1 95.88 982 ILE B CA 1
ATOM 15664 C C . ILE B 1 982 ? -16.203 20.312 3.85 1 95.88 982 ILE B C 1
ATOM 15666 O O . ILE B 1 982 ? -16.422 21.438 4.316 1 95.88 982 ILE B O 1
ATOM 15670 N N . VAL B 1 983 ? -15.18 20.062 3.143 1 95.75 983 VAL B N 1
ATOM 15671 C CA . VAL B 1 983 ? -14.203 21.109 2.828 1 95.75 983 VAL B CA 1
ATOM 15672 C C . VAL B 1 983 ? -14.703 21.938 1.654 1 95.75 983 VAL B C 1
ATOM 15674 O O . VAL B 1 983 ? -15.25 21.406 0.688 1 95.75 983 VAL B O 1
ATOM 15677 N N . ILE B 1 984 ? -14.602 23.219 1.762 1 94.81 984 ILE B N 1
ATOM 15678 C CA . ILE B 1 984 ? -15 24.125 0.689 1 94.81 984 ILE B CA 1
ATOM 15679 C C . ILE B 1 984 ? -13.82 25.016 0.305 1 94.81 984 ILE B C 1
ATOM 15681 O O . ILE B 1 984 ? -12.883 25.188 1.089 1 94.81 984 ILE B O 1
ATOM 15685 N N . ASP B 1 985 ? -13.852 25.641 -0.848 1 90.31 985 ASP B N 1
ATOM 15686 C CA . ASP B 1 985 ? -12.68 26.344 -1.354 1 90.31 985 ASP B CA 1
ATOM 15687 C C . ASP B 1 985 ? -12.812 27.844 -1.147 1 90.31 985 ASP B C 1
ATOM 15689 O O . ASP B 1 985 ? -11.914 28.609 -1.504 1 90.31 985 ASP B O 1
ATOM 15693 N N . THR B 1 986 ? -13.984 28.25 -0.611 1 89.62 986 THR B N 1
ATOM 15694 C CA . THR B 1 986 ? -14.234 29.672 -0.367 1 89.62 986 THR B CA 1
ATOM 15695 C C . THR B 1 986 ? -14.953 29.875 0.961 1 89.62 986 THR B C 1
ATOM 15697 O O . THR B 1 986 ? -15.773 29.031 1.362 1 89.62 986 THR B O 1
ATOM 15700 N N . VAL B 1 987 ? -14.562 30.969 1.679 1 90.31 987 VAL B N 1
ATOM 15701 C CA . VAL B 1 987 ? -15.25 31.297 2.924 1 90.31 987 VAL B CA 1
ATOM 15702 C C . VAL B 1 987 ? -16.594 31.938 2.617 1 90.31 987 VAL B C 1
ATOM 15704 O O . VAL B 1 987 ? -16.688 32.844 1.775 1 90.31 987 VAL B O 1
ATOM 15707 N N . LEU B 1 988 ? -17.594 31.453 3.236 1 91.62 988 LEU B N 1
ATOM 15708 C CA . LEU B 1 988 ? -18.922 32.031 3.078 1 91.62 988 LEU B CA 1
ATOM 15709 C C . LEU B 1 988 ? -19.094 33.25 3.994 1 91.62 988 LEU B C 1
ATOM 15711 O O . LEU B 1 988 ? -19.016 33.125 5.219 1 91.62 988 LEU B O 1
ATOM 15715 N N . GLU B 1 989 ? -19.328 34.344 3.455 1 88.44 989 GLU B N 1
ATOM 15716 C CA . GLU B 1 989 ? -19.531 35.562 4.238 1 88.44 989 GLU B CA 1
ATOM 15717 C C . GLU B 1 989 ? -21.016 35.875 4.383 1 88.44 989 GLU B C 1
ATOM 15719 O O . GLU B 1 989 ? -21.781 35.688 3.443 1 88.44 989 GLU B O 1
ATOM 15724 N N . PRO B 1 990 ? -21.344 36.281 5.637 1 86.69 990 PRO B N 1
ATOM 15725 C CA . PRO B 1 990 ? -22.75 36.625 5.852 1 86.69 990 PRO B CA 1
ATOM 15726 C C . PRO B 1 990 ? -23.203 37.812 5.004 1 86.69 990 PRO B C 1
ATOM 15728 O O . PRO B 1 990 ? -22.484 38.781 4.871 1 86.69 990 PRO B O 1
ATOM 15731 N N . TYR B 1 991 ? -24.328 37.625 4.387 1 81.06 991 TYR B N 1
ATOM 15732 C CA . TYR B 1 991 ? -24.891 38.656 3.525 1 81.06 991 TYR B CA 1
ATOM 15733 C C . TYR B 1 991 ? -25.719 39.656 4.336 1 81.06 991 TYR B C 1
ATOM 15735 O O . TYR B 1 991 ? -26.5 39.25 5.195 1 81.06 991 TYR B O 1
ATOM 15743 N N . ALA B 1 992 ? -25.281 40.875 4.289 1 70.94 992 ALA B N 1
ATOM 15744 C CA . ALA B 1 992 ? -26.109 41.938 4.852 1 70.94 992 ALA B CA 1
ATOM 15745 C C . ALA B 1 992 ? -26.719 42.812 3.748 1 70.94 992 ALA B C 1
ATOM 15747 O O . ALA B 1 992 ? -25.984 43.406 2.938 1 70.94 992 ALA B O 1
ATOM 15748 N N . PRO B 1 993 ? -28.062 42.656 3.523 1 62.78 993 PRO B N 1
ATOM 15749 C CA . PRO B 1 993 ? -28.656 43.438 2.445 1 62.78 993 PRO B CA 1
ATOM 15750 C C . PRO B 1 993 ? -28.359 44.938 2.584 1 62.78 993 PRO B C 1
ATOM 15752 O O . PRO B 1 993 ? -28.266 45.438 3.701 1 62.78 993 PRO B O 1
ATOM 15755 N N . GLY B 1 994 ? -27.766 45.531 1.607 1 56.34 994 GLY B N 1
ATOM 15756 C CA . GLY B 1 994 ? -27.562 46.969 1.601 1 56.34 994 GLY B CA 1
ATOM 15757 C C . GLY B 1 994 ? -28.828 47.75 1.888 1 56.34 994 GLY B C 1
ATOM 15758 O O . GLY B 1 994 ? -29.922 47.188 1.854 1 56.34 994 GLY B O 1
ATOM 15759 N N . TRP B 1 995 ? -28.703 48.938 2.434 1 54.78 995 TRP B N 1
ATOM 15760 C CA . TRP B 1 995 ? -29.812 49.844 2.787 1 54.78 995 TRP B CA 1
ATOM 15761 C C . TRP B 1 995 ? -30.859 49.844 1.684 1 54.78 995 TRP B C 1
ATOM 15763 O O . TRP B 1 995 ? -32.062 49.812 1.96 1 54.78 995 TRP B O 1
ATOM 15773 N N . PHE B 1 996 ? -30.391 49.75 0.549 1 54.06 996 PHE B N 1
ATOM 15774 C CA . PHE B 1 996 ? -31.312 49.906 -0.57 1 54.06 996 PHE B CA 1
ATOM 15775 C C . PHE B 1 996 ? -32.125 48.656 -0.815 1 54.06 996 PHE B C 1
ATOM 15777 O O . PHE B 1 996 ? -33.312 48.719 -1.181 1 54.06 996 PHE B O 1
ATOM 15784 N N . THR B 1 997 ? -31.578 47.469 -0.6 1 55.69 997 THR B N 1
ATOM 15785 C CA . THR B 1 997 ? -32.312 46.25 -0.839 1 55.69 997 THR B CA 1
ATOM 15786 C C . THR B 1 997 ? -33.375 46.031 0.247 1 55.69 997 THR B C 1
ATOM 15788 O O . THR B 1 997 ? -34.438 45.469 -0.022 1 55.69 997 THR B O 1
ATOM 15791 N N . LEU B 1 998 ? -33 46.406 1.441 1 53.81 998 LEU B N 1
ATOM 15792 C CA . LEU B 1 998 ? -33.969 46.25 2.541 1 53.81 998 LEU B CA 1
ATOM 15793 C C . LEU B 1 998 ? -35.062 47.281 2.445 1 53.81 998 LEU B C 1
ATOM 15795 O O . LEU B 1 998 ? -36.25 46.938 2.674 1 53.81 998 LEU B O 1
ATOM 15799 N N . TRP B 1 999 ? -34.688 48.562 2.135 1 54.59 999 TRP B N 1
ATOM 15800 C CA . TRP B 1 999 ? -35.625 49.656 2.236 1 54.59 999 TRP B CA 1
ATOM 15801 C C . TRP B 1 999 ? -36 50.188 0.854 1 54.59 999 TRP B C 1
ATOM 15803 O O . TRP B 1 999 ? -36.875 51.062 0.727 1 54.59 999 TRP B O 1
ATOM 15813 N N . GLY B 1 1000 ? -35.438 49.531 -0.102 1 55.44 1000 GLY B N 1
ATOM 15814 C CA . GLY B 1 1000 ? -35.719 50.062 -1.432 1 55.44 1000 GLY B CA 1
ATOM 15815 C C . GLY B 1 1000 ? -37.156 49.875 -1.872 1 55.44 1000 GLY B C 1
ATOM 15816 O O . GLY B 1 1000 ? -37.75 50.75 -2.459 1 55.44 1000 GLY B O 1
ATOM 15817 N N . TRP B 1 1001 ? -37.594 48.625 -1.563 1 58.91 1001 TRP B N 1
ATOM 15818 C CA . TRP B 1 1001 ? -38.969 48.375 -1.951 1 58.91 1001 TRP B CA 1
ATOM 15819 C C . TRP B 1 1001 ? -39.906 49.344 -1.223 1 58.91 1001 TRP B C 1
ATOM 15821 O O . TRP B 1 1001 ? -40.875 49.812 -1.8 1 58.91 1001 TRP B O 1
ATOM 15831 N N . LEU B 1 1002 ? -39.5 49.562 0.017 1 56.28 1002 LEU B N 1
ATOM 15832 C CA . LEU B 1 1002 ? -40.312 50.562 0.738 1 56.28 1002 LEU B CA 1
ATOM 15833 C C . LEU B 1 1002 ? -40.156 51.938 0.108 1 56.28 1002 LEU B C 1
ATOM 15835 O O . LEU B 1 1002 ? -41.125 52.688 -0.042 1 56.28 1002 LEU B O 1
ATOM 15839 N N . ALA B 1 1003 ? -39 52.156 -0.388 1 59.94 1003 ALA B N 1
ATOM 15840 C CA . ALA B 1 1003 ? -38.781 53.438 -1.067 1 59.94 1003 ALA B CA 1
ATOM 15841 C C . ALA B 1 1003 ? -39.5 53.469 -2.406 1 59.94 1003 ALA B C 1
ATOM 15843 O O . ALA B 1 1003 ? -40.125 54.469 -2.748 1 59.94 1003 ALA B O 1
ATOM 15844 N N . LEU B 1 1004 ? -39.594 52.344 -3.041 1 62.94 1004 LEU B N 1
ATOM 15845 C CA . LEU B 1 1004 ? -40.312 52.281 -4.316 1 62.94 1004 LEU B CA 1
ATOM 15846 C C . LEU B 1 1004 ? -41.812 52.312 -4.109 1 62.94 1004 LEU B C 1
ATOM 15848 O O . LEU B 1 1004 ? -42.531 52.938 -4.871 1 62.94 1004 LEU B O 1
ATOM 15852 N N . THR B 1 1005 ? -42.219 51.688 -3.041 1 60.56 1005 THR B N 1
ATOM 15853 C CA . THR B 1 1005 ? -43.656 51.719 -2.73 1 60.56 1005 THR B CA 1
ATOM 15854 C C . THR B 1 1005 ? -44.062 53.125 -2.297 1 60.56 1005 THR B C 1
ATOM 15856 O O . THR B 1 1005 ? -45.125 53.594 -2.68 1 60.56 1005 THR B O 1
ATOM 15859 N N . ILE B 1 1006 ? -43.125 53.781 -1.666 1 59.91 1006 ILE B N 1
ATOM 15860 C CA . ILE B 1 1006 ? -43.438 55.156 -1.276 1 59.91 1006 ILE B CA 1
ATOM 15861 C C . ILE B 1 1006 ? -43.406 56.031 -2.506 1 59.91 1006 ILE B C 1
ATOM 15863 O O . ILE B 1 1006 ? -44.281 56.875 -2.691 1 59.91 1006 ILE B O 1
ATOM 15867 N N . VAL B 1 1007 ? -42.562 55.719 -3.389 1 63.22 1007 VAL B N 1
ATOM 15868 C CA . VAL B 1 1007 ? -42.5 56.531 -4.613 1 63.22 1007 VAL B CA 1
ATOM 15869 C C . VAL B 1 1007 ? -43.688 56.188 -5.512 1 63.22 1007 VAL B C 1
ATOM 15871 O O . VAL B 1 1007 ? -44.281 57.094 -6.102 1 63.22 1007 VAL B O 1
ATOM 15874 N N . GLY B 1 1008 ? -44.125 55 -5.496 1 63.31 1008 GLY B N 1
ATOM 15875 C CA . GLY B 1 1008 ? -45.312 54.625 -6.242 1 63.31 1008 GLY B CA 1
ATOM 15876 C C . GLY B 1 1008 ? -46.594 55.156 -5.645 1 63.31 1008 GLY B C 1
ATOM 15877 O O . GLY B 1 1008 ? -47.469 55.656 -6.363 1 63.31 1008 GLY B O 1
ATOM 15878 N N . ALA B 1 1009 ? -46.656 55.125 -4.367 1 61.25 1009 ALA B N 1
ATOM 15879 C CA . ALA B 1 1009 ? -47.812 55.656 -3.695 1 61.25 1009 ALA B CA 1
ATOM 15880 C C . ALA B 1 1009 ? -47.906 57.188 -3.902 1 61.25 1009 ALA B C 1
ATOM 15882 O O . ALA B 1 1009 ? -49 57.719 -4.145 1 61.25 1009 ALA B O 1
ATOM 15883 N N . VAL B 1 1010 ? -46.75 57.75 -3.957 1 63.31 1010 VAL B N 1
ATOM 15884 C CA . VAL B 1 1010 ? -46.719 59.188 -4.223 1 63.31 1010 VAL B CA 1
ATOM 15885 C C . VAL B 1 1010 ? -47.062 59.469 -5.688 1 63.31 1010 VAL B C 1
ATOM 15887 O O . VAL B 1 1010 ? -47.812 60.406 -5.996 1 63.31 1010 VAL B O 1
ATOM 15890 N N . ALA B 1 1011 ? -46.75 58.469 -6.52 1 63.5 1011 ALA B N 1
ATOM 15891 C CA . ALA B 1 1011 ? -47.062 58.594 -7.938 1 63.5 1011 ALA B CA 1
ATOM 15892 C C . ALA B 1 1011 ? -48.562 58.312 -8.188 1 63.5 1011 ALA B C 1
ATOM 15894 O O . ALA B 1 1011 ? -49.188 59.062 -8.961 1 63.5 1011 ALA B O 1
ATOM 15895 N N . VAL B 1 1012 ? -49.156 57.406 -7.512 1 64.75 1012 VAL B N 1
ATOM 15896 C CA . VAL B 1 1012 ? -50.594 57.125 -7.633 1 64.75 1012 VAL B CA 1
ATOM 15897 C C . VAL B 1 1012 ? -51.406 58.25 -7.012 1 64.75 1012 VAL B C 1
ATOM 15899 O O . VAL B 1 1012 ? -52.406 58.688 -7.578 1 64.75 1012 VAL B O 1
ATOM 15902 N N . MET B 1 1013 ? -50.906 58.812 -5.922 1 62.59 1013 MET B N 1
ATOM 15903 C CA . MET B 1 1013 ? -51.594 59.969 -5.312 1 62.59 1013 MET B CA 1
ATOM 15904 C C . MET B 1 1013 ? -51.469 61.188 -6.207 1 62.59 1013 MET B C 1
ATOM 15906 O O . MET B 1 1013 ? -52.438 61.969 -6.328 1 62.59 1013 MET B O 1
ATOM 15910 N N . SER B 1 1014 ? -50.406 61.25 -6.902 1 62.81 1014 SER B N 1
ATOM 15911 C CA . SER B 1 1014 ? -50.25 62.375 -7.848 1 62.81 1014 SER B CA 1
ATOM 15912 C C . SER B 1 1014 ? -51.094 62.156 -9.086 1 62.81 1014 SER B C 1
ATOM 15914 O O . SER B 1 1014 ? -51.719 63.094 -9.586 1 62.81 1014 SER B O 1
ATOM 15916 N N . LEU B 1 1015 ? -51.25 60.906 -9.539 1 63.47 1015 LEU B N 1
ATOM 15917 C CA . LEU B 1 1015 ? -52.094 60.594 -10.68 1 63.47 1015 LEU B CA 1
ATOM 15918 C C . LEU B 1 1015 ? -53.562 60.719 -10.312 1 63.47 1015 LEU B C 1
ATOM 15920 O O . LEU B 1 1015 ? -54.375 61.219 -11.117 1 63.47 1015 LEU B O 1
ATOM 15924 N N . ALA B 1 1016 ? -53.938 60.312 -9.07 1 61.44 1016 ALA B N 1
ATOM 15925 C CA . ALA B 1 1016 ? -55.281 60.531 -8.594 1 61.44 1016 ALA B CA 1
ATOM 15926 C C . ALA B 1 1016 ? -55.625 62 -8.469 1 61.44 1016 ALA B C 1
ATOM 15928 O O . ALA B 1 1016 ? -56.719 62.438 -8.805 1 61.44 1016 ALA B O 1
ATOM 15929 N N . GLY B 1 1017 ? -54.594 62.75 -8.094 1 60.81 1017 GLY B N 1
ATOM 15930 C CA . GLY B 1 1017 ? -54.75 64.188 -8.07 1 60.81 1017 GLY B CA 1
ATOM 15931 C C . GLY B 1 1017 ? -54.969 64.812 -9.445 1 60.81 1017 GLY B C 1
ATOM 15932 O O . GLY B 1 1017 ? -55.812 65.625 -9.648 1 60.81 1017 GLY B O 1
ATOM 15933 N N . VAL B 1 1018 ? -54.188 64.25 -10.383 1 62.72 1018 VAL B N 1
ATOM 15934 C CA . VAL B 1 1018 ? -54.312 64.75 -11.758 1 62.72 1018 VAL B CA 1
ATOM 15935 C C . VAL B 1 1018 ? -55.656 64.25 -12.359 1 62.72 1018 VAL B C 1
ATOM 15937 O O . VAL B 1 1018 ? -56.312 65 -13.062 1 62.72 1018 VAL B O 1
ATOM 15940 N N . SER B 1 1019 ? -56.125 63.062 -12 1 58.78 1019 SER B N 1
ATOM 15941 C CA . SER B 1 1019 ? -57.406 62.562 -12.5 1 58.78 1019 SER B CA 1
ATOM 15942 C C . SER B 1 1019 ? -58.562 63.344 -11.891 1 58.78 1019 SER B C 1
ATOM 15944 O O . SER B 1 1019 ? -59.531 63.656 -12.586 1 58.78 1019 SER B O 1
ATOM 15946 N N . VAL B 1 1020 ? -58.469 63.656 -10.617 1 60.66 1020 VAL B N 1
ATOM 15947 C CA . VAL B 1 1020 ? -59.5 64.5 -10.008 1 60.66 1020 VAL B CA 1
ATOM 15948 C C . VAL B 1 1020 ? -59.469 65.875 -10.617 1 60.66 1020 VAL B C 1
ATOM 15950 O O . VAL B 1 1020 ? -60.5 66.5 -10.93 1 60.66 1020 VAL B O 1
ATOM 15953 N N . TRP B 1 1021 ? -58.25 66.438 -10.922 1 57.97 1021 TRP B N 1
ATOM 15954 C CA . TRP B 1 1021 ? -58.125 67.688 -11.594 1 57.97 1021 TRP B CA 1
ATOM 15955 C C . TRP B 1 1021 ? -58.625 67.625 -13.023 1 57.97 1021 TRP B C 1
ATOM 15957 O O . TRP B 1 1021 ? -59.375 68.5 -13.469 1 57.97 1021 TRP B O 1
ATOM 15967 N N . TRP B 1 1022 ? -58.344 66.5 -13.719 1 56.25 1022 TRP B N 1
ATOM 15968 C CA . TRP B 1 1022 ? -58.812 66.312 -15.086 1 56.25 1022 TRP B CA 1
ATOM 15969 C C . TRP B 1 1022 ? -60.344 66.062 -15.094 1 56.25 1022 TRP B C 1
ATOM 15971 O O . TRP B 1 1022 ? -61.062 66.625 -15.922 1 56.25 1022 TRP B O 1
ATOM 15981 N N . TRP B 1 1023 ? -60.938 65.312 -14.094 1 55.69 1023 TRP B N 1
ATOM 15982 C CA . TRP B 1 1023 ? -62.375 65.125 -14 1 55.69 1023 TRP B CA 1
ATOM 15983 C C . TRP B 1 1023 ? -63.062 66.438 -13.633 1 55.69 1023 TRP B C 1
ATOM 15985 O O . TRP B 1 1023 ? -64.062 66.812 -14.227 1 55.69 1023 TRP B O 1
ATOM 15995 N N . TRP B 1 1024 ? -62.469 67.25 -12.695 1 54.88 1024 TRP B N 1
ATOM 15996 C CA . TRP B 1 1024 ? -63.062 68.562 -12.367 1 54.88 1024 TRP B CA 1
ATOM 15997 C C . TRP B 1 1024 ? -62.969 69.5 -13.562 1 54.88 1024 TRP B C 1
ATOM 15999 O O . TRP B 1 1024 ? -63.938 70.188 -13.883 1 54.88 1024 TRP B O 1
ATOM 16009 N N . SER B 1 1025 ? -61.812 69.5 -14.273 1 53.84 1025 SER B N 1
ATOM 16010 C CA . SER B 1 1025 ? -61.688 70.438 -15.406 1 53.84 1025 SER B CA 1
ATOM 16011 C C . SER B 1 1025 ? -62.562 70 -16.578 1 53.84 1025 SER B C 1
ATOM 16013 O O . SER B 1 1025 ? -63.094 70.812 -17.312 1 53.84 1025 SER B O 1
ATOM 16015 N N . THR B 1 1026 ? -62.688 68.625 -16.719 1 55.34 1026 THR B N 1
ATOM 16016 C CA . THR B 1 1026 ? -63.5 68.125 -17.859 1 55.34 1026 THR B CA 1
ATOM 16017 C C . THR B 1 1026 ? -65 68.25 -17.547 1 55.34 1026 THR B C 1
ATOM 16019 O O . THR B 1 1026 ? -65.812 68.438 -18.469 1 55.34 1026 THR B O 1
ATOM 16022 N N . THR B 1 1027 ? -65.438 68.188 -16.234 1 52.72 1027 THR B N 1
ATOM 16023 C CA . THR B 1 1027 ? -66.875 68.312 -15.977 1 52.72 1027 THR B CA 1
ATOM 16024 C C . THR B 1 1027 ? -67.312 69.75 -16.141 1 52.72 1027 THR B C 1
ATOM 16026 O O . THR B 1 1027 ? -68.438 70.062 -16.562 1 52.72 1027 THR B O 1
ATOM 16029 N N . LYS B 1 1028 ? -66.5 70.812 -15.781 1 50.06 1028 LYS B N 1
ATOM 16030 C CA . LYS B 1 1028 ? -66.812 72.188 -16.031 1 50.06 1028 LYS B CA 1
ATOM 16031 C C . LYS B 1 1028 ? -66.938 72.5 -17.531 1 50.06 1028 LYS B C 1
ATOM 16033 O O . LYS B 1 1028 ? -67.812 73.188 -17.984 1 50.06 1028 LYS B O 1
ATOM 16038 N N . LYS B 1 1029 ? -65.938 71.875 -18.266 1 43.38 1029 LYS B N 1
ATOM 16039 C CA . LYS B 1 1029 ? -65.938 72.188 -19.703 1 43.38 1029 LYS B CA 1
ATOM 16040 C C . LYS B 1 1029 ? -67.125 71.5 -20.375 1 43.38 1029 LYS B C 1
ATOM 16042 O O . LYS B 1 1029 ? -67.562 71.875 -21.469 1 43.38 1029 LYS B O 1
ATOM 16047 N N . LYS B 1 1030 ? -67.688 70.375 -19.719 1 43.41 1030 LYS B N 1
ATOM 16048 C CA . LYS B 1 1030 ? -68.812 69.75 -20.344 1 43.41 1030 LYS B CA 1
ATOM 16049 C C . LYS B 1 1030 ? -70.062 70.562 -20.25 1 43.41 1030 LYS B C 1
ATOM 16051 O O . LYS B 1 1030 ? -70.875 70.562 -21.156 1 43.41 1030 LYS B O 1
ATOM 16056 N N . GLN B 1 1031 ? -70.25 71.375 -19.109 1 47.47 1031 GLN B N 1
ATOM 16057 C CA . GLN B 1 1031 ? -71.5 72.188 -19.031 1 47.47 1031 GLN B CA 1
ATOM 16058 C C . GLN B 1 1031 ? -71.562 73.25 -20.141 1 47.47 1031 GLN B C 1
ATOM 16060 O O . GLN B 1 1031 ? -72.562 73.438 -20.734 1 47.47 1031 GLN B O 1
ATOM 16065 N N . GLU B 1 1032 ? -70.438 74.062 -20.297 1 44.22 1032 GLU B N 1
ATOM 16066 C CA . GLU B 1 1032 ? -70.438 75.125 -21.266 1 44.22 1032 GLU B CA 1
ATOM 16067 C C . GLU B 1 1032 ? -70.625 74.625 -22.688 1 44.22 1032 GLU B C 1
ATOM 16069 O O . GLU B 1 1032 ? -71.25 75.25 -23.531 1 44.22 1032 GLU B O 1
ATOM 16074 N N . GLY B 1 1033 ? -69.938 73.438 -22.953 1 36.56 1033 GLY B N 1
ATOM 16075 C CA . GLY B 1 1033 ? -70 72.938 -24.312 1 36.56 1033 GLY B CA 1
ATOM 16076 C C . GLY B 1 1033 ? -71.375 72.438 -24.719 1 36.56 1033 GLY B C 1
ATOM 16077 O O . GLY B 1 1033 ? -71.562 72.125 -25.891 1 36.56 1033 GLY B O 1
ATOM 16078 N N . TYR B 1 1034 ? -72.25 72.062 -23.734 1 41.94 1034 TYR B N 1
ATOM 16079 C CA . TYR B 1 1034 ? -73.562 71.625 -24.156 1 41.94 1034 TYR B CA 1
ATOM 16080 C C . TYR B 1 1034 ? -74.375 72.75 -24.766 1 41.94 1034 TYR B C 1
ATOM 16082 O O . TYR B 1 1034 ? -75.188 72.5 -25.688 1 41.94 1034 TYR B O 1
ATOM 16090 N N . GLU B 1 1035 ? -74.375 74 -24.312 1 41.56 1035 GLU B N 1
ATOM 16091 C CA . GLU B 1 1035 ? -75.188 75.062 -24.828 1 41.56 1035 GLU B CA 1
ATOM 16092 C C . GLU B 1 1035 ? -74.875 75.375 -26.297 1 41.56 1035 GLU B C 1
ATOM 16094 O O . GLU B 1 1035 ? -75.812 75.688 -27.078 1 41.56 1035 GLU B O 1
ATOM 16099 N N . ARG B 1 1036 ? -73.625 75.562 -26.594 1 36.5 1036 ARG B N 1
ATOM 16100 C CA . ARG B 1 1036 ? -73.375 76.062 -27.938 1 36.5 1036 ARG B CA 1
ATOM 16101 C C . ARG B 1 1036 ? -73.812 75.062 -29 1 36.5 1036 ARG B C 1
ATOM 16103 O O . ARG B 1 1036 ? -74.25 75.5 -30.078 1 36.5 1036 ARG B O 1
ATOM 16110 N N . VAL B 1 1037 ? -73.562 73.75 -28.688 1 35.78 1037 VAL B N 1
ATOM 16111 C CA . VAL B 1 1037 ? -73.875 72.875 -29.797 1 35.78 1037 VAL B CA 1
ATOM 16112 C C . VAL B 1 1037 ? -75.375 72.75 -30.016 1 35.78 1037 VAL B C 1
ATOM 16114 O O . VAL B 1 1037 ? -75.812 72.188 -31.031 1 35.78 1037 VAL B O 1
ATOM 16117 N N . ALA B 1 1038 ? -76.312 73.188 -29.172 1 37.91 1038 ALA B N 1
ATOM 16118 C CA . ALA B 1 1038 ? -77.688 72.875 -29.609 1 37.91 1038 ALA B CA 1
ATOM 16119 C C . ALA B 1 1038 ? -78.062 73.812 -30.781 1 37.91 1038 ALA B C 1
ATOM 16121 O O . ALA B 1 1038 ? -78.75 73.375 -31.703 1 37.91 1038 ALA B O 1
ATOM 16122 N N . THR B 1 1039 ? -77.75 75.125 -30.75 1 38.88 1039 THR B N 1
ATOM 16123 C CA . THR B 1 1039 ? -78.188 76.125 -31.688 1 38.88 1039 THR B CA 1
ATOM 16124 C C . THR B 1 1039 ? -77.812 75.75 -33.125 1 38.88 1039 THR B C 1
ATOM 16126 O O . THR B 1 1039 ? -78.562 75.938 -34.062 1 38.88 1039 THR B O 1
ATOM 16129 N N . ALA B 1 1040 ? -76.438 75.438 -33.219 1 35.25 1040 ALA B N 1
ATOM 16130 C CA . ALA B 1 1040 ? -76 75.375 -34.594 1 35.25 1040 ALA B CA 1
ATOM 16131 C C . ALA B 1 1040 ? -76.812 74.312 -35.344 1 35.25 1040 ALA B C 1
ATOM 16133 O O . ALA B 1 1040 ? -76.625 74.125 -36.562 1 35.25 1040 ALA B O 1
ATOM 16134 N N . GLU B 1 1041 ? -77.438 73.25 -34.625 1 38.06 1041 GLU B N 1
ATOM 16135 C CA . GLU B 1 1041 ? -78.188 72.312 -35.406 1 38.06 1041 GLU B CA 1
ATOM 16136 C C . GLU B 1 1041 ? -79.375 73 -36.125 1 38.06 1041 GLU B C 1
ATOM 16138 O O . GLU B 1 1041 ? -79.938 72.438 -37.062 1 38.06 1041 GLU B O 1
ATOM 16143 N N . GLU B 1 1042 ? -79.938 74 -35.625 1 39.31 1042 GLU B N 1
ATOM 16144 C CA . GLU B 1 1042 ? -81.062 74.625 -36.344 1 39.31 1042 GLU B CA 1
ATOM 16145 C C . GLU B 1 1042 ? -80.625 75.125 -37.75 1 39.31 1042 GLU B C 1
ATOM 16147 O O . GLU B 1 1042 ? -81.312 74.938 -38.719 1 39.31 1042 GLU B O 1
ATOM 16152 N N . GLU B 1 1043 ? -79.75 76.125 -37.781 1 37.91 1043 GLU B N 1
ATOM 16153 C CA . GLU B 1 1043 ? -79.625 76.812 -39.031 1 37.91 1043 GLU B CA 1
ATOM 16154 C C . GLU B 1 1043 ? -79.375 75.875 -40.188 1 37.91 1043 GLU B C 1
ATOM 16156 O O . GLU B 1 1043 ? -79.938 76.062 -41.281 1 37.91 1043 GLU B O 1
ATOM 16161 N N . ALA B 1 1044 ? -78.25 75.312 -40.125 1 34.44 1044 ALA B N 1
ATOM 16162 C CA . ALA B 1 1044 ? -77.938 74.438 -41.312 1 34.44 1044 ALA B CA 1
ATOM 16163 C C . ALA B 1 1044 ? -79.062 73.438 -41.562 1 34.44 1044 ALA B C 1
ATOM 16165 O O . ALA B 1 1044 ? -79 72.625 -42.469 1 34.44 1044 ALA B O 1
ATOM 16166 N N . ARG B 1 1045 ? -80.25 73.125 -40.75 1 35.38 1045 ARG B N 1
ATOM 16167 C CA . ARG B 1 1045 ? -81.5 72.688 -41.375 1 35.38 1045 ARG B CA 1
ATOM 16168 C C . ARG B 1 1045 ? -81.875 73.625 -42.531 1 35.38 1045 ARG B C 1
ATOM 16170 O O . ARG B 1 1045 ? -82.375 73.188 -43.531 1 35.38 1045 ARG B O 1
ATOM 16177 N N . GLN B 1 1046 ? -82.125 74.75 -42.312 1 35.12 1046 GLN B N 1
ATOM 16178 C CA . GLN B 1 1046 ? -82.625 75.5 -43.469 1 35.12 1046 GLN B CA 1
ATOM 16179 C C . GLN B 1 1046 ? -81.688 75.438 -44.656 1 35.12 1046 GLN B C 1
ATOM 16181 O O . GLN B 1 1046 ? -82.125 75.125 -45.781 1 35.12 1046 GLN B O 1
ATOM 16186 N N . GLU B 1 1047 ? -80.875 76.188 -45.031 1 31.69 1047 GLU B N 1
ATOM 16187 C CA . GLU B 1 1047 ? -80.562 76.125 -46.438 1 31.69 1047 GLU B CA 1
ATOM 16188 C C . GLU B 1 1047 ? -79.875 74.812 -46.812 1 31.69 1047 GLU B C 1
ATOM 16190 O O . GLU B 1 1047 ? -78.812 74.5 -46.281 1 31.69 1047 GLU B O 1
ATOM 16195 N N . GLU B 1 1048 ? -80 73.5 -46.406 1 31.58 1048 GLU B N 1
ATOM 16196 C CA . GLU B 1 1048 ? -78.812 72.75 -45.969 1 31.58 1048 GLU B CA 1
ATOM 16197 C C . GLU B 1 1048 ? -77.562 73.312 -46.656 1 31.58 1048 GLU B C 1
ATOM 16199 O O . GLU B 1 1048 ? -76.438 73 -46.281 1 31.58 1048 GLU B O 1
ATOM 16204 N N . GLU B 1 1049 ? -76.875 74.625 -46.281 1 28.23 1049 GLU B N 1
ATOM 16205 C CA . GLU B 1 1049 ? -77.5 75.938 -46.125 1 28.23 1049 GLU B CA 1
ATOM 16206 C C . GLU B 1 1049 ? -78.375 76.25 -47.312 1 28.23 1049 GLU B C 1
ATOM 16208 O O . GLU B 1 1049 ? -79.438 76.812 -47.156 1 28.23 1049 GLU B O 1
ATOM 16213 N N . ASN B 1 1050 ? -78.562 77.312 -48.125 1 29.45 1050 ASN B N 1
ATOM 16214 C CA . ASN B 1 1050 ? -78.812 77.875 -49.469 1 29.45 1050 ASN B CA 1
ATOM 16215 C C . ASN B 1 1050 ? -78.125 77 -50.531 1 29.45 1050 ASN B C 1
ATOM 16217 O O . ASN B 1 1050 ? -78.75 76.688 -51.531 1 29.45 1050 ASN B O 1
ATOM 16221 N N . ARG B 1 1051 ? -77.188 77.375 -51.281 1 29.55 1051 ARG B N 1
ATOM 16222 C CA . ARG B 1 1051 ? -76.938 77.062 -52.688 1 29.55 1051 ARG B CA 1
ATOM 16223 C C . ARG B 1 1051 ? -76.75 75.562 -52.906 1 29.55 1051 ARG B C 1
ATOM 16225 O O . ARG B 1 1051 ? -77.25 75 -53.875 1 29.55 1051 ARG B O 1
ATOM 16232 N N . HIS B 1 1052 ? -75.312 75.188 -52.812 1 28.64 1052 HIS B N 1
ATOM 16233 C CA . HIS B 1 1052 ? -74.688 73.812 -53.031 1 28.64 1052 HIS B CA 1
ATOM 16234 C C . HIS B 1 1052 ? -75.75 72.75 -52.75 1 28.64 1052 HIS B C 1
ATOM 16236 O O . HIS B 1 1052 ? -75.812 72.188 -51.625 1 28.64 1052 HIS B O 1
ATOM 16242 N N . TRP B 1 1053 ? -77.125 72.375 -53.094 1 25.52 1053 TRP B N 1
ATOM 16243 C CA . TRP B 1 1053 ? -78.375 72.625 -53.875 1 25.52 1053 TRP B CA 1
ATOM 16244 C C . TRP B 1 1053 ? -78.438 71.75 -55.094 1 25.52 1053 TRP B C 1
ATOM 16246 O O . TRP B 1 1053 ? -79.438 71.125 -55.344 1 25.52 1053 TRP B O 1
ATOM 16256 N N . ARG B 1 1054 ? -78.062 72.375 -56.469 1 28.58 1054 ARG B N 1
ATOM 16257 C CA . ARG B 1 1054 ? -78 72.062 -57.906 1 28.58 1054 ARG B CA 1
ATOM 16258 C C . ARG B 1 1054 ? -77.188 70.812 -58.188 1 28.58 1054 ARG B C 1
ATOM 16260 O O . ARG B 1 1054 ? -76.125 70.625 -57.656 1 28.58 1054 ARG B O 1
ATOM 16267 N N . ARG B 1 1055 ? -77.438 69.812 -58.656 1 21.39 1055 ARG B N 1
ATOM 16268 C CA . ARG B 1 1055 ? -77.188 68.438 -58.25 1 21.39 1055 ARG B CA 1
ATOM 16269 C C . ARG B 1 1055 ? -75.688 68.188 -58.031 1 21.39 1055 ARG B C 1
ATOM 16271 O O . ARG B 1 1055 ? -75.312 67.125 -57.5 1 21.39 1055 ARG B O 1
ATOM 16278 N N . MET B 1 1056 ? -74.312 68.562 -57.969 1 20.95 1056 MET B N 1
ATOM 16279 C CA . MET B 1 1056 ? -73.312 67.562 -58.219 1 20.95 1056 MET B CA 1
ATOM 16280 C C . MET B 1 1056 ? -73.938 66.125 -58.125 1 20.95 1056 MET B C 1
ATOM 16282 O O . MET B 1 1056 ? -74.125 65.625 -57.031 1 20.95 1056 MET B O 1
ATOM 16286 N N . SER B 1 1057 ? -74.625 65.062 -59.219 1 21.55 1057 SER B N 1
ATOM 16287 C CA . SER B 1 1057 ? -75.062 65.312 -60.562 1 21.55 1057 SER B CA 1
ATOM 16288 C C . SER B 1 1057 ? -74.5 64.375 -61.562 1 21.55 1057 SER B C 1
ATOM 16290 O O . SER B 1 1057 ? -73.562 63.625 -61.281 1 21.55 1057 SER B O 1
ATOM 16292 N N . ARG B 1 1058 ? -73.938 64.625 -62.875 1 22.86 1058 ARG B N 1
ATOM 16293 C CA . ARG B 1 1058 ? -74 63.875 -64.125 1 22.86 1058 ARG B CA 1
ATOM 16294 C C . ARG B 1 1058 ? -73.125 62.656 -64.188 1 22.86 1058 ARG B C 1
ATOM 16296 O O . ARG B 1 1058 ? -73.562 61.562 -64.5 1 22.86 1058 ARG B O 1
ATOM 16303 N N . GLY B 1 1059 ? -71.875 62.438 -64.75 1 20.09 1059 GLY B N 1
ATOM 16304 C CA . GLY B 1 1059 ? -70.562 62.312 -65.375 1 20.09 1059 GLY B CA 1
ATOM 16305 C C . GLY B 1 1059 ? -69.5 61.969 -64.375 1 20.09 1059 GLY B C 1
ATOM 16306 O O . GLY B 1 1059 ? -68.375 61.688 -64.75 1 20.09 1059 GLY B O 1
ATOM 16307 N N . GLY B 1 1060 ? -68.688 62.188 -63.656 1 17.36 1060 GLY B N 1
ATOM 16308 C CA . GLY B 1 1060 ? -67.938 61.031 -63.219 1 17.36 1060 GLY B CA 1
ATOM 16309 C C . GLY B 1 1060 ? -68.75 60.094 -62.344 1 17.36 1060 GLY B C 1
ATOM 16310 O O . GLY B 1 1060 ? -68.625 58.875 -62.406 1 17.36 1060 GLY B O 1
#

Nearest PDB structures (foldseek):
  7asg-assembly1_A  TM=2.921E-01  e=3.754E-29  Homo sapiens
  5yjg-assembly1_A  TM=2.963E-01  e=2.712E-29  Homo sapiens
  5nv6-assembly1_A  TM=2.827E-01  e=2.015E-28  Homo sapiens
  7asc-assembly1_A  TM=2.918E-01  e=1.343E-27  Homo sapiens
  7as7-assembly1_A  TM=2.921E-01  e=3.375E-27  Homo sapiens

Radius of gyration: 66.37 Å; Cα contacts (8 Å, |Δi|>4): 4025; chains: 2; bounding box: 134×221×181 Å

Sequence (2120 aa):
MESYSETLMSALTASSKHGTFVHLLQRAKLVPMLSRLNGTIFAPTDEAWQAWEEAHKPDTAGRVHGWLGPSGLSEWLLSDIDAEAALARRLAAAGENREQVQAEADNQNWAMRQHMLYHILNYTLTEEDWAPREESNITIETSLLFPMGRAPTPSPIPEPGTPWTPAHGHGLLGDHGQRLRLAMPGSAEGGERGLVGFDHFGANGAAVWDGSGWDKEPNNTHIRAEAEDKDKDKQKERGVRWVRNGVVVGVDGVLTPPLSLLDTLRNTPQLAYLAQLIDVPQEMPLPLPPSLDEAKHVTLFAASEDAFTAAFDDLERGYLQGMFGVEGLSRVLAPGTILQLDEKHPVGWSDAWGKKGSNVTSASDTLEVVGKHGSLSVNGTQVEVVDIFTANGVIHIVPRVILPEGFELLNSAEKVLLSRNATRFVSLMRSANLSARYIGEAGGKAKRDYTILAPTDDAIDYMGYLGSQGVLPLELSTLLPQSVARTLGVATDDTRTSTPRPPVDDTSPLAQLLRYHILAGSYDPDDIKDGMLIPTELQTADLNGARQPIQAEVSERRKPDSKWDVGEGEIAFGGANVVGQPVKSGDTVIYFMSEILAPPLDTLQTAVGDLQLSTYIAAVYAAGLERSVKRNPATTYFIPRNKAFNNLGLAMKYLLLPEGRDELRKVLRYHAVEQLIYTPDIEVGLSVLKTTEGGNLLLDRSDSNNFTLRSPSKWPKHDSGSASLPSNGDLRPAVMRAHNALTETGVIHIIDSVVLPSDINLSIAKLIRGSKQHTMPELLVKAGFGWILEGREPTDEEVAHLGLPEDFRILGKNGKGEDDDSHPDDLALPAYTVLVPTDKAFSRVNMTYYLSDPEALKRLLKLHIIPSDLGASLPKASSEHAPRYPPADNTPLALEDDIVYPTLLVFDSAYGELGFRAQGDDDFLVGVRNARGGSSDRPARTGAAGRASVRWKASKSSAVSILESTEPPLWRGGMTLGGGVIVIDTVLEPYAPGWFTLWGWLALTIVGAVAVMSLAGVSVWWWWSTTKKKQEGYERVATAEEEARQEEENRHWRRMSRGGMESYSETLMSALTASSKHGTFVHLLQRAKLVPMLSRLNGTIFAPTDEAWQAWEEAHKPDTAGRVHGWLGPSGLSEWLLSDIDAEAALARRLAAAGENREQVQAEADNQNWAMRQHMLYHILNYTLTEEDWAPREESNITIETSLLFPMGRAPTPSPIPEPGTPWTPAHGHGLLGDHGQRLRLAMPGSAEGGERGLVGFDHFGANGAAVWDGSGWDKEPNNTHIRAEAEDKDKDKQKERGVRWVRNGVVVGVDGVLTPPLSLLDTLRNTPQLAYLAQLIDVPQEMPLPLPPSLDEAKHVTLFAASEDAFTAAFDDLERGYLQGMFGVEGLSRVLAPGTILQLDEKHPVGWSDAWGKKGSNVTSASDTLEVVGKHGSLSVNGTQVEVVDIFTANGVIHIVPRVILPEGFELLNSAEKVLLSRNATRFVSLMRSANLSARYIGEAGGKAKRDYTILAPTDDAIDYMGYLGSQGVLPLELSTLLPQSVARTLGVATDDTRTSTPRPPVDDTSPLAQLLRYHILAGSYDPDDIKDGMLIPTELQTADLNGARQPIQAEVSERRKPDSKWDVGEGEIAFGGANVVGQPVKSGDTVIYFMSEILAPPLDTLQTAVGDLQLSTYIAAVYAAGLERSVKRNPATTYFIPRNKAFNNLGLAMKYLLLPEGRDELRKVLRYHAVEQLIYTPDIEVGLSVLKTTEGGNLLLDRSDSNNFTLRSPSKWPKHDSGSASLPSNGDLRPAVMRAHNALTETGVIHIIDSVVLPSDINLSIAKLIRGSKQHTMPELLVKAGFGWILEGREPTDEEVAHLGLPEDFRILGKNGKGEDDDSHPDDLALPAYTVLVPTDKAFSRVNMTYYLSDPEALKRLLKLHIIPSDLGASLPKASSEHAPRYPPADNTPLALEDDIVYPTLLVFDSAYGELGFRAQGDDDFLVGVRNARGGSSDRPARTGAAGRASVRWKASKSSAVSILESTEPPLWRGGMTLGGGVIVIDTVLEPYAPGWFTLWGWLALTIVGAVAVMSLAGVSVWWWWSTTKKKQEGYERVATAEEEARQEEENRHWRRMSRGG

Foldseek 3Di:
DPQFPAFPLRQQVLFPFQLLVNLLCVLLVCVVVSRVFQWEFATEGNLQQVVVQVVQAQPPVQDHDFLADNVGSVLSNDPPVVNVVVLVVVLVVCVVCNVVSVVSNVVSSVRSSLLRQQRMARHADDPVNQDQDPQDQKDKGFTQRQAAPDDDDPDPDQPPDDPPRPDAAHGLQGRTGAMKMKGHAPDPLQDHQIWIQAFLVSPDTWHFDQQVRGDPDPPQDPVPPPPDDDPVPPNRRTNWGAGNRHIYTYTNHRHDGAAFPLVLLCPDQQNPLVSLLLPDPFFADPPDGRHPRNAGQKEFAGEGPQQPCVPDPPLLSLLSNDPNNRPLSNQQRQQRIARQFDPVRGAPALVVAAQVWDFTDTRDGTWTWHHDSRWIAIPRFTFPGGFRTHRNYTYTYGHHRDHDPPDDSCQWQQSSCSSQQLPVQCLLCLVQLNCCQAGNDDPDYRPDQKEFAGEHLQQVVVLLVCVVVVNRPPLCVQLQPPCNSVVSPPPDPPSPDPDSDPRDPRPGSSNLLRQQRMFDHFDDPVNADAQDWTFTRRADVLAVRGGFTKTKHFAPDDDPPPPDDPAAFGMAINNWIFHGGWDDNPSYIYTYTNHRHGGAAFQLVLQVVPPQQVVVNLLCVLLVNVCVSRRQAQKEFAGETPVQLVLQWLVSLLCSDNVNSVLSVLLRQQRMANHADFLVPDDAAWDWTQTSSGAIKIWHQHPVRWIWIAAFCDDVLAHLPPLRAHLFLANDTWTFDDGFCGYPRHGYTYTHHRYHYNPRFFAQLSSVVSVVADVLQVLCVVLLNVCRRVLHDDDPVSCVSLVHDPCQRPDPPVPPDPPPCPPLQRWADKAKEFAAEHPVQCVVDDVVVCVVDSNQSSLLRQLGIFIDPRDPPDPDDDPVQDAPDADPSQALGRADAFHKTATSNVVVDVQRIKTWHDPDPPKIWIAGPPLDDDPQPDTWIWDTWHWGGKGADSDDDDDDDDDPDPPDSSISRSIDGNGTYIYTHHRHHDDDDDPCVVCVVVVVVVVVVVVVVVVVVVVVVVCVVVVVVVVVVVVVVVVVVVPCVVVPPVVPPVDPPVPD/DPQFPDFQLRQQVQFPFQLLVNLLCVLLVCVVVSRPFQWEFAGEGNLQQVVVQVVQAQPPVGDHDFLADNVTSVLSNDPPVVNVVVLVVVLVVCVPCNVVSVVSNVVSSVRSSLLRQQRMARHFDDPVNQDQDPQDQKDKGFTQRQAAPDDPDPDPDQPPDDPPRPDAAHGLQGRTGAMKMKGHAPDPLQDHQIWIRAFLVSPDTWHFDQQPRGDPDPPQPPVPPPDDDDPPPPNRRTNWGAGNRHIYTYTNHRHDGAAFPLVLLCPDQQNPLVSLLLPDPFFADPPDGRHPRNAGQKEFAGEGPQQPCVPDPPLLSLLSNDPNNSPLSNQQRQQRMARQFDPVRGAPALVVAAQVWDFTDTRDGTWTWHHDSRWIDIPRFTFPGGFRTHRNYTYTYGHHRDHDPPDDSCQWQQSSCSSQQLPVQCLLCLVQLNCCQAGNDDPDYHPDQKEFAGEHLQQLVVLLVCVVVVNRPPLCVQLQPPCNSVVSPPPPPPSPDPDSDPRDPRPGSSNLLRQQRMFDHFDDPVNADAQDWTFTRRADVLAVRGGFTKTKHFDPDDDPPPPDDPAAFGMAINNWIFHGGWDDNPSYIYTYTNHRHGGFAFQLVLQVVPPQQVVVNLLCVLLVNVCVSRRQAQKEFAGETPVQLVLQWLVSLLCSDNVNSVLSVLLRQQRMANHADFLVPDDAAWDWTQTSSGAIKIWHQHPVRWIWIAAFCDDVLAHLPPLRAHLFLANDTWTFDDGFCGYPRHGYTYTHHRYHYNPRFFAQLSSVVSVVADPLQVLCVVLLNVCRRVLHDDDQVSCVSLVHDPCQSPDPPVPPDPPSCPPLQNWADKAKEFAAEHPVQCVVDDVVVCVVDSNQSSLLRQLRIFIDPRPPPDPPDDPVQDAPDADPSQALGRADAFHKTATSNVVVDVQRIKTWHDPDPPKIWIAGPPLDDDPQPDTWIWDTWHWGGKGADSDDDDDNDDDPPPPPSSTSRSIDGNGTYIYIHHRHHDDDDPPCVVCVVVVVVVVVVVVVVVVVVVVVVVCVVVVVVVVVVVVVVVVVVPACVDCCHVDVPDPPDDDD

Solvent-accessible surface area (backbone atoms only — not comparable to full-atom values): 114076 Å² total; per-residue (Å²): 130,82,81,52,86,45,42,61,65,55,53,42,69,61,22,76,41,26,57,57,51,53,42,47,37,54,69,49,57,42,54,72,48,50,75,71,38,50,17,22,36,53,40,30,27,44,67,16,51,50,52,47,44,70,72,39,53,39,50,97,86,67,55,61,53,77,52,43,49,90,68,40,68,62,60,58,66,42,55,73,69,52,35,51,49,49,46,47,46,48,35,66,67,38,60,91,43,26,66,54,48,50,49,47,50,50,48,22,49,48,45,44,35,49,48,54,28,53,36,27,28,77,46,53,72,51,75,71,71,51,45,71,47,94,86,53,53,58,46,78,42,57,22,53,19,52,43,59,92,61,83,74,75,82,64,89,70,77,72,99,56,74,79,77,57,79,75,79,59,78,23,22,39,37,73,40,42,43,75,38,34,35,24,17,33,68,36,92,81,7,38,78,59,12,24,36,38,32,47,83,85,67,46,80,46,18,39,41,25,58,41,84,44,59,76,81,70,80,80,63,74,59,84,65,73,77,65,78,82,80,85,66,83,72,75,74,66,59,17,64,45,73,39,52,37,26,27,42,32,32,18,57,25,70,72,69,75,57,45,48,46,59,59,44,30,60,70,30,77,58,27,38,59,56,31,58,55,64,67,46,96,62,67,36,41,85,70,41,61,55,44,75,61,76,37,48,12,30,22,33,52,42,39,28,45,67,16,48,61,71,72,35,54,73,58,54,47,44,23,44,67,35,95,76,10,49,61,52,44,34,63,50,46,21,44,28,27,27,54,58,69,42,91,88,45,31,37,68,46,51,83,68,39,49,72,83,49,46,83,39,68,28,51,72,37,76,39,40,36,29,15,51,99,76,41,44,26,49,75,86,40,61,46,73,42,70,54,40,67,27,40,21,28,33,38,29,35,24,69,53,64,52,66,63,88,86,71,58,86,60,62,24,48,48,53,46,33,54,37,62,52,17,47,59,47,52,52,50,29,49,75,40,45,42,29,63,65,66,31,17,44,97,93,33,70,44,87,61,50,27,19,38,50,41,28,23,43,66,21,53,47,47,49,45,52,30,45,74,70,61,65,37,52,51,69,48,58,71,24,43,53,67,61,53,57,58,42,68,68,53,80,66,84,77,74,68,72,80,69,85,65,82,72,57,89,52,85,44,53,46,32,47,40,53,26,57,32,27,33,70,36,57,63,53,78,87,72,60,46,63,68,37,72,44,45,18,59,27,58,42,74,36,32,72,60,40,54,45,61,42,43,27,41,48,43,77,63,66,81,63,70,85,80,65,75,91,71,57,23,30,42,23,49,70,72,29,39,34,48,51,64,66,46,71,30,87,63,29,28,35,37,34,23,55,35,75,69,70,71,56,48,40,43,56,59,54,40,56,51,35,78,54,31,19,44,52,48,34,49,34,55,70,43,68,40,55,66,55,59,45,58,47,44,21,25,24,34,53,44,34,30,38,68,21,52,58,40,33,32,19,43,41,33,22,31,51,33,78,62,21,26,68,61,34,41,45,40,57,27,49,33,26,26,76,43,77,74,49,74,88,76,56,61,76,39,82,41,84,41,64,22,70,55,68,52,62,38,34,40,34,28,43,97,83,72,45,43,35,37,38,46,42,26,61,43,96,89,37,54,21,60,91,60,60,39,30,47,42,60,55,88,65,65,24,40,59,78,45,74,67,44,66,24,48,19,31,32,37,30,34,22,60,34,70,67,57,53,65,81,55,84,39,35,39,46,51,32,39,54,27,66,71,46,58,56,57,63,49,52,32,44,74,66,58,47,43,33,59,38,67,64,48,81,72,50,71,66,45,37,56,72,66,69,47,62,79,71,69,61,62,82,71,73,73,60,72,64,91,80,58,71,72,55,71,76,65,76,32,51,71,21,46,29,37,54,38,39,37,45,66,25,49,23,66,38,69,51,60,58,35,70,72,31,65,67,57,34,45,47,36,52,23,56,32,31,31,55,69,61,59,62,91,82,49,80,72,59,58,82,84,24,49,70,92,56,77,49,59,71,48,34,48,58,49,83,54,70,59,26,44,47,53,22,59,20,45,83,80,35,92,58,15,32,36,31,31,37,65,72,57,98,92,32,36,33,37,36,52,48,88,58,77,77,68,93,55,56,61,61,18,44,53,60,63,33,10,41,22,35,50,32,71,43,84,71,74,89,76,85,62,81,84,73,87,64,89,59,77,60,73,50,72,33,24,34,19,68,26,17,13,39,36,30,24,62,36,66,71,55,75,73,71,79,51,72,54,72,72,45,32,60,58,48,47,51,51,51,45,52,54,47,52,54,49,49,52,51,48,48,54,50,48,49,56,56,49,54,62,53,48,60,66,51,54,65,56,55,62,62,56,60,66,54,58,72,60,62,69,71,74,61,67,82,78,63,43,84,79,68,119,130,83,80,50,86,46,42,61,63,54,54,41,68,61,22,76,40,27,59,58,52,52,42,48,35,52,72,50,58,42,52,74,49,50,75,72,39,49,17,22,36,54,40,31,28,43,65,16,51,51,53,48,44,69,72,37,52,39,48,97,86,67,54,62,52,76,53,42,49,92,68,40,66,61,56,57,66,39,56,73,68,51,33,51,47,47,46,49,48,50,37,63,66,38,58,91,43,24,67,56,47,49,49,46,50,50,48,23,48,49,45,44,35,49,47,53,28,52,36,26,28,76,45,54,72,50,76,70,70,50,44,72,47,94,86,54,52,61,46,79,44,56,22,52,19,52,43,60,93,61,84,74,75,81,64,91,68,78,74,99,64,74,79,78,58,76,76,79,59,75,22,22,37,36,74,39,42,42,74,38,35,34,22,17,34,70,34,92,82,8,38,76,58,11,24,35,39,33,47,82,84,68,44,80,45,18,39,41,25,60,42,85,46,59,78,82,67,81,81,62,76,59,86,67,74,78,66,79,85,80,85,71,82,71,76,75,68,58,17,64,44,77,37,52,37,25,26,43,31,32,17,58,25,69,70,68,76,59,45,47,48,58,58,46,28,59,72,30,76,59,26,39,58,55,31,58,55,64,67,47,97,63,67,36,41,86,68,39,61,55,44,74,62,76,38,50,12,30,22,34,52,40,39,27,44,66,16,48,62,71,73,36,56,71,60,53,48,44,23,44,68,35,96,77,10,49,62,52,44,33,62,50,47,20,42,28,26,29,55,57,66,43,93,89,44,30,34,68,46,53,82,66,39,48,73,83,47,45,82,40,67,29,50,72,37,77,40,42,36,29,14,53,100,77,40,43,26,49,74,86,40,63,46,74,42,69,54,39,67,27,40,23,27,34,37,29,35,23,68,53,64,52,66,64,87,87,70,57,86,58,61,24,47,47,52,46,33,54,38,61,51,17,49,58,50,52,52,50,30,48,76,39,46,41,28,63,65,68,32,18,45,100,91,33,69,46,87,62,51,28,20,38,50,41,28,25,43,65,21,53,48,47,49,43,52,32,46,74,69,62,65,37,52,50,69,48,57,71,26,42,51,68,61,52,57,56,41,68,69,54,81,67,83,76,74,67,73,81,71,84,65,81,71,56,90,53,84,43,51,45,30,47,40,53,26,59,30,27,33,70,37,58,61,52,78,86,71,60,46,63,69,36,73,42,44,18,60,26,58,41,75,37,32,73,60,40,53,46,61,42,45,26,41,48,44,78,61,68,82,62,67,87,80,62,75,87,74,55,23,30,43,24,49,70,73,29,40,34,49,53,64,67,46,74,31,87,61,27,27,36,38,34,21,55,36,75,67,69,72,55,49,39,44,56,60,54,42,56,52,36,78,54,30,21,45,51,50,32,48,34,55,70,43,69,40,55,66,55,60,44,59,46,43,21,25,21,35,54,46,34,30,38,68,20,52,58,41,33,32,18,42,42,34,22,32,51,32,78,60,22,26,68,60,36,40,45,41,57,28,50,33,26,28,78,42,77,75,48,74,88,75,56,59,76,38,82,42,83,39,61,21,69,56,66,53,64,38,34,40,34,28,44,94,84,73,45,44,36,38,38,45,41,27,61,43,96,90,39,55,22,60,92,60,61,39,30,48,42,60,56,89,63,66,23,40,58,77,45,73,67,44,65,25,48,18,31,32,39,30,34,23,61,35,72,68,59,52,62,82,56,82,42,35,40,47,50,30,40,53,28,66,72,47,57,56,56,64,49,51,34,45,73,67,57,46,45,32,60,39,68,66,50,80,71,50,71,66,45,36,57,72,65,70,47,63,76,69,69,64,57,82,69,72,74,56,74,64,91,79,58,71,71,55,72,75,66,75,34,52,70,22,46,27,36,53,39,39,36,46,65,24,50,23,68,38,69,48,62,59,36,69,72,31,65,66,58,33,44,48,34,53,24,54,33,31,30,55,70,63,60,60,90,82,52,80,70,59,58,81,87,23,48,71,91,56,77,49,60,70,49,35,48,58,49,84,52,70,58,26,44,46,54,21,59,20,45,82,80,34,93,60,16,31,35,31,31,35,64,72,57,99,90,33,38,34,36,34,53,48,87,59,76,77,68,91,56,57,60,61,17,44,53,61,62,32,11,42,22,34,49,32,71,43,84,71,75,88,76,85,61,82,83,72,87,62,88,59,76,62,78,49,75,30,27,35,20,68,26,16,12,39,37,30,24,61,38,65,71,54,74,72,72,76,51,72,55,71,71,44,32,59,57,49,47,50,50,49,45,51,52,47,51,52,48,47,51,48,47,48,51,49,49,52,54,54,49,53,57,52,49,60,65,56,54,61,63,60,57,58,65,60,54,56,57,59,62,33,82,45,72,65,104,72,70,63,100,76,98,70,136

pLDDT: mean 75.81, std 19.4, range [17.36, 98.38]

InterPro domains:
  IPR000782 FAS1 domain [PF02469] (19-57)
  IPR000782 FAS1 domain [PF02469] (422-599)
  IPR000782 FAS1 domain [PF02469] (612-757)
  IPR000782 FAS1 domain [PF02469] (831-873)
  IPR000782 FAS1 domain [PS50213] (258-402)
  IPR000782 FAS1 domain [PS50213] (409-597)
  IPR000782 FAS1 domain [PS50213] (600-755)
  IPR000782 FAS1 domain [SM00554] (299-405)
  IPR000782 FAS1 domain [SM00554] (451-600)
  IPR000782 FAS1 domain [SM00554] (636-758)
  IPR000782 FAS1 domain [SM00554] (833-991)
  IPR036378 FAS1 domain superfamily [G3DSA:2.30.180.10] (5-257)
  IPR036378 FAS1 domain superfamily [G3DSA:2.30.180.10] (259-405)
  IPR036378 FAS1 domain superfamily [G3DSA:2.30.180.10] (411-600)
  IPR036378 FAS1 domain superfamily [G3DSA:2.30.180.10] (602-758)
  IPR036378 FAS1 domain superfamily [G3DSA:2.30.180.10] (825-991)
  IPR036378 FAS1 domain superfamily [SSF82153] (5-131)
  IPR036378 FAS1 domain superfamily [SSF82153] (242-405)
  IPR036378 FAS1 domain superfamily [SSF82153] (416-600)
  IPR036378 FAS1 domain superfamily [SSF82153] (579-758)

Secondary structure (DSSP, 8-state):
-------HHHHHHH-SS-HHHHHHHHHTT-HHHHHH--EEEEEE-HHHHHHHHHHH---TT----TT--TTGGGGTSS-HHHHHHHHHHHHHHSGGGHHHHHHHHHHHHHHHHHHHHTTEESSPPPGGGGSPPSS-SEEEEEBS----SS-----SS--SS-TTSPPSS-BTTBT-PPEEEEE-TTSTTTTTT-EES--TTS-S-EEBP--TTS---TTS--------SSS-S-----SEEEETTEEEEEESS---PPPPHHHHHHT-GGGHHHHHHH--SSPPPTTS-S-TTT-SSEEEEEEPHHHHHHHS-HHHHHHHHSTT-HHHHHHHHGGGEES---SS--S--GGGS-TT-EEEE-SSSEEEEEEETTEEEETTEEPSEEEEE-SSEEEEEESS----TT--TT-SHHHHHHHTT-HHHHHHHHHTT-IIIII--TTS--SS-EEEEEEPHHHHHHHHHHHHTT---HHHHHHS-HHHHHHTT---S--------------SHHHHHHHTTEEES---GGG--TT-EEEEEEE-GGGTTPEEEEEEEE-------TTS-TTSS-EEETTEEBPS--EEETTEEEEEESSPPPPPPPHHHHHHT-GGGHHHHHHHHHHT-HHHHHH-TTEEEEEEPHHHHHTTTHHHHHHTSGGGHHHHHHHHHHTEESS---GGGPPSEEEEEE-SSSSEEEEEE-TTS-EEEE--SEETTEE-GGG---TT---S-EEEEEEEEE-SSEEEEEESS----TT----HHHHHHHHT--HHHHHHHHHT-HHHHHT-PPPHHHHHHHT--GGGS-SSGGGSSS-----TT------EEEEEE-HHHHTTS-HHHHHH-HHHHHHHHHTTEEESS--TTS----GGGS-SSPPPTT-SS---TTEEEE-GGGGT-TT-EEEEEE-STT-EEEEETT--SSTT--PEEEEEEEEPPPEE----S---------S-GGGTTSEE---EEEEESSPPPPP---HHHHHHHHHHHHHHHHHHHHHHHHHHHHHHHHHHHHHHHHHHHHHHHHHGGGGTTTTGGGS-SS--/-------HHHHHHH-TT-HHHHHHHHHTT-HHHHHH--EEEEEE-HHHHHHHHHHH---TT----TT--TTGGGGTSS-HHHHHHHHHHHHHHHGGGHHHHHHHHHHHHHHHHHHHHTTEESSPPPGGGGSPPSS-SEEEEEBS----SSPPP--SS--SSSTTSPPSS-BTTBT-PPEEEEEPTTSTTTTTT-EES--TTS-S-EEBP--TTS---TTS--------SS--S--PPPSEEEETTEEEEEESSPPPPPPPHHHHHHT-GGGHHHHHHH--SSPPPTTS-S-TTT-SSEEEEEEPHHHHHHHS-HHHHHHHHSTT-HHHHHHHHGGGEES---SS--S--GGGS-TT-EEEE-SSSEEEEEEETTEEEETTEEPSEEEEE-SSEEEEEESS----TT--TT-SHHHHHHHTT-HHHHHHHHHTT-IIIII--TT---SS-EEEEEEPHHHHHHHHHHHHTT---HHHHHHS-HHHHHHTT---S--------------SHHHHHHHTTEEES---GGG--TT-EEEEEEE-GGGTTPEEEEEEEE-------TTS-TTSS-EEETTEEBPS--EEETTEEEEEESSPPPPPPPHHHHHHT-GGGHHHHHHHHHHT-HHHHHH-TTEEEEEEPHHHHHTTTHHHHHHTSGGGHHHHHHHHHHTEESS---GGGPPSEEEEEE-SSSSEEEEEE-TTS-EEEE--SEETTEE-GGG---TT--SS-EEEEEEEEE-SSEEEEEESS----TT----HHHHHHHHT--HHHHHHHHHT-HHHHHT-PPPHHHHHHHT--GGGS-SSSTT-SS-----TT------EEEEEE-HHHHTTS-HHHHHH-HHHHHHHHHTTEEESS--TTS----GGGS-SS---TT-SS---TTEEEE-GGGGT-TT-EEEEEE-STT-EEEEETT--SSTT--PEEEEEEEEPPPEE----S---------S-GGGTTSEE---EEEEESSPPPPP---HHHHHHHHHHHHHHHHHHHHHHHHHHHHHHHHHHHHHHHHHHHHHHHHHHHHSTTSSTTS-S-S--